Protein 9FL2 (pdb70)

Radius of gyration: 37.96 Å; Cα contacts (8 Å, |Δi|>4): 5589; chains: 4; bounding box: 116×85×80 Å

Foldseek 3Di:
DAEDEFAEEEEALALQSLLLVLLQVVLPGFYEYEFQAEADDPFFFFAPCQDPVCQQPFLVLLVVQVVFKAWFAAAFQDDDDPDDDPVDDDDTQDQAFLYGNPFDPVQFQGRQIWGGYRQTCLNRDPFFFDDFDPPAFDDPVDPCRVVLLVVLCVLLVKDQCLQVQFLLLVLLLVLVCVLCVPPADPVFHKGGGIGSKDQDDDALSSLGIRGGTSCSNNVVSQADVVRHGHNSYHYHYSKAFAEFADDQQETAWTWIARVVVGDIYIYGHRFYEYARAQPVRLLHCVRHVHDQLQAQALKWFWWKKKFKFFFAPVSLVSAGVPVPVCSLVDDDPDDDPRSYPSSRRWNWIKGCQDVVQQKIKTWTDHHHNFDSDDPPDDCVRMIMMMMTHWAGGGRQWGWDFDPPGAHNSRTTRIYTRHDGDPVRVVNVVVSQVVRVSSRVSRHGGPPDPRRHIDIDRRNRRVGIEQNQAEDCDSPSNHQHHLLQAGPRHDHYGYFYRNHHNGIGHDRCGSVRSSSSSSNSVVVVVD/DEEEFAEEEEALALQSLLLVLLQVVLPGFYEYEFQAEADDPFFFFAPCQDPVCQQPQLVLLVVQVVFKAWFAAAFQDDDDPDDDPVDDDDTQDQAFLYGPPFDPVQFQGQQIWGGYRQTCQNRDPFFFDDFDPPAFDDPVDPQRVVLLVVLCVLLVKDQCLQVQFLLLVLLLVLVCVLCVPVADVVFHKGRGIGSKDQDDPPLSSLGIRGGTSCSNNVVSQADVVRHGHNSYHYHYSKAFAEFADDQFETAWTWIARVVVGDIYIYGHSFYEYARAQPVSLLRCVRHVNDQLQAQALKWFWWKKKFKFFFAPVSLVSAADDGPPVPVCSLVDDDPDDDPRRHPSSRRWNWIKGCQHVVQQKIKTWTDHHHNFDSDDPPDDCVRMIMIMITHWAGGGRQWGKDFDPPGAHNSRTTRIYTRHDGDPVRVVNSVVSQVVRVSSRVSRHGGPPDPRRHIDIDRRNRRVGIEQNQAEDCDSPSNHQHHLLQAGPSHDHYGYFYRNHHNGIGHDRCGSVRSSSSSSNSVVVVVD/DEEEFAEEEEALALQSLLLVLLQVVLPGFYEYEFQAEADDPFFFFAPCQDPVCQQPFLVLLVVQVVFWDWFAAAFQDDDDPDDDPVDDDDTQDQAFLYGNPFDPVQFQGRQIWGGYRQTCLNRDPFFFDDFDPPAFDDPVDPQRVVLLVVLCVLLVKDQCLQVQFLLLVLLLVLVCVVCVPPADPVFHKGGGIGSKHQDDDVLSSLGIRGGTSCSNNVVSQADVVRHGHNSYDYHYSKAFAEFADDQQETAWTWIARVVVGDIYIYGHSFYEYARAQPVSLLRCVRHVNDQLQAQAQKWFWWKKKFKFFFAPVSLVVADGPPVDPCSLVDDDPDDDPRSHHSSRRWNWIKGCQHVVQ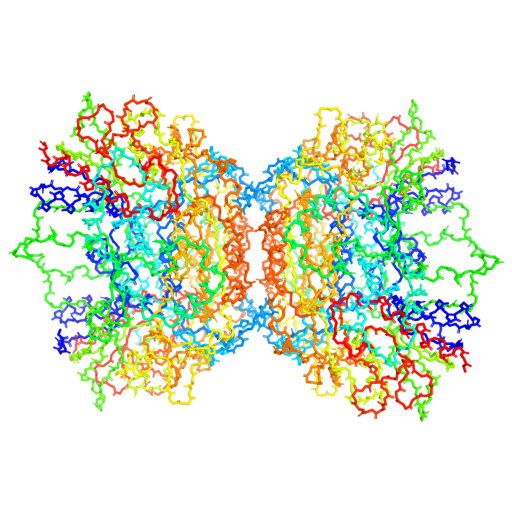QKIKTWTDHHHNFDRDDPPDDCVRMIMIMITHWAGGGRQWGKDFDPPGAHNSRTTRIYTRHDGDPVRVVNSVVSQVVRVSSRVSGHGGPPDPRRHIDIDRRNRRVGIEQNQAEDCDSPSNHQHHLLQAGPRHDHYGYFYRNHHNGIGHDRCSSVRSSSSSSNSVVVVVD/DAEDEFAEEEEALALQSLLLVLLQVVLPGFYEYEFQAEADDPFFFFAPCQDPVCQQPQLVLLVVQVVFWAWFADAFQDDDDPDDDPVDDDDTQDQAFLYGNPFDPVQFQGRQIWGGYRQTCLNRDPFFFDDFDPPAFDDPVDPPVVVLLVVLCVLLVKDQCLQVQFLLLVLLLVLVCVLCVPPADPVFHKGRGIGSKDQDDDPLSSLGIRHGTSCSNNVVSQADVVRHGHNSYHYHYSKAFAEFADDQQETAWTWIARVVVGHIHIYGHRFYEYARAQPVSLLHCVRHVNCFPQAQAQKWFWWKKKFKFFFAPVSLVVDADTPPVPPCSLVDDDPDDDPRRHPSSRRWNWIKGCQHVVQQKIKTWTDHHHNFDSDDPPDDCVRMIMIMMTHWAGGGRQWGKDFDPPGAHNSRTTNIYTRHDGDPVRVVNVVVSQVVRVSSRVSGHGGPPDPRRHIDIDRRNRRVGIEQNQAEDCDVPPGHQHHLLQAGPRHDHYGYFYRNHHNGIGHDRCGSVRSSSSSSNSVVVVD

Solvent-accessible surface area: 68378 Å² total; per-residue (Å²): 94,84,144,96,66,20,74,0,0,0,13,7,2,11,18,11,0,0,0,0,0,13,15,0,12,87,74,64,47,19,2,8,0,0,15,23,1,23,23,24,6,59,79,14,1,47,5,19,0,24,17,6,26,3,14,5,20,27,27,25,0,2,41,5,4,38,8,9,14,19,61,2,5,18,36,0,40,108,34,97,42,74,26,26,3,25,17,3,23,51,21,39,7,3,1,20,10,1,8,0,26,115,2,71,78,46,22,7,3,37,87,6,29,7,14,23,0,2,0,10,48,0,2,13,31,20,0,6,1,0,77,2,5,47,110,48,0,20,15,119,62,2,111,55,11,88,123,4,0,48,65,0,41,132,11,0,43,27,45,75,77,2,10,104,188,5,86,3,6,45,0,0,70,122,50,0,90,77,68,10,114,147,134,22,38,123,120,46,56,6,57,41,4,16,3,0,0,57,43,20,148,32,57,42,0,73,13,3,4,55,4,1,0,4,38,21,2,2,102,72,8,23,68,41,184,113,127,115,99,20,114,60,13,148,31,29,31,36,16,4,12,27,62,0,40,59,160,84,13,108,4,78,44,0,41,0,9,0,4,94,70,22,50,102,3,49,0,76,13,103,30,0,0,0,9,25,38,13,9,22,0,0,1,4,0,44,25,0,116,7,114,34,182,2,18,0,22,25,0,0,1,1,7,2,0,1,2,2,1,1,1,4,83,119,0,7,86,86,55,89,0,189,160,25,94,102,7,73,1,28,42,62,136,40,149,35,48,6,87,3,63,17,25,10,14,24,0,12,5,22,0,4,3,1,111,123,21,25,6,0,0,2,0,5,14,17,7,27,47,35,9,57,7,48,76,47,12,3,11,8,4,0,0,4,3,0,0,4,2,28,1,40,15,67,63,94,7,70,4,56,11,35,132,47,2,6,0,0,2,8,4,3,0,1,13,4,61,4,93,48,14,109,96,21,2,108,47,1,20,99,0,2,43,16,2,1,46,0,0,1,21,0,1,0,20,1,9,21,49,103,0,23,4,25,11,23,12,17,1,8,3,44,29,16,0,0,0,0,36,1,10,130,62,101,97,29,53,2,0,0,21,15,37,1,37,0,52,70,23,93,5,0,6,0,3,4,24,0,2,0,13,66,27,0,0,0,10,1,24,0,0,2,0,0,3,1,2,25,0,0,47,28,4,42,160,136,110,142,106,65,20,71,0,0,0,13,7,2,12,17,12,0,0,0,0,0,16,15,0,10,86,80,60,46,20,2,8,0,1,15,23,1,25,22,25,6,56,79,14,1,48,5,17,0,24,17,10,26,4,12,8,20,32,25,23,0,2,42,5,5,37,6,8,13,16,60,3,4,14,36,0,48,105,34,114,50,82,27,28,2,18,17,4,23,41,22,26,7,3,1,27,6,0,13,0,22,104,2,73,80,57,22,7,2,36,91,4,31,8,14,20,0,2,0,9,52,0,1,13,30,19,0,5,2,1,76,2,15,61,130,62,1,29,13,145,43,3,107,96,21,82,115,7,0,49,57,0,40,138,9,0,56,27,47,76,74,2,8,98,183,4,64,3,6,47,0,0,56,126,49,0,101,77,71,20,109,123,144,17,45,110,118,46,56,11,54,32,4,17,3,0,0,59,50,24,145,35,54,44,0,86,15,4,4,62,4,3,0,3,33,35,2,2,122,73,9,24,59,52,184,141,131,123,99,20,115,56,14,169,38,28,35,30,28,4,13,22,63,2,41,54,149,94,10,105,3,80,47,0,42,1,10,2,3,86,80,23,82,101,10,46,0,78,13,93,30,0,0,0,9,24,37,13,8,22,0,0,1,3,0,54,23,2,125,8,110,32,178,1,16,0,24,26,0,0,1,1,7,2,0,0,2,1,0,0,1,15,68,122,0,3,64,91,6,142,82,124,48,5,180,160,26,96,101,10,68,1,27,42,62,134,32,142,35,47,7,58,2,28,24,23,10,14,21,0,9,4,22,0,4,4,1,153,105,23,27,7,0,0,2,0,3,13,18,8,25,48,42,10,53,10,48,74,46,13,3,11,8,2,0,0,5,3,0,0,2,3,31,1,43,17,52,72,86,3,70,5,45,5,25,136,46,0,9,0,1,2,8,4,8,0,0,14,3,61,4,106,45,6,119,93,21,10,117,46,3,20,92,0,1,45,16,1,1,48,0,0,2,27,0,1,0,18,2,9,20,50,101,1,24,3,23,10,16,12,18,1,11,2,43,26,15,0,0,0,0,31,1,10,114,59,100,102,25,48,3,0,0,21,14,58,1,38,0,50,67,21,106,2,0,7,0,3,4,25,0,2,0,14,60,29,0,0,1,11,2,25,0,0,2,0,0,3,2,2,33,0,0,54,44,8,31,210,139,89,140,71,80,19,72,2,0,0,12,8,2,12,16,11,0,0,0,0,0,19,16,0,11,83,78,61,54,22,1,17,0,0,15,26,0,24,21,21,6,60,79,13,1,47,4,19,0,26,17,11,26,6,15,6,16,28,28,27,0,3,42,5,5,39,9,10,14,18,63,3,4,20,34,1,38,108,32,116,44,83,27,28,3,27,16,3,21,47,23,27,8,4,1,21,4,1,14,0,28,102,2,69,69,62,21,6,2,38,89,4,27,9,14,23,1,2,0,10,53,0,1,12,33,22,0,5,1,1,78,1,10,60,135,65,1,31,10,144,45,3,116,62,20,83,126,4,0,49,56,0,41,121,10,0,44,27,44,75,82,3,10,89,194,6,89,2,6,62,1,0,74,149,37,0,85,77,71,20,111,124,149,18,49,105,119,46,51,4,56,41,5,16,2,0,0,60,52,26,148,33,50,36,0,78,11,3,3,57,7,2,0,4,31,34,2,2,125,74,8,27,63,57,184,144,130,126,100,22,112,51,15,161,34,23,34,38,26,5,12,27,53,1,49,55,157,90,13,109,3,80,42,0,39,0,7,3,4,87,86,22,77,103,11,56,0,73,13,93,32,0,0,0,8,23,36,13,8,23,0,0,1,4,0,38,19,2,125,8,108,36,169,0,19,0,23,26,0,0,1,1,6,2,0,0,1,2,0,1,1,11,72,89,0,8,83,66,63,154,53,6,169,159,24,93,86,16,67,2,24,37,75,144,44,164,29,51,7,92,6,62,23,24,11,11,30,0,7,6,22,0,3,5,2,154,101,21,30,8,0,0,2,0,4,13,20,6,26,48,42,10,55,7,52,70,45,10,2,8,10,3,0,0,5,4,0,0,3,3,31,1,42,16,46,73,84,4,70,5,56,10,25,123,48,0,6,0,0,3,9,4,3,0,0,14,3,62,3,103,40,5,98,100,21,8,109,43,2,21,80,0,1,49,11,2,1,54,0,0,0,26,0,0,0,19,1,10,24,48,99,0,21,3,23,11,17,12,18,1,12,3,42,28,16,0,0,0,0,33,2,10,111,60,102,99,16,56,2,0,0,21,16,43,1,35,0,52,67,22,100,4,0,6,0,3,3,24,0,2,0,12,58,30,0,0,1,12,2,25,0,0,2,0,0,3,2,2,21,0,0,49,28,6,44,162,141,111,62,127,49,81,19,66,0,0,0,13,8,2,11,17,12,0,0,0,0,0,15,19,0,11,82,79,63,47,25,2,17,0,0,14,24,1,24,22,20,7,64,74,13,2,47,4,16,0,24,17,10,26,5,12,6,18,34,26,22,0,3,43,5,5,39,9,11,14,18,58,2,4,16,36,1,40,107,28,94,30,67,28,27,2,23,6,1,32,54,22,42,9,4,1,18,4,1,14,0,29,114,2,69,72,47,22,6,3,32,87,6,33,9,13,26,1,2,0,10,51,0,1,14,32,20,0,7,2,1,74,2,17,69,147,65,2,36,10,148,45,3,112,60,20,87,133,6,0,49,51,0,42,134,10,0,47,27,43,71,79,2,10,108,197,5,63,2,5,47,0,0,67,113,57,0,80,75,68,14,114,148,149,26,30,120,117,47,52,6,54,37,3,17,4,0,0,62,47,20,155,34,56,45,0,81,13,3,3,58,8,2,0,4,28,31,2,3,121,74,8,22,57,46,187,111,122,116,101,20,113,59,14,136,26,17,32,37,21,5,11,31,60,1,43,54,165,90,13,108,3,87,41,0,45,0,5,2,4,93,81,24,60,91,7,42,0,70,15,92,23,0,0,0,9,23,36,12,8,22,0,0,0,4,0,55,35,2,122,7,95,33,177,1,17,0,24,22,0,0,0,1,6,2,0,0,1,2,1,1,0,15,78,108,0,4,69,81,8,140,118,70,6,176,149,24,90,92,12,70,2,24,40,74,126,41,149,34,46,8,54,3,35,24,27,11,14,23,0,9,3,22,0,3,4,2,136,113,21,31,6,0,0,2,0,3,17,19,8,26,48,42,10,52,9,50,61,47,10,2,12,9,4,0,0,6,4,0,0,3,2,32,1,41,17,53,61,82,6,70,4,46,9,31,125,58,0,11,0,1,4,11,4,8,0,0,14,4,66,4,86,51,13,112,100,26,5,120,46,4,20,83,0,2,44,14,2,1,50,0,0,2,28,0,1,0,18,2,9,21,51,99,0,22,3,23,9,17,13,18,2,12,4,47,27,16,0,0,0,0,43,1,8,116,48,98,129,56,41,8,0,0,20,15,47,1,37,0,53,68,23,99,8,0,12,0,3,3,24,0,2,0,13,65,26,0,0,1,12,2,26,0,0,2,0,0,4,1,2,27,0,0,52,51,20,53,191

Nearest PDB structures (foldseek):
  9fl2-assembly1_D  TM=1.002E+00  e=0.000E+00  Oscillatoria princeps RMCB-10
  9fl2-assembly1_B  TM=1.001E+00  e=0.000E+00  Oscillatoria princeps RMCB-10
  9fl2-assembly1_A  TM=1.001E+00  e=0.000E+00  Oscillatoria princeps RMCB-10
  9fl2-assembly1_C  TM=1.000E+00  e=0.000E+00  Oscillatoria princeps RMCB-10
  3lsh-assembly1_B  TM=8.938E-01  e=4.258E-60  Trametes ochracea

Secondary structure (DSSP, 8-state):
--EEEEEEEEE--SHHHHHHHHHHHHTT--EEEE-SS---SSSTT--GGGSHHHHH-SGGGHHHHHHH-EES-EE-TT---TTS-TTB---S---STTEETT--GGG--TT-EE--STTGGGGTS--B-PPPPTTTT--TT---HHHHHHHHHHHHTEESTTSTT-HHHHHHHHHHHHHHTS-S-TTS-SEEPPEEEEE--SGGGGGSEEE--HHHHHHHHHB-TTSSBPTTEEEE-SEEEEEEEEETTEEEEEEEEEETTEEEEEEEEEEEEE--HHHHHHHHHHTTT---TTTTEEEB-EEEEEEEEEEBHHHHHT---TT-GGGGTB-TT---S--S-TTPPPP-EEE--BTTB-EEEEEE----SS----TTS-GGGEEEEEEEEE---EEEEEEEEEEEEE-TTSSEEEEEE----GGGHHHHHHHHHHHHHHHHHHEEE--SGGGS-EEPPTTTT---B-TT-B-SS--SS-SB-TTSBBTT-SSEEE-SGGG--S---S-THHHHHHHHHHHHHHHHH-/-EEEEEEEEE--SHHHHHHHHHHHHTT--EEEE-SSPB-SSSTT--GGGSHHHHH-SGGGHHHHHHH-EES-EE-TT---TT--TTB---S---STTEETT--GGG--TT-EE--SBTGGGGTS--B-PPPPTTTT--TT---HHHHHHHHHHHHTEES-SSTT-HHHHHHHHHHHHHHTS-S-TTS-SEEPPEEEEE--SGGGGGSEEE--HHHHHHHHHB-TTSSBPTTEEEE-SEEEEEEEEETTEEEEEEEEEETTEEEEEEEEEEEEE--HHHHHHHHHHTTT---TTTTEEEB-EEEEEEEEEEBHHHHHT------TT-GGGGTB-TT---S--S-TTPPPP-EEE--BTTB-EEEEEE----SS----TTS-GGGEEEEEEEEE---EEEEEEEEEEEEE-TTSSEEEEEE----GGGHHHHHHHHHHHHHHHHHHEEE--SGGGS-EEPPTTTT---B-TT-B-SS--SS-SB-TTSBBTT-SSEEE-SGGG--S---S-THHHHHHHHHHHHHHHHT-/-EEEEEEEEE--SHHHHHHHHHHHHTT--EEEE-SS-B-SSSTT--GGGSHHHHH-SGGGHHHHHHH-EES-EE-TT---TT--TTB---S---STTEETT--GGG--TT-EE--SBTGGGGTS--B-PPPPTTTT--TT---HHHHHHHHHHHHTEESTTSTT-HHHHHHHHHHHHHHTS-S-TTS-SEEPPEEEEE--SGGGGGSEEE--HHHHHHHHHB-TTSSBPTTEEEE-SEEEEEEEEETTEEEEEEEEEETTEEEEEEEEEEEEE--HHHHHHHHHHTTT---TTTTEEEB-EEEEEEEEEEBHHHHHT----TT-TTSSSB-TT---S--S-TTPPPP-EEE--BTTB-EEEEEE----SS----TTS-GGGEEEEEEEEE---EEEEEEEEEEEEE-TTSSEEEEEE----GGGHHHHHHHHHHHHHHHHHHEEE--SGGGS-EEPPTTTT---B-TT-B-SS--SS-SB-TTSBBTT-SSEEE-SGGG--S---S-THHHHHHHHHHHHHHHHH-/--EEEEEEEEE--SHHHHHHHHHHHHTT--EEEE-SS---SSSTT--GGGSHHHHH-SGGGHHHHHHH-EES-EE-TT---TTS-TTB---S---STTEETT--GGG--TT-EE--STTGGGGTS--B-PPPPTTTT--TT---HHHHHHHHHHHHTEESTTSTT-HHHHHHHHHHHHHHTS-S-TTS-SEEPPEEEEE--SGGGGGSEEE--HHHHHHHHHB-TTSSBPTTEEEE-SEEEEEEEEETTEEEEEEEEEETTEEEEEEEEEEEEE--HHHHHHHHHHTTT---TTTTEEEB-EEEEEEEEEEBHHHHHT-----TT-GGGGTB-TT---S--S-TT-PPP-EEE--BTTB-EEEEEE----SS-PPPTTS-GGGEEEEEEEEE---EEEEEEEEEEEEE-TTSSEEEEEE----GGGHHHHHHHHHHHHHHHHHHEEE--SGGGS-EEPPTTTT---B-TT-B-SSSSSS-SB-TTSBBTT-SSEEE-SGGG--S---S-THHHHHHHHHHHHHHHH-

Sequence (2107 aa):
SCKISAEVVIIGSGPVGATFARHLVENGKSVILVDAGPQRSPQPGEHLKNAYLYQKDRTNFSQIVNSELYKLSIPTSNVKLPNLDPSAYWAAGAVRNNMNPKQDPNTNMPYAQAAFAVGGMGIHWTCATPRLHPELERWHYITEWDELYAQAEKYFNTHTNVFERSLRGAAIKRRLEAHYNNQLDPNYPIQNLPVAAQRREDGEGEAFIHWTGPYDILKPVLTTEENLPNPNIRVLPNHIVQKLHHKGGKVEYAEVQSTEPWEKVEIYADIFIVAAAAIKTPQLLWNSQIRPKALGCYLSEHIMTFGQIVLSKEIVAEIYFKESPKMFHVAGNQKDPIDIPLYDPDPTLWIPVQKDRPWHCQIHKDNFSYGIVPDNIDDRLVVDLRWFGFVDQMPTNYVTFEEEIFDIHGMPQPTFHFQYPEQDAENAHRMMQDMTEVGLSIGGFLPTPEARPQFMAPGSSLHSMGTYRMGESDDGTSVVDAHSKVWGFDNLYLGGPGVIPKPNGANPTLTAAALAIRAANHILRNCKISAEVVIIGSGPVGATFARHLVENGKSVILVDAGPQRSPQPGEHLKNAYLYQKDRTNFSQIVNSELYKLSIPTSNVKLPNLDPSAYWAAGAVRNNMNPKQDPNTNMPYAQAAFAVGGMGIHWTCATPRLHPELERWHYITEWDELYAQAEKYFNTHTNVFERSLRGAAIKRRLEAHYNNQLDPNYPIQNLPVAAQRREDGEGEAFIHWTGPYDILKPVLTTEENLPNPNIRVLPNHIVQKLHHKGGKVEYAEVQSTEPWEKVEIYADIFIVAAAAIKTPQLLWNSQIRPKALGCYLSEHIMTFGQIVLSKEIVAEIKAPYFKESPKMFHVAGNQKDPIDIPLYDPDPTLWIPVQKDRPWHCQIHKDNFSYGIVPDNIDDRLVVDLRWFGFVDQMPTNYVTFEEEIFDIHGMPQPTFHFQYPEQDAENAHRMMQDMTEVGLSIGGFLPTPEARPQFMAPGSSLHSMGTYRMGESDDGTSVVDAHSKVWGFDNLYLGGPGVIPKPNGANPTLTAAALAIRAANHILRNCKISAEVVIIGSGPVGATFARHLVENGKSVILVDAGPQRSPQPGEHLKNAYLYQKDRTNFSQIVNSELYKLSIPTSNVKLPNLDPSAYWAAGAVRNNMNPKQDPNTNMPYAQAAFAVGGMGIHWTCATPRLHPELERWHYITEWDELYAQAEKYFNTHTNVFERSLRGAAIKRRLEAHYNNQLDPNYPIQNLPVAAQRREDGEGEAFIHWTGPYDILKPVLTTEENLPNPNIRVLPNHIVQKLHHKGGKVEYAEVQSTEPWEKVEIYADIFIVAAAAIKTPQLLWNSQIRPKALGCYLSEHIMTFGQIVLSKEIVAEIPYFKESPKMFHVAGNQKDPIDIPLYDPDPTLWIPVQKDRPWHCQIHKDNFSYGIVPDNIDDRLVVDLRWFGFVDQMPTNYVTFEEEIFDIHGMPQPTFHFQYPEQDAENAHRMMQDMTEVGLSIGGFLPTPEARPQFMAPGSSLHSMGTYRMGESDDGTSVVDAHSKVWGFDNLYLGGPGVIPKPNGANPTLTAAALAIRAANHILRNSCKISAEVVIIGSGPVGATFARHLVENGKSVILVDAGPQRSPQPGEHLKNAYLYQKDRTNFSQIVNSELYKLSIPTSNVKLPNLDPSAYWAAGAVRNNMNPKQDPNTNMPYAQAAFAVGGMGIHWTCATPRLHPELERWHYITEWDELYAQAEKYFNTHTNVFERSLRGAAIKRRLEAHYNNQLDPNYPIQNLPVAAQRREDGEGEAFIHWTGPYDILKPVLTTEENLPNPNIRVLPNHIVQKLHHKGGKVEYAEVQSTEPWEKVEIYADIFIVAAAAIKTPQLLWNSQIRPKALGCYLSEHIMTFGQIVLSKEIVAEIKAYFKESPKMFHVAGNQKDPIDIPLYDPDPTLWIPVQKDRPWHCQIHKDNFSYGIVPDNIDDRLVVDLRWFGFVDQMPTNYVTFEEEIFDIHGMPQPTFHFQYPEQDAENAHRMMQDMTEVGLSIGGFLPTPEARPQFMAPGSSLHSMGTYRMGESDDGTSVVDAHSKVWGFDNLYLGGPGVIPKPNGANPTLTAAALAIRAANHILR

Structure (mmCIF, N/CA/C/O backbone):
data_9FL2
#
_entry.id   9FL2
#
_cell.length_a   105.971
_cell.length_b   137.406
_cell.length_c   143.619
_cell.angle_alpha   90.00
_cell.angle_beta   90.00
_cell.angle_gamma   90.00
#
_symmetry.space_group_name_H-M   'P 21 21 21'
#
loop_
_entity.id
_entity.type
_entity.pdbx_description
1 polymer 'pyranose oxidase'
2 non-polymer 'FLAVIN-ADENINE DINUCLEOTIDE'
3 non-polymer 'CHLORIDE ION'
4 water water
#
loop_
_atom_site.group_PDB
_atom_site.id
_atom_site.type_symbol
_atom_site.label_atom_id
_atom_site.label_alt_id
_atom_site.label_comp_id
_atom_site.label_asym_id
_atom_site.label_entity_id
_atom_site.label_seq_id
_atom_site.pdbx_PDB_ins_code
_atom_site.Cartn_x
_atom_site.Cartn_y
_atom_site.Cartn_z
_atom_site.occupancy
_atom_site.B_iso_or_equiv
_atom_site.auth_seq_id
_atom_site.auth_comp_id
_atom_site.auth_asym_id
_atom_site.auth_atom_id
_atom_site.pdbx_PDB_model_num
ATOM 1 N N . SER A 1 8 ? 18.768 -9.297 37.378 1.00 60.44 2 SER A N 1
ATOM 2 C CA . SER A 1 8 ? 18.873 -8.014 38.129 1.00 60.18 2 SER A CA 1
ATOM 3 C C . SER A 1 8 ? 18.538 -8.251 39.610 1.00 56.10 2 SER A C 1
ATOM 4 O O . SER A 1 8 ? 18.011 -9.310 39.950 1.00 46.74 2 SER A O 1
ATOM 7 N N . CYS A 1 9 ? 18.916 -7.299 40.481 1.00 58.61 3 CYS A N 1
ATOM 8 C CA . CYS A 1 9 ? 18.538 -7.293 41.894 1.00 58.76 3 CYS A CA 1
ATOM 9 C C . CYS A 1 9 ? 18.790 -5.930 42.545 1.00 59.08 3 CYS A C 1
ATOM 10 O O . CYS A 1 9 ? 17.836 -5.291 42.976 1.00 55.90 3 CYS A O 1
ATOM 13 N N . LYS A 1 10 ? 20.051 -5.458 42.607 1.00 64.80 4 LYS A N 1
ATOM 14 C CA . LYS A 1 10 ? 20.388 -4.167 43.221 1.00 65.03 4 LYS A CA 1
ATOM 15 C C . LYS A 1 10 ? 21.260 -3.321 42.289 1.00 65.01 4 LYS A C 1
ATOM 16 O O . LYS A 1 10 ? 22.358 -3.756 41.944 1.00 67.80 4 LYS A O 1
ATOM 22 N N . ILE A 1 11 ? 20.797 -2.107 41.915 1.00 65.32 5 ILE A N 1
ATOM 23 C CA . ILE A 1 11 ? 21.617 -1.167 41.150 1.00 64.27 5 ILE A CA 1
ATOM 24 C C . ILE A 1 11 ? 21.259 0.280 41.477 1.00 59.58 5 ILE A C 1
ATOM 25 O O . ILE A 1 11 ? 20.198 0.568 42.018 1.00 60.18 5 ILE A O 1
ATOM 30 N N . SER A 1 12 ? 22.136 1.194 41.043 1.00 51.48 6 SER A N 1
ATOM 31 C CA . SER A 1 12 ? 22.022 2.602 41.369 1.00 46.39 6 SER A CA 1
ATOM 32 C C . SER A 1 12 ? 22.418 3.502 40.197 1.00 47.16 6 SER A C 1
ATOM 33 O O . SER A 1 12 ? 23.194 3.116 39.333 1.00 46.75 6 SER A O 1
ATOM 36 N N . ALA A 1 13 ? 21.879 4.731 40.217 1.00 47.25 7 ALA A N 1
ATOM 37 C CA . ALA A 1 13 ? 22.390 5.839 39.426 1.00 44.83 7 ALA A CA 1
ATOM 38 C C . ALA A 1 13 ? 22.297 7.125 40.236 1.00 41.18 7 ALA A C 1
ATOM 39 O O . ALA A 1 13 ? 21.727 7.136 41.319 1.00 41.26 7 ALA A O 1
ATOM 41 N N . GLU A 1 14 ? 22.857 8.210 39.708 1.00 42.37 8 GLU A N 1
ATOM 42 C CA . GLU A 1 14 ? 22.735 9.500 40.372 1.00 46.48 8 GLU A CA 1
ATOM 43 C C . GLU A 1 14 ? 21.246 9.791 40.574 1.00 43.81 8 GLU A C 1
ATOM 44 O O . GLU A 1 14 ? 20.806 10.015 41.700 1.00 46.98 8 GLU A O 1
ATOM 50 N N . VAL A 1 15 ? 20.466 9.716 39.492 1.00 40.47 9 VAL A N 1
ATOM 51 C CA . VAL A 1 15 ? 19.06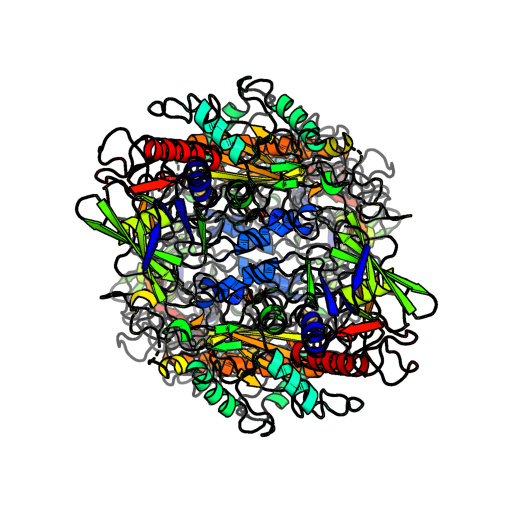8 10.108 39.516 1.00 39.41 9 VAL A CA 1
ATOM 52 C C . VAL A 1 15 ? 18.210 8.972 38.981 1.00 38.03 9 VAL A C 1
ATOM 53 O O . VAL A 1 15 ? 18.640 8.269 38.079 1.00 37.98 9 VAL A O 1
ATOM 57 N N . VAL A 1 16 ? 16.979 8.858 39.502 1.00 36.89 10 VAL A N 1
ATOM 58 C CA . VAL A 1 16 ? 16.007 7.876 39.047 1.00 36.82 10 VAL A CA 1
ATOM 59 C C . VAL A 1 16 ? 14.711 8.586 38.694 1.00 36.94 10 VAL A C 1
ATOM 60 O O . VAL A 1 16 ? 14.205 9.387 39.485 1.00 34.72 10 VAL A O 1
ATOM 64 N N . ILE A 1 17 ? 14.167 8.212 37.527 1.00 37.66 11 ILE A N 1
ATOM 65 C CA . ILE A 1 17 ? 12.953 8.814 37.012 1.00 35.46 11 ILE A CA 1
ATOM 66 C C . ILE A 1 17 ? 11.927 7.711 36.767 1.00 35.95 11 ILE A C 1
ATOM 67 O O . ILE A 1 17 ? 12.125 6.851 35.908 1.00 33.97 11 ILE A O 1
ATOM 72 N N . ILE A 1 18 ? 10.831 7.763 37.532 1.00 35.91 12 ILE A N 1
ATOM 73 C CA . ILE A 1 18 ? 9.745 6.819 37.373 1.00 36.22 12 ILE A CA 1
ATOM 74 C C . ILE A 1 18 ? 8.761 7.375 36.346 1.00 36.82 12 ILE A C 1
ATOM 75 O O . ILE A 1 18 ? 8.074 8.376 36.574 1.00 36.16 12 ILE A O 1
ATOM 80 N N . GLY A 1 19 ? 8.712 6.675 35.215 1.00 38.43 13 GLY A N 1
ATOM 81 C CA . GLY A 1 19 ? 7.818 6.997 34.120 1.00 39.89 13 GLY A CA 1
ATOM 82 C C . GLY A 1 19 ? 8.611 7.595 32.972 1.00 39.84 13 GLY A C 1
ATOM 83 O O . GLY A 1 19 ? 9.276 8.589 33.170 1.00 42.90 13 GLY A O 1
ATOM 84 N N . SER A 1 20 ? 8.539 6.963 31.797 1.00 41.26 14 SER A N 1
ATOM 85 C CA . SER A 1 20 ? 9.201 7.439 30.594 1.00 43.35 14 SER A CA 1
ATOM 86 C C . SER A 1 20 ? 8.198 8.143 29.682 1.00 45.50 14 SER A C 1
ATOM 87 O O . SER A 1 20 ? 8.353 8.144 28.458 1.00 44.50 14 SER A O 1
ATOM 90 N N . GLY A 1 21 ? 7.194 8.781 30.300 1.00 50.71 15 GLY A N 1
ATOM 91 C CA . GLY A 1 21 ? 6.286 9.634 29.556 1.00 49.56 15 GLY A CA 1
ATOM 92 C C . GLY A 1 21 ? 7.041 10.814 28.948 1.00 44.10 15 GLY A C 1
ATOM 93 O O . GLY A 1 21 ? 8.256 10.936 29.073 1.00 42.10 15 GLY A O 1
ATOM 94 N N . PRO A 1 22 ? 6.344 11.724 28.256 1.00 40.13 16 PRO A N 1
ATOM 95 C CA . PRO A 1 22 ? 6.967 12.963 27.798 1.00 39.98 16 PRO A CA 1
ATOM 96 C C . PRO A 1 22 ? 7.720 13.667 28.925 1.00 39.48 16 PRO A C 1
ATOM 97 O O . PRO A 1 22 ? 8.825 14.172 28.735 1.00 40.85 16 PRO A O 1
ATOM 101 N N . VAL A 1 23 ? 7.109 13.691 30.111 1.00 38.15 17 VAL A N 1
ATOM 102 C CA . VAL A 1 23 ? 7.638 14.494 31.194 1.00 37.21 17 VAL A CA 1
ATOM 103 C C . VAL A 1 23 ? 8.863 13.804 31.776 1.00 34.95 17 VAL A C 1
ATOM 104 O O . VAL A 1 23 ? 9.887 14.450 31.997 1.00 32.91 17 VAL A O 1
ATOM 108 N N . GLY A 1 24 ? 8.754 12.491 32.004 1.00 32.69 18 GLY A N 1
ATOM 109 C CA . GLY A 1 24 ? 9.920 11.724 32.406 1.00 32.54 18 GLY A CA 1
ATOM 110 C C . GLY A 1 24 ? 11.132 12.006 31.517 1.00 30.81 18 GLY A C 1
ATOM 111 O O . GLY A 1 24 ? 12.225 12.278 32.007 1.00 28.21 18 GLY A O 1
ATOM 112 N N . ALA A 1 25 ? 10.919 11.941 30.199 1.00 32.03 19 ALA A N 1
ATOM 113 C CA . ALA A 1 25 ? 12.005 12.052 29.242 1.00 33.88 19 ALA A CA 1
ATOM 114 C C . ALA A 1 25 ? 12.581 13.466 29.241 1.00 35.18 19 ALA A C 1
ATOM 115 O O . ALA A 1 25 ? 13.776 13.675 29.024 1.00 35.48 19 ALA A O 1
ATOM 117 N N . THR A 1 26 ? 11.717 14.445 29.496 1.00 35.73 20 THR A N 1
ATOM 118 C CA . THR A 1 26 ? 12.164 15.818 29.560 1.00 36.07 20 THR A CA 1
ATOM 119 C C . THR A 1 26 ? 13.212 15.927 30.657 1.00 35.49 20 THR A C 1
ATOM 120 O O . THR A 1 26 ? 14.283 16.466 30.422 1.00 36.81 20 THR A O 1
ATOM 124 N N . PHE A 1 27 ? 12.907 15.392 31.845 1.00 36.29 21 PHE A N 1
ATOM 125 C CA . PHE A 1 27 ? 13.856 15.415 32.951 1.00 36.52 21 PHE A CA 1
ATOM 126 C C . PHE A 1 27 ? 15.158 14.763 32.486 1.00 36.44 21 PHE A C 1
ATOM 127 O O . PHE A 1 27 ? 16.236 15.331 32.649 1.00 34.63 21 PHE A O 1
ATOM 135 N N . ALA A 1 28 ? 15.053 13.557 31.914 1.00 34.14 22 ALA A N 1
ATOM 136 C CA . ALA A 1 28 ? 16.237 12.826 31.513 1.00 33.43 22 ALA A CA 1
ATOM 137 C C . ALA A 1 28 ? 17.037 13.669 30.537 1.00 33.22 22 ALA A C 1
ATOM 138 O O . ALA A 1 28 ? 18.245 13.824 30.688 1.00 35.88 22 ALA A O 1
ATOM 140 N N . ARG A 1 29 ? 16.347 14.253 29.560 1.00 32.60 23 ARG A N 1
ATOM 141 C CA . ARG A 1 29 ? 17.050 15.031 28.558 1.00 33.62 23 ARG A CA 1
ATOM 142 C C . ARG A 1 29 ? 17.892 16.093 29.260 1.00 31.22 23 ARG A C 1
ATOM 143 O O . ARG A 1 29 ? 19.112 16.085 29.152 1.00 28.92 23 ARG A O 1
ATOM 151 N N . HIS A 1 30 ? 17.223 16.961 30.022 1.00 32.50 24 HIS A N 1
ATOM 152 C CA . HIS A 1 30 ? 17.857 18.102 30.671 1.00 33.57 24 HIS A CA 1
ATOM 153 C C . HIS A 1 30 ? 18.951 17.608 31.615 1.00 36.45 24 HIS A C 1
ATOM 154 O O . HIS A 1 30 ? 20.064 18.124 31.576 1.00 38.75 24 HIS A O 1
ATOM 161 N N . LEU A 1 31 ? 18.654 16.579 32.420 1.00 36.43 25 LEU A N 1
ATOM 162 C CA . LEU A 1 31 ? 19.558 16.163 33.479 1.00 36.96 25 LEU A CA 1
ATOM 163 C C . LEU A 1 31 ? 20.825 15.537 32.921 1.00 37.50 25 LEU A C 1
ATOM 164 O O . LEU A 1 31 ? 21.918 15.815 33.408 1.00 35.94 25 LEU A O 1
ATOM 169 N N . VAL A 1 32 ? 20.655 14.641 31.949 1.00 40.23 26 VAL A N 1
ATOM 170 C CA . VAL A 1 32 ? 21.788 13.954 31.348 1.00 41.70 26 VAL A CA 1
ATOM 171 C C . VAL A 1 32 ? 22.624 14.957 30.565 1.00 44.66 26 VAL A C 1
ATOM 172 O O . VAL A 1 32 ? 23.855 14.951 30.656 1.00 47.23 26 VAL A O 1
ATOM 176 N N . GLU A 1 33 ? 21.936 15.808 29.797 1.00 43.90 27 GLU A N 1
ATOM 177 C CA . GLU A 1 33 ? 22.606 16.772 28.949 1.00 43.01 27 GLU A CA 1
ATOM 178 C C . GLU A 1 33 ? 23.473 17.705 29.776 1.00 41.26 27 GLU A C 1
ATOM 179 O O . GLU A 1 33 ? 24.455 18.210 29.261 1.00 43.03 27 GLU A O 1
ATOM 185 N N . ASN A 1 34 ? 23.099 17.929 31.041 1.00 44.92 28 ASN A N 1
ATOM 186 C CA . ASN A 1 34 ? 23.893 18.720 31.977 1.00 47.75 28 ASN A CA 1
ATOM 187 C C . ASN A 1 34 ? 24.639 17.812 32.955 1.00 44.68 28 ASN A C 1
ATOM 188 O O . ASN A 1 34 ? 24.760 18.149 34.126 1.00 38.66 28 ASN A O 1
ATOM 193 N N . GLY A 1 35 ? 25.106 16.650 32.477 1.00 44.69 29 GLY A N 1
ATOM 194 C CA . GLY A 1 35 ? 26.194 15.928 33.120 1.00 47.65 29 GLY A CA 1
ATOM 195 C C . GLY A 1 35 ? 25.762 14.932 34.200 1.00 50.11 29 GLY A C 1
ATOM 196 O O . GLY A 1 35 ? 26.625 14.324 34.831 1.00 50.99 29 GLY A O 1
ATOM 197 N N . LYS A 1 36 ? 24.453 14.744 34.415 1.00 50.81 30 LYS A N 1
ATOM 198 C CA . LYS A 1 36 ? 23.991 13.784 35.402 1.00 50.29 30 LYS A CA 1
ATOM 199 C C . LYS A 1 36 ? 23.864 12.408 34.757 1.00 50.40 30 LYS A C 1
ATOM 200 O O . LYS A 1 36 ? 23.932 12.296 33.539 1.00 53.96 30 LYS A O 1
ATOM 206 N N . SER A 1 37 ? 23.728 11.366 35.597 1.00 47.83 31 SER A N 1
ATOM 207 C CA . SER A 1 37 ? 23.475 10.002 35.153 1.00 44.89 31 SER A CA 1
ATOM 208 C C . SER A 1 37 ? 22.134 9.541 35.723 1.00 46.71 31 SER A C 1
ATOM 209 O O . SER A 1 37 ? 21.905 9.689 36.923 1.00 56.99 31 SER A O 1
ATOM 212 N N . VAL A 1 38 ? 21.264 8.955 34.889 1.00 44.04 32 VAL A N 1
ATOM 213 C CA . VAL A 1 38 ? 19.907 8.661 35.326 1.00 42.68 32 VAL A CA 1
ATOM 214 C C . VAL A 1 38 ? 19.472 7.268 34.866 1.00 47.73 32 VAL A C 1
ATOM 215 O O . VAL A 1 38 ? 19.969 6.700 33.895 1.00 49.02 32 VAL A O 1
ATOM 219 N N . ILE A 1 39 ? 18.474 6.746 35.586 1.00 46.09 33 ILE A N 1
ATOM 220 C CA . ILE A 1 39 ? 17.775 5.536 35.204 1.00 41.05 33 ILE A CA 1
ATOM 221 C C . ILE A 1 39 ? 16.323 5.915 34.968 1.00 39.34 33 ILE A C 1
ATOM 222 O O . ILE A 1 39 ? 15.645 6.418 35.859 1.00 37.29 33 ILE A O 1
ATOM 227 N N . LEU A 1 40 ? 15.869 5.656 33.747 1.00 39.19 34 LEU A N 1
ATOM 228 C CA . LEU A 1 40 ? 14.485 5.887 33.387 1.00 39.30 34 LEU A CA 1
ATOM 229 C C . LEU A 1 40 ? 13.722 4.568 33.468 1.00 39.80 34 LEU A C 1
ATOM 230 O O . LEU A 1 40 ? 14.079 3.601 32.795 1.00 43.62 34 LEU A O 1
ATOM 235 N N . VAL A 1 41 ? 12.696 4.527 34.324 1.00 37.48 35 VAL A N 1
ATOM 236 C CA . VAL A 1 41 ? 11.988 3.291 34.605 1.00 38.35 35 VAL A CA 1
ATOM 237 C C . VAL A 1 41 ? 10.576 3.427 34.068 1.00 36.47 35 VAL A C 1
ATOM 238 O O . VAL A 1 41 ? 9.963 4.468 34.267 1.00 38.66 35 VAL A O 1
ATOM 242 N N . ASP A 1 42 ? 10.060 2.363 33.438 1.00 34.84 36 ASP A N 1
ATOM 243 C CA . ASP A 1 42 ? 8.648 2.321 33.114 1.00 33.66 36 ASP A CA 1
ATOM 244 C C . ASP A 1 42 ? 8.064 0.930 33.311 1.00 31.36 36 ASP A C 1
ATOM 245 O O . ASP A 1 42 ? 8.705 -0.076 33.034 1.00 29.23 36 ASP A O 1
ATOM 250 N N . ALA A 1 43 ? 6.802 0.923 33.746 1.00 32.11 37 ALA A N 1
ATOM 251 C CA . ALA A 1 43 ? 6.054 -0.295 33.999 1.00 33.72 37 ALA A CA 1
ATOM 252 C C . ALA A 1 43 ? 5.607 -0.958 32.708 1.00 31.59 37 ALA A C 1
ATOM 253 O O . ALA A 1 43 ? 5.050 -2.043 32.748 1.00 33.28 37 ALA A O 1
ATOM 255 N N . GLY A 1 44 ? 5.794 -0.280 31.580 1.00 31.97 38 GLY A N 1
ATOM 256 C CA . GLY A 1 44 ? 5.268 -0.749 30.309 1.00 29.82 38 GLY A CA 1
ATOM 257 C C . GLY A 1 44 ? 6.363 -1.376 29.452 1.00 28.47 38 GLY A C 1
ATOM 258 O O . GLY A 1 44 ? 7.544 -1.378 29.792 1.00 26.80 38 GLY A O 1
ATOM 259 N N . PRO A 1 45 ? 5.986 -1.954 28.298 1.00 28.20 39 PRO A N 1
ATOM 260 C CA . PRO A 1 45 ? 6.968 -2.470 27.356 1.00 28.86 39 PRO A CA 1
ATOM 261 C C . PRO A 1 45 ? 7.286 -1.388 26.331 1.00 30.85 39 PRO A C 1
ATOM 262 O O . PRO A 1 45 ? 6.574 -0.391 26.236 1.00 29.12 39 PRO A O 1
ATOM 266 N N . GLN A 1 46 ? 8.372 -1.609 25.582 1.00 32.45 40 GLN A N 1
ATOM 267 C CA . GLN A 1 46 ? 8.826 -0.701 24.537 1.00 33.01 40 GLN A CA 1
ATOM 268 C C . GLN A 1 46 ? 8.217 -1.185 23.218 1.00 31.07 40 GLN A C 1
ATOM 269 O O . GLN A 1 46 ? 8.332 -2.364 22.891 1.00 32.68 40 GLN A O 1
ATOM 275 N N . ARG A 1 47 ? 7.548 -0.304 22.471 1.00 29.35 41 ARG A N 1
ATOM 276 C CA . ARG A 1 47 ? 6.754 -0.770 21.343 1.00 30.68 41 ARG A CA 1
ATOM 277 C C . ARG A 1 47 ? 7.342 -0.327 20.006 1.00 30.34 41 ARG A C 1
ATOM 278 O O . ARG A 1 47 ? 6.595 -0.165 19.030 1.00 28.12 41 ARG A O 1
ATOM 286 N N . SER A 1 48 ? 8.683 -0.250 19.968 1.00 32.74 42 SER A N 1
ATOM 287 C CA . SER A 1 48 ? 9.452 0.226 18.825 1.00 34.35 42 SER A CA 1
ATOM 288 C C . SER A 1 48 ? 10.929 -0.139 19.002 1.00 34.31 42 SER A C 1
ATOM 289 O O . SER A 1 48 ? 11.379 -0.327 20.121 1.00 35.88 42 SER A O 1
ATOM 292 N N . PRO A 1 49 ? 11.724 -0.301 17.917 1.00 36.52 43 PRO A N 1
ATOM 293 C CA . PRO A 1 49 ? 13.161 -0.589 18.013 1.00 36.97 43 PRO A CA 1
ATOM 294 C C . PRO A 1 49 ? 13.896 0.265 19.025 1.00 36.62 43 PRO A C 1
ATOM 295 O O . PRO A 1 49 ? 14.784 -0.214 19.715 1.00 38.02 43 PRO A O 1
ATOM 299 N N . GLN A 1 50 ? 13.544 1.546 19.024 1.00 37.25 44 GLN A N 1
ATOM 300 C CA . GLN A 1 50 ? 14.126 2.522 19.920 1.00 40.41 44 GLN A CA 1
ATOM 301 C C . GLN A 1 50 ? 13.049 2.909 20.920 1.00 41.74 44 GLN A C 1
ATOM 302 O O . GLN A 1 50 ? 11.866 2.819 20.610 1.00 48.80 44 GLN A O 1
ATOM 308 N N . PRO A 1 51 ? 13.419 3.343 22.146 1.00 41.16 45 PRO A N 1
ATOM 309 C CA . PRO A 1 51 ? 12.438 3.575 23.213 1.00 41.10 45 PRO A CA 1
ATOM 310 C C . PRO A 1 51 ? 11.546 4.809 23.030 1.00 42.78 45 PRO A C 1
ATOM 311 O O . PRO A 1 51 ? 12.046 5.919 22.875 1.00 43.63 45 PRO A O 1
ATOM 315 N N . GLY A 1 52 ? 10.222 4.601 23.051 1.00 45.67 46 GLY A N 1
ATOM 316 C CA . GLY A 1 52 ? 9.263 5.696 23.032 1.00 43.71 46 GLY A CA 1
ATOM 317 C C . GLY A 1 52 ? 9.227 6.444 21.702 1.00 42.00 46 GLY A C 1
ATOM 318 O O . GLY A 1 52 ? 9.047 7.659 21.678 1.00 39.76 46 GLY A O 1
ATOM 319 N N . GLU A 1 53 ? 9.394 5.709 20.596 1.00 42.86 47 GLU A N 1
ATOM 320 C CA . GLU A 1 53 ? 9.165 6.277 19.281 1.00 42.31 47 GLU A CA 1
ATOM 321 C C . GLU A 1 53 ? 7.669 6.520 19.135 1.00 43.14 47 GLU A C 1
ATOM 322 O O . GLU A 1 53 ? 6.872 5.763 19.698 1.00 43.85 47 GLU A O 1
ATOM 328 N N . HIS A 1 54 ? 7.301 7.559 18.375 1.00 39.90 48 HIS A N 1
ATOM 329 C CA . HIS A 1 54 ? 5.891 7.812 18.113 1.00 38.68 48 HIS A CA 1
ATOM 330 C C . HIS A 1 54 ? 5.372 6.850 17.049 1.00 38.38 48 HIS A C 1
ATOM 331 O O . HIS A 1 54 ? 5.916 6.773 15.946 1.00 43.91 48 HIS A O 1
ATOM 338 N N . LEU A 1 55 ? 4.269 6.166 17.373 1.00 35.30 49 LEU A N 1
ATOM 339 C CA . LEU A 1 55 ? 3.764 5.094 16.538 1.00 35.94 49 LEU A CA 1
ATOM 340 C C . LEU A 1 55 ? 2.962 5.636 15.358 1.00 34.99 49 LEU A C 1
ATOM 341 O O . LEU A 1 55 ? 2.617 4.865 14.477 1.00 37.68 49 LEU A O 1
ATOM 346 N N . LYS A 1 56 ? 2.642 6.930 15.352 1.00 35.42 50 LYS A N 1
ATOM 347 C CA . LYS A 1 56 ? 1.880 7.529 14.268 1.00 37.10 50 LYS A CA 1
ATOM 348 C C . LYS A 1 56 ? 2.805 7.797 13.080 1.00 37.52 50 LYS A C 1
ATOM 349 O O . LYS A 1 56 ? 2.316 8.046 11.984 1.00 41.88 50 LYS A O 1
ATOM 355 N N . ASN A 1 57 ? 4.130 7.691 13.282 1.00 36.65 51 ASN A N 1
ATOM 356 C CA . ASN A 1 57 ? 5.117 7.916 12.227 1.00 34.00 51 ASN A CA 1
ATOM 357 C C . ASN A 1 57 ? 5.128 6.812 11.168 1.00 32.18 51 ASN A C 1
ATOM 358 O O . ASN A 1 57 ? 5.647 7.006 10.082 1.00 32.64 51 ASN A O 1
ATOM 363 N N . ALA A 1 58 ? 4.557 5.655 11.468 1.00 32.83 52 ALA A N 1
ATOM 364 C CA . ALA A 1 58 ? 4.567 4.553 10.527 1.00 35.23 52 ALA A CA 1
ATOM 365 C C . ALA A 1 58 ? 3.837 4.958 9.255 1.00 37.38 52 ALA A C 1
ATOM 366 O O . ALA A 1 58 ? 2.853 5.697 9.295 1.00 37.60 52 ALA A O 1
ATOM 368 N N . TYR A 1 59 ? 4.347 4.445 8.132 1.00 37.03 53 TYR A N 1
ATOM 369 C CA . TYR A 1 59 ? 3.803 4.759 6.831 1.00 36.78 53 TYR A CA 1
ATOM 370 C C . TYR A 1 59 ? 2.278 4.700 6.836 1.00 35.54 53 TYR A C 1
ATOM 371 O O . TYR A 1 59 ? 1.613 5.620 6.380 1.00 36.50 53 TYR A O 1
ATOM 380 N N . LEU A 1 60 ? 1.705 3.618 7.343 1.00 36.15 54 LEU A N 1
ATOM 381 C CA . LEU A 1 60 ? 0.279 3.417 7.174 1.00 37.86 54 LEU A CA 1
ATOM 382 C C . LEU A 1 60 ? -0.525 4.544 7.825 1.00 40.10 54 LEU A C 1
ATOM 383 O O . LEU A 1 60 ? -1.569 4.936 7.319 1.00 41.41 54 LEU A O 1
ATOM 388 N N . TYR A 1 61 ? -0.059 5.059 8.960 1.00 41.08 55 TYR A N 1
ATOM 389 C CA . TYR A 1 61 ? -0.798 6.085 9.685 1.00 41.60 55 TYR A CA 1
ATOM 390 C C . TYR A 1 61 ? -0.696 7.411 8.946 1.00 41.82 55 TYR A C 1
ATOM 391 O O . TYR A 1 61 ? -1.594 8.246 9.034 1.00 43.45 55 TYR A O 1
ATOM 400 N N . GLN A 1 62 ? 0.399 7.568 8.206 1.00 40.66 56 GLN A N 1
ATOM 401 C CA . GLN A 1 62 ? 0.554 8.708 7.330 1.00 40.21 56 GLN A CA 1
ATOM 402 C C . GLN A 1 62 ? -0.492 8.650 6.222 1.00 42.42 56 GLN A C 1
ATOM 403 O O . GLN A 1 62 ? -0.866 9.676 5.680 1.00 46.53 56 GLN A O 1
ATOM 409 N N . LYS A 1 63 ? -0.983 7.458 5.889 1.00 44.69 57 LYS A N 1
ATOM 410 C CA . LYS A 1 63 ? -1.894 7.310 4.760 1.00 49.51 57 LYS A CA 1
ATOM 411 C C . LYS A 1 63 ? -3.342 7.314 5.250 1.00 49.97 57 LYS A C 1
ATOM 412 O O . LYS A 1 63 ? -4.219 7.919 4.638 1.00 45.39 57 LYS A O 1
ATOM 418 N N . ASP A 1 64 ? -3.578 6.589 6.349 1.00 53.84 58 ASP A N 1
ATOM 419 C CA . ASP A 1 64 ? -4.870 6.540 7.000 1.00 49.70 58 ASP A CA 1
ATOM 420 C C . ASP A 1 64 ? -4.698 7.057 8.415 1.00 48.07 58 ASP A C 1
ATOM 421 O O . ASP A 1 64 ? -4.119 6.368 9.247 1.00 46.15 58 ASP A O 1
ATOM 426 N N . ARG A 1 65 ? -5.176 8.278 8.651 1.00 53.56 59 ARG A N 1
ATOM 427 C CA . ARG A 1 65 ? -5.147 8.831 9.992 1.00 63.89 59 ARG A CA 1
ATOM 428 C C . ARG A 1 65 ? -6.132 8.062 10.880 1.00 64.97 59 ARG A C 1
ATOM 429 O O . ARG A 1 65 ? -5.716 7.598 11.940 1.00 78.54 59 ARG A O 1
ATOM 437 N N . THR A 1 66 ? -7.391 7.867 10.442 1.00 56.77 60 THR A N 1
ATOM 438 C CA . THR A 1 66 ? -8.429 7.394 11.365 1.00 50.04 60 THR A CA 1
ATOM 439 C C . THR A 1 66 ? -8.069 6.038 11.964 1.00 44.66 60 THR A C 1
ATOM 440 O O . THR A 1 66 ? -8.582 5.708 13.034 1.00 42.28 60 THR A O 1
ATOM 444 N N . ASN A 1 67 ? -7.167 5.286 11.315 1.00 39.43 61 ASN A N 1
ATOM 445 C CA . ASN A 1 67 ? -6.796 3.965 11.788 1.00 36.03 61 ASN A CA 1
ATOM 446 C C . ASN A 1 67 ? -5.984 4.004 13.077 1.00 32.57 61 ASN A C 1
ATOM 447 O O . ASN A 1 67 ? -5.967 3.024 13.828 1.00 32.22 61 ASN A O 1
ATOM 452 N N . PHE A 1 68 ? -5.280 5.113 13.305 1.00 28.77 62 PHE A N 1
ATOM 453 C CA . PHE A 1 68 ? -4.405 5.224 14.452 1.00 26.91 62 PHE A CA 1
ATOM 454 C C . PHE A 1 68 ? -5.194 5.246 15.763 1.00 26.17 62 PHE A C 1
ATOM 455 O O . PHE A 1 68 ? -4.630 4.973 16.810 1.00 27.14 62 PHE A O 1
ATOM 463 N N . SER A 1 69 ? -6.484 5.562 15.707 1.00 24.49 63 SER A N 1
ATOM 464 C CA . SER A 1 69 ? -7.346 5.461 16.870 1.00 23.60 63 SER A CA 1
ATOM 465 C C . SER A 1 69 ? -7.310 4.047 17.472 1.00 24.31 63 SER A C 1
ATOM 466 O O . SER A 1 69 ? -7.584 3.841 18.659 1.00 24.46 63 SER A O 1
ATOM 469 N N . GLN A 1 70 ? -6.964 3.045 16.666 1.00 25.19 64 GLN A N 1
ATOM 470 C CA . GLN A 1 70 ? -6.947 1.673 17.149 1.00 25.43 64 GLN A CA 1
ATOM 471 C C . GLN A 1 70 ? -5.722 1.454 18.012 1.00 22.74 64 GLN A C 1
ATOM 472 O O . GLN A 1 70 ? -5.754 0.640 18.919 1.00 20.91 64 GLN A O 1
ATOM 478 N N . ILE A 1 71 ? -4.653 2.185 17.709 1.00 22.28 65 ILE A N 1
ATOM 479 C CA . ILE A 1 71 ? -3.474 2.142 18.550 1.00 23.03 65 ILE A CA 1
ATOM 480 C C . ILE A 1 71 ? -3.814 2.828 19.866 1.00 24.62 65 ILE A C 1
ATOM 481 O O . ILE A 1 71 ? -3.415 2.357 20.931 1.00 26.30 65 ILE A O 1
ATOM 486 N N . VAL A 1 72 ? -4.555 3.940 19.779 1.00 24.32 66 VAL A N 1
ATOM 487 C CA . VAL A 1 72 ? -4.941 4.672 20.963 1.00 24.69 66 VAL A CA 1
ATOM 488 C C . VAL A 1 72 ? -5.729 3.732 21.866 1.00 24.96 66 VAL A C 1
ATOM 489 O O . VAL A 1 72 ? -5.397 3.576 23.030 1.00 25.85 66 VAL A O 1
ATOM 493 N N . ASN A 1 73 ? -6.767 3.094 21.329 1.00 25.31 67 ASN A N 1
ATOM 494 C CA . ASN A 1 73 ? -7.604 2.245 22.156 1.00 26.14 67 ASN A CA 1
ATOM 495 C C . ASN A 1 73 ? -6.761 1.170 22.814 1.00 27.23 67 ASN A C 1
ATOM 496 O O . ASN A 1 73 ? -7.040 0.809 23.945 1.00 32.11 67 ASN A O 1
ATOM 501 N N . SER A 1 74 ? -5.700 0.742 22.131 1.00 27.15 68 SER A N 1
ATOM 502 C CA . SER A 1 74 ? -4.799 -0.271 22.652 1.00 29.00 68 SER A CA 1
ATOM 503 C C . SER A 1 74 ? -3.888 0.300 23.727 1.00 29.42 68 SER A C 1
ATOM 504 O O . SER A 1 74 ? -3.276 -0.450 24.460 1.00 34.06 68 SER A O 1
ATOM 507 N N . GLU A 1 75 ? -3.763 1.614 23.819 1.00 30.10 69 GLU A N 1
ATOM 508 C CA . GLU A 1 75 ? -2.833 2.199 24.770 1.00 30.83 69 GLU A CA 1
ATOM 509 C C . GLU A 1 75 ? -3.541 2.606 26.059 1.00 28.60 69 GLU A C 1
ATOM 510 O O . GLU A 1 75 ? -2.913 2.685 27.105 1.00 27.13 69 GLU A O 1
ATOM 516 N N . LEU A 1 76 ? -4.841 2.882 25.972 1.00 29.24 70 LEU A N 1
ATOM 517 C CA . LEU A 1 76 ? -5.551 3.531 27.059 1.00 31.89 70 LEU A CA 1
ATOM 518 C C . LEU A 1 76 ? -6.231 2.491 27.920 1.00 31.58 70 LEU A C 1
ATOM 519 O O . LEU A 1 76 ? -7.007 1.706 27.390 1.00 30.79 70 LEU A O 1
ATOM 524 N N . TYR A 1 77 ? -6.005 2.573 29.236 1.00 33.91 71 TYR A N 1
ATOM 525 C CA . TYR A 1 77 ? -6.526 1.578 30.152 1.00 38.49 71 TYR A CA 1
ATOM 526 C C . TYR A 1 77 ? -7.263 2.278 31.288 1.00 37.19 71 TYR A C 1
ATOM 527 O O . TYR A 1 77 ? -6.640 3.024 32.032 1.00 35.79 71 TYR A O 1
ATOM 536 N N . LYS A 1 78 ? -8.572 2.005 31.427 1.00 37.35 72 LYS A N 1
ATOM 537 C CA . LYS A 1 78 ? -9.396 2.579 32.485 1.00 36.44 72 LYS A CA 1
ATOM 538 C C . LYS A 1 78 ? -8.819 2.232 33.856 1.00 36.05 72 LYS A C 1
ATOM 539 O O . LYS A 1 78 ? -8.269 1.147 34.038 1.00 38.02 72 LYS A O 1
ATOM 545 N N . LEU A 1 79 ? -9.007 3.146 34.818 1.00 36.40 73 LEU A N 1
ATOM 546 C CA . LEU A 1 79 ? -8.346 3.094 36.123 1.00 34.47 73 LEU A CA 1
ATOM 547 C C . LEU A 1 79 ? -9.279 2.603 37.230 1.00 29.97 73 LEU A C 1
ATOM 548 O O . LEU A 1 79 ? -8.831 1.929 38.151 1.00 27.56 73 LEU A O 1
ATOM 553 N N . SER A 1 80 ? -10.561 2.976 37.179 1.00 28.59 74 SER A N 1
ATOM 554 C CA . SER A 1 80 ? -11.519 2.513 38.168 1.00 28.86 74 SER A CA 1
ATOM 555 C C . SER A 1 80 ? -12.804 2.079 37.473 1.00 27.31 74 SER A C 1
ATOM 556 O O . SER A 1 80 ? -13.580 2.920 37.041 1.00 24.86 74 SER A O 1
ATOM 559 N N . ILE A 1 81 ? -13.035 0.771 37.366 1.00 28.01 75 ILE A N 1
ATOM 560 C CA . ILE A 1 81 ? -14.215 0.285 36.674 1.00 31.08 75 ILE A CA 1
ATOM 561 C C . ILE A 1 81 ? -15.233 -0.169 37.715 1.00 32.99 75 ILE A C 1
ATOM 562 O O . ILE A 1 81 ? -14.991 -1.164 38.403 1.00 33.99 75 ILE A O 1
ATOM 567 N N . PRO A 1 82 ? -16.400 0.512 37.848 1.00 35.37 76 PRO A N 1
ATOM 568 C CA . PRO A 1 82 ? -17.373 0.147 38.874 1.00 36.95 76 PRO A CA 1
ATOM 569 C C . PRO A 1 82 ? -17.920 -1.236 38.547 1.00 35.52 76 PRO A C 1
ATOM 570 O O . PRO A 1 82 ? -18.268 -1.480 37.398 1.00 38.03 76 PRO A O 1
ATOM 574 N N . THR A 1 83 ? -17.926 -2.120 39.557 1.00 35.57 77 THR A N 1
ATOM 575 C CA . THR A 1 83 ? -18.376 -3.501 39.432 1.00 38.40 77 THR A CA 1
ATOM 576 C C . THR A 1 83 ? -19.495 -3.806 40.428 1.00 40.25 77 THR A C 1
ATOM 577 O O . THR A 1 83 ? -20.010 -4.921 40.448 1.00 37.22 77 THR A O 1
ATOM 581 N N . SER A 1 84 ? -19.900 -2.788 41.193 1.00 44.32 78 SER A N 1
ATOM 582 C CA . SER A 1 84 ? -20.520 -3.005 42.483 1.00 48.66 78 SER A CA 1
ATOM 583 C C . SER A 1 84 ? -21.830 -3.764 42.341 1.00 52.05 78 SER A C 1
ATOM 584 O O . SER A 1 84 ? -22.094 -4.660 43.149 1.00 64.23 78 SER A O 1
ATOM 587 N N . ASN A 1 85 ? -22.633 -3.429 41.324 1.00 48.14 79 ASN A N 1
ATOM 588 C CA . ASN A 1 85 ? -24.002 -3.936 41.269 1.00 49.92 79 ASN A CA 1
ATOM 589 C C . ASN A 1 85 ? -24.372 -4.591 39.936 1.00 50.96 79 ASN A C 1
ATOM 590 O O . ASN A 1 85 ? -25.558 -4.846 39.714 1.00 48.23 79 ASN A O 1
ATOM 595 N N . VAL A 1 86 ? -23.374 -4.895 39.089 1.00 47.81 80 VAL A N 1
ATOM 596 C CA . VAL A 1 86 ? -23.634 -5.422 37.758 1.00 47.72 80 VAL A CA 1
ATOM 597 C C . VAL A 1 86 ? -24.450 -6.707 37.893 1.00 48.95 80 VAL A C 1
ATOM 598 O O . VAL A 1 86 ? -24.025 -7.654 38.556 1.00 48.51 80 VAL A O 1
ATOM 602 N N . LYS A 1 87 ? -25.640 -6.722 37.280 1.00 47.38 81 LYS A N 1
ATOM 603 C CA . LYS A 1 87 ? -26.497 -7.899 37.258 1.00 49.07 81 LYS A CA 1
ATOM 604 C C . LYS A 1 87 ? -27.214 -7.941 35.914 1.00 47.14 81 LYS A C 1
ATOM 605 O O . LYS A 1 87 ? -27.837 -6.957 35.521 1.00 54.28 81 LYS A O 1
ATOM 611 N N . LEU A 1 88 ? -27.096 -9.069 35.202 1.00 40.05 82 LEU A N 1
ATOM 612 C CA . LEU A 1 88 ? -27.670 -9.196 33.875 1.00 36.31 82 LEU A CA 1
ATOM 613 C C . LEU A 1 88 ? -29.066 -9.765 34.024 1.00 36.26 82 LEU A C 1
ATOM 614 O O . LEU A 1 88 ? -29.240 -10.824 34.628 1.00 40.53 82 LEU A O 1
ATOM 619 N N . PRO A 1 89 ? -30.097 -9.079 33.494 1.00 31.56 83 PRO A N 1
ATOM 620 C CA . PRO A 1 89 ? -31.477 -9.472 33.788 1.00 31.01 83 PRO A CA 1
ATOM 621 C C . PRO A 1 89 ? -31.963 -10.719 33.055 1.00 31.95 83 PRO A C 1
ATOM 622 O O . PRO A 1 89 ? -33.065 -11.191 33.313 1.00 34.61 83 PRO A O 1
ATOM 626 N N . ASN A 1 90 ? -31.112 -11.278 32.182 1.00 30.67 84 ASN A N 1
ATOM 627 C CA . ASN A 1 90 ? -31.539 -12.223 31.162 1.00 30.00 84 ASN A CA 1
ATOM 628 C C . ASN A 1 90 ? -30.494 -13.326 30.987 1.00 28.06 84 ASN A C 1
ATOM 629 O O . ASN A 1 90 ? -30.260 -13.797 29.880 1.00 26.39 84 ASN A O 1
ATOM 634 N N . LEU A 1 91 ? -29.859 -13.720 32.093 1.00 28.22 85 LEU A N 1
ATOM 635 C CA . LEU A 1 91 ? -28.858 -14.772 32.114 1.00 28.43 85 LEU A CA 1
ATOM 636 C C . LEU A 1 91 ? -29.485 -16.040 32.711 1.00 29.19 85 LEU A C 1
ATOM 637 O O . LEU A 1 91 ? -30.187 -16.040 33.729 1.00 27.18 85 LEU A O 1
ATOM 642 N N . ASP A 1 92 ? -29.228 -17.135 32.004 1.00 31.22 86 ASP A N 1
ATOM 643 C CA . ASP A 1 92 ? -29.550 -18.474 32.445 1.00 31.72 86 ASP A CA 1
ATOM 644 C C . ASP A 1 92 ? -29.354 -18.580 33.954 1.00 30.46 86 ASP A C 1
ATOM 645 O O . ASP A 1 92 ? -28.259 -18.346 34.458 1.00 32.45 86 ASP A O 1
ATOM 650 N N . PRO A 1 93 ? -30.393 -18.918 34.742 1.00 29.02 87 PRO A N 1
ATOM 651 C CA . PRO A 1 93 ? -30.213 -19.074 36.189 1.00 28.05 87 PRO A CA 1
ATOM 652 C C . PRO A 1 93 ? -29.351 -20.265 36.610 1.00 27.82 87 PRO A C 1
ATOM 653 O O . PRO A 1 93 ? -28.890 -20.303 37.740 1.00 28.13 87 PRO A O 1
ATOM 657 N N . SER A 1 94 ? -29.112 -21.224 35.706 1.00 28.68 88 SER A N 1
ATOM 658 C CA . SER A 1 94 ? -28.194 -22.331 35.973 1.00 30.04 88 SER A CA 1
ATOM 659 C C . SER A 1 94 ? -26.759 -21.826 36.097 1.00 31.49 88 SER A C 1
ATOM 660 O O . SER A 1 94 ? -25.920 -22.511 36.687 1.00 29.07 88 SER A O 1
ATOM 663 N N . ALA A 1 95 ? -26.494 -20.650 35.497 1.00 33.91 89 ALA A N 1
ATOM 664 C CA . ALA A 1 95 ? -25.148 -20.139 35.300 1.00 33.39 89 ALA A CA 1
ATOM 665 C C . ALA A 1 95 ? -24.733 -19.359 36.529 1.00 31.70 89 ALA A C 1
ATOM 666 O O . ALA A 1 95 ? -25.562 -18.744 37.183 1.00 28.88 89 ALA A O 1
ATOM 668 N N . TYR A 1 96 ? -23.419 -19.379 36.778 1.00 34.19 90 TYR A N 1
ATOM 669 C CA . TYR A 1 96 ? -22.807 -18.726 37.921 1.00 35.13 90 TYR A CA 1
ATOM 670 C C . TYR A 1 96 ? -22.585 -17.246 37.622 1.00 35.17 90 TYR A C 1
ATOM 671 O O . TYR A 1 96 ? -22.201 -16.885 36.523 1.00 36.67 90 TYR A O 1
ATOM 680 N N . TRP A 1 97 ? -22.808 -16.404 38.633 1.00 38.89 91 TRP A N 1
ATOM 681 C CA . TRP A 1 97 ? -22.602 -14.963 38.557 1.00 41.04 91 TRP A CA 1
ATOM 682 C C . TRP A 1 97 ? -22.182 -14.438 39.936 1.00 40.36 91 TRP A C 1
ATOM 683 O O . TRP A 1 97 ? -22.605 -14.979 40.968 1.00 38.98 91 TRP A O 1
ATOM 694 N N . ALA A 1 98 ? -21.356 -13.376 39.941 1.00 39.48 92 ALA A N 1
ATOM 695 C CA . ALA A 1 98 ? -21.032 -12.654 41.163 1.00 40.15 92 ALA A CA 1
ATOM 696 C C . ALA A 1 98 ? -20.653 -11.202 40.853 1.00 38.08 92 ALA A C 1
ATOM 697 O O . ALA A 1 98 ? -19.789 -10.928 40.015 1.00 42.74 92 ALA A O 1
ATOM 699 N N . ALA A 1 99 ? -21.329 -10.273 41.535 1.00 33.87 93 ALA A N 1
ATOM 700 C CA . ALA A 1 99 ? -21.113 -8.856 41.311 1.00 32.84 93 ALA A CA 1
ATOM 701 C C . ALA A 1 99 ? -19.982 -8.370 42.202 1.00 30.90 93 ALA A C 1
ATOM 702 O O . ALA A 1 99 ? -19.658 -9.002 43.200 1.00 32.28 93 ALA A O 1
ATOM 704 N N . GLY A 1 100 ? -19.383 -7.247 41.803 1.00 30.02 94 GLY A N 1
ATOM 705 C CA . GLY A 1 100 ? -18.362 -6.577 42.575 1.00 28.60 94 GLY A CA 1
ATOM 706 C C . GLY A 1 100 ? -17.007 -7.258 42.430 1.00 27.01 94 GLY A C 1
ATOM 707 O O . GLY A 1 100 ? -16.282 -7.380 43.404 1.00 26.34 94 GLY A O 1
ATOM 708 N N . ALA A 1 101 ? -16.653 -7.682 41.220 1.00 27.27 95 ALA A N 1
ATOM 709 C CA . ALA A 1 101 ? -15.333 -8.237 41.011 1.00 28.84 95 ALA A CA 1
ATOM 710 C C . ALA A 1 101 ? -14.309 -7.163 41.357 1.00 28.83 95 ALA A C 1
ATOM 711 O O . ALA A 1 101 ? -14.620 -5.970 41.338 1.00 28.54 95 ALA A O 1
ATOM 713 N N . VAL A 1 102 ? -13.091 -7.620 41.654 1.00 29.30 96 VAL A N 1
ATOM 714 C CA . VAL A 1 102 ? -12.033 -6.767 42.167 1.00 28.70 96 VAL A CA 1
ATOM 715 C C . VAL A 1 102 ? -10.794 -6.916 41.304 1.00 28.50 96 VAL A C 1
ATOM 716 O O . VAL A 1 102 ? -9.753 -6.335 41.587 1.00 29.72 96 VAL A O 1
ATOM 720 N N . ARG A 1 103 ? -10.939 -7.701 40.250 1.00 29.93 97 ARG A N 1
ATOM 721 C CA . ARG A 1 103 ? -9.811 -8.098 39.441 1.00 35.83 97 ARG A CA 1
ATOM 722 C C . ARG A 1 103 ? -9.325 -6.931 38.580 1.00 38.18 97 ARG A C 1
ATOM 723 O O . ARG A 1 103 ? -10.121 -6.247 37.938 1.00 38.52 97 ARG A O 1
ATOM 731 N N . ASN A 1 104 ? -7.999 -6.743 38.551 1.00 36.83 98 ASN A N 1
ATOM 732 C CA . ASN A 1 104 ? -7.393 -5.650 37.821 1.00 35.06 98 ASN A CA 1
ATOM 733 C C . ASN A 1 104 ? -7.951 -4.339 38.365 1.00 33.40 98 ASN A C 1
ATOM 734 O O . ASN A 1 104 ? -8.014 -4.143 39.580 1.00 32.65 98 ASN A O 1
ATOM 739 N N . ASN A 1 105 ? -8.403 -3.463 37.455 1.00 35.21 99 ASN A N 1
ATOM 740 C CA . ASN A 1 105 ? -8.816 -2.115 37.815 1.00 34.50 99 ASN A CA 1
ATOM 741 C C . ASN A 1 105 ? -10.329 -2.094 38.059 1.00 33.67 99 ASN A C 1
ATOM 742 O O . ASN A 1 105 ? -10.972 -1.051 38.032 1.00 34.52 99 ASN A O 1
ATOM 747 N N . MET A 1 106 ? -10.897 -3.271 38.324 1.00 33.33 100 MET A N 1
ATOM 748 C CA . MET A 1 106 ? -12.263 -3.377 38.795 1.00 31.70 100 MET A CA 1
ATOM 749 C C . MET A 1 106 ? -12.305 -2.996 40.270 1.00 31.19 100 MET A C 1
ATOM 750 O O . MET A 1 106 ? -11.427 -3.382 41.067 1.00 29.94 100 MET A O 1
ATOM 755 N N . ASN A 1 107 ? -13.367 -2.256 40.601 1.00 30.70 101 ASN A N 1
ATOM 756 C CA . ASN A 1 107 ? -13.460 -1.520 41.848 1.00 30.85 101 ASN A CA 1
ATOM 757 C C . ASN A 1 107 ? -14.910 -1.509 42.320 1.00 29.51 101 ASN A C 1
ATOM 758 O O . ASN A 1 107 ? -15.736 -0.734 41.844 1.00 28.40 101 ASN A O 1
ATOM 763 N N . PRO A 1 108 ? -15.259 -2.337 43.324 1.00 29.97 102 PRO A N 1
ATOM 764 C CA . PRO A 1 108 ? -16.636 -2.380 43.819 1.00 30.55 102 PRO A CA 1
ATOM 765 C C . PRO A 1 108 ? -17.000 -1.202 44.723 1.00 29.68 102 PRO A C 1
ATOM 766 O O . PRO A 1 108 ? -18.170 -1.001 45.049 1.00 28.11 102 PRO A O 1
ATOM 770 N N . LYS A 1 109 ? -15.986 -0.433 45.127 1.00 29.99 103 LYS A N 1
ATOM 771 C CA . LYS A 1 109 ? -16.186 0.710 46.007 1.00 32.73 103 LYS A CA 1
ATOM 772 C C . LYS A 1 109 ? -16.375 1.972 45.177 1.00 31.12 103 LYS A C 1
ATOM 773 O O . LYS A 1 109 ? -16.536 3.040 45.742 1.00 26.86 103 LYS A O 1
ATOM 779 N N . GLN A 1 110 ? -16.316 1.842 43.848 1.00 32.80 104 GLN A N 1
ATOM 780 C CA . GLN A 1 110 ? -16.498 2.988 42.969 1.00 32.41 104 GLN A CA 1
ATOM 781 C C . GLN A 1 110 ? -17.983 3.240 42.697 1.00 32.01 104 GLN A C 1
ATOM 782 O O . GLN A 1 110 ? -18.633 2.454 42.020 1.00 32.35 104 GLN A O 1
ATOM 788 N N . ASP A 1 111 ? -18.495 4.359 43.218 1.00 32.00 105 ASP A N 1
ATOM 789 C CA . ASP A 1 111 ? -19.770 4.896 42.782 1.00 32.49 105 ASP A CA 1
ATOM 790 C C . ASP A 1 111 ? -19.576 5.428 41.372 1.00 31.54 105 ASP A C 1
ATOM 791 O O . ASP A 1 111 ? -18.740 6.304 41.163 1.00 27.62 105 ASP A O 1
ATOM 796 N N . PRO A 1 112 ? -20.349 4.905 40.390 1.00 33.02 106 PRO A N 1
ATOM 797 C CA . PRO A 1 112 ? -20.306 5.386 39.008 1.00 35.02 106 PRO A CA 1
ATOM 798 C C . PRO A 1 112 ? -20.578 6.880 38.838 1.00 38.72 106 PRO A C 1
ATOM 799 O O . PRO A 1 112 ? -20.027 7.494 37.926 1.00 39.20 106 PRO A O 1
ATOM 803 N N . ASN A 1 113 ? -21.425 7.432 39.718 1.00 41.94 107 ASN A N 1
ATOM 804 C CA . ASN A 1 113 ? -21.960 8.783 39.587 1.00 42.94 107 ASN A CA 1
ATOM 805 C C . ASN A 1 113 ? -20.968 9.841 40.100 1.00 41.75 107 ASN A C 1
ATOM 806 O O . ASN A 1 113 ? -21.107 11.024 39.797 1.00 43.84 107 ASN A O 1
ATOM 811 N N . THR A 1 114 ? -19.973 9.434 40.891 1.00 41.83 108 THR A N 1
ATOM 812 C CA . THR A 1 114 ? -18.897 10.336 41.254 1.00 42.64 108 THR A CA 1
ATOM 813 C C . THR A 1 114 ? -17.613 9.853 40.596 1.00 41.24 108 THR A C 1
ATOM 814 O O . THR A 1 114 ? -16.526 10.298 40.941 1.00 44.79 108 THR A O 1
ATOM 818 N N . ASN A 1 115 ? -17.734 8.935 39.647 1.00 38.95 109 ASN A N 1
ATOM 819 C CA . ASN A 1 115 ? -16.548 8.382 39.031 1.00 38.70 109 ASN A CA 1
ATOM 820 C C . ASN A 1 115 ? -15.997 9.379 38.020 1.00 38.13 109 ASN A C 1
ATOM 821 O O . ASN A 1 115 ? -16.632 10.381 37.709 1.00 36.60 109 ASN A O 1
ATOM 826 N N . MET A 1 116 ? -14.779 9.094 37.554 1.00 39.19 110 MET A N 1
ATOM 827 C CA . MET A 1 116 ? -14.214 9.720 36.373 1.00 35.85 110 MET A CA 1
ATOM 828 C C . MET A 1 116 ? -14.025 8.596 35.353 1.00 34.01 110 MET A C 1
ATOM 829 O O . MET A 1 116 ? -12.943 8.030 35.251 1.00 30.58 110 MET A O 1
ATOM 834 N N . PRO A 1 117 ? -15.090 8.197 34.608 1.00 35.92 111 PRO A N 1
ATOM 835 C CA . PRO A 1 117 ? -15.065 6.977 33.796 1.00 34.94 111 PRO A CA 1
ATOM 836 C C . PRO A 1 117 ? -13.860 6.811 32.870 1.00 34.32 111 PRO A C 1
ATOM 837 O O . PRO A 1 117 ? -13.311 5.714 32.772 1.00 34.62 111 PRO A O 1
ATOM 841 N N . TYR A 1 118 ? -13.448 7.893 32.190 1.00 32.04 112 TYR A N 1
ATOM 842 C CA . TYR A 1 118 ? -12.383 7.792 31.201 1.00 31.26 112 TYR A CA 1
ATOM 843 C C . TYR A 1 118 ? -11.070 8.305 31.786 1.00 29.20 112 TYR A C 1
ATOM 844 O O . TYR A 1 118 ? -10.137 8.637 31.071 1.00 29.09 112 TYR A O 1
ATOM 853 N N . ALA A 1 119 ? -10.971 8.334 33.107 1.00 28.15 113 ALA A N 1
ATOM 854 C CA . ALA A 1 119 ? -9.659 8.410 33.709 1.00 26.91 113 ALA A CA 1
ATOM 855 C C . ALA A 1 119 ? -8.935 7.149 33.289 1.00 24.14 113 ALA A C 1
ATOM 856 O O . ALA A 1 119 ? -9.333 6.068 33.683 1.00 25.39 113 ALA A O 1
ATOM 858 N N . GLN A 1 120 ? -7.923 7.305 32.449 1.00 23.17 114 GLN A N 1
ATOM 859 C CA . GLN A 1 120 ? -7.157 6.186 31.947 1.00 24.72 114 GLN A CA 1
ATOM 860 C C . GLN A 1 120 ? -5.666 6.479 32.055 1.00 25.93 114 GLN A C 1
ATOM 861 O O . GLN A 1 120 ? -5.267 7.620 32.224 1.00 25.72 114 GLN A O 1
ATOM 867 N N . ALA A 1 121 ? -4.835 5.441 31.943 1.00 28.39 115 ALA A N 1
ATOM 868 C CA . ALA A 1 121 ? -3.413 5.640 31.726 1.00 31.13 115 ALA A CA 1
ATOM 869 C C . ALA A 1 121 ? -2.929 4.708 30.627 1.00 30.48 115 ALA A C 1
ATOM 870 O O . ALA A 1 121 ? -3.664 3.839 30.159 1.00 28.38 115 ALA A O 1
ATOM 872 N N . ALA A 1 122 ? -1.685 4.952 30.218 1.00 32.98 116 ALA A N 1
ATOM 873 C CA . ALA A 1 122 ? -1.001 4.091 29.278 1.00 35.68 116 ALA A CA 1
ATOM 874 C C . ALA A 1 122 ? 0.262 3.589 29.953 1.00 34.73 116 ALA A C 1
ATOM 875 O O . ALA A 1 122 ? 0.895 4.345 30.694 1.00 36.13 116 ALA A O 1
ATOM 877 N N . PHE A 1 123 ? 0.597 2.319 29.717 1.00 32.50 117 PHE A N 1
ATOM 878 C CA . PHE A 1 123 ? 1.788 1.757 30.320 1.00 34.56 117 PHE A CA 1
ATOM 879 C C . PHE A 1 123 ? 2.679 1.247 29.203 1.00 33.12 117 PHE A C 1
ATOM 880 O O . PHE A 1 123 ? 2.525 0.125 28.726 1.00 35.01 117 PHE A O 1
ATOM 888 N N . ALA A 1 124 ? 3.624 2.104 28.829 1.00 32.47 118 ALA A N 1
ATOM 889 C CA . ALA A 1 124 ? 4.506 1.861 27.707 1.00 33.40 118 ALA A CA 1
ATOM 890 C C . ALA A 1 124 ? 5.742 2.732 27.849 1.00 31.97 118 ALA A C 1
ATOM 891 O O . ALA A 1 124 ? 5.656 3.820 28.398 1.00 37.99 118 ALA A O 1
ATOM 893 N N . VAL A 1 125 ? 6.891 2.266 27.364 1.00 30.28 119 VAL A N 1
ATOM 894 C CA . VAL A 1 125 ? 8.013 3.169 27.238 1.00 28.96 119 VAL A CA 1
ATOM 895 C C . VAL A 1 125 ? 7.559 4.239 26.256 1.00 31.38 119 VAL A C 1
ATOM 896 O O . VAL A 1 125 ? 7.415 3.967 25.052 1.00 34.68 119 VAL A O 1
ATOM 900 N N . GLY A 1 126 ? 7.272 5.421 26.831 1.00 33.47 120 GLY A N 1
ATOM 901 C CA . GLY A 1 126 ? 6.788 6.582 26.103 1.00 33.67 120 GLY A CA 1
ATOM 902 C C . GLY A 1 126 ? 5.479 7.124 26.674 1.00 34.07 120 GLY A C 1
ATOM 903 O O . GLY A 1 126 ? 5.088 8.244 26.387 1.00 34.44 120 GLY A O 1
ATOM 904 N N . GLY A 1 127 ? 4.791 6.317 27.476 1.00 36.33 121 GLY A N 1
ATOM 905 C CA . GLY A 1 127 ? 3.510 6.713 28.031 1.00 35.38 121 GLY A CA 1
ATOM 906 C C . GLY A 1 127 ? 2.499 7.015 26.926 1.00 35.07 121 GLY A C 1
ATOM 907 O O . GLY A 1 127 ? 2.309 6.234 25.976 1.00 39.14 121 GLY A O 1
ATOM 908 N N . MET A 1 128 ? 1.851 8.167 27.068 1.00 31.11 122 MET A N 1
ATOM 909 C CA . MET A 1 128 ? 0.857 8.587 26.104 1.00 30.82 122 MET A CA 1
ATOM 910 C C . MET A 1 128 ? 1.554 9.303 24.956 1.00 30.24 122 MET A C 1
ATOM 911 O O . MET A 1 128 ? 0.950 9.527 23.915 1.00 31.78 122 MET A O 1
ATOM 916 N N . GLY A 1 129 ? 2.849 9.578 25.141 1.00 29.36 123 GLY A N 1
ATOM 917 C CA . GLY A 1 129 ? 3.640 10.377 24.218 1.00 29.63 123 GLY A CA 1
ATOM 918 C C . GLY A 1 129 ? 4.033 9.617 22.947 1.00 30.74 123 GLY A C 1
ATOM 919 O O . GLY A 1 129 ? 4.742 10.148 22.091 1.00 31.09 123 GLY A O 1
ATOM 920 N N . ILE A 1 130 ? 3.575 8.371 22.830 1.00 30.54 124 ILE A N 1
ATOM 921 C CA . ILE A 1 130 ? 3.806 7.598 21.632 1.00 31.31 124 ILE A CA 1
ATOM 922 C C . ILE A 1 130 ? 2.494 7.429 20.876 1.00 33.72 124 ILE A C 1
ATOM 923 O O . ILE A 1 130 ? 2.490 6.744 19.861 1.00 34.42 124 ILE A O 1
ATOM 928 N N . HIS A 1 131 ? 1.407 8.060 21.359 1.00 35.19 125 HIS A N 1
ATOM 929 C CA . HIS A 1 131 ? 0.130 8.041 20.656 1.00 34.29 125 HIS A CA 1
ATOM 930 C C . HIS A 1 131 ? -0.505 9.429 20.554 1.00 32.14 125 HIS A C 1
ATOM 931 O O . HIS A 1 131 ? -1.375 9.641 19.710 1.00 33.27 125 HIS A O 1
ATOM 938 N N . TRP A 1 132 ? -0.071 10.362 21.408 1.00 31.09 126 TRP A N 1
ATOM 939 C CA . TRP A 1 132 ? -0.728 11.652 21.543 1.00 32.12 126 TRP A CA 1
ATOM 940 C C . TRP A 1 132 ? -0.703 12.454 20.238 1.00 33.46 126 TRP A C 1
ATOM 941 O O . TRP A 1 132 ? 0.095 12.195 19.331 1.00 33.16 126 TRP A O 1
ATOM 952 N N . THR A 1 133 ? -1.582 13.463 20.183 1.00 33.36 127 THR A N 1
ATOM 953 C CA . THR A 1 133 ? -1.829 14.249 18.984 1.00 33.48 127 THR A CA 1
ATOM 954 C C . THR A 1 133 ? -0.884 15.446 18.918 1.00 31.96 127 THR A C 1
ATOM 955 O O . THR A 1 133 ? -0.966 16.235 17.989 1.00 29.70 127 THR A O 1
ATOM 959 N N . CYS A 1 134 ? -0.038 15.601 19.938 1.00 33.22 128 CYS A N 1
ATOM 960 C CA . CYS A 1 134 ? 1.157 16.427 19.873 1.00 38.31 128 CYS A CA 1
ATOM 961 C C . CYS A 1 134 ? 0.846 17.932 19.903 1.00 41.86 128 CYS A C 1
ATOM 962 O O . CYS A 1 134 ? 1.687 18.723 19.482 1.00 43.26 128 CYS A O 1
ATOM 965 N N . ALA A 1 135 ? -0.309 18.340 20.459 1.00 41.95 129 ALA A N 1
ATOM 966 C CA . ALA A 1 135 ? -0.674 19.750 20.513 1.00 38.36 129 ALA A CA 1
ATOM 967 C C . ALA A 1 135 ? 0.022 20.409 21.707 1.00 37.87 129 ALA A C 1
ATOM 968 O O . ALA A 1 135 ? -0.122 19.967 22.839 1.00 34.01 129 ALA A O 1
ATOM 970 N N . THR A 1 136 ? 0.780 21.479 21.433 1.00 41.51 130 THR A N 1
ATOM 971 C CA . THR A 1 136 ? 1.743 22.066 22.361 1.00 42.30 130 THR A CA 1
ATOM 972 C C . THR A 1 136 ? 1.532 23.580 22.485 1.00 41.25 130 THR A C 1
ATOM 973 O O . THR A 1 136 ? 2.422 24.354 22.149 1.00 42.45 130 THR A O 1
ATOM 977 N N . PRO A 1 137 ? 0.356 24.076 22.934 1.00 40.96 131 PRO A N 1
ATOM 978 C CA . PRO A 1 137 ? 0.165 25.507 23.162 1.00 41.31 131 PRO A CA 1
ATOM 979 C C . PRO A 1 137 ? 0.738 25.942 24.506 1.00 44.58 131 PRO A C 1
ATOM 980 O O . PRO A 1 137 ? 0.923 25.096 25.400 1.00 49.33 131 PRO A O 1
ATOM 984 N N . ARG A 1 138 ? 0.997 27.264 24.608 1.00 42.94 132 ARG A N 1
ATOM 985 C CA . ARG A 1 138 ? 1.400 27.932 25.841 1.00 39.95 132 ARG A CA 1
ATOM 986 C C . ARG A 1 138 ? 0.187 28.522 26.576 1.00 40.73 132 ARG A C 1
ATOM 987 O O . ARG A 1 138 ? -0.836 28.848 25.973 1.00 38.15 132 ARG A O 1
ATOM 995 N N . LEU A 1 139 ? 0.319 28.657 27.901 1.00 38.85 133 LEU A N 1
ATOM 996 C CA . LEU A 1 139 ? -0.743 29.177 28.747 1.00 37.16 133 LEU A CA 1
ATOM 997 C C . LEU A 1 139 ? -0.879 30.687 28.559 1.00 34.71 133 LEU A C 1
ATOM 998 O O . LEU A 1 139 ? 0.118 31.387 28.385 1.00 32.05 133 LEU A O 1
ATOM 1003 N N . HIS A 1 140 ? -2.130 31.165 28.619 1.00 35.17 134 HIS A N 1
ATOM 1004 C CA . HIS A 1 140 ? -2.433 32.587 28.554 1.00 37.41 134 HIS A CA 1
ATOM 1005 C C . HIS A 1 140 ? -1.803 33.304 29.746 1.00 37.93 134 HIS A C 1
ATOM 1006 O O . HIS A 1 140 ? -2.042 32.945 30.901 1.00 43.09 134 HIS A O 1
ATOM 1013 N N . PRO A 1 141 ? -0.963 34.333 29.505 1.00 35.09 135 PRO A N 1
ATOM 1014 C CA . PRO A 1 141 ? -0.319 35.080 30.584 1.00 34.98 135 PRO A CA 1
ATOM 1015 C C . PRO A 1 141 ? -1.206 35.406 31.788 1.00 34.63 135 PRO A C 1
ATOM 1016 O O . PRO A 1 141 ? -0.851 35.077 32.924 1.00 31.52 135 PRO A O 1
ATOM 1020 N N . GLU A 1 142 ? -2.374 36.005 31.518 1.00 35.39 136 GLU A N 1
ATOM 1021 C CA . GLU A 1 142 ? -3.241 36.498 32.577 1.00 36.01 136 GLU A CA 1
ATOM 1022 C C . GLU A 1 142 ? -4.173 35.383 33.067 1.00 33.59 136 GLU A C 1
ATOM 1023 O O . GLU A 1 142 ? -4.342 35.211 34.271 1.00 32.54 136 GLU A O 1
ATOM 1029 N N . LEU A 1 143 ? -4.759 34.599 32.156 1.00 33.93 137 LEU A N 1
ATOM 1030 C CA . LEU A 1 143 ? -5.876 33.750 32.533 1.00 33.44 137 LEU A CA 1
ATOM 1031 C C . LEU A 1 143 ? -5.433 32.375 33.016 1.00 33.27 137 LEU A C 1
ATOM 1032 O O . LEU A 1 143 ? -6.211 31.718 33.693 1.00 34.42 137 LEU A O 1
ATOM 1037 N N . GLU A 1 144 ? -4.216 31.943 32.655 1.00 32.06 138 GLU A N 1
ATOM 1038 C CA . GLU A 1 144 ? -3.839 30.545 32.817 1.00 32.06 138 GLU A CA 1
ATOM 1039 C C . GLU A 1 144 ? -2.561 30.384 33.632 1.00 27.63 138 GLU A C 1
ATOM 1040 O O . GLU A 1 144 ? -2.452 29.430 34.376 1.00 26.01 138 GLU A O 1
ATOM 1046 N N . ARG A 1 145 ? -1.588 31.270 33.472 1.00 27.91 139 ARG A N 1
ATOM 1047 C CA . ARG A 1 145 ? -0.331 31.135 34.183 1.00 29.39 139 ARG A CA 1
ATOM 1048 C C . ARG A 1 145 ? -0.533 31.565 35.631 1.00 32.30 139 ARG A C 1
ATOM 1049 O O . ARG A 1 145 ? -1.505 32.247 35.942 1.00 33.79 139 ARG A O 1
ATOM 1057 N N . TRP A 1 146 ? 0.386 31.141 36.503 1.00 33.30 140 TRP A N 1
ATOM 1058 C CA . TRP A 1 146 ? 0.488 31.690 37.841 1.00 33.90 140 TRP A CA 1
ATOM 1059 C C . TRP A 1 146 ? 1.877 32.306 38.000 1.00 34.67 140 TRP A C 1
ATOM 1060 O O . TRP A 1 146 ? 2.822 31.992 37.278 1.00 31.58 140 TRP A O 1
ATOM 1071 N N . HIS A 1 147 ? 2.020 33.216 38.944 1.00 36.76 141 HIS A N 1
ATOM 1072 C CA . HIS A 1 147 ? 3.115 34.144 38.771 1.00 36.27 141 HIS A CA 1
ATOM 1073 C C . HIS A 1 147 ? 4.269 33.861 39.717 1.00 35.45 141 HIS A C 1
ATOM 1074 O O . HIS A 1 147 ? 5.311 34.461 39.505 1.00 33.57 141 HIS A O 1
ATOM 1081 N N . TYR A 1 148 ? 4.176 32.866 40.617 1.00 35.34 142 TYR A N 1
ATOM 1082 C CA . TYR A 1 148 ? 5.329 32.488 41.438 1.00 36.07 142 TYR A CA 1
ATOM 1083 C C . TYR A 1 148 ? 6.404 31.768 40.607 1.00 40.49 142 TYR A C 1
ATOM 1084 O O . TYR A 1 148 ? 7.501 31.519 41.107 1.00 40.64 142 TYR A O 1
ATOM 1093 N N . ILE A 1 149 ? 6.072 31.416 39.353 1.00 41.52 143 ILE A N 1
ATOM 1094 C CA . ILE A 1 149 ? 7.035 30.985 38.357 1.00 40.18 143 ILE A CA 1
ATOM 1095 C C . ILE A 1 149 ? 7.449 32.211 37.551 1.00 45.35 143 ILE A C 1
ATOM 1096 O O . ILE A 1 149 ? 6.608 32.851 36.915 1.00 46.00 143 ILE A O 1
ATOM 1101 N N . THR A 1 150 ? 8.756 32.495 37.561 1.00 52.58 144 THR A N 1
ATOM 1102 C CA . THR A 1 150 ? 9.260 33.806 37.173 1.00 54.89 144 THR A CA 1
ATOM 1103 C C . THR A 1 150 ? 9.730 33.815 35.717 1.00 50.76 144 THR A C 1
ATOM 1104 O O . THR A 1 150 ? 9.659 34.843 35.045 1.00 48.46 144 THR A O 1
ATOM 1108 N N . GLU A 1 151 ? 10.165 32.649 35.231 1.00 50.65 145 GLU A N 1
ATOM 1109 C CA . GLU A 1 151 ? 10.878 32.533 33.967 1.00 51.83 145 GLU A CA 1
ATOM 1110 C C . GLU A 1 151 ? 10.091 31.663 32.988 1.00 45.86 145 GLU A C 1
ATOM 1111 O O . GLU A 1 151 ? 10.679 30.845 32.311 1.00 42.02 145 GLU A O 1
ATOM 1117 N N . TRP A 1 152 ? 8.785 31.902 32.863 1.00 42.63 146 TRP A N 1
ATOM 1118 C CA . TRP A 1 152 ? 7.941 31.159 31.932 1.00 41.35 146 TRP A CA 1
ATOM 1119 C C . TRP A 1 152 ? 8.539 31.035 30.537 1.00 41.42 146 TRP A C 1
ATOM 1120 O O . TRP A 1 152 ? 8.710 29.937 30.025 1.00 40.72 146 TRP A O 1
ATOM 1131 N N . ASP A 1 153 ? 8.787 32.181 29.905 1.00 40.99 147 ASP A N 1
ATOM 1132 C CA . ASP A 1 153 ? 9.011 32.223 28.469 1.00 38.81 147 ASP A CA 1
ATOM 1133 C C . ASP A 1 153 ? 10.355 31.580 28.152 1.00 38.51 147 ASP A C 1
ATOM 1134 O O . ASP A 1 153 ? 10.534 31.104 27.034 1.00 34.81 147 ASP A O 1
ATOM 1139 N N . GLU A 1 154 ? 11.274 31.555 29.141 1.00 39.86 148 GLU A N 1
ATOM 1140 C CA . GLU A 1 154 ? 12.557 30.866 29.023 1.00 41.39 148 GLU A CA 1
ATOM 1141 C C . GLU A 1 154 ? 12.350 29.347 28.999 1.00 38.77 148 GLU A C 1
ATOM 1142 O O . GLU A 1 154 ? 12.894 28.641 28.148 1.00 33.27 148 GLU A O 1
ATOM 1148 N N . LEU A 1 155 ? 11.577 28.855 29.972 1.00 38.13 149 LEU A N 1
ATOM 1149 C CA . LEU A 1 155 ? 11.290 27.438 30.122 1.00 38.95 149 LEU A CA 1
ATOM 1150 C C . LEU A 1 155 ? 10.507 26.942 28.915 1.00 39.22 149 LEU A C 1
ATOM 1151 O O . LEU A 1 155 ? 10.889 25.941 28.319 1.00 44.69 149 LEU A O 1
ATOM 1156 N N . TYR A 1 156 ? 9.411 27.635 28.586 1.00 37.30 150 TYR A N 1
ATOM 1157 C CA . TYR A 1 156 ? 8.609 27.320 27.412 1.00 35.93 150 TYR A CA 1
ATOM 1158 C C . TYR A 1 156 ? 9.496 27.207 26.173 1.00 34.68 150 TYR A C 1
ATOM 1159 O O . TYR A 1 156 ? 9.349 26.277 25.392 1.00 33.10 150 TYR A O 1
ATOM 1168 N N . ALA A 1 157 ? 10.406 28.167 25.993 1.00 34.63 151 ALA A N 1
ATOM 1169 C CA . ALA A 1 157 ? 11.297 28.151 24.849 1.00 35.45 151 ALA A CA 1
ATOM 1170 C C . ALA A 1 157 ? 12.118 26.867 24.848 1.00 34.36 151 ALA A C 1
ATOM 1171 O O . ALA A 1 157 ? 12.228 26.206 23.820 1.00 33.95 151 ALA A O 1
ATOM 1173 N N . GLN A 1 158 ? 12.703 26.536 26.002 1.00 33.77 152 GLN A N 1
ATOM 1174 C CA . GLN A 1 158 ? 13.557 25.365 26.117 1.00 35.15 152 GLN A CA 1
ATOM 1175 C C . GLN A 1 158 ? 12.723 24.097 25.909 1.00 36.16 152 GLN A C 1
ATOM 1176 O O . GLN A 1 158 ? 13.204 23.129 25.332 1.00 38.01 152 GLN A O 1
ATOM 1182 N N . ALA A 1 159 ? 11.472 24.098 26.379 1.00 35.13 153 ALA A N 1
ATOM 1183 C CA . ALA A 1 159 ? 10.596 22.945 26.221 1.00 35.56 153 ALA A CA 1
ATOM 1184 C C . ALA A 1 159 ? 10.239 22.725 24.748 1.00 33.20 153 ALA A C 1
ATOM 1185 O O . ALA A 1 159 ? 10.247 21.601 24.277 1.00 30.04 153 ALA A O 1
ATOM 1187 N N . GLU A 1 160 ? 9.928 23.809 24.039 1.00 35.36 154 GLU A N 1
ATOM 1188 C CA . GLU A 1 160 ? 9.510 23.762 22.643 1.00 38.59 154 GLU A CA 1
ATOM 1189 C C . GLU A 1 160 ? 10.640 23.224 21.761 1.00 39.88 154 GLU A C 1
ATOM 1190 O O . GLU A 1 160 ? 10.389 22.507 20.795 1.00 35.54 154 GLU A O 1
ATOM 1196 N N . LYS A 1 161 ? 11.882 23.582 22.106 1.00 39.10 155 LYS A N 1
ATOM 1197 C CA . LYS A 1 161 ? 13.057 23.045 21.440 1.00 38.82 155 LYS A CA 1
ATOM 1198 C C . LYS A 1 161 ? 13.101 21.523 21.599 1.00 38.82 155 LYS A C 1
ATOM 1199 O O . LYS A 1 161 ? 13.262 20.799 20.629 1.00 39.91 155 LYS A O 1
ATOM 1205 N N . TYR A 1 162 ? 12.945 21.034 22.829 1.00 40.03 156 TYR A N 1
ATOM 1206 C CA . TYR A 1 162 ? 13.009 19.608 23.112 1.00 38.34 156 TYR A CA 1
ATOM 1207 C C . TYR A 1 162 ? 11.892 18.867 22.385 1.00 38.06 156 TYR A C 1
ATOM 1208 O O . TYR A 1 162 ? 12.116 17.761 21.909 1.00 38.76 156 TYR A O 1
ATOM 1217 N N . PHE A 1 163 ? 10.699 19.472 22.326 1.00 37.62 157 PHE A N 1
ATOM 1218 C CA . PHE A 1 163 ? 9.528 18.842 21.739 1.00 37.30 157 PHE A CA 1
ATOM 1219 C C . PHE A 1 163 ? 9.501 19.045 20.229 1.00 39.11 157 PHE A C 1
ATOM 1220 O O . PHE A 1 163 ? 8.690 18.432 19.539 1.00 38.31 157 PHE A O 1
ATOM 1228 N N . ASN A 1 164 ? 10.366 19.918 19.713 1.00 40.77 158 ASN A N 1
ATOM 1229 C CA . ASN A 1 164 ? 10.372 20.165 18.282 1.00 39.84 158 ASN A CA 1
ATOM 1230 C C . ASN A 1 164 ? 9.040 20.817 17.906 1.00 40.40 158 ASN A C 1
ATOM 1231 O O . ASN A 1 164 ? 8.444 20.472 16.898 1.00 44.57 158 ASN A O 1
ATOM 1236 N N . THR A 1 165 ? 8.555 21.742 18.741 1.00 39.58 159 THR A N 1
ATOM 1237 C CA . THR A 1 165 ? 7.303 22.427 18.469 1.00 39.04 159 THR A CA 1
ATOM 1238 C C . THR A 1 165 ? 7.446 23.161 17.142 1.00 42.18 159 THR A C 1
ATOM 1239 O O . THR A 1 165 ? 8.545 23.588 16.792 1.00 42.14 159 THR A O 1
ATOM 1243 N N . HIS A 1 166 ? 6.325 23.272 16.412 1.00 45.26 160 HIS A N 1
ATOM 1244 C CA . HIS A 1 166 ? 6.267 23.935 15.117 1.00 45.97 160 HIS A CA 1
ATOM 1245 C C . HIS A 1 166 ? 4.837 24.413 14.857 1.00 47.09 160 HIS A C 1
ATOM 1246 O O . HIS A 1 166 ? 3.882 23.753 15.261 1.00 43.73 160 HIS A O 1
ATOM 1253 N N . THR A 1 167 ? 4.687 25.531 14.135 1.00 48.14 161 THR A N 1
ATOM 1254 C CA . THR A 1 167 ? 3.371 26.008 13.728 1.00 46.83 161 THR A CA 1
ATOM 1255 C C . THR A 1 167 ? 3.193 25.863 12.216 1.00 46.36 161 THR A C 1
ATOM 1256 O O . THR A 1 167 ? 2.068 25.967 11.702 1.00 43.85 161 THR A O 1
ATOM 1260 N N . ASN A 1 168 ? 4.312 25.575 11.535 1.00 45.33 162 ASN A N 1
ATOM 1261 C CA . ASN A 1 168 ? 4.375 25.622 10.086 1.00 44.33 162 ASN A CA 1
ATOM 1262 C C . ASN A 1 168 ? 4.041 24.259 9.480 1.00 45.14 162 ASN A C 1
ATOM 1263 O O . ASN A 1 168 ? 4.315 24.028 8.304 1.00 45.78 162 ASN A O 1
ATOM 1268 N N . VAL A 1 169 ? 3.456 23.340 10.255 1.00 47.50 163 VAL A N 1
ATOM 1269 C CA . VAL A 1 169 ? 3.313 21.988 9.736 1.00 47.57 163 VAL A CA 1
ATOM 1270 C C . VAL A 1 169 ? 2.119 21.957 8.788 1.00 45.61 163 VAL A C 1
ATOM 1271 O O . VAL A 1 169 ? 2.217 21.319 7.748 1.00 48.22 163 VAL A O 1
ATOM 1275 N N . PHE A 1 170 ? 1.023 22.648 9.146 1.00 44.68 164 PHE A N 1
ATOM 1276 C CA . PHE A 1 170 ? -0.212 22.605 8.369 1.00 44.80 164 PHE A CA 1
ATOM 1277 C C . PHE A 1 170 ? -0.494 23.961 7.735 1.00 48.23 164 PHE A C 1
ATOM 1278 O O . PHE A 1 170 ? -1.615 24.248 7.307 1.00 47.75 164 PHE A O 1
ATOM 1286 N N . GLU A 1 171 ? 0.565 24.773 7.676 1.00 51.13 165 GLU A N 1
ATOM 1287 C CA . GLU A 1 171 ? 0.504 26.148 7.223 1.00 52.61 165 GLU A CA 1
ATOM 1288 C C . GLU A 1 171 ? -0.133 26.171 5.840 1.00 56.70 165 GLU A C 1
ATOM 1289 O O . GLU A 1 171 ? -1.043 26.962 5.613 1.00 57.64 165 GLU A O 1
ATOM 1295 N N . ARG A 1 172 ? 0.283 25.222 4.983 1.00 58.27 166 ARG A N 1
ATOM 1296 C CA . ARG A 1 172 ? -0.048 25.214 3.567 1.00 56.75 166 ARG A CA 1
ATOM 1297 C C . ARG A 1 172 ? -1.401 24.550 3.301 1.00 46.60 166 ARG A C 1
ATOM 1298 O O . ARG A 1 172 ? -1.675 24.189 2.164 1.00 40.26 166 ARG A O 1
ATOM 1306 N N . SER A 1 173 ? -2.233 24.377 4.340 1.00 43.70 167 SER A N 1
ATOM 1307 C CA . SER A 1 173 ? -3.511 23.700 4.184 1.00 41.86 167 SER A CA 1
ATOM 1308 C C . SER A 1 173 ? -4.538 24.575 3.459 1.00 44.68 167 SER A C 1
ATOM 1309 O O . SER A 1 173 ? -4.830 25.697 3.870 1.00 44.86 167 SER A O 1
ATOM 1312 N N . LEU A 1 174 ? -5.128 24.004 2.403 1.00 47.68 168 LEU A N 1
ATOM 1313 C CA . LEU A 1 174 ? -6.174 24.644 1.617 1.00 48.06 168 LEU A CA 1
ATOM 1314 C C . LEU A 1 174 ? -7.484 24.671 2.399 1.00 45.57 168 LEU A C 1
ATOM 1315 O O . LEU A 1 174 ? -8.209 25.659 2.362 1.00 52.05 168 LEU A O 1
ATOM 1320 N N . ARG A 1 175 ? -7.807 23.562 3.058 1.00 41.22 169 ARG A N 1
ATOM 1321 C CA . ARG A 1 175 ? -8.964 23.513 3.933 1.00 41.70 169 ARG A CA 1
ATOM 1322 C C . ARG A 1 175 ? -8.746 24.463 5.117 1.00 42.85 169 ARG A C 1
ATOM 1323 O O . ARG A 1 175 ? -9.673 25.134 5.577 1.00 40.16 169 ARG A O 1
ATOM 1331 N N . GLY A 1 176 ? -7.496 24.519 5.591 1.00 46.07 170 GLY A N 1
ATOM 1332 C CA . GLY A 1 176 ? -7.115 25.397 6.686 1.00 49.23 170 GLY A CA 1
ATOM 1333 C C . GLY A 1 176 ? -7.435 26.854 6.371 1.00 50.38 170 GLY A C 1
ATOM 1334 O O . GLY A 1 176 ? -7.992 27.570 7.209 1.00 52.04 170 GLY A O 1
ATOM 1335 N N . ALA A 1 177 ? -7.089 27.273 5.147 1.00 50.42 171 ALA A N 1
ATOM 1336 C CA . ALA A 1 177 ? -7.436 28.604 4.677 1.00 51.27 171 ALA A CA 1
ATOM 1337 C C . ALA A 1 177 ? -8.955 28.785 4.631 1.00 51.09 171 ALA A C 1
ATOM 1338 O O . ALA A 1 177 ? -9.485 29.682 5.290 1.00 55.85 171 ALA A O 1
ATOM 1340 N N . ALA A 1 178 ? -9.631 27.919 3.861 1.00 47.45 172 ALA A N 1
ATOM 1341 C CA . ALA A 1 178 ? -11.060 28.025 3.574 1.00 46.80 172 ALA A CA 1
ATOM 1342 C C . ALA A 1 178 ? -11.869 28.202 4.859 1.00 44.57 172 ALA A C 1
ATOM 1343 O O . ALA A 1 178 ? -12.841 28.957 4.888 1.00 40.11 172 ALA A O 1
ATOM 1345 N N . ILE A 1 179 ? -11.461 27.474 5.905 1.00 44.96 173 ILE A N 1
ATOM 1346 C CA . ILE A 1 179 ? -12.098 27.540 7.207 1.00 45.70 173 ILE A CA 1
ATOM 1347 C C . ILE A 1 179 ? -11.781 28.872 7.874 1.00 47.17 173 ILE A C 1
ATOM 1348 O O . ILE A 1 179 ? -12.686 29.592 8.304 1.00 47.52 173 ILE A O 1
ATOM 1353 N N . LYS A 1 180 ? -10.486 29.179 7.976 1.00 48.12 174 LYS A N 1
ATOM 1354 C CA . LYS A 1 180 ? -10.074 30.368 8.688 1.00 51.43 174 LYS A CA 1
ATOM 1355 C C . LYS A 1 180 ? -10.818 31.577 8.130 1.00 52.18 174 LYS A C 1
ATOM 1356 O O . LYS A 1 180 ? -11.239 32.429 8.909 1.00 56.67 174 LYS A O 1
ATOM 1362 N N . ARG A 1 181 ? -10.988 31.634 6.795 1.00 52.31 175 ARG A N 1
ATOM 1363 C CA . ARG A 1 181 ? -11.724 32.715 6.146 1.00 53.14 175 ARG A CA 1
ATOM 1364 C C . ARG A 1 181 ? -13.143 32.803 6.704 1.00 52.44 175 ARG A C 1
ATOM 1365 O O . ARG A 1 181 ? -13.592 33.882 7.071 1.00 51.07 175 ARG A O 1
ATOM 1373 N N . ARG A 1 182 ? -13.848 31.664 6.767 1.00 50.98 176 ARG A N 1
ATOM 1374 C CA . ARG A 1 182 ? -15.236 31.657 7.202 1.00 47.40 176 ARG A CA 1
ATOM 1375 C C . ARG A 1 182 ? -15.352 31.974 8.683 1.00 43.76 176 ARG A C 1
ATOM 1376 O O . ARG A 1 182 ? -16.329 32.591 9.084 1.00 46.25 176 ARG A O 1
ATOM 1384 N N . LEU A 1 183 ? -14.369 31.562 9.477 1.00 41.92 177 LEU A N 1
ATOM 1385 C CA . LEU A 1 183 ? -14.408 31.794 10.916 1.00 42.68 177 LEU A CA 1
ATOM 1386 C C . LEU A 1 183 ? -14.107 33.247 11.240 1.00 42.52 177 LEU A C 1
ATOM 1387 O O . LEU A 1 183 ? -14.719 33.791 12.151 1.00 41.34 177 LEU A O 1
ATOM 1392 N N . GLU A 1 184 ? -13.115 33.825 10.543 1.00 44.05 178 GLU A N 1
ATOM 1393 C CA . GLU A 1 184 ? -12.77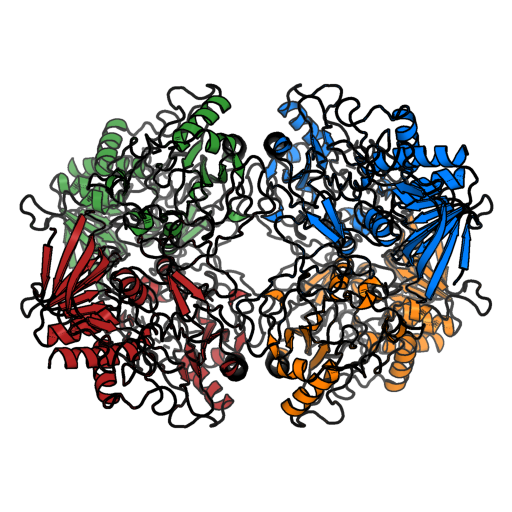2 35.227 10.717 1.00 45.67 178 GLU A CA 1
ATOM 1394 C C . GLU A 1 184 ? -14.027 36.055 10.463 1.00 43.57 178 GLU A C 1
ATOM 1395 O O . GLU A 1 184 ? -14.297 37.001 11.193 1.00 46.39 178 GLU A O 1
ATOM 1401 N N . ALA A 1 185 ? -14.792 35.661 9.436 1.00 42.22 179 ALA A N 1
ATOM 1402 C CA . ALA A 1 185 ? -16.021 36.329 9.028 1.00 40.75 179 ALA A CA 1
ATOM 1403 C C . ALA A 1 185 ? -17.135 36.114 10.051 1.00 36.81 179 ALA A C 1
ATOM 1404 O O . ALA A 1 185 ? -17.975 36.977 10.232 1.00 38.30 179 ALA A O 1
ATOM 1406 N N . HIS A 1 186 ? -17.159 34.946 10.688 1.00 34.69 180 HIS A N 1
ATOM 1407 C CA . HIS A 1 186 ? -18.168 34.634 11.683 1.00 35.28 180 HIS A CA 1
ATOM 1408 C C . HIS A 1 186 ? -17.989 35.533 12.911 1.00 35.60 180 HIS A C 1
ATOM 1409 O O . HIS A 1 186 ? -18.935 36.167 13.378 1.00 32.60 180 HIS A O 1
ATOM 1416 N N . TYR A 1 187 ? -16.749 35.583 13.409 1.00 37.33 181 TYR A N 1
ATOM 1417 C CA . TYR A 1 187 ? -16.408 36.275 14.643 1.00 37.90 181 TYR A CA 1
ATOM 1418 C C . TYR A 1 187 ? -16.431 37.791 14.431 1.00 42.01 181 TYR A C 1
ATOM 1419 O O . TYR A 1 187 ? -16.845 38.533 15.317 1.00 44.76 181 TYR A O 1
ATOM 1428 N N . ASN A 1 188 ? -15.962 38.249 13.265 1.00 41.49 182 ASN A N 1
ATOM 1429 C CA . ASN A 1 188 ? -16.125 39.632 12.881 1.00 38.31 182 ASN A CA 1
ATOM 1430 C C . ASN A 1 188 ? -15.380 40.531 13.862 1.00 41.42 182 ASN A C 1
ATOM 1431 O O . ASN A 1 188 ? -15.967 41.377 14.546 1.00 41.20 182 ASN A O 1
ATOM 1436 N N . ASN A 1 189 ? -14.064 40.324 13.915 1.00 47.29 183 ASN A N 1
ATOM 1437 C CA . ASN A 1 189 ? -13.186 41.087 14.796 1.00 49.68 183 ASN A CA 1
ATOM 1438 C C . ASN A 1 189 ? -13.815 41.164 16.189 1.00 46.28 183 ASN A C 1
ATOM 1439 O O . ASN A 1 189 ? -13.930 42.238 16.744 1.00 50.62 183 ASN A O 1
ATOM 1444 N N . GLN A 1 190 ? -14.313 40.086 16.781 1.00 42.01 184 GLN A N 1
ATOM 1445 C CA . GLN A 1 190 ? -14.718 40.253 18.162 1.00 38.19 184 GLN A CA 1
ATOM 1446 C C . GLN A 1 190 ? -13.770 39.462 19.043 1.00 33.09 184 GLN A C 1
ATOM 1447 O O . GLN A 1 190 ? -13.832 39.618 20.252 1.00 32.60 184 GLN A O 1
ATOM 1453 N N . LEU A 1 191 ? -12.822 38.732 18.451 1.00 30.48 185 LEU A N 1
ATOM 1454 C CA . LEU A 1 191 ? -11.746 38.127 19.225 1.00 30.76 185 LEU A CA 1
ATOM 1455 C C . LEU A 1 191 ? -10.710 39.185 19.572 1.00 28.63 185 LEU A C 1
ATOM 1456 O O . LEU A 1 191 ? -10.514 40.141 18.841 1.00 26.78 185 LEU A O 1
ATOM 1461 N N . ASP A 1 192 ? -10.034 38.979 20.694 1.00 30.23 186 ASP A N 1
ATOM 1462 C CA . ASP A 1 192 ? -8.837 39.726 21.019 1.00 32.82 186 ASP A CA 1
ATOM 1463 C C . ASP A 1 192 ? -7.849 39.519 19.872 1.00 34.00 186 ASP A C 1
ATOM 1464 O O . ASP A 1 192 ? -7.516 38.385 19.533 1.00 34.29 186 ASP A O 1
ATOM 1469 N N . PRO A 1 193 ? -7.370 40.601 19.216 1.00 36.61 187 PRO A N 1
ATOM 1470 C CA . PRO A 1 193 ? -6.404 40.451 18.129 1.00 38.20 187 PRO A CA 1
ATOM 1471 C C . PRO A 1 193 ? -5.038 39.890 18.527 1.00 38.58 187 PRO A C 1
ATOM 1472 O O . PRO A 1 193 ? -4.237 39.581 17.653 1.00 42.61 187 PRO A O 1
ATOM 1476 N N . ASN A 1 194 ? -4.765 39.774 19.833 1.00 37.34 188 ASN A N 1
ATOM 1477 C CA . ASN A 1 194 ? -3.544 39.141 20.307 1.00 40.20 188 ASN A CA 1
ATOM 1478 C C . ASN A 1 194 ? -3.674 37.622 20.258 1.00 39.36 188 ASN A C 1
ATOM 1479 O O . ASN A 1 194 ? -2.678 36.901 20.251 1.00 39.77 188 ASN A O 1
ATOM 1484 N N . TYR A 1 195 ? -4.910 37.129 20.238 1.00 40.21 189 TYR A N 1
ATOM 1485 C CA . TYR A 1 195 ? -5.146 35.697 20.212 1.00 37.91 189 TYR A CA 1
ATOM 1486 C C . TYR A 1 195 ? -6.113 35.403 19.076 1.00 40.45 189 TYR A C 1
ATOM 1487 O O . TYR A 1 195 ? -7.260 35.055 19.327 1.00 48.71 189 TYR A O 1
ATOM 1496 N N . PRO A 1 196 ? -5.706 35.573 17.797 1.00 36.16 190 PRO A N 1
ATOM 1497 C CA . PRO A 1 196 ? -6.612 35.315 16.677 1.00 35.40 190 PRO A CA 1
ATOM 1498 C C . PRO A 1 196 ? -6.791 33.836 16.381 1.00 36.78 190 PRO A C 1
ATOM 1499 O O . PRO A 1 196 ? -6.116 32.993 16.953 1.00 39.86 190 PRO A O 1
ATOM 1503 N N . ILE A 1 197 ? -7.675 33.532 15.437 1.00 38.25 191 ILE A N 1
ATOM 1504 C CA . ILE A 1 197 ? -7.664 32.232 14.788 1.00 36.73 191 ILE A CA 1
ATOM 1505 C C . ILE A 1 197 ? -6.281 32.077 14.157 1.00 36.29 191 ILE A C 1
ATOM 1506 O O . ILE A 1 197 ? -5.818 33.013 13.504 1.00 35.09 191 ILE A O 1
ATOM 1511 N N . GLN A 1 198 ? -5.625 30.924 14.374 1.00 35.71 192 GLN A N 1
ATOM 1512 C CA . GLN A 1 198 ? -4.231 30.732 13.967 1.00 36.28 192 GLN A CA 1
ATOM 1513 C C . GLN A 1 198 ? -3.845 29.246 13.956 1.00 36.66 192 GLN A C 1
ATOM 1514 O O . GLN A 1 198 ? -4.617 28.385 14.386 1.00 37.25 192 GLN A O 1
ATOM 1520 N N . ASN A 1 199 ? -2.639 28.961 13.451 1.00 37.45 193 ASN A N 1
ATOM 1521 C CA . ASN A 1 199 ? -2.168 27.595 13.285 1.00 39.26 193 ASN A CA 1
ATOM 1522 C C . ASN A 1 199 ? -1.815 27.007 14.644 1.00 41.28 193 ASN A C 1
ATOM 1523 O O . ASN A 1 199 ? -1.036 27.610 15.378 1.00 46.54 193 ASN A O 1
ATOM 1528 N N . LEU A 1 200 ? -2.381 25.834 14.957 1.00 41.52 194 LEU A N 1
ATOM 1529 C CA . LEU A 1 200 ? -2.148 25.159 16.226 1.00 37.00 194 LEU A CA 1
ATOM 1530 C C . LEU A 1 200 ? -0.717 24.639 16.261 1.00 35.54 194 LEU A C 1
ATOM 1531 O O . LEU A 1 200 ? -0.294 23.955 15.327 1.00 38.20 194 LEU A O 1
ATOM 1536 N N . PRO A 1 201 ? 0.059 24.999 17.310 1.00 33.46 195 PRO A N 1
ATOM 1537 C CA . PRO A 1 201 ? 1.460 24.591 17.433 1.00 33.80 195 PRO A CA 1
ATOM 1538 C C . PRO A 1 201 ? 1.537 23.138 17.855 1.00 35.15 195 PRO A C 1
ATOM 1539 O O . PRO A 1 201 ? 0.816 22.737 18.761 1.00 36.36 195 PRO A O 1
ATOM 1543 N N . VAL A 1 202 ? 2.427 22.374 17.213 1.00 34.89 196 VAL A N 1
ATOM 1544 C CA . VAL A 1 202 ? 2.473 20.935 17.419 1.00 34.43 196 VAL A CA 1
ATOM 1545 C C . VAL A 1 202 ? 3.918 20.484 17.588 1.00 33.43 196 VAL A C 1
ATOM 1546 O O . VAL A 1 202 ? 4.811 20.997 16.912 1.00 33.86 196 VAL A O 1
ATOM 1550 N N . ALA A 1 203 ? 4.126 19.539 18.517 1.00 32.29 197 ALA A N 1
ATOM 1551 C CA . ALA A 1 203 ? 5.376 18.807 18.578 1.00 31.25 197 ALA A CA 1
ATOM 1552 C C . ALA A 1 203 ? 5.431 17.861 17.384 1.00 31.72 197 ALA A C 1
ATOM 1553 O O . ALA A 1 203 ? 5.012 16.714 17.485 1.00 31.88 197 ALA A O 1
ATOM 1555 N N . ALA A 1 204 ? 5.916 18.382 16.249 1.00 32.49 198 ALA A N 1
ATOM 1556 C CA . ALA A 1 204 ? 5.967 17.652 14.988 1.00 32.31 198 ALA A CA 1
ATOM 1557 C C . ALA A 1 204 ? 6.693 18.490 13.939 1.00 34.34 198 ALA A C 1
ATOM 1558 O O . ALA A 1 204 ? 6.976 19.664 14.171 1.00 34.73 198 ALA A O 1
ATOM 1560 N N . GLN A 1 205 ? 6.965 17.890 12.776 1.00 37.44 199 GLN A N 1
ATOM 1561 C CA . GLN A 1 205 ? 7.674 18.586 11.712 1.00 38.21 199 GLN A CA 1
ATOM 1562 C C . GLN A 1 205 ? 7.547 17.831 10.394 1.00 36.93 199 GLN A C 1
ATOM 1563 O O . GLN A 1 205 ? 7.651 16.604 10.366 1.00 33.83 199 GLN A O 1
ATOM 1569 N N . ARG A 1 206 ? 7.341 18.585 9.309 1.00 36.49 200 ARG A N 1
ATOM 1570 C CA . ARG A 1 206 ? 7.204 17.972 8.002 1.00 40.19 200 ARG A CA 1
ATOM 1571 C C . ARG A 1 206 ? 8.554 17.381 7.600 1.00 39.91 200 ARG A C 1
ATOM 1572 O O . ARG A 1 206 ? 9.605 17.950 7.897 1.00 39.85 200 ARG A O 1
ATOM 1580 N N . ARG A 1 207 ? 8.504 16.219 6.947 1.00 38.96 201 ARG A N 1
ATOM 1581 C CA . ARG A 1 207 ? 9.711 15.507 6.603 1.00 40.47 201 ARG A CA 1
ATOM 1582 C C . ARG A 1 207 ? 10.319 16.190 5.394 1.00 44.57 201 ARG A C 1
ATOM 1583 O O . ARG A 1 207 ? 9.667 16.984 4.733 1.00 47.58 201 ARG A O 1
ATOM 1591 N N . GLU A 1 208 ? 11.593 15.891 5.158 1.00 49.72 202 GLU A N 1
ATOM 1592 C CA . GLU A 1 208 ? 12.362 16.525 4.108 1.00 50.74 202 GLU A CA 1
ATOM 1593 C C . GLU A 1 208 ? 12.856 15.471 3.134 1.00 48.92 202 GLU A C 1
ATOM 1594 O O . GLU A 1 208 ? 13.498 15.811 2.151 1.00 54.59 202 GLU A O 1
ATOM 1600 N N . ASP A 1 209 ? 12.508 14.207 3.394 1.00 48.24 203 ASP A N 1
ATOM 1601 C CA . ASP A 1 209 ? 13.099 13.075 2.706 1.00 47.50 203 ASP A CA 1
ATOM 1602 C C . ASP A 1 209 ? 12.394 12.884 1.364 1.00 51.30 203 ASP A C 1
ATOM 1603 O O . ASP A 1 209 ? 11.407 12.161 1.277 1.00 60.54 203 ASP A O 1
ATOM 1608 N N . GLY A 1 210 ? 12.899 13.533 0.310 1.00 53.05 204 GLY A N 1
ATOM 1609 C CA . GLY A 1 210 ? 12.261 13.470 -0.994 1.00 52.05 204 GLY A CA 1
ATOM 1610 C C . GLY A 1 210 ? 10.762 13.755 -0.874 1.00 52.46 204 GLY A C 1
ATOM 1611 O O . GLY A 1 210 ? 10.346 14.647 -0.124 1.00 44.31 204 GLY A O 1
ATOM 1612 N N . GLU A 1 211 ? 9.962 12.937 -1.569 1.00 53.18 205 GLU A N 1
ATOM 1613 C CA . GLU A 1 211 ? 8.521 13.128 -1.655 1.00 57.40 205 GLU A CA 1
ATOM 1614 C C . GLU A 1 211 ? 7.824 12.826 -0.326 1.00 56.96 205 GLU A C 1
ATOM 1615 O O . GLU A 1 211 ? 6.624 13.065 -0.203 1.00 54.37 205 GLU A O 1
ATOM 1621 N N . GLY A 1 212 ? 8.571 12.283 0.651 1.00 54.56 206 GLY A N 1
ATOM 1622 C CA . GLY A 1 212 ? 8.073 12.031 1.996 1.00 49.25 206 GLY A CA 1
ATOM 1623 C C . GLY A 1 212 ? 7.889 13.323 2.795 1.00 46.12 206 GLY A C 1
ATOM 1624 O O . GLY A 1 212 ? 7.496 13.298 3.946 1.00 44.65 206 GLY A O 1
ATOM 1625 N N . GLU A 1 213 ? 8.182 14.457 2.176 1.00 46.93 207 GLU A N 1
ATOM 1626 C CA . GLU A 1 213 ? 7.698 15.729 2.670 1.00 54.46 207 GLU A CA 1
ATOM 1627 C C . GLU A 1 213 ? 6.165 15.742 2.750 1.00 53.43 207 GLU A C 1
ATOM 1628 O O . GLU A 1 213 ? 5.601 16.584 3.433 1.00 56.11 207 GLU A O 1
ATOM 1634 N N . ALA A 1 214 ? 5.477 14.810 2.086 1.00 50.62 208 ALA A N 1
ATOM 1635 C CA . ALA A 1 214 ? 4.029 14.738 2.194 1.00 47.92 208 ALA A CA 1
ATOM 1636 C C . ALA A 1 214 ? 3.628 14.204 3.565 1.00 45.37 208 ALA A C 1
ATOM 1637 O O . ALA A 1 214 ? 2.443 14.154 3.870 1.00 46.46 208 ALA A O 1
ATOM 1639 N N . PHE A 1 215 ? 4.623 13.789 4.362 1.00 44.77 209 PHE A N 1
ATOM 1640 C CA . PHE A 1 215 ? 4.404 13.108 5.624 1.00 45.13 209 PHE A CA 1
ATOM 1641 C C . PHE A 1 215 ? 5.124 13.836 6.748 1.00 41.72 209 PHE A C 1
ATOM 1642 O O . PHE A 1 215 ? 5.925 14.736 6.506 1.00 41.25 209 PHE A O 1
ATOM 1650 N N . ILE A 1 216 ? 4.853 13.380 7.977 1.00 40.74 210 ILE A N 1
ATOM 1651 C CA . ILE A 1 216 ? 5.166 14.126 9.181 1.00 38.12 210 ILE A CA 1
ATOM 1652 C C . ILE A 1 216 ? 5.929 13.238 10.149 1.00 35.40 210 ILE A C 1
ATOM 1653 O O . ILE A 1 216 ? 5.649 12.053 10.260 1.00 36.13 210 ILE A O 1
ATOM 1658 N N . HIS A 1 217 ? 6.891 13.847 10.845 1.00 37.08 211 HIS A N 1
ATOM 1659 C CA . HIS A 1 217 ? 7.577 13.220 11.961 1.00 36.48 211 HIS A CA 1
ATOM 1660 C C . HIS A 1 217 ? 7.030 13.807 13.253 1.00 37.73 211 HIS A C 1
ATOM 1661 O O . HIS A 1 217 ? 7.493 14.850 13.700 1.00 41.87 211 HIS A O 1
ATOM 1668 N N . TRP A 1 218 ? 6.039 13.123 13.838 1.00 37.13 212 TRP A N 1
ATOM 1669 C CA . TRP A 1 218 ? 5.492 13.507 15.129 1.00 32.84 212 TRP A CA 1
ATOM 1670 C C . TRP A 1 218 ? 6.524 13.217 16.208 1.00 31.94 212 TRP A C 1
ATOM 1671 O O . TRP A 1 218 ? 7.365 12.335 16.042 1.00 32.49 212 TRP A O 1
ATOM 1682 N N . THR A 1 219 ? 6.439 13.963 17.312 1.00 31.13 213 THR A N 1
ATOM 1683 C CA . THR A 1 219 ? 7.429 13.897 18.371 1.00 29.75 213 THR A CA 1
ATOM 1684 C C . THR A 1 219 ? 7.013 12.838 19.369 1.00 29.80 213 THR A C 1
ATOM 1685 O O . THR A 1 219 ? 5.936 12.926 19.958 1.00 31.03 213 THR A O 1
ATOM 1689 N N . GLY A 1 220 ? 7.910 11.884 19.586 1.00 31.16 214 GLY A N 1
ATOM 1690 C CA . GLY A 1 220 ? 7.766 10.961 20.695 1.00 33.03 214 GLY A CA 1
ATOM 1691 C C . GLY A 1 220 ? 8.842 11.243 21.727 1.00 32.33 214 GLY A C 1
ATOM 1692 O O . GLY A 1 220 ? 9.829 11.899 21.430 1.00 31.98 214 GLY A O 1
ATOM 1693 N N . PRO A 1 221 ? 8.684 10.752 22.964 1.00 32.77 215 PRO A N 1
ATOM 1694 C CA . PRO A 1 221 ? 9.742 10.865 23.968 1.00 33.46 215 PRO A CA 1
ATOM 1695 C C . PRO A 1 221 ? 11.122 10.488 23.435 1.00 31.92 215 PRO A C 1
ATOM 1696 O O . PRO A 1 221 ? 12.134 11.035 23.851 1.00 28.24 215 PRO A O 1
ATOM 1700 N N . TYR A 1 222 ? 11.143 9.523 22.511 1.00 33.84 216 TYR A N 1
ATOM 1701 C CA . TYR A 1 222 ? 12.355 9.152 21.809 1.00 34.28 216 TYR A CA 1
ATOM 1702 C C . TYR A 1 222 ? 13.052 10.404 21.301 1.00 35.43 216 TYR A C 1
ATOM 1703 O O . TYR A 1 222 ? 14.217 10.632 21.601 1.00 37.54 216 TYR A O 1
ATOM 1712 N N . ASP A 1 223 ? 12.306 11.188 20.519 1.00 35.57 217 ASP A N 1
ATOM 1713 C CA . ASP A 1 223 ? 12.838 12.350 19.840 1.00 35.55 217 ASP A CA 1
ATOM 1714 C C . ASP A 1 223 ? 13.495 13.255 20.868 1.00 35.64 217 ASP A C 1
ATOM 1715 O O . ASP A 1 223 ? 14.517 13.857 20.582 1.00 38.16 217 ASP A O 1
ATOM 1720 N N . ILE A 1 224 ? 12.915 13.288 22.069 1.00 36.59 218 ILE A N 1
ATOM 1721 C CA . ILE A 1 224 ? 13.417 14.078 23.186 1.00 35.53 218 ILE A CA 1
ATOM 1722 C C . ILE A 1 224 ? 14.712 13.483 23.734 1.00 36.22 218 ILE A C 1
ATOM 1723 O O . ILE A 1 224 ? 15.629 14.220 24.053 1.00 37.36 218 ILE A O 1
ATOM 1728 N N . LEU A 1 225 ? 14.770 12.156 23.868 1.00 36.38 219 LEU A N 1
ATOM 1729 C CA . LEU A 1 225 ? 15.939 11.488 24.417 1.00 35.62 219 LEU A CA 1
ATOM 1730 C C . LEU A 1 225 ? 17.083 11.425 23.406 1.00 38.18 219 LEU A C 1
ATOM 1731 O O . LEU A 1 225 ? 18.244 11.336 23.802 1.00 34.83 219 LEU A O 1
ATOM 1736 N N . LYS A 1 226 ? 16.750 11.439 22.105 1.00 42.76 220 LYS A N 1
ATOM 1737 C CA . LYS A 1 226 ? 17.671 10.980 21.078 1.00 45.19 220 LYS A CA 1
ATOM 1738 C C . LYS A 1 226 ? 19.044 11.619 21.282 1.00 45.74 220 LYS A C 1
ATOM 1739 O O . LYS A 1 226 ? 20.051 10.920 21.341 1.00 42.19 220 LYS A O 1
ATOM 1745 N N . PRO A 1 227 ? 19.138 12.957 21.454 1.00 47.66 221 PRO A N 1
ATOM 1746 C CA . PRO A 1 227 ? 20.440 13.627 21.593 1.00 46.24 221 PRO A CA 1
ATOM 1747 C C . PRO A 1 227 ? 21.379 13.169 22.711 1.00 46.20 221 PRO A C 1
ATOM 1748 O O . PRO A 1 227 ? 22.572 13.454 22.656 1.00 46.96 221 PRO A O 1
ATOM 1752 N N . VAL A 1 228 ? 20.856 12.474 23.729 1.00 44.11 222 VAL A N 1
ATOM 1753 C CA . VAL A 1 228 ? 21.687 12.071 24.855 1.00 45.02 222 VAL A CA 1
ATOM 1754 C C . VAL A 1 228 ? 21.839 10.550 24.905 1.00 45.84 222 VAL A C 1
ATOM 1755 O O . VAL A 1 228 ? 22.429 10.038 25.854 1.00 47.95 222 VAL A O 1
ATOM 1759 N N . LEU A 1 229 ? 21.336 9.827 23.892 1.00 45.39 223 LEU A N 1
ATOM 1760 C CA . LEU A 1 229 ? 21.294 8.372 23.952 1.00 41.03 223 LEU A CA 1
ATOM 1761 C C . LEU A 1 229 ? 22.603 7.743 23.497 1.00 44.39 223 LEU A C 1
ATOM 1762 O O . LEU A 1 229 ? 22.861 6.608 23.883 1.00 43.87 223 LEU A O 1
ATOM 1767 N N . THR A 1 230 ? 23.378 8.442 22.659 1.00 50.16 224 THR A N 1
ATOM 1768 C CA . THR A 1 230 ? 24.679 7.933 22.248 1.00 58.59 224 THR A CA 1
ATOM 1769 C C . THR A 1 230 ? 25.729 9.023 22.474 1.00 63.11 224 THR A C 1
ATOM 1770 O O . THR A 1 230 ? 25.420 10.219 22.454 1.00 60.49 224 THR A O 1
ATOM 1774 N N . THR A 1 231 ? 26.970 8.588 22.739 1.00 69.63 225 THR A N 1
ATOM 1775 C CA . THR A 1 231 ? 28.085 9.508 22.928 1.00 77.77 225 THR A CA 1
ATOM 1776 C C . THR A 1 231 ? 28.521 10.021 21.555 1.00 82.70 225 THR A C 1
ATOM 1777 O O . THR A 1 231 ? 27.951 9.627 20.537 1.00 91.18 225 THR A O 1
ATOM 1781 N N . GLU A 1 232 ? 29.536 10.890 21.532 1.00 80.13 226 GLU A N 1
ATOM 1782 C CA . GLU A 1 232 ? 30.277 11.149 20.304 1.00 83.18 226 GLU A CA 1
ATOM 1783 C C . GLU A 1 232 ? 31.257 9.996 20.074 1.00 92.17 226 GLU A C 1
ATOM 1784 O O . GLU A 1 232 ? 32.473 10.201 19.995 1.00 97.20 226 GLU A O 1
ATOM 1790 N N . GLU A 1 233 ? 30.712 8.777 20.010 1.00 92.79 227 GLU A N 1
ATOM 1791 C CA . GLU A 1 233 ? 31.450 7.601 19.571 1.00 84.47 227 GLU A CA 1
ATOM 1792 C C . GLU A 1 233 ? 30.467 6.547 19.066 1.00 77.59 227 GLU A C 1
ATOM 1793 O O . GLU A 1 233 ? 30.842 5.391 18.897 1.00 63.86 227 GLU A O 1
ATOM 1799 N N . ASN A 1 234 ? 29.201 6.947 18.874 1.00 80.17 228 ASN A N 1
ATOM 1800 C CA . ASN A 1 234 ? 28.118 6.051 18.488 1.00 84.84 228 ASN A CA 1
ATOM 1801 C C . ASN A 1 234 ? 27.948 4.848 19.422 1.00 85.47 228 ASN A C 1
ATOM 1802 O O . ASN A 1 234 ? 27.126 3.982 19.135 1.00 81.61 228 ASN A O 1
ATOM 1807 N N . LEU A 1 235 ? 28.686 4.780 20.535 1.00 90.49 229 LEU A N 1
ATOM 1808 C CA . LEU A 1 235 ? 28.336 3.829 21.577 1.00 100.64 229 LEU A CA 1
ATOM 1809 C C . LEU A 1 235 ? 27.207 4.472 22.386 1.00 91.19 229 LEU A C 1
ATOM 1810 O O . LEU A 1 235 ? 27.178 5.703 22.560 1.00 85.16 229 LEU A O 1
ATOM 1815 N N . PRO A 1 236 ? 26.251 3.661 22.910 1.00 79.38 230 PRO A N 1
ATOM 1816 C CA . PRO A 1 236 ? 25.242 4.145 23.850 1.00 74.49 230 PRO A CA 1
ATOM 1817 C C . PRO A 1 236 ? 25.855 4.816 25.075 1.00 72.11 230 PRO A C 1
ATOM 1818 O O . PRO A 1 236 ? 26.890 4.379 25.572 1.00 76.54 230 PRO A O 1
ATOM 1822 N N . ASN A 1 237 ? 25.162 5.859 25.548 1.00 67.59 231 ASN A N 1
ATOM 1823 C CA . ASN A 1 237 ? 25.590 6.695 26.657 1.00 60.35 231 ASN A CA 1
ATOM 1824 C C . ASN A 1 237 ? 25.407 5.965 27.992 1.00 54.66 231 ASN A C 1
ATOM 1825 O O . ASN A 1 237 ? 24.284 5.686 28.389 1.00 55.35 231 ASN A O 1
ATOM 1830 N N . PRO A 1 238 ? 26.479 5.661 28.759 1.00 47.72 232 PRO A N 1
ATOM 1831 C CA . PRO A 1 238 ? 26.320 5.008 30.059 1.00 45.74 232 PRO A CA 1
ATOM 1832 C C . PRO A 1 238 ? 25.455 5.822 31.020 1.00 47.82 232 PRO A C 1
ATOM 1833 O O . PRO A 1 238 ? 24.768 5.264 31.863 1.00 54.94 232 PRO A O 1
ATOM 1837 N N . ASN A 1 239 ? 25.455 7.147 30.875 1.00 49.44 233 ASN A N 1
ATOM 1838 C CA . ASN A 1 239 ? 24.767 8.012 31.823 1.00 49.71 233 ASN A CA 1
ATOM 1839 C C . ASN A 1 239 ? 23.246 7.886 31.699 1.00 47.65 233 ASN A C 1
ATOM 1840 O O . ASN A 1 239 ? 22.523 8.501 32.470 1.00 53.61 233 ASN A O 1
ATOM 1845 N N . ILE A 1 240 ? 22.736 7.104 30.746 1.00 43.09 234 ILE A N 1
ATOM 1846 C CA . ILE A 1 240 ? 21.303 6.883 30.687 1.00 41.05 234 ILE A CA 1
ATOM 1847 C C . ILE A 1 240 ? 21.039 5.401 30.462 1.00 43.58 234 ILE A C 1
ATOM 1848 O O . ILE A 1 240 ? 21.717 4.749 29.669 1.00 46.54 234 ILE A O 1
ATOM 1853 N N . ARG A 1 241 ? 20.059 4.888 31.202 1.00 45.68 235 ARG A N 1
ATOM 1854 C CA . ARG A 1 241 ? 19.655 3.496 31.098 1.00 49.79 235 ARG A CA 1
ATOM 1855 C C . ARG A 1 241 ? 18.128 3.471 31.120 1.00 47.30 235 ARG A C 1
ATOM 1856 O O . ARG A 1 241 ? 17.525 4.249 31.853 1.00 46.79 235 ARG A O 1
ATOM 1864 N N . VAL A 1 242 ? 17.520 2.625 30.275 1.00 44.04 236 VAL A N 1
ATOM 1865 C CA . VAL A 1 242 ? 16.067 2.570 30.190 1.00 43.41 236 VAL A CA 1
ATOM 1866 C C . VAL A 1 242 ? 15.597 1.167 30.560 1.00 44.68 236 VAL A C 1
ATOM 1867 O O . VAL A 1 242 ? 16.108 0.189 30.027 1.00 44.51 236 VAL A O 1
ATOM 1871 N N . LEU A 1 243 ? 14.631 1.090 31.491 1.00 45.39 237 LEU A N 1
ATOM 1872 C CA . LEU A 1 243 ? 14.175 -0.179 32.046 1.00 42.34 237 LEU A CA 1
ATOM 1873 C C . LEU A 1 243 ? 12.676 -0.321 31.839 1.00 40.92 237 LEU A C 1
ATOM 1874 O O . LEU A 1 243 ? 11.866 0.097 32.666 1.00 42.44 237 LEU A O 1
ATOM 1879 N N . PRO A 1 244 ? 12.261 -0.920 30.707 1.00 39.58 238 PRO A N 1
ATOM 1880 C CA . PRO A 1 244 ? 10.864 -1.283 30.510 1.00 40.00 238 PRO A CA 1
ATOM 1881 C C . PRO A 1 244 ? 10.465 -2.361 31.512 1.00 40.14 238 PRO A C 1
ATOM 1882 O O . PRO A 1 244 ? 11.325 -3.028 32.073 1.00 38.78 238 PRO A O 1
ATOM 1886 N N . ASN A 1 245 ? 9.154 -2.510 31.726 1.00 40.17 239 ASN A N 1
ATOM 1887 C CA . ASN A 1 245 ? 8.592 -3.667 32.401 1.00 37.15 239 ASN A CA 1
ATOM 1888 C C . ASN A 1 245 ? 9.124 -3.762 33.826 1.00 36.11 239 ASN A C 1
ATOM 1889 O O . ASN A 1 245 ? 9.450 -4.844 34.314 1.00 37.14 239 ASN A O 1
ATOM 1894 N N . HIS A 1 246 ? 9.183 -2.607 34.483 1.00 32.98 240 HIS A N 1
ATOM 1895 C CA . HIS A 1 246 ? 9.604 -2.514 35.867 1.00 31.06 240 HIS A CA 1
ATOM 1896 C C . HIS A 1 246 ? 8.552 -1.666 36.590 1.00 30.89 240 HIS A C 1
ATOM 1897 O O . HIS A 1 246 ? 8.519 -0.450 36.421 1.00 32.55 240 HIS A O 1
ATOM 1904 N N . ILE A 1 247 ? 7.646 -2.311 37.335 1.00 31.69 241 ILE A N 1
ATOM 1905 C CA . ILE A 1 247 ? 6.629 -1.631 38.138 1.00 33.12 241 ILE A CA 1
ATOM 1906 C C . ILE A 1 247 ? 7.255 -1.116 39.432 1.00 33.01 241 ILE A C 1
ATOM 1907 O O . ILE A 1 247 ? 7.589 -1.898 40.317 1.00 32.90 241 ILE A O 1
ATOM 1912 N N . VAL A 1 248 ? 7.374 0.203 39.570 1.00 34.67 242 VAL A N 1
ATOM 1913 C CA . VAL A 1 248 ? 7.846 0.773 40.822 1.00 35.79 242 VAL A CA 1
ATOM 1914 C C . VAL A 1 248 ? 6.669 0.828 41.782 1.00 37.40 242 VAL A C 1
ATOM 1915 O O . VAL A 1 248 ? 5.688 1.525 41.518 1.00 37.41 242 VAL A O 1
ATOM 1919 N N . GLN A 1 249 ? 6.818 0.122 42.907 1.00 38.96 243 GLN A N 1
ATOM 1920 C CA . GLN A 1 249 ? 5.726 -0.093 43.843 1.00 39.45 243 GLN A CA 1
ATOM 1921 C C . GLN A 1 249 ? 5.847 0.749 45.117 1.00 35.65 243 GLN A C 1
ATOM 1922 O O . GLN A 1 249 ? 4.835 1.138 45.698 1.00 34.07 243 GLN A O 1
ATOM 1928 N N . LYS A 1 250 ? 7.076 0.993 45.579 1.00 35.05 244 LYS A N 1
ATOM 1929 C CA . LYS A 1 250 ? 7.280 1.632 46.863 1.00 37.42 244 LYS A CA 1
ATOM 1930 C C . LYS A 1 250 ? 8.564 2.463 46.803 1.00 35.10 244 LYS A C 1
ATOM 1931 O O . LYS A 1 250 ? 9.570 2.021 46.284 1.00 35.63 244 LYS A O 1
ATOM 1937 N N . LEU A 1 251 ? 8.515 3.677 47.342 1.00 34.84 245 LEU A N 1
ATOM 1938 C CA . LEU A 1 251 ? 9.716 4.434 47.640 1.00 35.61 245 LEU A CA 1
ATOM 1939 C C . LEU A 1 251 ? 10.005 4.300 49.123 1.00 37.44 245 LEU A C 1
ATOM 1940 O O . LEU A 1 251 ? 9.119 4.530 49.936 1.00 38.97 245 LEU A O 1
ATOM 1945 N N . HIS A 1 252 ? 11.229 3.887 49.456 1.00 39.83 246 HIS A N 1
ATOM 1946 C CA . HIS A 1 252 ? 11.612 3.650 50.835 1.00 41.34 246 HIS A CA 1
ATOM 1947 C C . HIS A 1 252 ? 12.406 4.863 51.304 1.00 39.00 246 HIS A C 1
ATOM 1948 O O . HIS A 1 252 ? 13.354 5.242 50.627 1.00 34.14 246 HIS A O 1
ATOM 1955 N N . HIS A 1 253 ? 12.017 5.422 52.466 1.00 38.03 247 HIS A N 1
ATOM 1956 C CA . HIS A 1 253 ? 12.467 6.734 52.908 1.00 40.52 247 HIS A CA 1
ATOM 1957 C C . HIS A 1 253 ? 12.503 6.846 54.434 1.00 44.82 247 HIS A C 1
ATOM 1958 O O . HIS A 1 253 ? 11.613 6.342 55.120 1.00 43.87 247 HIS A O 1
ATOM 1965 N N . LYS A 1 254 ? 13.530 7.551 54.937 1.00 48.42 248 LYS A N 1
ATOM 1966 C CA . LYS A 1 254 ? 13.747 7.794 56.360 1.00 52.36 248 LYS A CA 1
ATOM 1967 C C . LYS A 1 254 ? 13.964 9.296 56.554 1.00 48.77 248 LYS A C 1
ATOM 1968 O O . LYS A 1 254 ? 14.865 9.857 55.937 1.00 44.34 248 LYS A O 1
ATOM 1974 N N . GLY A 1 255 ? 13.110 9.928 57.372 1.00 46.20 249 GLY A N 1
ATOM 1975 C CA . GLY A 1 255 ? 13.248 11.329 57.734 1.00 43.80 249 GLY A CA 1
ATOM 1976 C C . GLY A 1 255 ? 13.425 12.241 56.520 1.00 43.13 249 GLY A C 1
ATOM 1977 O O . GLY A 1 255 ? 14.345 13.049 56.492 1.00 37.41 249 GLY A O 1
ATOM 1978 N N . GLY A 1 256 ? 12.553 12.095 55.508 1.00 42.97 250 GLY A N 1
ATOM 1979 C CA . GLY A 1 256 ? 12.480 13.021 54.383 1.00 40.16 250 GLY A CA 1
ATOM 1980 C C . GLY A 1 256 ? 13.613 12.860 53.365 1.00 40.68 250 GLY A C 1
ATOM 1981 O O . GLY A 1 256 ? 13.805 13.731 52.529 1.00 43.71 250 GLY A O 1
ATOM 1982 N N . LYS A 1 257 ? 14.370 11.764 53.433 1.00 42.35 251 LYS A N 1
ATOM 1983 C CA . LYS A 1 257 ? 15.396 11.444 52.456 1.00 44.39 251 LYS A CA 1
ATOM 1984 C C . LYS A 1 257 ? 15.047 10.072 51.883 1.00 47.20 251 LYS A C 1
ATOM 1985 O O . LYS A 1 257 ? 14.863 9.128 52.646 1.00 48.14 251 LYS A O 1
ATOM 1991 N N . VAL A 1 258 ? 14.936 9.963 50.547 1.00 49.40 252 VAL A N 1
ATOM 1992 C CA . VAL A 1 258 ? 14.527 8.714 49.920 1.00 47.60 252 VAL A CA 1
ATOM 1993 C C . VAL A 1 258 ? 15.777 7.904 49.584 1.00 46.55 252 VAL A C 1
ATOM 1994 O O . VAL A 1 258 ? 16.698 8.424 48.964 1.00 47.28 252 VAL A O 1
ATOM 1998 N N . GLU A 1 259 ? 15.773 6.630 49.991 1.00 42.72 253 GLU A N 1
ATOM 1999 C CA . GLU A 1 259 ? 16.952 5.789 49.972 1.00 43.58 253 GLU A CA 1
ATOM 2000 C C . GLU A 1 259 ? 16.949 4.946 48.694 1.00 45.87 253 GLU A C 1
ATOM 2001 O O . GLU A 1 259 ? 17.971 4.864 48.002 1.00 41.23 253 GLU A O 1
ATOM 2007 N N . TYR A 1 260 ? 15.790 4.334 48.379 1.00 42.70 254 TYR A N 1
ATOM 2008 C CA . TYR A 1 260 ? 15.718 3.390 47.281 1.00 38.82 254 TYR A CA 1
ATOM 2009 C C . TYR A 1 260 ? 14.275 3.150 46.862 1.00 36.84 254 TYR A C 1
ATOM 2010 O O . TYR A 1 260 ? 13.349 3.574 47.543 1.00 36.64 254 TYR A O 1
ATOM 2019 N N . ALA A 1 261 ? 14.124 2.487 45.703 1.00 35.58 255 ALA A N 1
ATOM 2020 C CA . ALA A 1 261 ? 12.830 2.184 45.114 1.00 33.99 255 ALA A CA 1
ATOM 2021 C C . ALA A 1 261 ? 12.641 0.676 44.992 1.00 33.45 255 ALA A C 1
ATOM 2022 O O . ALA A 1 261 ? 13.522 -0.021 44.504 1.00 34.33 255 ALA A O 1
ATOM 2024 N N . GLU A 1 262 ? 11.480 0.204 45.453 1.00 32.61 256 GLU A N 1
ATOM 2025 C CA . GLU A 1 262 ? 11.118 -1.191 45.399 1.00 34.13 256 GLU A CA 1
ATOM 2026 C C . GLU A 1 262 ? 10.361 -1.368 44.098 1.00 34.10 256 GLU A C 1
ATOM 2027 O O . GLU A 1 262 ? 9.361 -0.701 43.877 1.00 33.61 256 GLU A O 1
ATOM 2033 N N . VAL A 1 263 ? 10.871 -2.255 43.241 1.00 36.05 257 VAL A N 1
ATOM 2034 C CA . VAL A 1 263 ? 10.428 -2.361 41.861 1.00 35.65 257 VAL A CA 1
ATOM 2035 C C . VAL A 1 263 ? 10.197 -3.835 41.529 1.00 37.31 257 VAL A C 1
ATOM 2036 O O . VAL A 1 263 ? 10.948 -4.711 41.956 1.00 41.78 257 VAL A O 1
ATOM 2040 N N . GLN A 1 264 ? 9.140 -4.100 40.764 1.00 36.68 258 GLN A N 1
ATOM 2041 C CA . GLN A 1 264 ? 8.858 -5.437 40.289 1.00 36.78 258 GLN A CA 1
ATOM 2042 C C . GLN A 1 264 ? 9.272 -5.523 38.826 1.00 37.22 258 GLN A C 1
ATOM 2043 O O . GLN A 1 264 ? 8.587 -4.981 37.962 1.00 39.68 258 GLN A O 1
ATOM 2049 N N . SER A 1 265 ? 10.387 -6.209 38.550 1.00 36.56 259 SER A N 1
ATOM 2050 C CA . SER A 1 265 ? 10.653 -6.682 37.200 1.00 35.71 259 SER A CA 1
ATOM 2051 C C . SER A 1 265 ? 9.572 -7.707 36.849 1.00 35.27 259 SER A C 1
ATOM 2052 O O . SER A 1 265 ? 9.308 -8.605 37.651 1.00 33.75 259 SER A O 1
ATOM 2055 N N . THR A 1 266 ? 8.936 -7.562 35.673 1.00 33.64 260 THR A N 1
ATOM 2056 C CA . THR A 1 266 ? 7.870 -8.473 35.284 1.00 31.96 260 THR A CA 1
ATOM 2057 C C . THR A 1 266 ? 8.410 -9.555 34.360 1.00 30.49 260 THR A C 1
ATOM 2058 O O . THR A 1 266 ? 7.740 -10.558 34.165 1.00 29.32 260 THR A O 1
ATOM 2062 N N . GLU A 1 267 ? 9.619 -9.362 33.825 1.00 32.59 261 GLU A N 1
ATOM 2063 C CA . GLU A 1 267 ? 10.305 -10.438 33.124 1.00 37.17 261 GLU A CA 1
ATOM 2064 C C . GLU A 1 267 ? 11.794 -10.116 33.015 1.00 38.12 261 GLU A C 1
ATOM 2065 O O . GLU A 1 267 ? 12.154 -9.173 32.315 1.00 39.56 261 GLU A O 1
ATOM 2071 N N . PRO A 1 268 ? 12.705 -10.881 33.667 1.00 36.41 262 PRO A N 1
ATOM 2072 C CA . PRO A 1 268 ? 12.339 -11.991 34.546 1.00 36.96 262 PRO A CA 1
ATOM 2073 C C . PRO A 1 268 ? 11.692 -11.444 35.807 1.00 40.21 262 PRO A C 1
ATOM 2074 O O . PRO A 1 268 ? 12.067 -10.381 36.288 1.00 46.05 262 PRO A O 1
ATOM 2078 N N . TRP A 1 269 ? 10.733 -12.194 36.341 1.00 41.48 263 TRP A N 1
ATOM 2079 C CA . TRP A 1 269 ? 9.944 -11.742 37.466 1.00 42.98 263 TRP A CA 1
ATOM 2080 C C . TRP A 1 269 ? 10.778 -11.832 38.740 1.00 49.40 263 TRP A C 1
ATOM 2081 O O . TRP A 1 269 ? 10.946 -12.908 39.319 1.00 54.25 263 TRP A O 1
ATOM 2092 N N . GLU A 1 270 ? 11.313 -10.688 39.160 1.00 48.98 264 GLU A N 1
ATOM 2093 C CA . GLU A 1 270 ? 12.207 -10.645 40.299 1.00 46.94 264 GLU A CA 1
ATOM 2094 C C . GLU A 1 270 ? 12.082 -9.249 40.893 1.00 49.22 264 GLU A C 1
ATOM 2095 O O . GLU A 1 270 ? 11.757 -8.288 40.189 1.00 49.83 264 GLU A O 1
ATOM 2101 N N . LYS A 1 271 ? 12.297 -9.169 42.204 1.00 50.98 265 LYS A N 1
ATOM 2102 C CA . LYS A 1 271 ? 12.374 -7.899 42.904 1.00 50.03 265 LYS A CA 1
ATOM 2103 C C . LYS A 1 271 ? 13.674 -7.180 42.537 1.00 45.80 265 LYS A C 1
ATOM 2104 O O . LYS A 1 271 ? 14.727 -7.797 42.351 1.00 39.90 265 LYS A O 1
ATOM 2110 N N . VAL A 1 272 ? 13.572 -5.851 42.455 1.00 44.41 266 VAL A N 1
ATOM 2111 C CA . VAL A 1 272 ? 14.707 -5.008 42.147 1.00 46.90 266 VAL A CA 1
ATOM 2112 C C . VAL A 1 272 ? 14.692 -3.797 43.076 1.00 46.84 266 VAL A C 1
ATOM 2113 O O . VAL A 1 272 ? 13.655 -3.181 43.288 1.00 43.41 266 VAL A O 1
ATOM 2117 N N . GLU A 1 273 ? 15.867 -3.486 43.632 1.00 49.62 267 GLU A N 1
ATOM 2118 C CA . GLU A 1 273 ? 16.055 -2.327 44.489 1.00 52.38 267 GLU A CA 1
ATOM 2119 C C . GLU A 1 273 ? 16.914 -1.328 43.720 1.00 52.02 267 GLU A C 1
ATOM 2120 O O . GLU A 1 273 ? 17.956 -1.700 43.174 1.00 50.97 267 GLU A O 1
ATOM 2126 N N . ILE A 1 274 ? 16.446 -0.071 43.666 1.00 50.79 268 ILE A N 1
ATOM 2127 C CA . ILE A 1 274 ? 17.098 0.965 42.878 1.00 45.19 268 ILE A CA 1
ATOM 2128 C C . ILE A 1 274 ? 17.459 2.141 43.784 1.00 44.28 268 ILE A C 1
ATOM 2129 O O . ILE A 1 274 ? 16.578 2.897 44.196 1.00 43.07 268 ILE A O 1
ATOM 2134 N N . TYR A 1 275 ? 18.764 2.301 44.047 1.00 43.82 269 TYR A N 1
ATOM 2135 C CA . TYR A 1 275 ? 19.283 3.350 44.919 1.00 46.40 269 TYR A CA 1
ATOM 2136 C C . TYR A 1 275 ? 19.678 4.570 44.079 1.00 44.32 269 TYR A C 1
ATOM 2137 O O . TYR A 1 275 ? 20.217 4.417 42.986 1.00 45.47 269 TYR A O 1
ATOM 2146 N N . ALA A 1 276 ? 19.416 5.780 44.583 1.00 38.60 270 ALA A N 1
ATOM 2147 C CA . ALA A 1 276 ? 19.744 6.983 43.843 1.00 36.52 270 ALA A CA 1
ATOM 2148 C C . ALA A 1 276 ? 19.879 8.184 44.766 1.00 35.47 270 ALA A C 1
ATOM 2149 O O . ALA A 1 276 ? 19.297 8.214 45.840 1.00 33.52 270 ALA A O 1
ATOM 2151 N N . ASP A 1 277 ? 20.611 9.194 44.292 1.00 37.86 271 ASP A N 1
ATOM 2152 C CA . ASP A 1 277 ? 20.767 10.447 45.018 1.00 41.42 271 ASP A CA 1
ATOM 2153 C C . ASP A 1 277 ? 19.478 11.275 44.922 1.00 37.57 271 ASP A C 1
ATOM 2154 O O . ASP A 1 277 ? 19.149 11.996 45.855 1.00 32.56 271 ASP A O 1
ATOM 2159 N N . ILE A 1 278 ? 18.733 11.143 43.814 1.00 38.74 272 ILE A N 1
ATOM 2160 C CA . ILE A 1 278 ? 17.520 11.917 43.557 1.00 39.03 272 ILE A CA 1
ATOM 2161 C C . ILE A 1 278 ? 16.448 11.018 42.946 1.00 38.72 272 ILE A C 1
ATOM 2162 O O . ILE A 1 278 ? 16.755 10.225 42.062 1.00 43.30 272 ILE A O 1
ATOM 2167 N N . PHE A 1 279 ? 15.187 11.204 43.363 1.00 38.04 273 PHE A N 1
ATOM 2168 C CA . PHE A 1 279 ? 14.063 10.449 42.821 1.00 36.09 273 PHE A CA 1
ATOM 2169 C C . PHE A 1 279 ? 13.014 11.382 42.223 1.00 32.91 273 PHE A C 1
ATOM 2170 O O . PHE A 1 279 ? 12.695 12.427 42.802 1.00 31.13 273 PHE A O 1
ATOM 2178 N N . ILE A 1 280 ? 12.453 10.952 41.083 1.00 29.65 274 ILE A N 1
ATOM 2179 C CA . ILE A 1 280 ? 11.480 11.745 40.352 1.00 30.14 274 ILE A CA 1
ATOM 2180 C C . ILE A 1 280 ? 10.338 10.843 39.922 1.00 26.45 274 ILE A C 1
ATOM 2181 O O . ILE A 1 280 ? 10.572 9.852 39.246 1.00 27.23 274 ILE A O 1
ATOM 2186 N N . VAL A 1 281 ? 9.108 11.239 40.253 1.00 23.79 275 VAL A N 1
ATOM 2187 C CA . VAL A 1 281 ? 7.954 10.478 39.817 1.00 23.25 275 VAL A CA 1
ATOM 2188 C C . VAL A 1 281 ? 7.193 11.258 38.751 1.00 23.31 275 VAL A C 1
ATOM 2189 O O . VAL A 1 281 ? 6.637 12.316 39.037 1.00 22.09 275 VAL A O 1
ATOM 2193 N N . ALA A 1 282 ? 7.205 10.706 37.526 1.00 24.05 276 ALA A N 1
ATOM 2194 C CA . ALA A 1 282 ? 6.448 11.231 36.400 1.00 24.23 276 ALA A CA 1
ATOM 2195 C C . ALA A 1 282 ? 5.543 10.130 35.879 1.00 24.99 276 ALA A C 1
ATOM 2196 O O . ALA A 1 282 ? 5.597 9.796 34.703 1.00 29.38 276 ALA A O 1
ATOM 2198 N N . ALA A 1 283 ? 4.740 9.571 36.782 1.00 24.68 277 ALA A N 1
ATOM 2199 C CA . ALA A 1 283 ? 3.852 8.475 36.462 1.00 24.94 277 ALA A CA 1
ATOM 2200 C C . ALA A 1 283 ? 2.450 8.989 36.169 1.00 27.37 277 ALA A C 1
ATOM 2201 O O . ALA A 1 283 ? 1.506 8.199 36.102 1.00 27.72 277 ALA A O 1
ATOM 2203 N N . ALA A 1 284 ? 2.338 10.312 35.966 1.00 30.56 278 ALA A N 1
ATOM 2204 C CA . ALA A 1 284 ? 1.116 10.942 35.484 1.00 33.30 278 ALA A CA 1
ATOM 2205 C C . ALA A 1 284 ? 0.110 11.064 36.627 1.00 32.16 278 ALA A C 1
ATOM 2206 O O . ALA A 1 284 ? 0.416 10.730 37.764 1.00 30.11 278 ALA A O 1
ATOM 2208 N N . ALA A 1 285 ? -1.097 11.521 36.284 1.00 32.11 279 ALA A N 1
ATOM 2209 C CA . ALA A 1 285 ? -1.962 12.220 37.214 1.00 33.27 279 ALA A CA 1
ATOM 2210 C C . ALA A 1 285 ? -2.338 11.356 38.419 1.00 32.46 279 ALA A C 1
ATOM 2211 O O . ALA A 1 285 ? -2.427 11.854 39.539 1.00 30.42 279 ALA A O 1
ATOM 2213 N N . ILE A 1 286 ? -2.589 10.068 38.188 1.00 32.19 280 ILE A N 1
ATOM 2214 C CA . ILE A 1 286 ? -3.185 9.232 39.218 1.00 31.31 280 ILE A CA 1
ATOM 2215 C C . ILE A 1 286 ? -2.159 8.244 39.769 1.00 31.97 280 ILE A C 1
ATOM 2216 O O . ILE A 1 286 ? -2.165 7.983 40.969 1.00 35.77 280 ILE A O 1
ATOM 2221 N N . LYS A 1 287 ? -1.302 7.681 38.905 1.00 33.23 281 LYS A N 1
ATOM 2222 C CA . LYS A 1 287 ? -0.366 6.640 39.314 1.00 32.46 281 LYS A CA 1
ATOM 2223 C C . LYS A 1 287 ? 0.758 7.228 40.170 1.00 30.03 281 LYS A C 1
ATOM 2224 O O . LYS A 1 287 ? 1.350 6.505 40.973 1.00 28.40 281 LYS A O 1
ATOM 2230 N N . THR A 1 288 ? 1.068 8.517 39.956 1.00 28.88 282 THR A N 1
ATOM 2231 C CA . THR A 1 288 ? 2.079 9.225 40.731 1.00 27.66 282 THR A CA 1
ATOM 2232 C C . THR A 1 288 ? 1.629 9.271 42.196 1.00 28.29 282 THR A C 1
ATOM 2233 O O . THR A 1 288 ? 2.290 8.685 43.059 1.00 29.33 282 THR A O 1
ATOM 2237 N N . PRO A 1 289 ? 0.481 9.916 42.540 1.00 27.23 283 PRO A N 1
ATOM 2238 C CA . PRO A 1 289 ? -0.022 9.897 43.911 1.00 26.79 283 PRO A CA 1
ATOM 2239 C C . PRO A 1 289 ? -0.181 8.484 44.466 1.00 29.46 283 PRO A C 1
ATOM 2240 O O . PRO A 1 289 ? 0.052 8.253 45.657 1.00 34.29 283 PRO A O 1
ATOM 2244 N N . GLN A 1 290 ? -0.584 7.543 43.608 1.00 29.35 284 GLN A N 1
ATOM 2245 C CA . GLN A 1 290 ? -0.722 6.165 44.039 1.00 31.93 284 GLN A CA 1
ATOM 2246 C C . GLN A 1 290 ? 0.590 5.681 44.644 1.00 29.47 284 GLN A C 1
ATOM 2247 O O . GLN A 1 290 ? 0.588 5.064 45.704 1.00 26.71 284 GLN A O 1
ATOM 2253 N N . LEU A 1 291 ? 1.703 5.953 43.952 1.00 28.40 285 LEU A N 1
ATOM 2254 C CA . LEU A 1 291 ? 2.995 5.456 44.388 1.00 28.30 285 LEU A CA 1
ATOM 2255 C C . LEU A 1 291 ? 3.357 6.053 45.742 1.00 29.37 285 LEU A C 1
ATOM 2256 O O . LEU A 1 291 ? 3.961 5.382 46.571 1.00 28.59 285 LEU A O 1
ATOM 2261 N N . LEU A 1 292 ? 3.030 7.334 45.933 1.00 31.62 286 LEU A N 1
ATOM 2262 C CA . LEU A 1 292 ? 3.325 8.018 47.182 1.00 33.59 286 LEU A CA 1
ATOM 2263 C C . LEU A 1 292 ? 2.461 7.417 48.281 1.00 35.27 286 LEU A C 1
ATOM 2264 O O . LEU A 1 292 ? 2.978 6.996 49.318 1.00 34.80 286 LEU A O 1
ATOM 2269 N N . TRP A 1 293 ? 1.145 7.358 48.019 1.00 35.82 287 TRP A N 1
ATOM 2270 C CA . TRP A 1 293 ? 0.190 6.815 48.973 1.00 35.09 287 TRP A CA 1
ATOM 2271 C C . TRP A 1 293 ? 0.689 5.476 49.511 1.00 31.25 287 TRP A C 1
ATOM 2272 O O . TRP A 1 293 ? 0.548 5.165 50.676 1.00 30.60 287 TRP A O 1
ATOM 2283 N N . ASN A 1 294 ? 1.290 4.697 48.627 1.00 30.04 288 ASN A N 1
ATOM 2284 C CA . ASN A 1 294 ? 1.721 3.343 48.904 1.00 30.77 288 ASN A CA 1
ATOM 2285 C C . ASN A 1 294 ? 3.121 3.347 49.510 1.00 31.29 288 ASN A C 1
ATOM 2286 O O . ASN A 1 294 ? 3.602 2.311 49.959 1.00 34.41 288 ASN A O 1
ATOM 2291 N N . SER A 1 295 ? 3.780 4.507 49.494 1.00 30.79 289 SER A N 1
ATOM 2292 C CA . SER A 1 295 ? 5.084 4.677 50.114 1.00 32.18 289 SER A CA 1
ATOM 2293 C C . SER A 1 295 ? 4.934 5.367 51.472 1.00 35.45 289 SER A C 1
ATOM 2294 O O . SER A 1 295 ? 5.929 5.814 52.043 1.00 36.42 289 SER A O 1
ATOM 2297 N N . GLN A 1 296 ? 3.688 5.474 51.963 1.00 36.69 290 GLN A N 1
ATOM 2298 C CA . GLN A 1 296 ? 3.377 6.089 53.247 1.00 37.10 290 GLN A CA 1
ATOM 2299 C C . GLN A 1 296 ? 3.626 7.594 53.205 1.00 36.17 290 GLN A C 1
ATOM 2300 O O . GLN A 1 296 ? 3.944 8.186 54.225 1.00 34.14 290 GLN A O 1
ATOM 2306 N N . ILE A 1 297 ? 3.500 8.219 52.032 1.00 36.99 291 ILE A N 1
ATOM 2307 C CA . ILE A 1 297 ? 3.693 9.649 51.908 1.00 36.94 291 ILE A CA 1
ATOM 2308 C C . ILE A 1 297 ? 2.360 10.251 51.514 1.00 39.48 291 ILE A C 1
ATOM 2309 O O . ILE A 1 297 ? 1.997 10.171 50.344 1.00 47.18 291 ILE A O 1
ATOM 2314 N N . ARG A 1 298 ? 1.658 10.859 52.472 1.00 40.30 292 ARG A N 1
ATOM 2315 C CA . ARG A 1 298 ? 0.302 11.321 52.226 1.00 39.40 292 ARG A CA 1
ATOM 2316 C C . ARG A 1 298 ? 0.134 12.730 52.766 1.00 38.65 292 ARG A C 1
ATOM 2317 O O . ARG A 1 298 ? -0.487 12.916 53.797 1.00 38.31 292 ARG A O 1
ATOM 2325 N N . PRO A 1 299 ? 0.688 13.763 52.103 1.00 42.91 293 PRO A N 1
ATOM 2326 C CA . PRO A 1 299 ? 0.225 15.136 52.298 1.00 45.42 293 PRO A CA 1
ATOM 2327 C C . PRO A 1 299 ? -1.293 15.196 52.171 1.00 48.11 293 PRO A C 1
ATOM 2328 O O . PRO A 1 299 ? -1.896 14.409 51.436 1.00 48.21 293 PRO A O 1
ATOM 2332 N N . LYS A 1 300 ? -1.892 16.156 52.883 1.00 48.96 294 LYS A N 1
ATOM 2333 C CA . LYS A 1 300 ? -3.335 16.295 52.924 1.00 51.91 294 LYS A CA 1
ATOM 2334 C C . LYS A 1 300 ? -3.885 16.529 51.515 1.00 52.42 294 LYS A C 1
ATOM 2335 O O . LYS A 1 300 ? -5.013 16.128 51.242 1.00 55.73 294 LYS A O 1
ATOM 2341 N N . ALA A 1 301 ? -3.087 17.152 50.630 1.00 50.05 295 ALA A N 1
ATOM 2342 C CA . ALA A 1 301 ? -3.570 17.634 49.338 1.00 48.86 295 ALA A CA 1
ATOM 2343 C C . ALA A 1 301 ? -3.425 16.588 48.223 1.00 45.38 295 ALA A C 1
ATOM 2344 O O . ALA A 1 301 ? -3.760 16.849 47.057 1.00 41.62 295 ALA A O 1
ATOM 2346 N N . LEU A 1 302 ? -2.929 15.398 48.583 1.00 41.73 296 LEU A N 1
ATOM 2347 C CA . LEU A 1 302 ? -2.612 14.379 47.602 1.00 37.59 296 LEU A CA 1
ATOM 2348 C C . LEU A 1 302 ? -3.894 13.893 46.931 1.00 36.54 296 LEU A C 1
ATOM 2349 O O . LEU A 1 302 ? -4.864 13.542 47.604 1.00 33.95 296 LEU A O 1
ATOM 2354 N N . GLY A 1 303 ? -3.896 13.915 45.593 1.00 34.40 297 GLY A N 1
ATOM 2355 C CA . GLY A 1 303 ? -5.047 13.465 44.833 1.00 34.48 297 GLY A CA 1
ATOM 2356 C C . GLY A 1 303 ? -6.289 14.310 45.097 1.00 33.67 297 GLY A C 1
ATOM 2357 O O . GLY A 1 303 ? -7.392 13.923 44.731 1.00 36.28 297 GLY A O 1
ATOM 2358 N N . CYS A 1 304 ? -6.112 15.463 45.731 1.00 33.02 298 CYS A N 1
ATOM 2359 C CA . CYS A 1 304 ? -7.204 16.406 45.852 1.00 34.25 298 CYS A CA 1
ATOM 2360 C C . CYS A 1 304 ? -6.964 17.503 44.833 1.00 36.42 298 CYS A C 1
ATOM 2361 O O . CYS A 1 304 ? -5.883 17.576 44.238 1.00 37.31 298 CYS A O 1
ATOM 2364 N N . TYR A 1 305 ? -7.981 18.352 44.667 1.00 40.25 299 TYR A N 1
ATOM 2365 C CA . TYR A 1 305 ? -7.935 19.388 43.653 1.00 41.09 299 TYR A CA 1
ATOM 2366 C C . TYR A 1 305 ? -7.759 18.654 42.327 1.00 39.55 299 TYR A C 1
ATOM 2367 O O . TYR A 1 305 ? -6.936 19.036 41.494 1.00 39.17 299 TYR A O 1
ATOM 2376 N N . LEU A 1 306 ? -8.508 17.555 42.188 1.00 35.68 300 LEU A N 1
ATOM 2377 C CA . LEU A 1 306 ? -8.582 16.839 40.935 1.00 33.40 300 LEU A CA 1
ATOM 2378 C C . LEU A 1 306 ? -9.368 17.712 39.963 1.00 33.53 300 LEU A C 1
ATOM 2379 O O . LEU A 1 306 ? -10.408 18.278 40.316 1.00 32.71 300 LEU A O 1
ATOM 2384 N N . SER A 1 307 ? -8.821 17.792 38.746 1.00 34.78 301 SER A N 1
ATOM 2385 C CA . SER A 1 307 ? -9.164 18.790 37.754 1.00 36.61 301 SER A CA 1
ATOM 2386 C C . SER A 1 307 ? -8.766 18.254 36.379 1.00 37.85 301 SER A C 1
ATOM 2387 O O . SER A 1 307 ? -7.808 17.491 36.257 1.00 37.79 301 SER A O 1
ATOM 2390 N N . GLU A 1 308 ? -9.537 18.613 35.349 1.00 37.11 302 GLU A N 1
ATOM 2391 C CA . GLU A 1 308 ? -9.158 18.305 33.983 1.00 36.30 302 GLU A CA 1
ATOM 2392 C C . GLU A 1 308 ? -9.649 19.439 33.091 1.00 37.38 302 GLU A C 1
ATOM 2393 O O . GLU A 1 308 ? -9.516 20.607 33.474 1.00 44.58 302 GLU A O 1
ATOM 2399 N N . HIS A 1 309 ? -10.157 19.096 31.900 1.00 33.51 303 HIS A N 1
ATOM 2400 C CA . HIS A 1 309 ? -10.974 20.005 31.119 1.00 33.30 303 HIS A CA 1
ATOM 2401 C C . HIS A 1 309 ? -12.319 19.355 30.862 1.00 34.81 303 HIS A C 1
ATOM 2402 O O . HIS A 1 309 ? -12.379 18.210 30.430 1.00 38.29 303 HIS A O 1
ATOM 2409 N N . ILE A 1 310 ? -13.394 20.091 31.133 1.00 35.29 304 ILE A N 1
ATOM 2410 C CA . ILE A 1 310 ? -14.675 19.742 30.555 1.00 34.92 304 ILE A CA 1
ATOM 2411 C C . ILE A 1 310 ? -14.558 20.015 29.064 1.00 33.61 304 ILE A C 1
ATOM 2412 O O . ILE A 1 310 ? -13.983 21.029 28.683 1.00 35.49 304 ILE A O 1
ATOM 2417 N N . MET A 1 311 ? -15.080 19.098 28.245 1.00 32.40 305 MET A N 1
ATOM 2418 C CA . MET A 1 311 ? -14.882 19.146 26.806 1.00 32.67 305 MET A CA 1
ATOM 2419 C C . MET A 1 311 ? -16.200 19.110 26.059 1.00 30.61 305 MET A C 1
ATOM 2420 O O . MET A 1 311 ? -17.088 18.340 26.390 1.00 29.85 305 MET A O 1
ATOM 2425 N N . THR A 1 312 ? -16.278 19.897 24.994 1.00 30.19 306 THR A N 1
ATOM 2426 C CA . THR A 1 312 ? -17.256 19.623 23.961 1.00 30.59 306 THR A CA 1
ATOM 2427 C C . THR A 1 312 ? -16.509 19.108 22.744 1.00 29.61 306 THR A C 1
ATOM 2428 O O . THR A 1 312 ? -15.358 19.462 22.502 1.00 30.39 306 THR A O 1
ATOM 2432 N N . PHE A 1 313 ? -17.195 18.255 21.999 1.00 28.40 307 PHE A N 1
ATOM 2433 C CA . PHE A 1 313 ? -16.643 17.708 20.786 1.00 29.31 307 PHE A CA 1
ATOM 2434 C C . PHE A 1 313 ? -17.763 17.533 19.777 1.00 29.58 307 PHE A C 1
ATOM 2435 O O . PHE A 1 313 ? -18.921 17.345 20.144 1.00 30.46 307 PHE A O 1
ATOM 2443 N N . GLY A 1 314 ? -17.376 17.587 18.508 1.00 29.24 308 GLY A N 1
ATOM 2444 C CA . GLY A 1 314 ? -18.288 17.316 17.419 1.00 31.71 308 GLY A CA 1
ATOM 2445 C C . GLY A 1 314 ? -17.512 17.279 16.111 1.00 34.50 308 GLY A C 1
ATOM 2446 O O . GLY A 1 314 ? -16.379 17.746 16.037 1.00 34.72 308 GLY A O 1
ATOM 2447 N N . GLN A 1 315 ? -18.124 16.688 15.087 1.00 37.23 309 GLN A N 1
ATOM 2448 C CA . GLN A 1 315 ? -17.497 16.622 13.780 1.00 37.04 309 GLN A CA 1
ATOM 2449 C C . GLN A 1 315 ? -18.468 17.199 12.765 1.00 34.57 309 GLN A C 1
ATOM 2450 O O . GLN A 1 315 ? -19.685 17.101 12.949 1.00 31.35 309 GLN A O 1
ATOM 2456 N N . ILE A 1 316 ? -17.899 17.791 11.710 1.00 34.40 310 ILE A N 1
ATOM 2457 C CA . ILE A 1 316 ? -18.722 18.363 10.663 1.00 37.61 310 ILE A CA 1
ATOM 2458 C C . ILE A 1 316 ? -18.205 17.900 9.306 1.00 35.92 310 ILE A C 1
ATOM 2459 O O . ILE A 1 316 ? -17.022 17.592 9.167 1.00 32.87 310 ILE A O 1
ATOM 2464 N N . VAL A 1 317 ? -19.147 17.841 8.354 1.00 37.10 311 VAL A N 1
ATOM 2465 C CA . VAL A 1 317 ? -18.876 17.650 6.938 1.00 37.18 311 VAL A CA 1
ATOM 2466 C C . VAL A 1 317 ? -18.779 19.031 6.284 1.00 35.24 311 VAL A C 1
ATOM 2467 O O . VAL A 1 317 ? -19.660 19.868 6.466 1.00 33.14 311 VAL A O 1
ATOM 2471 N N . LEU A 1 318 ? -17.708 19.249 5.512 1.00 31.89 312 LEU A N 1
ATOM 2472 C CA . LEU A 1 318 ? -17.419 20.542 4.924 1.00 30.90 312 LEU A CA 1
ATOM 2473 C C . LEU A 1 318 ? -18.577 20.985 4.027 1.00 32.20 312 LEU A C 1
ATOM 2474 O O . LEU A 1 318 ? -19.155 20.192 3.282 1.00 29.24 312 LEU A O 1
ATOM 2479 N N . SER A 1 319 ? -18.891 22.287 4.096 1.00 34.34 313 SER A N 1
ATOM 2480 C CA . SER A 1 319 ? -19.875 22.897 3.219 1.00 33.57 313 SER A CA 1
ATOM 2481 C C . SER A 1 319 ? -19.475 22.651 1.759 1.00 33.29 313 SER A C 1
ATOM 2482 O O . SER A 1 319 ? -18.296 22.504 1.433 1.00 33.25 313 SER A O 1
ATOM 2485 N N . LYS A 1 320 ? -20.465 22.621 0.870 1.00 32.43 314 LYS A N 1
ATOM 2486 C CA . LYS A 1 320 ? -20.200 22.538 -0.556 1.00 32.50 314 LYS A CA 1
ATOM 2487 C C . LYS A 1 320 ? -19.446 23.785 -1.008 1.00 34.27 314 LYS A C 1
ATOM 2488 O O . LYS A 1 320 ? -18.601 23.709 -1.895 1.00 34.25 314 LYS A O 1
ATOM 2494 N N . GLU A 1 321 ? -19.748 24.923 -0.389 1.00 37.92 315 GLU A N 1
ATOM 2495 C CA . GLU A 1 321 ? -19.118 26.179 -0.762 1.00 42.44 315 GLU A CA 1
ATOM 2496 C C . GLU A 1 321 ? -17.602 26.040 -0.608 1.00 41.05 315 GLU A C 1
ATOM 2497 O O . GLU A 1 321 ? -16.853 26.377 -1.527 1.00 41.18 315 GLU A O 1
ATOM 2503 N N . ILE A 1 322 ? -17.160 25.525 0.553 1.00 40.48 316 ILE A N 1
ATOM 2504 C CA . ILE A 1 322 ? -15.739 25.364 0.832 1.00 41.32 316 ILE A CA 1
ATOM 2505 C C . ILE A 1 322 ? -15.112 24.426 -0.198 1.00 40.42 316 ILE A C 1
ATOM 2506 O O . ILE A 1 322 ? -14.038 24.720 -0.721 1.00 40.63 316 ILE A O 1
ATOM 2511 N N . VAL A 1 323 ? -15.764 23.290 -0.465 1.00 39.59 317 VAL A N 1
ATOM 2512 C CA . VAL A 1 323 ? -15.176 22.305 -1.356 1.00 38.86 317 VAL A CA 1
ATOM 2513 C C . VAL A 1 323 ? -14.988 22.942 -2.726 1.00 38.38 317 VAL A C 1
ATOM 2514 O O . VAL A 1 323 ? -13.917 22.827 -3.314 1.00 44.07 317 VAL A O 1
ATOM 2518 N N . ALA A 1 324 ? -16.021 23.629 -3.213 1.00 37.09 318 ALA A N 1
ATOM 2519 C CA . ALA A 1 324 ? -15.932 24.363 -4.467 1.00 37.48 318 ALA A CA 1
ATOM 2520 C C . ALA A 1 324 ? -14.656 25.209 -4.534 1.00 36.79 318 ALA A C 1
ATOM 2521 O O . ALA A 1 324 ? -13.949 25.189 -5.535 1.00 34.56 318 ALA A O 1
ATOM 2523 N N . GLU A 1 325 ? -14.324 25.900 -3.440 1.00 39.37 319 GLU A N 1
ATOM 2524 C CA . GLU A 1 325 ? -13.227 26.867 -3.399 1.00 45.56 319 GLU A CA 1
ATOM 2525 C C . GLU A 1 325 ? -11.835 26.216 -3.450 1.00 47.67 319 GLU A C 1
ATOM 2526 O O . GLU A 1 325 ? -10.833 26.922 -3.402 1.00 45.70 319 GLU A O 1
ATOM 2532 N N . ILE A 1 326 ? -11.751 24.882 -3.538 1.00 49.38 320 ILE A N 1
ATOM 2533 C CA . ILE A 1 326 ? -10.486 24.169 -3.441 1.00 48.39 320 ILE A CA 1
ATOM 2534 C C . ILE A 1 326 ? -10.379 23.158 -4.593 1.00 45.37 320 ILE A C 1
ATOM 2535 O O . ILE A 1 326 ? -10.320 23.613 -5.733 1.00 50.37 320 ILE A O 1
ATOM 2540 N N . TYR A 1 333 ? 2.110 16.869 -4.102 1.00 74.95 327 TYR A N 1
ATOM 2541 C CA . TYR A 1 333 ? 3.370 16.378 -3.478 1.00 80.05 327 TYR A CA 1
ATOM 2542 C C . TYR A 1 333 ? 3.967 15.148 -4.169 1.00 85.61 327 TYR A C 1
ATOM 2543 O O . TYR A 1 333 ? 5.181 15.085 -4.343 1.00 84.76 327 TYR A O 1
ATOM 2552 N N . PHE A 1 334 ? 3.134 14.159 -4.498 1.00 85.68 328 PHE A N 1
ATOM 2553 C CA . PHE A 1 334 ? 3.596 12.895 -5.054 1.00 82.62 328 PHE A CA 1
ATOM 2554 C C . PHE A 1 334 ? 3.395 12.915 -6.561 1.00 79.92 328 PHE A C 1
ATOM 2555 O O . PHE A 1 334 ? 2.652 12.099 -7.097 1.00 85.69 328 PHE A O 1
ATOM 2563 N N . LYS A 1 335 ? 4.085 13.832 -7.241 1.00 80.33 329 LYS A N 1
ATOM 2564 C CA . LYS A 1 335 ? 3.968 13.987 -8.684 1.00 82.59 329 LYS A CA 1
ATOM 2565 C C . LYS A 1 335 ? 4.724 12.859 -9.387 1.00 77.15 329 LYS A C 1
ATOM 2566 O O . LYS A 1 335 ? 4.364 12.478 -10.493 1.00 69.19 329 LYS A O 1
ATOM 2572 N N . GLU A 1 336 ? 5.770 12.339 -8.735 1.00 79.49 330 GLU A N 1
ATOM 2573 C CA . GLU A 1 336 ? 6.599 11.291 -9.308 1.00 90.10 330 GLU A CA 1
ATOM 2574 C C . GLU A 1 336 ? 6.100 9.905 -8.873 1.00 88.70 330 GLU A C 1
ATOM 2575 O O . GLU A 1 336 ? 6.791 8.914 -9.102 1.00 85.23 330 GLU A O 1
ATOM 2581 N N . SER A 1 337 ? 4.902 9.829 -8.268 1.00 85.21 331 SER A N 1
ATOM 2582 C CA . SER A 1 337 ? 4.275 8.548 -7.957 1.00 82.45 331 SER A CA 1
ATOM 2583 C C . SER A 1 337 ? 2.759 8.665 -8.100 1.00 76.40 331 SER A C 1
ATOM 2584 O O . SER A 1 337 ? 2.056 8.858 -7.111 1.00 74.65 331 SER A O 1
ATOM 2587 N N . PRO A 1 338 ? 2.221 8.647 -9.346 1.00 74.49 332 PRO A N 1
ATOM 2588 C CA . PRO A 1 338 ? 0.777 8.737 -9.579 1.00 66.83 332 PRO A CA 1
ATOM 2589 C C . PRO A 1 338 ? -0.089 7.760 -8.791 1.00 61.63 332 PRO A C 1
ATOM 2590 O O . PRO A 1 338 ? -1.228 8.096 -8.474 1.00 59.04 332 PRO A O 1
ATOM 2594 N N . LYS A 1 339 ? 0.440 6.565 -8.481 1.00 58.11 333 LYS A N 1
ATOM 2595 C CA . LYS A 1 339 ? -0.350 5.491 -7.889 1.00 58.77 333 LYS A CA 1
ATOM 2596 C C . LYS A 1 339 ? -0.645 5.774 -6.414 1.00 58.25 333 LYS A C 1
ATOM 2597 O O . LYS A 1 339 ? -1.342 5.003 -5.757 1.00 54.64 333 LYS A O 1
ATOM 2603 N N . MET A 1 340 ? -0.081 6.863 -5.886 1.00 59.07 334 MET A N 1
ATOM 2604 C CA . MET A 1 340 ? -0.290 7.233 -4.505 1.00 60.30 334 MET A CA 1
ATOM 2605 C C . MET A 1 340 ? -1.631 7.948 -4.344 1.00 62.91 334 MET A C 1
ATOM 2606 O O . MET A 1 340 ? -2.054 8.153 -3.213 1.00 67.91 334 MET A O 1
ATOM 2611 N N . PHE A 1 341 ? -2.272 8.322 -5.467 1.00 61.94 335 PHE A N 1
ATOM 2612 C CA . PHE A 1 341 ? -3.602 8.921 -5.484 1.00 57.19 335 PHE A CA 1
ATOM 2613 C C . PHE A 1 341 ? -4.684 7.868 -5.731 1.00 51.27 335 PHE A C 1
ATOM 2614 O O . PHE A 1 341 ? -5.857 8.219 -5.773 1.00 50.82 335 PHE A O 1
ATOM 2622 N N . HIS A 1 342 ? -4.276 6.605 -5.910 1.00 52.75 336 HIS A N 1
ATOM 2623 C CA . HIS A 1 342 ? -5.156 5.444 -5.989 1.00 56.36 336 HIS A CA 1
ATOM 2624 C C . HIS A 1 342 ? -6.051 5.433 -7.238 1.00 64.27 336 HIS A C 1
ATOM 2625 O O . HIS A 1 342 ? -7.063 4.720 -7.223 1.00 69.93 336 HIS A O 1
ATOM 2632 N N . VAL A 1 343 ? -5.693 6.169 -8.308 1.00 61.92 337 VAL A N 1
ATOM 2633 C CA . VAL A 1 343 ? -6.478 6.095 -9.538 1.00 61.47 337 VAL A CA 1
ATOM 2634 C C . VAL A 1 343 ? -5.570 6.229 -10.762 1.00 63.39 337 VAL A C 1
ATOM 2635 O O . VAL A 1 343 ? -4.508 6.845 -10.708 1.00 64.46 337 VAL A O 1
ATOM 2639 N N . ALA A 1 344 ? -6.022 5.617 -11.861 1.00 61.46 338 ALA A N 1
ATOM 2640 C CA . ALA A 1 344 ? -5.340 5.681 -13.140 1.00 61.67 338 ALA A CA 1
ATOM 2641 C C . ALA A 1 344 ? -6.341 5.407 -14.261 1.00 59.50 338 ALA A C 1
ATOM 2642 O O . ALA A 1 344 ? -7.384 4.790 -14.034 1.00 56.53 338 ALA A O 1
ATOM 2644 N N . GLY A 1 345 ? -6.017 5.899 -15.466 1.00 57.89 339 GLY A N 1
ATOM 2645 C CA . GLY A 1 345 ? -6.899 5.817 -16.615 1.00 57.76 339 GLY A CA 1
ATOM 2646 C C . GLY A 1 345 ? -8.276 6.408 -16.313 1.00 59.03 339 GLY A C 1
ATOM 2647 O O . GLY A 1 345 ? -8.395 7.547 -15.857 1.00 52.39 339 GLY A O 1
ATOM 2648 N N . ASN A 1 346 ? -9.308 5.584 -16.541 1.00 64.93 340 ASN A N 1
ATOM 2649 C CA . ASN A 1 346 ? -10.692 6.025 -16.588 1.00 67.72 340 ASN A CA 1
ATOM 2650 C C . ASN A 1 346 ? -11.249 6.346 -15.200 1.00 63.22 340 ASN A C 1
ATOM 2651 O O . ASN A 1 346 ? -12.246 7.048 -15.101 1.00 61.69 340 ASN A O 1
ATOM 2656 N N . GLN A 1 347 ? -10.658 5.768 -14.154 1.00 61.46 341 GLN A N 1
ATOM 2657 C CA . GLN A 1 347 ? -11.136 5.991 -12.806 1.00 61.11 341 GLN A CA 1
ATOM 2658 C C . GLN A 1 347 ? -10.588 7.325 -12.311 1.00 58.55 341 GLN A C 1
ATOM 2659 O O . GLN A 1 347 ? -9.397 7.598 -12.475 1.00 62.45 341 GLN A O 1
ATOM 2665 N N . LYS A 1 348 ? -11.469 8.146 -11.728 1.00 51.81 342 LYS A N 1
ATOM 2666 C CA . LYS A 1 348 ? -11.055 9.348 -11.013 1.00 49.80 342 LYS A CA 1
ATOM 2667 C C . LYS A 1 348 ? -11.517 9.260 -9.560 1.00 43.68 342 LYS A C 1
ATOM 2668 O O . LYS A 1 348 ? -12.368 8.453 -9.205 1.00 39.57 342 LYS A O 1
ATOM 2674 N N . ASP A 1 349 ? -10.937 10.108 -8.717 1.00 39.83 343 ASP A N 1
ATOM 2675 C CA . ASP A 1 349 ? -11.324 10.178 -7.321 1.00 37.12 343 ASP A CA 1
ATOM 2676 C C . ASP A 1 349 ? -12.513 11.124 -7.199 1.00 36.60 343 ASP A C 1
ATOM 2677 O O . ASP A 1 349 ? -12.359 12.312 -7.436 1.00 39.47 343 ASP A O 1
ATOM 2682 N N . PRO A 1 350 ? -13.721 10.669 -6.806 1.00 36.84 344 PRO A N 1
ATOM 2683 C CA . PRO A 1 350 ? -14.889 11.545 -6.788 1.00 38.25 344 PRO A CA 1
ATOM 2684 C C . PRO A 1 350 ? -14.845 12.593 -5.678 1.00 41.31 344 PRO A C 1
ATOM 2685 O O . PRO A 1 350 ? -15.677 13.497 -5.688 1.00 43.49 344 PRO A O 1
ATOM 2689 N N . ILE A 1 351 ? -13.879 12.487 -4.747 1.00 41.12 345 ILE A N 1
ATOM 2690 C CA . ILE A 1 351 ? -13.684 13.518 -3.733 1.00 41.84 345 ILE A CA 1
ATOM 2691 C C . ILE A 1 351 ? -12.821 14.640 -4.303 1.00 42.32 345 ILE A C 1
ATOM 2692 O O . ILE A 1 351 ? -11.679 14.399 -4.672 1.00 43.98 345 ILE A O 1
ATOM 2697 N N . ASP A 1 352 ? -13.346 15.873 -4.295 1.00 43.98 346 ASP A N 1
ATOM 2698 C CA . ASP A 1 352 ? -12.673 16.995 -4.938 1.00 42.35 346 ASP A CA 1
ATOM 2699 C C . ASP A 1 352 ? -11.779 17.716 -3.946 1.00 40.99 346 ASP A C 1
ATOM 2700 O O . ASP A 1 352 ? -11.821 18.923 -3.844 1.00 44.75 346 ASP A O 1
ATOM 2705 N N . ILE A 1 353 ? -10.945 16.983 -3.226 1.00 40.13 347 ILE A N 1
ATOM 2706 C CA . ILE A 1 353 ? -10.108 17.616 -2.232 1.00 40.26 347 ILE A CA 1
ATOM 2707 C C . ILE A 1 353 ? -8.718 17.001 -2.297 1.00 40.85 347 ILE A C 1
ATOM 2708 O O . ILE A 1 353 ? -8.526 15.851 -1.898 1.00 40.29 347 ILE A O 1
ATOM 2713 N N . PRO A 1 354 ? -7.693 17.773 -2.720 1.00 41.53 348 PRO A N 1
ATOM 2714 C CA . PRO A 1 354 ? -6.357 17.221 -2.934 1.00 43.20 348 PRO A CA 1
ATOM 2715 C C . PRO A 1 354 ? -6.015 16.242 -1.817 1.00 47.36 348 PRO A C 1
ATOM 2716 O O . PRO A 1 354 ? -6.119 16.559 -0.631 1.00 51.40 348 PRO A O 1
ATOM 2720 N N . LEU A 1 355 ? -5.610 15.043 -2.223 1.00 43.81 349 LEU A N 1
ATOM 2721 C CA . LEU A 1 355 ? -5.433 13.962 -1.288 1.00 39.98 349 LEU A CA 1
ATOM 2722 C C . LEU A 1 355 ? -4.300 14.284 -0.322 1.00 40.38 349 LEU A C 1
ATOM 2723 O O . LEU A 1 355 ? -4.252 13.705 0.749 1.00 45.20 349 LEU A O 1
ATOM 2728 N N . TYR A 1 356 ? -3.365 15.148 -0.708 1.00 40.47 350 TYR A N 1
ATOM 2729 C CA . TYR A 1 356 ? -2.236 15.439 0.158 1.00 42.76 350 TYR A CA 1
ATOM 2730 C C . TYR A 1 356 ? -2.320 16.876 0.642 1.00 45.82 350 TYR A C 1
ATOM 2731 O O . TYR A 1 356 ? -1.344 17.424 1.160 1.00 52.60 350 TYR A O 1
ATOM 2740 N N . ASP A 1 357 ? -3.520 17.450 0.538 1.00 45.48 351 ASP A N 1
ATOM 2741 C CA . ASP A 1 357 ? -3.795 18.716 1.188 1.00 48.43 351 ASP A CA 1
ATOM 2742 C C . ASP A 1 357 ? -3.510 18.537 2.671 1.00 43.37 351 ASP A C 1
ATOM 2743 O O . ASP A 1 357 ? -4.165 17.736 3.323 1.00 45.15 351 ASP A O 1
ATOM 2748 N N . PRO A 1 358 ? -2.531 19.257 3.249 1.00 41.77 352 PRO A N 1
ATOM 2749 C CA . PRO A 1 358 ? -2.260 19.145 4.685 1.00 45.40 352 PRO A CA 1
ATOM 2750 C C . PRO A 1 358 ? -3.547 19.313 5.491 1.00 43.62 352 PRO A C 1
ATOM 2751 O O . PRO A 1 358 ? -4.434 20.078 5.098 1.00 43.97 352 PRO A O 1
ATOM 2755 N N . ASP A 1 359 ? -3.658 18.573 6.599 1.00 42.85 353 ASP A N 1
ATOM 2756 C CA . ASP A 1 359 ? -4.889 18.559 7.380 1.00 43.70 353 ASP A CA 1
ATOM 2757 C C . ASP A 1 359 ? -5.109 19.942 7.999 1.00 38.67 353 ASP A C 1
ATOM 2758 O O . ASP A 1 359 ? -4.152 20.601 8.386 1.00 38.89 353 ASP A O 1
ATOM 2763 N N . PRO A 1 360 ? -6.356 20.464 8.069 1.00 36.10 354 PRO A N 1
ATOM 2764 C CA . PRO A 1 360 ? -6.613 21.740 8.727 1.00 38.96 354 PRO A CA 1
ATOM 2765 C C . PRO A 1 360 ? -6.300 21.557 10.205 1.00 45.32 354 PRO A C 1
ATOM 2766 O O . PRO A 1 360 ? -6.823 20.642 10.830 1.00 47.49 354 PRO A O 1
ATOM 2770 N N . THR A 1 361 ? -5.433 22.413 10.751 1.00 48.67 355 THR A N 1
ATOM 2771 C CA . THR A 1 361 ? -5.025 22.279 12.136 1.00 46.25 355 THR A CA 1
ATOM 2772 C C . THR A 1 361 ? -4.905 23.659 12.780 1.00 42.30 355 THR A C 1
ATOM 2773 O O . THR A 1 361 ? -3.797 24.189 12.941 1.00 42.55 355 THR A O 1
ATOM 2777 N N . LEU A 1 362 ? -6.077 24.181 13.180 1.00 39.01 356 LEU A N 1
ATOM 2778 C CA . LEU A 1 362 ? -6.222 25.538 13.675 1.00 40.65 356 LEU A CA 1
ATOM 2779 C C . LEU A 1 362 ? -6.491 25.528 15.172 1.00 38.49 356 LEU A C 1
ATOM 2780 O O . LEU A 1 362 ? -6.991 24.533 15.690 1.00 36.91 356 LEU A O 1
ATOM 2785 N N . TRP A 1 363 ? -6.185 26.646 15.846 1.00 37.08 357 TRP A N 1
ATOM 2786 C CA . TRP A 1 363 ? -6.773 26.879 17.155 1.00 40.27 357 TRP A CA 1
ATOM 2787 C C . TRP A 1 363 ? -7.181 28.328 17.355 1.00 43.42 357 TRP A C 1
ATOM 2788 O O . TRP A 1 363 ? -6.642 29.250 16.757 1.00 46.81 357 TRP A O 1
ATOM 2799 N N . ILE A 1 364 ? -8.180 28.469 18.224 1.00 45.65 358 ILE A N 1
ATOM 2800 C CA . ILE A 1 364 ? -8.505 29.712 18.890 1.00 42.71 358 ILE A CA 1
ATOM 2801 C C . ILE A 1 364 ? -8.029 29.555 20.327 1.00 41.60 358 ILE A C 1
ATOM 2802 O O . ILE A 1 364 ? -8.461 28.640 21.023 1.00 42.53 358 ILE A O 1
ATOM 2807 N N . PRO A 1 365 ? -7.068 30.379 20.779 1.00 42.41 359 PRO A N 1
ATOM 2808 C CA . PRO A 1 365 ? -6.676 30.403 22.191 1.00 43.34 359 PRO A CA 1
ATOM 2809 C C . PRO A 1 365 ? -7.768 30.670 23.217 1.00 42.62 359 PRO A C 1
ATOM 2810 O O . PRO A 1 365 ? -8.914 30.986 22.880 1.00 40.02 359 PRO A O 1
ATOM 2814 N N . VAL A 1 366 ? -7.357 30.516 24.483 1.00 43.69 360 VAL A N 1
ATOM 2815 C CA . VAL A 1 366 ? -8.058 31.118 25.596 1.00 40.09 360 VAL A CA 1
ATOM 2816 C C . VAL A 1 366 ? -7.641 32.579 25.585 1.00 39.19 360 VAL A C 1
ATOM 2817 O O . VAL A 1 366 ? -6.495 32.879 25.260 1.00 35.76 360 VAL A O 1
ATOM 2821 N N . GLN A 1 367 ? -8.604 33.443 25.945 1.00 40.34 361 GLN A N 1
ATOM 2822 C CA . GLN A 1 367 ? -8.532 34.886 25.794 1.00 39.19 361 GLN A CA 1
ATOM 2823 C C . GLN A 1 367 ? -9.489 35.541 26.782 1.00 37.70 361 GLN A C 1
ATOM 2824 O O . GLN A 1 367 ? -10.227 34.846 27.440 1.00 33.50 361 GLN A O 1
ATOM 2830 N N . LYS A 1 368 ? -9.528 36.877 26.813 1.00 40.67 362 LYS A N 1
ATOM 2831 C CA . LYS A 1 368 ? -10.593 37.629 27.472 1.00 41.61 362 LYS A CA 1
ATOM 2832 C C . LYS A 1 368 ? -11.959 37.103 27.012 1.00 40.21 362 LYS A C 1
ATOM 2833 O O . LYS A 1 368 ? -12.161 36.807 25.843 1.00 44.00 362 LYS A O 1
ATOM 2839 N N . ASP A 1 369 ? -12.893 36.960 27.957 1.00 39.52 363 ASP A N 1
ATOM 2840 C CA . ASP A 1 369 ? -14.274 36.534 27.740 1.00 37.74 363 ASP A CA 1
ATOM 2841 C C . ASP A 1 369 ? -14.393 35.083 27.259 1.00 32.50 363 ASP A C 1
ATOM 2842 O O . ASP A 1 369 ? -15.515 34.632 27.054 1.00 29.20 363 ASP A O 1
ATOM 2847 N N . ARG A 1 370 ? -13.275 34.355 27.120 1.00 30.68 364 ARG A N 1
ATOM 2848 C CA . ARG A 1 370 ? -13.264 33.059 26.460 1.00 30.07 364 ARG A CA 1
ATOM 2849 C C . ARG A 1 370 ? -12.361 32.082 27.208 1.00 29.51 364 ARG A C 1
ATOM 2850 O O . ARG A 1 370 ? -11.357 31.635 26.650 1.00 26.66 364 ARG A O 1
ATOM 2858 N N . PRO A 1 371 ? -12.711 31.697 28.465 1.00 28.64 365 PRO A N 1
ATOM 2859 C CA . PRO A 1 371 ? -11.934 30.714 29.224 1.00 30.32 365 PRO A CA 1
ATOM 2860 C C . PRO A 1 371 ? -12.116 29.302 28.659 1.00 31.35 365 PRO A C 1
ATOM 2861 O O . PRO A 1 371 ? -12.639 28.415 29.348 1.00 34.60 365 PRO A O 1
ATOM 2865 N N . TRP A 1 372 ? -11.709 29.130 27.392 1.00 29.17 366 TRP A N 1
ATOM 2866 C CA . TRP A 1 372 ? -11.707 27.833 26.748 1.00 28.50 366 TRP A CA 1
ATOM 2867 C C . TRP A 1 372 ? -10.952 27.860 25.425 1.00 28.31 366 TRP A C 1
ATOM 2868 O O . TRP A 1 372 ? -10.921 28.848 24.681 1.00 27.83 366 TRP A O 1
ATOM 2879 N N . HIS A 1 373 ? -10.446 26.668 25.131 1.00 28.43 367 HIS A N 1
ATOM 2880 C CA . HIS A 1 373 ? -9.413 26.437 24.158 1.00 29.25 367 HIS A CA 1
ATOM 2881 C C . HIS A 1 373 ? -10.028 25.604 23.041 1.00 27.65 367 HIS A C 1
ATOM 2882 O O . HIS A 1 373 ? -10.426 24.478 23.268 1.00 25.35 367 HIS A O 1
ATOM 2889 N N . CYS A 1 374 ? -10.113 26.180 21.845 1.00 28.66 368 CYS A N 1
ATOM 2890 C CA . CYS A 1 374 ? -10.730 25.527 20.711 1.00 30.41 368 CYS A CA 1
ATOM 2891 C C . CYS A 1 374 ? -9.663 24.942 19.794 1.00 32.45 368 CYS A C 1
ATOM 2892 O O . CYS A 1 374 ? -8.631 25.569 19.570 1.00 36.07 368 CYS A O 1
ATOM 2895 N N . GLN A 1 375 ? -9.916 23.730 19.286 1.00 32.63 369 GLN A N 1
ATOM 2896 C CA . GLN A 1 375 ? -9.104 23.128 18.240 1.00 33.67 369 GLN A CA 1
ATOM 2897 C C . GLN A 1 375 ? -10.019 22.742 17.080 1.00 35.34 369 GLN A C 1
ATOM 2898 O O . GLN A 1 375 ? -10.991 22.025 17.286 1.00 37.39 369 GLN A O 1
ATOM 2904 N N . ILE A 1 376 ? -9.721 23.263 15.883 1.00 36.86 370 ILE A N 1
ATOM 2905 C CA . ILE A 1 376 ? -10.386 22.865 14.650 1.00 36.07 370 ILE A CA 1
ATOM 2906 C C . ILE A 1 376 ? -9.381 22.046 13.851 1.00 36.38 370 ILE A C 1
ATOM 2907 O O . ILE A 1 376 ? -8.506 22.615 13.204 1.00 37.37 370 ILE A O 1
ATOM 2912 N N . HIS A 1 377 ? -9.503 20.719 13.912 1.00 36.53 371 HIS A N 1
ATOM 2913 C CA . HIS A 1 377 ? -8.474 19.840 13.373 1.00 38.59 371 HIS A CA 1
ATOM 2914 C C . HIS A 1 377 ? -9.040 18.460 13.050 1.00 37.49 371 HIS A C 1
ATOM 2915 O O . HIS A 1 377 ? -10.250 18.255 13.074 1.00 35.94 371 HIS A O 1
ATOM 2922 N N . LYS A 1 378 ? -8.122 17.541 12.729 1.00 36.08 372 LYS A N 1
ATOM 2923 C CA . LYS A 1 378 ? -8.437 16.136 12.565 1.00 37.96 372 LYS A CA 1
ATOM 2924 C C . LYS A 1 378 ? -7.342 15.287 13.202 1.00 38.01 372 LYS A C 1
ATOM 2925 O O . LYS A 1 378 ? -6.253 15.193 12.651 1.00 37.73 372 LYS A O 1
ATOM 2931 N N . ASP A 1 379 ? -7.629 14.649 14.337 1.00 39.27 373 ASP A N 1
ATOM 2932 C CA . ASP A 1 379 ? -6.694 13.685 14.888 1.00 44.67 373 ASP A CA 1
ATOM 2933 C C . ASP A 1 379 ? -7.444 12.514 15.506 1.00 41.27 373 ASP A C 1
ATOM 2934 O O . ASP A 1 379 ? -8.665 12.453 15.444 1.00 38.89 373 ASP A O 1
ATOM 2939 N N . ASN A 1 380 ? -6.645 11.630 16.108 1.00 43.10 374 ASN A N 1
ATOM 2940 C CA . ASN A 1 380 ? -6.990 10.252 16.390 1.00 44.70 374 ASN A CA 1
ATOM 2941 C C . ASN A 1 380 ? -7.135 10.064 17.895 1.00 41.85 374 ASN A C 1
ATOM 2942 O O . ASN A 1 380 ? -6.168 10.233 18.642 1.00 36.18 374 ASN A O 1
ATOM 2947 N N . PHE A 1 381 ? -8.369 9.721 18.283 1.00 42.36 375 PHE A N 1
ATOM 2948 C CA . PHE A 1 381 ? -8.771 9.547 19.666 1.00 43.16 375 PHE A CA 1
ATOM 2949 C C . PHE A 1 381 ? -9.697 8.343 19.740 1.00 45.74 375 PHE A C 1
ATOM 2950 O O . PHE A 1 381 ? -10.128 7.835 18.713 1.00 52.49 375 PHE A O 1
ATOM 2958 N N . SER A 1 382 ? -10.027 7.936 20.970 1.00 51.10 376 SER A N 1
ATOM 2959 C CA . SER A 1 382 ? -10.933 6.827 21.247 1.00 47.55 376 SER A CA 1
ATOM 2960 C C . SER A 1 382 ? -12.307 7.099 20.639 1.00 47.23 376 SER A C 1
ATOM 2961 O O . SER A 1 382 ? -13.007 6.174 20.260 1.00 53.63 376 SER A O 1
ATOM 2964 N N . TYR A 1 383 ? -12.697 8.372 20.568 1.00 44.50 377 TYR A N 1
ATOM 2965 C CA . TYR A 1 383 ? -14.055 8.742 20.219 1.00 42.14 377 TYR A CA 1
ATOM 2966 C C . TYR A 1 383 ? -14.031 9.421 18.859 1.00 39.87 377 TYR A C 1
ATOM 2967 O O . TYR A 1 383 ? -12.981 9.818 18.367 1.00 37.42 377 TYR A O 1
ATOM 2976 N N . GLY A 1 384 ? -15.213 9.526 18.258 1.00 37.58 378 GLY A N 1
ATOM 2977 C CA . GLY A 1 384 ? -15.365 10.152 16.963 1.00 36.74 378 GLY A CA 1
ATOM 2978 C C . GLY A 1 384 ? -14.275 9.700 15.991 1.00 35.33 378 GLY A C 1
ATOM 2979 O O . GLY A 1 384 ? -13.526 10.490 15.430 1.00 33.94 378 GLY A O 1
ATOM 2980 N N . ILE A 1 385 ? -14.195 8.393 15.812 1.00 35.70 379 ILE A N 1
ATOM 2981 C CA . ILE A 1 385 ? -13.439 7.823 14.720 1.00 34.70 379 ILE A CA 1
ATOM 2982 C C . ILE A 1 385 ? -14.350 7.895 13.516 1.00 36.86 379 ILE A C 1
ATOM 2983 O O . ILE A 1 385 ? -15.520 7.522 13.619 1.00 41.54 379 ILE A O 1
ATOM 2988 N N . VAL A 1 386 ? -13.811 8.355 12.394 1.00 38.48 380 VAL A N 1
ATOM 2989 C CA . VAL A 1 386 ? -14.632 8.444 11.207 1.00 42.63 380 VAL A CA 1
ATOM 2990 C C . VAL A 1 386 ? -14.811 7.044 10.635 1.00 41.64 380 VAL A C 1
ATOM 2991 O O . VAL A 1 386 ? -13.821 6.314 10.543 1.00 40.75 380 VAL A O 1
ATOM 2995 N N . PRO A 1 387 ? -16.054 6.633 10.264 1.00 38.42 381 PRO A N 1
ATOM 2996 C CA . PRO A 1 387 ? -16.287 5.351 9.584 1.00 37.88 381 PRO A CA 1
ATOM 2997 C C . PRO A 1 387 ? -15.316 4.954 8.467 1.00 39.70 381 PRO A C 1
ATOM 2998 O O . PRO A 1 387 ? -14.793 5.808 7.734 1.00 39.35 381 PRO A O 1
ATOM 3002 N N . ASP A 1 388 ? -15.100 3.631 8.368 1.00 39.39 382 ASP A N 1
ATOM 3003 C CA . ASP A 1 388 ? -14.162 2.979 7.470 1.00 41.16 382 ASP A CA 1
ATOM 3004 C C . ASP A 1 388 ? -14.375 3.351 6.004 1.00 38.80 382 ASP A C 1
ATOM 3005 O O . ASP A 1 388 ? -13.440 3.452 5.210 1.00 36.69 382 ASP A O 1
ATOM 3010 N N . ASN A 1 389 ? -15.659 3.486 5.669 1.00 37.80 383 ASN A N 1
ATOM 3011 C CA . ASN A 1 389 ? -16.147 3.621 4.305 1.00 36.46 383 ASN A CA 1
ATOM 3012 C C . ASN A 1 389 ? -16.405 5.078 3.926 1.00 34.94 383 ASN A C 1
ATOM 3013 O O . ASN A 1 389 ? -17.093 5.349 2.945 1.00 29.42 383 ASN A O 1
ATOM 3018 N N . ILE A 1 390 ? -15.872 6.017 4.716 1.00 38.52 384 ILE A N 1
ATOM 3019 C CA . ILE A 1 390 ? -16.061 7.432 4.441 1.00 41.80 384 ILE A CA 1
ATOM 3020 C C . ILE A 1 390 ? -14.719 8.140 4.373 1.00 45.62 384 ILE A C 1
ATOM 3021 O O . ILE A 1 390 ? -13.917 8.080 5.303 1.00 53.57 384 ILE A O 1
ATOM 3026 N N . ASP A 1 391 ? -14.548 8.853 3.258 1.00 45.29 385 ASP A N 1
ATOM 3027 C CA . ASP A 1 391 ? -13.317 9.550 2.980 1.00 43.62 385 ASP A CA 1
ATOM 3028 C C . ASP A 1 391 ? -13.172 10.667 4.007 1.00 43.15 385 ASP A C 1
ATOM 3029 O O . ASP A 1 391 ? -13.977 11.589 4.017 1.00 42.14 385 ASP A O 1
ATOM 3034 N N . ASP A 1 392 ? -12.136 10.591 4.857 1.00 45.67 386 ASP A N 1
ATOM 3035 C CA . ASP A 1 392 ? -12.066 11.444 6.037 1.00 46.21 386 ASP A CA 1
ATOM 3036 C C . ASP A 1 392 ? -11.645 12.862 5.674 1.00 42.21 386 ASP A C 1
ATOM 3037 O O . ASP A 1 392 ? -11.600 13.702 6.560 1.00 46.04 386 ASP A O 1
ATOM 3042 N N . ARG A 1 393 ? -11.398 13.138 4.391 1.00 39.00 387 ARG A N 1
ATOM 3043 C CA . ARG A 1 393 ? -11.218 14.504 3.918 1.00 38.69 387 ARG A CA 1
ATOM 3044 C C . ARG A 1 393 ? -12.496 15.327 4.089 1.00 37.16 387 ARG A C 1
ATOM 3045 O O . ARG A 1 393 ? -12.434 16.551 4.175 1.00 34.14 387 ARG A O 1
ATOM 3053 N N . LEU A 1 394 ? -13.646 14.643 4.139 1.00 37.20 388 LEU A N 1
ATOM 3054 C CA . LEU A 1 394 ? -14.945 15.291 4.240 1.00 39.25 388 LEU A CA 1
ATOM 3055 C C . LEU A 1 394 ? -15.168 15.884 5.628 1.00 43.46 388 LEU A C 1
ATOM 3056 O O . LEU A 1 394 ? -16.119 16.647 5.794 1.00 49.35 388 LEU A O 1
ATOM 3061 N N . VAL A 1 395 ? -14.360 15.499 6.622 1.00 40.90 389 VAL A N 1
ATOM 3062 C CA . VAL A 1 395 ? -14.733 15.746 8.004 1.00 40.79 389 VAL A CA 1
ATOM 3063 C C . VAL A 1 395 ? -13.703 16.633 8.687 1.00 37.90 389 VAL A C 1
ATOM 3064 O O . VAL A 1 395 ? -12.534 16.638 8.326 1.00 37.96 389 VAL A O 1
ATOM 3068 N N . VAL A 1 396 ? -14.188 17.400 9.662 1.00 36.62 390 VAL A N 1
ATOM 3069 C CA . VAL A 1 396 ? -13.319 18.133 10.562 1.00 37.05 390 VAL A CA 1
ATOM 3070 C C . VAL A 1 396 ? -13.824 17.930 11.985 1.00 34.16 390 VAL A C 1
ATOM 3071 O O . VAL A 1 396 ? -15.031 18.006 12.229 1.00 32.19 390 VAL A O 1
ATOM 3075 N N . ASP A 1 397 ? -12.866 17.668 12.882 1.00 33.12 391 ASP A N 1
ATOM 3076 C CA . ASP A 1 397 ? -13.141 17.417 14.286 1.00 37.21 391 ASP A CA 1
ATOM 3077 C C . ASP A 1 397 ? -13.041 18.749 15.027 1.00 36.84 391 ASP A C 1
ATOM 3078 O O . ASP A 1 397 ? -12.218 19.578 14.659 1.00 39.21 391 ASP A O 1
ATOM 3083 N N . LEU A 1 398 ? -13.875 18.933 16.055 1.00 34.93 392 LEU A N 1
ATOM 3084 C CA . LEU A 1 398 ? -13.845 20.116 16.899 1.00 35.74 392 LEU A CA 1
ATOM 3085 C C . LEU A 1 398 ? -13.694 19.672 18.344 1.00 33.32 392 LEU A C 1
ATOM 3086 O O . LEU A 1 398 ? -14.448 18.818 18.807 1.00 32.13 392 LEU A O 1
ATOM 3091 N N . ARG A 1 399 ? -12.768 20.302 19.065 1.00 32.80 393 ARG A N 1
ATOM 3092 C CA . ARG A 1 399 ? -12.563 19.956 20.458 1.00 33.27 393 ARG A CA 1
ATOM 3093 C C . ARG A 1 399 ? -12.330 21.221 21.265 1.00 32.71 393 ARG A C 1
ATOM 3094 O O . ARG A 1 399 ? -11.286 21.845 21.127 1.00 35.86 393 ARG A O 1
ATOM 3102 N N . TRP A 1 400 ? -13.329 21.585 22.075 1.00 31.02 394 TRP A N 1
ATOM 3103 C CA . TRP A 1 400 ? -13.219 22.692 23.005 1.00 32.52 394 TRP A CA 1
ATOM 3104 C C . TRP A 1 400 ? -12.904 22.153 24.404 1.00 30.01 394 TRP A C 1
ATOM 3105 O O . TRP A 1 400 ? -13.501 21.186 24.852 1.00 27.86 394 TRP A O 1
ATOM 3116 N N . PHE A 1 401 ? -12.011 22.851 25.110 1.00 29.23 395 PHE A N 1
ATOM 3117 C CA . PHE A 1 401 ? -11.535 22.468 26.424 1.00 26.30 395 PHE A CA 1
ATOM 3118 C C . PHE A 1 401 ? -11.768 23.617 27.385 1.00 25.99 395 PHE A C 1
ATOM 3119 O O . PHE A 1 401 ? -11.246 24.709 27.180 1.00 24.62 395 PHE A O 1
ATOM 3127 N N . GLY A 1 402 ? -12.532 23.345 28.451 1.00 28.33 396 GLY A N 1
ATOM 3128 C CA . GLY A 1 402 ? -12.993 24.382 29.371 1.00 29.12 396 GLY A CA 1
ATOM 3129 C C . GLY A 1 402 ? -12.314 24.299 30.740 1.00 29.22 396 GLY A C 1
ATOM 3130 O O . GLY A 1 402 ? -11.705 23.288 31.090 1.00 27.68 396 GLY A O 1
ATOM 3131 N N . PHE A 1 403 ? -12.443 25.384 31.510 1.00 31.27 397 PHE A N 1
ATOM 3132 C CA . PHE A 1 403 ? -11.773 25.495 32.791 1.00 34.53 397 PHE A CA 1
ATOM 3133 C C . PHE A 1 403 ? -12.449 24.588 33.813 1.00 36.40 397 PHE A C 1
ATOM 3134 O O . PHE A 1 403 ? -13.672 24.619 33.931 1.00 37.28 397 PHE A O 1
ATOM 3142 N N . VAL A 1 404 ? -11.639 23.793 34.530 1.00 37.30 398 VAL A N 1
ATOM 3143 C CA . VAL A 1 404 ? -12.137 23.008 35.650 1.00 38.94 398 VAL A CA 1
ATOM 3144 C C . VAL A 1 404 ? -11.463 23.515 36.911 1.00 37.23 398 VAL A C 1
ATOM 3145 O O . VAL A 1 404 ? -10.249 23.387 37.054 1.00 36.94 398 VAL A O 1
ATOM 3149 N N . ASP A 1 405 ? -12.290 24.020 37.827 1.00 37.27 399 ASP A N 1
ATOM 3150 C CA . ASP A 1 405 ? -11.805 24.652 39.033 1.00 37.01 399 ASP A CA 1
ATOM 3151 C C . ASP A 1 405 ? -11.292 23.573 39.978 1.00 36.68 399 ASP A C 1
ATOM 3152 O O . ASP A 1 405 ? -11.913 22.519 40.136 1.00 42.90 399 ASP A O 1
ATOM 3157 N N . GLN A 1 406 ? -10.133 23.842 40.583 1.00 34.96 400 GLN A N 1
ATOM 3158 C CA . GLN A 1 406 ? -9.469 22.874 41.435 1.00 35.16 400 GLN A CA 1
ATOM 3159 C C . GLN A 1 406 ? -10.008 22.972 42.859 1.00 39.45 400 GLN A C 1
ATOM 3160 O O . GLN A 1 406 ? -9.835 23.991 43.528 1.00 36.21 400 GLN A O 1
ATOM 3166 N N . MET A 1 407 ? -10.623 21.886 43.334 1.00 46.23 401 MET A N 1
ATOM 3167 C CA . MET A 1 407 ? -11.343 21.930 44.594 1.00 47.82 401 MET A CA 1
ATOM 3168 C C . MET A 1 407 ? -11.018 20.678 45.399 1.00 47.96 401 MET A C 1
ATOM 3169 O O . MET A 1 407 ? -10.857 19.598 44.839 1.00 45.58 401 MET A O 1
ATOM 3174 N N . PRO A 1 408 ? -10.935 20.783 46.744 1.00 52.87 402 PRO A N 1
ATOM 3175 C CA . PRO A 1 408 ? -10.486 19.657 47.563 1.00 47.07 402 PRO A CA 1
ATOM 3176 C C . PRO A 1 408 ? -11.545 18.578 47.743 1.00 39.23 402 PRO A C 1
ATOM 3177 O O . PRO A 1 408 ? -11.188 17.471 48.103 1.00 43.67 402 PRO A O 1
ATOM 3181 N N . THR A 1 409 ? -12.816 18.901 47.458 1.00 33.99 403 THR A N 1
ATOM 3182 C CA . THR A 1 409 ? -13.903 17.939 47.552 1.00 32.71 403 THR A CA 1
ATOM 3183 C C . THR A 1 409 ? -13.958 17.046 46.306 1.00 35.54 403 THR A C 1
ATOM 3184 O O . THR A 1 409 ? -14.735 16.086 46.295 1.00 31.72 403 THR A O 1
ATOM 3188 N N . ASN A 1 410 ? -13.163 17.394 45.270 1.00 39.15 404 ASN A N 1
ATOM 3189 C CA . ASN A 1 410 ? -12.841 16.500 44.160 1.00 39.18 404 ASN A CA 1
ATOM 3190 C C . ASN A 1 410 ? -11.485 15.827 44.371 1.00 38.51 404 ASN A C 1
ATOM 3191 O O . ASN A 1 410 ? -10.472 16.506 44.570 1.00 39.12 404 ASN A O 1
ATOM 3196 N N . TYR A 1 411 ? -11.465 14.496 44.274 1.00 34.94 405 TYR A N 1
ATOM 3197 C CA . TYR A 1 411 ? -10.255 13.766 44.581 1.00 34.06 405 TYR A CA 1
ATOM 3198 C C . TYR A 1 411 ? -10.304 12.347 44.036 1.00 32.92 405 TYR A C 1
ATOM 3199 O O . TYR A 1 411 ? -11.368 11.789 43.770 1.00 31.79 405 TYR A O 1
ATOM 3208 N N . VAL A 1 412 ? -9.100 11.793 43.888 1.00 31.58 406 VAL A N 1
ATOM 3209 C CA . VAL A 1 412 ? -8.889 10.361 43.841 1.00 33.86 406 VAL A CA 1
ATOM 3210 C C . VAL A 1 412 ? -8.366 9.936 45.208 1.00 34.83 406 VAL A C 1
ATOM 3211 O O . VAL A 1 412 ? -7.487 10.594 45.752 1.00 34.19 406 VAL A O 1
ATOM 3215 N N . THR A 1 413 ? -8.889 8.827 45.745 1.00 35.93 407 THR A N 1
ATOM 3216 C CA . THR A 1 413 ? -8.316 8.213 46.934 1.00 35.91 407 THR A CA 1
ATOM 3217 C C . THR A 1 413 ? -7.929 6.774 46.580 1.00 37.16 407 THR A C 1
ATOM 3218 O O . THR A 1 413 ? -8.075 6.357 45.424 1.00 39.59 407 THR A O 1
ATOM 3222 N N . PHE A 1 414 ? -7.419 6.032 47.571 1.00 34.32 408 PHE A N 1
ATOM 3223 C CA . PHE A 1 414 ? -6.823 4.731 47.297 1.00 34.82 408 PHE A CA 1
ATOM 3224 C C . PHE A 1 414 ? -7.256 3.729 48.369 1.00 35.26 408 PHE A C 1
ATOM 3225 O O . PHE A 1 414 ? -6.969 3.922 49.540 1.00 33.30 408 PHE A O 1
ATOM 3233 N N . GLU A 1 415 ? -7.934 2.653 47.953 1.00 36.87 409 GLU A N 1
ATOM 3234 C CA . GLU A 1 415 ? -8.442 1.661 48.878 1.00 41.43 409 GLU A CA 1
ATOM 3235 C C . GLU A 1 415 ? -7.253 0.969 49.525 1.00 47.32 409 GLU A C 1
ATOM 3236 O O . GLU A 1 415 ? -6.202 0.847 48.898 1.00 48.19 409 GLU A O 1
ATOM 3242 N N . GLU A 1 416 ? -7.443 0.534 50.778 1.00 50.33 410 GLU A N 1
ATOM 3243 C CA . GLU A 1 416 ? -6.406 -0.181 51.504 1.00 50.67 410 GLU A CA 1
ATOM 3244 C C . GLU A 1 416 ? -6.526 -1.682 51.247 1.00 45.78 410 GLU A C 1
ATOM 3245 O O . GLU A 1 416 ? -5.533 -2.388 51.358 1.00 46.73 410 GLU A O 1
ATOM 3251 N N . GLU A 1 417 ? -7.726 -2.163 50.895 1.00 42.77 411 GLU A N 1
ATOM 3252 C CA . GLU A 1 417 ? -7.989 -3.598 50.804 1.00 42.02 411 GLU A CA 1
ATOM 3253 C C . GLU A 1 417 ? -8.312 -4.047 49.371 1.00 37.96 411 GLU A C 1
ATOM 3254 O O . GLU A 1 417 ? -8.753 -5.171 49.168 1.00 40.03 411 GLU A O 1
ATOM 3260 N N . ILE A 1 418 ? -8.088 -3.193 48.368 1.00 32.61 412 ILE A N 1
ATOM 3261 C CA . ILE A 1 418 ? -8.291 -3.571 46.980 1.00 29.18 412 ILE A CA 1
ATOM 3262 C C . ILE A 1 418 ? -7.071 -3.082 46.211 1.00 30.61 412 ILE A C 1
ATOM 3263 O O . ILE A 1 418 ? -6.452 -2.096 46.602 1.00 33.29 412 ILE A O 1
ATOM 3268 N N . PHE A 1 419 ? -6.709 -3.788 45.140 1.00 30.23 413 PHE A N 1
ATOM 3269 C CA . PHE A 1 419 ? -5.528 -3.437 44.376 1.00 30.22 413 PHE A CA 1
ATOM 3270 C C . PHE A 1 419 ? -5.871 -3.513 42.888 1.00 32.48 413 PHE A C 1
ATOM 3271 O O . PHE A 1 419 ? -6.877 -4.102 42.467 1.00 32.66 413 PHE A O 1
ATOM 3279 N N . ASP A 1 420 ? -5.017 -2.851 42.102 1.00 33.71 414 ASP A N 1
ATOM 3280 C CA . ASP A 1 420 ? -5.250 -2.686 40.684 1.00 33.44 414 ASP A CA 1
ATOM 3281 C C . ASP A 1 420 ? -4.459 -3.773 39.965 1.00 31.35 414 ASP A C 1
ATOM 3282 O O . ASP A 1 420 ? -4.060 -4.765 40.562 1.00 28.85 414 ASP A O 1
ATOM 3287 N N . ILE A 1 421 ? -4.228 -3.568 38.678 1.00 32.40 415 ILE A N 1
ATOM 3288 C CA . ILE A 1 421 ? -3.566 -4.561 37.857 1.00 35.03 415 ILE A CA 1
ATOM 3289 C C . ILE A 1 421 ? -2.079 -4.677 38.176 1.00 35.79 415 ILE A C 1
ATOM 3290 O O . ILE A 1 421 ? -1.455 -5.652 37.780 1.00 35.59 415 ILE A O 1
ATOM 3295 N N . HIS A 1 422 ? -1.499 -3.651 38.810 1.00 36.22 416 HIS A N 1
ATOM 3296 C CA . HIS A 1 422 ? -0.096 -3.654 39.194 1.00 33.96 416 HIS A CA 1
ATOM 3297 C C . HIS A 1 422 ? 0.041 -4.051 40.655 1.00 32.35 416 HIS A C 1
ATOM 3298 O O . HIS A 1 422 ? 1.139 -3.992 41.221 1.00 32.83 416 HIS A O 1
ATOM 3305 N N . GLY A 1 423 ? -1.094 -4.424 41.254 1.00 30.75 417 GLY A N 1
ATOM 3306 C CA . GLY A 1 423 ? -1.132 -4.819 42.650 1.00 31.01 417 GLY A CA 1
ATOM 3307 C C . GLY A 1 423 ? -0.842 -3.644 43.574 1.00 29.61 417 GLY A C 1
ATOM 3308 O O . GLY A 1 423 ? -0.229 -3.820 44.622 1.00 32.99 417 GLY A O 1
ATOM 3309 N N . MET A 1 424 ? -1.314 -2.460 43.189 1.00 28.53 418 MET A N 1
ATOM 3310 C CA . MET A 1 424 ? -1.118 -1.276 43.996 1.00 29.57 418 MET A CA 1
ATOM 3311 C C . MET A 1 424 ? -2.490 -0.745 44.390 1.00 28.81 418 MET A C 1
ATOM 3312 O O . MET A 1 424 ? -3.490 -1.115 43.791 1.00 28.56 418 MET A O 1
ATOM 3317 N N . PRO A 1 425 ? -2.603 0.054 45.474 1.00 29.92 419 PRO A N 1
ATOM 3318 C CA . PRO A 1 425 ? -3.909 0.479 45.979 1.00 30.30 419 PRO A CA 1
ATOM 3319 C C . PRO A 1 425 ? -4.866 0.919 44.882 1.00 32.57 419 PRO A C 1
ATOM 3320 O O . PRO A 1 425 ? -4.529 1.770 44.060 1.00 37.19 419 PRO A O 1
ATOM 3324 N N . GLN A 1 426 ? -6.038 0.277 44.855 1.00 31.23 420 GLN A N 1
ATOM 3325 C CA . GLN A 1 426 ? -7.058 0.571 43.866 1.00 29.79 420 GLN A CA 1
ATOM 3326 C C . GLN A 1 426 ? -7.482 2.023 44.011 1.00 29.07 420 GLN A C 1
ATOM 3327 O O . GLN A 1 426 ? -7.892 2.433 45.091 1.00 29.30 420 GLN A O 1
ATOM 3333 N N . PRO A 1 427 ? -7.348 2.856 42.956 1.00 28.40 421 PRO A N 1
ATOM 3334 C CA . PRO A 1 427 ? -7.910 4.209 42.962 1.00 27.57 421 PRO A CA 1
ATOM 3335 C C . PRO A 1 427 ? -9.435 4.263 42.946 1.00 27.50 421 PRO A C 1
ATOM 3336 O O . PRO A 1 427 ? -10.091 3.443 42.301 1.00 28.47 421 PRO A O 1
ATOM 3340 N N . THR A 1 428 ? -9.968 5.247 43.677 1.00 27.55 422 THR A N 1
ATOM 3341 C CA . THR A 1 428 ? -11.395 5.514 43.733 1.00 29.70 422 THR A CA 1
ATOM 3342 C C . THR A 1 428 ? -11.594 7.011 43.537 1.00 30.04 422 THR A C 1
ATOM 3343 O O . THR A 1 428 ? -10.946 7.800 44.217 1.00 31.48 422 THR A O 1
ATOM 3347 N N . PHE A 1 429 ? -12.494 7.397 42.625 1.00 29.54 423 PHE A N 1
ATOM 3348 C CA . PHE A 1 429 ? -12.725 8.804 42.331 1.00 28.98 423 PHE A CA 1
ATOM 3349 C C . PHE A 1 429 ? -13.932 9.330 43.108 1.00 29.09 423 PHE A C 1
ATOM 3350 O O . PHE A 1 429 ? -14.926 8.635 43.287 1.00 27.07 423 PHE A O 1
ATOM 3358 N N . HIS A 1 430 ? -13.823 10.581 43.551 1.00 31.11 424 HIS A N 1
ATOM 3359 C CA . HIS A 1 430 ? -14.992 11.372 43.886 1.00 37.44 424 HIS A CA 1
ATOM 3360 C C . HIS A 1 430 ? -14.865 12.705 43.160 1.00 40.83 424 HIS A C 1
ATOM 3361 O O . HIS A 1 430 ? -14.135 13.587 43.617 1.00 43.60 424 HIS A O 1
ATOM 3368 N N . PHE A 1 431 ? -15.585 12.843 42.039 1.00 43.78 425 PHE A N 1
ATOM 3369 C CA . PHE A 1 431 ? -15.398 13.974 41.144 1.00 43.50 425 PHE A CA 1
ATOM 3370 C C . PHE A 1 431 ? -16.730 14.466 40.585 1.00 42.94 425 PHE A C 1
ATOM 3371 O O . PHE A 1 431 ? -17.559 13.668 40.154 1.00 40.84 425 PHE A O 1
ATOM 3379 N N . GLN A 1 432 ? -16.910 15.793 40.607 1.00 43.54 426 GLN A N 1
ATOM 3380 C CA . GLN A 1 432 ? -17.971 16.449 39.864 1.00 46.19 426 GLN A CA 1
ATOM 3381 C C . GLN A 1 432 ? -17.477 17.804 39.373 1.00 45.93 426 GLN A C 1
ATOM 3382 O O . GLN A 1 432 ? -16.706 18.478 40.051 1.00 47.44 426 GLN A O 1
ATOM 3388 N N . TYR A 1 433 ? -17.953 18.203 38.193 1.00 41.46 427 TYR A N 1
ATOM 3389 C CA . TYR A 1 433 ? -17.639 19.511 37.645 1.00 38.45 427 TYR A CA 1
ATOM 3390 C C . TYR A 1 433 ? -18.197 20.580 38.589 1.00 36.21 427 TYR A C 1
ATOM 3391 O O . TYR A 1 433 ? -19.386 20.572 38.912 1.00 35.41 427 TYR A O 1
ATOM 3400 N N . PRO A 1 434 ? -17.347 21.504 39.088 1.00 35.37 428 PRO A N 1
ATOM 3401 C CA . PRO A 1 434 ? -17.803 22.627 39.918 1.00 36.58 428 PRO A CA 1
ATOM 3402 C C . PRO A 1 434 ? -18.875 23.533 39.313 1.00 37.79 428 PRO A C 1
ATOM 3403 O O . PRO A 1 434 ? -18.702 24.013 38.200 1.00 40.26 428 PRO A O 1
ATOM 3407 N N . GLU A 1 435 ? -19.931 23.838 40.083 1.00 38.60 429 GLU A N 1
ATOM 3408 C CA . GLU A 1 435 ? -21.071 24.609 39.603 1.00 42.48 429 GLU A CA 1
ATOM 3409 C C . GLU A 1 435 ? -20.630 25.927 38.958 1.00 41.62 429 GLU A C 1
ATOM 3410 O O . GLU A 1 435 ? -21.263 26.393 38.007 1.00 42.20 429 GLU A O 1
ATOM 3416 N N . GLN A 1 436 ? -19.545 26.526 39.460 1.00 42.26 430 GLN A N 1
ATOM 3417 C CA . GLN A 1 436 ? -19.094 27.827 38.974 1.00 44.86 430 GLN A CA 1
ATOM 3418 C C . GLN A 1 436 ? -18.725 27.765 37.486 1.00 46.91 430 GLN A C 1
ATOM 3419 O O . GLN A 1 436 ? -18.998 28.712 36.753 1.00 48.16 430 GLN A O 1
ATOM 3425 N N . ASP A 1 437 ? -18.130 26.649 37.031 1.00 45.42 431 ASP A N 1
ATOM 3426 C CA . ASP A 1 437 ? -17.604 26.552 35.674 1.00 41.09 431 ASP A CA 1
ATOM 3427 C C . ASP A 1 437 ? -18.707 26.174 34.690 1.00 38.91 431 ASP A C 1
ATOM 3428 O O . ASP A 1 437 ? -18.473 26.043 33.486 1.00 36.26 431 ASP A O 1
ATOM 3433 N N . ALA A 1 438 ? -19.917 26.000 35.223 1.00 42.26 432 ALA A N 1
ATOM 3434 C CA . ALA A 1 438 ? -21.027 25.448 34.468 1.00 46.86 432 ALA A CA 1
ATOM 3435 C C . ALA A 1 438 ? -21.459 26.413 33.366 1.00 47.67 432 ALA A C 1
ATOM 3436 O O . ALA A 1 438 ? -21.696 25.995 32.240 1.00 42.43 432 ALA A O 1
ATOM 3438 N N . GLU A 1 439 ? -21.598 27.699 33.703 1.00 51.31 433 GLU A N 1
ATOM 3439 C CA . GLU A 1 439 ? -22.158 28.628 32.734 1.00 52.98 433 GLU A CA 1
ATOM 3440 C C . GLU A 1 439 ? -21.159 28.811 31.597 1.00 46.36 433 GLU A C 1
ATOM 3441 O O . GLU A 1 439 ? -21.618 28.863 30.469 1.00 45.23 433 GLU A O 1
ATOM 3447 N N . ASN A 1 440 ? -19.845 28.782 31.869 1.00 41.73 434 ASN A N 1
ATOM 3448 C CA . ASN A 1 440 ? -18.823 28.922 30.834 1.00 39.57 434 ASN A CA 1
ATOM 3449 C C . ASN A 1 440 ? -18.752 27.691 29.942 1.00 38.74 434 ASN A C 1
ATOM 3450 O O . ASN A 1 440 ? -18.437 27.789 28.752 1.00 42.48 434 ASN A O 1
ATOM 3455 N N . ALA A 1 441 ? -18.981 26.522 30.537 1.00 36.35 435 ALA A N 1
ATOM 3456 C CA . ALA A 1 441 ? -19.000 25.302 29.762 1.00 32.75 435 ALA A CA 1
ATOM 3457 C C . ALA A 1 441 ? -20.082 25.417 28.688 1.00 31.52 435 ALA A C 1
ATOM 3458 O O . ALA A 1 441 ? -19.840 25.119 27.527 1.00 29.53 435 ALA A O 1
ATOM 3460 N N . HIS A 1 442 ? -21.268 25.892 29.089 1.00 31.87 436 HIS A N 1
ATOM 3461 C CA . HIS A 1 442 ? -22.413 26.013 28.200 1.00 31.45 436 HIS A CA 1
ATOM 3462 C C . HIS A 1 442 ? -22.089 26.995 27.077 1.00 31.55 436 HIS A C 1
ATOM 3463 O O . HIS A 1 442 ? -22.486 26.793 25.942 1.00 29.24 436 HIS A O 1
ATOM 3470 N N . ARG A 1 443 ? -21.384 28.069 27.427 1.00 32.66 437 ARG A N 1
ATOM 3471 C CA . ARG A 1 443 ? -20.938 29.044 26.458 1.00 35.00 437 ARG A CA 1
ATOM 3472 C C . ARG A 1 443 ? -19.965 28.367 25.501 1.00 31.98 437 ARG A C 1
ATOM 3473 O O . ARG A 1 443 ? -20.000 28.604 24.301 1.00 29.77 437 ARG A O 1
ATOM 3481 N N . MET A 1 444 ? -19.128 27.480 26.025 1.00 32.39 438 MET A N 1
ATOM 3482 C CA . MET A 1 444 ? -18.213 26.730 25.182 1.00 34.04 438 MET A CA 1
ATOM 3483 C C . MET A 1 444 ? -18.971 26.063 24.039 1.00 34.18 438 MET A C 1
ATOM 3484 O O . MET A 1 444 ? -18.525 26.087 22.886 1.00 33.82 438 MET A O 1
ATOM 3489 N N . MET A 1 445 ? -20.098 25.428 24.396 1.00 32.42 439 MET A N 1
ATOM 3490 C CA . MET A 1 445 ? -20.897 24.665 23.453 1.00 30.72 439 MET A CA 1
ATOM 3491 C C . MET A 1 445 ? -21.500 25.569 22.381 1.00 29.24 439 MET A C 1
ATOM 3492 O O . MET A 1 445 ? -21.356 25.305 21.194 1.00 25.86 439 MET A O 1
ATOM 3497 N N . GLN A 1 446 ? -22.211 26.609 22.832 1.00 31.07 440 GLN A N 1
ATOM 3498 C CA . GLN A 1 446 ? -22.804 27.576 21.931 1.00 32.95 440 GLN A CA 1
ATOM 3499 C C . GLN A 1 446 ? -21.747 28.010 20.917 1.00 36.13 440 GLN A C 1
ATOM 3500 O O . GLN A 1 446 ? -22.025 28.076 19.729 1.00 37.89 440 GLN A O 1
ATOM 3506 N N . ASP A 1 447 ? -20.525 28.257 21.409 1.00 36.01 441 ASP A N 1
ATOM 3507 C CA . ASP A 1 447 ? -19.409 28.657 20.573 1.00 32.47 441 ASP A CA 1
ATOM 3508 C C . ASP A 1 447 ? -19.088 27.567 19.568 1.00 33.06 441 ASP A C 1
ATOM 3509 O O . ASP A 1 447 ? -19.105 27.826 18.369 1.00 36.20 441 ASP A O 1
ATOM 3514 N N . MET A 1 448 ? -18.817 26.355 20.070 1.00 34.38 442 MET A N 1
ATOM 3515 C CA . MET A 1 448 ? -18.349 25.254 19.241 1.00 32.04 442 MET A CA 1
ATOM 3516 C C . MET A 1 448 ? -19.330 25.000 18.101 1.00 30.13 442 MET A C 1
ATOM 3517 O O . MET A 1 448 ? -18.892 24.842 16.968 1.00 29.94 442 MET A O 1
ATOM 3522 N N . THR A 1 449 ? -20.642 25.006 18.400 1.00 31.38 443 THR A N 1
ATOM 3523 C CA . THR A 1 449 ? -21.701 24.765 17.416 1.00 34.19 443 THR A CA 1
ATOM 3524 C C . THR A 1 449 ? -21.659 25.790 16.283 1.00 35.22 443 THR A C 1
ATOM 3525 O O . THR A 1 449 ? -21.598 25.449 15.104 1.00 32.29 443 THR A O 1
ATOM 3529 N N . GLU A 1 450 ? -21.785 27.062 16.674 1.00 39.26 444 GLU A N 1
ATOM 3530 C CA . GLU A 1 450 ? -21.853 28.167 15.739 1.00 41.92 444 GLU A CA 1
ATOM 3531 C C . GLU A 1 450 ? -20.697 28.026 14.754 1.00 40.77 444 GLU A C 1
ATOM 3532 O O . GLU A 1 450 ? -20.921 28.086 13.545 1.00 40.71 444 GLU A O 1
ATOM 3538 N N . VAL A 1 451 ? -19.495 27.765 15.299 1.00 36.83 445 VAL A N 1
ATOM 3539 C CA . VAL A 1 451 ? -18.262 27.620 14.525 1.00 32.74 445 VAL A CA 1
ATOM 3540 C C . VAL A 1 451 ? -18.381 26.461 13.539 1.00 31.65 445 VAL A C 1
ATOM 3541 O O . VAL A 1 451 ? -18.037 26.603 12.362 1.00 30.37 445 VAL A O 1
ATOM 3545 N N . GLY A 1 452 ? -18.817 25.300 14.037 1.00 30.34 446 GLY A N 1
ATOM 3546 C CA . GLY A 1 452 ? -19.014 24.150 13.175 1.00 29.69 446 GLY A CA 1
ATOM 3547 C C . GLY A 1 452 ? -19.960 24.474 12.020 1.00 30.40 446 GLY A C 1
ATOM 3548 O O . GLY A 1 452 ? -19.624 24.284 10.847 1.00 29.42 446 GLY A O 1
ATOM 3549 N N . LEU A 1 453 ? -21.142 24.994 12.366 1.00 31.50 447 LEU A N 1
ATOM 3550 C CA . LEU A 1 453 ? -22.174 25.225 11.375 1.00 32.16 447 LEU A CA 1
ATOM 3551 C C . LEU A 1 453 ? -21.793 26.356 10.431 1.00 33.52 447 LEU A C 1
ATOM 3552 O O . LEU A 1 453 ? -22.490 26.585 9.455 1.00 34.70 447 LEU A O 1
ATOM 3557 N N . SER A 1 454 ? -20.712 27.073 10.726 1.00 34.96 448 SER A N 1
ATOM 3558 C CA . SER A 1 454 ? -20.236 28.085 9.806 1.00 37.90 448 SER A CA 1
ATOM 3559 C C . SER A 1 454 ? -19.360 27.473 8.708 1.00 40.23 448 SER A C 1
ATOM 3560 O O . SER A 1 454 ? -19.134 28.117 7.686 1.00 42.53 448 SER A O 1
ATOM 3563 N N . ILE A 1 455 ? -18.861 26.240 8.901 1.00 41.52 449 ILE A N 1
ATOM 3564 C CA . ILE A 1 455 ? -17.965 25.645 7.915 1.00 41.68 449 ILE A CA 1
ATOM 3565 C C . ILE A 1 455 ? -18.587 24.396 7.300 1.00 42.16 449 ILE A C 1
ATOM 3566 O O . ILE A 1 455 ? -17.930 23.695 6.541 1.00 45.35 449 ILE A O 1
ATOM 3571 N N . GLY A 1 456 ? -19.857 24.133 7.609 1.00 41.05 450 GLY A N 1
ATOM 3572 C CA . GLY A 1 456 ? -20.580 23.019 7.020 1.00 41.24 450 GLY A CA 1
ATOM 3573 C C . GLY A 1 456 ? -21.669 22.537 7.970 1.00 41.88 450 GLY A C 1
ATOM 3574 O O . GLY A 1 456 ? -22.015 23.258 8.894 1.00 37.85 450 GLY A O 1
ATOM 3575 N N . GLY A 1 457 ? -22.180 21.321 7.720 1.00 42.51 451 GLY A N 1
ATOM 3576 C CA . GLY A 1 457 ? -23.200 20.691 8.544 1.00 42.19 451 GLY A CA 1
ATOM 3577 C C . GLY A 1 457 ? -22.578 19.597 9.411 1.00 42.40 451 GLY A C 1
ATOM 3578 O O . GLY A 1 457 ? -21.443 19.189 9.173 1.00 44.34 451 GLY A O 1
ATOM 3579 N N . PHE A 1 458 ? -23.320 19.128 10.417 1.00 38.91 452 PHE A N 1
ATOM 3580 C CA . PHE A 1 458 ? -22.775 18.123 11.309 1.00 37.07 452 PHE A CA 1
ATOM 3581 C C . PHE A 1 458 ? -22.790 16.778 10.602 1.00 39.10 452 PHE A C 1
ATOM 3582 O O . PHE A 1 458 ? -23.740 16.460 9.888 1.00 41.94 452 PHE A O 1
ATOM 3590 N N . LEU A 1 459 ? -21.743 15.994 10.864 1.00 38.38 453 LEU A N 1
ATOM 3591 C CA . LEU A 1 459 ? -21.751 14.583 10.556 1.00 37.13 453 LEU A CA 1
ATOM 3592 C C . LEU A 1 459 ? -22.862 13.936 11.380 1.00 37.28 453 LEU A C 1
ATOM 3593 O O . LEU A 1 459 ? -22.763 13.871 12.607 1.00 36.14 453 LEU A O 1
ATOM 3598 N N . PRO A 1 460 ? -23.957 13.455 10.735 1.00 37.28 454 PRO A N 1
ATOM 3599 C CA . PRO A 1 460 ? -25.167 13.042 11.450 1.00 35.46 454 PRO A CA 1
ATOM 3600 C C . PRO A 1 460 ? -25.155 11.646 12.068 1.00 35.59 454 PRO A C 1
ATOM 3601 O O . PRO A 1 460 ? -26.216 11.119 12.393 1.00 35.82 454 PRO A O 1
ATOM 3605 N N . THR A 1 461 ? -23.965 11.057 12.241 1.00 36.03 455 THR A N 1
ATOM 3606 C CA . THR A 1 461 ? -23.842 9.829 13.019 1.00 35.25 455 THR A CA 1
ATOM 3607 C C . THR A 1 461 ? -24.065 10.177 14.493 1.00 33.51 455 THR A C 1
ATOM 3608 O O . THR A 1 461 ? -23.782 11.289 14.928 1.00 32.60 455 THR A O 1
ATOM 3612 N N . PRO A 1 462 ? -24.596 9.256 15.319 1.00 32.52 456 PRO A N 1
ATOM 3613 C CA . PRO A 1 462 ? -24.595 9.473 16.762 1.00 31.83 456 PRO A CA 1
ATOM 3614 C C . PRO A 1 462 ? -23.202 9.830 17.275 1.00 32.85 456 PRO A C 1
ATOM 3615 O O . PRO A 1 462 ? -23.069 10.774 18.028 1.00 33.10 456 PRO A O 1
ATOM 3619 N N . GLU A 1 463 ? -22.163 9.123 16.807 1.00 33.76 457 GLU A N 1
ATOM 3620 C CA . GLU A 1 463 ? -20.815 9.207 17.366 1.00 34.40 457 GLU A CA 1
ATOM 3621 C C . GLU A 1 463 ? -20.178 10.578 17.153 1.00 33.71 457 GLU A C 1
ATOM 3622 O O . GLU A 1 463 ? -19.263 10.930 17.887 1.00 32.92 457 GLU A O 1
ATOM 3628 N N . ALA A 1 464 ? -20.641 11.325 16.143 1.00 33.70 458 ALA A N 1
ATOM 3629 C CA . ALA A 1 464 ? -20.056 12.607 15.778 1.00 36.82 458 ALA A CA 1
ATOM 3630 C C . ALA A 1 464 ? -20.948 13.789 16.167 1.00 38.47 458 ALA A C 1
ATOM 3631 O O . ALA A 1 464 ? -20.627 14.940 15.865 1.00 35.57 458 ALA A O 1
ATOM 3633 N N . ARG A 1 465 ? -22.077 13.506 16.828 1.00 39.92 459 ARG A N 1
ATOM 3634 C CA . ARG A 1 465 ? -22.991 14.556 17.247 1.00 37.97 459 ARG A CA 1
ATOM 3635 C C . ARG A 1 465 ? -22.235 15.481 18.183 1.00 38.19 459 ARG A C 1
ATOM 3636 O O . ARG A 1 465 ? -21.255 15.083 18.800 1.00 39.36 459 ARG A O 1
ATOM 3644 N N . PRO A 1 466 ? -22.687 16.737 18.329 1.00 37.81 460 PRO A N 1
ATOM 3645 C CA . PRO A 1 466 ? -22.078 17.652 19.290 1.00 37.24 460 PRO A CA 1
ATOM 3646 C C . PRO A 1 466 ? -22.525 17.289 20.698 1.00 35.41 460 PRO A C 1
ATOM 3647 O O . PRO A 1 466 ? -23.686 16.958 20.906 1.00 37.54 460 PRO A O 1
ATOM 3651 N N . GLN A 1 467 ? -21.609 17.347 21.662 1.00 34.24 461 GLN A N 1
ATOM 3652 C CA . GLN A 1 467 ? -21.848 16.672 22.925 1.00 37.04 461 GLN A CA 1
ATOM 3653 C C . GLN A 1 467 ? -20.749 16.996 23.920 1.00 38.10 461 GLN A C 1
ATOM 3654 O O . GLN A 1 467 ? -19.626 17.288 23.529 1.00 38.04 461 GLN A O 1
ATOM 3660 N N . PHE A 1 468 ? -21.083 16.897 25.208 1.00 38.05 462 PHE A N 1
ATOM 3661 C CA . PHE A 1 468 ? -20.075 16.957 26.250 1.00 36.15 462 PHE A CA 1
ATOM 3662 C C . PHE A 1 468 ? -19.517 15.560 26.450 1.00 34.60 462 PHE A C 1
ATOM 3663 O O . PHE A 1 468 ? -20.264 14.587 26.450 1.00 40.06 462 PHE A O 1
ATOM 3671 N N . MET A 1 469 ? -18.207 15.476 26.661 1.00 31.72 463 MET A N 1
ATOM 3672 C CA . MET A 1 469 ? -17.587 14.189 26.928 1.00 31.33 463 MET A CA 1
ATOM 3673 C C . MET A 1 469 ? -17.799 13.819 28.389 1.00 28.52 463 MET A C 1
ATOM 3674 O O . MET A 1 469 ? -17.933 14.678 29.249 1.00 28.80 463 MET A O 1
ATOM 3679 N N . ALA A 1 470 ? -17.842 12.524 28.667 1.00 28.84 464 ALA A N 1
ATOM 3680 C CA . ALA A 1 470 ? -17.905 12.073 30.044 1.00 29.40 464 ALA A CA 1
ATOM 3681 C C . ALA A 1 470 ? -16.590 12.411 30.730 1.00 27.95 464 ALA A C 1
ATOM 3682 O O . ALA A 1 470 ? -15.549 12.467 30.089 1.00 26.55 464 ALA A O 1
ATOM 3684 N N . PRO A 1 471 ? -16.611 12.678 32.048 1.00 28.72 465 PRO A N 1
ATOM 3685 C CA . PRO A 1 471 ? -15.390 13.066 32.750 1.00 31.37 465 PRO A CA 1
ATOM 3686 C C . PRO A 1 471 ? -14.268 12.062 32.501 1.00 32.52 465 PRO A C 1
ATOM 3687 O O . PRO A 1 471 ? -14.486 10.853 32.587 1.00 36.39 465 PRO A O 1
ATOM 3691 N N . GLY A 1 472 ? -13.077 12.587 32.194 1.00 32.38 466 GLY A N 1
ATOM 3692 C CA . GLY A 1 472 ? -11.877 11.783 32.004 1.00 31.85 466 GLY A CA 1
ATOM 3693 C C . GLY A 1 472 ? -11.397 11.865 30.561 1.00 30.59 466 GLY A C 1
ATOM 3694 O O . GLY A 1 472 ? -10.219 11.648 30.279 1.00 30.14 466 GLY A O 1
ATOM 3695 N N . SER A 1 473 ? -12.331 12.230 29.674 1.00 28.37 467 SER A N 1
ATOM 3696 C CA . SER A 1 473 ? -12.165 12.070 28.245 1.00 27.00 467 SER A CA 1
ATOM 3697 C C . SER A 1 473 ? -11.059 12.967 27.734 1.00 28.77 467 SER A C 1
ATOM 3698 O O . SER A 1 473 ? -10.507 12.720 26.665 1.00 33.00 467 SER A O 1
ATOM 3701 N N . SER A 1 474 ? -10.799 14.042 28.474 1.00 30.62 468 SER A N 1
ATOM 3702 C CA . SER A 1 474 ? -9.839 15.041 28.057 1.00 32.44 468 SER A CA 1
ATOM 3703 C C . SER A 1 474 ? -8.435 14.454 28.070 1.00 31.86 468 SER A C 1
ATOM 3704 O O . SER A 1 474 ? -7.599 14.871 27.276 1.00 32.58 468 SER A O 1
ATOM 3707 N N . LEU A 1 475 ? -8.215 13.502 28.989 1.00 30.95 469 LEU A N 1
ATOM 3708 C CA . LEU A 1 475 ? -6.899 12.989 29.329 1.00 32.62 469 LEU A CA 1
ATOM 3709 C C . LEU A 1 475 ? -5.969 14.116 29.775 1.00 33.00 469 LEU A C 1
ATOM 3710 O O . LEU A 1 475 ? -4.749 13.970 29.733 1.00 34.85 469 LEU A O 1
ATOM 3715 N N . HIS A 1 476 ? -6.553 15.223 30.237 1.00 32.75 470 HIS A N 1
ATOM 3716 C CA . HIS A 1 476 ? -5.783 16.363 30.690 1.00 33.27 470 HIS A CA 1
ATOM 3717 C C . HIS A 1 476 ? -6.024 16.521 32.195 1.00 33.28 470 HIS A C 1
ATOM 3718 O O . HIS A 1 476 ? -6.467 17.571 32.646 1.00 32.29 470 HIS A O 1
ATOM 3725 N N . SER A 1 477 ? -5.720 15.471 32.975 1.00 33.45 471 SER A N 1
ATOM 3726 C CA . SER A 1 477 ? -5.892 15.500 34.418 1.00 33.38 471 SER A CA 1
ATOM 3727 C C . SER A 1 477 ? -4.774 16.302 35.086 1.00 33.93 471 SER A C 1
ATOM 3728 O O . SER A 1 477 ? -3.632 16.220 34.651 1.00 32.18 471 SER A O 1
ATOM 3731 N N . MET A 1 478 ? -5.131 17.039 36.157 1.00 34.60 472 MET A N 1
ATOM 3732 C CA . MET A 1 478 ? -4.264 18.019 36.806 1.00 34.18 472 MET A CA 1
ATOM 3733 C C . MET A 1 478 ? -4.635 18.187 38.285 1.00 31.66 472 MET A C 1
ATOM 3734 O O . MET A 1 478 ? -5.733 17.822 38.709 1.00 29.45 472 MET A O 1
ATOM 3739 N N . GLY A 1 479 ? -3.707 18.750 39.069 1.00 30.64 473 GLY A N 1
ATOM 3740 C CA . GLY A 1 479 ? -4.007 19.211 40.424 1.00 33.43 473 GLY A CA 1
ATOM 3741 C C . GLY A 1 479 ? -3.801 18.166 41.535 1.00 31.21 473 GLY A C 1
ATOM 3742 O O . GLY A 1 479 ? -3.772 18.501 42.721 1.00 28.83 473 GLY A O 1
ATOM 3743 N N . THR A 1 480 ? -3.631 16.902 41.143 1.00 29.34 474 THR A N 1
ATOM 3744 C CA . THR A 1 480 ? -3.586 15.806 42.088 1.00 28.90 474 THR A CA 1
ATOM 3745 C C . THR A 1 480 ? -2.347 15.917 42.966 1.00 31.03 474 THR A C 1
ATOM 3746 O O . THR A 1 480 ? -2.445 15.677 44.170 1.00 35.22 474 THR A O 1
ATOM 3750 N N . TYR A 1 481 ? -1.202 16.309 42.384 1.00 30.62 475 TYR A N 1
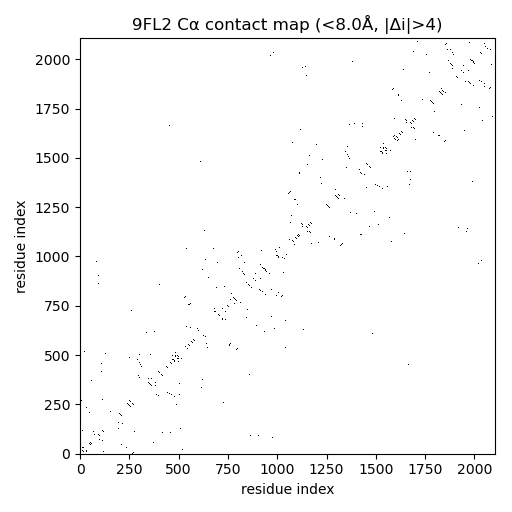ATOM 3751 C CA . TYR A 1 481 ? -0.015 16.580 43.184 1.00 30.38 475 TYR A CA 1
ATOM 3752 C C . TYR A 1 481 ? 0.461 18.016 42.965 1.00 30.64 475 TYR A C 1
ATOM 3753 O O . TYR A 1 481 ? 1.647 18.249 42.751 1.00 29.16 475 TYR A O 1
ATOM 3762 N N . ARG A 1 482 ? -0.463 18.969 43.143 1.00 31.45 476 ARG A N 1
ATOM 3763 C CA . ARG A 1 482 ? -0.279 20.357 42.732 1.00 32.72 476 ARG A CA 1
ATOM 3764 C C . ARG A 1 482 ? 0.807 21.067 43.534 1.00 34.31 476 ARG A C 1
ATOM 3765 O O . ARG A 1 482 ? 1.131 20.654 44.643 1.00 37.34 476 ARG A O 1
ATOM 3773 N N . MET A 1 483 ? 1.322 22.172 42.975 1.00 34.50 477 MET A N 1
ATOM 3774 C CA . MET A 1 483 ? 2.370 22.944 43.624 1.00 35.29 477 MET A CA 1
ATOM 3775 C C . MET A 1 483 ? 1.774 24.160 44.332 1.00 36.62 477 MET A C 1
ATOM 3776 O O . MET A 1 483 ? 0.680 24.615 44.023 1.00 39.15 477 MET A O 1
ATOM 3781 N N . GLY A 1 484 ? 2.520 24.685 45.302 1.00 35.31 478 GLY A N 1
ATOM 3782 C CA . GLY A 1 484 ? 2.192 25.947 45.933 1.00 35.72 478 GLY A CA 1
ATOM 3783 C C . GLY A 1 484 ? 3.468 26.648 46.380 1.00 39.70 478 GLY A C 1
ATOM 3784 O O . GLY A 1 484 ? 4.570 26.201 46.086 1.00 40.41 478 GLY A O 1
ATOM 3785 N N . GLU A 1 485 ? 3.306 27.749 47.101 1.00 43.85 479 GLU A N 1
ATOM 3786 C CA . GLU A 1 485 ? 4.440 28.525 47.569 1.00 49.17 479 GLU A CA 1
ATOM 3787 C C . GLU A 1 485 ? 4.885 28.085 48.960 1.00 54.70 479 GLU A C 1
ATOM 3788 O O . GLU A 1 485 ? 6.052 28.265 49.304 1.00 62.51 479 GLU A O 1
ATOM 3794 N N . SER A 1 486 ? 3.965 27.529 49.764 1.00 56.68 480 SER A N 1
ATOM 3795 C CA . SER A 1 486 ? 4.300 27.078 51.109 1.00 51.81 480 SER A CA 1
ATOM 3796 C C . SER A 1 486 ? 3.534 25.804 51.457 1.00 47.89 480 SER A C 1
ATOM 3797 O O . SER A 1 486 ? 2.543 25.447 50.808 1.00 42.33 480 SER A O 1
ATOM 3800 N N . ASP A 1 487 ? 4.033 25.132 52.507 1.00 50.35 481 ASP A N 1
ATOM 3801 C CA . ASP A 1 487 ? 3.455 23.891 52.990 1.00 51.63 481 ASP A CA 1
ATOM 3802 C C . ASP A 1 487 ? 2.173 24.258 53.715 1.00 50.81 481 ASP A C 1
ATOM 3803 O O . ASP A 1 487 ? 2.018 24.156 54.927 1.00 43.68 481 ASP A O 1
ATOM 3808 N N . ASP A 1 488 ? 1.245 24.654 52.860 1.00 55.08 482 ASP A N 1
ATOM 3809 C CA . ASP A 1 488 ? 0.024 25.311 53.229 1.00 54.68 482 ASP A CA 1
ATOM 3810 C C . ASP A 1 488 ? -0.978 24.222 53.632 1.00 52.45 482 ASP A C 1
ATOM 3811 O O . ASP A 1 488 ? -1.927 24.510 54.354 1.00 51.49 482 ASP A O 1
ATOM 3816 N N . GLY A 1 489 ? -0.737 22.977 53.183 1.00 44.88 483 GLY A N 1
ATOM 3817 C CA . GLY A 1 489 ? -1.744 21.930 53.237 1.00 41.62 483 GLY A CA 1
ATOM 3818 C C . GLY A 1 489 ? -2.643 21.906 51.996 1.00 38.74 483 GLY A C 1
ATOM 3819 O O . GLY A 1 489 ? -3.461 20.991 51.833 1.00 37.91 483 GLY A O 1
ATOM 3820 N N . THR A 1 490 ? -2.465 22.902 51.112 1.00 35.63 484 THR A N 1
ATOM 3821 C CA . THR A 1 490 ? -3.188 22.958 49.850 1.00 33.03 484 THR A CA 1
ATOM 3822 C C . THR A 1 490 ? -2.341 22.434 48.690 1.00 28.47 484 THR A C 1
ATOM 3823 O O . THR A 1 490 ? -2.852 22.400 47.591 1.00 26.35 484 THR A O 1
ATOM 3827 N N . SER A 1 491 ? -1.083 22.040 48.924 1.00 27.72 485 SER A N 1
ATOM 3828 C CA . SER A 1 491 ? -0.197 21.629 47.853 1.00 27.80 485 SER A CA 1
ATOM 3829 C C . SER A 1 491 ? 0.677 20.454 48.277 1.00 28.59 485 SER A C 1
ATOM 3830 O O . SER A 1 491 ? 0.926 20.276 49.457 1.00 30.46 485 SER A O 1
ATOM 3833 N N . VAL A 1 492 ? 1.145 19.679 47.293 1.00 28.86 486 VAL A N 1
ATOM 3834 C CA . VAL A 1 492 ? 2.053 18.571 47.535 1.00 30.91 486 VAL A CA 1
ATOM 3835 C C . VAL A 1 492 ? 3.498 18.992 47.294 1.00 31.62 486 VAL A C 1
ATOM 3836 O O . VAL A 1 492 ? 4.383 18.606 48.057 1.00 33.04 486 VAL A O 1
ATOM 3840 N N . VAL A 1 493 ? 3.730 19.742 46.214 1.00 32.28 487 VAL A N 1
ATOM 3841 C CA . VAL A 1 493 ? 5.076 20.153 45.845 1.00 33.73 487 VAL A CA 1
ATOM 3842 C C . VAL A 1 493 ? 5.213 21.668 45.940 1.00 35.69 487 VAL A C 1
ATOM 3843 O O . VAL A 1 493 ? 4.217 22.392 45.934 1.00 37.55 487 VAL A O 1
ATOM 3847 N N . ASP A 1 494 ? 6.474 22.116 46.010 1.00 37.78 488 ASP A N 1
ATOM 3848 C CA . ASP A 1 494 ? 6.822 23.524 45.923 1.00 39.44 488 ASP A CA 1
ATOM 3849 C C . ASP A 1 494 ? 6.984 23.895 44.451 1.00 40.44 488 ASP A C 1
ATOM 3850 O O . ASP A 1 494 ? 6.750 23.066 43.574 1.00 35.18 488 ASP A O 1
ATOM 3855 N N . ALA A 1 495 ? 7.375 25.155 44.202 1.00 41.79 489 ALA A N 1
ATOM 3856 C CA . ALA A 1 495 ? 7.517 25.679 42.853 1.00 43.25 489 ALA A CA 1
ATOM 3857 C C . ALA A 1 495 ? 8.737 25.081 42.140 1.00 43.53 489 ALA A C 1
ATOM 3858 O O . ALA A 1 495 ? 8.885 25.278 40.938 1.00 46.49 489 ALA A O 1
ATOM 3860 N N . HIS A 1 496 ? 9.590 24.334 42.854 1.00 41.81 490 HIS A N 1
ATOM 3861 C CA . HIS A 1 496 ? 10.632 23.555 42.207 1.00 43.66 490 HIS A CA 1
ATOM 3862 C C . HIS A 1 496 ? 10.188 22.104 42.037 1.00 49.27 490 HIS A C 1
ATOM 3863 O O . HIS A 1 496 ? 11.017 21.223 41.815 1.00 48.83 490 HIS A O 1
ATOM 3870 N N . SER A 1 497 ? 8.869 21.883 42.112 1.00 50.87 491 SER A N 1
ATOM 3871 C CA . SER A 1 497 ? 8.249 20.581 41.891 1.00 47.08 491 SER A CA 1
ATOM 3872 C C . SER A 1 497 ? 8.791 19.552 42.899 1.00 45.21 491 SER A C 1
ATOM 3873 O O . SER A 1 497 ? 8.893 18.369 42.605 1.00 44.54 491 SER A O 1
ATOM 3876 N N . LYS A 1 498 ? 9.100 20.003 44.121 1.00 41.37 492 LYS A N 1
ATOM 3877 C CA . LYS A 1 498 ? 9.703 19.147 45.124 1.00 38.22 492 LYS A CA 1
ATOM 3878 C C . LYS A 1 498 ? 8.744 18.952 46.290 1.00 37.75 492 LYS A C 1
ATOM 3879 O O . LYS A 1 498 ? 8.079 19.879 46.720 1.00 35.08 492 LYS A O 1
ATOM 3885 N N . VAL A 1 499 ? 8.709 17.735 46.819 1.00 41.65 493 VAL A N 1
ATOM 3886 C CA . VAL A 1 499 ? 7.653 17.348 47.734 1.00 47.95 493 VAL A CA 1
ATOM 3887 C C . VAL A 1 499 ? 7.932 17.936 49.113 1.00 54.62 493 VAL A C 1
ATOM 3888 O O . VAL A 1 499 ? 9.041 17.804 49.640 1.00 57.68 493 VAL A O 1
ATOM 3892 N N . TRP A 1 500 ? 6.886 18.539 49.696 1.00 54.46 494 TRP A N 1
ATOM 3893 C CA . TRP A 1 500 ? 6.979 19.146 51.013 1.00 49.83 494 TRP A CA 1
ATOM 3894 C C . TRP A 1 500 ? 7.503 18.121 52.014 1.00 46.97 494 TRP A C 1
ATOM 3895 O O . TRP A 1 500 ? 6.947 17.032 52.145 1.00 46.47 494 TRP A O 1
ATOM 3906 N N . GLY A 1 501 ? 8.606 18.485 52.673 1.00 43.25 495 GLY A N 1
ATOM 3907 C CA . GLY A 1 501 ? 9.151 17.722 53.779 1.00 42.81 495 GLY A CA 1
ATOM 3908 C C . GLY A 1 501 ? 10.211 16.724 53.326 1.00 44.14 495 GLY A C 1
ATOM 3909 O O . GLY A 1 501 ? 10.613 15.873 54.126 1.00 49.11 495 GLY A O 1
ATOM 3910 N N . PHE A 1 502 ? 10.656 16.815 52.060 1.00 41.15 496 PHE A N 1
ATOM 3911 C CA . PHE A 1 502 ? 11.614 15.859 51.523 1.00 38.54 496 PHE A CA 1
ATOM 3912 C C . PHE A 1 502 ? 12.772 16.578 50.852 1.00 38.24 496 PHE A C 1
ATOM 3913 O O . PHE A 1 502 ? 12.548 17.536 50.115 1.00 38.21 496 PHE A O 1
ATOM 3921 N N . ASP A 1 503 ? 13.974 16.029 51.043 1.00 39.73 497 ASP A N 1
ATOM 3922 C CA . ASP A 1 503 ? 15.199 16.586 50.493 1.00 43.37 497 ASP A CA 1
ATOM 3923 C C . ASP A 1 503 ? 15.229 16.399 48.977 1.00 41.99 497 ASP A C 1
ATOM 3924 O O . ASP A 1 503 ? 15.484 17.352 48.251 1.00 41.54 497 ASP A O 1
ATOM 3929 N N . ASN A 1 504 ? 14.928 15.181 48.509 1.00 39.26 498 ASN A N 1
ATOM 3930 C CA . ASN A 1 504 ? 15.394 14.717 47.216 1.00 35.65 498 ASN A CA 1
ATOM 3931 C C . ASN A 1 504 ? 14.308 13.969 46.448 1.00 36.41 498 ASN A C 1
ATOM 3932 O O . ASN A 1 504 ? 14.635 13.088 45.658 1.00 37.19 498 ASN A O 1
ATOM 3937 N N . LEU A 1 505 ? 13.031 14.314 46.673 1.00 37.96 499 LEU A N 1
ATOM 3938 C CA . LEU A 1 505 ? 11.930 13.726 45.920 1.00 39.28 499 LEU A CA 1
ATOM 3939 C C . LEU A 1 505 ? 11.177 14.807 45.145 1.00 41.37 499 LEU A C 1
ATOM 3940 O O . LEU A 1 505 ? 10.707 15.776 45.737 1.00 42.37 499 LEU A O 1
ATOM 3945 N N . TYR A 1 506 ? 11.031 14.587 43.830 1.00 41.30 500 TYR A N 1
ATOM 3946 C CA . TYR A 1 506 ? 10.377 15.527 42.934 1.00 38.34 500 TYR A CA 1
ATOM 3947 C C . TYR A 1 506 ? 9.277 14.817 42.145 1.00 37.33 500 TYR A C 1
ATOM 3948 O O . TYR A 1 506 ? 9.360 13.616 41.889 1.00 37.20 500 TYR A O 1
ATOM 3957 N N . LEU A 1 507 ? 8.264 15.585 41.727 1.00 35.70 501 LEU A N 1
ATOM 3958 C CA . LEU A 1 507 ? 7.223 15.084 40.844 1.00 36.74 501 LEU A CA 1
ATOM 3959 C C . LEU A 1 507 ? 7.219 15.842 39.516 1.00 39.58 501 LEU A C 1
ATOM 3960 O O . LEU A 1 507 ? 7.682 16.977 39.421 1.00 43.64 501 LEU A O 1
ATOM 3965 N N . GLY A 1 508 ? 6.657 15.205 38.482 1.00 39.60 502 GLY A N 1
ATOM 3966 C CA . GLY A 1 508 ? 6.447 15.853 37.198 1.00 36.16 502 GLY A CA 1
ATOM 3967 C C . GLY A 1 508 ? 5.097 15.461 36.620 1.00 34.63 502 GLY A C 1
ATOM 3968 O O . GLY A 1 508 ? 4.585 14.375 36.895 1.00 36.70 502 GLY A O 1
ATOM 3969 N N . GLY A 1 509 ? 4.518 16.364 35.833 1.00 33.20 503 GLY A N 1
ATOM 3970 C CA . GLY A 1 509 ? 3.309 16.040 35.097 1.00 34.78 503 GLY A CA 1
ATOM 3971 C C . GLY A 1 509 ? 2.201 17.050 35.352 1.00 36.32 503 GLY A C 1
ATOM 3972 O O . GLY A 1 509 ? 2.298 17.872 36.255 1.00 36.64 503 GLY A O 1
ATOM 3973 N N . PRO A 1 510 ? 1.126 17.033 34.542 1.00 38.32 504 PRO A N 1
ATOM 3974 C CA . PRO A 1 510 ? 0.003 17.952 34.743 1.00 40.07 504 PRO A CA 1
ATOM 3975 C C . PRO A 1 510 ? -0.541 17.997 36.171 1.00 37.42 504 PRO A C 1
ATOM 3976 O O . PRO A 1 510 ? -1.076 19.022 36.597 1.00 39.38 504 PRO A O 1
ATOM 3980 N N . GLY A 1 511 ? -0.378 16.886 36.905 1.00 34.56 505 GLY A N 1
ATOM 3981 C CA . GLY A 1 511 ? -0.760 16.810 38.309 1.00 32.00 505 GLY A CA 1
ATOM 3982 C C . GLY A 1 511 ? -0.225 17.970 39.143 1.00 27.19 505 GLY A C 1
ATOM 3983 O O . GLY A 1 511 ? -0.845 18.337 40.127 1.00 25.03 505 GLY A O 1
ATOM 3984 N N . VAL A 1 512 ? 0.924 18.516 38.736 1.00 26.34 506 VAL A N 1
ATOM 3985 C CA . VAL A 1 512 ? 1.591 19.623 39.406 1.00 26.75 506 VAL A CA 1
ATOM 3986 C C . VAL A 1 512 ? 0.836 20.948 39.236 1.00 26.28 506 VAL A C 1
ATOM 3987 O O . VAL A 1 512 ? 0.889 21.810 40.117 1.00 25.23 506 VAL A O 1
ATOM 3991 N N . ILE A 1 513 ? 0.137 21.122 38.114 1.00 26.47 507 ILE A N 1
ATOM 3992 C CA . ILE A 1 513 ? -0.503 22.399 37.820 1.00 28.68 507 ILE A CA 1
ATOM 3993 C C . ILE A 1 513 ? -1.549 22.710 38.898 1.00 28.10 507 ILE A C 1
ATOM 3994 O O . ILE A 1 513 ? -2.440 21.902 39.142 1.00 26.14 507 ILE A O 1
ATOM 3999 N N . PRO A 1 514 ? -1.469 23.875 39.584 1.00 28.63 508 PRO A N 1
ATOM 4000 C CA . PRO A 1 514 ? -2.490 24.279 40.553 1.00 29.89 508 PRO A CA 1
ATOM 4001 C C . PRO A 1 514 ? -3.584 25.244 40.092 1.00 30.31 508 PRO A C 1
ATOM 4002 O O . PRO A 1 514 ? -4.389 25.683 40.910 1.00 33.17 508 PRO A O 1
ATOM 4006 N N . LYS A 1 515 ? -3.626 25.532 38.790 1.00 29.52 509 LYS A N 1
ATOM 4007 C CA . LYS A 1 515 ? -4.353 26.672 38.260 1.00 29.85 509 LYS A CA 1
ATOM 4008 C C . LYS A 1 515 ? -5.242 26.261 37.083 1.00 31.41 509 LYS A C 1
ATOM 4009 O O . LYS A 1 515 ? -4.749 25.901 35.999 1.00 32.50 509 LYS A O 1
ATOM 4015 N N . PRO A 1 516 ? -6.583 26.342 37.250 1.00 31.23 510 PRO A N 1
ATOM 4016 C CA . PRO A 1 516 ? -7.547 26.025 36.200 1.00 32.58 510 PRO A CA 1
ATOM 4017 C C . PRO A 1 516 ? -7.135 26.638 34.876 1.00 34.80 510 PRO A C 1
ATOM 4018 O O . PRO A 1 516 ? -6.792 27.808 34.835 1.00 39.44 510 PRO A O 1
ATOM 4022 N N . ASN A 1 517 ? -7.194 25.840 33.812 1.00 36.99 511 ASN A N 1
ATOM 4023 C CA . ASN A 1 517 ? -6.874 26.309 32.471 1.00 36.71 511 ASN A CA 1
ATOM 4024 C C . ASN A 1 517 ? -7.686 25.499 31.465 1.00 35.34 511 ASN A C 1
ATOM 4025 O O . ASN A 1 517 ? -8.428 24.597 31.857 1.00 36.08 511 ASN A O 1
ATOM 4030 N N . GLY A 1 518 ? -7.533 25.857 30.182 1.00 34.64 512 GLY A N 1
ATOM 4031 C CA . GLY A 1 518 ? -8.224 25.200 29.080 1.00 34.15 512 GLY A CA 1
ATOM 4032 C C . GLY A 1 518 ? -7.276 24.509 28.098 1.00 33.07 512 GLY A C 1
ATOM 4033 O O . GLY A 1 518 ? -7.699 23.650 27.333 1.00 32.25 512 GLY A O 1
ATOM 4034 N N . ALA A 1 519 ? -5.997 24.884 28.122 1.00 34.23 513 ALA A N 1
ATOM 4035 C CA . ALA A 1 519 ? -5.070 24.486 27.080 1.00 36.65 513 ALA A CA 1
ATOM 4036 C C . ALA A 1 519 ? -4.493 23.106 27.368 1.00 36.97 513 ALA A C 1
ATOM 4037 O O . ALA A 1 519 ? -4.556 22.606 28.480 1.00 35.14 513 ALA A O 1
ATOM 4039 N N . ASN A 1 520 ? -3.904 22.524 26.327 1.00 37.23 514 ASN A N 1
ATOM 4040 C CA . ASN A 1 520 ? -3.246 21.233 26.397 1.00 37.34 514 ASN A CA 1
ATOM 4041 C C . ASN A 1 520 ? -1.987 21.341 27.255 1.00 35.29 514 ASN A C 1
ATOM 4042 O O . ASN A 1 520 ? -0.990 21.977 26.893 1.00 36.74 514 ASN A O 1
ATOM 4047 N N . PRO A 1 521 ? -2.001 20.677 28.426 1.00 33.22 515 PRO A N 1
ATOM 4048 C CA . PRO A 1 521 ? -1.047 20.954 29.495 1.00 32.80 515 PRO A CA 1
ATOM 4049 C C . PRO A 1 521 ? 0.350 20.353 29.397 1.00 33.65 515 PRO A C 1
ATOM 4050 O O . PRO A 1 521 ? 1.217 20.685 30.197 1.00 33.80 515 PRO A O 1
ATOM 4054 N N . THR A 1 522 ? 0.569 19.464 28.427 1.00 32.89 516 THR A N 1
ATOM 4055 C CA . THR A 1 522 ? 1.803 18.704 28.399 1.00 32.09 516 THR A CA 1
ATOM 4056 C C . THR A 1 522 ? 3.005 19.645 28.318 1.00 33.91 516 THR A C 1
ATOM 4057 O O . THR A 1 522 ? 3.989 19.453 29.032 1.00 32.00 516 THR A O 1
ATOM 4061 N N . LEU A 1 523 ? 2.942 20.649 27.424 1.00 38.43 517 LEU A N 1
ATOM 4062 C CA . LEU A 1 523 ? 4.098 21.504 27.188 1.00 39.09 517 LEU A CA 1
ATOM 4063 C C . LEU A 1 523 ? 4.465 22.209 28.487 1.00 37.92 517 LEU A C 1
ATOM 4064 O O . LEU A 1 523 ? 5.629 22.251 28.891 1.00 34.63 517 LEU A O 1
ATOM 4069 N N . THR A 1 524 ? 3.421 22.780 29.096 1.00 39.61 518 THR A N 1
ATOM 4070 C CA . THR A 1 524 ? 3.494 23.430 30.394 1.00 39.09 518 THR A CA 1
ATOM 4071 C C . THR A 1 524 ? 4.205 22.521 31.392 1.00 33.67 518 THR A C 1
ATOM 4072 O O . THR A 1 524 ? 5.139 22.946 32.058 1.00 29.59 518 THR A O 1
ATOM 4076 N N . ALA A 1 525 ? 3.759 21.266 31.487 1.00 33.00 519 ALA A N 1
ATOM 4077 C CA . ALA A 1 525 ? 4.296 20.351 32.482 1.00 32.97 519 ALA A CA 1
ATOM 4078 C C . ALA A 1 525 ? 5.797 20.210 32.276 1.00 33.27 519 ALA A C 1
ATOM 4079 O O . ALA A 1 525 ? 6.557 20.215 33.250 1.00 33.54 519 ALA A O 1
ATOM 4081 N N . ALA A 1 526 ? 6.200 20.121 30.999 1.00 32.86 520 ALA A N 1
ATOM 4082 C CA . ALA A 1 526 ? 7.596 19.928 30.641 1.00 33.51 520 ALA A CA 1
ATOM 4083 C C . ALA A 1 526 ? 8.424 21.147 31.048 1.00 34.04 520 ALA A C 1
ATOM 4084 O O . ALA A 1 526 ? 9.590 21.024 31.421 1.00 31.55 520 ALA A O 1
ATOM 4086 N N . ALA A 1 527 ? 7.807 22.325 30.983 1.00 35.76 521 ALA A N 1
ATOM 4087 C CA . ALA A 1 527 ? 8.455 23.534 31.459 1.00 39.40 521 ALA A CA 1
ATOM 4088 C C . ALA A 1 527 ? 8.848 23.378 32.926 1.00 39.60 521 ALA A C 1
ATOM 4089 O O . ALA A 1 527 ? 10.015 23.527 33.284 1.00 40.50 521 ALA A O 1
ATOM 4091 N N . LEU A 1 528 ? 7.866 23.032 33.764 1.00 39.22 522 LEU A N 1
ATOM 4092 C CA . LEU A 1 528 ? 8.031 23.049 35.211 1.00 36.74 522 LEU A CA 1
ATOM 4093 C C . LEU A 1 528 ? 9.062 22.006 35.603 1.00 35.49 522 LEU A C 1
ATOM 4094 O O . LEU A 1 528 ? 9.720 22.130 36.632 1.00 37.41 522 LEU A O 1
ATOM 4099 N N . ALA A 1 529 ? 9.150 20.962 34.773 1.00 36.64 523 ALA A N 1
ATOM 4100 C CA . ALA A 1 529 ? 10.108 19.888 34.962 1.00 36.09 523 ALA A CA 1
ATOM 4101 C C . ALA A 1 529 ? 11.517 20.429 34.762 1.00 37.77 523 ALA A C 1
ATOM 4102 O O . ALA A 1 529 ? 12.373 20.263 35.628 1.00 37.02 523 ALA A O 1
ATOM 4104 N N . ILE A 1 530 ? 11.732 21.099 33.621 1.00 40.48 524 ILE A N 1
ATOM 4105 C CA . ILE A 1 530 ? 13.012 21.720 33.324 1.00 39.58 524 ILE A CA 1
ATOM 4106 C C . ILE A 1 530 ? 13.412 22.578 34.526 1.00 43.12 524 ILE A C 1
ATOM 4107 O O . ILE A 1 530 ? 14.568 22.553 34.943 1.00 43.85 524 ILE A O 1
ATOM 4112 N N . ARG A 1 531 ? 12.440 23.310 35.087 1.00 41.89 525 ARG A N 1
ATOM 4113 C CA . ARG A 1 531 ? 12.670 24.179 36.225 1.00 40.78 525 ARG A CA 1
ATOM 4114 C C . ARG A 1 531 ? 13.176 23.339 37.391 1.00 40.85 525 ARG A C 1
ATOM 4115 O O . ARG A 1 531 ? 14.250 23.602 37.922 1.00 40.66 525 ARG A O 1
ATOM 4123 N N . ALA A 1 532 ? 12.408 22.312 37.763 1.00 41.72 526 ALA A N 1
ATOM 4124 C CA . ALA A 1 532 ? 12.817 21.401 38.819 1.00 39.26 526 ALA A CA 1
ATOM 4125 C C . ALA A 1 532 ? 14.196 20.830 38.511 1.00 37.84 526 ALA A C 1
ATOM 4126 O O . ALA A 1 532 ? 15.029 20.710 39.395 1.00 39.70 526 ALA A O 1
ATOM 4128 N N . ALA A 1 533 ? 14.442 20.493 37.244 1.00 37.08 527 ALA A N 1
ATOM 4129 C CA . ALA A 1 533 ? 15.704 19.888 36.853 1.00 35.43 527 ALA A CA 1
ATOM 4130 C C . ALA A 1 533 ? 16.860 20.846 37.109 1.00 34.90 527 ALA A C 1
ATOM 4131 O O . ALA A 1 533 ? 17.908 20.419 37.589 1.00 33.50 527 ALA A O 1
ATOM 4133 N N . ASN A 1 534 ? 16.673 22.129 36.776 1.00 35.75 528 ASN A N 1
ATOM 4134 C CA . ASN A 1 534 ? 17.687 23.127 37.064 1.00 38.69 528 ASN A CA 1
ATOM 4135 C C . ASN A 1 534 ? 17.911 23.183 38.565 1.00 41.62 528 ASN A C 1
ATOM 4136 O O . ASN A 1 534 ? 19.043 23.243 39.012 1.00 43.92 528 ASN A O 1
ATOM 4141 N N . HIS A 1 535 ? 16.820 23.161 39.333 1.00 45.79 529 HIS A N 1
ATOM 4142 C CA . HIS A 1 535 ? 16.929 23.218 40.781 1.00 49.44 529 HIS A CA 1
ATOM 4143 C C . HIS A 1 535 ? 17.780 22.056 41.273 1.00 47.54 529 HIS A C 1
ATOM 4144 O O . HIS A 1 535 ? 18.501 22.172 42.256 1.00 52.81 529 HIS A O 1
ATOM 4151 N N . ILE A 1 536 ? 17.686 20.928 40.583 1.00 43.88 530 ILE A N 1
ATOM 4152 C CA . ILE A 1 536 ? 18.448 19.752 40.951 1.00 41.41 530 ILE A CA 1
ATOM 4153 C C . ILE A 1 536 ? 19.911 19.919 40.557 1.00 39.57 530 ILE A C 1
ATOM 4154 O O . ILE A 1 536 ? 20.800 19.515 41.291 1.00 40.34 530 ILE A O 1
ATOM 4159 N N . LEU A 1 537 ? 20.153 20.498 39.390 1.00 39.10 531 LEU A N 1
ATOM 4160 C CA . LEU A 1 537 ? 21.510 20.721 38.928 1.00 43.28 531 LEU A CA 1
ATOM 4161 C C . LEU A 1 537 ? 22.234 21.708 39.840 1.00 48.42 531 LEU A C 1
ATOM 4162 O O . LEU A 1 537 ? 23.404 21.503 40.138 1.00 49.36 531 LEU A O 1
ATOM 4167 N N . ARG A 1 538 ? 21.532 22.760 40.273 1.00 59.27 532 ARG A N 1
ATOM 4168 C CA . ARG A 1 538 ? 22.138 23.855 41.024 1.00 64.77 532 ARG A CA 1
ATOM 4169 C C . ARG A 1 538 ? 22.749 23.353 42.333 1.00 68.35 532 ARG A C 1
ATOM 4170 O O . ARG A 1 538 ? 23.765 23.893 42.757 1.00 71.74 532 ARG A O 1
ATOM 4178 N N . ASN A 1 539 ? 22.163 22.330 42.954 1.00 73.76 533 ASN A N 1
ATOM 4179 C CA . ASN A 1 539 ? 22.610 21.895 44.275 1.00 86.19 533 ASN A CA 1
ATOM 4180 C C . ASN A 1 539 ? 22.662 20.366 44.288 1.00 85.84 533 ASN A C 1
ATOM 4181 O O . ASN A 1 539 ? 22.623 19.803 43.178 1.00 92.43 533 ASN A O 1
ATOM 4187 N N . CYS B 1 9 ? 19.724 1.946 -1.704 1.00 69.25 3 CYS B N 1
ATOM 4188 C CA . CYS B 1 9 ? 19.549 2.026 -3.178 1.00 71.67 3 CYS B CA 1
ATOM 4189 C C . CYS B 1 9 ? 19.580 0.617 -3.796 1.00 70.85 3 CYS B C 1
ATOM 4190 O O . CYS B 1 9 ? 18.539 0.127 -4.249 1.00 65.36 3 CYS B O 1
ATOM 4193 N N . LYS B 1 10 ? 20.758 -0.040 -3.815 1.00 71.77 4 LYS B N 1
ATOM 4194 C CA . LYS B 1 10 ? 20.928 -1.335 -4.479 1.00 75.35 4 LYS B CA 1
ATOM 4195 C C . LYS B 1 10 ? 21.731 -2.291 -3.592 1.00 74.18 4 LYS B C 1
ATOM 4196 O O . LYS B 1 10 ? 22.909 -2.008 -3.330 1.00 66.82 4 LYS B O 1
ATOM 4202 N N . ILE B 1 11 ? 21.133 -3.432 -3.163 1.00 72.63 5 ILE B N 1
ATOM 4203 C CA . ILE B 1 11 ? 21.847 -4.438 -2.381 1.00 68.88 5 ILE B CA 1
ATOM 4204 C C . ILE B 1 11 ? 21.235 -5.823 -2.579 1.00 66.22 5 ILE B C 1
ATOM 4205 O O . ILE B 1 11 ? 20.104 -5.978 -3.055 1.00 69.11 5 ILE B O 1
ATOM 4210 N N . SER B 1 12 ? 21.995 -6.830 -2.131 1.00 61.86 6 SER B N 1
ATOM 4211 C CA . SER B 1 12 ? 21.753 -8.214 -2.465 1.00 64.03 6 SER B CA 1
ATOM 4212 C C . SER B 1 12 ? 22.103 -9.162 -1.319 1.00 61.51 6 SER B C 1
ATOM 4213 O O . SER B 1 12 ? 22.939 -8.865 -0.468 1.00 59.13 6 SER B O 1
ATOM 4216 N N . ALA B 1 13 ? 21.444 -10.327 -1.339 1.00 60.81 7 ALA B N 1
ATOM 4217 C CA . ALA B 1 13 ? 21.810 -11.482 -0.536 1.00 61.82 7 ALA B CA 1
ATOM 4218 C C . ALA B 1 13 ? 21.514 -12.754 -1.330 1.00 61.13 7 ALA B C 1
ATOM 4219 O O . ALA B 1 13 ? 20.929 -12.691 -2.406 1.00 61.30 7 ALA B O 1
ATOM 4221 N N . GLU B 1 14 ? 21.926 -13.909 -0.802 1.00 57.54 8 GLU B N 1
ATOM 4222 C CA . GLU B 1 14 ? 21.643 -15.176 -1.462 1.00 55.20 8 GLU B CA 1
ATOM 4223 C C . GLU B 1 14 ? 20.133 -15.277 -1.658 1.00 51.90 8 GLU B C 1
ATOM 4224 O O . GLU B 1 14 ? 19.670 -15.437 -2.779 1.00 53.16 8 GLU B O 1
ATOM 4230 N N . VAL B 1 15 ? 19.372 -15.095 -0.576 1.00 49.57 9 VAL B N 1
ATOM 4231 C CA . VAL B 1 15 ? 17.938 -15.332 -0.590 1.00 51.33 9 VAL B CA 1
ATOM 4232 C C . VAL B 1 15 ? 17.214 -14.097 -0.088 1.00 49.46 9 VAL B C 1
ATOM 4233 O O . VAL B 1 15 ? 17.731 -13.418 0.791 1.00 55.78 9 VAL B O 1
ATOM 4237 N N . VAL B 1 16 ? 16.013 -13.859 -0.636 1.00 46.50 10 VAL B N 1
ATOM 4238 C CA . VAL B 1 16 ? 15.149 -12.772 -0.205 1.00 44.03 10 VAL B CA 1
ATOM 4239 C C . VAL B 1 16 ? 13.780 -13.331 0.143 1.00 43.42 10 VAL B C 1
ATOM 4240 O O . VAL B 1 16 ? 13.192 -14.073 -0.642 1.00 43.87 10 VAL B O 1
ATOM 4244 N N . ILE B 1 17 ? 13.268 -12.876 1.294 1.00 40.18 11 ILE B N 1
ATOM 4245 C CA . ILE B 1 17 ? 11.987 -1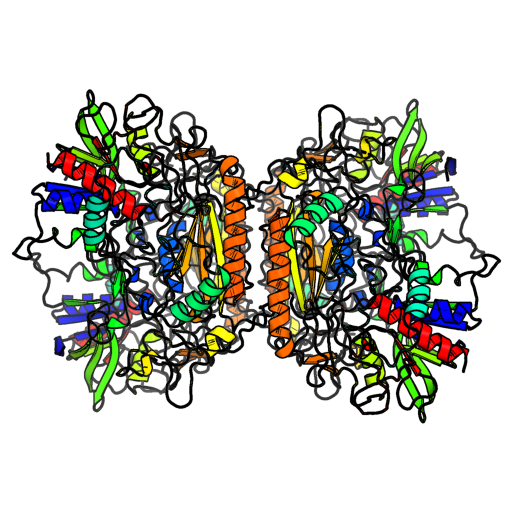3.326 1.796 1.00 36.53 11 ILE B CA 1
ATOM 4246 C C . ILE B 1 17 ? 11.085 -12.114 2.005 1.00 38.40 11 ILE B C 1
ATOM 4247 O O . ILE B 1 17 ? 11.390 -11.243 2.824 1.00 38.14 11 ILE B O 1
ATOM 4252 N N . ILE B 1 18 ? 9.989 -12.066 1.232 1.00 40.50 12 ILE B N 1
ATOM 4253 C CA . ILE B 1 18 ? 9.012 -11.001 1.370 1.00 44.92 12 ILE B CA 1
ATOM 4254 C C . ILE B 1 18 ? 7.962 -11.423 2.389 1.00 44.51 12 ILE B C 1
ATOM 4255 O O . ILE B 1 18 ? 7.169 -12.340 2.153 1.00 42.36 12 ILE B O 1
ATOM 4260 N N . GLY B 1 19 ? 7.980 -10.709 3.515 1.00 42.35 13 GLY B N 1
ATOM 4261 C CA . GLY B 1 19 ? 7.038 -10.927 4.590 1.00 42.69 13 GLY B CA 1
ATOM 4262 C C . GLY B 1 19 ? 7.740 -11.619 5.752 1.00 44.46 13 GLY B C 1
ATOM 4263 O O . GLY B 1 19 ? 8.284 -12.707 5.569 1.00 42.72 13 GLY B O 1
ATOM 4264 N N . SER B 1 20 ? 7.725 -10.970 6.926 1.00 45.00 14 SER B N 1
ATOM 4265 C CA . SER B 1 20 ? 8.322 -11.519 8.136 1.00 43.22 14 SER B CA 1
ATOM 4266 C C . SER B 1 20 ? 7.238 -12.111 9.039 1.00 43.84 14 SER B C 1
ATOM 4267 O O . SER B 1 20 ? 7.368 -12.133 10.262 1.00 39.99 14 SER B O 1
ATOM 4270 N N . GLY B 1 21 ? 6.168 -12.617 8.416 1.00 46.03 15 GLY B N 1
ATOM 4271 C CA . GLY B 1 21 ? 5.174 -13.388 9.133 1.00 45.73 15 GLY B CA 1
ATOM 4272 C C . GLY B 1 21 ? 5.796 -14.644 9.737 1.00 44.63 15 GLY B C 1
ATOM 4273 O O . GLY B 1 21 ? 6.992 -14.894 9.612 1.00 41.59 15 GLY B O 1
ATOM 4274 N N . PRO B 1 22 ? 5.000 -15.471 10.437 1.00 45.49 16 PRO B N 1
ATOM 4275 C CA . PRO B 1 22 ? 5.493 -16.757 10.918 1.00 46.45 16 PRO B CA 1
ATOM 4276 C C . PRO B 1 22 ? 6.147 -17.560 9.793 1.00 51.50 16 PRO B C 1
ATOM 4277 O O . PRO B 1 22 ? 7.183 -18.192 9.990 1.00 52.51 16 PRO B O 1
ATOM 4281 N N . VAL B 1 23 ? 5.540 -17.523 8.603 1.00 50.07 17 VAL B N 1
ATOM 4282 C CA . VAL B 1 23 ? 5.975 -18.394 7.533 1.00 50.32 17 VAL B CA 1
ATOM 4283 C C . VAL B 1 23 ? 7.275 -17.856 6.952 1.00 45.97 17 VAL B C 1
ATOM 4284 O O . VAL B 1 23 ? 8.219 -18.619 6.744 1.00 43.37 17 VAL B O 1
ATOM 4288 N N . GLY B 1 24 ? 7.325 -16.544 6.706 1.00 42.41 18 GLY B N 1
ATOM 4289 C CA . GLY B 1 24 ? 8.573 -15.916 6.309 1.00 44.42 18 GLY B CA 1
ATOM 4290 C C . GLY B 1 24 ? 9.736 -16.334 7.216 1.00 45.22 18 GLY B C 1
ATOM 4291 O O . GLY B 1 24 ? 10.796 -16.740 6.743 1.00 49.97 18 GLY B O 1
ATOM 4292 N N . ALA B 1 25 ? 9.529 -16.232 8.531 1.00 42.31 19 ALA B N 1
ATOM 4293 C CA . ALA B 1 25 ? 10.590 -16.456 9.498 1.00 40.07 19 ALA B CA 1
ATOM 4294 C C . ALA B 1 25 ? 10.989 -17.931 9.516 1.00 39.17 19 ALA B C 1
ATOM 4295 O O . ALA B 1 25 ? 12.144 -18.282 9.755 1.00 40.32 19 ALA B O 1
ATOM 4297 N N . THR B 1 26 ? 10.018 -18.803 9.255 1.00 38.73 20 THR B N 1
ATOM 4298 C CA . THR B 1 26 ? 10.302 -20.223 9.199 1.00 39.19 20 THR B CA 1
ATOM 4299 C C . THR B 1 26 ? 11.345 -20.471 8.114 1.00 37.25 20 THR B C 1
ATOM 4300 O O . THR B 1 26 ? 12.349 -21.134 8.374 1.00 34.84 20 THR B O 1
ATOM 4304 N N . PHE B 1 27 ? 11.117 -19.902 6.920 1.00 36.48 21 PHE B N 1
ATOM 4305 C CA . PHE B 1 27 ? 12.075 -20.033 5.826 1.00 37.25 21 PHE B CA 1
ATOM 4306 C C . PHE B 1 27 ? 13.441 -19.551 6.311 1.00 37.37 21 PHE B C 1
ATOM 4307 O O . PHE B 1 27 ? 14.438 -20.264 6.174 1.00 36.38 21 PHE B O 1
ATOM 4315 N N . ALA B 1 28 ? 13.468 -18.340 6.877 1.00 37.07 22 ALA B N 1
ATOM 4316 C CA . ALA B 1 28 ? 14.719 -17.748 7.305 1.00 37.71 22 ALA B CA 1
ATOM 4317 C C . ALA B 1 28 ? 15.401 -18.682 8.291 1.00 38.92 22 ALA B C 1
ATOM 4318 O O . ALA B 1 28 ? 16.585 -18.973 8.159 1.00 40.60 22 ALA B O 1
ATOM 4320 N N . ARG B 1 29 ? 14.638 -19.183 9.258 1.00 40.90 23 ARG B N 1
ATOM 4321 C CA . ARG B 1 29 ? 15.236 -20.018 10.281 1.00 43.66 23 ARG B CA 1
ATOM 4322 C C . ARG B 1 29 ? 15.964 -21.169 9.596 1.00 41.94 23 ARG B C 1
ATOM 4323 O O . ARG B 1 29 ? 17.178 -21.295 9.719 1.00 45.30 23 ARG B O 1
ATOM 4331 N N . HIS B 1 30 ? 15.213 -21.970 8.835 1.00 40.65 24 HIS B N 1
ATOM 4332 C CA . HIS B 1 30 ? 15.742 -23.180 8.219 1.00 38.75 24 HIS B CA 1
ATOM 4333 C C . HIS B 1 30 ? 16.877 -22.810 7.255 1.00 39.00 24 HIS B C 1
ATOM 4334 O O . HIS B 1 30 ? 17.923 -23.432 7.288 1.00 38.07 24 HIS B O 1
ATOM 4341 N N . LEU B 1 31 ? 16.700 -21.769 6.435 1.00 39.58 25 LEU B N 1
ATOM 4342 C CA . LEU B 1 31 ? 17.656 -21.460 5.379 1.00 40.47 25 LEU B CA 1
ATOM 4343 C C . LEU B 1 31 ? 18.977 -20.962 5.947 1.00 41.40 25 LEU B C 1
ATOM 4344 O O . LEU B 1 31 ? 20.039 -21.353 5.463 1.00 41.05 25 LEU B O 1
ATOM 4349 N N . VAL B 1 32 ? 18.894 -20.049 6.918 1.00 40.42 26 VAL B N 1
ATOM 4350 C CA . VAL B 1 32 ? 20.085 -19.489 7.530 1.00 44.51 26 VAL B CA 1
ATOM 4351 C C . VAL B 1 32 ? 20.799 -20.579 8.324 1.00 49.00 26 VAL B C 1
ATOM 4352 O O . VAL B 1 32 ? 22.019 -20.707 8.257 1.00 55.23 26 VAL B O 1
ATOM 4356 N N . GLU B 1 33 ? 20.023 -21.349 9.088 1.00 50.01 27 GLU B N 1
ATOM 4357 C CA . GLU B 1 33 ? 20.573 -22.385 9.941 1.00 52.33 27 GLU B CA 1
ATOM 4358 C C . GLU B 1 33 ? 21.344 -23.409 9.115 1.00 51.33 27 GLU B C 1
ATOM 4359 O O . GLU B 1 33 ? 22.252 -24.038 9.639 1.00 50.84 27 GLU B O 1
ATOM 4365 N N . ASN B 1 34 ? 20.965 -23.577 7.838 1.00 51.85 28 ASN B N 1
ATOM 4366 C CA . ASN B 1 34 ? 21.666 -24.452 6.908 1.00 49.44 28 ASN B CA 1
ATOM 4367 C C . ASN B 1 34 ? 22.525 -23.632 5.952 1.00 48.69 28 ASN B C 1
ATOM 4368 O O . ASN B 1 34 ? 22.616 -23.974 4.783 1.00 51.56 28 ASN B O 1
ATOM 4373 N N . GLY B 1 35 ? 23.108 -22.530 6.443 1.00 47.70 29 GLY B N 1
ATOM 4374 C CA . GLY B 1 35 ? 24.277 -21.917 5.828 1.00 47.02 29 GLY B CA 1
ATOM 4375 C C . GLY B 1 35 ? 23.970 -20.872 4.753 1.00 45.96 29 GLY B C 1
ATOM 4376 O O . GLY B 1 35 ? 24.904 -20.346 4.149 1.00 45.40 29 GLY B O 1
ATOM 4377 N N . LYS B 1 36 ? 22.691 -20.555 4.509 1.00 45.70 30 LYS B N 1
ATOM 4378 C CA . LYS B 1 36 ? 22.352 -19.558 3.503 1.00 47.72 30 LYS B CA 1
ATOM 4379 C C . LYS B 1 36 ? 22.352 -18.171 4.129 1.00 44.25 30 LYS B C 1
ATOM 4380 O O . LYS B 1 36 ? 22.399 -18.062 5.346 1.00 43.66 30 LYS B O 1
ATOM 4386 N N . SER B 1 37 ? 22.369 -17.129 3.283 1.00 42.75 31 SER B N 1
ATOM 4387 C CA . SER B 1 37 ? 22.303 -15.741 3.731 1.00 42.57 31 SER B CA 1
ATOM 4388 C C . SER B 1 37 ? 21.041 -15.078 3.184 1.00 43.30 31 SER B C 1
ATOM 4389 O O . SER B 1 37 ? 20.763 -15.196 2.006 1.00 45.36 31 SER B O 1
ATOM 4392 N N . VAL B 1 38 ? 20.311 -14.349 4.036 1.00 43.96 32 VAL B N 1
ATOM 4393 C CA . VAL B 1 38 ? 18.906 -14.030 3.811 1.00 43.47 32 VAL B CA 1
ATOM 4394 C C . VAL B 1 38 ? 18.618 -12.560 4.119 1.00 41.01 32 VAL B C 1
ATOM 4395 O O . VAL B 1 38 ? 19.208 -11.996 5.028 1.00 39.77 32 VAL B O 1
ATOM 4399 N N . ILE B 1 39 ? 17.708 -11.956 3.347 1.00 39.95 33 ILE B N 1
ATOM 4400 C CA . ILE B 1 39 ? 17.159 -10.653 3.658 1.00 40.30 33 ILE B CA 1
ATOM 4401 C C . ILE B 1 39 ? 15.662 -10.828 3.852 1.00 41.89 33 ILE B C 1
ATOM 4402 O O . ILE B 1 39 ? 14.941 -11.233 2.944 1.00 40.00 33 ILE B O 1
ATOM 4407 N N . LEU B 1 40 ? 15.216 -10.479 5.054 1.00 46.58 34 LEU B N 1
ATOM 4408 C CA . LEU B 1 40 ? 13.811 -10.536 5.393 1.00 47.81 34 LEU B CA 1
ATOM 4409 C C . LEU B 1 40 ? 13.217 -9.136 5.276 1.00 47.21 34 LEU B C 1
ATOM 4410 O O . LEU B 1 40 ? 13.669 -8.220 5.963 1.00 47.39 34 LEU B O 1
ATOM 4415 N N . VAL B 1 41 ? 12.227 -8.978 4.383 1.00 45.79 35 VAL B N 1
ATOM 4416 C CA . VAL B 1 41 ? 11.646 -7.676 4.110 1.00 44.91 35 VAL B CA 1
ATOM 4417 C C . VAL B 1 41 ? 10.209 -7.663 4.614 1.00 42.87 35 VAL B C 1
ATOM 4418 O O . VAL B 1 41 ? 9.491 -8.652 4.454 1.00 45.08 35 VAL B O 1
ATOM 4422 N N . ASP B 1 42 ? 9.797 -6.529 5.193 1.00 41.41 36 ASP B N 1
ATOM 4423 C CA . ASP B 1 42 ? 8.402 -6.345 5.540 1.00 41.68 36 ASP B CA 1
ATOM 4424 C C . ASP B 1 42 ? 7.975 -4.895 5.330 1.00 39.52 36 ASP B C 1
ATOM 4425 O O . ASP B 1 42 ? 8.716 -3.958 5.615 1.00 38.30 36 ASP B O 1
ATOM 4430 N N . ALA B 1 43 ? 6.726 -4.748 4.893 1.00 38.23 37 ALA B N 1
ATOM 4431 C CA . ALA B 1 43 ? 6.128 -3.450 4.635 1.00 38.34 37 ALA B CA 1
ATOM 4432 C C . ALA B 1 43 ? 5.732 -2.755 5.927 1.00 36.13 37 ALA B C 1
ATOM 4433 O O . ALA B 1 43 ? 5.276 -1.621 5.886 1.00 34.15 37 ALA B O 1
ATOM 4435 N N . GLY B 1 44 ? 5.837 -3.463 7.055 1.00 35.23 38 GLY B N 1
ATOM 4436 C CA . GLY B 1 44 ? 5.357 -2.949 8.322 1.00 34.61 38 GLY B CA 1
ATOM 4437 C C . GLY B 1 44 ? 6.495 -2.422 9.183 1.00 34.93 38 GLY B C 1
ATOM 4438 O O . GLY B 1 44 ? 7.669 -2.551 8.856 1.00 34.86 38 GLY B O 1
ATOM 4439 N N . PRO B 1 45 ? 6.172 -1.798 10.327 1.00 36.93 39 PRO B N 1
ATOM 4440 C CA . PRO B 1 45 ? 7.189 -1.401 11.291 1.00 35.40 39 PRO B CA 1
ATOM 4441 C C . PRO B 1 45 ? 7.365 -2.507 12.319 1.00 33.37 39 PRO B C 1
ATOM 4442 O O . PRO B 1 45 ? 6.542 -3.414 12.395 1.00 32.11 39 PRO B O 1
ATOM 4446 N N . GLN B 1 46 ? 8.446 -2.410 13.094 1.00 33.23 40 GLN B N 1
ATOM 4447 C CA . GLN B 1 46 ? 8.768 -3.380 14.130 1.00 33.68 40 GLN B CA 1
ATOM 4448 C C . GLN B 1 46 ? 8.164 -2.893 15.445 1.00 33.56 40 GLN B C 1
ATOM 4449 O O . GLN B 1 46 ? 8.373 -1.741 15.815 1.00 33.63 40 GLN B O 1
ATOM 4455 N N . ARG B 1 47 ? 7.399 -3.746 16.142 1.00 32.28 41 ARG B N 1
ATOM 4456 C CA . ARG B 1 47 ? 6.590 -3.254 17.247 1.00 30.92 41 ARG B CA 1
ATOM 4457 C C . ARG B 1 47 ? 7.133 -3.677 18.616 1.00 30.37 41 ARG B C 1
ATOM 4458 O O . ARG B 1 47 ? 6.386 -3.678 19.592 1.00 30.65 41 ARG B O 1
ATOM 4466 N N . SER B 1 48 ? 8.457 -3.912 18.669 1.00 28.58 42 SER B N 1
ATOM 4467 C CA . SER B 1 48 ? 9.170 -4.407 19.831 1.00 26.15 42 SER B CA 1
ATOM 4468 C C . SER B 1 48 ? 10.672 -4.176 19.635 1.00 25.05 42 SER B C 1
ATOM 4469 O O . SER B 1 48 ? 11.147 -4.085 18.511 1.00 23.34 42 SER B O 1
ATOM 4472 N N . PRO B 1 49 ? 11.472 -4.029 20.717 1.00 25.16 43 PRO B N 1
ATOM 4473 C CA . PRO B 1 49 ? 12.925 -3.871 20.621 1.00 25.38 43 PRO B CA 1
ATOM 4474 C C . PRO B 1 49 ? 13.582 -4.849 19.667 1.00 27.17 43 PRO B C 1
ATOM 4475 O O . PRO B 1 49 ? 14.518 -4.486 18.977 1.00 27.42 43 PRO B O 1
ATOM 4479 N N . GLN B 1 50 ? 13.106 -6.092 19.709 1.00 30.73 44 GLN B N 1
ATOM 4480 C CA . GLN B 1 50 ? 13.597 -7.155 18.856 1.00 35.60 44 GLN B CA 1
ATOM 4481 C C . GLN B 1 50 ? 12.510 -7.479 17.839 1.00 35.45 44 GLN B C 1
ATOM 4482 O O . GLN B 1 50 ? 11.339 -7.255 18.123 1.00 39.14 44 GLN B O 1
ATOM 4488 N N . PRO B 1 51 ? 12.862 -7.987 16.637 1.00 33.32 45 PRO B N 1
ATOM 4489 C CA . PRO B 1 51 ? 11.899 -8.114 15.532 1.00 33.44 45 PRO B CA 1
ATOM 4490 C C . PRO B 1 51 ? 10.847 -9.200 15.685 1.00 33.20 45 PRO B C 1
ATOM 4491 O O . PRO B 1 51 ? 11.202 -10.342 15.838 1.00 37.62 45 PRO B O 1
ATOM 4495 N N . GLY B 1 52 ? 9.564 -8.840 15.637 1.00 33.15 46 GLY B N 1
ATOM 4496 C CA . GLY B 1 52 ? 8.477 -9.806 15.664 1.00 31.81 46 GLY B CA 1
ATOM 4497 C C . GLY B 1 52 ? 8.338 -10.526 17.006 1.00 31.38 46 GLY B C 1
ATOM 4498 O O . GLY B 1 52 ? 8.024 -11.715 17.039 1.00 33.12 46 GLY B O 1
ATOM 4499 N N . GLU B 1 53 ? 8.570 -9.813 18.108 1.00 30.93 47 GLU B N 1
ATOM 4500 C CA . GLU B 1 53 ? 8.247 -10.338 19.425 1.00 31.81 47 GLU B CA 1
ATOM 4501 C C . GLU B 1 53 ? 6.727 -10.390 19.547 1.00 30.99 47 GLU B C 1
ATOM 4502 O O . GLU B 1 53 ? 6.042 -9.551 18.976 1.00 31.93 47 GLU B O 1
ATOM 4508 N N . HIS B 1 54 ? 6.210 -11.377 20.279 1.00 31.56 48 HIS B N 1
ATOM 4509 C CA . HIS B 1 54 ? 4.781 -11.466 20.528 1.00 32.65 48 HIS B CA 1
ATOM 4510 C C . HIS B 1 54 ? 4.364 -10.457 21.596 1.00 34.31 48 HIS B C 1
ATOM 4511 O O . HIS B 1 54 ? 4.893 -10.439 22.706 1.00 37.26 48 HIS B O 1
ATOM 4518 N N . LEU B 1 55 ? 3.354 -9.652 21.265 1.00 32.99 49 LEU B N 1
ATOM 4519 C CA . LEU B 1 55 ? 2.949 -8.524 22.092 1.00 30.10 49 LEU B CA 1
ATOM 4520 C C . LEU B 1 55 ? 2.062 -8.977 23.250 1.00 30.20 49 LEU B C 1
ATOM 4521 O O . LEU B 1 55 ? 1.795 -8.164 24.133 1.00 32.66 49 LEU B O 1
ATOM 4526 N N . LYS B 1 56 ? 1.597 -10.236 23.245 1.00 27.73 50 LYS B N 1
ATOM 4527 C CA . LYS B 1 56 ? 0.760 -10.740 24.320 1.00 28.86 50 LYS B CA 1
ATOM 4528 C C . LYS B 1 56 ? 1.636 -11.097 25.533 1.00 28.64 50 LYS B C 1
ATOM 4529 O O . LYS B 1 56 ? 1.106 -11.297 26.627 1.00 26.48 50 LYS B O 1
ATOM 4535 N N . ASN B 1 57 ? 2.970 -11.128 25.350 1.00 27.94 51 ASN B N 1
ATOM 4536 C CA . ASN B 1 57 ? 3.906 -11.470 26.408 1.00 26.82 51 ASN B CA 1
ATOM 4537 C C . ASN B 1 57 ? 4.028 -10.385 27.471 1.00 26.29 51 ASN B C 1
ATOM 4538 O O . ASN B 1 57 ? 4.497 -10.658 28.577 1.00 28.24 51 ASN B O 1
ATOM 4543 N N . ALA B 1 58 ? 3.605 -9.163 27.166 1.00 26.24 52 ALA B N 1
ATOM 4544 C CA . ALA B 1 58 ? 3.693 -8.091 28.144 1.00 27.59 52 ALA B CA 1
ATOM 4545 C C . ALA B 1 58 ? 2.922 -8.440 29.414 1.00 28.07 52 ALA B C 1
ATOM 4546 O O . ALA B 1 58 ? 1.860 -9.052 29.355 1.00 28.69 52 ALA B O 1
ATOM 4548 N N . TYR B 1 59 ? 3.483 -8.033 30.554 1.00 29.34 53 TYR B N 1
ATOM 4549 C CA . TYR B 1 59 ? 2.880 -8.289 31.846 1.00 29.85 53 TYR B CA 1
ATOM 4550 C C . TYR B 1 59 ? 1.375 -8.023 31.824 1.00 29.62 53 TYR B C 1
ATOM 4551 O O . TYR B 1 59 ? 0.590 -8.850 32.266 1.00 29.39 53 TYR B O 1
ATOM 4560 N N . LEU B 1 60 ? 0.955 -6.869 31.314 1.00 28.94 54 LEU B N 1
ATOM 4561 C CA . LEU B 1 60 ? -0.440 -6.491 31.448 1.00 29.82 54 LEU B CA 1
ATOM 4562 C C . LEU B 1 60 ? -1.375 -7.507 30.778 1.00 29.37 54 LEU B C 1
ATOM 4563 O O . LEU B 1 60 ? -2.474 -7.756 31.265 1.00 28.11 54 LEU B O 1
ATOM 4568 N N . TYR B 1 61 ? -0.957 -8.084 29.649 1.00 29.58 55 TYR B N 1
ATOM 4569 C CA . TYR B 1 61 ? -1.803 -9.013 28.913 1.00 29.70 55 TYR B CA 1
ATOM 4570 C C . TYR B 1 61 ? -1.891 -10.327 29.668 1.00 30.84 55 TYR B C 1
ATOM 4571 O O . TYR B 1 61 ? -2.883 -11.056 29.575 1.00 32.26 55 TYR B O 1
ATOM 4580 N N . GLN B 1 62 ? -0.836 -10.613 30.423 1.00 32.18 56 GLN B N 1
ATOM 4581 C CA . GLN B 1 62 ? -0.836 -11.771 31.290 1.00 35.07 56 GLN B CA 1
ATOM 4582 C C . GLN B 1 62 ? -1.873 -11.570 32.397 1.00 37.60 56 GLN B C 1
ATOM 4583 O O . GLN B 1 62 ? -2.379 -12.537 32.946 1.00 42.43 56 GLN B O 1
ATOM 4589 N N . LYS B 1 63 ? -2.219 -10.322 32.721 1.00 37.51 57 LYS B N 1
ATOM 4590 C CA . LYS B 1 63 ? -3.117 -10.048 33.841 1.00 36.07 57 LYS B CA 1
ATOM 4591 C C . LYS B 1 63 ? -4.552 -9.890 33.337 1.00 33.34 57 LYS B C 1
ATOM 4592 O O . LYS B 1 63 ? -5.497 -10.371 33.947 1.00 30.59 57 LYS B O 1
ATOM 4598 N N . ASP B 1 64 ? -4.690 -9.161 32.233 1.00 36.17 58 ASP B N 1
ATOM 4599 C CA . ASP B 1 64 ? -5.961 -8.972 31.567 1.00 37.85 58 ASP B CA 1
ATOM 4600 C C . ASP B 1 64 ? -5.830 -9.517 30.156 1.00 38.36 58 ASP B C 1
ATOM 4601 O O . ASP B 1 64 ? -5.167 -8.907 29.326 1.00 31.97 58 ASP B O 1
ATOM 4606 N N . ARG B 1 65 ? -6.438 -10.679 29.920 1.00 44.95 59 ARG B N 1
ATOM 4607 C CA . ARG B 1 65 ? -6.470 -11.238 28.581 1.00 55.59 59 ARG B CA 1
ATOM 4608 C C . ARG B 1 65 ? -7.330 -10.353 27.675 1.00 53.68 59 ARG B C 1
ATOM 4609 O O . ARG B 1 65 ? -6.851 -9.940 26.622 1.00 58.34 59 ARG B O 1
ATOM 4617 N N . THR B 1 66 ? -8.566 -10.022 28.104 1.00 46.90 60 THR B N 1
ATOM 4618 C CA . THR B 1 66 ? -9.573 -9.365 27.271 1.00 42.01 60 THR B CA 1
ATOM 4619 C C . THR B 1 66 ? -9.013 -8.124 26.579 1.00 38.59 60 THR B C 1
ATOM 4620 O O . THR B 1 66 ? -9.463 -7.761 25.486 1.00 39.12 60 THR B O 1
ATOM 4624 N N . ASN B 1 67 ? -8.026 -7.486 27.219 1.00 34.42 61 ASN B N 1
ATOM 4625 C CA . ASN B 1 67 ? -7.509 -6.218 26.746 1.00 33.77 61 ASN B CA 1
ATOM 4626 C C . ASN B 1 67 ? -6.694 -6.350 25.469 1.00 32.57 61 ASN B C 1
ATOM 4627 O O . ASN B 1 67 ? -6.563 -5.376 24.730 1.00 32.03 61 ASN B O 1
ATOM 4632 N N . PHE B 1 68 ? -6.116 -7.532 25.248 1.00 33.26 62 PHE B N 1
ATOM 4633 C CA . PHE B 1 68 ? -5.236 -7.753 24.109 1.00 34.12 62 PHE B CA 1
ATOM 4634 C C . PHE B 1 68 ? -5.993 -7.668 22.787 1.00 30.33 62 PHE B C 1
ATOM 4635 O O . PHE B 1 68 ? -5.373 -7.454 21.754 1.00 30.49 62 PHE B O 1
ATOM 4643 N N . SER B 1 69 ? -7.315 -7.820 22.827 1.00 28.51 63 SER B N 1
ATOM 4644 C CA . SER B 1 69 ? -8.136 -7.619 21.649 1.00 28.76 63 SER B CA 1
ATOM 4645 C C . SER B 1 69 ? -7.905 -6.223 21.042 1.00 30.33 63 SER B C 1
ATOM 4646 O O . SER B 1 69 ? -8.113 -5.991 19.851 1.00 33.32 63 SER B O 1
ATOM 4649 N N . GLN B 1 70 ? -7.462 -5.269 21.858 1.00 30.09 64 GLN B N 1
ATOM 4650 C CA . GLN B 1 70 ? -7.286 -3.907 21.386 1.00 29.91 64 GLN B CA 1
ATOM 4651 C C . GLN B 1 70 ? -6.016 -3.834 20.552 1.00 29.20 64 GLN B C 1
ATOM 4652 O O . GLN B 1 70 ? -5.915 -3.007 19.649 1.00 30.10 64 GLN B O 1
ATOM 4658 N N . ILE B 1 71 ? -5.044 -4.693 20.873 1.00 26.57 65 ILE B N 1
ATOM 4659 C CA . ILE B 1 71 ? -3.856 -4.775 20.050 1.00 27.48 65 ILE B CA 1
ATOM 4660 C C . ILE B 1 71 ? -4.233 -5.413 18.726 1.00 28.39 65 ILE B C 1
ATOM 4661 O O . ILE B 1 71 ? -3.750 -4.996 17.674 1.00 26.41 65 ILE B O 1
ATOM 4666 N N . VAL B 1 72 ? -5.097 -6.429 18.796 1.00 32.52 66 VAL B N 1
ATOM 4667 C CA . VAL B 1 72 ? -5.537 -7.113 17.593 1.00 36.58 66 VAL B CA 1
ATOM 4668 C C . VAL B 1 72 ? -6.187 -6.087 16.672 1.00 35.36 66 VAL B C 1
ATOM 4669 O O . VAL B 1 72 ? -5.803 -5.971 15.516 1.00 32.95 66 VAL B O 1
ATOM 4673 N N . ASN B 1 73 ? -7.154 -5.328 17.199 1.00 35.42 67 ASN B N 1
ATOM 4674 C CA . ASN B 1 73 ? -7.867 -4.380 16.366 1.00 34.37 67 ASN B CA 1
ATOM 4675 C C . ASN B 1 73 ? -6.881 -3.425 15.719 1.00 32.00 67 ASN B C 1
ATOM 4676 O O . ASN B 1 73 ? -7.094 -3.046 14.583 1.00 33.96 67 ASN B O 1
ATOM 4681 N N . SER B 1 74 ? -5.796 -3.111 16.431 1.00 30.66 68 SER B N 1
ATOM 4682 C CA . SER B 1 74 ? -4.770 -2.216 15.931 1.00 31.37 68 SER B CA 1
ATOM 4683 C C . SER B 1 74 ? -3.904 -2.892 14.870 1.00 34.01 68 SER B C 1
ATOM 4684 O O . SER B 1 74 ? -3.184 -2.217 14.154 1.00 38.08 68 SER B O 1
ATOM 4687 N N . GLU B 1 75 ? -3.935 -4.215 14.772 1.00 35.12 69 GLU B N 1
ATOM 4688 C CA . GLU B 1 75 ? -3.054 -4.896 13.840 1.00 36.71 69 GLU B CA 1
ATOM 4689 C C . GLU B 1 75 ? -3.767 -5.207 12.518 1.00 34.46 69 GLU B C 1
ATOM 4690 O O . GLU B 1 75 ? -3.131 -5.308 11.466 1.00 30.69 69 GLU B O 1
ATOM 4696 N N . LEU B 1 76 ? -5.092 -5.353 12.587 1.00 34.95 70 LEU B N 1
ATOM 4697 C CA . LEU B 1 76 ? -5.865 -5.870 11.476 1.00 36.44 70 LEU B CA 1
ATOM 4698 C C . LEU B 1 76 ? -6.386 -4.728 10.620 1.00 37.88 70 LEU B C 1
ATOM 4699 O O . LEU B 1 76 ? -7.024 -3.816 11.135 1.00 39.66 70 LEU B O 1
ATOM 4704 N N . TYR B 1 77 ? -6.194 -4.853 9.307 1.00 36.58 71 TYR B N 1
ATOM 4705 C CA . TYR B 1 77 ? -6.600 -3.810 8.389 1.00 38.60 71 TYR B CA 1
ATOM 4706 C C . TYR B 1 77 ? -7.415 -4.426 7.265 1.00 38.88 71 TYR B C 1
ATOM 4707 O O . TYR B 1 77 ? -6.893 -5.260 6.539 1.00 43.29 71 TYR B O 1
ATOM 4716 N N . LYS B 1 78 ? -8.672 -3.987 7.108 1.00 38.52 72 LYS B N 1
ATOM 4717 C CA . LYS B 1 78 ? -9.543 -4.480 6.045 1.00 38.13 72 LYS B CA 1
ATOM 4718 C C . LYS B 1 78 ? -8.917 -4.222 4.677 1.00 38.80 72 LYS B C 1
ATOM 4719 O O . LYS B 1 78 ? -8.255 -3.202 4.493 1.00 40.00 72 LYS B O 1
ATOM 4725 N N . LEU B 1 79 ? -9.185 -5.131 3.722 1.00 40.54 73 LEU B N 1
ATOM 4726 C CA . LEU B 1 79 ? -8.523 -5.150 2.423 1.00 39.25 73 LEU B CA 1
ATOM 4727 C C . LEU B 1 79 ? -9.392 -4.558 1.312 1.00 36.26 73 LEU B C 1
ATOM 4728 O O . LEU B 1 79 ? -8.860 -3.926 0.404 1.00 37.14 73 LEU B O 1
ATOM 4733 N N . SER B 1 80 ? -10.711 -4.782 1.356 1.00 32.52 74 SER B N 1
ATOM 4734 C CA . SER B 1 80 ? -11.593 -4.189 0.364 1.00 31.62 74 SER B CA 1
ATOM 4735 C C . SER B 1 80 ? -12.817 -3.607 1.061 1.00 28.47 74 SER B C 1
ATOM 4736 O O . SER B 1 80 ? -13.681 -4.350 1.492 1.00 26.98 74 SER B O 1
ATOM 4739 N N . ILE B 1 81 ? -12.892 -2.283 1.169 1.00 27.73 75 ILE B N 1
ATOM 4740 C CA . ILE B 1 81 ? -14.023 -1.664 1.840 1.00 29.07 75 ILE B CA 1
ATOM 4741 C C . ILE B 1 81 ? -14.976 -1.105 0.787 1.00 29.03 75 ILE B C 1
ATOM 4742 O O . ILE B 1 81 ? -14.618 -0.163 0.083 1.00 28.18 75 ILE B O 1
ATOM 4747 N N . PRO B 1 82 ? -16.209 -1.644 0.648 1.00 30.51 76 PRO B N 1
ATOM 4748 C CA . PRO B 1 82 ? -17.119 -1.186 -0.401 1.00 32.89 76 PRO B CA 1
ATOM 4749 C C . PRO B 1 82 ? -17.519 0.245 -0.057 1.00 36.15 76 PRO B C 1
ATOM 4750 O O . PRO B 1 82 ? -17.847 0.533 1.104 1.00 37.57 76 PRO B O 1
ATOM 4754 N N . THR B 1 83 ? -17.431 1.127 -1.071 1.00 37.43 77 THR B N 1
ATOM 4755 C CA . THR B 1 83 ? -17.740 2.544 -0.925 1.00 39.42 77 THR B CA 1
ATOM 4756 C C . THR B 1 83 ? -18.823 2.968 -1.919 1.00 41.42 77 THR B C 1
ATOM 4757 O O . THR B 1 83 ? -19.204 4.136 -1.955 1.00 39.10 77 THR B O 1
ATOM 4761 N N . SER B 1 84 ? -19.347 2.002 -2.675 1.00 41.12 78 SER B N 1
ATOM 4762 C CA . SER B 1 84 ? -19.887 2.286 -3.990 1.00 43.72 78 SER B CA 1
ATOM 4763 C C . SER B 1 84 ? -21.088 3.218 -3.910 1.00 46.59 78 SER B C 1
ATOM 4764 O O . SER B 1 84 ? -21.198 4.137 -4.723 1.00 54.81 78 SER B O 1
ATOM 4767 N N . ASN B 1 85 ? -21.966 2.992 -2.927 1.00 44.38 79 ASN B N 1
ATOM 4768 C CA . ASN B 1 85 ? -23.256 3.668 -2.915 1.00 46.87 79 ASN B CA 1
ATOM 4769 C C . ASN B 1 85 ? -23.594 4.306 -1.573 1.00 50.06 79 ASN B C 1
ATOM 4770 O O . ASN B 1 85 ? -24.751 4.674 -1.362 1.00 47.46 79 ASN B O 1
ATOM 4775 N N . VAL B 1 86 ? -22.591 4.474 -0.694 1.00 56.49 80 VAL B N 1
ATOM 4776 C CA . VAL B 1 86 ? -22.789 5.054 0.626 1.00 58.96 80 VAL B CA 1
ATOM 4777 C C . VAL B 1 86 ? -23.505 6.396 0.491 1.00 54.06 80 VAL B C 1
ATOM 4778 O O . VAL B 1 86 ? -23.022 7.294 -0.192 1.00 51.50 80 VAL B O 1
ATOM 4782 N N . LYS B 1 87 ? -24.670 6.512 1.137 1.00 53.04 81 LYS B N 1
ATOM 4783 C CA . LYS B 1 87 ? -25.433 7.754 1.162 1.00 52.80 81 LYS B CA 1
ATOM 4784 C C . LYS B 1 87 ? -26.091 7.885 2.535 1.00 50.40 81 LYS B C 1
ATOM 4785 O O . LYS B 1 87 ? -26.748 6.957 3.003 1.00 54.39 81 LYS B O 1
ATOM 4791 N N . LEU B 1 88 ? -25.875 9.027 3.195 1.00 45.34 82 LEU B N 1
ATOM 4792 C CA . LEU B 1 88 ? -26.438 9.274 4.507 1.00 43.73 82 LEU B CA 1
ATOM 4793 C C . LEU B 1 88 ? -27.785 9.949 4.345 1.00 45.75 82 LEU B C 1
ATOM 4794 O O . LEU B 1 88 ? -27.871 11.013 3.752 1.00 52.16 82 LEU B O 1
ATOM 4799 N N . PRO B 1 89 ? -28.871 9.378 4.898 1.00 45.59 83 PRO B N 1
ATOM 4800 C CA . PRO B 1 89 ? -30.219 9.882 4.621 1.00 43.43 83 PRO B CA 1
ATOM 4801 C C . PRO B 1 89 ? -30.598 11.174 5.349 1.00 40.74 83 PRO B C 1
ATOM 4802 O O . PRO B 1 89 ? -31.689 11.703 5.133 1.00 41.54 83 PRO B O 1
ATOM 4806 N N . ASN B 1 90 ? -29.678 11.692 6.174 1.00 38.18 84 ASN B N 1
ATOM 4807 C CA . ASN B 1 90 ? -30.009 12.697 7.175 1.00 39.30 84 ASN B CA 1
ATOM 4808 C C . ASN B 1 90 ? -28.897 13.740 7.288 1.00 39.29 84 ASN B C 1
ATOM 4809 O O . ASN B 1 90 ? -28.602 14.211 8.387 1.00 40.40 84 ASN B O 1
ATOM 4814 N N . LEU B 1 91 ? -28.275 14.082 6.153 1.00 39.99 85 LEU B N 1
ATOM 4815 C CA . LEU B 1 91 ? -27.161 15.016 6.133 1.00 38.37 85 LEU B CA 1
ATOM 4816 C C . LEU B 1 91 ? -27.613 16.369 5.582 1.00 42.01 85 LEU B C 1
ATOM 4817 O O . LEU B 1 91 ? -28.297 16.457 4.564 1.00 44.83 85 LEU B O 1
ATOM 4822 N N . ASP B 1 92 ? -27.237 17.428 6.305 1.00 43.30 86 ASP B N 1
ATOM 4823 C CA . ASP B 1 92 ? -27.372 18.805 5.856 1.00 41.66 86 ASP B CA 1
ATOM 4824 C C . ASP B 1 92 ? -27.101 18.871 4.354 1.00 38.80 86 ASP B C 1
ATOM 4825 O O . ASP B 1 92 ? -26.023 18.489 3.910 1.00 40.86 86 ASP B O 1
ATOM 4830 N N . PRO B 1 93 ? -28.055 19.321 3.511 1.00 35.50 87 PRO B N 1
ATOM 4831 C CA . PRO B 1 93 ? -27.803 19.400 2.071 1.00 34.69 87 PRO B CA 1
ATOM 4832 C C . PRO B 1 93 ? -26.765 20.438 1.649 1.00 36.55 87 PRO B C 1
ATOM 4833 O O . PRO B 1 93 ? -26.263 20.366 0.535 1.00 38.12 87 PRO B O 1
ATOM 4837 N N . SER B 1 94 ? -26.427 21.385 2.537 1.00 39.46 88 SER B N 1
ATOM 4838 C CA . SER B 1 94 ? -25.367 22.353 2.277 1.00 39.45 88 SER B CA 1
ATOM 4839 C C . SER B 1 94 ? -24.011 21.654 2.233 1.00 36.81 88 SER B C 1
ATOM 4840 O O . SER B 1 94 ? -23.068 22.200 1.666 1.00 35.83 88 SER B O 1
ATOM 4843 N N . ALA B 1 95 ? -23.923 20.486 2.889 1.00 34.61 89 ALA B N 1
ATOM 4844 C CA . ALA B 1 95 ? -22.660 19.797 3.110 1.00 34.04 89 ALA B CA 1
ATOM 4845 C C . ALA B 1 95 ? -22.330 18.920 1.912 1.00 32.33 89 ALA B C 1
ATOM 4846 O O . ALA B 1 95 ? -23.228 18.389 1.268 1.00 29.10 89 ALA B O 1
ATOM 4848 N N . TYR B 1 96 ? -21.027 18.769 1.654 1.00 34.19 90 TYR B N 1
ATOM 4849 C CA . TYR B 1 96 ? -20.535 18.108 0.455 1.00 38.46 90 TYR B CA 1
ATOM 4850 C C . TYR B 1 96 ? -20.478 16.602 0.686 1.00 41.12 90 TYR B C 1
ATOM 4851 O O . TYR B 1 96 ? -20.123 16.146 1.771 1.00 44.81 90 TYR B O 1
ATOM 4860 N N . TRP B 1 97 ? -20.816 15.845 -0.363 1.00 42.62 91 TRP B N 1
ATOM 4861 C CA . TRP B 1 97 ? -20.829 14.394 -0.321 1.00 46.37 91 TRP B CA 1
ATOM 4862 C C . TRP B 1 97 ? -20.448 13.833 -1.691 1.00 53.11 91 TRP B C 1
ATOM 4863 O O . TRP B 1 97 ? -20.769 14.431 -2.715 1.00 61.18 91 TRP B O 1
ATOM 4874 N N . ALA B 1 98 ? -19.761 12.684 -1.690 1.00 53.66 92 ALA B N 1
ATOM 4875 C CA . ALA B 1 98 ? -19.499 11.926 -2.905 1.00 54.01 92 ALA B CA 1
ATOM 4876 C C . ALA B 1 98 ? -19.259 10.463 -2.537 1.00 57.84 92 ALA B C 1
ATOM 4877 O O . ALA B 1 98 ? -18.439 10.160 -1.669 1.00 62.28 92 ALA B O 1
ATOM 4879 N N . ALA B 1 99 ? -20.007 9.562 -3.187 1.00 55.93 93 ALA B N 1
ATOM 4880 C CA . ALA B 1 99 ? -19.925 8.143 -2.888 1.00 53.39 93 ALA B CA 1
ATOM 4881 C C . ALA B 1 99 ? -18.822 7.520 -3.739 1.00 52.61 93 ALA B C 1
ATOM 4882 O O . ALA B 1 99 ? -18.434 8.075 -4.772 1.00 54.18 93 ALA B O 1
ATOM 4884 N N . GLY B 1 100 ? -18.318 6.372 -3.277 1.00 46.67 94 GLY B N 1
ATOM 4885 C CA . GLY B 1 100 ? -17.375 5.587 -4.050 1.00 41.99 94 GLY B CA 1
ATOM 4886 C C . GLY B 1 100 ? -15.955 6.121 -3.905 1.00 39.42 94 GLY B C 1
ATOM 4887 O O . GLY B 1 100 ? -15.205 6.182 -4.872 1.00 38.09 94 GLY B O 1
ATOM 4888 N N . ALA B 1 101 ? -15.574 6.499 -2.684 1.00 37.36 95 ALA B N 1
ATOM 4889 C CA . ALA B 1 101 ? -14.200 6.896 -2.450 1.00 34.17 95 ALA B CA 1
ATOM 4890 C C . ALA B 1 101 ? -13.286 5.728 -2.792 1.00 31.39 95 ALA B C 1
ATOM 4891 O O . ALA B 1 101 ? -13.719 4.575 -2.792 1.00 26.96 95 ALA B O 1
ATOM 4893 N N . VAL B 1 102 ? -12.028 6.065 -3.087 1.00 31.37 96 VAL B N 1
ATOM 4894 C CA . VAL B 1 102 ? -11.066 5.108 -3.609 1.00 33.73 96 VAL B CA 1
ATOM 4895 C C . VAL B 1 102 ? -9.806 5.096 -2.755 1.00 34.03 96 VAL B C 1
ATOM 4896 O O . VAL B 1 102 ? -8.834 4.399 -3.043 1.00 31.20 96 VAL B O 1
ATOM 4900 N N . ARG B 1 103 ? -9.855 5.879 -1.688 1.00 37.51 97 ARG B N 1
ATOM 4901 C CA . ARG B 1 103 ? -8.690 6.147 -0.878 1.00 39.86 97 ARG B CA 1
ATOM 4902 C C . ARG B 1 103 ? -8.342 4.932 -0.026 1.00 37.93 97 ARG B C 1
ATOM 4903 O O . ARG B 1 103 ? -9.217 4.341 0.602 1.00 40.80 97 ARG B O 1
ATOM 4911 N N . ASN B 1 104 ? -7.049 4.605 0.024 1.00 35.88 98 ASN B N 1
ATOM 4912 C CA . ASN B 1 104 ? -6.568 3.447 0.761 1.00 35.95 98 ASN B CA 1
ATOM 4913 C C . ASN B 1 104 ? -7.258 2.199 0.206 1.00 37.57 98 ASN B C 1
ATOM 4914 O O . ASN B 1 104 ? -7.333 2.015 -1.018 1.00 49.22 98 ASN B O 1
ATOM 4919 N N . ASN B 1 105 ? -7.812 1.379 1.104 1.00 33.91 99 ASN B N 1
ATOM 4920 C CA . ASN B 1 105 ? -8.370 0.095 0.722 1.00 36.14 99 ASN B CA 1
ATOM 4921 C C . ASN B 1 105 ? -9.878 0.251 0.491 1.00 33.19 99 ASN B C 1
ATOM 4922 O O . ASN B 1 105 ? -10.636 -0.715 0.521 1.00 33.19 99 ASN B O 1
ATOM 4927 N N . MET B 1 106 ? -10.310 1.482 0.225 1.00 30.94 100 MET B N 1
ATOM 4928 C CA . MET B 1 106 ? -11.653 1.734 -0.255 1.00 32.14 100 MET B CA 1
ATOM 4929 C C . MET B 1 106 ? -11.725 1.365 -1.731 1.00 31.99 100 MET B C 1
ATOM 4930 O O . MET B 1 106 ? -10.808 1.658 -2.514 1.00 29.64 100 MET B O 1
ATOM 4935 N N . ASN B 1 107 ? -12.857 0.739 -2.081 1.00 32.52 101 ASN B N 1
ATOM 4936 C CA . ASN B 1 107 ? -13.022 0.039 -3.343 1.00 32.19 101 ASN B CA 1
ATOM 4937 C C . ASN B 1 107 ? -14.465 0.197 -3.837 1.00 31.65 101 ASN B C 1
ATOM 4938 O O . ASN B 1 107 ? -15.387 -0.472 -3.372 1.00 31.70 101 ASN B O 1
ATOM 4943 N N . PRO B 1 108 ? -14.706 1.065 -4.844 1.00 31.16 102 PRO B N 1
ATOM 4944 C CA . PRO B 1 108 ? -16.065 1.282 -5.347 1.00 30.94 102 PRO B CA 1
ATOM 4945 C C . PRO B 1 108 ? -16.554 0.160 -6.262 1.00 32.78 102 PRO B C 1
ATOM 4946 O O . PRO B 1 108 ? -17.742 0.094 -6.575 1.00 31.81 102 PRO B O 1
ATOM 4950 N N . LYS B 1 109 ? -15.630 -0.715 -6.676 1.00 36.63 103 LYS B N 1
ATOM 4951 C CA . LYS B 1 109 ? -15.959 -1.809 -7.578 1.00 39.62 103 LYS B CA 1
ATOM 4952 C C . LYS B 1 109 ? -16.314 -3.044 -6.770 1.00 35.77 103 LYS B C 1
ATOM 4953 O O . LYS B 1 109 ? -16.657 -4.045 -7.380 1.00 34.12 103 LYS B O 1
ATOM 4959 N N . GLN B 1 110 ? -16.220 -2.955 -5.429 1.00 34.63 104 GLN B N 1
ATOM 4960 C CA . GLN B 1 110 ? -16.534 -4.076 -4.556 1.00 33.94 104 GLN B CA 1
ATOM 4961 C C . GLN B 1 110 ? -18.041 -4.146 -4.289 1.00 33.56 104 GLN B C 1
ATOM 4962 O O . GLN B 1 110 ? -18.613 -3.286 -3.620 1.00 32.92 104 GLN B O 1
ATOM 4968 N N . ASP B 1 111 ? -18.667 -5.202 -4.814 1.00 35.71 105 ASP B N 1
ATOM 4969 C CA . ASP B 1 111 ? -20.003 -5.588 -4.411 1.00 37.44 105 ASP B CA 1
ATOM 4970 C C . ASP B 1 111 ? -19.898 -6.140 -2.999 1.00 37.57 105 ASP B C 1
ATOM 4971 O O . ASP B 1 111 ? -19.167 -7.103 -2.764 1.00 34.48 105 ASP B O 1
ATOM 4976 N N . PRO B 1 112 ? -20.633 -5.535 -2.039 1.00 38.98 106 PRO B N 1
ATOM 4977 C CA . PRO B 1 112 ? -20.653 -6.011 -0.651 1.00 39.21 106 PRO B CA 1
ATOM 4978 C C . PRO B 1 112 ? -21.106 -7.455 -0.480 1.00 40.22 106 PRO B C 1
ATOM 4979 O O . PRO B 1 112 ? -20.652 -8.125 0.445 1.00 42.23 106 PRO B O 1
ATOM 4983 N N . ASN B 1 113 ? -21.995 -7.908 -1.376 1.00 41.42 107 ASN B N 1
ATOM 4984 C CA . ASN B 1 113 ? -22.660 -9.197 -1.264 1.00 41.59 107 ASN B CA 1
ATOM 4985 C C . ASN B 1 113 ? -21.793 -10.361 -1.752 1.00 42.31 107 ASN B C 1
ATOM 4986 O O . ASN B 1 113 ? -22.085 -11.517 -1.464 1.00 44.16 107 ASN B O 1
ATOM 4991 N N . THR B 1 114 ? -20.745 -10.071 -2.516 1.00 41.70 108 THR B N 1
ATOM 4992 C CA . THR B 1 114 ? -19.773 -11.092 -2.851 1.00 38.85 108 THR B CA 1
ATOM 4993 C C . THR B 1 114 ? -18.466 -10.758 -2.150 1.00 36.92 108 THR B C 1
ATOM 4994 O O . THR B 1 114 ? -17.439 -11.335 -2.459 1.00 39.95 108 THR B O 1
ATOM 4998 N N . ASN B 1 115 ? -18.495 -9.813 -1.221 1.00 34.77 109 ASN B N 1
ATOM 4999 C CA . ASN B 1 115 ? -17.266 -9.402 -0.575 1.00 36.88 109 ASN B CA 1
ATOM 5000 C C . ASN B 1 115 ? -16.854 -10.446 0.462 1.00 38.34 109 ASN B C 1
ATOM 5001 O O . ASN B 1 115 ? -17.617 -11.355 0.777 1.00 38.20 109 ASN B O 1
ATOM 5006 N N . MET B 1 116 ? -15.612 -10.317 0.939 1.00 40.10 110 MET B N 1
ATOM 5007 C CA . MET B 1 116 ? -15.147 -11.002 2.129 1.00 41.72 110 MET B CA 1
ATOM 5008 C C . MET B 1 116 ? -14.832 -9.911 3.160 1.00 40.69 110 MET B C 1
ATOM 5009 O O . MET B 1 116 ? -13.685 -9.482 3.280 1.00 38.48 110 MET B O 1
ATOM 5014 N N . PRO B 1 117 ? -15.846 -9.389 3.900 1.00 40.53 111 PRO B N 1
ATOM 5015 C CA . PRO B 1 117 ? -15.679 -8.176 4.708 1.00 38.13 111 PRO B CA 1
ATOM 5016 C C . PRO B 1 117 ? -14.467 -8.155 5.646 1.00 39.28 111 PRO B C 1
ATOM 5017 O O . PRO B 1 117 ? -13.781 -7.137 5.756 1.00 38.72 111 PRO B O 1
ATOM 5021 N N . TYR B 1 118 ? -14.202 -9.280 6.327 1.00 38.53 112 TYR B N 1
ATOM 5022 C CA . TYR B 1 118 ? -13.155 -9.307 7.333 1.00 37.43 112 TYR B CA 1
ATOM 5023 C C . TYR B 1 118 ? -11.898 -9.961 6.770 1.00 37.93 112 TYR B C 1
ATOM 5024 O O . TYR B 1 118 ? -11.023 -10.383 7.512 1.00 44.21 112 TYR B O 1
ATOM 5033 N N . ALA B 1 119 ? -11.786 -10.016 5.450 1.00 37.61 113 ALA B N 1
ATOM 5034 C CA . ALA B 1 119 ? -10.489 -10.263 4.867 1.00 37.28 113 ALA B CA 1
ATOM 5035 C C . ALA B 1 119 ? -9.614 -9.095 5.280 1.00 33.12 113 ALA B C 1
ATOM 5036 O O . ALA B 1 119 ? -9.877 -7.968 4.874 1.00 32.75 113 ALA B O 1
ATOM 5038 N N . GLN B 1 120 ? -8.634 -9.373 6.136 1.00 31.29 114 GLN B N 1
ATOM 5039 C CA . GLN B 1 120 ? -7.756 -8.339 6.650 1.00 31.99 114 GLN B CA 1
ATOM 5040 C C . GLN B 1 120 ? -6.309 -8.806 6.549 1.00 31.17 114 GLN B C 1
ATOM 5041 O O . GLN B 1 120 ? -6.041 -9.995 6.450 1.00 29.61 114 GLN B O 1
ATOM 5047 N N . ALA B 1 121 ? -5.367 -7.865 6.616 1.00 32.11 115 ALA B N 1
ATOM 5048 C CA . ALA B 1 121 ? -3.978 -8.223 6.855 1.00 33.29 115 ALA B CA 1
ATOM 5049 C C . ALA B 1 121 ? -3.393 -7.353 7.955 1.00 31.77 115 ALA B C 1
ATOM 5050 O O . ALA B 1 121 ? -4.011 -6.394 8.411 1.00 31.51 115 ALA B O 1
ATOM 5052 N N . ALA B 1 122 ? -2.209 -7.760 8.386 1.00 32.53 116 ALA B N 1
ATOM 5053 C CA . ALA B 1 122 ? -1.417 -6.987 9.316 1.00 35.25 116 ALA B CA 1
ATOM 5054 C C . ALA B 1 122 ? -0.102 -6.657 8.626 1.00 35.77 116 ALA B C 1
ATOM 5055 O O . ALA B 1 122 ? 0.432 -7.472 7.882 1.00 34.05 116 ALA B O 1
ATOM 5057 N N . PHE B 1 123 ? 0.382 -5.440 8.850 1.00 36.69 117 PHE B N 1
ATOM 5058 C CA . PHE B 1 123 ? 1.636 -5.023 8.258 1.00 37.35 117 PHE B CA 1
ATOM 5059 C C . PHE B 1 123 ? 2.557 -4.622 9.395 1.00 38.38 117 PHE B C 1
ATOM 5060 O O . PHE B 1 123 ? 2.511 -3.493 9.895 1.00 39.08 117 PHE B O 1
ATOM 5068 N N . ALA B 1 124 ? 3.389 -5.590 9.783 1.00 36.44 118 ALA B N 1
ATOM 5069 C CA . ALA B 1 124 ? 4.269 -5.433 10.925 1.00 35.84 118 ALA B CA 1
ATOM 5070 C C . ALA B 1 124 ? 5.405 -6.433 10.792 1.00 33.71 118 ALA B C 1
ATOM 5071 O O . ALA B 1 124 ? 5.207 -7.506 10.231 1.00 35.94 118 ALA B O 1
ATOM 5073 N N . VAL B 1 125 ? 6.583 -6.099 11.323 1.00 31.24 119 VAL B N 1
ATOM 5074 C CA . VAL B 1 125 ? 7.595 -7.124 11.470 1.00 28.87 119 VAL B CA 1
ATOM 5075 C C . VAL B 1 125 ? 6.998 -8.139 12.435 1.00 28.13 119 VAL B C 1
ATOM 5076 O O . VAL B 1 125 ? 6.865 -7.866 13.633 1.00 26.97 119 VAL B O 1
ATOM 5080 N N . GLY B 1 126 ? 6.575 -9.266 11.848 1.00 27.67 120 GLY B N 1
ATOM 5081 C CA . GLY B 1 126 ? 5.939 -10.354 12.566 1.00 28.77 120 GLY B CA 1
ATOM 5082 C C . GLY B 1 126 ? 4.597 -10.751 11.962 1.00 28.50 120 GLY B C 1
ATOM 5083 O O . GLY B 1 126 ? 4.079 -11.831 12.242 1.00 29.77 120 GLY B O 1
ATOM 5084 N N . GLY B 1 127 ? 4.024 -9.855 11.168 1.00 27.93 121 GLY B N 1
ATOM 5085 C CA . GLY B 1 127 ? 2.705 -10.075 10.610 1.00 30.27 121 GLY B CA 1
ATOM 5086 C C . GLY B 1 127 ? 1.656 -10.295 11.698 1.00 32.38 121 GLY B C 1
ATOM 5087 O O . GLY B 1 127 ? 1.549 -9.507 12.655 1.00 35.30 121 GLY B O 1
ATOM 5088 N N . MET B 1 128 ? 0.885 -11.377 11.527 1.00 31.78 122 MET B N 1
ATOM 5089 C CA . MET B 1 128 ? -0.163 -11.695 12.467 1.00 31.26 122 MET B CA 1
ATOM 5090 C C . MET B 1 128 ? 0.430 -12.483 13.624 1.00 29.70 122 MET B C 1
ATOM 5091 O O . MET B 1 128 ? -0.214 -12.632 14.658 1.00 28.30 122 MET B O 1
ATOM 5096 N N . GLY B 1 129 ? 1.691 -12.895 13.460 1.00 30.62 123 GLY B N 1
ATOM 5097 C CA . GLY B 1 129 ? 2.377 -13.778 14.399 1.00 33.12 123 GLY B CA 1
ATOM 5098 C C . GLY B 1 129 ? 2.837 -13.078 15.679 1.00 34.35 123 GLY B C 1
ATOM 5099 O O . GLY B 1 129 ? 3.481 -13.687 16.544 1.00 33.13 123 GLY B O 1
ATOM 5100 N N . ILE B 1 130 ? 2.506 -11.791 15.793 1.00 36.08 124 ILE B N 1
ATOM 5101 C CA . ILE B 1 130 ? 2.807 -11.047 16.997 1.00 37.31 124 ILE B CA 1
ATOM 5102 C C . ILE B 1 130 ? 1.510 -10.730 17.736 1.00 36.61 124 ILE B C 1
ATOM 5103 O O . ILE B 1 130 ? 1.557 -10.037 18.750 1.00 34.64 124 ILE B O 1
ATOM 5108 N N . HIS B 1 131 ? 0.370 -11.233 17.230 1.00 33.94 125 HIS B N 1
ATOM 5109 C CA . HIS B 1 131 ? -0.910 -11.063 17.910 1.00 31.95 125 HIS B CA 1
ATOM 5110 C C . HIS B 1 131 ? -1.707 -12.367 17.987 1.00 30.67 125 HIS B C 1
ATOM 5111 O O . HIS B 1 131 ? -2.616 -12.495 18.807 1.00 33.59 125 HIS B O 1
ATOM 5118 N N . TRP B 1 132 ? -1.365 -13.338 17.143 1.00 29.10 126 TRP B N 1
ATOM 5119 C CA . TRP B 1 132 ? -2.157 -14.547 16.991 1.00 30.85 126 TRP B CA 1
ATOM 5120 C C . TRP B 1 132 ? -2.247 -15.341 18.294 1.00 31.67 126 TRP B C 1
ATOM 5121 O O . TRP B 1 132 ? -1.428 -15.173 19.206 1.00 32.85 126 TRP B O 1
ATOM 5132 N N . THR B 1 133 ? -3.246 -16.239 18.336 1.00 31.64 127 THR B N 1
ATOM 5133 C CA . THR B 1 133 ? -3.600 -16.974 19.540 1.00 31.25 127 THR B CA 1
ATOM 5134 C C . THR B 1 133 ? -2.797 -18.274 19.625 1.00 30.60 127 THR B C 1
ATOM 5135 O O . THR B 1 133 ? -2.992 -19.051 20.549 1.00 29.82 127 THR B O 1
ATOM 5139 N N . CYS B 1 134 ? -1.951 -18.531 18.624 1.00 31.06 128 CYS B N 1
ATOM 5140 C CA . CYS B 1 134 ? -0.841 -19.470 18.718 1.00 31.03 128 CYS B CA 1
ATOM 5141 C C . CYS B 1 134 ? -1.300 -20.933 18.700 1.00 30.96 128 CYS B C 1
ATOM 5142 O O . CYS B 1 134 ? -0.570 -21.810 19.184 1.00 29.73 128 CYS B O 1
ATOM 5145 N N . ALA B 1 135 ? -2.467 -21.221 18.098 1.00 30.60 129 ALA B N 1
ATOM 5146 C CA . ALA B 1 135 ? -2.945 -22.598 18.066 1.00 31.60 129 ALA B CA 1
ATOM 5147 C C . ALA B 1 135 ? -2.275 -23.318 16.902 1.00 32.07 129 ALA B C 1
ATOM 5148 O O . ALA B 1 135 ? -2.398 -22.868 15.764 1.00 34.88 129 ALA B O 1
ATOM 5150 N N . THR B 1 136 ? -1.600 -24.446 17.196 1.00 32.44 130 THR B N 1
ATOM 5151 C CA . THR B 1 136 ? -0.830 -25.175 16.200 1.00 34.89 130 THR B CA 1
ATOM 5152 C C . THR B 1 136 ? -1.246 -26.651 16.192 1.00 38.58 130 THR B C 1
ATOM 5153 O O . THR B 1 136 ? -0.457 -27.538 16.539 1.00 39.06 130 THR B O 1
ATOM 5157 N N . PRO B 1 137 ? -2.484 -26.981 15.746 1.00 40.03 131 PRO B N 1
ATOM 5158 C CA . PRO B 1 137 ? -2.838 -28.369 15.477 1.00 41.90 131 PRO B CA 1
ATOM 5159 C C . PRO B 1 137 ? -2.306 -28.823 14.118 1.00 40.87 131 PRO B C 1
ATOM 5160 O O . PRO B 1 137 ? -1.999 -27.993 13.253 1.00 40.67 131 PRO B O 1
ATOM 5164 N N . ARG B 1 138 ? -2.210 -30.158 13.989 1.00 38.36 132 ARG B N 1
ATOM 5165 C CA . ARG B 1 138 ? -1.872 -30.848 12.759 1.00 37.01 132 ARG B CA 1
ATOM 5166 C C . ARG B 1 138 ? -3.147 -31.285 12.031 1.00 35.64 132 ARG B C 1
ATOM 5167 O O . ARG B 1 138 ? -4.207 -31.502 12.634 1.00 32.78 132 ARG B O 1
ATOM 5175 N N . LEU B 1 139 ? -3.014 -31.440 10.709 1.00 35.10 133 LEU B N 1
ATOM 5176 C CA . LEU B 1 139 ? -4.127 -31.834 9.861 1.00 34.93 133 LEU B CA 1
ATOM 5177 C C . LEU B 1 139 ? -4.431 -33.316 10.051 1.00 35.35 133 LEU B C 1
ATOM 5178 O O . LEU B 1 139 ? -3.516 -34.118 10.235 1.00 34.94 133 LEU B O 1
ATOM 5183 N N . HIS B 1 140 ? -5.725 -33.662 9.982 1.00 34.86 134 HIS B N 1
ATOM 5184 C CA . HIS B 1 140 ? -6.177 -35.045 10.049 1.00 34.65 134 HIS B CA 1
ATOM 5185 C C . HIS B 1 140 ? -5.600 -35.837 8.877 1.00 37.20 134 HIS B C 1
ATOM 5186 O O . HIS B 1 140 ? -5.780 -35.472 7.717 1.00 35.29 134 HIS B O 1
ATOM 5193 N N . PRO B 1 141 ? -4.873 -36.939 9.149 1.00 40.40 135 PRO B N 1
ATOM 5194 C CA . PRO B 1 141 ? -4.296 -37.770 8.091 1.00 44.14 135 PRO B CA 1
ATOM 5195 C C . PRO B 1 141 ? -5.184 -38.020 6.877 1.00 44.82 135 PRO B C 1
ATOM 5196 O O . PRO B 1 141 ? -4.763 -37.758 5.755 1.00 44.42 135 PRO B O 1
ATOM 5200 N N . GLU B 1 142 ? -6.413 -38.490 7.114 1.00 45.85 136 GLU B N 1
ATOM 5201 C CA . GLU B 1 142 ? -7.297 -38.876 6.024 1.00 47.20 136 GLU B CA 1
ATOM 5202 C C . GLU B 1 142 ? -8.093 -37.669 5.521 1.00 43.06 136 GLU B C 1
ATOM 5203 O O . GLU B 1 142 ? -8.206 -37.474 4.307 1.00 42.45 136 GLU B O 1
ATOM 5209 N N . LEU B 1 143 ? -8.615 -36.837 6.434 1.00 37.13 137 LEU B N 1
ATOM 5210 C CA . LEU B 1 143 ? -9.643 -35.893 6.040 1.00 33.15 137 LEU B CA 1
ATOM 5211 C C . LEU B 1 143 ? -9.071 -34.565 5.573 1.00 33.24 137 LEU B C 1
ATOM 5212 O O . LEU B 1 143 ? -9.766 -33.834 4.875 1.00 33.41 137 LEU B O 1
ATOM 5217 N N . GLU B 1 144 ? -7.818 -34.267 5.934 1.00 35.77 138 GLU B N 1
ATOM 5218 C CA . GLU B 1 144 ? -7.298 -32.913 5.782 1.00 40.99 138 GLU B CA 1
ATOM 5219 C C . GLU B 1 144 ? -5.991 -32.884 4.992 1.00 41.45 138 GLU B C 1
ATOM 5220 O O . GLU B 1 144 ? -5.759 -31.943 4.242 1.00 43.58 138 GLU B O 1
ATOM 5226 N N . ARG B 1 145 ? -5.129 -33.890 5.168 1.00 41.32 139 ARG B N 1
ATOM 5227 C CA . ARG B 1 145 ? -3.868 -33.901 4.450 1.00 41.05 139 ARG B CA 1
ATOM 5228 C C . ARG B 1 145 ? -4.129 -34.326 3.016 1.00 41.31 139 ARG B C 1
ATOM 5229 O O . ARG B 1 145 ? -5.170 -34.884 2.708 1.00 40.76 139 ARG B O 1
ATOM 5237 N N . TRP B 1 146 ? -3.158 -34.045 2.153 1.00 44.35 140 TRP B N 1
ATOM 5238 C CA . TRP B 1 146 ? -3.110 -34.612 0.818 1.00 46.42 140 TRP B CA 1
ATOM 5239 C C . TRP B 1 146 ? -1.835 -35.442 0.684 1.00 50.17 140 TRP B C 1
ATOM 5240 O O . TRP B 1 146 ? -0.876 -35.271 1.443 1.00 46.63 140 TRP B O 1
ATOM 5251 N N . HIS B 1 147 ? -1.841 -36.321 -0.327 1.00 55.02 141 HIS B N 1
ATOM 5252 C CA . HIS B 1 147 ? -0.981 -37.488 -0.361 1.00 54.40 141 HIS B CA 1
ATOM 5253 C C . HIS B 1 147 ? 0.360 -37.196 -1.049 1.00 51.95 141 HIS B C 1
ATOM 5254 O O . HIS B 1 147 ? 1.331 -37.917 -0.828 1.00 54.13 141 HIS B O 1
ATOM 5261 N N . TYR B 1 148 ? 0.420 -36.161 -1.900 1.00 47.71 142 TYR B N 1
ATOM 5262 C CA . TYR B 1 148 ? 1.617 -35.914 -2.699 1.00 50.02 142 TYR B CA 1
ATOM 5263 C C . TYR B 1 148 ? 2.748 -35.338 -1.847 1.00 53.18 142 TYR B C 1
ATOM 5264 O O . TYR B 1 148 ? 3.877 -35.218 -2.331 1.00 52.73 142 TYR B O 1
ATOM 5273 N N . ILE B 1 149 ? 2.442 -34.976 -0.591 1.00 59.49 143 ILE B N 1
ATOM 5274 C CA . ILE B 1 149 ? 3.459 -34.695 0.413 1.00 62.47 143 ILE B CA 1
ATOM 5275 C C . ILE B 1 149 ? 3.713 -35.973 1.198 1.00 64.59 143 ILE B C 1
ATOM 5276 O O . ILE B 1 149 ? 2.797 -36.516 1.808 1.00 70.50 143 ILE B O 1
ATOM 5281 N N . THR B 1 150 ? 4.976 -36.405 1.215 1.00 66.33 144 THR B N 1
ATOM 5282 C CA . THR B 1 150 ? 5.334 -37.759 1.602 1.00 71.48 144 THR B CA 1
ATOM 5283 C C . THR B 1 150 ? 5.741 -37.824 3.075 1.00 71.22 144 THR B C 1
ATOM 5284 O O . THR B 1 150 ? 5.548 -38.853 3.722 1.00 61.80 144 THR B O 1
ATOM 5288 N N . GLU B 1 151 ? 6.303 -36.710 3.589 1.00 70.58 145 GLU B N 1
ATOM 5289 C CA . GLU B 1 151 ? 7.045 -36.711 4.836 1.00 67.33 145 GLU B CA 1
ATOM 5290 C C . GLU B 1 151 ? 6.389 -35.806 5.866 1.00 59.37 145 GLU B C 1
ATOM 5291 O O . GLU B 1 151 ? 7.093 -35.088 6.572 1.00 50.03 145 GLU B O 1
ATOM 5297 N N . TRP B 1 152 ? 5.055 -35.876 5.972 1.00 55.80 146 TRP B N 1
ATOM 5298 C CA . TRP B 1 152 ? 4.298 -35.009 6.860 1.00 50.14 146 TRP B CA 1
ATOM 5299 C C . TRP B 1 152 ? 4.888 -34.935 8.263 1.00 42.14 146 TRP B C 1
ATOM 5300 O O . TRP B 1 152 ? 5.189 -33.856 8.766 1.00 37.51 146 TRP B O 1
ATOM 5311 N N . ASP B 1 153 ? 4.964 -36.094 8.921 1.00 42.64 147 ASP B N 1
ATOM 5312 C CA . ASP B 1 153 ? 5.183 -36.125 10.354 1.00 44.07 147 ASP B CA 1
ATOM 5313 C C . ASP B 1 153 ? 6.588 -35.636 10.681 1.00 47.22 147 ASP B C 1
ATOM 5314 O O . ASP B 1 153 ? 6.793 -35.164 11.793 1.00 46.47 147 ASP B O 1
ATOM 5319 N N . GLU B 1 154 ? 7.523 -35.749 9.726 1.00 53.72 148 GLU B N 1
ATOM 5320 C CA . GLU B 1 154 ? 8.873 -35.219 9.888 1.00 60.12 148 GLU B CA 1
ATOM 5321 C C . GLU B 1 154 ? 8.851 -33.684 9.870 1.00 57.52 148 GLU B C 1
ATOM 5322 O O . GLU B 1 154 ? 9.459 -33.037 10.721 1.00 56.42 148 GLU B O 1
ATOM 5328 N N . LEU B 1 155 ? 8.176 -33.117 8.862 1.00 56.05 149 LEU B N 1
ATOM 5329 C CA . LEU B 1 155 ? 8.048 -31.677 8.689 1.00 48.88 149 LEU B CA 1
ATOM 5330 C C . LEU B 1 155 ? 7.318 -31.071 9.880 1.00 46.55 149 LEU B C 1
ATOM 5331 O O . LEU B 1 155 ? 7.812 -30.117 10.479 1.00 48.89 149 LEU B O 1
ATOM 5336 N N . TYR B 1 156 ? 6.139 -31.620 10.193 1.00 42.20 150 TYR B N 1
ATOM 5337 C CA . TYR B 1 156 ? 5.368 -31.188 11.347 1.00 40.93 150 TYR B CA 1
ATOM 5338 C C . TYR B 1 156 ? 6.240 -31.174 12.602 1.00 42.59 150 TYR B C 1
ATOM 5339 O O . TYR B 1 156 ? 6.200 -30.231 13.372 1.00 41.86 150 TYR B O 1
ATOM 5348 N N . ALA B 1 157 ? 7.010 -32.235 12.822 1.00 47.11 151 ALA B N 1
ATOM 5349 C CA . ALA B 1 157 ? 7.879 -32.320 13.984 1.00 46.18 151 ALA B CA 1
ATOM 5350 C C . ALA B 1 157 ? 8.866 -31.161 13.981 1.00 44.96 151 ALA B C 1
ATOM 5351 O O . ALA B 1 157 ? 9.048 -30.514 15.004 1.00 47.82 151 ALA B O 1
ATOM 5353 N N . GLN B 1 158 ? 9.499 -30.919 12.829 1.00 40.47 152 GLN B N 1
ATOM 5354 C CA . GLN B 1 158 ? 10.494 -29.870 12.713 1.00 42.46 152 GLN B CA 1
ATOM 5355 C C . GLN B 1 158 ? 9.837 -28.499 12.909 1.00 41.79 152 GLN B C 1
ATOM 5356 O O . GLN B 1 158 ? 10.440 -27.599 13.501 1.00 37.12 152 GLN B O 1
ATOM 5362 N N . ALA B 1 159 ? 8.604 -28.348 12.410 1.00 41.86 153 ALA B N 1
ATOM 5363 C CA . ALA B 1 159 ? 7.874 -27.096 12.541 1.00 42.27 153 ALA B CA 1
ATOM 5364 C C . ALA B 1 159 ? 7.534 -26.821 14.004 1.00 42.38 153 ALA B C 1
ATOM 5365 O O . ALA B 1 159 ? 7.693 -25.697 14.461 1.00 44.76 153 ALA B O 1
ATOM 5367 N N . GLU B 1 160 ? 7.068 -27.852 14.720 1.00 40.31 154 GLU B N 1
ATOM 5368 C CA . GLU B 1 160 ? 6.628 -27.743 16.106 1.00 37.48 154 GLU B CA 1
ATOM 5369 C C . GLU B 1 160 ? 7.793 -27.342 16.999 1.00 37.05 154 GLU B C 1
ATOM 5370 O O . GLU B 1 160 ? 7.612 -26.605 17.951 1.00 38.03 154 GLU B O 1
ATOM 5376 N N . LYS B 1 161 ? 8.983 -27.849 16.691 1.00 40.36 155 LYS B N 1
ATOM 5377 C CA . LYS B 1 161 ? 10.198 -27.468 17.393 1.00 43.35 155 LYS B CA 1
ATOM 5378 C C . LYS B 1 161 ? 10.438 -25.968 17.223 1.00 40.32 155 LYS B C 1
ATOM 5379 O O . LYS B 1 161 ? 10.676 -25.265 18.196 1.00 39.76 155 LYS B O 1
ATOM 5385 N N . TYR B 1 162 ? 10.370 -25.474 15.984 1.00 41.15 156 TYR B N 1
ATOM 5386 C CA . TYR B 1 162 ? 10.624 -24.066 15.713 1.00 41.22 156 TYR B CA 1
ATOM 5387 C C . TYR B 1 162 ? 9.585 -23.185 16.399 1.00 39.16 156 TYR B C 1
ATOM 5388 O O . TYR B 1 162 ? 9.930 -22.111 16.865 1.00 40.64 156 TYR B O 1
ATOM 5397 N N . PHE B 1 163 ? 8.327 -23.641 16.437 1.00 37.18 157 PHE B N 1
ATOM 5398 C CA . PHE B 1 163 ? 7.225 -22.881 17.008 1.00 36.46 157 PHE B CA 1
ATOM 5399 C C . PHE B 1 163 ? 7.151 -23.065 18.522 1.00 37.21 157 PHE B C 1
ATOM 5400 O O . PHE B 1 163 ? 6.411 -22.363 19.201 1.00 35.00 157 PHE B O 1
ATOM 5408 N N . ASN B 1 164 ? 7.893 -24.029 19.049 1.00 37.12 158 ASN B N 1
ATOM 5409 C CA . ASN B 1 164 ? 7.854 -24.276 20.473 1.00 35.41 158 ASN B CA 1
ATOM 5410 C C . ASN B 1 164 ? 6.448 -24.744 20.851 1.00 35.27 158 ASN B C 1
ATOM 5411 O O . ASN B 1 164 ? 5.898 -24.325 21.868 1.00 32.65 158 ASN B O 1
ATOM 5416 N N . THR B 1 165 ? 5.863 -25.610 20.014 1.00 37.38 159 THR B N 1
ATOM 5417 C CA . THR B 1 165 ? 4.545 -26.159 20.283 1.00 39.19 159 THR B CA 1
ATOM 5418 C C . THR B 1 165 ? 4.579 -26.884 21.626 1.00 42.74 159 THR B C 1
ATOM 5419 O O . THR B 1 165 ? 5.617 -27.428 21.995 1.00 50.34 159 THR B O 1
ATOM 5423 N N . HIS B 1 166 ? 3.447 -26.850 22.347 1.00 42.32 160 HIS B N 1
ATOM 5424 C CA . HIS B 1 166 ? 3.294 -27.494 23.648 1.00 41.27 160 HIS B CA 1
ATOM 5425 C C . HIS B 1 166 ? 1.817 -27.776 23.925 1.00 42.69 160 HIS B C 1
ATOM 5426 O O . HIS B 1 166 ? 0.955 -27.026 23.490 1.00 42.07 160 HIS B O 1
ATOM 5433 N N . THR B 1 167 ? 1.523 -28.865 24.644 1.00 46.12 161 THR B N 1
ATOM 5434 C CA . THR B 1 167 ? 0.153 -29.214 24.999 1.00 48.76 161 THR B CA 1
ATOM 5435 C C . THR B 1 167 ? -0.047 -29.080 26.507 1.00 48.08 161 THR B C 1
ATOM 5436 O O . THR B 1 167 ? -1.174 -29.108 27.016 1.00 46.72 161 THR B O 1
ATOM 5440 N N . ASN B 1 168 ? 1.076 -28.929 27.217 1.00 45.48 162 ASN B N 1
ATOM 5441 C CA . ASN B 1 168 ? 1.110 -29.019 28.668 1.00 45.43 162 ASN B CA 1
ATOM 5442 C C . ASN B 1 168 ? 0.911 -27.628 29.278 1.00 44.74 162 ASN B C 1
ATOM 5443 O O . ASN B 1 168 ? 1.163 -27.457 30.463 1.00 45.96 162 ASN B O 1
ATOM 5448 N N . VAL B 1 169 ? 0.480 -26.628 28.495 1.00 42.31 163 VAL B N 1
ATOM 5449 C CA . VAL B 1 169 ? 0.484 -25.273 29.024 1.00 43.18 163 VAL B CA 1
ATOM 5450 C C . VAL B 1 169 ? -0.738 -25.105 29.924 1.00 43.79 163 VAL B C 1
ATOM 5451 O O . VAL B 1 169 ? -0.608 -24.503 30.985 1.00 43.80 163 VAL B O 1
ATOM 5455 N N . PHE B 1 170 ? -1.896 -25.649 29.508 1.00 43.98 164 PHE B N 1
ATOM 5456 C CA . PHE B 1 170 ? -3.147 -25.458 30.233 1.00 43.45 164 PHE B CA 1
ATOM 5457 C C . PHE B 1 170 ? -3.614 -26.778 30.829 1.00 44.89 164 PHE B C 1
ATOM 5458 O O . PHE B 1 170 ? -4.781 -26.924 31.205 1.00 43.31 164 PHE B O 1
ATOM 5466 N N . GLU B 1 171 ? -2.671 -27.715 30.931 1.00 46.89 165 GLU B N 1
ATOM 5467 C CA . GLU B 1 171 ? -2.992 -29.083 31.295 1.00 48.48 165 GLU B CA 1
ATOM 5468 C C . GLU B 1 171 ? -3.636 -29.062 32.674 1.00 45.80 165 GLU B C 1
ATOM 5469 O O . GLU B 1 171 ? -4.670 -29.692 32.864 1.00 47.26 165 GLU B O 1
ATOM 5475 N N . ARG B 1 172 ? -3.057 -28.246 33.570 1.00 42.50 166 ARG B N 1
ATOM 5476 C CA . ARG B 1 172 ? -3.414 -28.204 34.982 1.00 38.17 166 ARG B CA 1
ATOM 5477 C C . ARG B 1 172 ? -4.594 -27.269 35.227 1.00 38.67 166 ARG B C 1
ATOM 5478 O O . ARG B 1 172 ? -4.799 -26.833 36.356 1.00 39.55 166 ARG B O 1
ATOM 5486 N N . SER B 1 173 ? -5.382 -26.965 34.187 1.00 38.90 167 SER B N 1
ATOM 5487 C CA . SER B 1 173 ? -6.568 -26.138 34.335 1.00 37.04 167 SER B CA 1
ATOM 5488 C C . SER B 1 173 ? -7.691 -26.888 35.046 1.00 35.97 167 SER B C 1
ATOM 5489 O O . SER B 1 173 ? -8.105 -27.969 34.634 1.00 35.79 167 SER B O 1
ATOM 5492 N N . LEU B 1 174 ? -8.214 -26.245 36.092 1.00 36.45 168 LEU B N 1
ATOM 5493 C CA . LEU B 1 174 ? -9.317 -26.762 36.888 1.00 37.55 168 LEU B CA 1
ATOM 5494 C C . LEU B 1 174 ? -10.624 -26.654 36.108 1.00 38.70 168 LEU B C 1
ATOM 5495 O O . LEU B 1 174 ? -11.454 -27.558 36.147 1.00 35.46 168 LEU B O 1
ATOM 5500 N N . ARG B 1 175 ? -10.824 -25.513 35.444 1.00 41.92 169 ARG B N 1
ATOM 5501 C CA . ARG B 1 175 ? -11.968 -25.335 34.564 1.00 42.27 169 ARG B CA 1
ATOM 5502 C C . ARG B 1 175 ? -11.854 -26.311 33.388 1.00 42.27 169 ARG B C 1
ATOM 5503 O O . ARG B 1 175 ? -12.847 -26.875 32.931 1.00 42.05 169 ARG B O 1
ATOM 5511 N N . GLY B 1 176 ? -10.619 -26.506 32.909 1.00 41.15 170 GLY B N 1
ATOM 5512 C CA . GLY B 1 176 ? -10.339 -27.431 31.824 1.00 41.46 170 GLY B CA 1
ATOM 5513 C C . GLY B 1 176 ? -10.814 -28.843 32.149 1.00 40.10 170 GLY B C 1
ATOM 5514 O O . GLY B 1 176 ? -11.432 -29.499 31.318 1.00 40.98 170 GLY B O 1
ATOM 5515 N N . ALA B 1 177 ? -10.522 -29.294 33.365 1.00 41.05 171 ALA B N 1
ATOM 5516 C CA . ALA B 1 177 ? -11.021 -30.572 33.843 1.00 44.64 171 ALA B CA 1
ATOM 5517 C C . ALA B 1 177 ? -12.547 -30.577 33.901 1.00 47.41 171 ALA B C 1
ATOM 5518 O O . ALA B 1 177 ? -13.170 -31.418 33.264 1.00 53.03 171 ALA B O 1
ATOM 5520 N N . ALA B 1 178 ? -13.126 -29.632 34.658 1.00 49.31 172 ALA B N 1
ATOM 5521 C CA . ALA B 1 178 ? -14.560 -29.569 34.932 1.00 48.65 172 ALA B CA 1
ATOM 5522 C C . ALA B 1 178 ? -15.380 -29.659 33.647 1.00 48.78 172 ALA B C 1
ATOM 5523 O O . ALA B 1 178 ? -16.426 -30.304 33.612 1.00 50.19 172 ALA B O 1
ATOM 5525 N N . ILE B 1 179 ? -14.883 -28.999 32.600 1.00 46.50 173 ILE B N 1
ATOM 5526 C CA . ILE B 1 179 ? -15.511 -29.015 31.291 1.00 45.04 173 ILE B CA 1
ATOM 5527 C C . ILE B 1 179 ? -15.326 -30.382 30.640 1.00 43.70 173 ILE B C 1
ATOM 5528 O O . ILE B 1 179 ? -16.290 -30.998 30.204 1.00 41.48 173 ILE B O 1
ATOM 5533 N N . LYS B 1 180 ? -14.075 -30.838 30.561 1.00 43.01 174 LYS B N 1
ATOM 5534 C CA . LYS B 1 180 ? -13.774 -32.083 29.881 1.00 42.23 174 LYS B CA 1
ATOM 5535 C C . LYS B 1 180 ? -14.668 -33.184 30.445 1.00 44.26 174 LYS B C 1
ATOM 5536 O O . LYS B 1 180 ? -15.176 -33.994 29.672 1.00 45.01 174 LYS B O 1
ATOM 5542 N N . ARG B 1 181 ? -14.858 -33.207 31.776 1.00 43.76 175 ARG B N 1
ATOM 5543 C CA . ARG B 1 181 ? -15.729 -34.178 32.425 1.00 49.19 175 ARG B CA 1
ATOM 5544 C C . ARG B 1 181 ? -17.144 -34.110 31.839 1.00 51.61 175 ARG B C 1
ATOM 5545 O O . ARG B 1 181 ? -17.702 -35.148 31.457 1.00 62.19 175 ARG B O 1
ATOM 5553 N N . ARG B 1 182 ? -17.713 -32.900 31.764 1.00 45.20 176 ARG B N 1
ATOM 5554 C CA . ARG B 1 182 ? -19.076 -32.734 31.287 1.00 42.13 176 ARG B CA 1
ATOM 5555 C C . ARG B 1 182 ? -19.197 -33.093 29.807 1.00 40.87 176 ARG B C 1
ATOM 5556 O O . ARG B 1 182 ? -20.224 -33.616 29.390 1.00 40.67 176 ARG B O 1
ATOM 5564 N N . LEU B 1 183 ? -18.162 -32.779 29.019 1.00 38.37 177 LEU B N 1
ATOM 5565 C CA . LEU B 1 183 ? -18.199 -32.999 27.584 1.00 36.80 177 LEU B CA 1
ATOM 5566 C C . LEU B 1 183 ? -18.035 -34.470 27.270 1.00 37.58 177 LEU B C 1
ATOM 5567 O O . LEU B 1 183 ? -18.673 -34.938 26.339 1.00 36.15 177 LEU B O 1
ATOM 5572 N N . GLU B 1 184 ? -17.134 -35.154 27.993 1.00 40.31 178 GLU B N 1
ATOM 5573 C CA . GLU B 1 184 ? -16.930 -36.586 27.818 1.00 40.87 178 GLU B CA 1
ATOM 5574 C C . GLU B 1 184 ? -18.272 -37.284 28.023 1.00 42.79 178 GLU B C 1
ATOM 5575 O O . GLU B 1 184 ? -18.623 -38.186 27.248 1.00 48.38 178 GLU B O 1
ATOM 5581 N N . ALA B 1 185 ? -19.019 -36.816 29.045 1.00 39.42 179 ALA B N 1
ATOM 5582 C CA . ALA B 1 185 ? -20.318 -37.361 29.415 1.00 36.69 179 ALA B CA 1
ATOM 5583 C C . ALA B 1 185 ? -21.379 -37.028 28.369 1.00 36.15 179 ALA B C 1
ATOM 5584 O O . ALA B 1 185 ? -22.293 -37.813 28.146 1.00 34.15 179 ALA B O 1
ATOM 5586 N N . HIS B 1 186 ? -21.264 -35.847 27.752 1.00 39.22 180 HIS B N 1
ATOM 5587 C CA . HIS B 1 186 ? -22.212 -35.397 26.748 1.00 40.63 180 HIS B CA 1
ATOM 5588 C C . HIS B 1 186 ? -22.099 -36.270 25.508 1.00 40.82 180 HIS B C 1
ATOM 5589 O O . HIS B 1 186 ? -23.108 -36.780 25.025 1.00 43.87 180 HIS B O 1
ATOM 5596 N N . TYR B 1 187 ? -20.858 -36.448 25.026 1.00 42.98 181 TYR B N 1
ATOM 5597 C CA . TYR B 1 187 ? -20.576 -37.142 23.778 1.00 43.27 181 TYR B CA 1
ATOM 5598 C C . TYR B 1 187 ? -20.785 -38.641 23.950 1.00 47.33 181 TYR B C 1
ATOM 5599 O O . TYR B 1 187 ? -21.272 -39.302 23.043 1.00 46.40 181 TYR B O 1
ATOM 5608 N N . ASN B 1 188 ? -20.388 -39.179 25.106 1.00 55.05 182 ASN B N 1
ATOM 5609 C CA . ASN B 1 188 ? -20.697 -40.556 25.429 1.00 60.96 182 ASN B CA 1
ATOM 5610 C C . ASN B 1 188 ? -19.947 -41.457 24.452 1.00 64.11 182 ASN B C 1
ATOM 5611 O O . ASN B 1 188 ? -20.550 -42.242 23.723 1.00 68.25 182 ASN B O 1
ATOM 5616 N N . ASN B 1 189 ? -18.627 -41.285 24.422 1.00 68.39 183 ASN B N 1
ATOM 5617 C CA . ASN B 1 189 ? -17.763 -41.975 23.481 1.00 79.30 183 ASN B CA 1
ATOM 5618 C C . ASN B 1 189 ? -18.434 -42.137 22.113 1.00 70.00 183 ASN B C 1
ATOM 5619 O O . ASN B 1 189 ? -18.561 -43.249 21.611 1.00 59.78 183 ASN B O 1
ATOM 5624 N N . GLN B 1 190 ? -18.866 -41.018 21.518 1.00 61.97 184 GLN B N 1
ATOM 5625 C CA . GLN B 1 190 ? -19.293 -40.985 20.126 1.00 49.84 184 GLN B CA 1
ATOM 5626 C C . GLN B 1 190 ? -18.125 -40.560 19.253 1.00 43.22 184 GLN B C 1
ATOM 5627 O O . GLN B 1 190 ? -18.107 -40.825 18.062 1.00 43.20 184 GLN B O 1
ATOM 5633 N N . LEU B 1 191 ? -17.142 -39.920 19.878 1.00 41.23 185 LEU B N 1
ATOM 5634 C CA . LEU B 1 191 ? -15.953 -39.462 19.189 1.00 40.37 185 LEU B CA 1
ATOM 5635 C C . LEU B 1 191 ? -15.024 -40.645 18.952 1.00 39.08 185 LEU B C 1
ATOM 5636 O O . LEU B 1 191 ? -14.958 -41.587 19.748 1.00 38.71 185 LEU B O 1
ATOM 5641 N N . ASP B 1 192 ? -14.287 -40.541 17.845 1.00 37.16 186 ASP B N 1
ATOM 5642 C CA . ASP B 1 192 ? -13.223 -41.474 17.546 1.00 38.34 186 ASP B CA 1
ATOM 5643 C C . ASP B 1 192 ? -12.226 -41.373 18.692 1.00 39.55 186 ASP B C 1
ATOM 5644 O O . ASP B 1 192 ? -11.796 -40.274 19.019 1.00 46.65 186 ASP B O 1
ATOM 5649 N N . PRO B 1 193 ? -11.870 -42.475 19.382 1.00 38.42 187 PRO B N 1
ATOM 5650 C CA . PRO B 1 193 ? -10.890 -42.420 20.467 1.00 38.71 187 PRO B CA 1
ATOM 5651 C C . PRO B 1 193 ? -9.474 -41.992 20.082 1.00 40.03 187 PRO B C 1
ATOM 5652 O O . PRO B 1 193 ? -8.669 -41.735 20.976 1.00 42.66 187 PRO B O 1
ATOM 5656 N N . ASN B 1 194 ? -9.183 -41.898 18.777 1.00 38.38 188 ASN B N 1
ATOM 5657 C CA . ASN B 1 194 ? -7.912 -41.349 18.317 1.00 39.40 188 ASN B CA 1
ATOM 5658 C C . ASN B 1 194 ? -7.911 -39.821 18.381 1.00 40.87 188 ASN B C 1
ATOM 5659 O O . ASN B 1 194 ? -6.861 -39.178 18.394 1.00 41.71 188 ASN B O 1
ATOM 5664 N N . TYR B 1 195 ? -9.106 -39.239 18.381 1.00 38.12 189 TYR B N 1
ATOM 5665 C CA . TYR B 1 195 ? -9.236 -37.802 18.391 1.00 36.54 189 TYR B CA 1
ATOM 5666 C C . TYR B 1 195 ? -10.187 -37.428 19.520 1.00 40.77 189 TYR B C 1
ATOM 5667 O O . TYR B 1 195 ? -11.299 -36.983 19.263 1.00 45.16 189 TYR B O 1
ATOM 5676 N N . PRO B 1 196 ? -9.809 -37.624 20.806 1.00 41.92 190 PRO B N 1
ATOM 5677 C CA . PRO B 1 196 ? -10.688 -37.275 21.926 1.00 39.21 190 PRO B CA 1
ATOM 5678 C C . PRO B 1 196 ? -10.725 -35.774 22.202 1.00 37.06 190 PRO B C 1
ATOM 5679 O O . PRO B 1 196 ? -9.965 -35.000 21.614 1.00 35.14 190 PRO B O 1
ATOM 5683 N N . ILE B 1 197 ? -11.598 -35.381 23.134 1.00 33.77 191 ILE B N 1
ATOM 5684 C CA . ILE B 1 197 ? -11.468 -34.088 23.773 1.00 33.09 191 ILE B CA 1
ATOM 5685 C C . ILE B 1 197 ? -10.080 -34.068 24.414 1.00 32.72 191 ILE B C 1
ATOM 5686 O O . ILE B 1 197 ? -9.719 -35.028 25.086 1.00 31.85 191 ILE B O 1
ATOM 5691 N N . GLN B 1 198 ? -9.305 -32.996 24.192 1.00 32.78 192 GLN B N 1
ATOM 5692 C CA . GLN B 1 198 ? -7.912 -32.944 24.621 1.00 31.90 192 GLN B CA 1
ATOM 5693 C C . GLN B 1 198 ? -7.399 -31.503 24.640 1.00 29.94 192 GLN B C 1
ATOM 5694 O O . GLN B 1 198 ? -8.056 -30.580 24.180 1.00 26.92 192 GLN B O 1
ATOM 5700 N N . ASN B 1 199 ? -6.204 -31.325 25.214 1.00 31.26 193 ASN B N 1
ATOM 5701 C CA . ASN B 1 199 ? -5.553 -30.036 25.324 1.00 30.84 193 ASN B CA 1
ATOM 5702 C C . ASN B 1 199 ? -5.111 -29.576 23.944 1.00 31.08 193 ASN B C 1
ATOM 5703 O O . ASN B 1 199 ? -4.394 -30.299 23.255 1.00 30.08 193 ASN B O 1
ATOM 5708 N N . LEU B 1 200 ? -5.520 -28.346 23.596 1.00 31.22 194 LEU B N 1
ATOM 5709 C CA . LEU B 1 200 ? -5.182 -27.746 22.321 1.00 30.35 194 LEU B CA 1
ATOM 5710 C C . LEU B 1 200 ? -3.701 -27.409 22.337 1.00 30.71 194 LEU B C 1
ATOM 5711 O O . LEU B 1 200 ? -3.216 -26.789 23.289 1.00 37.21 194 LEU B O 1
ATOM 5716 N N . PRO B 1 201 ? -2.941 -27.863 21.317 1.00 28.47 195 PRO B N 1
ATOM 5717 C CA . PRO B 1 201 ? -1.500 -27.619 21.240 1.00 28.46 195 PRO B CA 1
ATOM 5718 C C . PRO B 1 201 ? -1.259 -26.183 20.809 1.00 29.45 195 PRO B C 1
ATOM 5719 O O . PRO B 1 201 ? -1.904 -25.703 19.887 1.00 30.80 195 PRO B O 1
ATOM 5723 N N . VAL B 1 202 ? -0.304 -25.522 21.463 1.00 30.99 196 VAL B N 1
ATOM 5724 C CA . VAL B 1 202 ? -0.091 -24.100 21.257 1.00 31.05 196 VAL B CA 1
ATOM 5725 C C . VAL B 1 202 ? 1.399 -23.819 21.115 1.00 31.88 196 VAL B C 1
ATOM 5726 O O . VAL B 1 202 ? 2.218 -24.439 21.799 1.00 30.07 196 VAL B O 1
ATOM 5730 N N . ALA B 1 203 ? 1.728 -22.909 20.183 1.00 33.68 197 ALA B N 1
ATOM 5731 C CA . ALA B 1 203 ? 3.062 -22.336 20.118 1.00 33.81 197 ALA B CA 1
ATOM 5732 C C . ALA B 1 203 ? 3.210 -21.394 21.309 1.00 35.15 197 ALA B C 1
ATOM 5733 O O . ALA B 1 203 ? 2.930 -20.202 21.193 1.00 35.94 197 ALA B O 1
ATOM 5735 N N . ALA B 1 204 ? 3.606 -21.972 22.454 1.00 35.60 198 ALA B N 1
ATOM 5736 C CA . ALA B 1 204 ? 3.706 -21.257 23.718 1.00 37.33 198 ALA B CA 1
ATOM 5737 C C . ALA B 1 204 ? 4.288 -22.182 24.783 1.00 36.61 198 ALA B C 1
ATOM 5738 O O . ALA B 1 204 ? 4.446 -23.376 24.566 1.00 34.78 198 ALA B O 1
ATOM 5740 N N . GLN B 1 205 ? 4.635 -21.604 25.932 1.00 38.22 199 GLN B N 1
ATOM 5741 C CA . GLN B 1 205 ? 5.270 -22.364 26.991 1.00 39.31 199 GLN B CA 1
ATOM 5742 C C . GLN B 1 205 ? 5.211 -21.582 28.300 1.00 43.30 199 GLN B C 1
ATOM 5743 O O . GLN B 1 205 ? 5.433 -20.368 28.317 1.00 46.73 199 GLN B O 1
ATOM 5749 N N . ARG B 1 206 ? 4.961 -22.306 29.397 1.00 41.56 200 ARG B N 1
ATOM 5750 C CA . ARG B 1 206 ? 4.890 -21.687 30.707 1.00 40.25 200 ARG B CA 1
ATOM 5751 C C . ARG B 1 206 ? 6.291 -21.210 31.082 1.00 39.53 200 ARG B C 1
ATOM 5752 O O . ARG B 1 206 ? 7.287 -21.864 30.766 1.00 38.75 200 ARG B O 1
ATOM 5760 N N . ARG B 1 207 ? 6.355 -20.049 31.740 1.00 37.76 201 ARG B N 1
ATOM 5761 C CA . ARG B 1 207 ? 7.636 -19.484 32.100 1.00 38.63 201 ARG B CA 1
ATOM 5762 C C . ARG B 1 207 ? 8.135 -20.222 33.324 1.00 42.00 201 ARG B C 1
ATOM 5763 O O . ARG B 1 207 ? 7.380 -20.948 33.961 1.00 43.17 201 ARG B O 1
ATOM 5771 N N . GLU B 1 208 ? 9.439 -20.082 33.577 1.00 46.68 202 GLU B N 1
ATOM 5772 C CA . GLU B 1 208 ? 10.096 -20.817 34.643 1.00 49.19 202 GLU B CA 1
ATOM 5773 C C . GLU B 1 208 ? 10.679 -19.847 35.663 1.00 45.78 202 GLU B C 1
ATOM 5774 O O . GLU B 1 208 ? 11.215 -20.268 36.681 1.00 47.53 202 GLU B O 1
ATOM 5780 N N . ASP B 1 209 ? 10.507 -18.555 35.394 1.00 43.88 203 ASP B N 1
ATOM 5781 C CA . ASP B 1 209 ? 11.241 -17.505 36.073 1.00 43.17 203 ASP B CA 1
ATOM 5782 C C . ASP B 1 209 ? 10.543 -17.187 37.395 1.00 44.82 203 ASP B C 1
ATOM 5783 O O . ASP B 1 209 ? 9.655 -16.340 37.454 1.00 44.43 203 ASP B O 1
ATOM 5788 N N . GLY B 1 210 ? 10.956 -17.875 38.466 1.00 46.46 204 GLY B N 1
ATOM 5789 C CA . GLY B 1 210 ? 10.331 -17.696 39.767 1.00 45.49 204 GLY B CA 1
ATOM 5790 C C . GLY B 1 210 ? 8.814 -17.788 39.653 1.00 43.82 204 GLY B C 1
ATOM 5791 O O . GLY B 1 210 ? 8.307 -18.642 38.940 1.00 47.13 204 GLY B O 1
ATOM 5792 N N . GLU B 1 211 ? 8.106 -16.869 40.312 1.00 43.56 205 GLU B N 1
ATOM 5793 C CA . GLU B 1 211 ? 6.649 -16.895 40.386 1.00 46.91 205 GLU B CA 1
ATOM 5794 C C . GLU B 1 211 ? 5.993 -16.592 39.034 1.00 45.69 205 GLU B C 1
ATOM 5795 O O . GLU B 1 211 ? 4.773 -16.727 38.904 1.00 43.07 205 GLU B O 1
ATOM 5801 N N . GLY B 1 212 ? 6.810 -16.165 38.051 1.00 44.52 206 GLY B N 1
ATOM 5802 C CA . GLY B 1 212 ? 6.375 -15.882 36.692 1.00 42.29 206 GLY B CA 1
ATOM 5803 C C . GLY B 1 212 ? 6.052 -17.144 35.899 1.00 38.56 206 GLY B C 1
ATOM 5804 O O . GLY B 1 212 ? 5.662 -17.058 34.738 1.00 35.99 206 GLY B O 1
ATOM 5805 N N . GLU B 1 213 ? 6.223 -18.304 36.540 1.00 39.98 207 GLU B N 1
ATOM 5806 C CA . GLU B 1 213 ? 5.568 -19.543 36.145 1.00 41.54 207 GLU B CA 1
ATOM 5807 C C . GLU B 1 213 ? 4.067 -19.338 35.918 1.00 36.64 207 GLU B C 1
ATOM 5808 O O . GLU B 1 213 ? 3.414 -20.113 35.221 1.00 33.23 207 GLU B O 1
ATOM 5814 N N . ALA B 1 214 ? 3.481 -18.338 36.582 1.00 33.46 208 ALA B N 1
ATOM 5815 C CA . ALA B 1 214 ? 2.050 -18.125 36.460 1.00 32.37 208 ALA B CA 1
ATOM 5816 C C . ALA B 1 214 ? 1.720 -17.526 35.102 1.00 31.66 208 ALA B C 1
ATOM 5817 O O . ALA B 1 214 ? 0.543 -17.391 34.781 1.00 31.99 208 ALA B O 1
ATOM 5819 N N . PHE B 1 215 ? 2.760 -17.218 34.313 1.00 32.54 209 PHE B N 1
ATOM 5820 C CA . PHE B 1 215 ? 2.612 -16.527 33.037 1.00 32.46 209 PHE B CA 1
ATOM 5821 C C . PHE B 1 215 ? 3.258 -17.320 31.910 1.00 30.92 209 PHE B C 1
ATOM 5822 O O . PHE B 1 215 ? 3.948 -18.311 32.154 1.00 29.96 209 PHE B O 1
ATOM 5830 N N . ILE B 1 216 ? 3.039 -16.835 30.683 1.00 30.83 210 ILE B N 1
ATOM 5831 C CA . ILE B 1 216 ? 3.258 -17.622 29.480 1.00 30.51 210 ILE B CA 1
ATOM 5832 C C . ILE B 1 216 ? 4.114 -16.828 28.501 1.00 29.80 210 ILE B C 1
ATOM 5833 O O . ILE B 1 216 ? 3.953 -15.614 28.378 1.00 29.84 210 ILE B O 1
ATOM 5838 N N . HIS B 1 217 ? 5.016 -17.552 27.822 1.00 28.60 211 HIS B N 1
ATOM 5839 C CA . HIS B 1 217 ? 5.787 -17.008 26.723 1.00 27.99 211 HIS B CA 1
ATOM 5840 C C . HIS B 1 217 ? 5.214 -17.546 25.417 1.00 29.54 211 HIS B C 1
ATOM 5841 O O . HIS B 1 217 ? 5.579 -18.638 24.969 1.00 28.15 211 HIS B O 1
ATOM 5848 N N . TRP B 1 218 ? 4.310 -16.757 24.822 1.00 30.66 212 TRP B N 1
ATOM 5849 C CA . TRP B 1 218 ? 3.744 -17.083 23.531 1.00 30.90 212 TRP B CA 1
ATOM 5850 C C . TRP B 1 218 ? 4.809 -16.901 22.457 1.00 32.22 212 TRP B C 1
ATOM 5851 O O . TRP B 1 218 ? 5.744 -16.133 22.640 1.00 33.49 212 TRP B O 1
ATOM 5862 N N . THR B 1 219 ? 4.650 -17.634 21.349 1.00 31.55 213 THR B N 1
ATOM 5863 C CA . THR B 1 219 ? 5.669 -17.700 20.324 1.00 30.78 213 THR B CA 1
ATOM 5864 C C . THR B 1 219 ? 5.400 -16.625 19.296 1.00 30.14 213 THR B C 1
ATOM 5865 O O . THR B 1 219 ? 4.335 -16.606 18.671 1.00 31.95 213 THR B O 1
ATOM 5869 N N . GLY B 1 220 ? 6.410 -15.787 19.093 1.00 29.71 214 GLY B N 1
ATOM 5870 C CA . GLY B 1 220 ? 6.390 -14.859 17.983 1.00 29.76 214 GLY B CA 1
ATOM 5871 C C . GLY B 1 220 ? 7.449 -15.267 16.975 1.00 29.23 214 GLY B C 1
ATOM 5872 O O . GLY B 1 220 ? 8.356 -16.028 17.293 1.00 28.97 214 GLY B O 1
ATOM 5873 N N . PRO B 1 221 ? 7.361 -14.760 15.735 1.00 30.16 215 PRO B N 1
ATOM 5874 C CA . PRO B 1 221 ? 8.421 -14.975 14.747 1.00 30.69 215 PRO B CA 1
ATOM 5875 C C . PRO B 1 221 ? 9.827 -14.751 15.298 1.00 32.00 215 PRO B C 1
ATOM 5876 O O . PRO B 1 221 ? 10.778 -15.421 14.914 1.00 29.96 215 PRO B O 1
ATOM 5880 N N . TYR B 1 222 ? 9.937 -13.793 16.215 1.00 36.27 216 TYR B N 1
ATOM 5881 C CA . TYR B 1 222 ? 11.172 -13.548 16.943 1.00 37.79 216 TYR B CA 1
ATOM 5882 C C . TYR B 1 222 ? 11.731 -14.862 17.470 1.00 38.99 216 TYR B C 1
ATOM 5883 O O . TYR B 1 222 ? 12.877 -15.210 17.197 1.00 40.45 216 TYR B O 1
ATOM 5892 N N . ASP B 1 223 ? 10.890 -15.561 18.244 1.00 38.74 217 ASP B N 1
ATOM 5893 C CA . ASP B 1 223 ? 11.292 -16.761 18.940 1.00 40.28 217 ASP B CA 1
ATOM 5894 C C . ASP B 1 223 ? 11.883 -17.730 17.935 1.00 40.10 217 ASP B C 1
ATOM 5895 O O . ASP B 1 223 ? 12.851 -18.419 18.254 1.00 43.63 217 ASP B O 1
ATOM 5900 N N . ILE B 1 224 ? 11.314 -17.717 16.722 1.00 39.41 218 ILE B N 1
ATOM 5901 C CA . ILE B 1 224 ? 11.738 -18.577 15.626 1.00 36.60 218 ILE B CA 1
ATOM 5902 C C . ILE B 1 224 ? 13.098 -18.131 15.091 1.00 35.25 218 ILE B C 1
ATOM 5903 O O . ILE B 1 224 ? 13.939 -18.965 14.779 1.00 33.60 218 ILE B O 1
ATOM 5908 N N . LEU B 1 225 ? 13.292 -16.818 14.958 1.00 37.96 219 LEU B N 1
ATOM 5909 C CA . LEU B 1 225 ? 14.520 -16.265 14.413 1.00 41.81 219 LEU B CA 1
ATOM 5910 C C . LEU B 1 225 ? 15.660 -16.314 15.424 1.00 46.26 219 LEU B C 1
ATOM 5911 O O . LEU B 1 225 ? 16.824 -16.344 15.025 1.00 47.18 219 LEU B O 1
ATOM 5916 N N . LYS B 1 226 ? 15.324 -16.294 16.720 1.00 48.77 220 LYS B N 1
ATOM 5917 C CA . LYS B 1 226 ? 16.293 -15.929 17.740 1.00 51.02 220 LYS B CA 1
ATOM 5918 C C . LYS B 1 226 ? 17.596 -16.700 17.529 1.00 47.72 220 LYS B C 1
ATOM 5919 O O . LYS B 1 226 ? 18.672 -16.103 17.445 1.00 45.59 220 LYS B O 1
ATOM 5925 N N . PRO B 1 227 ? 17.541 -18.043 17.384 1.00 47.43 221 PRO B N 1
ATOM 5926 C CA . PRO B 1 227 ? 18.756 -18.850 17.249 1.00 48.11 221 PRO B CA 1
ATOM 5927 C C . PRO B 1 227 ? 19.751 -18.479 16.147 1.00 51.63 221 PRO B C 1
ATOM 5928 O O . PRO B 1 227 ? 20.914 -18.861 16.226 1.00 55.29 221 PRO B O 1
ATOM 5932 N N . VAL B 1 228 ? 19.301 -17.765 15.105 1.00 52.94 222 VAL B N 1
ATOM 5933 C CA . VAL B 1 228 ? 20.156 -17.492 13.959 1.00 52.25 222 VAL B CA 1
ATOM 5934 C C . VAL B 1 228 ? 20.456 -15.996 13.846 1.00 54.28 222 VAL B C 1
ATOM 5935 O O . VAL B 1 228 ? 21.100 -15.572 12.879 1.00 52.54 222 VAL B O 1
ATOM 5939 N N . LEU B 1 229 ? 20.029 -15.196 14.836 1.00 54.43 223 LEU B N 1
ATOM 5940 C CA . LEU B 1 229 ? 20.180 -13.748 14.760 1.00 53.66 223 LEU B CA 1
ATOM 5941 C C . LEU B 1 229 ? 21.559 -13.293 15.229 1.00 52.71 223 LEU B C 1
ATOM 5942 O O . LEU B 1 229 ? 22.010 -12.219 14.854 1.00 47.13 223 LEU B O 1
ATOM 5947 N N . THR B 1 230 ? 22.218 -14.105 16.066 1.00 57.34 224 THR B N 1
ATOM 5948 C CA . THR B 1 230 ? 23.595 -13.870 16.464 1.00 61.29 224 THR B CA 1
ATOM 5949 C C . THR B 1 230 ? 24.413 -15.133 16.177 1.00 60.08 224 THR B C 1
ATOM 5950 O O . THR B 1 230 ? 23.862 -16.227 16.112 1.00 50.75 224 THR B O 1
ATOM 5954 N N . THR B 1 231 ? 25.727 -14.959 15.973 1.00 68.64 225 THR B N 1
ATOM 5955 C CA . THR B 1 231 ? 26.652 -16.067 15.772 1.00 74.86 225 THR B CA 1
ATOM 5956 C C . THR B 1 231 ? 26.896 -16.755 17.111 1.00 79.71 225 THR B C 1
ATOM 5957 O O . THR B 1 231 ? 26.316 -16.363 18.118 1.00 73.13 225 THR B O 1
ATOM 5961 N N . GLU B 1 232 ? 27.782 -17.762 17.121 1.00 88.58 226 GLU B N 1
ATOM 5962 C CA . GLU B 1 232 ? 28.314 -18.313 18.359 1.00 87.18 226 GLU B CA 1
ATOM 5963 C C . GLU B 1 232 ? 29.362 -17.355 18.929 1.00 81.87 226 GLU B C 1
ATOM 5964 O O . GLU B 1 232 ? 30.456 -17.783 19.283 1.00 77.91 226 GLU B O 1
ATOM 5970 N N . GLU B 1 233 ? 29.049 -16.052 18.962 1.00 80.54 227 GLU B N 1
ATOM 5971 C CA . GLU B 1 233 ? 29.933 -15.053 19.545 1.00 80.46 227 GLU B CA 1
ATOM 5972 C C . GLU B 1 233 ? 29.105 -13.856 20.014 1.00 73.12 227 GLU B C 1
ATOM 5973 O O . GLU B 1 233 ? 29.663 -12.811 20.316 1.00 66.55 227 GLU B O 1
ATOM 5979 N N . ASN B 1 234 ? 27.774 -14.001 20.037 1.00 77.78 228 ASN B N 1
ATOM 5980 C CA . ASN B 1 234 ? 26.844 -12.927 20.351 1.00 87.69 228 ASN B CA 1
ATOM 5981 C C . ASN B 1 234 ? 27.015 -11.675 19.494 1.00 86.27 228 ASN B C 1
ATOM 5982 O O . ASN B 1 234 ? 26.339 -10.680 19.756 1.00 91.78 228 ASN B O 1
ATOM 5987 N N . LEU B 1 235 ? 27.889 -11.692 18.479 1.00 81.18 229 LEU B N 1
ATOM 5988 C CA . LEU B 1 235 ? 27.841 -10.651 17.467 1.00 78.85 229 LEU B CA 1
ATOM 5989 C C . LEU B 1 235 ? 26.707 -10.997 16.509 1.00 70.28 229 LEU B C 1
ATOM 5990 O O . LEU B 1 235 ? 26.487 -12.175 16.244 1.00 58.55 229 LEU B O 1
ATOM 5995 N N . PRO B 1 236 ? 25.967 -9.988 15.984 1.00 76.32 230 PRO B N 1
ATOM 5996 C CA . PRO B 1 236 ? 24.864 -10.233 15.047 1.00 76.94 230 PRO B CA 1
ATOM 5997 C C . PRO B 1 236 ? 25.333 -10.956 13.788 1.00 66.95 230 PRO B C 1
ATOM 5998 O O . PRO B 1 236 ? 26.424 -10.690 13.290 1.00 62.89 230 PRO B O 1
ATOM 6002 N N . ASN B 1 237 ? 24.475 -11.850 13.291 1.00 58.85 231 ASN B N 1
ATOM 6003 C CA . ASN B 1 237 ? 24.795 -12.754 12.202 1.00 55.79 231 ASN B CA 1
ATOM 6004 C C . ASN B 1 237 ? 24.677 -12.006 10.871 1.00 50.96 231 ASN B C 1
ATOM 6005 O O . ASN B 1 237 ? 23.586 -11.587 10.484 1.00 50.77 231 ASN B O 1
ATOM 6010 N N . PRO B 1 238 ? 25.770 -11.833 10.093 1.00 48.19 232 PRO B N 1
ATOM 6011 C CA . PRO B 1 238 ? 25.674 -11.145 8.808 1.00 50.44 232 PRO B CA 1
ATOM 6012 C C . PRO B 1 238 ? 24.714 -11.841 7.845 1.00 51.71 232 PRO B C 1
ATOM 6013 O O . PRO B 1 238 ? 24.119 -11.205 6.986 1.00 51.60 232 PRO B O 1
ATOM 6017 N N . ASN B 1 239 ? 24.538 -13.155 7.999 1.00 52.37 233 ASN B N 1
ATOM 6018 C CA . ASN B 1 239 ? 23.741 -13.921 7.060 1.00 52.79 233 ASN B CA 1
ATOM 6019 C C . ASN B 1 239 ? 22.251 -13.598 7.187 1.00 52.85 233 ASN B C 1
ATOM 6020 O O . ASN B 1 239 ? 21.458 -14.134 6.423 1.00 53.21 233 ASN B O 1
ATOM 6025 N N . ILE B 1 240 ? 21.850 -12.733 8.123 1.00 51.20 234 ILE B N 1
ATOM 6026 C CA . ILE B 1 240 ? 20.464 -12.300 8.158 1.00 52.84 234 ILE B CA 1
ATOM 6027 C C . ILE B 1 240 ? 20.396 -10.786 8.326 1.00 58.61 234 ILE B C 1
ATOM 6028 O O . ILE B 1 240 ? 21.153 -10.210 9.097 1.00 70.94 234 ILE B O 1
ATOM 6033 N N . ARG B 1 241 ? 19.477 -10.162 7.577 1.00 58.44 235 ARG B N 1
ATOM 6034 C CA . ARG B 1 241 ? 19.242 -8.729 7.636 1.00 59.21 235 ARG B CA 1
ATOM 6035 C C . ARG B 1 241 ? 17.730 -8.511 7.620 1.00 57.15 235 ARG B C 1
ATOM 6036 O O . ARG B 1 241 ? 17.019 -9.262 6.954 1.00 50.42 235 ARG B O 1
ATOM 6044 N N . VAL B 1 242 ? 17.237 -7.547 8.416 1.00 55.51 236 VAL B N 1
ATOM 6045 C CA . VAL B 1 242 ? 15.797 -7.330 8.531 1.00 51.56 236 VAL B CA 1
ATOM 6046 C C . VAL B 1 242 ? 15.472 -5.900 8.103 1.00 48.10 236 VAL B C 1
ATOM 6047 O O . VAL B 1 242 ? 16.080 -4.963 8.604 1.00 44.89 236 VAL B O 1
ATOM 6051 N N . LEU B 1 243 ? 14.509 -5.746 7.179 1.00 47.46 237 LEU B N 1
ATOM 6052 C CA . LEU B 1 243 ? 14.145 -4.450 6.628 1.00 46.74 237 LEU B CA 1
ATOM 6053 C C . LEU B 1 243 ? 12.671 -4.160 6.858 1.00 47.02 237 LEU B C 1
ATOM 6054 O O . LEU B 1 243 ? 11.828 -4.485 6.025 1.00 48.40 237 LEU B O 1
ATOM 6059 N N . PRO B 1 244 ? 12.326 -3.513 7.989 1.00 44.97 238 PRO B N 1
ATOM 6060 C CA . PRO B 1 244 ? 10.975 -2.997 8.186 1.00 44.72 238 PRO B CA 1
ATOM 6061 C C . PRO B 1 244 ? 10.705 -1.879 7.182 1.00 44.63 238 PRO B C 1
ATOM 6062 O O . PRO B 1 244 ? 11.639 -1.313 6.624 1.00 42.27 238 PRO B O 1
ATOM 6066 N N . ASN B 1 245 ? 9.420 -1.594 6.949 1.00 45.91 239 ASN B N 1
ATOM 6067 C CA . ASN B 1 245 ? 8.996 -0.378 6.273 1.00 43.63 239 ASN B CA 1
ATOM 6068 C C . ASN B 1 245 ? 9.557 -0.339 4.857 1.00 44.03 239 ASN B C 1
ATOM 6069 O O . ASN B 1 245 ? 9.999 0.702 4.374 1.00 43.78 239 ASN B O 1
ATOM 6074 N N . HIS B 1 246 ? 9.493 -1.495 4.197 1.00 43.76 240 HIS B N 1
ATOM 6075 C CA . HIS B 1 246 ? 9.920 -1.623 2.815 1.00 42.19 240 HIS B CA 1
ATOM 6076 C C . HIS B 1 246 ? 8.796 -2.347 2.076 1.00 39.57 240 HIS B C 1
ATOM 6077 O O . HIS B 1 246 ? 8.631 -3.555 2.247 1.00 39.35 240 HIS B O 1
ATOM 6084 N N . ILE B 1 247 ? 7.997 -1.590 1.314 1.00 37.98 241 ILE B N 1
ATOM 6085 C CA . ILE B 1 247 ? 6.912 -2.145 0.516 1.00 41.69 241 ILE B CA 1
ATOM 6086 C C . ILE B 1 247 ? 7.486 -2.738 -0.770 1.00 43.85 241 ILE B C 1
ATOM 6087 O O . ILE B 1 247 ? 7.918 -1.993 -1.653 1.00 46.55 241 ILE B O 1
ATOM 6092 N N . VAL B 1 248 ? 7.446 -4.067 -0.899 1.00 42.39 242 VAL B N 1
ATOM 6093 C CA . VAL B 1 248 ? 7.862 -4.703 -2.135 1.00 42.20 242 VAL B CA 1
ATOM 6094 C C . VAL B 1 248 ? 6.699 -4.620 -3.112 1.00 43.23 242 VAL B C 1
ATOM 6095 O O . VAL B 1 248 ? 5.633 -5.184 -2.868 1.00 43.82 242 VAL B O 1
ATOM 6099 N N . GLN B 1 249 ? 6.949 -3.947 -4.236 1.00 44.57 243 GLN B N 1
ATOM 6100 C CA . GLN B 1 249 ? 5.905 -3.580 -5.179 1.00 47.41 243 GLN B CA 1
ATOM 6101 C C . GLN B 1 249 ? 5.927 -4.437 -6.448 1.00 49.40 243 GLN B C 1
ATOM 6102 O O . GLN B 1 249 ? 4.872 -4.691 -7.028 1.00 52.02 243 GLN B O 1
ATOM 6108 N N . LYS B 1 250 ? 7.115 -4.853 -6.901 1.00 50.03 244 LYS B N 1
ATOM 6109 C CA . LYS B 1 250 ? 7.229 -5.516 -8.192 1.00 52.24 244 LYS B CA 1
ATOM 6110 C C . LYS B 1 250 ? 8.412 -6.479 -8.160 1.00 51.22 244 LYS B C 1
ATOM 6111 O O . LYS B 1 250 ? 9.462 -6.164 -7.606 1.00 52.95 244 LYS B O 1
ATOM 6117 N N . LEU B 1 251 ? 8.221 -7.676 -8.705 1.00 52.42 245 LEU B N 1
ATOM 6118 C CA . LEU B 1 251 ? 9.327 -8.576 -8.966 1.00 54.92 245 LEU B CA 1
ATOM 6119 C C . LEU B 1 251 ? 9.652 -8.498 -10.451 1.00 55.62 245 LEU B C 1
ATOM 6120 O O . LEU B 1 251 ? 8.758 -8.632 -11.287 1.00 57.22 245 LEU B O 1
ATOM 6125 N N . HIS B 1 252 ? 10.928 -8.252 -10.762 1.00 56.15 246 HIS B N 1
ATOM 6126 C CA . HIS B 1 252 ? 11.362 -8.093 -12.143 1.00 53.71 246 HIS B CA 1
ATOM 6127 C C . HIS B 1 252 ? 12.021 -9.399 -12.575 1.00 52.53 246 HIS B C 1
ATOM 6128 O O . HIS B 1 252 ? 12.892 -9.892 -11.859 1.00 50.17 246 HIS B O 1
ATOM 6135 N N . HIS B 1 253 ? 11.601 -9.937 -13.736 1.00 54.62 247 HIS B N 1
ATOM 6136 C CA . HIS B 1 253 ? 11.893 -11.313 -14.139 1.00 55.65 247 HIS B CA 1
ATOM 6137 C C . HIS B 1 253 ? 11.932 -11.494 -15.661 1.00 60.78 247 HIS B C 1
ATOM 6138 O O . HIS B 1 253 ? 11.152 -10.870 -16.370 1.00 61.78 247 HIS B O 1
ATOM 6145 N N . LYS B 1 254 ? 12.780 -12.429 -16.137 1.00 64.46 248 LYS B N 1
ATOM 6146 C CA . LYS B 1 254 ? 12.816 -12.857 -17.526 1.00 64.83 248 LYS B CA 1
ATOM 6147 C C . LYS B 1 254 ? 12.750 -14.369 -17.655 1.00 65.87 248 LYS B C 1
ATOM 6148 O O . LYS B 1 254 ? 13.339 -15.113 -16.871 1.00 70.38 248 LYS B O 1
ATOM 6154 N N . GLY B 1 255 ? 12.131 -14.829 -18.753 1.00 66.12 249 GLY B N 1
ATOM 6155 C CA . GLY B 1 255 ? 11.982 -16.258 -19.023 1.00 63.02 249 GLY B CA 1
ATOM 6156 C C . GLY B 1 255 ? 12.147 -17.090 -17.740 1.00 62.01 249 GLY B C 1
ATOM 6157 O O . GLY B 1 255 ? 12.964 -18.002 -17.677 1.00 56.90 249 GLY B O 1
ATOM 6158 N N . GLY B 1 256 ? 11.409 -16.711 -16.691 1.00 59.87 250 GLY B N 1
ATOM 6159 C CA . GLY B 1 256 ? 11.240 -17.565 -15.533 1.00 56.08 250 GLY B CA 1
ATOM 6160 C C . GLY B 1 256 ? 12.403 -17.556 -14.545 1.00 52.13 250 GLY B C 1
ATOM 6161 O O . GLY B 1 256 ? 12.466 -18.429 -13.682 1.00 50.12 250 GLY B O 1
ATOM 6162 N N . LYS B 1 257 ? 13.302 -16.573 -14.650 1.00 55.37 251 LYS B N 1
ATOM 6163 C CA . LYS B 1 257 ? 14.303 -16.327 -13.613 1.00 59.06 251 LYS B CA 1
ATOM 6164 C C . LYS B 1 257 ? 14.094 -14.922 -13.038 1.00 59.43 251 LYS B C 1
ATOM 6165 O O . LYS B 1 257 ? 14.009 -13.973 -13.807 1.00 64.47 251 LYS B O 1
ATOM 6171 N N . VAL B 1 258 ? 13.970 -14.780 -11.710 1.00 55.95 252 VAL B N 1
ATOM 6172 C CA . VAL B 1 258 ? 13.691 -13.481 -11.105 1.00 50.43 252 VAL B CA 1
ATOM 6173 C C . VAL B 1 258 ? 15.014 -12.804 -10.754 1.00 48.00 252 VAL B C 1
ATOM 6174 O O . VAL B 1 258 ? 15.871 -13.408 -10.118 1.00 45.02 252 VAL B O 1
ATOM 6178 N N . GLU B 1 259 ? 15.139 -11.540 -11.170 1.00 50.59 253 GLU B N 1
ATOM 6179 C CA . GLU B 1 259 ? 16.395 -10.807 -11.145 1.00 56.21 253 GLU B CA 1
ATOM 6180 C C . GLU B 1 259 ? 16.463 -9.972 -9.863 1.00 54.50 253 GLU B C 1
ATOM 6181 O O . GLU B 1 259 ? 17.476 -9.981 -9.156 1.00 52.99 253 GLU B O 1
ATOM 6187 N N . TYR B 1 260 ? 15.380 -9.240 -9.566 1.00 52.01 254 TYR B N 1
ATOM 6188 C CA . TYR B 1 260 ? 15.399 -8.292 -8.462 1.00 54.35 254 TYR B CA 1
ATOM 6189 C C . TYR B 1 260 ? 13.982 -7.891 -8.065 1.00 53.35 254 TYR B C 1
ATOM 6190 O O . TYR B 1 260 ? 13.017 -8.182 -8.784 1.00 55.44 254 TYR B O 1
ATOM 6199 N N . ALA B 1 261 ? 13.902 -7.203 -6.913 1.00 46.74 255 ALA B N 1
ATOM 6200 C CA . ALA B 1 261 ? 12.646 -6.731 -6.358 1.00 45.90 255 ALA B CA 1
ATOM 6201 C C . ALA B 1 261 ? 12.648 -5.206 -6.246 1.00 47.00 255 ALA B C 1
ATOM 6202 O O . ALA B 1 261 ? 13.604 -4.604 -5.760 1.00 46.82 255 ALA B O 1
ATOM 6204 N N . GLU B 1 262 ? 11.560 -4.598 -6.726 1.00 47.58 256 GLU B N 1
ATOM 6205 C CA . GLU B 1 262 ? 11.378 -3.161 -6.699 1.00 47.86 256 GLU B CA 1
ATOM 6206 C C . GLU B 1 262 ? 10.634 -2.860 -5.406 1.00 50.75 256 GLU B C 1
ATOM 6207 O O . GLU B 1 262 ? 9.563 -3.418 -5.182 1.00 50.52 256 GLU B O 1
ATOM 6213 N N . VAL B 1 263 ? 11.234 -2.019 -4.555 1.00 49.80 257 VAL B N 1
ATOM 6214 C CA . VAL B 1 263 ? 10.780 -1.844 -3.188 1.00 50.72 257 VAL B CA 1
ATOM 6215 C C . VAL B 1 263 ? 10.716 -0.354 -2.859 1.00 51.43 257 VAL B C 1
ATOM 6216 O O . VAL B 1 263 ? 11.583 0.426 -3.265 1.00 56.37 257 VAL B O 1
ATOM 6220 N N . GLN B 1 264 ? 9.688 0.032 -2.101 1.00 48.71 258 GLN B N 1
ATOM 6221 C CA . GLN B 1 264 ? 9.586 1.389 -1.594 1.00 47.92 258 GLN B CA 1
ATOM 6222 C C . GLN B 1 264 ? 9.991 1.424 -0.127 1.00 47.80 258 GLN B C 1
ATOM 6223 O O . GLN B 1 264 ? 9.231 0.971 0.724 1.00 48.17 258 GLN B O 1
ATOM 6229 N N . SER B 1 265 ? 11.178 1.963 0.165 1.00 48.74 259 SER B N 1
ATOM 6230 C CA . SER B 1 265 ? 11.478 2.412 1.521 1.00 46.67 259 SER B CA 1
ATOM 6231 C C . SER B 1 265 ? 10.531 3.557 1.869 1.00 42.09 259 SER B C 1
ATOM 6232 O O . SER B 1 265 ? 10.393 4.483 1.077 1.00 41.96 259 SER B O 1
ATOM 6235 N N . THR B 1 266 ? 9.866 3.486 3.027 1.00 39.70 260 THR B N 1
ATOM 6236 C CA . THR B 1 266 ? 8.920 4.518 3.415 1.00 39.54 260 THR B CA 1
ATOM 6237 C C . THR B 1 266 ? 9.579 5.512 4.363 1.00 38.97 260 THR B C 1
ATOM 6238 O O . THR B 1 266 ? 9.041 6.598 4.566 1.00 39.49 260 THR B O 1
ATOM 6242 N N . GLU B 1 267 ? 10.742 5.154 4.908 1.00 40.24 261 GLU B N 1
ATOM 6243 C CA . GLU B 1 267 ? 11.525 6.120 5.662 1.00 46.04 261 GLU B CA 1
ATOM 6244 C C . GLU B 1 267 ? 12.970 5.645 5.781 1.00 44.43 261 GLU B C 1
ATOM 6245 O O . GLU B 1 267 ? 13.228 4.653 6.461 1.00 43.41 261 GLU B O 1
ATOM 6251 N N . PRO B 1 268 ? 13.958 6.333 5.161 1.00 42.81 262 PRO B N 1
ATOM 6252 C CA . PRO B 1 268 ? 13.709 7.489 4.301 1.00 42.81 262 PRO B CA 1
ATOM 6253 C C . PRO B 1 268 ? 13.064 7.013 3.002 1.00 40.75 262 PRO B C 1
ATOM 6254 O O . PRO B 1 268 ? 13.333 5.917 2.521 1.00 39.68 262 PRO B O 1
ATOM 6258 N N . TRP B 1 269 ? 12.215 7.868 2.447 1.00 39.80 263 TRP B N 1
ATOM 6259 C CA . TRP B 1 269 ? 11.405 7.524 1.300 1.00 39.64 263 TRP B CA 1
ATOM 6260 C C . TRP B 1 269 ? 12.273 7.508 0.045 1.00 46.29 263 TRP B C 1
ATOM 6261 O O . TRP B 1 269 ? 12.582 8.551 -0.527 1.00 50.33 263 TRP B O 1
ATOM 6272 N N . GLU B 1 270 ? 12.676 6.309 -0.370 1.00 50.01 264 GLU B N 1
ATOM 6273 C CA . GLU B 1 270 ? 13.590 6.154 -1.482 1.00 49.43 264 GLU B CA 1
ATOM 6274 C C . GLU B 1 270 ? 13.302 4.787 -2.095 1.00 48.71 264 GLU B C 1
ATOM 6275 O O . GLU B 1 270 ? 12.836 3.870 -1.425 1.00 45.60 264 GLU B O 1
ATOM 6281 N N . LYS B 1 271 ? 13.521 4.700 -3.403 1.00 49.81 265 LYS B N 1
ATOM 6282 C CA . LYS B 1 271 ? 13.382 3.451 -4.129 1.00 48.48 265 LYS B CA 1
ATOM 6283 C C . LYS B 1 271 ? 14.583 2.557 -3.821 1.00 49.95 265 LYS B C 1
ATOM 6284 O O . LYS B 1 271 ? 15.715 3.032 -3.656 1.00 51.59 265 LYS B O 1
ATOM 6290 N N . VAL B 1 272 ? 14.322 1.247 -3.749 1.00 49.58 266 VAL B N 1
ATOM 6291 C CA . VAL B 1 272 ? 15.360 0.276 -3.455 1.00 50.95 266 VAL B CA 1
ATOM 6292 C C . VAL B 1 272 ? 15.210 -0.941 -4.366 1.00 50.68 266 VAL B C 1
ATOM 6293 O O . VAL B 1 272 ? 14.097 -1.422 -4.586 1.00 45.81 266 VAL B O 1
ATOM 6297 N N . GLU B 1 273 ? 16.349 -1.416 -4.891 1.00 52.92 267 GLU B N 1
ATOM 6298 C CA . GLU B 1 273 ? 16.394 -2.618 -5.711 1.00 56.03 267 GLU B CA 1
ATOM 6299 C C . GLU B 1 273 ? 17.111 -3.705 -4.915 1.00 51.49 267 GLU B C 1
ATOM 6300 O O . GLU B 1 273 ? 18.184 -3.463 -4.353 1.00 52.34 267 GLU B O 1
ATOM 6306 N N . ILE B 1 274 ? 16.496 -4.896 -4.857 1.00 49.38 268 ILE B N 1
ATOM 6307 C CA . ILE B 1 274 ? 17.000 -5.997 -4.052 1.00 47.28 268 ILE B CA 1
ATOM 6308 C C . ILE B 1 274 ? 17.240 -7.220 -4.937 1.00 52.10 268 ILE B C 1
ATOM 6309 O O . ILE B 1 274 ? 16.283 -7.877 -5.368 1.00 51.87 268 ILE B O 1
ATOM 6314 N N . TYR B 1 275 ? 18.532 -7.527 -5.166 1.00 53.08 269 TYR B N 1
ATOM 6315 C CA . TYR B 1 275 ? 18.945 -8.628 -6.025 1.00 50.96 269 TYR B CA 1
ATOM 6316 C C . TYR B 1 275 ? 19.198 -9.875 -5.170 1.00 45.45 269 TYR B C 1
ATOM 6317 O O . TYR B 1 275 ? 19.727 -9.781 -4.064 1.00 43.64 269 TYR B O 1
ATOM 6326 N N . ALA B 1 276 ? 18.826 -11.053 -5.685 1.00 40.16 270 ALA B N 1
ATOM 6327 C CA . ALA B 1 276 ? 19.017 -12.280 -4.940 1.00 39.05 270 ALA B CA 1
ATOM 6328 C C . ALA B 1 276 ? 19.029 -13.483 -5.866 1.00 40.36 270 ALA B C 1
ATOM 6329 O O . ALA B 1 276 ? 18.453 -13.445 -6.948 1.00 36.46 270 ALA B O 1
ATOM 6331 N N . ASP B 1 277 ? 19.637 -14.569 -5.376 1.00 43.76 271 ASP B N 1
ATOM 6332 C CA . ASP B 1 277 ? 19.693 -15.826 -6.102 1.00 47.40 271 ASP B CA 1
ATOM 6333 C C . ASP B 1 277 ? 18.313 -16.500 -6.044 1.00 46.95 271 ASP B C 1
ATOM 6334 O O . ASP B 1 277 ? 17.918 -17.167 -7.002 1.00 46.17 271 ASP B O 1
ATOM 6339 N N . ILE B 1 278 ? 17.573 -16.317 -4.932 1.00 48.37 272 ILE B N 1
ATOM 6340 C CA . ILE B 1 278 ? 16.286 -16.977 -4.694 1.00 48.43 272 ILE B CA 1
ATOM 6341 C C . ILE B 1 278 ? 15.293 -15.990 -4.073 1.00 45.56 272 ILE B C 1
ATOM 6342 O O . ILE B 1 278 ? 15.666 -15.242 -3.173 1.00 45.15 272 ILE B O 1
ATOM 6347 N N . PHE B 1 279 ? 14.022 -16.036 -4.507 1.00 42.58 273 PHE B N 1
ATOM 6348 C CA . PHE B 1 279 ? 12.990 -15.154 -3.979 1.00 40.10 273 PHE B CA 1
ATOM 6349 C C . PHE B 1 279 ? 11.829 -15.950 -3.398 1.00 39.12 273 PHE B C 1
ATOM 6350 O O . PHE B 1 279 ? 11.413 -16.960 -3.967 1.00 38.57 273 PHE B O 1
ATOM 6358 N N . ILE B 1 280 ? 11.296 -15.448 -2.274 1.00 39.19 274 ILE B N 1
ATOM 6359 C CA . ILE B 1 280 ? 10.229 -16.117 -1.543 1.00 37.33 274 ILE B CA 1
ATOM 6360 C C . ILE B 1 280 ? 9.195 -15.083 -1.124 1.00 38.32 274 ILE B C 1
ATOM 6361 O O . ILE B 1 280 ? 9.537 -14.101 -0.469 1.00 37.76 274 ILE B O 1
ATOM 6366 N N . VAL B 1 281 ? 7.927 -15.326 -1.470 1.00 38.78 275 VAL B N 1
ATOM 6367 C CA . VAL B 1 281 ? 6.867 -14.417 -1.083 1.00 38.42 275 VAL B CA 1
ATOM 6368 C C . VAL B 1 281 ? 5.992 -15.101 -0.041 1.00 40.35 275 VAL B C 1
ATOM 6369 O O . VAL B 1 281 ? 5.307 -16.086 -0.339 1.00 40.30 275 VAL B O 1
ATOM 6373 N N . ALA B 1 282 ? 6.043 -14.547 1.182 1.00 42.28 276 ALA B N 1
ATOM 6374 C CA . ALA B 1 282 ? 5.210 -14.978 2.292 1.00 42.15 276 ALA B CA 1
ATOM 6375 C C . ALA B 1 282 ? 4.440 -13.773 2.800 1.00 39.73 276 ALA B C 1
ATOM 6376 O O . ALA B 1 282 ? 4.512 -13.457 3.985 1.00 43.12 276 ALA B O 1
ATOM 6378 N N . ALA B 1 283 ? 3.732 -13.118 1.875 1.00 35.67 277 ALA B N 1
ATOM 6379 C CA . ALA B 1 283 ? 2.985 -11.918 2.183 1.00 35.12 277 ALA B CA 1
ATOM 6380 C C . ALA B 1 283 ? 1.520 -12.254 2.470 1.00 36.14 277 ALA B C 1
ATOM 6381 O O . ALA B 1 283 ? 0.678 -11.355 2.527 1.00 36.00 277 ALA B O 1
ATOM 6383 N N . ALA B 1 284 ? 1.237 -13.550 2.674 1.00 36.69 278 ALA B N 1
ATOM 6384 C CA . ALA B 1 284 ? -0.056 -14.020 3.151 1.00 36.13 278 ALA B CA 1
ATOM 6385 C C . ALA B 1 284 ? -1.057 -14.014 2.000 1.00 36.11 278 ALA B C 1
ATOM 6386 O O . ALA B 1 284 ? -0.696 -13.734 0.858 1.00 35.74 278 ALA B O 1
ATOM 6388 N N . ALA B 1 285 ? -2.318 -14.306 2.332 1.00 35.30 279 ALA B N 1
ATOM 6389 C CA . ALA B 1 285 ? -3.250 -14.907 1.393 1.00 36.00 279 ALA B CA 1
ATOM 6390 C C . ALA B 1 285 ? -3.497 -14.011 0.181 1.00 35.70 279 ALA B C 1
ATOM 6391 O O . ALA B 1 285 ? -3.634 -14.494 -0.932 1.00 37.23 279 ALA B O 1
ATOM 6393 N N . ILE B 1 286 ? -3.583 -12.703 0.397 1.00 36.71 280 ILE B N 1
ATOM 6394 C CA . ILE B 1 286 ? -4.065 -11.797 -0.633 1.00 36.55 280 ILE B CA 1
ATOM 6395 C C . ILE B 1 286 ? -2.920 -10.948 -1.179 1.00 37.04 280 ILE B C 1
ATOM 6396 O O . ILE B 1 286 ? -2.886 -10.678 -2.369 1.00 40.81 280 ILE B O 1
ATOM 6401 N N . LYS B 1 287 ? -2.002 -10.509 -0.318 1.00 37.86 281 LYS B N 1
ATOM 6402 C CA . LYS B 1 287 ? -0.946 -9.592 -0.721 1.00 38.81 281 LYS B CA 1
ATOM 6403 C C . LYS B 1 287 ? 0.102 -10.314 -1.559 1.00 37.30 281 LYS B C 1
ATOM 6404 O O . LYS B 1 287 ? 0.779 -9.662 -2.357 1.00 38.13 281 LYS B O 1
ATOM 6410 N N . THR B 1 288 ? 0.249 -11.632 -1.333 1.00 36.91 282 THR B N 1
ATOM 6411 C CA . THR B 1 288 ? 1.176 -12.459 -2.100 1.00 37.79 282 THR B CA 1
ATOM 6412 C C . THR B 1 288 ? 0.729 -12.456 -3.572 1.00 38.86 282 THR B C 1
ATOM 6413 O O . THR B 1 288 ? 1.453 -11.952 -4.433 1.00 37.47 282 THR B O 1
ATOM 6417 N N . PRO B 1 289 ? -0.490 -12.950 -3.917 1.00 39.45 283 PRO B N 1
ATOM 6418 C CA . PRO B 1 289 ? -0.992 -12.864 -5.288 1.00 38.43 283 PRO B CA 1
ATOM 6419 C C . PRO B 1 289 ? -0.969 -11.446 -5.849 1.00 38.67 283 PRO B C 1
ATOM 6420 O O . PRO B 1 289 ? -0.708 -11.249 -7.036 1.00 39.76 283 PRO B O 1
ATOM 6424 N N . GLN B 1 290 ? -1.256 -10.461 -4.996 1.00 37.50 284 GLN B N 1
ATOM 6425 C CA . GLN B 1 290 ? -1.225 -9.079 -5.434 1.00 37.88 284 GLN B CA 1
ATOM 6426 C C . GLN B 1 290 ? 0.142 -8.757 -6.024 1.00 38.60 284 GLN B C 1
ATOM 6427 O O . GLN B 1 290 ? 0.220 -8.154 -7.090 1.00 42.67 284 GLN B O 1
ATOM 6433 N N . LEU B 1 291 ? 1.209 -9.162 -5.330 1.00 37.64 285 LEU B N 1
ATOM 6434 C CA . LEU B 1 291 ? 2.554 -8.838 -5.767 1.00 38.92 285 LEU B CA 1
ATOM 6435 C C . LEU B 1 291 ? 2.845 -9.478 -7.119 1.00 42.26 285 LEU B C 1
ATOM 6436 O O . LEU B 1 291 ? 3.524 -8.885 -7.960 1.00 43.62 285 LEU B O 1
ATOM 6441 N N . LEU B 1 292 ? 2.361 -10.709 -7.296 1.00 40.97 286 LEU B N 1
ATOM 6442 C CA . LEU B 1 292 ? 2.571 -11.427 -8.538 1.00 43.80 286 LEU B CA 1
ATOM 6443 C C . LEU B 1 292 ? 1.785 -10.732 -9.647 1.00 41.83 286 LEU B C 1
ATOM 6444 O O . LEU B 1 292 ? 2.349 -10.387 -10.681 1.00 43.92 286 LEU B O 1
ATOM 6449 N N . TRP B 1 293 ? 0.489 -10.514 -9.400 1.00 40.45 287 TRP B N 1
ATOM 6450 C CA . TRP B 1 293 ? -0.393 -9.874 -10.362 1.00 40.03 287 TRP B CA 1
ATOM 6451 C C . TRP B 1 293 ? 0.264 -8.602 -10.908 1.00 39.32 287 TRP B C 1
ATOM 6452 O O . TRP B 1 293 ? 0.163 -8.289 -12.091 1.00 39.23 287 TRP B O 1
ATOM 6463 N N . ASN B 1 294 ? 0.949 -7.888 -10.017 1.00 38.86 288 ASN B N 1
ATOM 6464 C CA . ASN B 1 294 ? 1.537 -6.594 -10.305 1.00 37.64 288 ASN B CA 1
ATOM 6465 C C . ASN B 1 294 ? 2.924 -6.769 -10.927 1.00 36.37 288 ASN B C 1
ATOM 6466 O O . ASN B 1 294 ? 3.534 -5.808 -11.370 1.00 33.09 288 ASN B O 1
ATOM 6471 N N . SER B 1 295 ? 3.444 -8.002 -10.900 1.00 40.40 289 SER B N 1
ATOM 6472 C CA . SER B 1 295 ? 4.720 -8.336 -11.514 1.00 41.91 289 SER B CA 1
ATOM 6473 C C . SER B 1 295 ? 4.500 -9.023 -12.866 1.00 45.39 289 SER B C 1
ATOM 6474 O O . SER B 1 295 ? 5.450 -9.575 -13.439 1.00 45.05 289 SER B O 1
ATOM 6477 N N . GLN B 1 296 ? 3.241 -9.002 -13.352 1.00 46.61 290 GLN B N 1
ATOM 6478 C CA . GLN B 1 296 ? 2.854 -9.635 -14.608 1.00 46.35 290 GLN B CA 1
ATOM 6479 C C . GLN B 1 296 ? 2.972 -11.157 -14.530 1.00 44.04 290 GLN B C 1
ATOM 6480 O O . GLN B 1 296 ? 3.218 -11.802 -15.541 1.00 44.48 290 GLN B O 1
ATOM 6486 N N . ILE B 1 297 ? 2.787 -11.733 -13.343 1.00 40.12 291 ILE B N 1
ATOM 6487 C CA . ILE B 1 297 ? 2.830 -13.172 -13.185 1.00 38.23 291 ILE B CA 1
ATOM 6488 C C . ILE B 1 297 ? 1.439 -13.633 -12.791 1.00 38.28 291 ILE B C 1
ATOM 6489 O O . ILE B 1 297 ? 1.064 -13.480 -11.637 1.00 40.85 291 ILE B O 1
ATOM 6494 N N . ARG B 1 298 ? 0.693 -14.184 -13.747 1.00 38.51 292 ARG B N 1
ATOM 6495 C CA . ARG B 1 298 ? -0.702 -14.504 -13.526 1.00 38.59 292 ARG B CA 1
ATOM 6496 C C . ARG B 1 298 ? -0.991 -15.894 -14.071 1.00 40.49 292 ARG B C 1
ATOM 6497 O O . ARG B 1 298 ? -1.593 -16.025 -15.126 1.00 39.57 292 ARG B O 1
ATOM 6505 N N . PRO B 1 299 ? -0.562 -16.976 -13.386 1.00 44.94 293 PRO B N 1
ATOM 6506 C CA . PRO B 1 299 ? -1.136 -18.297 -13.665 1.00 43.51 293 PRO B CA 1
ATOM 6507 C C . PRO B 1 299 ? -2.656 -18.223 -13.508 1.00 41.46 293 PRO B C 1
ATOM 6508 O O . PRO B 1 299 ? -3.184 -17.364 -12.803 1.00 37.43 293 PRO B O 1
ATOM 6512 N N . LYS B 1 300 ? -3.342 -19.128 -14.208 1.00 43.75 294 LYS B N 1
ATOM 6513 C CA . LYS B 1 300 ? -4.791 -19.123 -14.306 1.00 45.42 294 LYS B CA 1
ATOM 6514 C C . LYS B 1 300 ? -5.424 -19.193 -12.915 1.00 47.34 294 LYS B C 1
ATOM 6515 O O . LYS B 1 300 ? -6.521 -18.658 -12.722 1.00 50.25 294 LYS B O 1
ATOM 6521 N N . ALA B 1 301 ? -4.735 -19.852 -11.962 1.00 43.01 295 ALA B N 1
ATOM 6522 C CA . ALA B 1 301 ? -5.342 -20.224 -10.695 1.00 43.87 295 ALA B CA 1
ATOM 6523 C C . ALA B 1 301 ? -5.112 -19.162 -9.609 1.00 40.10 295 ALA B C 1
ATOM 6524 O O . ALA B 1 301 ? -5.483 -19.371 -8.443 1.00 40.90 295 ALA B O 1
ATOM 6526 N N . LEU B 1 302 ? -4.481 -18.041 -9.982 1.00 34.25 296 LEU B N 1
ATOM 6527 C CA . LEU B 1 302 ? -4.055 -17.049 -9.007 1.00 32.32 296 LEU B CA 1
ATOM 6528 C C . LEU B 1 302 ? -5.273 -16.409 -8.350 1.00 32.97 296 LEU B C 1
ATOM 6529 O O . LEU B 1 302 ? -6.182 -15.951 -9.026 1.00 29.40 296 LEU B O 1
ATOM 6534 N N . GLY B 1 303 ? -5.298 -16.413 -7.013 1.00 38.07 297 GLY B N 1
ATOM 6535 C CA . GLY B 1 303 ? -6.402 -15.836 -6.260 1.00 40.50 297 GLY B CA 1
ATOM 6536 C C . GLY B 1 303 ? -7.736 -16.526 -6.563 1.00 41.20 297 GLY B C 1
ATOM 6537 O O . GLY B 1 303 ? -8.791 -16.009 -6.232 1.00 39.77 297 GLY B O 1
ATOM 6538 N N . CYS B 1 304 ? -7.688 -17.702 -7.183 1.00 43.64 298 CYS B N 1
ATOM 6539 C CA . CYS B 1 304 ? -8.876 -18.519 -7.307 1.00 46.51 298 CYS B CA 1
ATOM 6540 C C . CYS B 1 304 ? -8.779 -19.623 -6.268 1.00 49.72 298 CYS B C 1
ATOM 6541 O O . CYS B 1 304 ? -7.724 -19.809 -5.648 1.00 52.37 298 CYS B O 1
ATOM 6544 N N . TYR B 1 305 ? -9.884 -20.352 -6.109 1.00 49.84 299 TYR B N 1
ATOM 6545 C CA . TYR B 1 305 ? -9.966 -21.379 -5.090 1.00 51.40 299 TYR B CA 1
ATOM 6546 C C . TYR B 1 305 ? -9.727 -20.672 -3.764 1.00 48.51 299 TYR B C 1
ATOM 6547 O O . TYR B 1 305 ? -8.967 -21.143 -2.924 1.00 53.81 299 TYR B O 1
ATOM 6556 N N . LEU B 1 306 ? -10.355 -19.502 -3.635 1.00 44.84 300 LEU B N 1
ATOM 6557 C CA . LEU B 1 306 ? -10.377 -18.778 -2.384 1.00 42.26 300 LEU B CA 1
ATOM 6558 C C . LEU B 1 306 ? -11.253 -19.560 -1.415 1.00 41.98 300 LEU B C 1
ATOM 6559 O O . LEU B 1 306 ? -12.340 -20.032 -1.777 1.00 41.16 300 LEU B O 1
ATOM 6564 N N . SER B 1 307 ? -10.732 -19.672 -0.191 1.00 41.08 301 SER B N 1
ATOM 6565 C CA . SER B 1 307 ? -11.198 -20.611 0.806 1.00 45.34 301 SER B CA 1
ATOM 6566 C C . SER B 1 307 ? -10.762 -20.109 2.181 1.00 45.49 301 SER B C 1
ATOM 6567 O O . SER B 1 307 ? -9.718 -19.468 2.316 1.00 43.96 301 SER B O 1
ATOM 6570 N N . GLU B 1 308 ? -11.591 -20.368 3.194 1.00 42.51 302 GLU B N 1
ATOM 6571 C CA . GLU B 1 308 ? -11.189 -20.122 4.563 1.00 43.48 302 GLU B CA 1
ATOM 6572 C C . GLU B 1 308 ? -11.814 -21.205 5.443 1.00 47.01 302 GLU B C 1
ATOM 6573 O O . GLU B 1 308 ? -11.808 -22.382 5.070 1.00 46.84 302 GLU B O 1
ATOM 6579 N N . HIS B 1 309 ? -12.293 -20.803 6.627 1.00 43.64 303 HIS B N 1
ATOM 6580 C CA . HIS B 1 309 ? -13.209 -21.613 7.404 1.00 42.04 303 HIS B CA 1
ATOM 6581 C C . HIS B 1 309 ? -14.473 -20.811 7.635 1.00 39.07 303 HIS B C 1
ATOM 6582 O O . HIS B 1 309 ? -14.404 -19.671 8.070 1.00 41.36 303 HIS B O 1
ATOM 6589 N N . ILE B 1 310 ? -15.616 -21.421 7.345 1.00 36.67 304 ILE B N 1
ATOM 6590 C CA . ILE B 1 310 ? -16.856 -20.936 7.910 1.00 36.40 304 ILE B CA 1
ATOM 6591 C C . ILE B 1 310 ? -16.789 -21.211 9.406 1.00 34.83 304 ILE B C 1
ATOM 6592 O O . ILE B 1 310 ? -16.325 -22.271 9.806 1.00 33.86 304 ILE B O 1
ATOM 6597 N N . MET B 1 311 ? -17.221 -20.240 10.212 1.00 36.53 305 MET B N 1
ATOM 6598 C CA . MET B 1 311 ? -17.060 -20.293 11.655 1.00 36.42 305 MET B CA 1
ATOM 6599 C C . MET B 1 311 ? -18.383 -20.116 12.383 1.00 32.92 305 MET B C 1
ATOM 6600 O O . MET B 1 311 ? -19.178 -19.247 12.046 1.00 31.33 305 MET B O 1
ATOM 6605 N N . THR B 1 312 ? -18.556 -20.889 13.447 1.00 32.79 306 THR B N 1
ATOM 6606 C CA . THR B 1 312 ? -19.505 -20.520 14.476 1.00 31.26 306 THR B CA 1
ATOM 6607 C C . THR B 1 312 ? -18.715 -20.081 15.695 1.00 29.98 306 THR B C 1
ATOM 6608 O O . THR B 1 312 ? -17.605 -20.559 15.946 1.00 28.44 306 THR B O 1
ATOM 6612 N N . PHE B 1 313 ? -19.326 -19.155 16.427 1.00 29.36 307 PHE B N 1
ATOM 6613 C CA . PHE B 1 313 ? -18.734 -18.656 17.646 1.00 29.96 307 PHE B CA 1
ATOM 6614 C C . PHE B 1 313 ? -19.839 -18.363 18.648 1.00 28.75 307 PHE B C 1
ATOM 6615 O O . PHE B 1 313 ? -20.966 -18.054 18.261 1.00 26.71 307 PHE B O 1
ATOM 6623 N N . GLY B 1 314 ? -19.478 -18.461 19.923 1.00 28.53 308 GLY B N 1
ATOM 6624 C CA . GLY B 1 314 ? -20.371 -18.101 21.001 1.00 31.38 308 GLY B CA 1
ATOM 6625 C C . GLY B 1 314 ? -19.618 -18.154 22.323 1.00 34.28 308 GLY B C 1
ATOM 6626 O O . GLY B 1 314 ? -18.541 -18.730 22.407 1.00 35.47 308 GLY B O 1
ATOM 6627 N N . GLN B 1 315 ? -20.167 -17.510 23.345 1.00 37.18 309 GLN B N 1
ATOM 6628 C CA . GLN B 1 315 ? -19.535 -17.506 24.654 1.00 37.89 309 GLN B CA 1
ATOM 6629 C C . GLN B 1 315 ? -20.563 -17.953 25.678 1.00 36.38 309 GLN B C 1
ATOM 6630 O O . GLN B 1 315 ? -21.758 -17.699 25.490 1.00 34.99 309 GLN B O 1
ATOM 6636 N N . ILE B 1 316 ? -20.080 -18.614 26.737 1.00 34.16 310 ILE B N 1
ATOM 6637 C CA . ILE B 1 316 ? -20.978 -19.087 27.768 1.00 34.76 310 ILE B CA 1
ATOM 6638 C C . ILE B 1 316 ? -20.411 -18.715 29.131 1.00 33.51 310 ILE B C 1
ATOM 6639 O O . ILE B 1 316 ? -19.197 -18.563 29.283 1.00 31.67 310 ILE B O 1
ATOM 6644 N N . VAL B 1 317 ? -21.345 -18.532 30.079 1.00 33.49 311 VAL B N 1
ATOM 6645 C CA . VAL B 1 317 ? -21.058 -18.367 31.492 1.00 34.01 311 VAL B CA 1
ATOM 6646 C C . VAL B 1 317 ? -21.139 -19.745 32.144 1.00 35.89 311 VAL B C 1
ATOM 6647 O O . VAL B 1 317 ? -22.125 -20.459 31.963 1.00 36.92 311 VAL B O 1
ATOM 6651 N N . LEU B 1 318 ? -20.105 -20.097 32.921 1.00 36.01 312 LEU B N 1
ATOM 6652 C CA . LEU B 1 318 ? -19.972 -21.428 33.493 1.00 35.03 312 LEU B CA 1
ATOM 6653 C C . LEU B 1 318 ? -21.173 -21.727 34.387 1.00 36.50 312 LEU B C 1
ATOM 6654 O O . LEU B 1 318 ? -21.638 -20.867 35.131 1.00 36.35 312 LEU B O 1
ATOM 6659 N N . SER B 1 319 ? -21.650 -22.974 34.317 1.00 40.33 313 SER B N 1
ATOM 6660 C CA . SER B 1 319 ? -22.709 -23.455 35.186 1.00 43.47 313 SER B CA 1
ATOM 6661 C C . SER B 1 319 ? -22.294 -23.254 36.646 1.00 45.58 313 SER B C 1
ATOM 6662 O O . SER B 1 319 ? -21.100 -23.254 36.965 1.00 47.99 313 SER B O 1
ATOM 6665 N N . LYS B 1 320 ? -23.281 -23.088 37.533 1.00 44.77 314 LYS B N 1
ATOM 6666 C CA . LYS B 1 320 ? -23.006 -23.027 38.959 1.00 44.47 314 LYS B CA 1
ATOM 6667 C C . LYS B 1 320 ? -22.376 -24.340 39.424 1.00 42.10 314 LYS B C 1
ATOM 6668 O O . LYS B 1 320 ? -21.520 -24.346 40.305 1.00 39.62 314 LYS B O 1
ATOM 6674 N N . GLU B 1 321 ? -22.808 -25.453 38.819 1.00 43.36 315 GLU B N 1
ATOM 6675 C CA . GLU B 1 321 ? -22.315 -26.746 39.241 1.00 45.12 315 GLU B CA 1
ATOM 6676 C C . GLU B 1 321 ? -20.803 -26.803 39.068 1.00 41.59 315 GLU B C 1
ATOM 6677 O O . GLU B 1 321 ? -20.098 -27.216 39.983 1.00 42.41 315 GLU B O 1
ATOM 6683 N N . ILE B 1 322 ? -20.321 -26.368 37.900 1.00 40.73 316 ILE B N 1
ATOM 6684 C CA . ILE B 1 322 ? -18.890 -26.388 37.608 1.00 39.97 316 ILE B CA 1
ATOM 6685 C C . ILE B 1 322 ? -18.145 -25.510 38.618 1.00 40.42 316 ILE B C 1
ATOM 6686 O O . ILE B 1 322 ? -17.120 -25.917 39.155 1.00 41.13 316 ILE B O 1
ATOM 6691 N N . VAL B 1 323 ? -18.649 -24.296 38.858 1.00 38.36 317 VAL B N 1
ATOM 6692 C CA . VAL B 1 323 ? -17.948 -23.375 39.736 1.00 39.90 317 VAL B CA 1
ATOM 6693 C C . VAL B 1 323 ? -17.847 -23.997 41.129 1.00 41.11 317 VAL B C 1
ATOM 6694 O O . VAL B 1 323 ? -16.781 -23.993 41.728 1.00 40.63 317 VAL B O 1
ATOM 6698 N N . ALA B 1 324 ? -18.954 -24.554 41.627 1.00 42.66 318 ALA B N 1
ATOM 6699 C CA . ALA B 1 324 ? -18.964 -25.257 42.899 1.00 42.41 318 ALA B CA 1
ATOM 6700 C C . ALA B 1 324 ? -17.800 -26.256 42.987 1.00 45.73 318 ALA B C 1
ATOM 6701 O O . ALA B 1 324 ? -17.099 -26.310 44.000 1.00 44.96 318 ALA B O 1
ATOM 6703 N N . GLU B 1 325 ? -17.555 -27.002 41.900 1.00 47.12 319 GLU B N 1
ATOM 6704 C CA . GLU B 1 325 ? -16.584 -28.091 41.867 1.00 44.00 319 GLU B CA 1
ATOM 6705 C C . GLU B 1 325 ? -15.127 -27.610 41.930 1.00 44.39 319 GLU B C 1
ATOM 6706 O O . GLU B 1 325 ? -14.217 -28.434 41.908 1.00 40.64 319 GLU B O 1
ATOM 6712 N N . ILE B 1 326 ? -14.884 -26.290 41.997 1.00 48.37 320 ILE B N 1
ATOM 6713 C CA . ILE B 1 326 ? -13.542 -25.748 41.890 1.00 51.93 320 ILE B CA 1
ATOM 6714 C C . ILE B 1 326 ? -13.287 -24.782 43.044 1.00 61.36 320 ILE B C 1
ATOM 6715 O O . ILE B 1 326 ? -13.766 -23.653 43.020 1.00 61.07 320 ILE B O 1
ATOM 6720 N N . LYS B 1 327 ? -12.501 -25.241 44.032 1.00 68.88 321 LYS B N 1
ATOM 6721 C CA . LYS B 1 327 ? -12.213 -24.459 45.226 1.00 71.06 321 LYS B CA 1
ATOM 6722 C C . LYS B 1 327 ? -10.869 -24.844 45.858 1.00 77.09 321 LYS B C 1
ATOM 6723 O O . LYS B 1 327 ? -10.856 -25.417 46.943 1.00 87.11 321 LYS B O 1
ATOM 6729 N N . ALA B 1 328 ? -9.738 -24.489 45.225 1.00 74.70 322 ALA B N 1
ATOM 6730 C CA . ALA B 1 328 ? -8.416 -24.896 45.688 1.00 68.75 322 ALA B CA 1
ATOM 6731 C C . ALA B 1 328 ? -7.444 -23.709 45.607 1.00 70.76 322 ALA B C 1
ATOM 6732 O O . ALA B 1 328 ? -6.354 -23.824 44.996 1.00 72.11 322 ALA B O 1
ATOM 6734 N N . PRO B 1 332 ? -2.344 -21.789 45.338 1.00 60.81 326 PRO B N 1
ATOM 6735 C CA . PRO B 1 332 ? -1.701 -22.264 44.117 1.00 63.31 326 PRO B CA 1
ATOM 6736 C C . PRO B 1 332 ? -0.465 -21.444 43.724 1.00 63.45 326 PRO B C 1
ATOM 6737 O O . PRO B 1 332 ? 0.619 -21.798 44.177 1.00 58.67 326 PRO B O 1
ATOM 6741 N N . TYR B 1 333 ? -0.648 -20.320 42.988 1.00 68.31 327 TYR B N 1
ATOM 6742 C CA . TYR B 1 333 ? 0.419 -19.478 42.428 1.00 68.08 327 TYR B CA 1
ATOM 6743 C C . TYR B 1 333 ? 0.448 -18.102 43.113 1.00 62.31 327 TYR B C 1
ATOM 6744 O O . TYR B 1 333 ? -0.571 -17.591 43.573 1.00 55.27 327 TYR B O 1
ATOM 6753 N N . PHE B 1 334 ? 1.628 -17.467 43.109 1.00 58.20 328 PHE B N 1
ATOM 6754 C CA . PHE B 1 334 ? 1.864 -16.157 43.707 1.00 57.88 328 PHE B CA 1
ATOM 6755 C C . PHE B 1 334 ? 1.591 -16.194 45.209 1.00 61.71 328 PHE B C 1
ATOM 6756 O O . PHE B 1 334 ? 0.888 -15.331 45.732 1.00 61.04 328 PHE B O 1
ATOM 6764 N N . LYS B 1 335 ? 2.191 -17.167 45.903 1.00 65.35 329 LYS B N 1
ATOM 6765 C CA . LYS B 1 335 ? 1.994 -17.302 47.339 1.00 66.23 329 LYS B CA 1
ATOM 6766 C C . LYS B 1 335 ? 2.855 -16.275 48.073 1.00 62.80 329 LYS B C 1
ATOM 6767 O O . LYS B 1 335 ? 2.507 -15.859 49.174 1.00 59.18 329 LYS B O 1
ATOM 6773 N N . GLU B 1 336 ? 3.950 -15.838 47.439 1.00 62.42 330 GLU B N 1
ATOM 6774 C CA . GLU B 1 336 ? 4.859 -14.865 48.033 1.00 68.84 330 GLU B CA 1
ATOM 6775 C C . GLU B 1 336 ? 4.463 -13.442 47.606 1.00 70.52 330 GLU B C 1
ATOM 6776 O O . GLU B 1 336 ? 5.218 -12.503 47.857 1.00 77.94 330 GLU B O 1
ATOM 6782 N N . SER B 1 337 ? 3.278 -13.267 46.990 1.00 64.09 331 SER B N 1
ATOM 6783 C CA . SER B 1 337 ? 2.768 -11.945 46.645 1.00 53.93 331 SER B CA 1
ATOM 6784 C C . SER B 1 337 ? 1.244 -11.919 46.775 1.00 50.43 331 SER B C 1
ATOM 6785 O O . SER B 1 337 ? 0.523 -12.053 45.793 1.00 45.56 331 SER B O 1
ATOM 6788 N N . PRO B 1 338 ? 0.702 -11.838 48.014 1.00 55.72 332 PRO B N 1
ATOM 6789 C CA . PRO B 1 338 ? -0.738 -11.704 48.244 1.00 59.48 332 PRO B CA 1
ATOM 6790 C C . PRO B 1 338 ? -1.464 -10.629 47.440 1.00 60.64 332 PRO B C 1
ATOM 6791 O O . PRO B 1 338 ? -2.642 -10.818 47.129 1.00 61.74 332 PRO B O 1
ATOM 6795 N N . LYS B 1 339 ? -0.787 -9.516 47.109 1.00 54.84 333 LYS B N 1
ATOM 6796 C CA . LYS B 1 339 ? -1.463 -8.376 46.501 1.00 53.14 333 LYS B CA 1
ATOM 6797 C C . LYS B 1 339 ? -1.794 -8.641 45.030 1.00 46.90 333 LYS B C 1
ATOM 6798 O O . LYS B 1 339 ? -2.401 -7.792 44.363 1.00 41.02 333 LYS B O 1
ATOM 6804 N N . MET B 1 340 ? -1.353 -9.800 44.532 1.00 44.48 334 MET B N 1
ATOM 6805 C CA . MET B 1 340 ? -1.594 -10.167 43.156 1.00 47.65 334 MET B CA 1
ATOM 6806 C C . MET B 1 340 ? -3.023 -10.691 42.974 1.00 46.46 334 MET B C 1
ATOM 6807 O O . MET B 1 340 ? -3.454 -10.834 41.831 1.00 40.59 334 MET B O 1
ATOM 6812 N N . PHE B 1 341 ? -3.720 -10.960 44.099 1.00 48.84 335 PHE B N 1
ATOM 6813 C CA . PHE B 1 341 ? -5.109 -11.410 44.126 1.00 45.04 335 PHE B CA 1
ATOM 6814 C C . PHE B 1 341 ? -6.072 -10.239 44.312 1.00 42.86 335 PHE B C 1
ATOM 6815 O O . PHE B 1 341 ? -7.278 -10.450 44.358 1.00 40.42 335 PHE B O 1
ATOM 6823 N N . HIS B 1 342 ? -5.519 -9.028 44.475 1.00 46.13 336 HIS B N 1
ATOM 6824 C CA . HIS B 1 342 ? -6.264 -7.771 44.518 1.00 49.32 336 HIS B CA 1
ATOM 6825 C C . HIS B 1 342 ? -7.123 -7.624 45.776 1.00 51.80 336 HIS B C 1
ATOM 6826 O O . HIS B 1 342 ? -8.032 -6.792 45.765 1.00 55.13 336 HIS B O 1
ATOM 6833 N N . VAL B 1 343 ? -6.833 -8.373 46.860 1.00 50.26 337 VAL B N 1
ATOM 6834 C CA . VAL B 1 343 ? -7.602 -8.217 48.092 1.00 45.85 337 VAL B CA 1
ATOM 6835 C C . VAL B 1 343 ? -6.712 -8.445 49.314 1.00 44.99 337 VAL B C 1
ATOM 6836 O O . VAL B 1 343 ? -5.704 -9.130 49.239 1.00 45.23 337 VAL B O 1
ATOM 6840 N N . ALA B 1 344 ? -7.122 -7.861 50.444 1.00 46.61 338 ALA B N 1
ATOM 6841 C CA . ALA B 1 344 ? -6.457 -8.069 51.717 1.00 52.38 338 ALA B CA 1
ATOM 6842 C C . ALA B 1 344 ? -7.446 -7.848 52.862 1.00 55.85 338 ALA B C 1
ATOM 6843 O O . ALA B 1 344 ? -8.388 -7.083 52.700 1.00 58.76 338 ALA B O 1
ATOM 6845 N N . GLY B 1 345 ? -7.217 -8.518 54.001 1.00 52.34 339 GLY B N 1
ATOM 6846 C CA . GLY B 1 345 ? -8.065 -8.374 55.175 1.00 49.54 339 GLY B CA 1
ATOM 6847 C C . GLY B 1 345 ? -9.523 -8.712 54.869 1.00 49.45 339 GLY B C 1
ATOM 6848 O O . GLY B 1 345 ? -9.808 -9.788 54.369 1.00 44.95 339 GLY B O 1
ATOM 6849 N N . ASN B 1 346 ? -10.425 -7.760 55.126 1.00 56.16 340 ASN B N 1
ATOM 6850 C CA . ASN B 1 346 ? -11.860 -7.994 55.119 1.00 61.00 340 ASN B CA 1
ATOM 6851 C C . ASN B 1 346 ? -12.438 -8.138 53.716 1.00 57.48 340 ASN B C 1
ATOM 6852 O O . ASN B 1 346 ? -13.522 -8.700 53.559 1.00 60.40 340 ASN B O 1
ATOM 6857 N N . GLN B 1 347 ? -11.743 -7.593 52.715 1.00 50.67 341 GLN B N 1
ATOM 6858 C CA . GLN B 1 347 ? -12.209 -7.681 51.347 1.00 48.13 341 GLN B CA 1
ATOM 6859 C C . GLN B 1 347 ? -11.837 -9.055 50.807 1.00 48.33 341 GLN B C 1
ATOM 6860 O O . GLN B 1 347 ? -10.711 -9.509 50.978 1.00 49.92 341 GLN B O 1
ATOM 6866 N N . LYS B 1 348 ? -12.811 -9.715 50.174 1.00 48.52 342 LYS B N 1
ATOM 6867 C CA . LYS B 1 348 ? -12.584 -10.973 49.482 1.00 45.98 342 LYS B CA 1
ATOM 6868 C C . LYS B 1 348 ? -12.960 -10.785 48.016 1.00 38.24 342 LYS B C 1
ATOM 6869 O O . LYS B 1 348 ? -13.684 -9.862 47.650 1.00 32.15 342 LYS B O 1
ATOM 6875 N N . ASP B 1 349 ? -12.457 -11.691 47.179 1.00 37.87 343 ASP B N 1
ATOM 6876 C CA . ASP B 1 349 ? -12.807 -11.697 45.772 1.00 35.25 343 ASP B CA 1
ATOM 6877 C C . ASP B 1 349 ? -14.099 -12.481 45.622 1.00 34.97 343 ASP B C 1
ATOM 6878 O O . ASP B 1 349 ? -14.097 -13.681 45.855 1.00 35.37 343 ASP B O 1
ATOM 6883 N N . PRO B 1 350 ? -15.235 -11.870 45.217 1.00 35.41 344 PRO B N 1
ATOM 6884 C CA . PRO B 1 350 ? -16.509 -12.584 45.201 1.00 37.11 344 PRO B CA 1
ATOM 6885 C C . PRO B 1 350 ? -16.595 -13.644 44.110 1.00 34.93 344 PRO B C 1
ATOM 6886 O O . PRO B 1 350 ? -17.553 -14.403 44.082 1.00 36.08 344 PRO B O 1
ATOM 6890 N N . ILE B 1 351 ? -15.607 -13.673 43.202 1.00 34.13 345 ILE B N 1
ATOM 6891 C CA . ILE B 1 351 ? -15.541 -14.688 42.158 1.00 35.17 345 ILE B CA 1
ATOM 6892 C C . ILE B 1 351 ? -14.842 -15.925 42.720 1.00 34.19 345 ILE B C 1
ATOM 6893 O O . ILE B 1 351 ? -13.677 -15.854 43.105 1.00 32.03 345 ILE B O 1
ATOM 6898 N N . ASP B 1 352 ? -15.532 -17.068 42.691 1.00 35.50 346 ASP B N 1
ATOM 6899 C CA . ASP B 1 352 ? -15.038 -18.283 43.317 1.00 38.90 346 ASP B CA 1
ATOM 6900 C C . ASP B 1 352 ? -14.246 -19.102 42.306 1.00 36.05 346 ASP B C 1
ATOM 6901 O O . ASP B 1 352 ? -14.461 -20.300 42.165 1.00 35.06 346 ASP B O 1
ATOM 6906 N N . ILE B 1 353 ? -13.315 -18.473 41.601 1.00 33.86 347 ILE B N 1
ATOM 6907 C CA . ILE B 1 353 ? -12.556 -19.227 40.627 1.00 33.79 347 ILE B CA 1
ATOM 6908 C C . ILE B 1 353 ? -11.091 -18.829 40.712 1.00 36.82 347 ILE B C 1
ATOM 6909 O O . ILE B 1 353 ? -10.731 -17.730 40.285 1.00 43.46 347 ILE B O 1
ATOM 6914 N N . PRO B 1 354 ? -10.198 -19.722 41.198 1.00 32.95 348 PRO B N 1
ATOM 6915 C CA . PRO B 1 354 ? -8.800 -19.377 41.422 1.00 32.71 348 PRO B CA 1
ATOM 6916 C C . PRO B 1 354 ? -8.293 -18.451 40.322 1.00 33.59 348 PRO B C 1
ATOM 6917 O O . PRO B 1 354 ? -8.395 -18.747 39.127 1.00 30.70 348 PRO B O 1
ATOM 6921 N N . LEU B 1 355 ? -7.747 -17.323 40.771 1.00 33.57 349 LEU B N 1
ATOM 6922 C CA . LEU B 1 355 ? -7.406 -16.247 39.876 1.00 33.92 349 LEU B CA 1
ATOM 6923 C C . LEU B 1 355 ? -6.303 -16.694 38.929 1.00 36.17 349 LEU B C 1
ATOM 6924 O O . LEU B 1 355 ? -6.159 -16.098 37.869 1.00 39.05 349 LEU B O 1
ATOM 6929 N N . TYR B 1 356 ? -5.489 -17.682 39.325 1.00 36.46 350 TYR B N 1
ATOM 6930 C CA . TYR B 1 356 ? -4.381 -18.087 38.474 1.00 38.40 350 TYR B CA 1
ATOM 6931 C C . TYR B 1 356 ? -4.622 -19.480 37.916 1.00 39.84 350 TYR B C 1
ATOM 6932 O O . TYR B 1 356 ? -3.701 -20.090 37.355 1.00 39.53 350 TYR B O 1
ATOM 6941 N N . ASP B 1 357 ? -5.885 -19.921 38.012 1.00 39.92 351 ASP B N 1
ATOM 6942 C CA . ASP B 1 357 ? -6.296 -21.132 37.329 1.00 40.86 351 ASP B CA 1
ATOM 6943 C C . ASP B 1 357 ? -5.966 -20.991 35.851 1.00 37.46 351 ASP B C 1
ATOM 6944 O O . ASP B 1 357 ? -6.528 -20.122 35.193 1.00 38.73 351 ASP B O 1
ATOM 6949 N N . PRO B 1 358 ? -5.065 -21.827 35.287 1.00 32.86 352 PRO B N 1
ATOM 6950 C CA . PRO B 1 358 ? -4.775 -21.768 33.851 1.00 30.31 352 PRO B CA 1
ATOM 6951 C C . PRO B 1 358 ? -6.071 -21.786 33.049 1.00 29.61 352 PRO B C 1
ATOM 6952 O O . PRO B 1 358 ? -7.035 -22.441 33.424 1.00 28.17 352 PRO B O 1
ATOM 6956 N N . ASP B 1 359 ? -6.099 -21.038 31.946 1.00 33.44 353 ASP B N 1
ATOM 6957 C CA . ASP B 1 359 ? -7.312 -20.900 31.147 1.00 34.70 353 ASP B CA 1
ATOM 6958 C C . ASP B 1 359 ? -7.669 -22.254 30.536 1.00 31.51 353 ASP B C 1
ATOM 6959 O O . ASP B 1 359 ? -6.779 -23.004 30.152 1.00 32.44 353 ASP B O 1
ATOM 6964 N N . PRO B 1 360 ? -8.965 -22.638 30.448 1.00 28.40 354 PRO B N 1
ATOM 6965 C CA . PRO B 1 360 ? -9.341 -23.864 29.746 1.00 27.49 354 PRO B CA 1
ATOM 6966 C C . PRO B 1 360 ? -8.972 -23.665 28.284 1.00 27.65 354 PRO B C 1
ATOM 6967 O O . PRO B 1 360 ? -9.383 -22.689 27.679 1.00 27.15 354 PRO B O 1
ATOM 6971 N N . THR B 1 361 ? -8.184 -24.585 27.724 1.00 28.90 355 THR B N 1
ATOM 6972 C CA . THR B 1 361 ? -7.745 -24.451 26.346 1.00 27.39 355 THR B CA 1
ATOM 6973 C C . THR B 1 361 ? -7.763 -25.821 25.665 1.00 27.28 355 THR B C 1
ATOM 6974 O O . THR B 1 361 ? -6.730 -26.468 25.507 1.00 25.53 355 THR B O 1
ATOM 6978 N N . LEU B 1 362 ? -8.973 -26.212 25.253 1.00 27.74 356 LEU B N 1
ATOM 6979 C CA . LEU B 1 362 ? -9.293 -27.555 24.807 1.00 28.96 356 LEU B CA 1
ATOM 6980 C C . LEU B 1 362 ? -9.558 -27.543 23.314 1.00 28.04 356 LEU B C 1
ATOM 6981 O O . LEU B 1 362 ? -9.954 -26.510 22.791 1.00 26.97 356 LEU B O 1
ATOM 6986 N N . TRP B 1 363 ? -9.379 -28.698 22.662 1.00 28.84 357 TRP B N 1
ATOM 6987 C CA . TRP B 1 363 ? -9.962 -28.885 21.348 1.00 30.79 357 TRP B CA 1
ATOM 6988 C C . TRP B 1 363 ? -10.520 -30.287 21.167 1.00 32.68 357 TRP B C 1
ATOM 6989 O O . TRP B 1 363 ? -10.094 -31.258 21.766 1.00 31.21 357 TRP B O 1
ATOM 7000 N N . ILE B 1 364 ? -11.518 -30.319 20.295 1.00 37.15 358 ILE B N 1
ATOM 7001 C CA . ILE B 1 364 ? -11.965 -31.511 19.617 1.00 38.61 358 ILE B CA 1
ATOM 7002 C C . ILE B 1 364 ? -11.452 -31.388 18.191 1.00 39.26 358 ILE B C 1
ATOM 7003 O O . ILE B 1 364 ? -11.757 -30.422 17.506 1.00 37.53 358 ILE B O 1
ATOM 7008 N N . PRO B 1 365 ? -10.592 -32.319 17.737 1.00 43.06 359 PRO B N 1
ATOM 7009 C CA . PRO B 1 365 ? -10.185 -32.375 16.331 1.00 43.04 359 PRO B CA 1
ATOM 7010 C C . PRO B 1 365 ? -11.289 -32.475 15.289 1.00 44.39 359 PRO B C 1
ATOM 7011 O O . PRO B 1 365 ? -12.474 -32.659 15.620 1.00 44.54 359 PRO B O 1
ATOM 7015 N N . VAL B 1 366 ? -10.857 -32.362 14.023 1.00 43.15 360 VAL B N 1
ATOM 7016 C CA . VAL B 1 366 ? -11.632 -32.901 12.918 1.00 40.29 360 VAL B CA 1
ATOM 7017 C C . VAL B 1 366 ? -11.390 -34.409 12.933 1.00 38.82 360 VAL B C 1
ATOM 7018 O O . VAL B 1 366 ? -10.282 -34.844 13.263 1.00 38.77 360 VAL B O 1
ATOM 7022 N N . GLN B 1 367 ? -12.449 -35.161 12.589 1.00 35.69 361 GLN B N 1
ATOM 7023 C CA . GLN B 1 367 ? -12.525 -36.601 12.738 1.00 33.34 361 GLN B CA 1
ATOM 7024 C C . GLN B 1 367 ? -13.531 -37.158 11.748 1.00 33.02 361 GLN B C 1
ATOM 7025 O O . GLN B 1 367 ? -14.180 -36.390 11.045 1.00 30.88 361 GLN B O 1
ATOM 7031 N N . LYS B 1 368 ? -13.718 -38.485 11.762 1.00 34.87 362 LYS B N 1
ATOM 7032 C CA . LYS B 1 368 ? -14.807 -39.106 11.021 1.00 36.52 362 LYS B CA 1
ATOM 7033 C C . LYS B 1 368 ? -16.134 -38.441 11.396 1.00 36.86 362 LYS B C 1
ATOM 7034 O O . LYS B 1 368 ? -16.371 -38.164 12.559 1.00 38.53 362 LYS B O 1
ATOM 7040 N N . ASP B 1 369 ? -16.964 -38.136 10.390 1.00 37.74 363 ASP B N 1
ATOM 7041 C CA . ASP B 1 369 ? -18.316 -37.606 10.557 1.00 36.99 363 ASP B CA 1
ATOM 7042 C C . ASP B 1 369 ? -18.355 -36.196 11.140 1.00 34.94 363 ASP B C 1
ATOM 7043 O O . ASP B 1 369 ? -19.435 -35.652 11.331 1.00 33.71 363 ASP B O 1
ATOM 7048 N N . ARG B 1 370 ? -17.181 -35.582 11.318 1.00 36.12 364 ARG B N 1
ATOM 7049 C CA . ARG B 1 370 ? -17.057 -34.297 11.998 1.00 35.83 364 ARG B CA 1
ATOM 7050 C C . ARG B 1 370 ? -16.046 -33.409 11.279 1.00 33.96 364 ARG B C 1
ATOM 7051 O O . ARG B 1 370 ? -14.999 -33.082 11.846 1.00 31.45 364 ARG B O 1
ATOM 7059 N N . PRO B 1 371 ? -16.336 -32.975 10.029 1.00 35.52 365 PRO B N 1
ATOM 7060 C CA . PRO B 1 371 ? -15.442 -32.088 9.277 1.00 37.84 365 PRO B CA 1
ATOM 7061 C C . PRO B 1 371 ? -15.474 -30.669 9.834 1.00 40.69 365 PRO B C 1
ATOM 7062 O O . PRO B 1 371 ? -15.885 -29.731 9.138 1.00 42.03 365 PRO B O 1
ATOM 7066 N N . TRP B 1 372 ? -15.063 -30.552 11.107 1.00 41.11 366 TRP B N 1
ATOM 7067 C CA . TRP B 1 372 ? -14.925 -29.261 11.767 1.00 39.29 366 TRP B CA 1
ATOM 7068 C C . TRP B 1 372 ? -14.178 -29.384 13.094 1.00 36.82 366 TRP B C 1
ATOM 7069 O O . TRP B 1 372 ? -14.256 -30.370 13.823 1.00 36.34 366 TRP B O 1
ATOM 7080 N N . HIS B 1 373 ? -13.535 -28.271 13.402 1.00 35.39 367 HIS B N 1
ATOM 7081 C CA . HIS B 1 373 ? -12.466 -28.170 14.369 1.00 35.04 367 HIS B CA 1
ATOM 7082 C C . HIS B 1 373 ? -12.970 -27.261 15.484 1.00 33.27 367 HIS B C 1
ATOM 7083 O O . HIS B 1 373 ? -13.233 -26.090 15.255 1.00 34.43 367 HIS B O 1
ATOM 7090 N N . CYS B 1 374 ? -13.136 -27.819 16.677 1.00 32.55 368 CYS B N 1
ATOM 7091 C CA . CYS B 1 374 ? -13.704 -27.094 17.799 1.00 32.21 368 CYS B CA 1
ATOM 7092 C C . CYS B 1 374 ? -12.594 -26.630 18.729 1.00 31.23 368 CYS B C 1
ATOM 7093 O O . CYS B 1 374 ? -11.651 -27.367 18.978 1.00 32.15 368 CYS B O 1
ATOM 7096 N N . GLN B 1 375 ? -12.721 -25.397 19.226 1.00 32.47 369 GLN B N 1
ATOM 7097 C CA . GLN B 1 375 ? -11.877 -24.890 20.295 1.00 34.31 369 GLN B CA 1
ATOM 7098 C C . GLN B 1 375 ? -12.771 -24.412 21.433 1.00 31.10 369 GLN B C 1
ATOM 7099 O O . GLN B 1 375 ? -13.642 -23.582 21.211 1.00 29.56 369 GLN B O 1
ATOM 7105 N N . ILE B 1 376 ? -12.557 -24.978 22.627 1.00 31.25 370 ILE B N 1
ATOM 7106 C CA . ILE B 1 376 ? -13.169 -24.480 23.850 1.00 33.40 370 ILE B CA 1
ATOM 7107 C C . ILE B 1 376 ? -12.076 -23.775 24.646 1.00 33.35 370 ILE B C 1
ATOM 7108 O O . ILE B 1 376 ? -11.272 -24.436 25.292 1.00 32.56 370 ILE B O 1
ATOM 7113 N N . HIS B 1 377 ? -12.046 -22.438 24.578 1.00 34.58 371 HIS B N 1
ATOM 7114 C CA . HIS B 1 377 ? -10.936 -21.683 25.144 1.00 34.83 371 HIS B CA 1
ATOM 7115 C C . HIS B 1 377 ? -11.347 -20.257 25.458 1.00 33.32 371 HIS B C 1
ATOM 7116 O O . HIS B 1 377 ? -12.521 -19.917 25.410 1.00 29.76 371 HIS B O 1
ATOM 7123 N N . LYS B 1 378 ? -10.340 -19.454 25.798 1.00 38.08 372 LYS B N 1
ATOM 7124 C CA . LYS B 1 378 ? -10.497 -18.019 25.968 1.00 44.08 372 LYS B CA 1
ATOM 7125 C C . LYS B 1 378 ? -9.300 -17.303 25.350 1.00 48.84 372 LYS B C 1
ATOM 7126 O O . LYS B 1 378 ? -8.218 -17.319 25.938 1.00 56.96 372 LYS B O 1
ATOM 7132 N N . ASP B 1 379 ? -9.493 -16.671 24.181 1.00 45.66 373 ASP B N 1
ATOM 7133 C CA . ASP B 1 379 ? -8.432 -15.836 23.641 1.00 44.85 373 ASP B CA 1
ATOM 7134 C C . ASP B 1 379 ? -9.041 -14.622 22.968 1.00 41.81 373 ASP B C 1
ATOM 7135 O O . ASP B 1 379 ? -10.254 -14.431 22.997 1.00 35.02 373 ASP B O 1
ATOM 7140 N N . ASN B 1 380 ? -8.143 -13.821 22.385 1.00 46.02 374 ASN B N 1
ATOM 7141 C CA . ASN B 1 380 ? -8.332 -12.412 22.118 1.00 46.00 374 ASN B CA 1
ATOM 7142 C C . ASN B 1 380 ? -8.418 -12.197 20.613 1.00 41.96 374 ASN B C 1
ATOM 7143 O O . ASN B 1 380 ? -7.462 -12.460 19.885 1.00 39.05 374 ASN B O 1
ATOM 7148 N N . PHE B 1 381 ? -9.590 -11.713 20.196 1.00 39.71 375 PHE B N 1
ATOM 7149 C CA . PHE B 1 381 ? -9.939 -11.478 18.806 1.00 36.18 375 PHE B CA 1
ATOM 7150 C C . PHE B 1 381 ? -10.740 -10.185 18.742 1.00 34.30 375 PHE B C 1
ATOM 7151 O O . PHE B 1 381 ? -11.139 -9.656 19.771 1.00 32.61 375 PHE B O 1
ATOM 7159 N N . SER B 1 382 ? -10.985 -9.708 17.518 1.00 36.97 376 SER B N 1
ATOM 7160 C CA . SER B 1 382 ? -11.759 -8.500 17.273 1.00 38.04 376 SER B CA 1
ATOM 7161 C C . SER B 1 382 ? -13.175 -8.629 17.836 1.00 38.66 376 SER B C 1
ATOM 7162 O O . SER B 1 382 ? -13.775 -7.629 18.194 1.00 43.25 376 SER B O 1
ATOM 7165 N N . TYR B 1 383 ? -13.716 -9.848 17.893 1.00 36.32 377 TYR B N 1
ATOM 7166 C CA . TYR B 1 383 ? -15.117 -10.051 18.210 1.00 34.00 377 TYR B CA 1
ATOM 7167 C C . TYR B 1 383 ? -15.218 -10.723 19.567 1.00 35.21 377 TYR B C 1
ATOM 7168 O O . TYR B 1 383 ? -14.229 -11.241 20.086 1.00 34.01 377 TYR B O 1
ATOM 7177 N N . GLY B 1 384 ? -16.428 -10.693 20.126 1.00 38.81 378 GLY B N 1
ATOM 7178 C CA . GLY B 1 384 ? -16.689 -11.322 21.412 1.00 43.52 378 GLY B CA 1
ATOM 7179 C C . GLY B 1 384 ? -15.622 -10.960 22.437 1.00 44.50 378 GLY B C 1
ATOM 7180 O O . GLY B 1 384 ? -14.984 -11.830 23.012 1.00 50.31 378 GLY B O 1
ATOM 7181 N N . ILE B 1 385 ? -15.402 -9.664 22.615 1.00 42.65 379 ILE B N 1
ATOM 7182 C CA . ILE B 1 385 ? -14.584 -9.199 23.713 1.00 41.17 379 ILE B CA 1
ATOM 7183 C C . ILE B 1 385 ? -15.498 -9.134 24.917 1.00 36.97 379 ILE B C 1
ATOM 7184 O O . ILE B 1 385 ? -16.594 -8.603 24.814 1.00 34.11 379 ILE B O 1
ATOM 7189 N N . VAL B 1 386 ? -15.032 -9.662 26.039 1.00 35.98 380 VAL B N 1
ATOM 7190 C CA . VAL B 1 386 ? -15.842 -9.645 27.236 1.00 35.58 380 VAL B CA 1
ATOM 7191 C C . VAL B 1 386 ? -15.824 -8.237 27.806 1.00 33.64 380 VAL B C 1
ATOM 7192 O O . VAL B 1 386 ? -14.747 -7.656 27.907 1.00 33.39 380 VAL B O 1
ATOM 7196 N N . PRO B 1 387 ? -16.994 -7.658 28.178 1.00 33.68 381 PRO B N 1
ATOM 7197 C CA . PRO B 1 387 ? -17.050 -6.362 28.856 1.00 33.91 381 PRO B CA 1
ATOM 7198 C C . PRO B 1 387 ? -16.038 -6.108 29.978 1.00 36.28 381 PRO B C 1
ATOM 7199 O O . PRO B 1 387 ? -15.654 -7.012 30.717 1.00 39.22 381 PRO B O 1
ATOM 7203 N N . ASP B 1 388 ? -15.632 -4.841 30.113 1.00 38.33 382 ASP B N 1
ATOM 7204 C CA . ASP B 1 388 ? -14.590 -4.439 31.048 1.00 38.08 382 ASP B CA 1
ATOM 7205 C C . ASP B 1 388 ? -15.073 -4.586 32.496 1.00 35.88 382 ASP B C 1
ATOM 7206 O O . ASP B 1 388 ? -14.231 -4.743 33.370 1.00 33.50 382 ASP B O 1
ATOM 7211 N N . ASN B 1 389 ? -16.400 -4.591 32.730 1.00 36.01 383 ASN B N 1
ATOM 7212 C CA . ASN B 1 389 ? -16.988 -4.666 34.059 1.00 38.55 383 ASN B CA 1
ATOM 7213 C C . ASN B 1 389 ? -17.399 -6.094 34.427 1.00 43.70 383 ASN B C 1
ATOM 7214 O O . ASN B 1 389 ? -18.166 -6.289 35.381 1.00 46.49 383 ASN B O 1
ATOM 7219 N N . ILE B 1 390 ? -16.898 -7.091 33.680 1.00 47.46 384 ILE B N 1
ATOM 7220 C CA . ILE B 1 390 ? -17.200 -8.487 33.975 1.00 45.06 384 ILE B CA 1
ATOM 7221 C C . ILE B 1 390 ? -15.922 -9.304 34.083 1.00 41.29 384 ILE B C 1
ATOM 7222 O O . ILE B 1 390 ? -15.110 -9.340 33.161 1.00 35.00 384 ILE B O 1
ATOM 7227 N N . ASP B 1 391 ? -15.806 -10.011 35.206 1.00 43.64 385 ASP B N 1
ATOM 7228 C CA . ASP B 1 391 ? -14.638 -10.827 35.473 1.00 46.27 385 ASP B CA 1
ATOM 7229 C C . ASP B 1 391 ? -14.634 -11.985 34.471 1.00 46.88 385 ASP B C 1
ATOM 7230 O O . ASP B 1 391 ? -15.530 -12.821 34.499 1.00 47.16 385 ASP B O 1
ATOM 7235 N N . ASP B 1 392 ? -13.623 -12.035 33.596 1.00 45.10 386 ASP B N 1
ATOM 7236 C CA . ASP B 1 392 ? -13.667 -12.906 32.431 1.00 46.16 386 ASP B CA 1
ATOM 7237 C C . ASP B 1 392 ? -13.403 -14.366 32.803 1.00 44.57 386 ASP B C 1
ATOM 7238 O O . ASP B 1 392 ? -13.444 -15.225 31.925 1.00 44.96 386 ASP B O 1
ATOM 7243 N N . ARG B 1 393 ? -13.178 -14.654 34.093 1.00 39.76 387 ARG B N 1
ATOM 7244 C CA . ARG B 1 393 ? -13.145 -16.028 34.574 1.00 36.52 387 ARG B CA 1
ATOM 7245 C C . ARG B 1 393 ? -14.504 -16.711 34.414 1.00 36.00 387 ARG B C 1
ATOM 7246 O O . ARG B 1 393 ? -14.572 -17.938 34.334 1.00 34.30 387 ARG B O 1
ATOM 7254 N N . LEU B 1 394 ? -15.572 -15.904 34.355 1.00 39.56 388 LEU B N 1
ATOM 7255 C CA . LEU B 1 394 ? -16.935 -16.405 34.242 1.00 43.48 388 LEU B CA 1
ATOM 7256 C C . LEU B 1 394 ? -17.213 -17.027 32.874 1.00 43.65 388 LEU B C 1
ATOM 7257 O O . LEU B 1 394 ? -18.238 -17.691 32.715 1.00 40.41 388 LEU B O 1
ATOM 7262 N N . VAL B 1 395 ? -16.370 -16.740 31.873 1.00 43.68 389 VAL B N 1
ATOM 7263 C CA . VAL B 1 395 ? -16.762 -16.965 30.491 1.00 40.95 389 VAL B CA 1
ATOM 7264 C C . VAL B 1 395 ? -15.820 -17.956 29.821 1.00 34.91 389 VAL B C 1
ATOM 7265 O O . VAL B 1 395 ? -14.661 -18.059 30.196 1.00 34.02 389 VAL B O 1
ATOM 7269 N N . VAL B 1 396 ? -16.349 -18.686 28.839 1.00 33.52 390 VAL B N 1
ATOM 7270 C CA . VAL B 1 396 ? -15.504 -19.408 27.905 1.00 33.49 390 VAL B CA 1
ATOM 7271 C C . VAL B 1 396 ? -16.028 -19.182 26.487 1.00 30.78 390 VAL B C 1
ATOM 7272 O O . VAL B 1 396 ? -17.242 -19.159 26.247 1.00 28.52 390 VAL B O 1
ATOM 7276 N N . ASP B 1 397 ? -15.056 -19.022 25.578 1.00 30.55 391 ASP B N 1
ATOM 7277 C CA . ASP B 1 397 ? -15.289 -18.748 24.173 1.00 32.35 391 ASP B CA 1
ATOM 7278 C C . ASP B 1 397 ? -15.345 -20.089 23.447 1.00 32.66 391 ASP B C 1
ATOM 7279 O O . ASP B 1 397 ? -14.620 -21.009 23.815 1.00 32.81 391 ASP B O 1
ATOM 7284 N N . LEU B 1 398 ? -16.190 -20.180 22.415 1.00 33.67 392 LEU B N 1
ATOM 7285 C CA . LEU B 1 398 ? -16.284 -21.356 21.562 1.00 35.08 392 LEU B CA 1
ATOM 7286 C C . LEU B 1 398 ? -16.051 -20.937 20.115 1.00 35.36 392 LEU B C 1
ATOM 7287 O O . LEU B 1 398 ? -16.685 -20.006 19.637 1.00 34.84 392 LEU B O 1
ATOM 7292 N N . ARG B 1 399 ? -15.178 -21.657 19.413 1.00 35.62 393 ARG B N 1
ATOM 7293 C CA . ARG B 1 399 ? -14.914 -21.347 18.023 1.00 37.33 393 ARG B CA 1
ATOM 7294 C C . ARG B 1 399 ? -14.794 -22.636 17.220 1.00 38.19 393 ARG B C 1
ATOM 7295 O O . ARG B 1 399 ? -13.828 -23.368 17.368 1.00 39.02 393 ARG B O 1
ATOM 7303 N N . TRP B 1 400 ? -15.809 -22.897 16.393 1.00 37.92 394 TRP B N 1
ATOM 7304 C CA . TRP B 1 400 ? -15.818 -24.021 15.478 1.00 35.65 394 TRP B CA 1
ATOM 7305 C C . TRP B 1 400 ? -15.449 -23.521 14.083 1.00 33.97 394 TRP B C 1
ATOM 7306 O O . TRP B 1 400 ? -15.923 -22.480 13.633 1.00 34.04 394 TRP B O 1
ATOM 7317 N N . PHE B 1 401 ? -14.625 -24.314 13.396 1.00 33.39 395 PHE B N 1
ATOM 7318 C CA . PHE B 1 401 ? -14.083 -23.974 12.097 1.00 34.40 395 PHE B CA 1
ATOM 7319 C C . PHE B 1 401 ? -14.439 -25.095 11.132 1.00 33.65 395 PHE B C 1
ATOM 7320 O O . PHE B 1 401 ? -14.052 -26.243 11.338 1.00 31.32 395 PHE B O 1
ATOM 7328 N N . GLY B 1 402 ? -15.153 -24.738 10.062 1.00 36.65 396 GLY B N 1
ATOM 7329 C CA . GLY B 1 402 ? -15.707 -25.716 9.131 1.00 38.38 396 GLY B CA 1
ATOM 7330 C C . GLY B 1 402 ? -15.007 -25.719 7.775 1.00 34.92 396 GLY B C 1
ATOM 7331 O O . GLY B 1 402 ? -14.293 -24.785 7.427 1.00 33.82 396 GLY B O 1
ATOM 7332 N N . PHE B 1 403 ? -15.249 -26.781 7.012 1.00 36.17 397 PHE B N 1
ATOM 7333 C CA . PHE B 1 403 ? -14.598 -26.972 5.729 1.00 39.35 397 PHE B CA 1
ATOM 7334 C C . PHE B 1 403 ? -15.173 -25.993 4.717 1.00 37.06 397 PHE B C 1
ATOM 7335 O O . PHE B 1 403 ? -16.395 -25.868 4.611 1.00 32.51 397 PHE B O 1
ATOM 7343 N N . VAL B 1 404 ? -14.266 -25.302 4.006 1.00 39.30 398 VAL B N 1
ATOM 7344 C CA . VAL B 1 404 ? -14.656 -24.471 2.879 1.00 45.24 398 VAL B CA 1
ATOM 7345 C C . VAL B 1 404 ? -14.036 -25.077 1.630 1.00 47.68 398 VAL B C 1
ATOM 7346 O O . VAL B 1 404 ? -12.808 -25.097 1.484 1.00 50.93 398 VAL B O 1
ATOM 7350 N N . ASP B 1 405 ? -14.921 -25.492 0.719 1.00 47.41 399 ASP B N 1
ATOM 7351 C CA . ASP B 1 405 ? -14.493 -26.169 -0.484 1.00 52.25 399 ASP B CA 1
ATOM 7352 C C . ASP B 1 405 ? -13.867 -25.161 -1.445 1.00 46.67 399 ASP B C 1
ATOM 7353 O O . ASP B 1 405 ? -14.373 -24.057 -1.616 1.00 42.31 399 ASP B O 1
ATOM 7358 N N . GLN B 1 406 ? -12.742 -25.561 -2.041 1.00 46.89 400 GLN B N 1
ATOM 7359 C CA . GLN B 1 406 ? -11.943 -24.664 -2.857 1.00 48.69 400 GLN B CA 1
ATOM 7360 C C . GLN B 1 406 ? -12.451 -24.692 -4.294 1.00 47.82 400 GLN B C 1
ATOM 7361 O O . GLN B 1 406 ? -12.383 -25.721 -4.952 1.00 47.21 400 GLN B O 1
ATOM 7367 N N . MET B 1 407 ? -12.929 -23.546 -4.782 1.00 48.22 401 MET B N 1
ATOM 7368 C CA . MET B 1 407 ? -13.641 -23.506 -6.040 1.00 48.88 401 MET B CA 1
ATOM 7369 C C . MET B 1 407 ? -13.162 -22.310 -6.854 1.00 50.66 401 MET B C 1
ATOM 7370 O O . MET B 1 407 ? -12.879 -21.254 -6.302 1.00 49.89 401 MET B O 1
ATOM 7375 N N . PRO B 1 408 ? -13.077 -22.433 -8.197 1.00 54.96 402 PRO B N 1
ATOM 7376 C CA . PRO B 1 408 ? -12.482 -21.379 -9.017 1.00 55.65 402 PRO B CA 1
ATOM 7377 C C . PRO B 1 408 ? -13.397 -20.176 -9.226 1.00 51.99 402 PRO B C 1
ATOM 7378 O O . PRO B 1 408 ? -12.917 -19.107 -9.592 1.00 52.25 402 PRO B O 1
ATOM 7382 N N . THR B 1 409 ? -14.697 -20.351 -8.949 1.00 47.77 403 THR B N 1
ATOM 7383 C CA . THR B 1 409 ? -15.676 -19.277 -9.058 1.00 46.72 403 THR B CA 1
ATOM 7384 C C . THR B 1 409 ? -15.639 -18.368 -7.823 1.00 44.91 403 THR B C 1
ATOM 7385 O O . THR B 1 409 ? -16.308 -17.338 -7.806 1.00 41.93 403 THR B O 1
ATOM 7389 N N . ASN B 1 410 ? -14.894 -18.784 -6.782 1.00 46.63 404 ASN B N 1
ATOM 7390 C CA . ASN B 1 410 ? -14.490 -17.937 -5.664 1.00 45.47 404 ASN B CA 1
ATOM 7391 C C . ASN B 1 410 ? -13.067 -17.428 -5.868 1.00 42.17 404 ASN B C 1
ATOM 7392 O O . ASN B 1 410 ? -12.137 -18.217 -6.051 1.00 39.16 404 ASN B O 1
ATOM 7397 N N . TYR B 1 411 ? -12.894 -16.108 -5.772 1.00 41.27 405 TYR B N 1
ATOM 7398 C CA . TYR B 1 411 ? -11.602 -15.520 -6.057 1.00 39.58 405 TYR B CA 1
ATOM 7399 C C . TYR B 1 411 ? -11.483 -14.109 -5.496 1.00 39.61 405 TYR B C 1
ATOM 7400 O O . TYR B 1 411 ? -12.470 -13.438 -5.226 1.00 39.07 405 TYR B O 1
ATOM 7409 N N . VAL B 1 412 ? -10.231 -13.690 -5.338 1.00 41.98 406 VAL B N 1
ATOM 7410 C CA . VAL B 1 412 ? -9.852 -12.291 -5.276 1.00 44.46 406 VAL B CA 1
ATOM 7411 C C . VAL B 1 412 ? -9.268 -11.921 -6.636 1.00 47.15 406 VAL B C 1
ATOM 7412 O O . VAL B 1 412 ? -8.464 -12.673 -7.170 1.00 54.87 406 VAL B O 1
ATOM 7416 N N . THR B 1 413 ? -9.646 -10.758 -7.182 1.00 47.35 407 THR B N 1
ATOM 7417 C CA . THR B 1 413 ? -8.983 -10.215 -8.358 1.00 45.02 407 THR B CA 1
ATOM 7418 C C . THR B 1 413 ? -8.434 -8.838 -7.998 1.00 46.41 407 THR B C 1
ATOM 7419 O O . THR B 1 413 ? -8.536 -8.407 -6.845 1.00 49.82 407 THR B O 1
ATOM 7423 N N . PHE B 1 414 ? -7.832 -8.161 -8.985 1.00 43.60 408 PHE B N 1
ATOM 7424 C CA . PHE B 1 414 ? -7.089 -6.939 -8.716 1.00 40.58 408 PHE B CA 1
ATOM 7425 C C . PHE B 1 414 ? -7.390 -5.900 -9.795 1.00 43.38 408 PHE B C 1
ATOM 7426 O O . PHE B 1 414 ? -7.106 -6.137 -10.972 1.00 49.98 408 PHE B O 1
ATOM 7434 N N . GLU B 1 415 ? -7.932 -4.745 -9.378 1.00 42.56 409 GLU B N 1
ATOM 7435 C CA . GLU B 1 415 ? -8.336 -3.722 -10.323 1.00 44.85 409 GLU B CA 1
ATOM 7436 C C . GLU B 1 415 ? -7.079 -3.157 -10.977 1.00 45.49 409 GLU B C 1
ATOM 7437 O O . GLU B 1 415 ? -6.014 -3.145 -10.353 1.00 45.37 409 GLU B O 1
ATOM 7443 N N . GLU B 1 416 ? -7.212 -2.716 -12.233 1.00 47.53 410 GLU B N 1
ATOM 7444 C CA . GLU B 1 416 ? -6.097 -2.122 -12.949 1.00 55.46 410 GLU B CA 1
ATOM 7445 C C . GLU B 1 416 ? -6.033 -0.614 -12.715 1.00 56.60 410 GLU B C 1
ATOM 7446 O O . GLU B 1 416 ? -4.956 -0.030 -12.815 1.00 57.05 410 GLU B O 1
ATOM 7452 N N . GLU B 1 417 ? -7.172 0.012 -12.370 1.00 58.86 411 GLU B N 1
ATOM 7453 C CA . GLU B 1 417 ? -7.272 1.463 -12.260 1.00 55.94 411 GLU B CA 1
ATOM 7454 C C . GLU B 1 417 ? -7.558 1.926 -10.826 1.00 52.41 411 GLU B C 1
ATOM 7455 O O . GLU B 1 417 ? -7.914 3.087 -10.622 1.00 48.53 411 GLU B O 1
ATOM 7461 N N . ILE B 1 418 ? -7.427 1.034 -9.835 1.00 46.36 412 ILE B N 1
ATOM 7462 C CA . ILE B 1 418 ? -7.611 1.416 -8.448 1.00 43.72 412 ILE B CA 1
ATOM 7463 C C . ILE B 1 418 ? -6.452 0.821 -7.658 1.00 44.36 412 ILE B C 1
ATOM 7464 O O . ILE B 1 418 ? -5.935 -0.222 -8.033 1.00 40.89 412 ILE B O 1
ATOM 7469 N N . PHE B 1 419 ? -6.028 1.504 -6.587 1.00 46.46 413 PHE B N 1
ATOM 7470 C CA . PHE B 1 419 ? -4.899 1.040 -5.801 1.00 46.40 413 PHE B CA 1
ATOM 7471 C C . PHE B 1 419 ? -5.243 1.162 -4.316 1.00 48.87 413 PHE B C 1
ATOM 7472 O O . PHE B 1 419 ? -6.182 1.859 -3.901 1.00 49.78 413 PHE B O 1
ATOM 7480 N N . ASP B 1 420 ? -4.479 0.406 -3.528 1.00 48.18 414 ASP B N 1
ATOM 7481 C CA . ASP B 1 420 ? -4.747 0.263 -2.114 1.00 47.23 414 ASP B CA 1
ATOM 7482 C C . ASP B 1 420 ? -3.845 1.246 -1.375 1.00 42.21 414 ASP B C 1
ATOM 7483 O O . ASP B 1 420 ? -3.333 2.194 -1.958 1.00 39.89 414 ASP B O 1
ATOM 7488 N N . ILE B 1 421 ? -3.649 1.000 -0.085 1.00 37.55 415 ILE B N 1
ATOM 7489 C CA . ILE B 1 421 ? -2.891 1.901 0.746 1.00 37.61 415 ILE B CA 1
ATOM 7490 C C . ILE B 1 421 ? -1.398 1.839 0.451 1.00 39.41 415 ILE B C 1
ATOM 7491 O O . ILE B 1 421 ? -0.667 2.733 0.864 1.00 46.35 415 ILE B O 1
ATOM 7496 N N . HIS B 1 422 ? -0.933 0.758 -0.181 1.00 40.70 416 HIS B N 1
ATOM 7497 C CA . HIS B 1 422 ? 0.469 0.623 -0.554 1.00 42.16 416 HIS B CA 1
ATOM 7498 C C . HIS B 1 422 ? 0.671 1.021 -2.008 1.00 44.85 416 HIS B C 1
ATOM 7499 O O . HIS B 1 422 ? 1.761 0.852 -2.552 1.00 44.28 416 HIS B O 1
ATOM 7506 N N . GLY B 1 423 ? -0.410 1.518 -2.618 1.00 48.69 417 GLY B N 1
ATOM 7507 C CA . GLY B 1 423 ? -0.403 1.926 -4.012 1.00 48.96 417 GLY B CA 1
ATOM 7508 C C . GLY B 1 423 ? -0.238 0.731 -4.948 1.00 46.72 417 GLY B C 1
ATOM 7509 O O . GLY B 1 423 ? 0.401 0.840 -5.995 1.00 50.68 417 GLY B O 1
ATOM 7510 N N . MET B 1 424 ? -0.835 -0.398 -4.569 1.00 39.89 418 MET B N 1
ATOM 7511 C CA . MET B 1 424 ? -0.759 -1.593 -5.382 1.00 38.40 418 MET B CA 1
ATOM 7512 C C . MET B 1 424 ? -2.178 -1.975 -5.794 1.00 36.98 418 MET B C 1
ATOM 7513 O O . MET B 1 424 ? -3.138 -1.501 -5.198 1.00 35.19 418 MET B O 1
ATOM 7518 N N . PRO B 1 425 ? -2.368 -2.760 -6.883 1.00 35.85 419 PRO B N 1
ATOM 7519 C CA . PRO B 1 425 ? -3.710 -3.056 -7.381 1.00 34.64 419 PRO B CA 1
ATOM 7520 C C . PRO B 1 425 ? -4.715 -3.377 -6.278 1.00 35.68 419 PRO B C 1
ATOM 7521 O O . PRO B 1 425 ? -4.488 -4.254 -5.449 1.00 33.79 419 PRO B O 1
ATOM 7525 N N . GLN B 1 426 ? -5.807 -2.612 -6.265 1.00 38.88 420 GLN B N 1
ATOM 7526 C CA . GLN B 1 426 ? -6.856 -2.778 -5.273 1.00 40.89 420 GLN B CA 1
ATOM 7527 C C . GLN B 1 426 ? -7.452 -4.173 -5.426 1.00 39.69 420 GLN B C 1
ATOM 7528 O O . GLN B 1 426 ? -7.892 -4.540 -6.514 1.00 41.62 420 GLN B O 1
ATOM 7534 N N . PRO B 1 427 ? -7.434 -5.006 -4.367 1.00 36.35 421 PRO B N 1
ATOM 7535 C CA . PRO B 1 427 ? -8.157 -6.280 -4.384 1.00 36.57 421 PRO B CA 1
ATOM 7536 C C . PRO B 1 427 ? -9.678 -6.154 -4.386 1.00 34.80 421 PRO B C 1
ATOM 7537 O O . PRO B 1 427 ? -10.240 -5.264 -3.749 1.00 31.84 421 PRO B O 1
ATOM 7541 N N . THR B 1 428 ? -10.310 -7.074 -5.125 1.00 34.58 422 THR B N 1
ATOM 7542 C CA . THR B 1 428 ? -11.758 -7.171 -5.214 1.00 33.85 422 THR B CA 1
ATOM 7543 C C . THR B 1 428 ? -12.131 -8.639 -5.013 1.00 33.83 422 THR B C 1
ATOM 7544 O O . THR B 1 428 ? -11.581 -9.499 -5.693 1.00 34.05 422 THR B O 1
ATOM 7548 N N . PHE B 1 429 ? -13.074 -8.919 -4.105 1.00 32.56 423 PHE B N 1
ATOM 7549 C CA . PHE B 1 429 ? -13.460 -10.289 -3.803 1.00 31.39 423 PHE B CA 1
ATOM 7550 C C . PHE B 1 429 ? -14.714 -10.683 -4.576 1.00 31.67 423 PHE B C 1
ATOM 7551 O O . PHE B 1 429 ? -15.613 -9.875 -4.761 1.00 33.45 423 PHE B O 1
ATOM 7559 N N . HIS B 1 430 ? -14.756 -11.937 -5.027 1.00 32.40 424 HIS B N 1
ATOM 7560 C CA . HIS B 1 430 ? -16.008 -12.586 -5.367 1.00 36.23 424 HIS B CA 1
ATOM 7561 C C . HIS B 1 430 ? -16.044 -13.928 -4.651 1.00 38.01 424 HIS B C 1
ATOM 7562 O O . HIS B 1 430 ? -15.434 -14.897 -5.114 1.00 39.13 424 HIS B O 1
ATOM 7569 N N . PHE B 1 431 ? -16.785 -13.983 -3.539 1.00 40.16 425 PHE B N 1
ATOM 7570 C CA . PHE B 1 431 ? -16.737 -15.129 -2.646 1.00 41.86 425 PHE B CA 1
ATOM 7571 C C . PHE B 1 431 ? -18.122 -15.478 -2.110 1.00 42.47 425 PHE B C 1
ATOM 7572 O O . PHE B 1 431 ? -18.872 -14.594 -1.710 1.00 47.88 425 PHE B O 1
ATOM 7580 N N . GLN B 1 432 ? -18.448 -16.775 -2.131 1.00 43.19 426 GLN B N 1
ATOM 7581 C CA . GLN B 1 432 ? -19.610 -17.299 -1.436 1.00 45.21 426 GLN B CA 1
ATOM 7582 C C . GLN B 1 432 ? -19.292 -18.698 -0.926 1.00 45.09 426 GLN B C 1
ATOM 7583 O O . GLN B 1 432 ? -18.614 -19.472 -1.598 1.00 48.92 426 GLN B O 1
ATOM 7589 N N . TYR B 1 433 ? -19.824 -19.022 0.255 1.00 42.56 427 TYR B N 1
ATOM 7590 C CA . TYR B 1 433 ? -19.683 -20.351 0.825 1.00 38.38 427 TYR B CA 1
ATOM 7591 C C . TYR B 1 433 ? -20.362 -21.356 -0.109 1.00 38.55 427 TYR B C 1
ATOM 7592 O O . TYR B 1 433 ? -21.533 -21.196 -0.453 1.00 40.20 427 TYR B O 1
ATOM 7601 N N . PRO B 1 434 ? -19.627 -22.387 -0.588 1.00 39.24 428 PRO B N 1
ATOM 7602 C CA . PRO B 1 434 ? -20.203 -23.456 -1.423 1.00 40.18 428 PRO B CA 1
ATOM 7603 C C . PRO B 1 434 ? -21.401 -24.211 -0.851 1.00 38.52 428 PRO B C 1
ATOM 7604 O O . PRO B 1 434 ? -21.323 -24.688 0.271 1.00 42.47 428 PRO B O 1
ATOM 7608 N N . GLU B 1 435 ? -22.458 -24.393 -1.645 1.00 39.24 429 GLU B N 1
ATOM 7609 C CA . GLU B 1 435 ? -23.700 -25.022 -1.198 1.00 43.05 429 GLU B CA 1
ATOM 7610 C C . GLU B 1 435 ? -23.450 -26.371 -0.514 1.00 41.84 429 GLU B C 1
ATOM 7611 O O . GLU B 1 435 ? -24.155 -26.740 0.424 1.00 40.27 429 GLU B O 1
ATOM 7617 N N . GLN B 1 436 ? -22.436 -27.113 -0.981 1.00 42.42 430 GLN B N 1
ATOM 7618 C CA . GLN B 1 436 ? -22.150 -28.445 -0.464 1.00 40.49 430 GLN B CA 1
ATOM 7619 C C . GLN B 1 436 ? -21.800 -28.399 1.025 1.00 40.52 430 GLN B C 1
ATOM 7620 O O . GLN B 1 436 ? -22.216 -29.291 1.762 1.00 42.37 430 GLN B O 1
ATOM 7626 N N . ASP B 1 437 ? -21.074 -27.360 1.471 1.00 38.76 431 ASP B N 1
ATOM 7627 C CA . ASP B 1 437 ? -20.562 -27.307 2.831 1.00 38.38 431 ASP B CA 1
ATOM 7628 C C . ASP B 1 437 ? -21.638 -26.799 3.781 1.00 38.69 431 ASP B C 1
ATOM 7629 O O . ASP B 1 437 ? -21.413 -26.725 4.980 1.00 35.82 431 ASP B O 1
ATOM 7634 N N . ALA B 1 438 ? -22.816 -26.493 3.232 1.00 42.52 432 ALA B N 1
ATOM 7635 C CA . ALA B 1 438 ? -23.899 -25.876 3.975 1.00 45.41 432 ALA B CA 1
ATOM 7636 C C . ALA B 1 438 ? -24.424 -26.803 5.060 1.00 47.12 432 ALA B C 1
ATOM 7637 O O . ALA B 1 438 ? -24.621 -26.363 6.188 1.00 46.33 432 ALA B O 1
ATOM 7639 N N . GLU B 1 439 ? -24.673 -28.065 4.696 1.00 49.87 433 GLU B N 1
ATOM 7640 C CA . GLU B 1 439 ? -25.281 -29.043 5.588 1.00 50.94 433 GLU B CA 1
ATOM 7641 C C . GLU B 1 439 ? -24.391 -29.203 6.822 1.00 49.47 433 GLU B C 1
ATOM 7642 O O . GLU B 1 439 ? -24.878 -29.176 7.959 1.00 43.20 433 GLU B O 1
ATOM 7648 N N . ASN B 1 440 ? -23.075 -29.330 6.568 1.00 49.37 434 ASN B N 1
ATOM 7649 C CA . ASN B 1 440 ? -22.083 -29.565 7.611 1.00 47.16 434 ASN B CA 1
ATOM 7650 C C . ASN B 1 440 ? -21.894 -28.348 8.496 1.00 46.36 434 ASN B C 1
ATOM 7651 O O . ASN B 1 440 ? -21.603 -28.481 9.677 1.00 47.50 434 ASN B O 1
ATOM 7656 N N . ALA B 1 441 ? -21.975 -27.162 7.895 1.00 44.91 435 ALA B N 1
ATOM 7657 C CA . ALA B 1 441 ? -21.853 -25.938 8.656 1.00 40.69 435 ALA B CA 1
ATOM 7658 C C . ALA B 1 441 ? -22.938 -25.914 9.729 1.00 37.68 435 ALA B C 1
ATOM 7659 O O . ALA B 1 441 ? -22.656 -25.643 10.893 1.00 36.32 435 ALA B O 1
ATOM 7661 N N . HIS B 1 442 ? -24.170 -26.244 9.329 1.00 36.57 436 HIS B N 1
ATOM 7662 C CA . HIS B 1 442 ? -25.307 -26.213 10.232 1.00 35.71 436 HIS B CA 1
ATOM 7663 C C . HIS B 1 442 ? -25.115 -27.236 11.341 1.00 34.69 436 HIS B C 1
ATOM 7664 O O . HIS B 1 442 ? -25.476 -26.990 12.480 1.00 33.80 436 HIS B O 1
ATOM 7671 N N . ARG B 1 443 ? -24.560 -28.392 10.984 1.00 36.32 437 ARG B N 1
ATOM 7672 C CA . ARG B 1 443 ? -24.230 -29.422 11.959 1.00 38.01 437 ARG B CA 1
ATOM 7673 C C . ARG B 1 443 ? -23.180 -28.868 12.915 1.00 34.97 437 ARG B C 1
ATOM 7674 O O . ARG B 1 443 ? -23.241 -29.086 14.113 1.00 33.46 437 ARG B O 1
ATOM 7682 N N . MET B 1 444 ? -22.246 -28.081 12.396 1.00 36.37 438 MET B N 1
ATOM 7683 C CA . MET B 1 444 ? -21.256 -27.443 13.247 1.00 36.54 438 MET B CA 1
ATOM 7684 C C . MET B 1 444 ? -21.927 -26.682 14.386 1.00 35.08 438 MET B C 1
ATOM 7685 O O . MET B 1 444 ? -21.494 -26.777 15.532 1.00 34.55 438 MET B O 1
ATOM 7690 N N . MET B 1 445 ? -22.968 -25.915 14.032 1.00 33.76 439 MET B N 1
ATOM 7691 C CA . MET B 1 445 ? -23.686 -25.071 14.977 1.00 35.28 439 MET B CA 1
ATOM 7692 C C . MET B 1 445 ? -24.397 -25.909 16.037 1.00 34.47 439 MET B C 1
ATOM 7693 O O . MET B 1 445 ? -24.240 -25.679 17.233 1.00 33.76 439 MET B O 1
ATOM 7698 N N . GLN B 1 446 ? -25.215 -26.857 15.577 1.00 33.29 440 GLN B N 1
ATOM 7699 C CA . GLN B 1 446 ? -25.918 -27.750 16.475 1.00 33.17 440 GLN B CA 1
ATOM 7700 C C . GLN B 1 446 ? -24.930 -28.314 17.489 1.00 33.16 440 GLN B C 1
ATOM 7701 O O . GLN B 1 446 ? -25.227 -28.347 18.681 1.00 34.16 440 GLN B O 1
ATOM 7707 N N . ASP B 1 447 ? -23.745 -28.700 16.995 1.00 30.92 441 ASP B N 1
ATOM 7708 C CA . ASP B 1 447 ? -22.694 -29.235 17.838 1.00 30.05 441 ASP B CA 1
ATOM 7709 C C . ASP B 1 447 ? -22.256 -28.185 18.850 1.00 29.86 441 ASP B C 1
ATOM 7710 O O . ASP B 1 447 ? -22.317 -28.429 20.047 1.00 29.83 441 ASP B O 1
ATOM 7715 N N . MET B 1 448 ? -21.844 -27.015 18.353 1.00 30.11 442 MET B N 1
ATOM 7716 C CA . MET B 1 448 ? -21.256 -25.978 19.179 1.00 30.00 442 MET B CA 1
ATOM 7717 C C . MET B 1 448 ? -22.204 -25.612 20.313 1.00 31.06 442 MET B C 1
ATOM 7718 O O . MET B 1 448 ? -21.760 -25.501 21.452 1.00 29.36 442 MET B O 1
ATOM 7723 N N . THR B 1 449 ? -23.501 -25.466 20.007 1.00 33.97 443 THR B N 1
ATOM 7724 C CA . THR B 1 449 ? -24.495 -25.056 20.999 1.00 39.02 443 THR B CA 1
ATOM 7725 C C . THR B 1 449 ? -24.634 -26.106 22.100 1.00 42.34 443 THR B C 1
ATOM 7726 O O . THR B 1 449 ? -24.550 -25.784 23.279 1.00 43.40 443 THR B O 1
ATOM 7730 N N . GLU B 1 450 ? -24.917 -27.349 21.705 1.00 42.85 444 GLU B N 1
ATOM 7731 C CA . GLU B 1 450 ? -25.125 -28.427 22.652 1.00 41.26 444 GLU B CA 1
ATOM 7732 C C . GLU B 1 450 ? -23.966 -28.434 23.636 1.00 38.80 444 GLU B C 1
ATOM 7733 O O . GLU B 1 450 ? -24.217 -28.482 24.837 1.00 38.70 444 GLU B O 1
ATOM 7739 N N . VAL B 1 451 ? -22.735 -28.315 23.107 1.00 35.59 445 VAL B N 1
ATOM 7740 C CA . VAL B 1 451 ? -21.506 -28.323 23.894 1.00 36.20 445 VAL B CA 1
ATOM 7741 C C . VAL B 1 451 ? -21.505 -27.157 24.880 1.00 37.58 445 VAL B C 1
ATOM 7742 O O . VAL B 1 451 ? -21.210 -27.346 26.058 1.00 37.83 445 VAL B O 1
ATOM 7746 N N . GLY B 1 452 ? -21.793 -25.947 24.379 1.00 34.78 446 GLY B N 1
ATOM 7747 C CA . GLY B 1 452 ? -21.894 -24.783 25.233 1.00 33.68 446 GLY B CA 1
ATOM 7748 C C . GLY B 1 452 ? -22.897 -25.005 26.365 1.00 35.02 446 GLY B C 1
ATOM 7749 O O . GLY B 1 452 ? -22.563 -24.847 27.542 1.00 40.98 446 GLY B O 1
ATOM 7750 N N . LEU B 1 453 ? -24.121 -25.399 26.009 1.00 31.20 447 LEU B N 1
ATOM 7751 C CA . LEU B 1 453 ? -25.193 -25.505 26.977 1.00 29.90 447 LEU B CA 1
ATOM 7752 C C . LEU B 1 453 ? -24.956 -26.653 27.932 1.00 30.32 447 LEU B C 1
ATOM 7753 O O . LEU B 1 453 ? -25.688 -26.781 28.907 1.00 32.41 447 LEU B O 1
ATOM 7758 N N . SER B 1 454 ? -23.958 -27.488 27.653 1.00 31.92 448 SER B N 1
ATOM 7759 C CA . SER B 1 454 ? -23.615 -28.549 28.587 1.00 34.09 448 SER B CA 1
ATOM 7760 C C . SER B 1 454 ? -22.688 -28.036 29.697 1.00 34.12 448 SER B C 1
ATOM 7761 O O . SER B 1 454 ? -22.556 -28.682 30.736 1.00 33.21 448 SER B O 1
ATOM 7764 N N . ILE B 1 455 ? -22.041 -26.879 29.498 1.00 33.56 449 ILE B N 1
ATOM 7765 C CA . ILE B 1 455 ? -21.081 -26.394 30.478 1.00 33.95 449 ILE B CA 1
ATOM 7766 C C . ILE B 1 455 ? -21.554 -25.086 31.103 1.00 37.40 449 ILE B C 1
ATOM 7767 O O . ILE B 1 455 ? -20.834 -24.511 31.901 1.00 38.65 449 ILE B O 1
ATOM 7772 N N . GLY B 1 456 ? -22.781 -24.670 30.785 1.00 42.96 450 GLY B N 1
ATOM 7773 C CA . GLY B 1 456 ? -23.379 -23.483 31.373 1.00 46.80 450 GLY B CA 1
ATOM 7774 C C . GLY B 1 456 ? -24.389 -22.871 30.406 1.00 45.82 450 GLY B C 1
ATOM 7775 O O . GLY B 1 456 ? -24.814 -23.545 29.468 1.00 49.11 450 GLY B O 1
ATOM 7776 N N . GLY B 1 457 ? -24.758 -21.608 30.653 1.00 40.89 451 GLY B N 1
ATOM 7777 C CA . GLY B 1 457 ? -25.703 -20.873 29.824 1.00 38.68 451 GLY B CA 1
ATOM 7778 C C . GLY B 1 457 ? -24.967 -19.841 28.978 1.00 36.19 451 GLY B C 1
ATOM 7779 O O . GLY B 1 457 ? -23.792 -19.566 29.233 1.00 38.72 451 GLY B O 1
ATOM 7780 N N . PHE B 1 458 ? -25.647 -19.286 27.968 1.00 32.57 452 PHE B N 1
ATOM 7781 C CA . PHE B 1 458 ? -24.970 -18.350 27.091 1.00 33.18 452 PHE B CA 1
ATOM 7782 C C . PHE B 1 458 ? -24.815 -17.022 27.802 1.00 34.08 452 PHE B C 1
ATOM 7783 O O . PHE B 1 458 ? -25.722 -16.596 28.512 1.00 38.33 452 PHE B O 1
ATOM 7791 N N . LEU B 1 459 ? -23.678 -16.373 27.544 1.00 33.15 453 LEU B N 1
ATOM 7792 C CA . LEU B 1 459 ? -23.507 -14.969 27.858 1.00 31.16 453 LEU B CA 1
ATOM 7793 C C . LEU B 1 459 ? -24.525 -14.193 27.033 1.00 31.47 453 LEU B C 1
ATOM 7794 O O . LEU B 1 459 ? -24.420 -14.151 25.800 1.00 31.73 453 LEU B O 1
ATOM 7799 N N . PRO B 1 460 ? -25.554 -13.589 27.677 1.00 33.55 454 PRO B N 1
ATOM 7800 C CA . PRO B 1 460 ? -26.711 -13.049 26.953 1.00 34.84 454 PRO B CA 1
ATOM 7801 C C . PRO B 1 460 ? -26.543 -11.665 26.330 1.00 32.40 454 PRO B C 1
ATOM 7802 O O . PRO B 1 460 ? -27.535 -11.017 26.006 1.00 32.69 454 PRO B O 1
ATOM 7806 N N . THR B 1 461 ? -25.291 -11.228 26.149 1.00 30.51 455 THR B N 1
ATOM 7807 C CA . THR B 1 461 ? -25.013 -10.031 25.373 1.00 29.03 455 THR B CA 1
ATOM 7808 C C . THR B 1 461 ? -25.295 -10.330 23.903 1.00 27.58 455 THR B C 1
ATOM 7809 O O . THR B 1 461 ? -25.175 -11.466 23.448 1.00 26.97 455 THR B O 1
ATOM 7813 N N . PRO B 1 462 ? -25.696 -9.323 23.102 1.00 28.66 456 PRO B N 1
ATOM 7814 C CA . PRO B 1 462 ? -25.712 -9.507 21.652 1.00 27.60 456 PRO B CA 1
ATOM 7815 C C . PRO B 1 462 ? -24.384 -10.042 21.124 1.00 26.46 456 PRO B C 1
ATOM 7816 O O . PRO B 1 462 ? -24.372 -10.994 20.369 1.00 26.49 456 PRO B O 1
ATOM 7820 N N . GLU B 1 463 ? -23.268 -9.484 21.598 1.00 28.24 457 GLU B N 1
ATOM 7821 C CA . GLU B 1 463 ? -21.932 -9.735 21.056 1.00 29.59 457 GLU B CA 1
ATOM 7822 C C . GLU B 1 463 ? -21.480 -11.181 21.235 1.00 29.60 457 GLU B C 1
ATOM 7823 O O . GLU B 1 463 ? -20.619 -11.634 20.492 1.00 29.59 457 GLU B O 1
ATOM 7829 N N . ALA B 1 464 ? -22.033 -11.871 22.240 1.00 30.97 458 ALA B N 1
ATOM 7830 C CA . ALA B 1 464 ? -21.604 -13.211 22.612 1.00 31.67 458 ALA B CA 1
ATOM 7831 C C . ALA B 1 464 ? -22.630 -14.269 22.212 1.00 32.41 458 ALA B C 1
ATOM 7832 O O . ALA B 1 464 ? -22.435 -15.453 22.514 1.00 34.12 458 ALA B O 1
ATOM 7834 N N . ARG B 1 465 ? -23.708 -13.848 21.533 1.00 31.29 459 ARG B N 1
ATOM 7835 C CA . ARG B 1 465 ? -24.715 -14.788 21.086 1.00 32.09 459 ARG B CA 1
ATOM 7836 C C . ARG B 1 465 ? -24.056 -15.800 20.164 1.00 32.70 459 ARG B C 1
ATOM 7837 O O . ARG B 1 465 ? -23.022 -15.527 19.572 1.00 33.04 459 ARG B O 1
ATOM 7845 N N . PRO B 1 466 ? -24.645 -16.995 20.012 1.00 34.50 460 PRO B N 1
ATOM 7846 C CA . PRO B 1 466 ? -24.133 -17.978 19.062 1.00 34.35 460 PRO B CA 1
ATOM 7847 C C . PRO B 1 466 ? -24.528 -17.579 17.643 1.00 35.35 460 PRO B C 1
ATOM 7848 O O . PRO B 1 466 ? -25.641 -17.125 17.414 1.00 39.13 460 PRO B O 1
ATOM 7852 N N . GLN B 1 467 ? -23.618 -17.742 16.685 1.00 34.12 461 GLN B N 1
ATOM 7853 C CA . GLN B 1 467 ? -23.762 -17.043 15.421 1.00 33.91 461 GLN B CA 1
ATOM 7854 C C . GLN B 1 467 ? -22.697 -17.487 14.432 1.00 33.80 461 GLN B C 1
ATOM 7855 O O . GLN B 1 467 ? -21.625 -17.932 14.836 1.00 34.43 461 GLN B O 1
ATOM 7861 N N . PHE B 1 468 ? -22.995 -17.325 13.143 1.00 34.54 462 PHE B N 1
ATOM 7862 C CA . PHE B 1 468 ? -21.992 -17.500 12.112 1.00 36.75 462 PHE B CA 1
ATOM 7863 C C . PHE B 1 468 ? -21.264 -16.184 11.923 1.00 36.94 462 PHE B C 1
ATOM 7864 O O . PHE B 1 468 ? -21.877 -15.129 11.934 1.00 42.87 462 PHE B O 1
ATOM 7872 N N . MET B 1 469 ? -19.951 -16.254 11.735 1.00 36.62 463 MET B N 1
ATOM 7873 C CA . MET B 1 469 ? -19.176 -15.063 11.453 1.00 35.68 463 MET B CA 1
ATOM 7874 C C . MET B 1 469 ? -19.320 -14.686 9.987 1.00 33.39 463 MET B C 1
ATOM 7875 O O . MET B 1 469 ? -19.554 -15.519 9.124 1.00 33.43 463 MET B O 1
ATOM 7880 N N . ALA B 1 470 ? -19.202 -13.392 9.710 1.00 32.77 464 ALA B N 1
ATOM 7881 C CA . ALA B 1 470 ? -19.170 -12.928 8.343 1.00 30.56 464 ALA B CA 1
ATOM 7882 C C . ALA B 1 470 ? -17.889 -13.427 7.695 1.00 29.81 464 ALA B C 1
ATOM 7883 O O . ALA B 1 470 ? -16.877 -13.628 8.357 1.00 29.08 464 ALA B O 1
ATOM 7885 N N . PRO B 1 471 ? -17.903 -13.675 6.376 1.00 30.52 465 PRO B N 1
ATOM 7886 C CA . PRO B 1 471 ? -16.719 -14.186 5.691 1.00 31.13 465 PRO B CA 1
ATOM 7887 C C . PRO B 1 471 ? -15.501 -13.315 5.971 1.00 30.52 465 PRO B C 1
ATOM 7888 O O . PRO B 1 471 ? -15.590 -12.098 5.908 1.00 29.71 465 PRO B O 1
ATOM 7892 N N . GLY B 1 472 ? -14.380 -13.971 6.293 1.00 32.18 466 GLY B N 1
ATOM 7893 C CA . GLY B 1 472 ? -13.094 -13.324 6.513 1.00 31.52 466 GLY B CA 1
ATOM 7894 C C . GLY B 1 472 ? -12.669 -13.459 7.972 1.00 32.13 466 GLY B C 1
ATOM 7895 O O . GLY B 1 472 ? -11.486 -13.377 8.285 1.00 36.38 466 GLY B O 1
ATOM 7896 N N . SER B 1 473 ? -13.654 -13.723 8.838 1.00 29.41 467 SER B N 1
ATOM 7897 C CA . SER B 1 473 ? -13.495 -13.591 10.271 1.00 28.42 467 SER B CA 1
ATOM 7898 C C . SER B 1 473 ? -12.501 -14.610 10.801 1.00 29.81 467 SER B C 1
ATOM 7899 O O . SER B 1 473 ? -11.950 -14.436 11.882 1.00 29.61 467 SER B O 1
ATOM 7902 N N . SER B 1 474 ? -12.358 -15.711 10.060 1.00 31.56 468 SER B N 1
ATOM 7903 C CA . SER B 1 474 ? -11.530 -16.817 10.490 1.00 34.01 468 SER B CA 1
ATOM 7904 C C . SER B 1 474 ? -10.068 -16.400 10.503 1.00 35.85 468 SER B C 1
ATOM 7905 O O . SER B 1 474 ? -9.291 -16.923 11.289 1.00 38.52 468 SER B O 1
ATOM 7908 N N . LEU B 1 475 ? -9.728 -15.476 9.602 1.00 40.38 469 LEU B N 1
ATOM 7909 C CA . LEU B 1 475 ? -8.360 -15.106 9.268 1.00 44.14 469 LEU B CA 1
ATOM 7910 C C . LEU B 1 475 ? -7.566 -16.318 8.792 1.00 44.22 469 LEU B C 1
ATOM 7911 O O . LEU B 1 475 ? -6.336 -16.311 8.840 1.00 42.52 469 LEU B O 1
ATOM 7916 N N . HIS B 1 476 ? -8.279 -17.343 8.310 1.00 43.66 470 HIS B N 1
ATOM 7917 C CA . HIS B 1 476 ? -7.639 -18.566 7.866 1.00 43.85 470 HIS B CA 1
ATOM 7918 C C . HIS B 1 476 ? -7.882 -18.691 6.362 1.00 44.24 470 HIS B C 1
ATOM 7919 O O . HIS B 1 476 ? -8.441 -19.682 5.914 1.00 44.97 470 HIS B O 1
ATOM 7926 N N . SER B 1 477 ? -7.425 -17.696 5.591 1.00 43.28 471 SER B N 1
ATOM 7927 C CA . SER B 1 477 ? -7.599 -17.707 4.146 1.00 43.54 471 SER B CA 1
ATOM 7928 C C . SER B 1 477 ? -6.580 -18.639 3.495 1.00 41.59 471 SER B C 1
ATOM 7929 O O . SER B 1 477 ? -5.430 -18.686 3.938 1.00 40.34 471 SER B O 1
ATOM 7932 N N . MET B 1 478 ? -7.015 -19.344 2.429 1.00 41.05 472 MET B N 1
ATOM 7933 C CA . MET B 1 478 ? -6.251 -20.410 1.780 1.00 40.64 472 MET B CA 1
ATOM 7934 C C . MET B 1 478 ? -6.620 -20.537 0.292 1.00 37.20 472 MET B C 1
ATOM 7935 O O . MET B 1 478 ? -7.663 -20.042 -0.152 1.00 35.38 472 MET B O 1
ATOM 7940 N N . GLY B 1 479 ? -5.751 -21.205 -0.484 1.00 34.70 473 GLY B N 1
ATOM 7941 C CA . GLY B 1 479 ? -6.078 -21.647 -1.835 1.00 35.93 473 GLY B CA 1
ATOM 7942 C C . GLY B 1 479 ? -5.737 -20.638 -2.945 1.00 34.56 473 GLY B C 1
ATOM 7943 O O . GLY B 1 479 ? -5.738 -20.983 -4.137 1.00 34.97 473 GLY B O 1
ATOM 7944 N N . THR B 1 480 ? -5.430 -19.401 -2.553 1.00 31.74 474 THR B N 1
ATOM 7945 C CA . THR B 1 480 ? -5.233 -18.323 -3.502 1.00 32.93 474 THR B CA 1
ATOM 7946 C C . THR B 1 480 ? -4.015 -18.593 -4.383 1.00 33.12 474 THR B C 1
ATOM 7947 O O . THR B 1 480 ? -4.076 -18.352 -5.585 1.00 34.47 474 THR B O 1
ATOM 7951 N N . TYR B 1 481 ? -2.927 -19.111 -3.800 1.00 32.19 475 TYR B N 1
ATOM 7952 C CA . TYR B 1 481 ? -1.770 -19.511 -4.585 1.00 31.97 475 TYR B CA 1
ATOM 7953 C C . TYR B 1 481 ? -1.462 -20.991 -4.366 1.00 33.96 475 TYR B C 1
ATOM 7954 O O . TYR B 1 481 ? -0.309 -21.360 -4.133 1.00 33.38 475 TYR B O 1
ATOM 7963 N N . ARG B 1 482 ? -2.491 -21.828 -4.564 1.00 36.21 476 ARG B N 1
ATOM 7964 C CA . ARG B 1 482 ? -2.468 -23.225 -4.144 1.00 39.58 476 ARG B CA 1
ATOM 7965 C C . ARG B 1 482 ? -1.467 -24.064 -4.929 1.00 39.43 476 ARG B C 1
ATOM 7966 O O . ARG B 1 482 ? -1.082 -23.707 -6.032 1.00 38.99 476 ARG B O 1
ATOM 7974 N N . MET B 1 483 ? -1.102 -25.218 -4.357 1.00 41.57 477 MET B N 1
ATOM 7975 C CA . MET B 1 483 ? -0.156 -26.123 -4.988 1.00 42.70 477 MET B CA 1
ATOM 7976 C C . MET B 1 483 ? -0.896 -27.251 -5.701 1.00 40.49 477 MET B C 1
ATOM 7977 O O . MET B 1 483 ? -2.052 -27.551 -5.406 1.00 38.49 477 MET B O 1
ATOM 7982 N N . GLY B 1 484 ? -0.201 -27.879 -6.645 1.00 41.18 478 GLY B N 1
ATOM 7983 C CA . GLY B 1 484 ? -0.687 -29.097 -7.259 1.00 42.40 478 GLY B CA 1
ATOM 7984 C C . GLY B 1 484 ? 0.481 -29.961 -7.701 1.00 44.30 478 GLY B C 1
ATOM 7985 O O . GLY B 1 484 ? 1.646 -29.673 -7.415 1.00 46.12 478 GLY B O 1
ATOM 7986 N N . GLU B 1 485 ? 0.138 -31.022 -8.428 1.00 46.62 479 GLU B N 1
ATOM 7987 C CA . GLU B 1 485 ? 1.126 -31.959 -8.925 1.00 49.56 479 GLU B CA 1
ATOM 7988 C C . GLU B 1 485 ? 1.628 -31.545 -10.311 1.00 55.35 479 GLU B C 1
ATOM 7989 O O . GLU B 1 485 ? 2.743 -31.913 -10.675 1.00 61.45 479 GLU B O 1
ATOM 7995 N N . SER B 1 486 ? 0.823 -30.811 -11.092 1.00 59.18 480 SER B N 1
ATOM 7996 C CA . SER B 1 486 ? 1.229 -30.436 -12.442 1.00 59.71 480 SER B CA 1
ATOM 7997 C C . SER B 1 486 ? 0.744 -29.038 -12.813 1.00 53.91 480 SER B C 1
ATOM 7998 O O . SER B 1 486 ? -0.192 -28.517 -12.195 1.00 48.62 480 SER B O 1
ATOM 8001 N N . ASP B 1 487 ? 1.379 -28.468 -13.852 1.00 52.14 481 ASP B N 1
ATOM 8002 C CA . ASP B 1 487 ? 1.015 -27.150 -14.353 1.00 51.02 481 ASP B CA 1
ATOM 8003 C C . ASP B 1 487 ? -0.290 -27.305 -15.120 1.00 51.69 481 ASP B C 1
ATOM 8004 O O . ASP B 1 487 ? -0.393 -27.165 -16.327 1.00 54.86 481 ASP B O 1
ATOM 8009 N N . ASP B 1 488 ? -1.296 -27.586 -14.320 1.00 51.39 482 ASP B N 1
ATOM 8010 C CA . ASP B 1 488 ? -2.564 -28.112 -14.752 1.00 45.40 482 ASP B CA 1
ATOM 8011 C C . ASP B 1 488 ? -3.448 -26.925 -15.133 1.00 42.25 482 ASP B C 1
ATOM 8012 O O . ASP B 1 488 ? -4.405 -27.088 -15.857 1.00 40.15 482 ASP B O 1
ATOM 8017 N N . GLY B 1 489 ? -3.091 -25.716 -14.682 1.00 43.02 483 GLY B N 1
ATOM 8018 C CA . GLY B 1 489 ? -4.007 -24.581 -14.679 1.00 41.97 483 GLY B CA 1
ATOM 8019 C C . GLY B 1 489 ? -4.864 -24.499 -13.413 1.00 37.64 483 GLY B C 1
ATOM 8020 O O . GLY B 1 489 ? -5.606 -23.532 -13.228 1.00 36.38 483 GLY B O 1
ATOM 8021 N N . THR B 1 490 ? -4.739 -25.499 -12.539 1.00 35.62 484 THR B N 1
ATOM 8022 C CA . THR B 1 490 ? -5.500 -25.563 -11.302 1.00 35.79 484 THR B CA 1
ATOM 8023 C C . THR B 1 490 ? -4.649 -25.118 -10.114 1.00 34.51 484 THR B C 1
ATOM 8024 O O . THR B 1 490 ? -5.177 -25.025 -9.001 1.00 36.64 484 THR B O 1
ATOM 8028 N N . SER B 1 491 ? -3.348 -24.857 -10.333 1.00 32.21 485 SER B N 1
ATOM 8029 C CA . SER B 1 491 ? -2.443 -24.547 -9.245 1.00 32.30 485 SER B CA 1
ATOM 8030 C C . SER B 1 491 ? -1.438 -23.492 -9.676 1.00 34.51 485 SER B C 1
ATOM 8031 O O . SER B 1 491 ? -1.161 -23.343 -10.863 1.00 37.72 485 SER B O 1
ATOM 8034 N N . VAL B 1 492 ? -0.891 -22.773 -8.688 1.00 35.28 486 VAL B N 1
ATOM 8035 C CA . VAL B 1 492 ? 0.140 -21.776 -8.922 1.00 36.35 486 VAL B CA 1
ATOM 8036 C C . VAL B 1 492 ? 1.516 -22.368 -8.639 1.00 38.17 486 VAL B C 1
ATOM 8037 O O . VAL B 1 492 ? 2.456 -22.084 -9.374 1.00 37.97 486 VAL B O 1
ATOM 8041 N N . VAL B 1 493 ? 1.636 -23.155 -7.560 1.00 39.97 487 VAL B N 1
ATOM 8042 C CA . VAL B 1 493 ? 2.914 -23.728 -7.159 1.00 41.30 487 VAL B CA 1
ATOM 8043 C C . VAL B 1 493 ? 2.864 -25.249 -7.252 1.00 39.96 487 VAL B C 1
ATOM 8044 O O . VAL B 1 493 ? 1.789 -25.840 -7.265 1.00 34.75 487 VAL B O 1
ATOM 8048 N N . ASP B 1 494 ? 4.061 -25.860 -7.288 1.00 41.82 488 ASP B N 1
ATOM 8049 C CA . ASP B 1 494 ? 4.227 -27.299 -7.199 1.00 43.10 488 ASP B CA 1
ATOM 8050 C C . ASP B 1 494 ? 4.316 -27.685 -5.727 1.00 44.54 488 ASP B C 1
ATOM 8051 O O . ASP B 1 494 ? 4.179 -26.821 -4.857 1.00 47.76 488 ASP B O 1
ATOM 8056 N N . ALA B 1 495 ? 4.563 -28.978 -5.463 1.00 45.64 489 ALA B N 1
ATOM 8057 C CA . ALA B 1 495 ? 4.607 -29.506 -4.104 1.00 46.57 489 ALA B CA 1
ATOM 8058 C C . ALA B 1 495 ? 5.858 -29.047 -3.353 1.00 50.64 489 ALA B C 1
ATOM 8059 O O . ALA B 1 495 ? 5.950 -29.245 -2.144 1.00 56.34 489 ALA B O 1
ATOM 8061 N N . HIS B 1 496 ? 6.821 -28.422 -4.046 1.00 51.13 490 HIS B N 1
ATOM 8062 C CA . HIS B 1 496 ? 7.943 -27.784 -3.368 1.00 50.17 490 HIS B CA 1
ATOM 8063 C C . HIS B 1 496 ? 7.689 -26.285 -3.221 1.00 50.36 490 HIS B C 1
ATOM 8064 O O . HIS B 1 496 ? 8.626 -25.514 -3.009 1.00 45.30 490 HIS B O 1
ATOM 8071 N N . SER B 1 497 ? 6.406 -25.896 -3.331 1.00 52.49 491 SER B N 1
ATOM 8072 C CA . SER B 1 497 ? 5.951 -24.524 -3.127 1.00 50.30 491 SER B CA 1
ATOM 8073 C C . SER B 1 497 ? 6.637 -23.572 -4.121 1.00 50.14 491 SER B C 1
ATOM 8074 O O . SER B 1 497 ? 6.889 -22.403 -3.827 1.00 50.22 491 SER B O 1
ATOM 8077 N N . LYS B 1 498 ? 6.909 -24.064 -5.334 1.00 49.42 492 LYS B N 1
ATOM 8078 C CA . LYS B 1 498 ? 7.628 -23.281 -6.325 1.00 51.00 492 LYS B CA 1
ATOM 8079 C C . LYS B 1 498 ? 6.714 -22.969 -7.501 1.00 47.83 492 LYS B C 1
ATOM 8080 O O . LYS B 1 498 ? 5.946 -23.819 -7.947 1.00 45.59 492 LYS B O 1
ATOM 8086 N N . VAL B 1 499 ? 6.836 -21.745 -8.016 1.00 48.68 493 VAL B N 1
ATOM 8087 C CA . VAL B 1 499 ? 5.857 -21.243 -8.961 1.00 51.61 493 VAL B CA 1
ATOM 8088 C C . VAL B 1 499 ? 6.088 -21.872 -10.333 1.00 57.59 493 VAL B C 1
ATOM 8089 O O . VAL B 1 499 ? 7.205 -21.879 -10.845 1.00 60.11 493 VAL B O 1
ATOM 8093 N N . TRP B 1 500 ? 4.995 -22.351 -10.934 1.00 56.70 494 TRP B N 1
ATOM 8094 C CA . TRP B 1 500 ? 5.040 -22.966 -12.249 1.00 52.07 494 TRP B CA 1
ATOM 8095 C C . TRP B 1 500 ? 5.684 -22.014 -13.249 1.00 49.57 494 TRP B C 1
ATOM 8096 O O . TRP B 1 500 ? 5.265 -20.869 -13.377 1.00 48.19 494 TRP B O 1
ATOM 8107 N N . GLY B 1 501 ? 6.739 -22.514 -13.898 1.00 48.64 495 GLY B N 1
ATOM 8108 C CA . GLY B 1 501 ? 7.398 -21.826 -14.989 1.00 50.54 495 GLY B CA 1
ATOM 8109 C C . GLY B 1 501 ? 8.549 -20.944 -14.511 1.00 54.75 495 GLY B C 1
ATOM 8110 O O . GLY B 1 501 ? 9.044 -20.136 -15.296 1.00 60.76 495 GLY B O 1
ATOM 8111 N N . PHE B 1 502 ? 8.959 -21.085 -13.240 1.00 51.28 496 PHE B N 1
ATOM 8112 C CA . PHE B 1 502 ? 10.005 -20.246 -12.680 1.00 47.47 496 PHE B CA 1
ATOM 8113 C C . PHE B 1 502 ? 11.049 -21.098 -11.983 1.00 47.53 496 PHE B C 1
ATOM 8114 O O . PHE B 1 502 ? 10.721 -22.039 -11.273 1.00 45.18 496 PHE B O 1
ATOM 8122 N N . ASP B 1 503 ? 12.317 -20.730 -12.196 1.00 51.80 497 ASP B N 1
ATOM 8123 C CA . ASP B 1 503 ? 13.446 -21.453 -11.637 1.00 52.21 497 ASP B CA 1
ATOM 8124 C C . ASP B 1 503 ? 13.535 -21.209 -10.132 1.00 48.30 497 ASP B C 1
ATOM 8125 O O . ASP B 1 503 ? 13.675 -22.175 -9.396 1.00 46.91 497 ASP B O 1
ATOM 8130 N N . ASN B 1 504 ? 13.382 -19.957 -9.684 1.00 45.51 498 ASN B N 1
ATOM 8131 C CA . ASN B 1 504 ? 13.879 -19.554 -8.377 1.00 44.28 498 ASN B CA 1
ATOM 8132 C C . ASN B 1 504 ? 12.882 -18.699 -7.591 1.00 41.76 498 ASN B C 1
ATOM 8133 O O . ASN B 1 504 ? 13.300 -17.856 -6.796 1.00 39.32 498 ASN B O 1
ATOM 8138 N N . LEU B 1 505 ? 11.577 -18.898 -7.816 1.00 40.36 499 LEU B N 1
ATOM 8139 C CA . LEU B 1 505 ? 10.549 -18.161 -7.085 1.00 39.40 499 LEU B CA 1
ATOM 8140 C C . LEU B 1 505 ? 9.645 -19.131 -6.334 1.00 39.70 499 LEU B C 1
ATOM 8141 O O . LEU B 1 505 ? 9.069 -20.048 -6.935 1.00 38.18 499 LEU B O 1
ATOM 8146 N N . TYR B 1 506 ? 9.507 -18.883 -5.019 1.00 40.37 500 TYR B N 1
ATOM 8147 C CA . TYR B 1 506 ? 8.733 -19.740 -4.129 1.00 40.02 500 TYR B CA 1
ATOM 8148 C C . TYR B 1 506 ? 7.700 -18.898 -3.380 1.00 38.06 500 TYR B C 1
ATOM 8149 O O . TYR B 1 506 ? 7.916 -17.708 -3.141 1.00 34.76 500 TYR B O 1
ATOM 8158 N N . LEU B 1 507 ? 6.596 -19.544 -2.985 1.00 37.90 501 LEU B N 1
ATOM 8159 C CA . LEU B 1 507 ? 5.608 -18.920 -2.122 1.00 39.49 501 LEU B CA 1
ATOM 8160 C C . LEU B 1 507 ? 5.483 -19.666 -0.794 1.00 41.41 501 LEU B C 1
ATOM 8161 O O . LEU B 1 507 ? 5.810 -20.852 -0.681 1.00 45.46 501 LEU B O 1
ATOM 8166 N N . GLY B 1 508 ? 4.954 -18.962 0.210 1.00 41.83 502 GLY B N 1
ATOM 8167 C CA . GLY B 1 508 ? 4.666 -19.578 1.494 1.00 42.56 502 GLY B CA 1
ATOM 8168 C C . GLY B 1 508 ? 3.364 -19.026 2.052 1.00 41.77 502 GLY B C 1
ATOM 8169 O O . GLY B 1 508 ? 2.997 -17.879 1.772 1.00 39.00 502 GLY B O 1
ATOM 8170 N N . GLY B 1 509 ? 2.674 -19.865 2.827 1.00 42.02 503 GLY B N 1
ATOM 8171 C CA . GLY B 1 509 ? 1.507 -19.398 3.553 1.00 43.29 503 GLY B CA 1
ATOM 8172 C C . GLY B 1 509 ? 0.283 -20.264 3.285 1.00 40.41 503 GLY B C 1
ATOM 8173 O O . GLY B 1 509 ? 0.288 -21.107 2.404 1.00 39.68 503 GLY B O 1
ATOM 8174 N N . PRO B 1 510 ? -0.793 -20.110 4.077 1.00 41.93 504 PRO B N 1
ATOM 8175 C CA . PRO B 1 510 ? -2.027 -20.859 3.859 1.00 42.72 504 PRO B CA 1
ATOM 8176 C C . PRO B 1 510 ? -2.549 -20.833 2.430 1.00 45.31 504 PRO B C 1
ATOM 8177 O O . PRO B 1 510 ? -3.199 -21.787 1.997 1.00 47.81 504 PRO B O 1
ATOM 8181 N N . GLY B 1 511 ? -2.236 -19.752 1.704 1.00 45.05 505 GLY B N 1
ATOM 8182 C CA . GLY B 1 511 ? -2.592 -19.636 0.296 1.00 44.07 505 GLY B CA 1
ATOM 8183 C C . GLY B 1 511 ? -2.189 -20.853 -0.539 1.00 41.09 505 GLY B C 1
ATOM 8184 O O . GLY B 1 511 ? -2.841 -21.157 -1.535 1.00 38.91 505 GLY B O 1
ATOM 8185 N N . VAL B 1 512 ? -1.113 -21.529 -0.116 1.00 39.78 506 VAL B N 1
ATOM 8186 C CA . VAL B 1 512 ? -0.575 -22.708 -0.782 1.00 38.81 506 VAL B CA 1
ATOM 8187 C C . VAL B 1 512 ? -1.487 -23.932 -0.617 1.00 37.52 506 VAL B C 1
ATOM 8188 O O . VAL B 1 512 ? -1.525 -24.802 -1.491 1.00 38.38 506 VAL B O 1
ATOM 8192 N N . ILE B 1 513 ? -2.220 -24.014 0.500 1.00 35.49 507 ILE B N 1
ATOM 8193 C CA . ILE B 1 513 ? -2.995 -25.209 0.809 1.00 35.39 507 ILE B CA 1
ATOM 8194 C C . ILE B 1 513 ? -4.064 -25.401 -0.269 1.00 35.99 507 ILE B C 1
ATOM 8195 O O . ILE B 1 513 ? -4.847 -24.494 -0.538 1.00 36.26 507 ILE B O 1
ATOM 8200 N N . PRO B 1 514 ? -4.120 -26.571 -0.948 1.00 38.52 508 PRO B N 1
ATOM 8201 C CA . PRO B 1 514 ? -5.171 -26.841 -1.938 1.00 40.00 508 PRO B CA 1
ATOM 8202 C C . PRO B 1 514 ? -6.371 -27.675 -1.489 1.00 39.48 508 PRO B C 1
ATOM 8203 O O . PRO B 1 514 ? -7.215 -28.019 -2.314 1.00 38.97 508 PRO B O 1
ATOM 8207 N N . LYS B 1 515 ? -6.457 -27.965 -0.185 1.00 38.32 509 LYS B N 1
ATOM 8208 C CA . LYS B 1 515 ? -7.300 -29.039 0.319 1.00 41.21 509 LYS B CA 1
ATOM 8209 C C . LYS B 1 515 ? -8.158 -28.537 1.487 1.00 45.24 509 LYS B C 1
ATOM 8210 O O . LYS B 1 515 ? -7.636 -28.224 2.575 1.00 44.75 509 LYS B O 1
ATOM 8216 N N . PRO B 1 516 ? -9.503 -28.490 1.298 1.00 43.48 510 PRO B N 1
ATOM 8217 C CA . PRO B 1 516 ? -10.433 -28.036 2.328 1.00 43.05 510 PRO B CA 1
ATOM 8218 C C . PRO B 1 516 ? -10.107 -28.666 3.668 1.00 42.34 510 PRO B C 1
ATOM 8219 O O . PRO B 1 516 ? -9.893 -29.869 3.721 1.00 38.56 510 PRO B O 1
ATOM 8223 N N . ASN B 1 517 ? -10.091 -27.843 4.724 1.00 47.91 511 ASN B N 1
ATOM 8224 C CA . ASN B 1 517 ? -9.846 -28.330 6.077 1.00 43.73 511 ASN B CA 1
ATOM 8225 C C . ASN B 1 517 ? -10.563 -27.428 7.076 1.00 40.28 511 ASN B C 1
ATOM 8226 O O . ASN B 1 517 ? -11.186 -26.444 6.680 1.00 36.63 511 ASN B O 1
ATOM 8231 N N . GLY B 1 518 ? -10.461 -27.802 8.359 1.00 42.20 512 GLY B N 1
ATOM 8232 C CA . GLY B 1 518 ? -11.074 -27.068 9.461 1.00 43.92 512 GLY B CA 1
ATOM 8233 C C . GLY B 1 518 ? -10.064 -26.490 10.458 1.00 39.84 512 GLY B C 1
ATOM 8234 O O . GLY B 1 518 ? -10.398 -25.591 11.228 1.00 39.60 512 GLY B O 1
ATOM 8235 N N . ALA B 1 519 ? -8.833 -27.004 10.441 1.00 37.52 513 ALA B N 1
ATOM 8236 C CA . ALA B 1 519 ? -7.884 -26.716 11.500 1.00 38.03 513 ALA B CA 1
ATOM 8237 C C . ALA B 1 519 ? -7.158 -25.400 11.239 1.00 38.28 513 ALA B C 1
ATOM 8238 O O . ALA B 1 519 ? -7.142 -24.887 10.129 1.00 38.49 513 ALA B O 1
ATOM 8240 N N . ASN B 1 520 ? -6.520 -24.902 12.296 1.00 38.10 514 ASN B N 1
ATOM 8241 C CA . ASN B 1 520 ? -5.695 -23.715 12.248 1.00 41.64 514 ASN B CA 1
ATOM 8242 C C . ASN B 1 520 ? -4.455 -23.976 11.396 1.00 42.12 514 ASN B C 1
ATOM 8243 O O . ASN B 1 520 ? -3.551 -24.736 11.761 1.00 47.50 514 ASN B O 1
ATOM 8248 N N . PRO B 1 521 ? -4.365 -23.289 10.241 1.00 38.16 515 PRO B N 1
ATOM 8249 C CA . PRO B 1 521 ? -3.431 -23.681 9.192 1.00 39.40 515 PRO B CA 1
ATOM 8250 C C . PRO B 1 521 ? -1.971 -23.259 9.315 1.00 37.10 515 PRO B C 1
ATOM 8251 O O . PRO B 1 521 ? -1.139 -23.688 8.510 1.00 37.45 515 PRO B O 1
ATOM 8255 N N . THR B 1 522 ? -1.656 -22.405 10.290 1.00 34.20 516 THR B N 1
ATOM 8256 C CA . THR B 1 522 ? -0.336 -21.792 10.280 1.00 35.89 516 THR B CA 1
ATOM 8257 C C . THR B 1 522 ? 0.758 -22.861 10.389 1.00 37.72 516 THR B C 1
ATOM 8258 O O . THR B 1 522 ? 1.765 -22.798 9.678 1.00 35.43 516 THR B O 1
ATOM 8262 N N . LEU B 1 523 ? 0.574 -23.835 11.290 1.00 40.55 517 LEU B N 1
ATOM 8263 C CA . LEU B 1 523 ? 1.610 -24.830 11.527 1.00 41.50 517 LEU B CA 1
ATOM 8264 C C . LEU B 1 523 ? 1.888 -25.590 10.236 1.00 39.82 517 LEU B C 1
ATOM 8265 O O . LEU B 1 523 ? 3.040 -25.783 9.840 1.00 34.08 517 LEU B O 1
ATOM 8270 N N . THR B 1 524 ? 0.786 -26.030 9.619 1.00 41.93 518 THR B N 1
ATOM 8271 C CA . THR B 1 524 ? 0.789 -26.687 8.323 1.00 41.11 518 THR B CA 1
ATOM 8272 C C . THR B 1 524 ? 1.625 -25.882 7.333 1.00 40.33 518 THR B C 1
ATOM 8273 O O . THR B 1 524 ? 2.510 -26.424 6.679 1.00 38.99 518 THR B O 1
ATOM 8277 N N . ALA B 1 525 ? 1.336 -24.581 7.230 1.00 39.59 519 ALA B N 1
ATOM 8278 C CA . ALA B 1 525 ? 1.995 -23.761 6.230 1.00 40.41 519 ALA B CA 1
ATOM 8279 C C . ALA B 1 525 ? 3.503 -23.784 6.462 1.00 40.09 519 ALA B C 1
ATOM 8280 O O . ALA B 1 525 ? 4.275 -23.871 5.505 1.00 38.99 519 ALA B O 1
ATOM 8282 N N . ALA B 1 526 ? 3.897 -23.740 7.745 1.00 39.05 520 ALA B N 1
ATOM 8283 C CA . ALA B 1 526 ? 5.304 -23.725 8.122 1.00 37.63 520 ALA B CA 1
ATOM 8284 C C . ALA B 1 526 ? 5.986 -25.041 7.731 1.00 37.18 520 ALA B C 1
ATOM 8285 O O . ALA B 1 526 ? 7.169 -25.075 7.372 1.00 32.71 520 ALA B O 1
ATOM 8287 N N . ALA B 1 527 ? 5.219 -26.132 7.784 1.00 37.62 521 ALA B N 1
ATOM 8288 C CA . ALA B 1 527 ? 5.717 -27.408 7.308 1.00 40.07 521 ALA B CA 1
ATOM 8289 C C . ALA B 1 527 ? 6.146 -27.287 5.844 1.00 38.66 521 ALA B C 1
ATOM 8290 O O . ALA B 1 527 ? 7.294 -27.580 5.500 1.00 37.81 521 ALA B O 1
ATOM 8292 N N . LEU B 1 528 ? 5.219 -26.826 5.000 1.00 37.29 522 LEU B N 1
ATOM 8293 C CA . LEU B 1 528 ? 5.395 -26.855 3.557 1.00 36.86 522 LEU B CA 1
ATOM 8294 C C . LEU B 1 528 ? 6.552 -25.942 3.173 1.00 38.98 522 LEU B C 1
ATOM 8295 O O . LEU B 1 528 ? 7.204 -26.145 2.152 1.00 41.21 522 LEU B O 1
ATOM 8300 N N . ALA B 1 529 ? 6.768 -24.930 4.010 1.00 42.45 523 ALA B N 1
ATOM 8301 C CA . ALA B 1 529 ? 7.870 -24.000 3.843 1.00 46.65 523 ALA B CA 1
ATOM 8302 C C . ALA B 1 529 ? 9.202 -24.720 4.050 1.00 45.02 523 ALA B C 1
ATOM 8303 O O . ALA B 1 529 ? 10.080 -24.675 3.182 1.00 46.96 523 ALA B O 1
ATOM 8305 N N . ILE B 1 530 ? 9.322 -25.410 5.189 1.00 42.00 524 ILE B N 1
ATOM 8306 C CA . ILE B 1 530 ? 10.517 -26.180 5.492 1.00 40.00 524 ILE B CA 1
ATOM 8307 C C . ILE B 1 530 ? 10.816 -27.087 4.302 1.00 41.43 524 ILE B C 1
ATOM 8308 O O . ILE B 1 530 ? 11.975 -27.210 3.898 1.00 42.71 524 ILE B O 1
ATOM 8313 N N . ARG B 1 531 ? 9.750 -27.689 3.742 1.00 42.29 525 ARG B N 1
ATOM 8314 C CA . ARG B 1 531 ? 9.867 -28.580 2.601 1.00 42.47 525 ARG B CA 1
ATOM 8315 C C . ARG B 1 531 ? 10.490 -27.818 1.438 1.00 41.33 525 ARG B C 1
ATOM 8316 O O . ARG B 1 531 ? 11.523 -28.231 0.913 1.00 39.82 525 ARG B O 1
ATOM 8324 N N . ALA B 1 532 ? 9.870 -26.695 1.065 1.00 40.64 526 ALA B N 1
ATOM 8325 C CA . ALA B 1 532 ? 10.393 -25.869 -0.003 1.00 41.98 526 ALA B CA 1
ATOM 8326 C C . ALA B 1 532 ? 11.834 -25.482 0.309 1.00 41.43 526 ALA B C 1
ATOM 8327 O O . ALA B 1 532 ? 12.685 -25.479 -0.576 1.00 44.60 526 ALA B O 1
ATOM 8329 N N . ALA B 1 533 ? 12.111 -25.177 1.575 1.00 41.19 527 ALA B N 1
ATOM 8330 C CA . ALA B 1 533 ? 13.440 -24.737 1.968 1.00 43.34 527 ALA B CA 1
ATOM 8331 C C . ALA B 1 533 ? 14.463 -25.840 1.711 1.00 42.43 527 ALA B C 1
ATOM 8332 O O . ALA B 1 533 ? 15.556 -25.558 1.235 1.00 42.28 527 ALA B O 1
ATOM 8334 N N . ASN B 1 534 ? 14.120 -27.082 2.059 1.00 42.85 528 ASN B N 1
ATOM 8335 C CA . ASN B 1 534 ? 15.005 -28.203 1.787 1.00 44.00 528 ASN B CA 1
ATOM 8336 C C . ASN B 1 534 ? 15.204 -28.322 0.288 1.00 43.79 528 ASN B C 1
ATOM 8337 O O . ASN B 1 534 ? 16.317 -28.533 -0.152 1.00 41.50 528 ASN B O 1
ATOM 8342 N N . HIS B 1 535 ? 14.129 -28.170 -0.484 1.00 46.02 529 HIS B N 1
ATOM 8343 C CA . HIS B 1 535 ? 14.238 -28.264 -1.928 1.00 50.78 529 HIS B CA 1
ATOM 8344 C C . HIS B 1 535 ? 15.239 -27.230 -2.428 1.00 53.51 529 HIS B C 1
ATOM 8345 O O . HIS B 1 535 ? 15.950 -27.475 -3.398 1.00 63.26 529 HIS B O 1
ATOM 8352 N N . ILE B 1 536 ? 15.286 -26.081 -1.760 1.00 52.28 530 ILE B N 1
ATOM 8353 C CA . ILE B 1 536 ? 16.200 -25.026 -2.144 1.00 53.77 530 ILE B CA 1
ATOM 8354 C C . ILE B 1 536 ? 17.626 -25.377 -1.730 1.00 50.19 530 ILE B C 1
ATOM 8355 O O . ILE B 1 536 ? 18.568 -25.122 -2.467 1.00 48.72 530 ILE B O 1
ATOM 8360 N N . LEU B 1 537 ? 17.782 -25.941 -0.538 1.00 47.58 531 LEU B N 1
ATOM 8361 C CA . LEU B 1 537 ? 19.098 -26.308 -0.049 1.00 48.52 531 LEU B CA 1
ATOM 8362 C C . LEU B 1 537 ? 19.677 -27.438 -0.904 1.00 53.69 531 LEU B C 1
ATOM 8363 O O . LEU B 1 537 ? 20.849 -27.438 -1.248 1.00 49.87 531 LEU B O 1
ATOM 8368 N N . ARG B 1 538 ? 18.834 -28.420 -1.239 1.00 63.85 532 ARG B N 1
ATOM 8369 C CA . ARG B 1 538 ? 19.284 -29.698 -1.780 1.00 71.81 532 ARG B CA 1
ATOM 8370 C C . ARG B 1 538 ? 19.238 -29.607 -3.304 1.00 69.94 532 ARG B C 1
ATOM 8371 O O . ARG B 1 538 ? 19.383 -30.595 -4.006 1.00 68.62 532 ARG B O 1
ATOM 8379 N N . ASN B 1 539 ? 19.012 -28.399 -3.820 1.00 73.05 533 ASN B N 1
ATOM 8380 C CA . ASN B 1 539 ? 19.144 -28.081 -5.233 1.00 79.03 533 ASN B CA 1
ATOM 8381 C C . ASN B 1 539 ? 19.998 -26.809 -5.318 1.00 75.17 533 ASN B C 1
ATOM 8382 O O . ASN B 1 539 ? 20.260 -26.347 -6.449 1.00 68.70 533 ASN B O 1
ATOM 8388 N N . CYS C 1 9 ? -73.872 -3.965 -1.142 1.00 79.76 3 CYS C N 1
ATOM 8389 C CA . CYS C 1 9 ? -73.542 -4.443 -2.512 1.00 80.69 3 CYS C CA 1
ATOM 8390 C C . CYS C 1 9 ? -73.529 -3.268 -3.506 1.00 82.05 3 CYS C C 1
ATOM 8391 O O . CYS C 1 9 ? -72.477 -2.936 -4.063 1.00 79.69 3 CYS C O 1
ATOM 8394 N N . LYS C 1 10 ? -74.701 -2.642 -3.722 1.00 82.54 4 LYS C N 1
ATOM 8395 C CA . LYS C 1 10 ? -74.860 -1.480 -4.595 1.00 79.51 4 LYS C CA 1
ATOM 8396 C C . LYS C 1 10 ? -75.644 -0.384 -3.872 1.00 73.81 4 LYS C C 1
ATOM 8397 O O . LYS C 1 10 ? -76.800 -0.608 -3.505 1.00 73.00 4 LYS C O 1
ATOM 8403 N N . ILE C 1 11 ? -75.066 0.817 -3.726 1.00 72.31 5 ILE C N 1
ATOM 8404 C CA . ILE C 1 11 ? -75.558 1.794 -2.749 1.00 68.19 5 ILE C CA 1
ATOM 8405 C C . ILE C 1 11 ? -75.006 3.189 -3.069 1.00 63.82 5 ILE C C 1
ATOM 8406 O O . ILE C 1 11 ? -73.927 3.289 -3.647 1.00 67.11 5 ILE C O 1
ATOM 8411 N N . SER C 1 12 ? -75.753 4.253 -2.726 1.00 56.95 6 SER C N 1
ATOM 8412 C CA . SER C 1 12 ? -75.524 5.574 -3.304 1.00 54.51 6 SER C CA 1
ATOM 8413 C C . SER C 1 12 ? -75.857 6.708 -2.336 1.00 50.23 6 SER C C 1
ATOM 8414 O O . SER C 1 12 ? -76.700 6.564 -1.459 1.00 49.17 6 SER C O 1
ATOM 8417 N N . ALA C 1 13 ? -75.209 7.859 -2.547 1.00 49.19 7 ALA C N 1
ATOM 8418 C CA . ALA C 1 13 ? -75.582 9.118 -1.913 1.00 52.89 7 ALA C CA 1
ATOM 8419 C C . ALA C 1 13 ? -75.313 10.273 -2.875 1.00 54.20 7 ALA C C 1
ATOM 8420 O O . ALA C 1 13 ? -74.751 10.059 -3.944 1.00 53.76 7 ALA C O 1
ATOM 8422 N N . GLU C 1 14 ? -75.704 11.496 -2.493 1.00 53.04 8 GLU C N 1
ATOM 8423 C CA . GLU C 1 14 ? -75.399 12.655 -3.319 1.00 54.62 8 GLU C CA 1
ATOM 8424 C C . GLU C 1 14 ? -73.887 12.711 -3.525 1.00 49.40 8 GLU C C 1
ATOM 8425 O O . GLU C 1 14 ? -73.426 12.714 -4.656 1.00 47.22 8 GLU C O 1
ATOM 8431 N N . VAL C 1 15 ? -73.134 12.681 -2.425 1.00 43.98 9 VAL C N 1
ATOM 8432 C CA . VAL C 1 15 ? -71.698 12.897 -2.467 1.00 41.17 9 VAL C CA 1
ATOM 8433 C C . VAL C 1 15 ? -71.002 11.739 -1.771 1.00 39.58 9 VAL C C 1
ATOM 8434 O O . VAL C 1 15 ? -71.519 11.209 -0.796 1.00 38.13 9 VAL C O 1
ATOM 8438 N N . VAL C 1 16 ? -69.809 11.391 -2.274 1.00 38.23 10 VAL C N 1
ATOM 8439 C CA . VAL C 1 16 ? -68.972 10.358 -1.679 1.00 34.80 10 VAL C CA 1
ATOM 8440 C C . VAL C 1 16 ? -67.592 10.939 -1.421 1.00 34.24 10 VAL C C 1
ATOM 8441 O O . VAL C 1 16 ? -66.994 11.553 -2.309 1.00 31.57 10 VAL C O 1
ATOM 8445 N N . ILE C 1 17 ? -67.094 10.663 -0.206 1.00 34.56 11 ILE C N 1
ATOM 8446 C CA . ILE C 1 17 ? -65.814 11.181 0.229 1.00 34.56 11 ILE C CA 1
ATOM 8447 C C . ILE C 1 17 ? -64.911 10.013 0.611 1.00 34.71 11 ILE C C 1
ATOM 8448 O O . ILE C 1 17 ? -65.202 9.279 1.549 1.00 35.00 11 ILE C O 1
ATOM 8453 N N . ILE C 1 18 ? -63.824 9.846 -0.151 1.00 33.92 12 ILE C N 1
ATOM 8454 C CA . ILE C 1 18 ? -62.854 8.807 0.116 1.00 34.36 12 ILE C CA 1
ATOM 8455 C C . ILE C 1 18 ? -61.801 9.373 1.053 1.00 32.64 12 ILE C C 1
ATOM 8456 O O . ILE C 1 18 ? -61.003 10.235 0.691 1.00 29.40 12 ILE C O 1
ATOM 8461 N N . GLY C 1 19 ? -61.815 8.813 2.259 1.00 35.73 13 GLY C N 1
ATOM 8462 C CA . GLY C 1 19 ? -60.867 9.168 3.296 1.00 40.26 13 GLY C CA 1
ATOM 8463 C C . GLY C 1 19 ? -61.549 10.019 4.352 1.00 40.25 13 GLY C C 1
ATOM 8464 O O . GLY C 1 19 ? -62.084 11.073 4.026 1.00 43.95 13 GLY C O 1
ATOM 8465 N N . SER C 1 20 ? -61.521 9.537 5.597 1.00 42.25 14 SER C N 1
ATOM 8466 C CA . SER C 1 20 ? -62.109 10.243 6.723 1.00 46.73 14 SER C CA 1
ATOM 8467 C C . SER C 1 20 ? -61.023 10.948 7.534 1.00 44.00 14 SER C C 1
ATOM 8468 O O . SER C 1 20 ? -61.144 11.121 8.745 1.00 43.01 14 SER C O 1
ATOM 8471 N N . GLY C 1 21 ? -59.965 11.382 6.846 1.00 44.33 15 GLY C N 1
ATOM 8472 C CA . GLY C 1 21 ? -58.969 12.222 7.478 1.00 41.89 15 GLY C CA 1
ATOM 8473 C C . GLY C 1 21 ? -59.590 13.549 7.908 1.00 37.86 15 GLY C C 1
ATOM 8474 O O . GLY C 1 21 ? -60.781 13.793 7.742 1.00 34.94 15 GLY C O 1
ATOM 8475 N N . PRO C 1 22 ? -58.784 14.458 8.484 1.00 34.85 16 PRO C N 1
ATOM 8476 C CA . PRO C 1 22 ? -59.248 15.812 8.753 1.00 34.42 16 PRO C CA 1
ATOM 8477 C C . PRO C 1 22 ? -59.905 16.447 7.531 1.00 31.45 16 PRO C C 1
ATOM 8478 O O . PRO C 1 22 ? -60.934 17.109 7.633 1.00 31.32 16 PRO C O 1
ATOM 8482 N N . VAL C 1 23 ? -59.305 16.239 6.364 1.00 30.02 17 VAL C N 1
ATOM 8483 C CA . VAL C 1 23 ? -59.745 16.957 5.181 1.00 30.35 17 VAL C CA 1
ATOM 8484 C C . VAL C 1 23 ? -61.056 16.359 4.682 1.00 31.96 17 VAL C C 1
ATOM 8485 O O . VAL C 1 23 ? -61.994 17.089 4.374 1.00 32.31 17 VAL C O 1
ATOM 8489 N N . GLY C 1 24 ? -61.126 15.027 4.622 1.00 33.05 18 GLY C N 1
ATOM 8490 C CA . GLY C 1 24 ? -62.382 14.366 4.316 1.00 32.51 18 GLY C CA 1
ATOM 8491 C C . GLY C 1 24 ? -63.528 14.906 5.167 1.00 33.89 18 GLY C C 1
ATOM 8492 O O . GLY C 1 24 ? -64.582 15.248 4.645 1.00 34.06 18 GLY C O 1
ATOM 8493 N N . ALA C 1 25 ? -63.307 14.986 6.483 1.00 34.90 19 ALA C N 1
ATOM 8494 C CA . ALA C 1 25 ? -64.359 15.347 7.420 1.00 37.18 19 ALA C CA 1
ATOM 8495 C C . ALA C 1 25 ? -64.754 16.812 7.237 1.00 36.57 19 ALA C C 1
ATOM 8496 O O . ALA C 1 25 ? -65.911 17.191 7.437 1.00 35.52 19 ALA C O 1
ATOM 8498 N N . THR C 1 26 ? -63.777 17.633 6.854 1.00 35.79 20 THR C N 1
ATOM 8499 C CA . THR C 1 26 ? -64.051 19.035 6.601 1.00 35.77 20 THR C CA 1
ATOM 8500 C C . THR C 1 26 ? -65.101 19.140 5.498 1.00 36.00 20 THR C C 1
ATOM 8501 O O . THR C 1 26 ? -66.101 19.840 5.668 1.00 34.83 20 THR C O 1
ATOM 8505 N N . PHE C 1 27 ? -64.881 18.408 4.400 1.00 36.01 21 PHE C N 1
ATOM 8506 C CA . PHE C 1 27 ? -65.839 18.396 3.304 1.00 40.67 21 PHE C CA 1
ATOM 8507 C C . PHE C 1 27 ? -67.207 17.987 3.848 1.00 38.36 21 PHE C C 1
ATOM 8508 O O . PHE C 1 27 ? -68.206 18.673 3.614 1.00 38.88 21 PHE C O 1
ATOM 8516 N N . ALA C 1 28 ? -67.238 16.863 4.569 1.00 35.06 22 ALA C N 1
ATOM 8517 C CA . ALA C 1 28 ? -68.495 16.340 5.070 1.00 35.52 22 ALA C CA 1
ATOM 8518 C C . ALA C 1 28 ? -69.171 17.402 5.927 1.00 35.36 22 ALA C C 1
ATOM 8519 O O . ALA C 1 28 ? -70.353 17.684 5.768 1.00 36.53 22 ALA C O 1
ATOM 8521 N N . ARG C 1 29 ? -68.402 18.019 6.818 1.00 36.44 23 ARG C N 1
ATOM 8522 C CA . ARG C 1 29 ? -68.992 18.992 7.719 1.00 37.61 23 ARG C CA 1
ATOM 8523 C C . ARG C 1 29 ? -69.713 20.054 6.892 1.00 36.40 23 ARG C C 1
ATOM 8524 O O . ARG C 1 29 ? -70.929 20.199 7.004 1.00 35.20 23 ARG C O 1
ATOM 8532 N N . HIS C 1 30 ? -68.954 20.739 6.029 1.00 36.55 24 HIS C N 1
ATOM 8533 C CA . HIS C 1 30 ? -69.473 21.848 5.239 1.00 37.34 24 HIS C CA 1
ATOM 8534 C C . HIS C 1 30 ? -70.625 21.369 4.355 1.00 37.86 24 HIS C C 1
ATOM 8535 O O . HIS C 1 30 ? -71.671 22.005 4.319 1.00 38.61 24 HIS C O 1
ATOM 8542 N N . LEU C 1 31 ? -70.456 20.230 3.678 1.00 38.80 25 LEU C N 1
ATOM 8543 C CA . LEU C 1 31 ? -71.416 19.799 2.675 1.00 42.08 25 LEU C CA 1
ATOM 8544 C C . LEU C 1 31 ? -72.743 19.393 3.305 1.00 48.25 25 LEU C C 1
ATOM 8545 O O . LEU C 1 31 ? -73.808 19.731 2.787 1.00 53.09 25 LEU C O 1
ATOM 8550 N N . VAL C 1 32 ? -72.664 18.610 4.387 1.00 51.75 26 VAL C N 1
ATOM 8551 C CA . VAL C 1 32 ? -73.856 18.135 5.066 1.00 50.60 26 VAL C CA 1
ATOM 8552 C C . VAL C 1 32 ? -74.559 19.320 5.718 1.00 47.80 26 VAL C C 1
ATOM 8553 O O . VAL C 1 32 ? -75.779 19.440 5.634 1.00 45.56 26 VAL C O 1
ATOM 8557 N N . GLU C 1 33 ? -73.773 20.179 6.377 1.00 45.22 27 GLU C N 1
ATOM 8558 C CA . GLU C 1 33 ? -74.311 21.317 7.095 1.00 45.81 27 GLU C CA 1
ATOM 8559 C C . GLU C 1 33 ? -75.083 22.228 6.145 1.00 47.37 27 GLU C C 1
ATOM 8560 O O . GLU C 1 33 ? -75.986 22.921 6.594 1.00 48.42 27 GLU C O 1
ATOM 8566 N N . ASN C 1 34 ? -74.718 22.231 4.853 1.00 48.22 28 ASN C N 1
ATOM 8567 C CA . ASN C 1 34 ? -75.433 22.987 3.833 1.00 47.52 28 ASN C CA 1
ATOM 8568 C C . ASN C 1 34 ? -76.312 22.057 2.997 1.00 50.50 28 ASN C C 1
ATOM 8569 O O . ASN C 1 34 ? -76.424 22.249 1.789 1.00 50.54 28 ASN C O 1
ATOM 8574 N N . GLY C 1 35 ? -76.885 21.020 3.630 1.00 51.89 29 GLY C N 1
ATOM 8575 C CA . GLY C 1 35 ? -78.053 20.332 3.103 1.00 52.65 29 GLY C CA 1
ATOM 8576 C C . GLY C 1 35 ? -77.744 19.172 2.152 1.00 55.20 29 GLY C C 1
ATOM 8577 O O . GLY C 1 35 ? -78.681 18.580 1.622 1.00 61.24 29 GLY C O 1
ATOM 8578 N N . LYS C 1 36 ? -76.467 18.826 1.938 1.00 52.66 30 LYS C N 1
ATOM 8579 C CA . LYS C 1 36 ? -76.135 17.726 1.041 1.00 52.61 30 LYS C CA 1
ATOM 8580 C C . LYS C 1 36 ? -76.125 16.419 1.834 1.00 48.86 30 LYS C C 1
ATOM 8581 O O . LYS C 1 36 ? -76.152 16.469 3.060 1.00 49.34 30 LYS C O 1
ATOM 8587 N N . SER C 1 37 ? -76.105 15.272 1.133 1.00 46.11 31 SER C N 1
ATOM 8588 C CA . SER C 1 37 ? -76.045 13.959 1.772 1.00 46.35 31 SER C CA 1
ATOM 8589 C C . SER C 1 37 ? -74.796 13.215 1.310 1.00 48.92 31 SER C C 1
ATOM 8590 O O . SER C 1 37 ? -74.525 13.179 0.118 1.00 53.47 31 SER C O 1
ATOM 8593 N N . VAL C 1 38 ? -74.085 12.570 2.250 1.00 46.90 32 VAL C N 1
ATOM 8594 C CA . VAL C 1 38 ? -72.688 12.196 2.075 1.00 42.56 32 VAL C CA 1
ATOM 8595 C C . VAL C 1 38 ? -72.436 10.777 2.584 1.00 41.14 32 VAL C C 1
ATOM 8596 O O . VAL C 1 38 ? -73.040 10.343 3.559 1.00 43.08 32 VAL C O 1
ATOM 8600 N N . ILE C 1 39 ? -71.522 10.060 1.924 1.00 42.35 33 ILE C N 1
ATOM 8601 C CA . ILE C 1 39 ? -70.978 8.816 2.446 1.00 41.70 33 ILE C CA 1
ATOM 8602 C C . ILE C 1 39 ? -69.483 9.008 2.630 1.00 40.07 33 ILE C C 1
ATOM 8603 O O . ILE C 1 39 ? -68.761 9.294 1.678 1.00 37.61 33 ILE C O 1
ATOM 8608 N N . LEU C 1 40 ? -69.033 8.846 3.869 1.00 42.58 34 LEU C N 1
ATOM 8609 C CA . LEU C 1 40 ? -67.622 8.951 4.180 1.00 44.47 34 LEU C CA 1
ATOM 8610 C C . LEU C 1 40 ? -67.025 7.546 4.268 1.00 48.11 34 LEU C C 1
ATOM 8611 O O . LEU C 1 40 ? -67.480 6.728 5.059 1.00 48.97 34 LEU C O 1
ATOM 8616 N N . VAL C 1 41 ? -66.028 7.260 3.419 1.00 51.41 35 VAL C N 1
ATOM 8617 C CA . VAL C 1 41 ? -65.464 5.920 3.294 1.00 49.85 35 VAL C CA 1
ATOM 8618 C C . VAL C 1 41 ? -64.023 5.959 3.785 1.00 49.90 35 VAL C C 1
ATOM 8619 O O . VAL C 1 41 ? -63.300 6.904 3.474 1.00 52.50 35 VAL C O 1
ATOM 8623 N N . ASP C 1 42 ? -63.605 4.926 4.526 1.00 47.39 36 ASP C N 1
ATOM 8624 C CA . ASP C 1 42 ? -62.205 4.785 4.879 1.00 44.74 36 ASP C CA 1
ATOM 8625 C C . ASP C 1 42 ? -61.781 3.318 4.886 1.00 39.13 36 ASP C C 1
ATOM 8626 O O . ASP C 1 42 ? -62.523 2.437 5.303 1.00 34.96 36 ASP C O 1
ATOM 8631 N N . ALA C 1 43 ? -60.537 3.104 4.457 1.00 36.43 37 ALA C N 1
ATOM 8632 C CA . ALA C 1 43 ? -59.939 1.792 4.366 1.00 38.55 37 ALA C CA 1
ATOM 8633 C C . ALA C 1 43 ? -59.533 1.277 5.740 1.00 40.05 37 ALA C C 1
ATOM 8634 O O . ALA C 1 43 ? -59.082 0.142 5.856 1.00 41.96 37 ALA C O 1
ATOM 8636 N N . GLY C 1 44 ? -59.645 2.120 6.765 1.00 39.71 38 GLY C N 1
ATOM 8637 C CA . GLY C 1 44 ? -59.168 1.758 8.086 1.00 38.07 38 GLY C CA 1
ATOM 8638 C C . GLY C 1 44 ? -60.299 1.364 9.021 1.00 33.95 38 GLY C C 1
ATOM 8639 O O . GLY C 1 44 ? -61.468 1.449 8.684 1.00 32.85 38 GLY C O 1
ATOM 8640 N N . PRO C 1 45 ? -59.970 0.899 10.232 1.00 33.67 39 PRO C N 1
ATOM 8641 C CA . PRO C 1 45 ? -60.983 0.637 11.242 1.00 36.15 39 PRO C CA 1
ATOM 8642 C C . PRO C 1 45 ? -61.152 1.865 12.128 1.00 34.67 39 PRO C C 1
ATOM 8643 O O . PRO C 1 45 ? -60.338 2.776 12.077 1.00 33.76 39 PRO C O 1
ATOM 8647 N N . GLN C 1 46 ? -62.225 1.869 12.914 1.00 35.10 40 GLN C N 1
ATOM 8648 C CA . GLN C 1 46 ? -62.558 2.964 13.812 1.00 39.93 40 GLN C CA 1
ATOM 8649 C C . GLN C 1 46 ? -61.967 2.641 15.187 1.00 41.78 40 GLN C C 1
ATOM 8650 O O . GLN C 1 46 ? -62.169 1.538 15.700 1.00 45.08 40 GLN C O 1
ATOM 8656 N N . ARG C 1 47 ? -61.218 3.578 15.787 1.00 38.23 41 ARG C N 1
ATOM 8657 C CA . ARG C 1 47 ? -60.402 3.212 16.938 1.00 37.69 41 ARG C CA 1
ATOM 8658 C C . ARG C 1 47 ? -60.931 3.785 18.256 1.00 35.71 41 ARG C C 1
ATOM 8659 O O . ARG C 1 47 ? -60.176 3.922 19.212 1.00 36.23 41 ARG C O 1
ATOM 8667 N N . SER C 1 48 ? -62.252 4.008 18.302 1.00 33.52 42 SER C N 1
ATOM 8668 C CA . SER C 1 48 ? -62.947 4.692 19.378 1.00 32.64 42 SER C CA 1
ATOM 8669 C C . SER C 1 48 ? -64.453 4.449 19.223 1.00 32.48 42 SER C C 1
ATOM 8670 O O . SER C 1 48 ? -64.930 4.191 18.126 1.00 33.23 42 SER C O 1
ATOM 8673 N N . PRO C 1 49 ? -65.251 4.483 20.317 1.00 33.04 43 PRO C N 1
ATOM 8674 C CA . PRO C 1 49 ? -66.707 4.342 20.253 1.00 32.56 43 PRO C CA 1
ATOM 8675 C C . PRO C 1 49 ? -67.354 5.157 19.152 1.00 32.84 43 PRO C C 1
ATOM 8676 O O . PRO C 1 49 ? -68.296 4.697 18.527 1.00 32.81 43 PRO C O 1
ATOM 8680 N N . GLN C 1 50 ? -66.871 6.387 19.000 1.00 34.37 44 GLN C N 1
ATOM 8681 C CA . GLN C 1 50 ? -67.359 7.300 17.985 1.00 38.65 44 GLN C CA 1
ATOM 8682 C C . GLN C 1 50 ? -66.263 7.461 16.938 1.00 37.58 44 GLN C C 1
ATOM 8683 O O . GLN C 1 50 ? -65.095 7.275 17.253 1.00 41.60 44 GLN C O 1
ATOM 8689 N N . PRO C 1 51 ? -66.608 7.794 15.675 1.00 34.61 45 PRO C N 1
ATOM 8690 C CA . PRO C 1 51 ? -65.646 7.762 14.568 1.00 33.05 45 PRO C CA 1
ATOM 8691 C C . PRO C 1 51 ? -64.604 8.872 14.562 1.00 30.45 45 PRO C C 1
ATOM 8692 O O . PRO C 1 51 ? -64.961 10.033 14.544 1.00 29.42 45 PRO C O 1
ATOM 8696 N N . GLY C 1 52 ? -63.319 8.504 14.563 1.00 30.16 46 GLY C N 1
ATOM 8697 C CA . GLY C 1 52 ? -62.238 9.468 14.438 1.00 30.12 46 GLY C CA 1
ATOM 8698 C C . GLY C 1 52 ? -62.098 10.361 15.669 1.00 33.07 46 GLY C C 1
ATOM 8699 O O . GLY C 1 52 ? -61.784 11.549 15.539 1.00 32.92 46 GLY C O 1
ATOM 8700 N N . GLU C 1 53 ? -62.330 9.791 16.862 1.00 34.13 47 GLU C N 1
ATOM 8701 C CA . GLU C 1 53 ? -62.011 10.494 18.091 1.00 34.01 47 GLU C CA 1
ATOM 8702 C C . GLU C 1 53 ? -60.495 10.542 18.209 1.00 33.20 47 GLU C C 1
ATOM 8703 O O . GLU C 1 53 ? -59.810 9.628 17.758 1.00 31.21 47 GLU C O 1
ATOM 8709 N N . HIS C 1 54 ? -59.988 11.621 18.810 1.00 34.67 48 HIS C N 1
ATOM 8710 C CA . HIS C 1 54 ? -58.561 11.745 19.041 1.00 36.16 48 HIS C CA 1
ATOM 8711 C C . HIS C 1 54 ? -58.153 10.893 20.236 1.00 35.69 48 HIS C C 1
ATOM 8712 O O . HIS C 1 54 ? -58.687 11.044 21.335 1.00 37.06 48 HIS C O 1
ATOM 8719 N N . LEU C 1 55 ? -57.137 10.053 20.019 1.00 34.03 49 LEU C N 1
ATOM 8720 C CA . LEU C 1 55 ? -56.744 9.051 20.999 1.00 32.15 49 LEU C CA 1
ATOM 8721 C C . LEU C 1 55 ? -55.868 9.659 22.095 1.00 32.70 49 LEU C C 1
ATOM 8722 O O . LEU C 1 55 ? -55.601 8.978 23.081 1.00 32.92 49 LEU C O 1
ATOM 8727 N N . LYS C 1 56 ? -55.409 10.906 21.920 1.00 32.64 50 LYS C N 1
ATOM 8728 C CA . LYS C 1 56 ? -54.580 11.554 22.924 1.00 35.07 50 LYS C CA 1
ATOM 8729 C C . LYS C 1 56 ? -55.459 12.082 24.064 1.00 35.73 50 LYS C C 1
ATOM 8730 O O . LYS C 1 56 ? -54.931 12.431 25.126 1.00 35.96 50 LYS C O 1
ATOM 8736 N N . ASN C 1 57 ? -56.793 12.093 23.867 1.00 35.59 51 ASN C N 1
ATOM 8737 C CA . ASN C 1 57 ? -57.732 12.590 24.868 1.00 35.46 51 ASN C CA 1
ATOM 8738 C C . ASN C 1 57 ? -57.862 11.663 26.078 1.00 36.91 51 ASN C C 1
ATOM 8739 O O . ASN C 1 57 ? -58.335 12.080 27.134 1.00 40.02 51 ASN C O 1
ATOM 8744 N N . ALA C 1 58 ? -57.455 10.397 25.939 1.00 33.98 52 ALA C N 1
ATOM 8745 C CA . ALA C 1 58 ? -57.569 9.449 27.031 1.00 30.13 52 ALA C CA 1
ATOM 8746 C C . ALA C 1 58 ? -56.794 9.951 28.242 1.00 30.00 52 ALA C C 1
ATOM 8747 O O . ALA C 1 58 ? -55.727 10.549 28.108 1.00 30.32 52 ALA C O 1
ATOM 8749 N N . TYR C 1 59 ? -57.357 9.684 29.422 1.00 29.60 53 TYR C N 1
ATOM 8750 C CA . TYR C 1 59 ? -56.765 10.112 30.669 1.00 30.61 53 TYR C CA 1
ATOM 8751 C C . TYR C 1 59 ? -55.266 9.849 30.694 1.00 30.55 53 TYR C C 1
ATOM 8752 O O . TYR C 1 59 ? -54.494 10.732 31.023 1.00 30.38 53 TYR C O 1
ATOM 8761 N N . LEU C 1 60 ? -54.832 8.641 30.346 1.00 33.50 54 LEU C N 1
ATOM 8762 C CA . LEU C 1 60 ? -53.436 8.293 30.561 1.00 36.17 54 LEU C CA 1
ATOM 8763 C C . LEU C 1 60 ? -52.497 9.219 29.775 1.00 37.70 54 LEU C C 1
ATOM 8764 O O . LEU C 1 60 ? -51.406 9.546 30.241 1.00 33.78 54 LEU C O 1
ATOM 8769 N N . TYR C 1 61 ? -52.907 9.622 28.565 1.00 40.15 55 TYR C N 1
ATOM 8770 C CA . TYR C 1 61 ? -52.054 10.432 27.711 1.00 39.97 55 TYR C CA 1
ATOM 8771 C C . TYR C 1 61 ? -51.990 11.848 28.259 1.00 45.92 55 TYR C C 1
ATOM 8772 O O . TYR C 1 61 ? -50.993 12.552 28.063 1.00 53.73 55 TYR C O 1
ATOM 8781 N N . GLN C 1 62 ? -53.064 12.241 28.950 1.00 44.53 56 GLN C N 1
ATOM 8782 C CA . GLN C 1 62 ? -53.075 13.504 29.654 1.00 45.16 56 GLN C CA 1
ATOM 8783 C C . GLN C 1 62 ? -52.026 13.492 30.760 1.00 46.14 56 GLN C C 1
ATOM 8784 O O . GLN C 1 62 ? -51.523 14.544 31.140 1.00 52.78 56 GLN C O 1
ATOM 8790 N N . LYS C 1 63 ? -51.674 12.311 31.263 1.00 45.07 57 LYS C N 1
ATOM 8791 C CA . LYS C 1 63 ? -50.790 12.248 32.408 1.00 46.54 57 LYS C CA 1
ATOM 8792 C C . LYS C 1 63 ? -49.358 11.983 31.970 1.00 45.46 57 LYS C C 1
ATOM 8793 O O . LYS C 1 63 ? -48.427 12.558 32.525 1.00 39.52 57 LYS C O 1
ATOM 8799 N N . ASP C 1 64 ? -49.209 11.077 30.997 1.00 48.52 58 ASP C N 1
ATOM 8800 C CA . ASP C 1 64 ? -47.925 10.793 30.381 1.00 45.48 58 ASP C CA 1
ATOM 8801 C C . ASP C 1 64 ? -48.043 11.127 28.904 1.00 49.77 58 ASP C C 1
ATOM 8802 O O . ASP C 1 64 ? -48.698 10.393 28.160 1.00 45.87 58 ASP C O 1
ATOM 8807 N N . ARG C 1 65 ? -47.426 12.247 28.506 1.00 53.36 59 ARG C N 1
ATOM 8808 C CA . ARG C 1 65 ? -47.375 12.604 27.106 1.00 58.52 59 ARG C CA 1
ATOM 8809 C C . ARG C 1 65 ? -46.505 11.600 26.347 1.00 52.79 59 ARG C C 1
ATOM 8810 O O . ARG C 1 65 ? -46.980 11.042 25.363 1.00 51.12 59 ARG C O 1
ATOM 8818 N N . THR C 1 66 ? -45.272 11.327 26.816 1.00 49.04 60 THR C N 1
ATOM 8819 C CA . THR C 1 66 ? -44.293 10.613 25.992 1.00 46.06 60 THR C CA 1
ATOM 8820 C C . THR C 1 66 ? -44.807 9.241 25.559 1.00 44.42 60 THR C C 1
ATOM 8821 O O . THR C 1 66 ? -44.352 8.710 24.536 1.00 41.62 60 THR C O 1
ATOM 8825 N N . ASN C 1 67 ? -45.781 8.693 26.295 1.00 40.17 61 ASN C N 1
ATOM 8826 C CA . ASN C 1 67 ? -46.296 7.369 25.989 1.00 37.34 61 ASN C CA 1
ATOM 8827 C C . ASN C 1 67 ? -47.114 7.326 24.704 1.00 36.63 61 ASN C C 1
ATOM 8828 O O . ASN C 1 67 ? -47.258 6.271 24.105 1.00 35.35 61 ASN C O 1
ATOM 8833 N N . PHE C 1 68 ? -47.698 8.462 24.321 1.00 40.25 62 PHE C N 1
ATOM 8834 C CA . PHE C 1 68 ? -48.580 8.535 23.159 1.00 36.45 62 PHE C CA 1
ATOM 8835 C C . PHE C 1 68 ? -47.815 8.282 21.868 1.00 32.25 62 PHE C C 1
ATOM 8836 O O . PHE C 1 68 ? -48.425 7.946 20.859 1.00 33.21 62 PHE C O 1
ATOM 8844 N N . SER C 1 69 ? -46.488 8.425 21.899 1.00 29.14 63 SER C N 1
ATOM 8845 C CA . SER C 1 69 ? -45.665 8.064 20.760 1.00 28.37 63 SER C CA 1
ATOM 8846 C C . SER C 1 69 ? -45.897 6.607 20.347 1.00 28.05 63 SER C C 1
ATOM 8847 O O . SER C 1 69 ? -45.687 6.235 19.202 1.00 27.19 63 SER C O 1
ATOM 8850 N N . GLN C 1 70 ? -46.367 5.772 21.272 1.00 29.82 64 GLN C N 1
ATOM 8851 C CA . GLN C 1 70 ? -46.559 4.359 20.990 1.00 29.42 64 GLN C CA 1
ATOM 8852 C C . GLN C 1 70 ? -47.808 4.200 20.136 1.00 29.38 64 GLN C C 1
ATOM 8853 O O . GLN C 1 70 ? -47.900 3.266 19.341 1.00 33.03 64 GLN C O 1
ATOM 8859 N N . ILE C 1 71 ? -48.774 5.107 20.320 1.00 26.09 65 ILE C N 1
ATOM 8860 C CA . ILE C 1 71 ? -49.950 5.093 19.473 1.00 25.32 65 ILE C CA 1
ATOM 8861 C C . ILE C 1 71 ? -49.548 5.571 18.084 1.00 25.98 65 ILE C C 1
ATOM 8862 O O . ILE C 1 71 ? -50.012 5.030 17.075 1.00 27.98 65 ILE C O 1
ATOM 8867 N N . VAL C 1 72 ? -48.662 6.567 18.047 1.00 24.89 66 VAL C N 1
ATOM 8868 C CA . VAL C 1 72 ? -48.192 7.091 16.781 1.00 25.04 66 VAL C CA 1
ATOM 8869 C C . VAL C 1 72 ? -47.548 5.951 16.002 1.00 24.94 66 VAL C C 1
ATOM 8870 O O . VAL C 1 72 ? -47.919 5.685 14.853 1.00 28.28 66 VAL C O 1
ATOM 8874 N N . ASN C 1 73 ? -46.601 5.264 16.637 1.00 23.30 67 ASN C N 1
ATOM 8875 C CA . ASN C 1 73 ? -45.880 4.217 15.943 1.00 22.64 67 ASN C CA 1
ATOM 8876 C C . ASN C 1 73 ? -46.863 3.197 15.395 1.00 22.76 67 ASN C C 1
ATOM 8877 O O . ASN C 1 73 ? -46.637 2.673 14.306 1.00 23.89 67 ASN C O 1
ATOM 8882 N N . SER C 1 74 ? -47.965 2.990 16.126 1.00 22.87 68 SER C N 1
ATOM 8883 C CA . SER C 1 74 ? -48.991 2.038 15.736 1.00 24.59 68 SER C CA 1
ATOM 8884 C C . SER C 1 74 ? -49.828 2.565 14.581 1.00 25.65 68 SER C C 1
ATOM 8885 O O . SER C 1 74 ? -50.535 1.798 13.949 1.00 26.49 68 SER C O 1
ATOM 8888 N N . GLU C 1 75 ? -49.792 3.864 14.319 1.00 27.74 69 GLU C N 1
ATOM 8889 C CA . GLU C 1 75 ? -50.656 4.420 13.293 1.00 30.97 69 GLU C CA 1
ATOM 8890 C C . GLU C 1 75 ? -49.940 4.551 11.955 1.00 31.49 69 GLU C C 1
ATOM 8891 O O . GLU C 1 75 ? -50.581 4.533 10.909 1.00 31.02 69 GLU C O 1
ATOM 8897 N N . LEU C 1 76 ? -48.611 4.666 12.008 1.00 31.59 70 LEU C N 1
ATOM 8898 C CA . LEU C 1 76 ? -47.841 5.028 10.841 1.00 33.92 70 LEU C CA 1
ATOM 8899 C C . LEU C 1 76 ? -47.353 3.784 10.118 1.00 35.63 70 LEU C C 1
ATOM 8900 O O . LEU C 1 76 ? -46.719 2.934 10.736 1.00 38.23 70 LEU C O 1
ATOM 8905 N N . TYR C 1 77 ? -47.576 3.752 8.800 1.00 35.94 71 TYR C N 1
ATOM 8906 C CA . TYR C 1 77 ? -47.212 2.601 8.000 1.00 36.39 71 TYR C CA 1
ATOM 8907 C C . TYR C 1 77 ? -46.415 3.084 6.797 1.00 36.66 71 TYR C C 1
ATOM 8908 O O . TYR C 1 77 ? -46.944 3.821 5.982 1.00 36.93 71 TYR C O 1
ATOM 8917 N N . LYS C 1 78 ? -45.160 2.635 6.674 1.00 40.57 72 LYS C N 1
ATOM 8918 C CA . LYS C 1 78 ? -44.297 2.992 5.552 1.00 42.30 72 LYS C CA 1
ATOM 8919 C C . LYS C 1 78 ? -44.944 2.561 4.238 1.00 40.86 72 LYS C C 1
ATOM 8920 O O . LYS C 1 78 ? -45.597 1.521 4.192 1.00 43.44 72 LYS C O 1
ATOM 8926 N N . LEU C 1 79 ? -44.682 3.333 3.170 1.00 38.69 73 LEU C N 1
ATOM 8927 C CA . LEU C 1 79 ? -45.324 3.162 1.875 1.00 37.88 73 LEU C CA 1
ATOM 8928 C C . LEU C 1 79 ? -44.460 2.395 0.875 1.00 35.98 73 LEU C C 1
ATOM 8929 O O . LEU C 1 79 ? -44.995 1.647 0.068 1.00 33.92 73 LEU C O 1
ATOM 8934 N N . SER C 1 80 ? -43.142 2.600 0.899 1.00 36.50 74 SER C N 1
ATOM 8935 C CA . SER C 1 80 ? -42.265 1.873 -0.009 1.00 36.14 74 SER C CA 1
ATOM 8936 C C . SER C 1 80 ? -41.036 1.395 0.750 1.00 32.61 74 SER C C 1
ATOM 8937 O O . SER C 1 80 ? -40.177 2.195 1.070 1.00 34.34 74 SER C O 1
ATOM 8940 N N . ILE C 1 81 ? -40.957 0.106 1.053 1.00 31.01 75 ILE C N 1
ATOM 8941 C CA . ILE C 1 81 ? -39.823 -0.402 1.811 1.00 31.72 75 ILE C CA 1
ATOM 8942 C C . ILE C 1 81 ? -38.879 -1.124 0.849 1.00 30.34 75 ILE C C 1
ATOM 8943 O O . ILE C 1 81 ? -39.236 -2.177 0.311 1.00 30.61 75 ILE C O 1
ATOM 8948 N N . PRO C 1 82 ? -37.650 -0.607 0.609 1.00 28.39 76 PRO C N 1
ATOM 8949 C CA . PRO C 1 82 ? -36.739 -1.232 -0.336 1.00 30.61 76 PRO C CA 1
ATOM 8950 C C . PRO C 1 82 ? -36.352 -2.607 0.204 1.00 31.73 76 PRO C C 1
ATOM 8951 O O . PRO C 1 82 ? -36.033 -2.729 1.382 1.00 33.35 76 PRO C O 1
ATOM 8955 N N . THR C 1 83 ? -36.442 -3.618 -0.677 1.00 34.91 77 THR C N 1
ATOM 8956 C CA . THR C 1 83 ? -36.126 -5.008 -0.366 1.00 36.04 77 THR C CA 1
ATOM 8957 C C . THR C 1 83 ? -35.056 -5.548 -1.312 1.00 37.37 77 THR C C 1
ATOM 8958 O O . THR C 1 83 ? -34.666 -6.699 -1.182 1.00 38.11 77 THR C O 1
ATOM 8962 N N . SER C 1 84 ? -34.558 -4.700 -2.209 1.00 39.74 78 SER C N 1
ATOM 8963 C CA . SER C 1 84 ? -33.981 -5.150 -3.460 1.00 43.64 78 SER C CA 1
ATOM 8964 C C . SER C 1 84 ? -32.765 -6.022 -3.233 1.00 44.17 78 SER C C 1
ATOM 8965 O O . SER C 1 84 ? -32.614 -7.012 -3.936 1.00 48.00 78 SER C O 1
ATOM 8968 N N . ASN C 1 85 ? -31.915 -5.653 -2.268 1.00 47.01 79 ASN C N 1
ATOM 8969 C CA . ASN C 1 85 ? -30.603 -6.279 -2.148 1.00 50.76 79 ASN C CA 1
ATOM 8970 C C . ASN C 1 85 ? -30.276 -6.767 -0.739 1.00 51.39 79 ASN C C 1
ATOM 8971 O O . ASN C 1 85 ? -29.127 -7.115 -0.476 1.00 48.94 79 ASN C O 1
ATOM 8976 N N . VAL C 1 86 ? -31.280 -6.827 0.140 1.00 55.06 80 VAL C N 1
ATOM 8977 C CA . VAL C 1 86 ? -31.084 -7.192 1.537 1.00 57.40 80 VAL C CA 1
ATOM 8978 C C . VAL C 1 86 ? -30.408 -8.566 1.600 1.00 60.92 80 VAL C C 1
ATOM 8979 O O . VAL C 1 86 ? -30.932 -9.536 1.054 1.00 61.16 80 VAL C O 1
ATOM 8983 N N . LYS C 1 87 ? -29.222 -8.618 2.224 1.00 64.34 81 LYS C N 1
ATOM 8984 C CA . LYS C 1 87 ? -28.482 -9.858 2.409 1.00 58.84 81 LYS C CA 1
ATOM 8985 C C . LYS C 1 87 ? -27.752 -9.817 3.749 1.00 51.80 81 LYS C C 1
ATOM 8986 O O . LYS C 1 87 ? -27.017 -8.880 4.020 1.00 49.95 81 LYS C O 1
ATOM 8992 N N . LEU C 1 88 ? -27.964 -10.849 4.568 1.00 45.01 82 LEU C N 1
ATOM 8993 C CA . LEU C 1 88 ? -27.397 -10.917 5.904 1.00 39.62 82 LEU C CA 1
ATOM 8994 C C . LEU C 1 88 ? -26.071 -11.656 5.812 1.00 39.49 82 LEU C C 1
ATOM 8995 O O . LEU C 1 88 ? -26.029 -12.795 5.367 1.00 37.93 82 LEU C O 1
ATOM 9000 N N . PRO C 1 89 ? -24.953 -11.049 6.249 1.00 42.84 83 PRO C N 1
ATOM 9001 C CA . PRO C 1 89 ? -23.629 -11.630 5.996 1.00 41.88 83 PRO C CA 1
ATOM 9002 C C . PRO C 1 89 ? -23.250 -12.818 6.880 1.00 36.99 83 PRO C C 1
ATOM 9003 O O . PRO C 1 89 ? -22.187 -13.407 6.706 1.00 34.59 83 PRO C O 1
ATOM 9007 N N . ASN C 1 90 ? -24.146 -13.191 7.797 1.00 34.80 84 ASN C N 1
ATOM 9008 C CA . ASN C 1 90 ? -23.815 -14.062 8.917 1.00 33.19 84 ASN C CA 1
ATOM 9009 C C . ASN C 1 90 ? -24.967 -15.031 9.206 1.00 32.91 84 ASN C C 1
ATOM 9010 O O . ASN C 1 90 ? -25.277 -15.325 10.360 1.00 31.11 84 ASN C O 1
ATOM 9015 N N . LEU C 1 91 ? -25.615 -15.516 8.144 1.00 33.66 85 LEU C N 1
ATOM 9016 C CA . LEU C 1 91 ? -26.738 -16.433 8.261 1.00 33.58 85 LEU C CA 1
ATOM 9017 C C . LEU C 1 91 ? -26.294 -17.853 7.905 1.00 33.53 85 LEU C C 1
ATOM 9018 O O . LEU C 1 91 ? -25.613 -18.098 6.908 1.00 30.99 85 LEU C O 1
ATOM 9023 N N . ASP C 1 92 ? -26.669 -18.788 8.781 1.00 34.94 86 ASP C N 1
ATOM 9024 C CA . ASP C 1 92 ? -26.577 -20.213 8.539 1.00 34.75 86 ASP C CA 1
ATOM 9025 C C . ASP C 1 92 ? -26.861 -20.479 7.060 1.00 32.42 86 ASP C C 1
ATOM 9026 O O . ASP C 1 92 ? -27.935 -20.150 6.558 1.00 30.96 86 ASP C O 1
ATOM 9031 N N . PRO C 1 93 ? -25.915 -21.072 6.298 1.00 30.84 87 PRO C N 1
ATOM 9032 C CA . PRO C 1 93 ? -26.172 -21.334 4.879 1.00 30.72 87 PRO C CA 1
ATOM 9033 C C . PRO C 1 93 ? -27.211 -22.420 4.613 1.00 30.69 87 PRO C C 1
ATOM 9034 O O . PRO C 1 93 ? -27.707 -22.493 3.495 1.00 31.64 87 PRO C O 1
ATOM 9038 N N . SER C 1 94 ? -27.561 -23.228 5.627 1.00 30.70 88 SER C N 1
ATOM 9039 C CA . SER C 1 94 ? -28.636 -24.205 5.506 1.00 31.23 88 SER C CA 1
ATOM 9040 C C . SER C 1 94 ? -29.984 -23.504 5.342 1.00 31.95 88 SER C C 1
ATOM 9041 O O . SER C 1 94 ? -30.920 -24.105 4.810 1.00 31.62 88 SER C O 1
ATOM 9044 N N . ALA C 1 95 ? -30.067 -22.257 5.843 1.00 32.02 89 ALA C N 1
ATOM 9045 C CA . ALA C 1 95 ? -31.325 -21.535 5.960 1.00 33.15 89 ALA C CA 1
ATOM 9046 C C . ALA C 1 95 ? -31.638 -20.812 4.652 1.00 34.87 89 ALA C C 1
ATOM 9047 O O . ALA C 1 95 ? -30.724 -20.398 3.942 1.00 34.67 89 ALA C O 1
ATOM 9049 N N . TYR C 1 96 ? -32.938 -20.655 4.378 1.00 36.42 90 TYR C N 1
ATOM 9050 C CA . TYR C 1 96 ? -33.424 -20.158 3.101 1.00 39.51 90 TYR C CA 1
ATOM 9051 C C . TYR C 1 96 ? -33.389 -18.626 3.059 1.00 42.95 90 TYR C C 1
ATOM 9052 O O . TYR C 1 96 ? -33.712 -17.975 4.048 1.00 41.93 90 TYR C O 1
ATOM 9061 N N . TRP C 1 97 ? -33.025 -18.084 1.888 1.00 45.37 91 TRP C N 1
ATOM 9062 C CA . TRP C 1 97 ? -32.980 -16.651 1.669 1.00 49.89 91 TRP C CA 1
ATOM 9063 C C . TRP C 1 97 ? -33.323 -16.303 0.224 1.00 54.88 91 TRP C C 1
ATOM 9064 O O . TRP C 1 97 ? -32.979 -17.049 -0.683 1.00 57.88 91 TRP C O 1
ATOM 9075 N N . ALA C 1 98 ? -34.010 -15.166 0.034 1.00 57.33 92 ALA C N 1
ATOM 9076 C CA . ALA C 1 98 ? -34.232 -14.571 -1.278 1.00 58.61 92 ALA C CA 1
ATOM 9077 C C . ALA C 1 98 ? -34.542 -13.087 -1.098 1.00 63.78 92 ALA C C 1
ATOM 9078 O O . ALA C 1 98 ? -35.400 -12.722 -0.288 1.00 69.08 92 ALA C O 1
ATOM 9080 N N . ALA C 1 99 ? -33.806 -12.234 -1.825 1.00 63.89 93 ALA C N 1
ATOM 9081 C CA . ALA C 1 99 ? -33.933 -10.796 -1.664 1.00 62.27 93 ALA C CA 1
ATOM 9082 C C . ALA C 1 99 ? -35.041 -10.272 -2.575 1.00 60.34 93 ALA C C 1
ATOM 9083 O O . ALA C 1 99 ? -35.420 -10.931 -3.543 1.00 64.63 93 ALA C O 1
ATOM 9085 N N . GLY C 1 100 ? -35.552 -9.086 -2.242 1.00 51.82 94 GLY C N 1
ATOM 9086 C CA . GLY C 1 100 ? -36.509 -8.405 -3.092 1.00 45.89 94 GLY C CA 1
ATOM 9087 C C . GLY C 1 100 ? -37.928 -8.921 -2.878 1.00 42.36 94 GLY C C 1
ATOM 9088 O O . GLY C 1 100 ? -38.677 -9.091 -3.826 1.00 39.48 94 GLY C O 1
ATOM 9089 N N . ALA C 1 101 ? -38.313 -9.157 -1.629 1.00 41.76 95 ALA C N 1
ATOM 9090 C CA . ALA C 1 101 ? -39.696 -9.526 -1.363 1.00 39.20 95 ALA C CA 1
ATOM 9091 C C . ALA C 1 101 ? -40.598 -8.382 -1.816 1.00 37.90 95 ALA C C 1
ATOM 9092 O O . ALA C 1 101 ? -40.159 -7.242 -1.950 1.00 33.23 95 ALA C O 1
ATOM 9094 N N . VAL C 1 102 ? -41.863 -8.726 -2.055 1.00 39.79 96 VAL C N 1
ATOM 9095 C CA . VAL C 1 102 ? -42.822 -7.830 -2.682 1.00 41.42 96 VAL C CA 1
ATOM 9096 C C . VAL C 1 102 ? -44.071 -7.704 -1.821 1.00 38.47 96 VAL C C 1
ATOM 9097 O O . VAL C 1 102 ? -45.039 -7.046 -2.196 1.00 35.53 96 VAL C O 1
ATOM 9101 N N . ARG C 1 103 ? -44.022 -8.342 -0.658 1.00 36.81 97 ARG C N 1
ATOM 9102 C CA . ARG C 1 103 ? -45.196 -8.509 0.164 1.00 36.39 97 ARG C CA 1
ATOM 9103 C C . ARG C 1 103 ? -45.539 -7.205 0.867 1.00 34.63 97 ARG C C 1
ATOM 9104 O O . ARG C 1 103 ? -44.664 -6.545 1.420 1.00 36.32 97 ARG C O 1
ATOM 9112 N N . ASN C 1 104 ? -46.832 -6.865 0.866 1.00 33.84 98 ASN C N 1
ATOM 9113 C CA . ASN C 1 104 ? -47.311 -5.618 1.437 1.00 34.11 98 ASN C CA 1
ATOM 9114 C C . ASN C 1 104 ? -46.610 -4.459 0.726 1.00 32.73 98 ASN C C 1
ATOM 9115 O O . ASN C 1 104 ? -46.531 -4.443 -0.503 1.00 37.75 98 ASN C O 1
ATOM 9120 N N . ASN C 1 105 ? -46.050 -3.526 1.497 1.00 31.23 99 ASN C N 1
ATOM 9121 C CA . ASN C 1 105 ? -45.479 -2.309 0.949 1.00 32.89 99 ASN C CA 1
ATOM 9122 C C . ASN C 1 105 ? -43.970 -2.504 0.765 1.00 32.13 99 ASN C C 1
ATOM 9123 O O . ASN C 1 105 ? -43.214 -1.537 0.650 1.00 31.33 99 ASN C O 1
ATOM 9128 N N . MET C 1 106 ? -43.547 -3.768 0.673 1.00 32.50 100 MET C N 1
ATOM 9129 C CA . MET C 1 106 ? -42.206 -4.095 0.222 1.00 34.80 100 MET C CA 1
ATOM 9130 C C . MET C 1 106 ? -42.127 -3.910 -1.293 1.00 36.83 100 MET C C 1
ATOM 9131 O O . MET C 1 106 ? -43.046 -4.291 -2.027 1.00 36.91 100 MET C O 1
ATOM 9136 N N . ASN C 1 107 ? -40.992 -3.347 -1.728 1.00 36.63 101 ASN C N 1
ATOM 9137 C CA . ASN C 1 107 ? -40.830 -2.820 -3.071 1.00 38.01 101 ASN C CA 1
ATOM 9138 C C . ASN C 1 107 ? -39.388 -3.035 -3.540 1.00 41.90 101 ASN C C 1
ATOM 9139 O O . ASN C 1 107 ? -38.473 -2.302 -3.170 1.00 42.95 101 ASN C O 1
ATOM 9144 N N . PRO C 1 108 ? -39.142 -4.026 -4.426 1.00 42.26 102 PRO C N 1
ATOM 9145 C CA . PRO C 1 108 ? -37.781 -4.297 -4.892 1.00 43.41 102 PRO C CA 1
ATOM 9146 C C . PRO C 1 108 ? -37.283 -3.295 -5.930 1.00 46.20 102 PRO C C 1
ATOM 9147 O O . PRO C 1 108 ? -36.097 -3.267 -6.257 1.00 47.07 102 PRO C O 1
ATOM 9151 N N . LYS C 1 109 ? -38.215 -2.491 -6.469 1.00 47.14 103 LYS C N 1
ATOM 9152 C CA . LYS C 1 109 ? -37.895 -1.535 -7.513 1.00 46.74 103 LYS C CA 1
ATOM 9153 C C . LYS C 1 109 ? -37.569 -0.193 -6.884 1.00 42.83 103 LYS C C 1
ATOM 9154 O O . LYS C 1 109 ? -37.272 0.745 -7.611 1.00 41.91 103 LYS C O 1
ATOM 9160 N N . GLN C 1 110 ? -37.653 -0.115 -5.549 1.00 41.76 104 GLN C N 1
ATOM 9161 C CA . GLN C 1 110 ? -37.340 1.109 -4.831 1.00 41.10 104 GLN C CA 1
ATOM 9162 C C . GLN C 1 110 ? -35.840 1.196 -4.575 1.00 44.21 104 GLN C C 1
ATOM 9163 O O . GLN C 1 110 ? -35.280 0.414 -3.801 1.00 50.33 104 GLN C O 1
ATOM 9169 N N . ASP C 1 111 ? -35.203 2.176 -5.223 1.00 44.16 105 ASP C N 1
ATOM 9170 C CA . ASP C 1 111 ? -33.866 2.589 -4.844 1.00 43.35 105 ASP C CA 1
ATOM 9171 C C . ASP C 1 111 ? -33.986 3.304 -3.510 1.00 39.39 105 ASP C C 1
ATOM 9172 O O . ASP C 1 111 ? -34.705 4.299 -3.410 1.00 37.54 105 ASP C O 1
ATOM 9177 N N . PRO C 1 112 ? -33.275 2.815 -2.473 1.00 40.16 106 PRO C N 1
ATOM 9178 C CA . PRO C 1 112 ? -33.247 3.466 -1.155 1.00 39.42 106 PRO C CA 1
ATOM 9179 C C . PRO C 1 112 ? -32.816 4.926 -1.160 1.00 35.25 106 PRO C C 1
ATOM 9180 O O . PRO C 1 112 ? -33.270 5.715 -0.341 1.00 34.64 106 PRO C O 1
ATOM 9184 N N . ASN C 1 113 ? -31.910 5.256 -2.083 1.00 35.86 107 ASN C N 1
ATOM 9185 C CA . ASN C 1 113 ? -31.208 6.530 -2.105 1.00 37.15 107 ASN C CA 1
ATOM 9186 C C . ASN C 1 113 ? -32.042 7.626 -2.763 1.00 36.22 107 ASN C C 1
ATOM 9187 O O . ASN C 1 113 ? -31.739 8.799 -2.605 1.00 39.84 107 ASN C O 1
ATOM 9192 N N . THR C 1 114 ? -33.079 7.260 -3.520 1.00 36.15 108 THR C N 1
ATOM 9193 C CA . THR C 1 114 ? -34.028 8.241 -4.017 1.00 35.54 108 THR C CA 1
ATOM 9194 C C . THR C 1 114 ? -35.365 8.017 -3.329 1.00 34.70 108 THR C C 1
ATOM 9195 O O . THR C 1 114 ? -36.391 8.548 -3.744 1.00 34.31 108 THR C O 1
ATOM 9199 N N . ASN C 1 115 ? -35.358 7.222 -2.263 1.00 34.59 109 ASN C N 1
ATOM 9200 C CA . ASN C 1 115 ? -36.601 6.916 -1.590 1.00 33.61 109 ASN C CA 1
ATOM 9201 C C . ASN C 1 115 ? -37.030 8.111 -0.750 1.00 32.55 109 ASN C C 1
ATOM 9202 O O . ASN C 1 115 ? -36.287 9.072 -0.583 1.00 33.76 109 ASN C O 1
ATOM 9207 N N . MET C 1 116 ? -38.259 8.038 -0.256 1.00 33.46 110 MET C N 1
ATOM 9208 C CA . MET C 1 116 ? -38.707 8.882 0.831 1.00 37.81 110 MET C CA 1
ATOM 9209 C C . MET C 1 116 ? -39.013 7.938 1.998 1.00 40.60 110 MET C C 1
ATOM 9210 O O . MET C 1 116 ? -40.158 7.520 2.178 1.00 42.02 110 MET C O 1
ATOM 9215 N N . PRO C 1 117 ? -37.989 7.523 2.794 1.00 42.39 111 PRO C N 1
ATOM 9216 C CA . PRO C 1 117 ? -38.144 6.427 3.761 1.00 39.47 111 PRO C CA 1
ATOM 9217 C C . PRO C 1 117 ? -39.354 6.519 4.694 1.00 36.39 111 PRO C C 1
ATOM 9218 O O . PRO C 1 117 ? -40.035 5.526 4.927 1.00 37.89 111 PRO C O 1
ATOM 9222 N N . TYR C 1 118 ? -39.629 7.707 5.227 1.00 34.12 112 TYR C N 1
ATOM 9223 C CA . TYR C 1 118 ? -40.679 7.860 6.222 1.00 36.14 112 TYR C CA 1
ATOM 9224 C C . TYR C 1 118 ? -41.927 8.457 5.581 1.00 34.67 112 TYR C C 1
ATOM 9225 O O . TYR C 1 118 ? -42.794 8.989 6.268 1.00 37.02 112 TYR C O 1
ATOM 9234 N N . ALA C 1 119 ? -42.045 8.333 4.263 1.00 31.15 113 ALA C N 1
ATOM 9235 C CA . ALA C 1 119 ? -43.345 8.526 3.663 1.00 30.09 113 ALA C CA 1
ATOM 9236 C C . ALA C 1 119 ? -44.232 7.437 4.239 1.00 27.10 113 ALA C C 1
ATOM 9237 O O . ALA C 1 119 ? -43.996 6.270 3.983 1.00 25.11 113 ALA C O 1
ATOM 9239 N N . GLN C 1 120 ? -45.193 7.834 5.065 1.00 27.20 114 GLN C N 1
ATOM 9240 C CA . GLN C 1 120 ? -46.072 6.891 5.733 1.00 28.64 114 GLN C CA 1
ATOM 9241 C C . GLN C 1 120 ? -47.515 7.359 5.595 1.00 30.32 114 GLN C C 1
ATOM 9242 O O . GLN C 1 120 ? -47.775 8.525 5.340 1.00 31.71 114 GLN C O 1
ATOM 9248 N N . ALA C 1 121 ? -48.456 6.438 5.787 1.00 30.83 115 ALA C N 1
ATOM 9249 C CA . ALA C 1 121 ? -49.840 6.818 5.976 1.00 30.53 115 ALA C CA 1
ATOM 9250 C C . ALA C 1 121 ? -50.399 6.076 7.178 1.00 33.02 115 ALA C C 1
ATOM 9251 O O . ALA C 1 121 ? -49.771 5.181 7.750 1.00 30.93 115 ALA C O 1
ATOM 9253 N N . ALA C 1 122 ? -51.588 6.526 7.567 1.00 35.58 116 ALA C N 1
ATOM 9254 C CA . ALA C 1 122 ? -52.374 5.851 8.571 1.00 35.20 116 ALA C CA 1
ATOM 9255 C C . ALA C 1 122 ? -53.682 5.448 7.915 1.00 34.85 116 ALA C C 1
ATOM 9256 O O . ALA C 1 122 ? -54.213 6.171 7.074 1.00 32.80 116 ALA C O 1
ATOM 9258 N N . PHE C 1 123 ? -54.159 4.264 8.276 1.00 36.73 117 PHE C N 1
ATOM 9259 C CA . PHE C 1 123 ? -55.412 3.777 7.738 1.00 40.85 117 PHE C CA 1
ATOM 9260 C C . PHE C 1 123 ? -56.346 3.528 8.903 1.00 41.17 117 PHE C C 1
ATOM 9261 O O . PHE C 1 123 ? -56.306 2.467 9.526 1.00 43.04 117 PHE C O 1
ATOM 9269 N N . ALA C 1 124 ? -57.175 4.537 9.164 1.00 40.13 118 ALA C N 1
ATOM 9270 C CA . ALA C 1 124 ? -58.052 4.547 10.316 1.00 42.86 118 ALA C CA 1
ATOM 9271 C C . ALA C 1 124 ? -59.186 5.524 10.043 1.00 42.44 118 ALA C C 1
ATOM 9272 O O . ALA C 1 124 ? -58.978 6.518 9.355 1.00 46.29 118 ALA C O 1
ATOM 9274 N N . VAL C 1 125 ? -60.372 5.261 10.595 1.00 39.27 119 VAL C N 1
ATOM 9275 C CA . VAL C 1 125 ? -61.378 6.301 10.602 1.00 37.03 119 VAL C CA 1
ATOM 9276 C C . VAL C 1 125 ? -60.778 7.434 11.428 1.00 38.03 119 VAL C C 1
ATOM 9277 O O . VAL C 1 125 ? -60.634 7.312 12.652 1.00 40.28 119 VAL C O 1
ATOM 9281 N N . GLY C 1 126 ? -60.363 8.486 10.698 1.00 37.13 120 GLY C N 1
ATOM 9282 C CA . GLY C 1 126 ? -59.744 9.676 11.258 1.00 36.30 120 GLY C CA 1
ATOM 9283 C C . GLY C 1 126 ? -58.390 9.983 10.621 1.00 33.92 120 GLY C C 1
ATOM 9284 O O . GLY C 1 126 ? -57.858 11.084 10.757 1.00 30.81 120 GLY C O 1
ATOM 9285 N N . GLY C 1 127 ? -57.814 8.981 9.954 1.00 33.47 121 GLY C N 1
ATOM 9286 C CA . GLY C 1 127 ? -56.494 9.123 9.369 1.00 33.25 121 GLY C CA 1
ATOM 9287 C C . GLY C 1 127 ? -55.454 9.466 10.427 1.00 31.63 121 GLY C C 1
ATOM 9288 O O . GLY C 1 127 ? -55.368 8.806 11.462 1.00 33.98 121 GLY C O 1
ATOM 9289 N N . MET C 1 128 ? -54.665 10.500 10.137 1.00 30.21 122 MET C N 1
ATOM 9290 C CA . MET C 1 128 ? -53.608 10.909 11.033 1.00 31.20 122 MET C CA 1
ATOM 9291 C C . MET C 1 128 ? -54.201 11.841 12.086 1.00 32.31 122 MET C C 1
ATOM 9292 O O . MET C 1 128 ? -53.553 12.124 13.096 1.00 30.62 122 MET C O 1
ATOM 9297 N N . GLY C 1 129 ? -55.457 12.258 11.851 1.00 35.14 123 GLY C N 1
ATOM 9298 C CA . GLY C 1 129 ? -56.138 13.252 12.669 1.00 37.52 123 GLY C CA 1
ATOM 9299 C C . GLY C 1 129 ? -56.599 12.711 14.025 1.00 40.39 123 GLY C C 1
ATOM 9300 O O . GLY C 1 129 ? -57.238 13.429 14.797 1.00 43.65 123 GLY C O 1
ATOM 9301 N N . ILE C 1 130 ? -56.277 11.446 14.312 1.00 37.44 124 ILE C N 1
ATOM 9302 C CA . ILE C 1 130 ? -56.580 10.864 15.599 1.00 34.51 124 ILE C CA 1
ATOM 9303 C C . ILE C 1 130 ? -55.289 10.631 16.378 1.00 36.37 124 ILE C C 1
ATOM 9304 O O . ILE C 1 130 ? -55.342 10.077 17.478 1.00 35.81 124 ILE C O 1
ATOM 9309 N N . HIS C 1 131 ? -54.142 11.064 15.822 1.00 36.52 125 HIS C N 1
ATOM 9310 C CA . HIS C 1 131 ? -52.864 10.991 16.532 1.00 35.70 125 HIS C CA 1
ATOM 9311 C C . HIS C 1 131 ? -52.073 12.304 16.449 1.00 36.67 125 HIS C C 1
ATOM 9312 O O . HIS C 1 131 ? -51.171 12.544 17.258 1.00 36.56 125 HIS C O 1
ATOM 9319 N N . TRP C 1 132 ? -52.413 13.155 15.475 1.00 37.15 126 TRP C N 1
ATOM 9320 C CA . TRP C 1 132 ? -51.622 14.338 15.171 1.00 38.13 126 TRP C CA 1
ATOM 9321 C C . TRP C 1 132 ? -51.551 15.305 16.356 1.00 38.64 126 TRP C C 1
ATOM 9322 O O . TRP C 1 132 ? -52.369 15.254 17.273 1.00 38.42 126 TRP C O 1
ATOM 9333 N N . THR C 1 133 ? -50.563 16.210 16.292 1.00 38.81 127 THR C N 1
ATOM 9334 C CA . THR C 1 133 ? -50.224 17.101 17.393 1.00 38.70 127 THR C CA 1
ATOM 9335 C C . THR C 1 133 ? -51.023 18.398 17.293 1.00 38.29 127 THR C C 1
ATOM 9336 O O . THR C 1 133 ? -50.832 19.292 18.105 1.00 37.52 127 THR C O 1
ATOM 9340 N N . CYS C 1 134 ? -51.853 18.518 16.248 1.00 39.79 128 CYS C N 1
ATOM 9341 C CA . CYS C 1 134 ? -52.956 19.470 16.187 1.00 39.10 128 CYS C CA 1
ATOM 9342 C C . CYS C 1 134 ? -52.492 20.918 15.994 1.00 37.39 128 CYS C C 1
ATOM 9343 O O . CYS C 1 134 ? -53.225 21.844 16.345 1.00 36.86 128 CYS C O 1
ATOM 9346 N N . ALA C 1 135 ? -51.319 21.136 15.384 1.00 37.21 129 ALA C N 1
ATOM 9347 C CA . ALA C 1 135 ? -50.845 22.495 15.153 1.00 37.30 129 ALA C CA 1
ATOM 9348 C C . ALA C 1 135 ? -51.492 23.052 13.883 1.00 38.52 129 ALA C C 1
ATOM 9349 O O . ALA C 1 135 ? -51.355 22.444 12.828 1.00 43.36 129 ALA C O 1
ATOM 9351 N N . THR C 1 136 ? -52.179 24.204 13.999 1.00 36.78 130 THR C N 1
ATOM 9352 C CA . THR C 1 136 ? -52.959 24.774 12.907 1.00 35.30 130 THR C CA 1
ATOM 9353 C C . THR C 1 136 ? -52.561 26.237 12.668 1.00 36.85 130 THR C C 1
ATOM 9354 O O . THR C 1 136 ? -53.349 27.152 12.891 1.00 36.48 130 THR C O 1
ATOM 9358 N N . PRO C 1 137 ? -51.337 26.519 12.167 1.00 39.50 131 PRO C N 1
ATOM 9359 C CA . PRO C 1 137 ? -50.991 27.865 11.715 1.00 39.96 131 PRO C CA 1
ATOM 9360 C C . PRO C 1 137 ? -51.526 28.144 10.312 1.00 38.49 131 PRO C C 1
ATOM 9361 O O . PRO C 1 137 ? -51.821 27.208 9.562 1.00 35.19 131 PRO C O 1
ATOM 9365 N N . ARG C 1 138 ? -51.640 29.449 10.005 1.00 38.95 132 ARG C N 1
ATOM 9366 C CA . ARG C 1 138 ? -51.987 29.973 8.687 1.00 37.14 132 ARG C CA 1
ATOM 9367 C C . ARG C 1 138 ? -50.718 30.324 7.904 1.00 38.35 132 ARG C C 1
ATOM 9368 O O . ARG C 1 138 ? -49.666 30.639 8.481 1.00 36.38 132 ARG C O 1
ATOM 9376 N N . LEU C 1 139 ? -50.840 30.282 6.570 1.00 40.85 133 LEU C N 1
ATOM 9377 C CA . LEU C 1 139 ? -49.724 30.557 5.679 1.00 46.30 133 LEU C CA 1
ATOM 9378 C C . LEU C 1 139 ? -49.419 32.051 5.668 1.00 51.03 133 LEU C C 1
ATOM 9379 O O . LEU C 1 139 ? -50.342 32.869 5.738 1.00 58.30 133 LEU C O 1
ATOM 9384 N N . HIS C 1 140 ? -48.122 32.383 5.550 1.00 49.16 134 HIS C N 1
ATOM 9385 C CA . HIS C 1 140 ? -47.674 33.763 5.429 1.00 45.50 134 HIS C CA 1
ATOM 9386 C C . HIS C 1 140 ? -48.259 34.391 4.168 1.00 42.76 134 HIS C C 1
ATOM 9387 O O . HIS C 1 140 ? -48.073 33.871 3.076 1.00 38.50 134 HIS C O 1
ATOM 9394 N N . PRO C 1 141 ? -48.993 35.517 4.294 1.00 46.08 135 PRO C N 1
ATOM 9395 C CA . PRO C 1 141 ? -49.593 36.190 3.143 1.00 48.85 135 PRO C CA 1
ATOM 9396 C C . PRO C 1 141 ? -48.711 36.292 1.907 1.00 49.56 135 PRO C C 1
ATOM 9397 O O . PRO C 1 141 ? -49.130 35.898 0.827 1.00 47.69 135 PRO C O 1
ATOM 9401 N N . GLU C 1 142 ? -47.484 36.793 2.078 1.00 54.50 136 GLU C N 1
ATOM 9402 C CA . GLU C 1 142 ? -46.601 37.041 0.947 1.00 58.89 136 GLU C CA 1
ATOM 9403 C C . GLU C 1 142 ? -45.802 35.781 0.605 1.00 55.58 136 GLU C C 1
ATOM 9404 O O . GLU C 1 142 ? -45.690 35.418 -0.559 1.00 56.28 136 GLU C O 1
ATOM 9410 N N . LEU C 1 143 ? -45.265 35.086 1.607 1.00 54.19 137 LEU C N 1
ATOM 9411 C CA . LEU C 1 143 ? -44.203 34.120 1.352 1.00 50.83 137 LEU C CA 1
ATOM 9412 C C . LEU C 1 143 ? -44.736 32.718 1.090 1.00 48.65 137 LEU C C 1
ATOM 9413 O O . LEU C 1 143 ? -44.015 31.895 0.530 1.00 49.86 137 LEU C O 1
ATOM 9418 N N . GLU C 1 144 ? -45.987 32.447 1.482 1.00 47.11 138 GLU C N 1
ATOM 9419 C CA . GLU C 1 144 ? -46.507 31.089 1.476 1.00 44.72 138 GLU C CA 1
ATOM 9420 C C . GLU C 1 144 ? -47.793 30.987 0.654 1.00 43.28 138 GLU C C 1
ATOM 9421 O O . GLU C 1 144 ? -48.005 29.963 0.013 1.00 46.11 138 GLU C O 1
ATOM 9427 N N . ARG C 1 145 ? -48.666 31.999 0.703 1.00 40.44 139 ARG C N 1
ATOM 9428 C CA . ARG C 1 145 ? -49.944 31.889 0.023 1.00 38.80 139 ARG C CA 1
ATOM 9429 C C . ARG C 1 145 ? -49.718 32.146 -1.449 1.00 41.58 139 ARG C C 1
ATOM 9430 O O . ARG C 1 145 ? -48.694 32.708 -1.819 1.00 47.04 139 ARG C O 1
ATOM 9438 N N . TRP C 1 146 ? -50.683 31.729 -2.269 1.00 42.79 140 TRP C N 1
ATOM 9439 C CA . TRP C 1 146 ? -50.724 32.121 -3.667 1.00 44.02 140 TRP C CA 1
ATOM 9440 C C . TRP C 1 146 ? -51.996 32.913 -3.922 1.00 44.41 140 TRP C C 1
ATOM 9441 O O . TRP C 1 146 ? -52.952 32.841 -3.159 1.00 40.55 140 TRP C O 1
ATOM 9452 N N . HIS C 1 147 ? -51.965 33.663 -5.019 1.00 46.58 141 HIS C N 1
ATOM 9453 C CA . HIS C 1 147 ? -52.816 34.817 -5.218 1.00 48.14 141 HIS C CA 1
ATOM 9454 C C . HIS C 1 147 ? -54.135 34.441 -5.902 1.00 44.40 141 HIS C C 1
ATOM 9455 O O . HIS C 1 147 ? -55.098 35.171 -5.780 1.00 43.42 141 HIS C O 1
ATOM 9462 N N . TYR C 1 148 ? -54.192 33.321 -6.629 1.00 46.34 142 TYR C N 1
ATOM 9463 C CA . TYR C 1 148 ? -55.391 32.964 -7.391 1.00 49.25 142 TYR C CA 1
ATOM 9464 C C . TYR C 1 148 ? -56.529 32.495 -6.470 1.00 55.25 142 TYR C C 1
ATOM 9465 O O . TYR C 1 148 ? -57.662 32.338 -6.937 1.00 55.17 142 TYR C O 1
ATOM 9474 N N . ILE C 1 149 ? -56.225 32.282 -5.178 1.00 56.76 143 ILE C N 1
ATOM 9475 C CA . ILE C 1 149 ? -57.236 32.133 -4.147 1.00 56.04 143 ILE C CA 1
ATOM 9476 C C . ILE C 1 149 ? -57.457 33.507 -3.526 1.00 53.31 143 ILE C C 1
ATOM 9477 O O . ILE C 1 149 ? -56.537 34.112 -2.982 1.00 47.97 143 ILE C O 1
ATOM 9482 N N . THR C 1 150 ? -58.712 33.961 -3.566 1.00 54.82 144 THR C N 1
ATOM 9483 C CA . THR C 1 150 ? -59.052 35.351 -3.321 1.00 55.32 144 THR C CA 1
ATOM 9484 C C . THR C 1 150 ? -59.485 35.564 -1.864 1.00 56.12 144 THR C C 1
ATOM 9485 O O . THR C 1 150 ? -59.282 36.643 -1.311 1.00 56.21 144 THR C O 1
ATOM 9489 N N . GLU C 1 151 ? -60.044 34.519 -1.237 1.00 54.77 145 GLU C N 1
ATOM 9490 C CA . GLU C 1 151 ? -60.829 34.655 -0.021 1.00 57.09 145 GLU C CA 1
ATOM 9491 C C . GLU C 1 151 ? -60.201 33.909 1.155 1.00 55.00 145 GLU C C 1
ATOM 9492 O O . GLU C 1 151 ? -60.915 33.302 1.955 1.00 58.15 145 GLU C O 1
ATOM 9498 N N . TRP C 1 152 ? -58.872 33.963 1.259 1.00 47.41 146 TRP C N 1
ATOM 9499 C CA . TRP C 1 152 ? -58.135 33.225 2.268 1.00 45.49 146 TRP C CA 1
ATOM 9500 C C . TRP C 1 152 ? -58.733 33.377 3.669 1.00 46.88 146 TRP C C 1
ATOM 9501 O O . TRP C 1 152 ? -59.042 32.384 4.328 1.00 43.51 146 TRP C O 1
ATOM 9512 N N . ASP C 1 153 ? -58.824 34.626 4.149 1.00 47.66 147 ASP C N 1
ATOM 9513 C CA . ASP C 1 153 ? -59.049 34.864 5.565 1.00 47.13 147 ASP C CA 1
ATOM 9514 C C . ASP C 1 153 ? -60.453 34.428 5.961 1.00 48.15 147 ASP C C 1
ATOM 9515 O O . ASP C 1 153 ? -60.652 34.114 7.133 1.00 47.00 147 ASP C O 1
ATOM 9520 N N . GLU C 1 154 ? -61.391 34.398 4.988 1.00 50.58 148 GLU C N 1
ATOM 9521 C CA . GLU C 1 154 ? -62.744 33.882 5.204 1.00 51.35 148 GLU C CA 1
ATOM 9522 C C . GLU C 1 154 ? -62.706 32.365 5.426 1.00 51.75 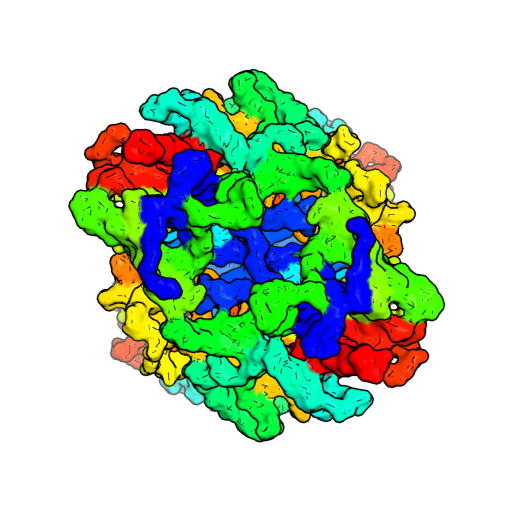148 GLU C C 1
ATOM 9523 O O . GLU C 1 154 ? -63.321 31.853 6.367 1.00 51.95 148 GLU C O 1
ATOM 9529 N N . LEU C 1 155 ? -62.002 31.661 4.523 1.00 50.48 149 LEU C N 1
ATOM 9530 C CA . LEU C 1 155 ? -61.890 30.214 4.556 1.00 44.97 149 LEU C CA 1
ATOM 9531 C C . LEU C 1 155 ? -61.170 29.789 5.832 1.00 46.67 149 LEU C C 1
ATOM 9532 O O . LEU C 1 155 ? -61.654 28.926 6.560 1.00 50.22 149 LEU C O 1
ATOM 9537 N N . TYR C 1 156 ? -59.991 30.381 6.074 1.00 43.36 150 TYR C N 1
ATOM 9538 C CA . TYR C 1 156 ? -59.225 30.094 7.274 1.00 40.23 150 TYR C CA 1
ATOM 9539 C C . TYR C 1 156 ? -60.096 30.270 8.513 1.00 38.79 150 TYR C C 1
ATOM 9540 O O . TYR C 1 156 ? -60.054 29.442 9.405 1.00 38.93 150 TYR C O 1
ATOM 9549 N N . ALA C 1 157 ? -60.875 31.355 8.573 1.00 40.44 151 ALA C N 1
ATOM 9550 C CA . ALA C 1 157 ? -61.751 31.602 9.706 1.00 41.08 151 ALA C CA 1
ATOM 9551 C C . ALA C 1 157 ? -62.728 30.444 9.874 1.00 43.02 151 ALA C C 1
ATOM 9552 O O . ALA C 1 157 ? -62.907 29.937 10.978 1.00 45.42 151 ALA C O 1
ATOM 9554 N N . GLN C 1 158 ? -63.356 30.037 8.769 1.00 43.15 152 GLN C N 1
ATOM 9555 C CA . GLN C 1 158 ? -64.341 28.969 8.797 1.00 42.74 152 GLN C CA 1
ATOM 9556 C C . GLN C 1 158 ? -63.678 27.645 9.179 1.00 44.00 152 GLN C C 1
ATOM 9557 O O . GLN C 1 158 ? -64.276 26.847 9.895 1.00 46.16 152 GLN C O 1
ATOM 9563 N N . ALA C 1 159 ? -62.439 27.426 8.714 1.00 42.81 153 ALA C N 1
ATOM 9564 C CA . ALA C 1 159 ? -61.709 26.204 9.019 1.00 40.83 153 ALA C CA 1
ATOM 9565 C C . ALA C 1 159 ? -61.365 26.134 10.504 1.00 41.51 153 ALA C C 1
ATOM 9566 O O . ALA C 1 159 ? -61.513 25.079 11.114 1.00 41.44 153 ALA C O 1
ATOM 9568 N N . GLU C 1 160 ? -60.907 27.261 11.069 1.00 43.55 154 GLU C N 1
ATOM 9569 C CA . GLU C 1 160 ? -60.477 27.348 12.459 1.00 42.89 154 GLU C CA 1
ATOM 9570 C C . GLU C 1 160 ? -61.640 27.071 13.407 1.00 41.28 154 GLU C C 1
ATOM 9571 O O . GLU C 1 160 ? -61.455 26.456 14.452 1.00 40.95 154 GLU C O 1
ATOM 9577 N N . LYS C 1 161 ? -62.832 27.531 13.025 1.00 40.59 155 LYS C N 1
ATOM 9578 C CA . LYS C 1 161 ? -64.035 27.246 13.778 1.00 44.31 155 LYS C CA 1
ATOM 9579 C C . LYS C 1 161 ? -64.278 25.732 13.815 1.00 43.64 155 LYS C C 1
ATOM 9580 O O . LYS C 1 161 ? -64.509 25.163 14.879 1.00 43.61 155 LYS C O 1
ATOM 9586 N N . TYR C 1 162 ? -64.214 25.071 12.657 1.00 43.00 156 TYR C N 1
ATOM 9587 C CA . TYR C 1 162 ? -64.469 23.643 12.578 1.00 43.58 156 TYR C CA 1
ATOM 9588 C C . TYR C 1 162 ? -63.420 22.857 13.366 1.00 46.58 156 TYR C C 1
ATOM 9589 O O . TYR C 1 162 ? -63.760 21.844 13.977 1.00 47.63 156 TYR C O 1
ATOM 9598 N N . PHE C 1 163 ? -62.158 23.317 13.345 1.00 44.99 157 PHE C N 1
ATOM 9599 C CA . PHE C 1 163 ? -61.060 22.633 14.015 1.00 41.90 157 PHE C CA 1
ATOM 9600 C C . PHE C 1 163 ? -60.982 23.019 15.488 1.00 39.89 157 PHE C C 1
ATOM 9601 O O . PHE C 1 163 ? -60.233 22.408 16.257 1.00 40.41 157 PHE C O 1
ATOM 9609 N N . ASN C 1 164 ? -61.732 24.045 15.883 1.00 36.56 158 ASN C N 1
ATOM 9610 C CA . ASN C 1 164 ? -61.681 24.470 17.265 1.00 37.53 158 ASN C CA 1
ATOM 9611 C C . ASN C 1 164 ? -60.273 24.991 17.553 1.00 37.38 158 ASN C C 1
ATOM 9612 O O . ASN C 1 164 ? -59.708 24.719 18.606 1.00 34.88 158 ASN C O 1
ATOM 9617 N N . THR C 1 165 ? -59.696 25.736 16.601 1.00 38.96 159 THR C N 1
ATOM 9618 C CA . THR C 1 165 ? -58.369 26.298 16.784 1.00 38.78 159 THR C CA 1
ATOM 9619 C C . THR C 1 165 ? -58.400 27.201 18.009 1.00 39.08 159 THR C C 1
ATOM 9620 O O . THR C 1 165 ? -59.437 27.795 18.295 1.00 47.57 159 THR C O 1
ATOM 9624 N N . HIS C 1 166 ? -57.274 27.270 18.729 1.00 37.70 160 HIS C N 1
ATOM 9625 C CA . HIS C 1 166 ? -57.140 28.093 19.931 1.00 37.05 160 HIS C CA 1
ATOM 9626 C C . HIS C 1 166 ? -55.668 28.415 20.176 1.00 37.22 160 HIS C C 1
ATOM 9627 O O . HIS C 1 166 ? -54.787 27.619 19.858 1.00 42.08 160 HIS C O 1
ATOM 9634 N N . THR C 1 167 ? -55.407 29.603 20.723 1.00 38.02 161 THR C N 1
ATOM 9635 C CA . THR C 1 167 ? -54.045 30.019 21.022 1.00 41.43 161 THR C CA 1
ATOM 9636 C C . THR C 1 167 ? -53.839 30.086 22.531 1.00 43.07 161 THR C C 1
ATOM 9637 O O . THR C 1 167 ? -52.707 30.115 23.006 1.00 44.34 161 THR C O 1
ATOM 9641 N N . ASN C 1 168 ? -54.953 30.035 23.262 1.00 43.16 162 ASN C N 1
ATOM 9642 C CA . ASN C 1 168 ? -54.978 30.301 24.687 1.00 44.61 162 ASN C CA 1
ATOM 9643 C C . ASN C 1 168 ? -54.810 29.007 25.475 1.00 46.64 162 ASN C C 1
ATOM 9644 O O . ASN C 1 168 ? -55.091 28.994 26.671 1.00 47.78 162 ASN C O 1
ATOM 9649 N N . VAL C 1 169 ? -54.366 27.912 24.841 1.00 49.63 163 VAL C N 1
ATOM 9650 C CA . VAL C 1 169 ? -54.388 26.639 25.546 1.00 47.89 163 VAL C CA 1
ATOM 9651 C C . VAL C 1 169 ? -53.186 26.594 26.484 1.00 47.43 163 VAL C C 1
ATOM 9652 O O . VAL C 1 169 ? -53.340 26.134 27.611 1.00 44.85 163 VAL C O 1
ATOM 9656 N N . PHE C 1 170 ? -52.021 27.085 26.026 1.00 47.39 164 PHE C N 1
ATOM 9657 C CA . PHE C 1 170 ? -50.781 26.996 26.789 1.00 45.98 164 PHE C CA 1
ATOM 9658 C C . PHE C 1 170 ? -50.330 28.373 27.254 1.00 48.71 164 PHE C C 1
ATOM 9659 O O . PHE C 1 170 ? -49.175 28.562 27.637 1.00 47.08 164 PHE C O 1
ATOM 9667 N N . GLU C 1 171 ? -51.286 29.301 27.242 1.00 50.38 165 GLU C N 1
ATOM 9668 C CA . GLU C 1 171 ? -51.029 30.709 27.454 1.00 55.70 165 GLU C CA 1
ATOM 9669 C C . GLU C 1 171 ? -50.332 30.860 28.798 1.00 54.87 165 GLU C C 1
ATOM 9670 O O . GLU C 1 171 ? -49.299 31.523 28.872 1.00 61.05 165 GLU C O 1
ATOM 9676 N N . ARG C 1 172 ? -50.853 30.169 29.825 1.00 51.30 166 ARG C N 1
ATOM 9677 C CA . ARG C 1 172 ? -50.392 30.403 31.193 1.00 48.72 166 ARG C CA 1
ATOM 9678 C C . ARG C 1 172 ? -49.280 29.417 31.541 1.00 47.12 166 ARG C C 1
ATOM 9679 O O . ARG C 1 172 ? -49.078 29.116 32.711 1.00 47.71 166 ARG C O 1
ATOM 9687 N N . SER C 1 173 ? -48.494 29.002 30.541 1.00 45.80 167 SER C N 1
ATOM 9688 C CA . SER C 1 173 ? -47.303 28.203 30.793 1.00 43.89 167 SER C CA 1
ATOM 9689 C C . SER C 1 173 ? -46.175 29.045 31.402 1.00 42.91 167 SER C C 1
ATOM 9690 O O . SER C 1 173 ? -45.758 30.066 30.846 1.00 40.03 167 SER C O 1
ATOM 9693 N N . LEU C 1 174 ? -45.647 28.551 32.528 1.00 40.39 168 LEU C N 1
ATOM 9694 C CA . LEU C 1 174 ? -44.558 29.195 33.245 1.00 40.30 168 LEU C CA 1
ATOM 9695 C C . LEU C 1 174 ? -43.242 28.989 32.501 1.00 39.02 168 LEU C C 1
ATOM 9696 O O . LEU C 1 174 ? -42.406 29.889 32.410 1.00 37.92 168 LEU C O 1
ATOM 9701 N N . ARG C 1 175 ? -43.025 27.772 32.011 1.00 40.18 169 ARG C N 1
ATOM 9702 C CA . ARG C 1 175 ? -41.827 27.549 31.228 1.00 45.87 169 ARG C CA 1
ATOM 9703 C C . ARG C 1 175 ? -41.988 28.217 29.861 1.00 48.16 169 ARG C C 1
ATOM 9704 O O . ARG C 1 175 ? -41.000 28.696 29.307 1.00 48.38 169 ARG C O 1
ATOM 9712 N N . GLY C 1 176 ? -43.226 28.331 29.363 1.00 48.57 170 GLY C N 1
ATOM 9713 C CA . GLY C 1 176 ? -43.499 29.082 28.146 1.00 52.08 170 GLY C CA 1
ATOM 9714 C C . GLY C 1 176 ? -43.031 30.527 28.256 1.00 53.10 170 GLY C C 1
ATOM 9715 O O . GLY C 1 176 ? -42.426 31.053 27.326 1.00 56.53 170 GLY C O 1
ATOM 9716 N N . ALA C 1 177 ? -43.313 31.158 29.400 1.00 47.35 171 ALA C N 1
ATOM 9717 C CA . ALA C 1 177 ? -42.814 32.494 29.660 1.00 46.28 171 ALA C CA 1
ATOM 9718 C C . ALA C 1 177 ? -41.287 32.506 29.702 1.00 42.27 171 ALA C C 1
ATOM 9719 O O . ALA C 1 177 ? -40.665 33.239 28.932 1.00 43.01 171 ALA C O 1
ATOM 9721 N N . ALA C 1 178 ? -40.707 31.694 30.599 1.00 38.56 172 ALA C N 1
ATOM 9722 C CA . ALA C 1 178 ? -39.272 31.677 30.858 1.00 39.55 172 ALA C CA 1
ATOM 9723 C C . ALA C 1 178 ? -38.466 31.572 29.555 1.00 42.16 172 ALA C C 1
ATOM 9724 O O . ALA C 1 178 ? -37.413 32.186 29.398 1.00 39.41 172 ALA C O 1
ATOM 9726 N N . ILE C 1 179 ? -38.968 30.754 28.629 1.00 45.28 173 ILE C N 1
ATOM 9727 C CA . ILE C 1 179 ? -38.353 30.564 27.327 1.00 45.18 173 ILE C CA 1
ATOM 9728 C C . ILE C 1 179 ? -38.539 31.815 26.469 1.00 42.39 173 ILE C C 1
ATOM 9729 O O . ILE C 1 179 ? -37.577 32.357 25.927 1.00 38.48 173 ILE C O 1
ATOM 9734 N N . LYS C 1 180 ? -39.795 32.250 26.332 1.00 40.91 174 LYS C N 1
ATOM 9735 C CA . LYS C 1 180 ? -40.101 33.381 25.479 1.00 41.29 174 LYS C CA 1
ATOM 9736 C C . LYS C 1 180 ? -39.204 34.564 25.845 1.00 43.88 174 LYS C C 1
ATOM 9737 O O . LYS C 1 180 ? -38.706 35.248 24.949 1.00 40.67 174 LYS C O 1
ATOM 9743 N N . ARG C 1 181 ? -38.996 34.778 27.155 1.00 48.39 175 ARG C N 1
ATOM 9744 C CA . ARG C 1 181 ? -38.121 35.836 27.648 1.00 53.07 175 ARG C CA 1
ATOM 9745 C C . ARG C 1 181 ? -36.712 35.680 27.064 1.00 53.07 175 ARG C C 1
ATOM 9746 O O . ARG C 1 181 ? -36.159 36.644 26.535 1.00 53.04 175 ARG C O 1
ATOM 9754 N N . ARG C 1 182 ? -36.144 34.471 27.156 1.00 49.53 176 ARG C N 1
ATOM 9755 C CA . ARG C 1 182 ? -34.778 34.228 26.722 1.00 45.77 176 ARG C CA 1
ATOM 9756 C C . ARG C 1 182 ? -34.661 34.362 25.209 1.00 44.76 176 ARG C C 1
ATOM 9757 O O . ARG C 1 182 ? -33.629 34.818 24.718 1.00 44.57 176 ARG C O 1
ATOM 9765 N N . LEU C 1 183 ? -35.710 33.970 24.477 1.00 44.14 177 LEU C N 1
ATOM 9766 C CA . LEU C 1 183 ? -35.671 33.997 23.024 1.00 43.10 177 LEU C CA 1
ATOM 9767 C C . LEU C 1 183 ? -35.821 35.418 22.514 1.00 41.78 177 LEU C C 1
ATOM 9768 O O . LEU C 1 183 ? -35.172 35.768 21.535 1.00 39.89 177 LEU C O 1
ATOM 9773 N N . GLU C 1 184 ? -36.731 36.192 23.126 1.00 42.67 178 GLU C N 1
ATOM 9774 C CA . GLU C 1 184 ? -36.904 37.591 22.763 1.00 44.21 178 GLU C CA 1
ATOM 9775 C C . GLU C 1 184 ? -35.564 38.308 22.904 1.00 39.43 178 GLU C C 1
ATOM 9776 O O . GLU C 1 184 ? -35.221 39.112 22.042 1.00 37.45 178 GLU C O 1
ATOM 9782 N N . ALA C 1 185 ? -34.833 37.968 23.977 1.00 35.69 179 ALA C N 1
ATOM 9783 C CA . ALA C 1 185 ? -33.527 38.536 24.291 1.00 34.06 179 ALA C CA 1
ATOM 9784 C C . ALA C 1 185 ? -32.468 38.093 23.290 1.00 33.97 179 ALA C C 1
ATOM 9785 O O . ALA C 1 185 ? -31.553 38.848 22.973 1.00 32.03 179 ALA C O 1
ATOM 9787 N N . HIS C 1 186 ? -32.584 36.846 22.823 1.00 36.33 180 HIS C N 1
ATOM 9788 C CA . HIS C 1 186 ? -31.639 36.292 21.870 1.00 36.56 180 HIS C CA 1
ATOM 9789 C C . HIS C 1 186 ? -31.761 37.011 20.532 1.00 39.90 180 HIS C C 1
ATOM 9790 O O . HIS C 1 186 ? -30.761 37.454 19.978 1.00 41.61 180 HIS C O 1
ATOM 9797 N N . TYR C 1 187 ? -32.998 37.125 20.040 1.00 42.70 181 TYR C N 1
ATOM 9798 C CA . TYR C 1 187 ? -33.295 37.669 18.720 1.00 44.40 181 TYR C CA 1
ATOM 9799 C C . TYR C 1 187 ? -33.102 39.177 18.704 1.00 51.37 181 TYR C C 1
ATOM 9800 O O . TYR C 1 187 ? -32.641 39.726 17.702 1.00 55.10 181 TYR C O 1
ATOM 9809 N N . ASN C 1 188 ? -33.475 39.846 19.804 1.00 56.66 182 ASN C N 1
ATOM 9810 C CA . ASN C 1 188 ? -33.148 41.251 19.967 1.00 55.68 182 ASN C CA 1
ATOM 9811 C C . ASN C 1 188 ? -33.899 42.051 18.906 1.00 54.78 182 ASN C C 1
ATOM 9812 O O . ASN C 1 188 ? -33.304 42.748 18.097 1.00 46.32 182 ASN C O 1
ATOM 9817 N N . ASN C 1 189 ? -35.217 41.883 18.914 1.00 60.96 183 ASN C N 1
ATOM 9818 C CA . ASN C 1 189 ? -36.103 42.441 17.911 1.00 65.80 183 ASN C CA 1
ATOM 9819 C C . ASN C 1 189 ? -35.442 42.512 16.537 1.00 62.48 183 ASN C C 1
ATOM 9820 O O . ASN C 1 189 ? -35.358 43.589 15.952 1.00 60.28 183 ASN C O 1
ATOM 9825 N N . GLN C 1 190 ? -35.005 41.358 16.025 1.00 59.62 184 GLN C N 1
ATOM 9826 C CA . GLN C 1 190 ? -34.582 41.244 14.634 1.00 57.52 184 GLN C CA 1
ATOM 9827 C C . GLN C 1 190 ? -35.756 40.729 13.803 1.00 51.65 184 GLN C C 1
ATOM 9828 O O . GLN C 1 190 ? -35.770 40.864 12.585 1.00 48.15 184 GLN C O 1
ATOM 9834 N N . LEU C 1 191 ? -36.738 40.132 14.483 1.00 51.14 185 LEU C N 1
ATOM 9835 C CA . LEU C 1 191 ? -37.889 39.535 13.839 1.00 51.55 185 LEU C CA 1
ATOM 9836 C C . LEU C 1 191 ? -38.854 40.642 13.431 1.00 54.20 185 LEU C C 1
ATOM 9837 O O . LEU C 1 191 ? -38.951 41.681 14.091 1.00 49.23 185 LEU C O 1
ATOM 9842 N N . ASP C 1 192 ? -39.586 40.373 12.347 1.00 58.01 186 ASP C N 1
ATOM 9843 C CA . ASP C 1 192 ? -40.708 41.203 11.953 1.00 55.73 186 ASP C CA 1
ATOM 9844 C C . ASP C 1 192 ? -41.684 41.243 13.121 1.00 55.32 186 ASP C C 1
ATOM 9845 O O . ASP C 1 192 ? -42.092 40.198 13.603 1.00 59.06 186 ASP C O 1
ATOM 9850 N N . PRO C 1 193 ? -42.052 42.425 13.663 1.00 55.31 187 PRO C N 1
ATOM 9851 C CA . PRO C 1 193 ? -43.021 42.489 14.763 1.00 53.82 187 PRO C CA 1
ATOM 9852 C C . PRO C 1 193 ? -44.441 42.021 14.438 1.00 50.82 187 PRO C C 1
ATOM 9853 O O . PRO C 1 193 ? -45.251 41.893 15.342 1.00 46.41 187 PRO C O 1
ATOM 9857 N N . ASN C 1 194 ? -44.741 41.755 13.164 1.00 51.88 188 ASN C N 1
ATOM 9858 C CA . ASN C 1 194 ? -46.001 41.130 12.785 1.00 56.26 188 ASN C CA 1
ATOM 9859 C C . ASN C 1 194 ? -45.965 39.623 13.030 1.00 58.19 188 ASN C C 1
ATOM 9860 O O . ASN C 1 194 ? -47.002 38.974 13.131 1.00 62.80 188 ASN C O 1
ATOM 9865 N N . TYR C 1 195 ? -44.761 39.063 13.112 1.00 55.31 189 TYR C N 1
ATOM 9866 C CA . TYR C 1 195 ? -44.607 37.640 13.331 1.00 52.22 189 TYR C CA 1
ATOM 9867 C C . TYR C 1 195 ? -43.657 37.444 14.510 1.00 50.88 189 TYR C C 1
ATOM 9868 O O . TYR C 1 195 ? -42.535 36.978 14.322 1.00 52.31 189 TYR C O 1
ATOM 9877 N N . PRO C 1 196 ? -44.057 37.823 15.751 1.00 47.27 190 PRO C N 1
ATOM 9878 C CA . PRO C 1 196 ? -43.193 37.643 16.922 1.00 44.36 190 PRO C CA 1
ATOM 9879 C C . PRO C 1 196 ? -43.149 36.199 17.407 1.00 40.71 190 PRO C C 1
ATOM 9880 O O . PRO C 1 196 ? -43.892 35.345 16.933 1.00 39.21 190 PRO C O 1
ATOM 9884 N N . ILE C 1 197 ? -42.295 35.945 18.396 1.00 39.34 191 ILE C N 1
ATOM 9885 C CA . ILE C 1 197 ? -42.422 34.734 19.184 1.00 37.18 191 ILE C CA 1
ATOM 9886 C C . ILE C 1 197 ? -43.801 34.796 19.828 1.00 37.66 191 ILE C C 1
ATOM 9887 O O . ILE C 1 197 ? -44.165 35.838 20.356 1.00 40.42 191 ILE C O 1
ATOM 9892 N N . GLN C 1 198 ? -44.570 33.705 19.755 1.00 38.62 192 GLN C N 1
ATOM 9893 C CA . GLN C 1 198 ? -45.966 33.713 20.176 1.00 40.43 192 GLN C CA 1
ATOM 9894 C C . GLN C 1 198 ? -46.478 32.288 20.394 1.00 44.55 192 GLN C C 1
ATOM 9895 O O . GLN C 1 198 ? -45.803 31.298 20.079 1.00 40.82 192 GLN C O 1
ATOM 9901 N N . ASN C 1 199 ? -47.692 32.209 20.962 1.00 48.89 193 ASN C N 1
ATOM 9902 C CA . ASN C 1 199 ? -48.326 30.937 21.288 1.00 48.13 193 ASN C CA 1
ATOM 9903 C C . ASN C 1 199 ? -48.758 30.240 20.010 1.00 43.83 193 ASN C C 1
ATOM 9904 O O . ASN C 1 199 ? -49.470 30.837 19.213 1.00 43.63 193 ASN C O 1
ATOM 9909 N N . LEU C 1 200 ? -48.328 28.985 19.841 1.00 44.79 194 LEU C N 1
ATOM 9910 C CA . LEU C 1 200 ? -48.653 28.195 18.664 1.00 43.53 194 LEU C CA 1
ATOM 9911 C C . LEU C 1 200 ? -50.131 27.836 18.712 1.00 41.35 194 LEU C C 1
ATOM 9912 O O . LEU C 1 200 ? -50.621 27.353 19.737 1.00 43.37 194 LEU C O 1
ATOM 9917 N N . PRO C 1 201 ? -50.878 28.139 17.629 1.00 38.91 195 PRO C N 1
ATOM 9918 C CA . PRO C 1 201 ? -52.315 27.889 17.566 1.00 39.34 195 PRO C CA 1
ATOM 9919 C C . PRO C 1 201 ? -52.548 26.410 17.337 1.00 37.50 195 PRO C C 1
ATOM 9920 O O . PRO C 1 201 ? -51.902 25.821 16.481 1.00 35.78 195 PRO C O 1
ATOM 9924 N N . VAL C 1 202 ? -53.503 25.845 18.077 1.00 37.88 196 VAL C N 1
ATOM 9925 C CA . VAL C 1 202 ? -53.708 24.411 18.058 1.00 42.21 196 VAL C CA 1
ATOM 9926 C C . VAL C 1 202 ? -55.199 24.111 17.951 1.00 41.01 196 VAL C C 1
ATOM 9927 O O . VAL C 1 202 ? -56.027 24.821 18.530 1.00 45.95 196 VAL C O 1
ATOM 9931 N N . ALA C 1 203 ? -55.524 23.077 17.167 1.00 34.86 197 ALA C N 1
ATOM 9932 C CA . ALA C 1 203 ? -56.860 22.520 17.178 1.00 34.26 197 ALA C CA 1
ATOM 9933 C C . ALA C 1 203 ? -57.008 21.745 18.482 1.00 34.71 197 ALA C C 1
ATOM 9934 O O . ALA C 1 203 ? -56.716 20.549 18.536 1.00 36.20 197 ALA C O 1
ATOM 9936 N N . ALA C 1 204 ? -57.408 22.469 19.533 1.00 35.15 198 ALA C N 1
ATOM 9937 C CA . ALA C 1 204 ? -57.528 21.934 20.878 1.00 37.16 198 ALA C CA 1
ATOM 9938 C C . ALA C 1 204 ? -58.135 22.989 21.801 1.00 36.16 198 ALA C C 1
ATOM 9939 O O . ALA C 1 204 ? -58.301 24.141 21.420 1.00 35.16 198 ALA C O 1
ATOM 9941 N N . GLN C 1 205 ? -58.468 22.576 23.024 1.00 36.23 199 GLN C N 1
ATOM 9942 C CA . GLN C 1 205 ? -59.079 23.475 23.980 1.00 37.22 199 GLN C CA 1
ATOM 9943 C C . GLN C 1 205 ? -59.021 22.854 25.371 1.00 39.70 199 GLN C C 1
ATOM 9944 O O . GLN C 1 205 ? -59.257 21.659 25.541 1.00 41.86 199 GLN C O 1
ATOM 9950 N N . ARG C 1 206 ? -58.742 23.690 26.372 1.00 40.13 200 ARG C N 1
ATOM 9951 C CA . ARG C 1 206 ? -58.676 23.217 27.740 1.00 40.54 200 ARG C CA 1
ATOM 9952 C C . ARG C 1 206 ? -60.080 22.844 28.191 1.00 38.20 200 ARG C C 1
ATOM 9953 O O . ARG C 1 206 ? -61.061 23.470 27.797 1.00 36.33 200 ARG C O 1
ATOM 9961 N N . ARG C 1 207 ? -60.161 21.783 28.989 1.00 37.18 201 ARG C N 1
ATOM 9962 C CA . ARG C 1 207 ? -61.447 21.264 29.398 1.00 39.14 201 ARG C CA 1
ATOM 9963 C C . ARG C 1 207 ? -61.981 22.156 30.503 1.00 41.84 201 ARG C C 1
ATOM 9964 O O . ARG C 1 207 ? -61.238 22.953 31.069 1.00 41.65 201 ARG C O 1
ATOM 9972 N N . GLU C 1 208 ? -63.280 22.015 30.765 1.00 43.88 202 GLU C N 1
ATOM 9973 C CA . GLU C 1 208 ? -63.970 22.827 31.751 1.00 43.24 202 GLU C CA 1
ATOM 9974 C C . GLU C 1 208 ? -64.564 21.930 32.825 1.00 45.44 202 GLU C C 1
ATOM 9975 O O . GLU C 1 208 ? -65.194 22.428 33.758 1.00 49.64 202 GLU C O 1
ATOM 9981 N N . ASP C 1 209 ? -64.332 20.618 32.697 1.00 44.64 203 ASP C N 1
ATOM 9982 C CA . ASP C 1 209 ? -65.058 19.623 33.462 1.00 46.67 203 ASP C CA 1
ATOM 9983 C C . ASP C 1 209 ? -64.408 19.486 34.836 1.00 49.24 203 ASP C C 1
ATOM 9984 O O . ASP C 1 209 ? -63.502 18.679 35.014 1.00 50.56 203 ASP C O 1
ATOM 9989 N N . GLY C 1 210 ? -64.875 20.278 35.812 1.00 50.88 204 GLY C N 1
ATOM 9990 C CA . GLY C 1 210 ? -64.258 20.297 37.127 1.00 51.76 204 GLY C CA 1
ATOM 9991 C C . GLY C 1 210 ? -62.737 20.411 37.011 1.00 52.94 204 GLY C C 1
ATOM 9992 O O . GLY C 1 210 ? -62.222 21.182 36.205 1.00 48.44 204 GLY C O 1
ATOM 9993 N N . GLU C 1 211 ? -62.023 19.585 37.792 1.00 57.81 205 GLU C N 1
ATOM 9994 C CA . GLU C 1 211 ? -60.570 19.657 37.885 1.00 58.45 205 GLU C CA 1
ATOM 9995 C C . GLU C 1 211 ? -59.882 19.175 36.606 1.00 53.01 205 GLU C C 1
ATOM 9996 O O . GLU C 1 211 ? -58.667 19.302 36.474 1.00 51.77 205 GLU C O 1
ATOM 10002 N N . GLY C 1 212 ? -60.667 18.617 35.680 1.00 47.44 206 GLY C N 1
ATOM 10003 C CA . GLY C 1 212 ? -60.187 18.177 34.378 1.00 44.08 206 GLY C CA 1
ATOM 10004 C C . GLY C 1 212 ? -59.887 19.349 33.453 1.00 40.57 206 GLY C C 1
ATOM 10005 O O . GLY C 1 212 ? -59.498 19.154 32.321 1.00 38.96 206 GLY C O 1
ATOM 10006 N N . GLU C 1 213 ? -60.074 20.565 33.944 1.00 40.66 207 GLU C N 1
ATOM 10007 C CA . GLU C 1 213 ? -59.483 21.727 33.318 1.00 44.33 207 GLU C CA 1
ATOM 10008 C C . GLU C 1 213 ? -57.963 21.590 33.259 1.00 43.77 207 GLU C C 1
ATOM 10009 O O . GLU C 1 213 ? -57.330 22.305 32.498 1.00 48.71 207 GLU C O 1
ATOM 10015 N N . ALA C 1 214 ? -57.361 20.683 34.036 1.00 41.81 208 ALA C N 1
ATOM 10016 C CA . ALA C 1 214 ? -55.923 20.484 33.950 1.00 42.45 208 ALA C CA 1
ATOM 10017 C C . ALA C 1 214 ? -55.562 19.764 32.652 1.00 41.38 208 ALA C C 1
ATOM 10018 O O . ALA C 1 214 ? -54.387 19.605 32.335 1.00 40.61 208 ALA C O 1
ATOM 10020 N N . PHE C 1 215 ? -56.588 19.338 31.905 1.00 40.51 209 PHE C N 1
ATOM 10021 C CA . PHE C 1 215 ? -56.437 18.466 30.752 1.00 40.94 209 PHE C CA 1
ATOM 10022 C C . PHE C 1 215 ? -57.089 19.096 29.531 1.00 40.49 209 PHE C C 1
ATOM 10023 O O . PHE C 1 215 ? -57.786 20.093 29.650 1.00 44.23 209 PHE C O 1
ATOM 10031 N N . ILE C 1 216 ? -56.878 18.464 28.378 1.00 37.26 210 ILE C N 1
ATOM 10032 C CA . ILE C 1 216 ? -57.096 19.086 27.089 1.00 34.92 210 ILE C CA 1
ATOM 10033 C C . ILE C 1 216 ? -57.949 18.166 26.228 1.00 35.03 210 ILE C C 1
ATOM 10034 O O . ILE C 1 216 ? -57.792 16.948 26.270 1.00 36.28 210 ILE C O 1
ATOM 10039 N N . HIS C 1 217 ? -58.826 18.791 25.439 1.00 34.84 211 HIS C N 1
ATOM 10040 C CA . HIS C 1 217 ? -59.585 18.106 24.413 1.00 33.47 211 HIS C CA 1
ATOM 10041 C C . HIS C 1 217 ? -58.992 18.464 23.061 1.00 33.76 211 HIS C C 1
ATOM 10042 O O . HIS C 1 217 ? -59.338 19.484 22.477 1.00 37.28 211 HIS C O 1
ATOM 10049 N N . TRP C 1 218 ? -58.094 17.606 22.578 1.00 33.11 212 TRP C N 1
ATOM 10050 C CA . TRP C 1 218 ? -57.531 17.761 21.248 1.00 32.48 212 TRP C CA 1
ATOM 10051 C C . TRP C 1 218 ? -58.599 17.439 20.210 1.00 35.36 212 TRP C C 1
ATOM 10052 O O . TRP C 1 218 ? -59.527 16.690 20.485 1.00 34.69 212 TRP C O 1
ATOM 10063 N N . THR C 1 219 ? -58.446 18.026 19.022 1.00 39.56 213 THR C N 1
ATOM 10064 C CA . THR C 1 219 ? -59.448 17.941 17.978 1.00 38.24 213 THR C CA 1
ATOM 10065 C C . THR C 1 219 ? -59.157 16.725 17.113 1.00 38.85 213 THR C C 1
ATOM 10066 O O . THR C 1 219 ? -58.092 16.608 16.512 1.00 37.19 213 THR C O 1
ATOM 10070 N N . GLY C 1 220 ? -60.153 15.855 17.022 1.00 38.78 214 GLY C N 1
ATOM 10071 C CA . GLY C 1 220 ? -60.124 14.787 16.049 1.00 36.34 214 GLY C CA 1
ATOM 10072 C C . GLY C 1 220 ? -61.194 15.043 15.009 1.00 34.90 214 GLY C C 1
ATOM 10073 O O . GLY C 1 220 ? -62.104 15.839 15.224 1.00 35.98 214 GLY C O 1
ATOM 10074 N N . PRO C 1 221 ? -61.110 14.375 13.847 1.00 34.29 215 PRO C N 1
ATOM 10075 C CA . PRO C 1 221 ? -62.169 14.477 12.842 1.00 33.92 215 PRO C CA 1
ATOM 10076 C C . PRO C 1 221 ? -63.576 14.324 13.419 1.00 33.03 215 PRO C C 1
ATOM 10077 O O . PRO C 1 221 ? -64.529 14.940 12.941 1.00 29.84 215 PRO C O 1
ATOM 10081 N N . TYR C 1 222 ? -63.680 13.497 14.463 1.00 35.40 216 TYR C N 1
ATOM 10082 C CA . TYR C 1 222 ? -64.916 13.353 15.209 1.00 39.21 216 TYR C CA 1
ATOM 10083 C C . TYR C 1 222 ? -65.476 14.726 15.554 1.00 41.38 216 TYR C C 1
ATOM 10084 O O . TYR C 1 222 ? -66.627 15.041 15.239 1.00 45.12 216 TYR C O 1
ATOM 10093 N N . ASP C 1 223 ? -64.634 15.521 16.224 1.00 39.41 217 ASP C N 1
ATOM 10094 C CA . ASP C 1 223 ? -65.034 16.812 16.751 1.00 37.23 217 ASP C CA 1
ATOM 10095 C C . ASP C 1 223 ? -65.625 17.642 15.626 1.00 34.80 217 ASP C C 1
ATOM 10096 O O . ASP C 1 223 ? -66.582 18.370 15.844 1.00 33.36 217 ASP C O 1
ATOM 10101 N N . ILE C 1 224 ? -65.060 17.463 14.430 1.00 35.69 218 ILE C N 1
ATOM 10102 C CA . ILE C 1 224 ? -65.486 18.164 13.231 1.00 38.19 218 ILE C CA 1
ATOM 10103 C C . ILE C 1 224 ? -66.850 17.656 12.762 1.00 40.69 218 ILE C C 1
ATOM 10104 O O . ILE C 1 224 ? -67.692 18.451 12.343 1.00 40.41 218 ILE C O 1
ATOM 10109 N N . LEU C 1 225 ? -67.044 16.329 12.794 1.00 44.96 219 LEU C N 1
ATOM 10110 C CA . LEU C 1 225 ? -68.285 15.711 12.343 1.00 43.85 219 LEU C CA 1
ATOM 10111 C C . LEU C 1 225 ? -69.415 15.905 13.354 1.00 47.80 219 LEU C C 1
ATOM 10112 O O . LEU C 1 225 ? -70.583 15.910 12.959 1.00 45.99 219 LEU C O 1
ATOM 10117 N N . LYS C 1 226 ? -69.069 16.045 14.647 1.00 48.50 220 LYS C N 1
ATOM 10118 C CA . LYS C 1 226 ? -70.034 15.840 15.717 1.00 45.81 220 LYS C CA 1
ATOM 10119 C C . LYS C 1 226 ? -71.323 16.609 15.409 1.00 44.46 220 LYS C C 1
ATOM 10120 O O . LYS C 1 226 ? -72.413 16.031 15.409 1.00 43.16 220 LYS C O 1
ATOM 10126 N N . PRO C 1 227 ? -71.245 17.922 15.095 1.00 43.41 221 PRO C N 1
ATOM 10127 C CA . PRO C 1 227 ? -72.449 18.727 14.872 1.00 44.63 221 PRO C CA 1
ATOM 10128 C C . PRO C 1 227 ? -73.441 18.267 13.799 1.00 47.48 221 PRO C C 1
ATOM 10129 O O . PRO C 1 227 ? -74.592 18.689 13.828 1.00 54.45 221 PRO C O 1
ATOM 10133 N N . VAL C 1 228 ? -73.017 17.413 12.861 1.00 47.49 222 VAL C N 1
ATOM 10134 C CA . VAL C 1 228 ? -73.898 16.996 11.781 1.00 47.43 222 VAL C CA 1
ATOM 10135 C C . VAL C 1 228 ? -74.241 15.510 11.889 1.00 47.94 222 VAL C C 1
ATOM 10136 O O . VAL C 1 228 ? -74.905 14.989 11.000 1.00 44.72 222 VAL C O 1
ATOM 10140 N N . LEU C 1 229 ? -73.817 14.835 12.968 1.00 51.15 223 LEU C N 1
ATOM 10141 C CA . LEU C 1 229 ? -73.981 13.390 13.073 1.00 55.45 223 LEU C CA 1
ATOM 10142 C C . LEU C 1 229 ? -75.366 13.010 13.595 1.00 58.38 223 LEU C C 1
ATOM 10143 O O . LEU C 1 229 ? -75.831 11.903 13.349 1.00 55.04 223 LEU C O 1
ATOM 10148 N N . THR C 1 230 ? -76.007 13.920 14.339 1.00 64.54 224 THR C N 1
ATOM 10149 C CA . THR C 1 230 ? -77.387 13.746 14.754 1.00 69.35 224 THR C CA 1
ATOM 10150 C C . THR C 1 230 ? -78.189 14.977 14.316 1.00 69.20 224 THR C C 1
ATOM 10151 O O . THR C 1 230 ? -77.627 16.061 14.142 1.00 65.06 224 THR C O 1
ATOM 10155 N N . THR C 1 231 ? -79.497 14.788 14.097 1.00 74.37 225 THR C N 1
ATOM 10156 C CA . THR C 1 231 ? -80.405 15.878 13.766 1.00 77.62 225 THR C CA 1
ATOM 10157 C C . THR C 1 231 ? -80.663 16.689 15.033 1.00 86.97 225 THR C C 1
ATOM 10158 O O . THR C 1 231 ? -80.113 16.378 16.090 1.00 94.92 225 THR C O 1
ATOM 10162 N N . GLU C 1 232 ? -81.521 17.717 14.952 1.00 88.28 226 GLU C N 1
ATOM 10163 C CA . GLU C 1 232 ? -81.975 18.379 16.168 1.00 84.86 226 GLU C CA 1
ATOM 10164 C C . GLU C 1 232 ? -83.097 17.561 16.795 1.00 82.39 226 GLU C C 1
ATOM 10165 O O . GLU C 1 232 ? -84.106 18.118 17.190 1.00 80.66 226 GLU C O 1
ATOM 10171 N N . GLU C 1 233 ? -82.883 16.239 16.887 1.00 83.34 227 GLU C N 1
ATOM 10172 C CA . GLU C 1 233 ? -83.782 15.337 17.584 1.00 85.09 227 GLU C CA 1
ATOM 10173 C C . GLU C 1 233 ? -83.018 14.143 18.146 1.00 84.81 227 GLU C C 1
ATOM 10174 O O . GLU C 1 233 ? -83.630 13.146 18.510 1.00 83.36 227 GLU C O 1
ATOM 10180 N N . ASN C 1 234 ? -81.684 14.249 18.186 1.00 82.78 228 ASN C N 1
ATOM 10181 C CA . ASN C 1 234 ? -80.797 13.190 18.648 1.00 82.99 228 ASN C CA 1
ATOM 10182 C C . ASN C 1 234 ? -80.995 11.854 17.929 1.00 85.72 228 ASN C C 1
ATOM 10183 O O . ASN C 1 234 ? -80.362 10.874 18.322 1.00 84.57 228 ASN C O 1
ATOM 10188 N N . LEU C 1 235 ? -81.825 11.802 16.874 1.00 91.70 229 LEU C N 1
ATOM 10189 C CA . LEU C 1 235 ? -81.771 10.677 15.946 1.00 85.78 229 LEU C CA 1
ATOM 10190 C C . LEU C 1 235 ? -80.555 10.912 15.047 1.00 78.83 229 LEU C C 1
ATOM 10191 O O . LEU C 1 235 ? -80.282 12.059 14.682 1.00 69.87 229 LEU C O 1
ATOM 10196 N N . PRO C 1 236 ? -79.816 9.841 14.649 1.00 79.36 230 PRO C N 1
ATOM 10197 C CA . PRO C 1 236 ? -78.698 9.978 13.710 1.00 76.23 230 PRO C CA 1
ATOM 10198 C C . PRO C 1 236 ? -79.140 10.581 12.380 1.00 66.97 230 PRO C C 1
ATOM 10199 O O . PRO C 1 236 ? -80.240 10.296 11.911 1.00 71.26 230 PRO C O 1
ATOM 10203 N N . ASN C 1 237 ? -78.259 11.393 11.790 1.00 55.03 231 ASN C N 1
ATOM 10204 C CA . ASN C 1 237 ? -78.547 12.153 10.588 1.00 49.74 231 ASN C CA 1
ATOM 10205 C C . ASN C 1 237 ? -78.452 11.247 9.361 1.00 48.10 231 ASN C C 1
ATOM 10206 O O . ASN C 1 237 ? -77.372 10.760 9.035 1.00 44.52 231 ASN C O 1
ATOM 10211 N N . PRO C 1 238 ? -79.556 11.009 8.609 1.00 51.38 232 PRO C N 1
ATOM 10212 C CA . PRO C 1 238 ? -79.494 10.161 7.423 1.00 55.75 232 PRO C CA 1
ATOM 10213 C C . PRO C 1 238 ? -78.515 10.704 6.383 1.00 62.54 232 PRO C C 1
ATOM 10214 O O . PRO C 1 238 ? -77.929 9.930 5.627 1.00 77.09 232 PRO C O 1
ATOM 1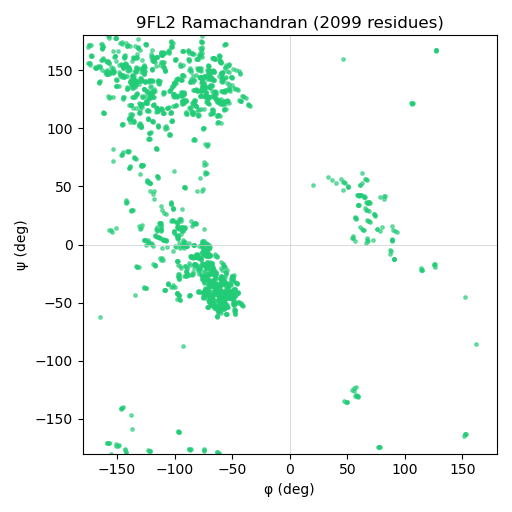0218 N N . ASN C 1 239 ? -78.315 12.029 6.364 1.00 58.55 233 ASN C N 1
ATOM 10219 C CA . ASN C 1 239 ? -77.512 12.646 5.327 1.00 55.60 233 ASN C CA 1
ATOM 10220 C C . ASN C 1 239 ? -76.030 12.295 5.480 1.00 55.49 233 ASN C C 1
ATOM 10221 O O . ASN C 1 239 ? -75.237 12.699 4.641 1.00 57.06 233 ASN C O 1
ATOM 10226 N N . ILE C 1 240 ? -75.634 11.550 6.522 1.00 51.24 234 ILE C N 1
ATOM 10227 C CA . ILE C 1 240 ? -74.253 11.110 6.619 1.00 46.54 234 ILE C CA 1
ATOM 10228 C C . ILE C 1 240 ? -74.211 9.641 7.034 1.00 49.61 234 ILE C C 1
ATOM 10229 O O . ILE C 1 240 ? -74.980 9.215 7.895 1.00 52.38 234 ILE C O 1
ATOM 10234 N N . ARG C 1 241 ? -73.285 8.883 6.432 1.00 47.10 235 ARG C N 1
ATOM 10235 C CA . ARG C 1 241 ? -72.988 7.529 6.864 1.00 46.60 235 ARG C CA 1
ATOM 10236 C C . ARG C 1 241 ? -71.474 7.348 6.806 1.00 42.05 235 ARG C C 1
ATOM 10237 O O . ARG C 1 241 ? -70.806 7.949 5.975 1.00 39.55 235 ARG C O 1
ATOM 10245 N N . VAL C 1 242 ? -70.939 6.495 7.684 1.00 42.99 236 VAL C N 1
ATOM 10246 C CA . VAL C 1 242 ? -69.508 6.236 7.756 1.00 43.38 236 VAL C CA 1
ATOM 10247 C C . VAL C 1 242 ? -69.242 4.749 7.506 1.00 44.30 236 VAL C C 1
ATOM 10248 O O . VAL C 1 242 ? -69.863 3.902 8.142 1.00 50.42 236 VAL C O 1
ATOM 10252 N N . LEU C 1 243 ? -68.288 4.448 6.613 1.00 41.80 237 LEU C N 1
ATOM 10253 C CA . LEU C 1 243 ? -67.938 3.085 6.254 1.00 43.62 237 LEU C CA 1
ATOM 10254 C C . LEU C 1 243 ? -66.462 2.823 6.516 1.00 45.70 237 LEU C C 1
ATOM 10255 O O . LEU C 1 243 ? -65.630 3.012 5.634 1.00 45.35 237 LEU C O 1
ATOM 10260 N N . PRO C 1 244 ? -66.120 2.321 7.714 1.00 46.02 238 PRO C N 1
ATOM 10261 C CA . PRO C 1 244 ? -64.776 1.809 7.970 1.00 45.20 238 PRO C CA 1
ATOM 10262 C C . PRO C 1 244 ? -64.502 0.580 7.119 1.00 42.03 238 PRO C C 1
ATOM 10263 O O . PRO C 1 244 ? -65.437 -0.048 6.647 1.00 45.95 238 PRO C O 1
ATOM 10267 N N . ASN C 1 245 ? -63.218 0.264 6.921 1.00 40.22 239 ASN C N 1
ATOM 10268 C CA . ASN C 1 245 ? -62.789 -1.023 6.393 1.00 39.85 239 ASN C CA 1
ATOM 10269 C C . ASN C 1 245 ? -63.372 -1.248 4.999 1.00 43.02 239 ASN C C 1
ATOM 10270 O O . ASN C 1 245 ? -63.824 -2.350 4.649 1.00 48.07 239 ASN C O 1
ATOM 10275 N N . HIS C 1 246 ? -63.329 -0.180 4.200 1.00 43.23 240 HIS C N 1
ATOM 10276 C CA . HIS C 1 246 ? -63.745 -0.226 2.816 1.00 42.54 240 HIS C CA 1
ATOM 10277 C C . HIS C 1 246 ? -62.618 0.385 1.985 1.00 42.44 240 HIS C C 1
ATOM 10278 O O . HIS C 1 246 ? -62.454 1.604 1.986 1.00 38.83 240 HIS C O 1
ATOM 10285 N N . ILE C 1 247 ? -61.830 -0.483 1.324 1.00 42.68 241 ILE C N 1
ATOM 10286 C CA . ILE C 1 247 ? -60.742 -0.056 0.453 1.00 41.77 241 ILE C CA 1
ATOM 10287 C C . ILE C 1 247 ? -61.330 0.365 -0.887 1.00 43.08 241 ILE C C 1
ATOM 10288 O O . ILE C 1 247 ? -61.769 -0.487 -1.655 1.00 43.83 241 ILE C O 1
ATOM 10293 N N . VAL C 1 248 ? -61.278 1.664 -1.195 1.00 44.22 242 VAL C N 1
ATOM 10294 C CA . VAL C 1 248 ? -61.696 2.125 -2.508 1.00 44.08 242 VAL C CA 1
ATOM 10295 C C . VAL C 1 248 ? -60.544 1.893 -3.467 1.00 42.67 242 VAL C C 1
ATOM 10296 O O . VAL C 1 248 ? -59.490 2.491 -3.303 1.00 43.12 242 VAL C O 1
ATOM 10300 N N . GLN C 1 249 ? -60.796 1.067 -4.483 1.00 44.93 243 GLN C N 1
ATOM 10301 C CA . GLN C 1 249 ? -59.755 0.576 -5.371 1.00 45.45 243 GLN C CA 1
ATOM 10302 C C . GLN C 1 249 ? -59.782 1.229 -6.750 1.00 43.44 243 GLN C C 1
ATOM 10303 O O . GLN C 1 249 ? -58.733 1.378 -7.363 1.00 38.68 243 GLN C O 1
ATOM 10309 N N . LYS C 1 250 ? -60.967 1.580 -7.256 1.00 46.55 244 LYS C N 1
ATOM 10310 C CA . LYS C 1 250 ? -61.087 2.061 -8.624 1.00 48.61 244 LYS C CA 1
ATOM 10311 C C . LYS C 1 250 ? -62.261 3.034 -8.703 1.00 50.03 244 LYS C C 1
ATOM 10312 O O . LYS C 1 250 ? -63.310 2.805 -8.110 1.00 56.13 244 LYS C O 1
ATOM 10318 N N . LEU C 1 251 ? -62.066 4.153 -9.394 1.00 47.75 245 LEU C N 1
ATOM 10319 C CA . LEU C 1 251 ? -63.174 5.005 -9.786 1.00 43.84 245 LEU C CA 1
ATOM 10320 C C . LEU C 1 251 ? -63.480 4.718 -11.250 1.00 43.82 245 LEU C C 1
ATOM 10321 O O . LEU C 1 251 ? -62.581 4.741 -12.090 1.00 39.48 245 LEU C O 1
ATOM 10326 N N . HIS C 1 252 ? -64.747 4.425 -11.535 1.00 45.56 246 HIS C N 1
ATOM 10327 C CA . HIS C 1 252 ? -65.162 4.092 -12.884 1.00 48.12 246 HIS C CA 1
ATOM 10328 C C . HIS C 1 252 ? -65.813 5.335 -13.486 1.00 43.98 246 HIS C C 1
ATOM 10329 O O . HIS C 1 252 ? -66.712 5.899 -12.869 1.00 39.75 246 HIS C O 1
ATOM 10336 N N . HIS C 1 253 ? -65.359 5.713 -14.692 1.00 46.76 247 HIS C N 1
ATOM 10337 C CA . HIS C 1 253 ? -65.658 7.007 -15.293 1.00 50.00 247 HIS C CA 1
ATOM 10338 C C . HIS C 1 253 ? -65.684 6.927 -16.820 1.00 50.54 247 HIS C C 1
ATOM 10339 O O . HIS C 1 253 ? -64.856 6.238 -17.421 1.00 48.71 247 HIS C O 1
ATOM 10346 N N . LYS C 1 254 ? -66.628 7.671 -17.415 1.00 50.77 248 LYS C N 1
ATOM 10347 C CA . LYS C 1 254 ? -66.791 7.775 -18.858 1.00 51.46 248 LYS C CA 1
ATOM 10348 C C . LYS C 1 254 ? -66.828 9.253 -19.226 1.00 52.87 248 LYS C C 1
ATOM 10349 O O . LYS C 1 254 ? -67.664 9.981 -18.701 1.00 49.13 248 LYS C O 1
ATOM 10355 N N . GLY C 1 255 ? -65.889 9.676 -20.087 1.00 53.91 249 GLY C N 1
ATOM 10356 C CA . GLY C 1 255 ? -65.866 11.019 -20.639 1.00 49.17 249 GLY C CA 1
ATOM 10357 C C . GLY C 1 255 ? -65.975 12.093 -19.561 1.00 46.63 249 GLY C C 1
ATOM 10358 O O . GLY C 1 255 ? -66.817 12.975 -19.666 1.00 46.30 249 GLY C O 1
ATOM 10359 N N . GLY C 1 256 ? -65.143 12.001 -18.519 1.00 43.81 250 GLY C N 1
ATOM 10360 C CA . GLY C 1 256 ? -65.015 13.062 -17.535 1.00 45.09 250 GLY C CA 1
ATOM 10361 C C . GLY C 1 256 ? -66.174 13.166 -16.534 1.00 47.44 250 GLY C C 1
ATOM 10362 O O . GLY C 1 256 ? -66.281 14.162 -15.825 1.00 44.90 250 GLY C O 1
ATOM 10363 N N . LYS C 1 257 ? -67.031 12.145 -16.466 1.00 51.96 251 LYS C N 1
ATOM 10364 C CA . LYS C 1 257 ? -68.068 12.047 -15.450 1.00 55.49 251 LYS C CA 1
ATOM 10365 C C . LYS C 1 257 ? -67.853 10.727 -14.707 1.00 54.99 251 LYS C C 1
ATOM 10366 O O . LYS C 1 257 ? -67.765 9.677 -15.341 1.00 55.40 251 LYS C O 1
ATOM 10372 N N . VAL C 1 258 ? -67.724 10.767 -13.371 1.00 53.68 252 VAL C N 1
ATOM 10373 C CA . VAL C 1 258 ? -67.454 9.563 -12.591 1.00 49.18 252 VAL C CA 1
ATOM 10374 C C . VAL C 1 258 ? -68.783 8.960 -12.147 1.00 48.51 252 VAL C C 1
ATOM 10375 O O . VAL C 1 258 ? -69.634 9.652 -11.603 1.00 45.65 252 VAL C O 1
ATOM 10379 N N . GLU C 1 259 ? -68.929 7.653 -12.369 1.00 51.34 253 GLU C N 1
ATOM 10380 C CA . GLU C 1 259 ? -70.206 6.968 -12.265 1.00 56.28 253 GLU C CA 1
ATOM 10381 C C . GLU C 1 259 ? -70.289 6.308 -10.893 1.00 51.60 253 GLU C C 1
ATOM 10382 O O . GLU C 1 259 ? -71.299 6.418 -10.206 1.00 47.83 253 GLU C O 1
ATOM 10388 N N . TYR C 1 260 ? -69.214 5.614 -10.501 1.00 50.57 254 TYR C N 1
ATOM 10389 C CA . TYR C 1 260 ? -69.237 4.821 -9.283 1.00 51.60 254 TYR C CA 1
ATOM 10390 C C . TYR C 1 260 ? -67.821 4.467 -8.839 1.00 51.56 254 TYR C C 1
ATOM 10391 O O . TYR C 1 260 ? -66.853 4.653 -9.582 1.00 52.96 254 TYR C O 1
ATOM 10400 N N . ALA C 1 261 ? -67.747 3.941 -7.607 1.00 48.78 255 ALA C N 1
ATOM 10401 C CA . ALA C 1 261 ? -66.497 3.553 -6.976 1.00 46.83 255 ALA C CA 1
ATOM 10402 C C . ALA C 1 261 ? -66.513 2.061 -6.662 1.00 45.86 255 ALA C C 1
ATOM 10403 O O . ALA C 1 261 ? -67.480 1.535 -6.117 1.00 44.27 255 ALA C O 1
ATOM 10405 N N . GLU C 1 262 ? -65.419 1.391 -7.034 1.00 45.59 256 GLU C N 1
ATOM 10406 C CA . GLU C 1 262 ? -65.245 -0.026 -6.797 1.00 46.42 256 GLU C CA 1
ATOM 10407 C C . GLU C 1 262 ? -64.503 -0.135 -5.478 1.00 44.66 256 GLU C C 1
ATOM 10408 O O . GLU C 1 262 ? -63.421 0.426 -5.348 1.00 42.67 256 GLU C O 1
ATOM 10414 N N . VAL C 1 263 ? -65.121 -0.822 -4.511 1.00 45.12 257 VAL C N 1
ATOM 10415 C CA . VAL C 1 263 ? -64.647 -0.810 -3.135 1.00 43.69 257 VAL C CA 1
ATOM 10416 C C . VAL C 1 263 ? -64.606 -2.240 -2.598 1.00 41.77 257 VAL C C 1
ATOM 10417 O O . VAL C 1 263 ? -65.483 -3.046 -2.887 1.00 41.82 257 VAL C O 1
ATOM 10421 N N . GLN C 1 264 ? -63.555 -2.538 -1.832 1.00 38.07 258 GLN C N 1
ATOM 10422 C CA . GLN C 1 264 ? -63.424 -3.827 -1.192 1.00 39.90 258 GLN C CA 1
ATOM 10423 C C . GLN C 1 264 ? -63.807 -3.678 0.278 1.00 42.69 258 GLN C C 1
ATOM 10424 O O . GLN C 1 264 ? -63.070 -3.095 1.075 1.00 40.00 258 GLN C O 1
ATOM 10430 N N . SER C 1 265 ? -64.982 -4.204 0.633 1.00 45.61 259 SER C N 1
ATOM 10431 C CA . SER C 1 265 ? -65.293 -4.460 2.025 1.00 47.79 259 SER C CA 1
ATOM 10432 C C . SER C 1 265 ? -64.339 -5.538 2.517 1.00 46.24 259 SER C C 1
ATOM 10433 O O . SER C 1 265 ? -64.188 -6.554 1.841 1.00 43.54 259 SER C O 1
ATOM 10436 N N . THR C 1 266 ? -63.683 -5.308 3.668 1.00 45.80 260 THR C N 1
ATOM 10437 C CA . THR C 1 266 ? -62.724 -6.277 4.180 1.00 42.25 260 THR C CA 1
ATOM 10438 C C . THR C 1 266 ? -63.382 -7.170 5.225 1.00 37.78 260 THR C C 1
ATOM 10439 O O . THR C 1 266 ? -62.837 -8.203 5.562 1.00 35.16 260 THR C O 1
ATOM 10443 N N . GLU C 1 267 ? -64.554 -6.770 5.717 1.00 39.51 261 GLU C N 1
ATOM 10444 C CA . GLU C 1 267 ? -65.352 -7.643 6.553 1.00 43.52 261 GLU C CA 1
ATOM 10445 C C . GLU C 1 267 ? -66.783 -7.125 6.613 1.00 43.78 261 GLU C C 1
ATOM 10446 O O . GLU C 1 267 ? -67.017 -6.061 7.176 1.00 41.16 261 GLU C O 1
ATOM 10452 N N . PRO C 1 268 ? -67.791 -7.840 6.062 1.00 46.43 262 PRO C N 1
ATOM 10453 C CA . PRO C 1 268 ? -67.585 -9.089 5.334 1.00 51.00 262 PRO C CA 1
ATOM 10454 C C . PRO C 1 268 ? -66.889 -8.809 4.012 1.00 53.55 262 PRO C C 1
ATOM 10455 O O . PRO C 1 268 ? -67.155 -7.788 3.388 1.00 53.09 262 PRO C O 1
ATOM 10459 N N . TRP C 1 269 ? -66.029 -9.741 3.591 1.00 52.38 263 TRP C N 1
ATOM 10460 C CA . TRP C 1 269 ? -65.189 -9.541 2.425 1.00 50.91 263 TRP C CA 1
ATOM 10461 C C . TRP C 1 269 ? -66.025 -9.684 1.161 1.00 50.38 263 TRP C C 1
ATOM 10462 O O . TRP C 1 269 ? -66.310 -10.792 0.723 1.00 61.33 263 TRP C O 1
ATOM 10473 N N . GLU C 1 270 ? -66.423 -8.553 0.586 1.00 47.32 264 GLU C N 1
ATOM 10474 C CA . GLU C 1 270 ? -67.301 -8.559 -0.566 1.00 45.66 264 GLU C CA 1
ATOM 10475 C C . GLU C 1 270 ? -67.027 -7.275 -1.335 1.00 46.19 264 GLU C C 1
ATOM 10476 O O . GLU C 1 270 ? -66.628 -6.269 -0.750 1.00 45.74 264 GLU C O 1
ATOM 10482 N N . LYS C 1 271 ? -67.187 -7.351 -2.657 1.00 47.24 265 LYS C N 1
ATOM 10483 C CA . LYS C 1 271 ? -67.132 -6.185 -3.516 1.00 48.72 265 LYS C CA 1
ATOM 10484 C C . LYS C 1 271 ? -68.376 -5.320 -3.327 1.00 50.53 265 LYS C C 1
ATOM 10485 O O . LYS C 1 271 ? -69.480 -5.834 -3.152 1.00 52.65 265 LYS C O 1
ATOM 10491 N N . VAL C 1 272 ? -68.182 -3.997 -3.378 1.00 49.91 266 VAL C N 1
ATOM 10492 C CA . VAL C 1 272 ? -69.275 -3.047 -3.231 1.00 48.65 266 VAL C CA 1
ATOM 10493 C C . VAL C 1 272 ? -69.111 -1.920 -4.248 1.00 48.30 266 VAL C C 1
ATOM 10494 O O . VAL C 1 272 ? -67.998 -1.412 -4.455 1.00 48.49 266 VAL C O 1
ATOM 10498 N N . GLU C 1 273 ? -70.234 -1.530 -4.866 1.00 49.02 267 GLU C N 1
ATOM 10499 C CA . GLU C 1 273 ? -70.259 -0.439 -5.830 1.00 50.39 267 GLU C CA 1
ATOM 10500 C C . GLU C 1 273 ? -70.981 0.749 -5.191 1.00 49.53 267 GLU C C 1
ATOM 10501 O O . GLU C 1 273 ? -72.059 0.588 -4.617 1.00 50.98 267 GLU C O 1
ATOM 10507 N N . ILE C 1 274 ? -70.356 1.933 -5.279 1.00 47.30 268 ILE C N 1
ATOM 10508 C CA . ILE C 1 274 ? -70.856 3.132 -4.624 1.00 48.59 268 ILE C CA 1
ATOM 10509 C C . ILE C 1 274 ? -71.078 4.236 -5.656 1.00 50.94 268 ILE C C 1
ATOM 10510 O O . ILE C 1 274 ? -70.118 4.825 -6.154 1.00 50.74 268 ILE C O 1
ATOM 10515 N N . TYR C 1 275 ? -72.359 4.522 -5.936 1.00 51.43 269 TYR C N 1
ATOM 10516 C CA . TYR C 1 275 ? -72.762 5.502 -6.936 1.00 49.60 269 TYR C CA 1
ATOM 10517 C C . TYR C 1 275 ? -73.010 6.859 -6.272 1.00 46.86 269 TYR C C 1
ATOM 10518 O O . TYR C 1 275 ? -73.551 6.920 -5.170 1.00 44.43 269 TYR C O 1
ATOM 10527 N N . ALA C 1 276 ? -72.614 7.952 -6.942 1.00 44.02 270 ALA C N 1
ATOM 10528 C CA . ALA C 1 276 ? -72.788 9.277 -6.365 1.00 42.85 270 ALA C CA 1
ATOM 10529 C C . ALA C 1 276 ? -72.776 10.352 -7.440 1.00 41.34 270 ALA C C 1
ATOM 10530 O O . ALA C 1 276 ? -72.190 10.174 -8.493 1.00 36.68 270 ALA C O 1
ATOM 10532 N N . ASP C 1 277 ? -73.391 11.493 -7.116 1.00 42.99 271 ASP C N 1
ATOM 10533 C CA . ASP C 1 277 ? -73.427 12.649 -7.998 1.00 43.18 271 ASP C CA 1
ATOM 10534 C C . ASP C 1 277 ? -72.053 13.328 -8.008 1.00 40.46 271 ASP C C 1
ATOM 10535 O O . ASP C 1 277 ? -71.667 13.882 -9.027 1.00 39.04 271 ASP C O 1
ATOM 10540 N N . ILE C 1 278 ? -71.317 13.270 -6.885 1.00 41.00 272 ILE C N 1
ATOM 10541 C CA . ILE C 1 278 ? -70.019 13.922 -6.725 1.00 41.71 272 ILE C CA 1
ATOM 10542 C C . ILE C 1 278 ? -69.058 12.992 -5.980 1.00 42.51 272 ILE C C 1
ATOM 10543 O O . ILE C 1 278 ? -69.441 12.368 -4.994 1.00 44.36 272 ILE C O 1
ATOM 10548 N N . PHE C 1 279 ? -67.784 12.970 -6.405 1.00 41.28 273 PHE C N 1
ATOM 10549 C CA . PHE C 1 279 ? -66.757 12.169 -5.753 1.00 39.82 273 PHE C CA 1
ATOM 10550 C C . PHE C 1 279 ? -65.604 13.053 -5.286 1.00 40.73 273 PHE C C 1
ATOM 10551 O O . PHE C 1 279 ? -65.165 13.954 -5.993 1.00 38.06 273 PHE C O 1
ATOM 10559 N N . ILE C 1 280 ? -65.101 12.735 -4.087 1.00 41.44 274 ILE C N 1
ATOM 10560 C CA . ILE C 1 280 ? -64.028 13.484 -3.463 1.00 37.86 274 ILE C CA 1
ATOM 10561 C C . ILE C 1 280 ? -63.004 12.501 -2.908 1.00 37.11 274 ILE C C 1
ATOM 10562 O O . ILE C 1 280 ? -63.351 11.618 -2.132 1.00 32.24 274 ILE C O 1
ATOM 10567 N N . VAL C 1 281 ? -61.739 12.692 -3.286 1.00 38.48 275 VAL C N 1
ATOM 10568 C CA . VAL C 1 281 ? -60.677 11.847 -2.782 1.00 38.70 275 VAL C CA 1
ATOM 10569 C C . VAL C 1 281 ? -59.805 12.672 -1.843 1.00 38.33 275 VAL C C 1
ATOM 10570 O O . VAL C 1 281 ? -59.119 13.600 -2.270 1.00 32.71 275 VAL C O 1
ATOM 10574 N N . ALA C 1 282 ? -59.853 12.285 -0.558 1.00 41.45 276 ALA C N 1
ATOM 10575 C CA . ALA C 1 282 ? -59.025 12.853 0.490 1.00 39.06 276 ALA C CA 1
ATOM 10576 C C . ALA C 1 282 ? -58.257 11.721 1.146 1.00 37.55 276 ALA C C 1
ATOM 10577 O O . ALA C 1 282 ? -58.329 11.556 2.355 1.00 41.24 276 ALA C O 1
ATOM 10579 N N . ALA C 1 283 ? -57.539 10.957 0.322 1.00 34.92 277 ALA C N 1
ATOM 10580 C CA . ALA C 1 283 ? -56.779 9.821 0.797 1.00 36.04 277 ALA C CA 1
ATOM 10581 C C . ALA C 1 283 ? -55.320 10.206 1.023 1.00 38.44 277 ALA C C 1
ATOM 10582 O O . ALA C 1 283 ? -54.477 9.329 1.204 1.00 39.89 277 ALA C O 1
ATOM 10584 N N . ALA C 1 284 ? -55.050 11.523 1.048 1.00 40.53 278 ALA C N 1
ATOM 10585 C CA . ALA C 1 284 ? -53.763 12.074 1.454 1.00 38.32 278 ALA C CA 1
ATOM 10586 C C . ALA C 1 284 ? -52.754 11.902 0.321 1.00 37.71 278 ALA C C 1
ATOM 10587 O O . ALA C 1 284 ? -53.112 11.443 -0.766 1.00 34.91 278 ALA C O 1
ATOM 10589 N N . ALA C 1 285 ? -51.494 12.253 0.607 1.00 37.35 279 ALA C N 1
ATOM 10590 C CA . ALA C 1 285 ? -50.571 12.703 -0.421 1.00 39.88 279 ALA C CA 1
ATOM 10591 C C . ALA C 1 285 ? -50.323 11.633 -1.488 1.00 41.76 279 ALA C C 1
ATOM 10592 O O . ALA C 1 285 ? -50.187 11.949 -2.663 1.00 41.16 279 ALA C O 1
ATOM 10594 N N . ILE C 1 286 ? -50.234 10.369 -1.083 1.00 43.86 280 ILE C N 1
ATOM 10595 C CA . ILE C 1 286 ? -49.749 9.327 -1.978 1.00 47.17 280 ILE C CA 1
ATOM 10596 C C . ILE C 1 286 ? -50.891 8.402 -2.405 1.00 50.43 280 ILE C C 1
ATOM 10597 O O . ILE C 1 286 ? -50.931 7.968 -3.546 1.00 49.96 280 ILE C O 1
ATOM 10602 N N . LYS C 1 287 ? -51.805 8.085 -1.486 1.00 53.50 281 LYS C N 1
ATOM 10603 C CA . LYS C 1 287 ? -52.865 7.126 -1.753 1.00 52.68 281 LYS C CA 1
ATOM 10604 C C . LYS C 1 287 ? -53.919 7.724 -2.681 1.00 47.32 281 LYS C C 1
ATOM 10605 O O . LYS C 1 287 ? -54.610 6.975 -3.372 1.00 50.28 281 LYS C O 1
ATOM 10611 N N . THR C 1 288 ? -54.059 9.059 -2.647 1.00 41.47 282 THR C N 1
ATOM 10612 C CA . THR C 1 288 ? -54.987 9.772 -3.512 1.00 37.50 282 THR C CA 1
ATOM 10613 C C . THR C 1 288 ? -54.551 9.558 -4.965 1.00 40.02 282 THR C C 1
ATOM 10614 O O . THR C 1 288 ? -55.290 8.945 -5.742 1.00 40.35 282 THR C O 1
ATOM 10618 N N . PRO C 1 289 ? -53.332 9.995 -5.385 1.00 38.79 283 PRO C N 1
ATOM 10619 C CA . PRO C 1 289 ? -52.848 9.722 -6.733 1.00 36.91 283 PRO C CA 1
ATOM 10620 C C . PRO C 1 289 ? -52.880 8.238 -7.081 1.00 35.80 283 PRO C C 1
ATOM 10621 O O . PRO C 1 289 ? -53.143 7.882 -8.220 1.00 37.97 283 PRO C O 1
ATOM 10625 N N . GLN C 1 290 ? -52.589 7.382 -6.106 1.00 34.64 284 GLN C N 1
ATOM 10626 C CA . GLN C 1 290 ? -52.629 5.955 -6.339 1.00 36.92 284 GLN C CA 1
ATOM 10627 C C . GLN C 1 290 ? -54.003 5.557 -6.871 1.00 39.69 284 GLN C C 1
ATOM 10628 O O . GLN C 1 290 ? -54.095 4.798 -7.837 1.00 44.80 284 GLN C O 1
ATOM 10634 N N . LEU C 1 291 ? -55.067 6.065 -6.239 1.00 38.95 285 LEU C N 1
ATOM 10635 C CA . LEU C 1 291 ? -56.415 5.679 -6.625 1.00 38.96 285 LEU C CA 1
ATOM 10636 C C . LEU C 1 291 ? -56.710 6.135 -8.054 1.00 41.54 285 LEU C C 1
ATOM 10637 O O . LEU C 1 291 ? -57.392 5.436 -8.804 1.00 41.40 285 LEU C O 1
ATOM 10642 N N . LEU C 1 292 ? -56.222 7.328 -8.406 1.00 42.09 286 LEU C N 1
ATOM 10643 C CA . LEU C 1 292 ? -56.420 7.873 -9.735 1.00 41.63 286 LEU C CA 1
ATOM 10644 C C . LEU C 1 292 ? -55.643 7.024 -10.728 1.00 40.32 286 LEU C C 1
ATOM 10645 O O . LEU C 1 292 ? -56.205 6.551 -11.708 1.00 40.40 286 LEU C O 1
ATOM 10650 N N . TRP C 1 293 ? -54.354 6.828 -10.446 1.00 40.94 287 TRP C N 1
ATOM 10651 C CA . TRP C 1 293 ? -53.473 6.056 -11.308 1.00 42.41 287 TRP C CA 1
ATOM 10652 C C . TRP C 1 293 ? -54.131 4.732 -11.683 1.00 40.42 287 TRP C C 1
ATOM 10653 O O . TRP C 1 293 ? -54.031 4.259 -12.810 1.00 41.24 287 TRP C O 1
ATOM 10664 N N . ASN C 1 294 ? -54.824 4.156 -10.709 1.00 39.37 288 ASN C N 1
ATOM 10665 C CA . ASN C 1 294 ? -55.420 2.838 -10.827 1.00 39.57 288 ASN C CA 1
ATOM 10666 C C . ASN C 1 294 ? -56.809 2.938 -11.470 1.00 39.05 288 ASN C C 1
ATOM 10667 O O . ASN C 1 294 ? -57.432 1.926 -11.793 1.00 38.97 288 ASN C O 1
ATOM 10672 N N . SER C 1 295 ? -57.314 4.169 -11.602 1.00 38.87 289 SER C N 1
ATOM 10673 C CA . SER C 1 295 ? -58.584 4.431 -12.256 1.00 39.31 289 SER C CA 1
ATOM 10674 C C . SER C 1 295 ? -58.349 4.934 -13.682 1.00 40.25 289 SER C C 1
ATOM 10675 O O . SER C 1 295 ? -59.284 5.420 -14.318 1.00 39.62 289 SER C O 1
ATOM 10678 N N . GLN C 1 296 ? -57.098 4.828 -14.168 1.00 38.78 290 GLN C N 1
ATOM 10679 C CA . GLN C 1 296 ? -56.715 5.270 -15.498 1.00 40.01 290 GLN C CA 1
ATOM 10680 C C . GLN C 1 296 ? -56.801 6.793 -15.626 1.00 38.92 290 GLN C C 1
ATOM 10681 O O . GLN C 1 296 ? -57.041 7.307 -16.704 1.00 40.41 290 GLN C O 1
ATOM 10687 N N . ILE C 1 297 ? -56.600 7.524 -14.534 1.00 38.13 291 ILE C N 1
ATOM 10688 C CA . ILE C 1 297 ? -56.605 8.974 -14.576 1.00 37.35 291 ILE C CA 1
ATOM 10689 C C . ILE C 1 297 ? -55.205 9.450 -14.241 1.00 36.49 291 ILE C C 1
ATOM 10690 O O . ILE C 1 297 ? -54.851 9.462 -13.074 1.00 34.73 291 ILE C O 1
ATOM 10695 N N . ARG C 1 298 ? -54.432 9.834 -15.257 1.00 36.45 292 ARG C N 1
ATOM 10696 C CA . ARG C 1 298 ? -53.032 10.158 -15.053 1.00 36.44 292 ARG C CA 1
ATOM 10697 C C . ARG C 1 298 ? -52.703 11.439 -15.800 1.00 40.30 292 ARG C C 1
ATOM 10698 O O . ARG C 1 298 ? -52.088 11.402 -16.862 1.00 40.99 292 ARG C O 1
ATOM 10706 N N . PRO C 1 299 ? -53.134 12.614 -15.297 1.00 45.53 293 PRO C N 1
ATOM 10707 C CA . PRO C 1 299 ? -52.568 13.877 -15.765 1.00 47.58 293 PRO C CA 1
ATOM 10708 C C . PRO C 1 299 ? -51.048 13.831 -15.645 1.00 46.82 293 PRO C C 1
ATOM 10709 O O . PRO C 1 299 ? -50.498 13.091 -14.828 1.00 50.75 293 PRO C O 1
ATOM 10713 N N . LYS C 1 300 ? -50.383 14.641 -16.467 1.00 43.96 294 LYS C N 1
ATOM 10714 C CA . LYS C 1 300 ? -48.936 14.673 -16.540 1.00 44.23 294 LYS C CA 1
ATOM 10715 C C . LYS C 1 300 ? -48.333 15.003 -15.180 1.00 42.78 294 LYS C C 1
ATOM 10716 O O . LYS C 1 300 ? -47.217 14.576 -14.911 1.00 40.99 294 LYS C O 1
ATOM 10722 N N . ALA C 1 301 ? -49.065 15.746 -14.332 1.00 43.55 295 ALA C N 1
ATOM 10723 C CA . ALA C 1 301 ? -48.496 16.301 -13.108 1.00 45.39 295 ALA C CA 1
ATOM 10724 C C . ALA C 1 301 ? -48.706 15.390 -11.900 1.00 43.14 295 ALA C C 1
ATOM 10725 O O . ALA C 1 301 ? -48.321 15.740 -10.786 1.00 43.60 295 ALA C O 1
ATOM 10727 N N . LEU C 1 302 ? -49.328 14.227 -12.122 1.00 44.19 296 LEU C N 1
ATOM 10728 C CA . LEU C 1 302 ? -49.782 13.389 -11.021 1.00 45.76 296 LEU C CA 1
ATOM 10729 C C . LEU C 1 302 ? -48.562 12.836 -10.288 1.00 45.86 296 LEU C C 1
ATOM 10730 O O . LEU C 1 302 ? -47.657 12.285 -10.906 1.00 46.52 296 LEU C O 1
ATOM 10735 N N . GLY C 1 303 ? -48.538 13.014 -8.965 1.00 43.17 297 GLY C N 1
ATOM 10736 C CA . GLY C 1 303 ? -47.451 12.508 -8.151 1.00 42.02 297 GLY C CA 1
ATOM 10737 C C . GLY C 1 303 ? -46.123 13.168 -8.496 1.00 41.07 297 GLY C C 1
ATOM 10738 O O . GLY C 1 303 ? -45.071 12.689 -8.090 1.00 43.78 297 GLY C O 1
ATOM 10739 N N . CYS C 1 304 ? -46.162 14.258 -9.264 1.00 39.87 298 CYS C N 1
ATOM 10740 C CA . CYS C 1 304 ? -44.961 15.031 -9.506 1.00 39.92 298 CYS C CA 1
ATOM 10741 C C . CYS C 1 304 ? -45.037 16.264 -8.635 1.00 39.35 298 CYS C C 1
ATOM 10742 O O . CYS C 1 304 ? -46.085 16.542 -8.055 1.00 40.91 298 CYS C O 1
ATOM 10745 N N . TYR C 1 305 ? -43.926 17.001 -8.582 1.00 39.28 299 TYR C N 1
ATOM 10746 C CA . TYR C 1 305 ? -43.830 18.158 -7.710 1.00 39.34 299 TYR C CA 1
ATOM 10747 C C . TYR C 1 305 ? -44.071 17.638 -6.300 1.00 38.97 299 TYR C C 1
ATOM 10748 O O . TYR C 1 305 ? -44.833 18.214 -5.536 1.00 38.79 299 TYR C O 1
ATOM 10757 N N . LEU C 1 306 ? -43.450 16.491 -6.014 1.00 38.73 300 LEU C N 1
ATOM 10758 C CA . LEU C 1 306 ? -43.437 15.943 -4.675 1.00 38.21 300 LEU C CA 1
ATOM 10759 C C . LEU C 1 306 ? -42.557 16.848 -3.821 1.00 36.18 300 LEU C C 1
ATOM 10760 O O . LEU C 1 306 ? -41.470 17.258 -4.242 1.00 37.30 300 LEU C O 1
ATOM 10765 N N . SER C 1 307 ? -43.070 17.133 -2.625 1.00 34.59 301 SER C N 1
ATOM 10766 C CA . SER C 1 307 ? -42.595 18.205 -1.773 1.00 36.60 301 SER C CA 1
ATOM 10767 C C . SER C 1 307 ? -43.032 17.911 -0.343 1.00 36.22 301 SER C C 1
ATOM 10768 O O . SER C 1 307 ? -44.082 17.301 -0.125 1.00 36.62 301 SER C O 1
ATOM 10771 N N . GLU C 1 308 ? -42.207 18.313 0.625 1.00 36.83 302 GLU C N 1
ATOM 10772 C CA . GLU C 1 308 ? -42.611 18.245 2.021 1.00 39.38 302 GLU C CA 1
ATOM 10773 C C . GLU C 1 308 ? -41.984 19.433 2.743 1.00 38.93 302 GLU C C 1
ATOM 10774 O O . GLU C 1 308 ? -41.979 20.543 2.204 1.00 40.22 302 GLU C O 1
ATOM 10780 N N . HIS C 1 309 ? -41.525 19.197 3.979 1.00 37.61 303 HIS C N 1
ATOM 10781 C CA . HIS C 1 309 ? -40.605 20.103 4.636 1.00 38.50 303 HIS C CA 1
ATOM 10782 C C . HIS C 1 309 ? -39.347 19.332 4.985 1.00 39.23 303 HIS C C 1
ATOM 10783 O O . HIS C 1 309 ? -39.426 18.266 5.590 1.00 42.01 303 HIS C O 1
ATOM 10790 N N . ILE C 1 310 ? -38.197 19.881 4.605 1.00 38.06 304 ILE C N 1
ATOM 10791 C CA . ILE C 1 310 ? -36.960 19.474 5.236 1.00 37.78 304 ILE C CA 1
ATOM 10792 C C . ILE C 1 310 ? -37.035 19.958 6.683 1.00 40.86 304 ILE C C 1
ATOM 10793 O O . ILE C 1 310 ? -37.492 21.071 6.928 1.00 42.69 304 ILE C O 1
ATOM 10798 N N . MET C 1 311 ? -36.621 19.102 7.624 1.00 42.01 305 MET C N 1
ATOM 10799 C CA . MET C 1 311 ? -36.808 19.359 9.040 1.00 41.61 305 MET C CA 1
ATOM 10800 C C . MET C 1 311 ? -35.491 19.280 9.788 1.00 40.98 305 MET C C 1
ATOM 10801 O O . MET C 1 311 ? -34.706 18.358 9.573 1.00 46.02 305 MET C O 1
ATOM 10806 N N . THR C 1 312 ? -35.317 20.195 10.739 1.00 38.95 306 THR C N 1
ATOM 10807 C CA . THR C 1 312 ? -34.374 19.952 11.810 1.00 37.49 306 THR C CA 1
ATOM 10808 C C . THR C 1 312 ? -35.168 19.690 13.078 1.00 36.78 306 THR C C 1
ATOM 10809 O O . THR C 1 312 ? -36.273 20.199 13.257 1.00 34.90 306 THR C O 1
ATOM 10813 N N . PHE C 1 313 ? -34.569 18.875 13.940 1.00 37.85 307 PHE C N 1
ATOM 10814 C CA . PHE C 1 313 ? -35.163 18.558 15.218 1.00 37.56 307 PHE C CA 1
ATOM 10815 C C . PHE C 1 313 ? -34.059 18.391 16.249 1.00 36.82 307 PHE C C 1
ATOM 10816 O O . PHE C 1 313 ? -32.932 18.030 15.911 1.00 43.66 307 PHE C O 1
ATOM 10824 N N . GLY C 1 314 ? -34.417 18.642 17.504 1.00 32.23 308 GLY C N 1
ATOM 10825 C CA . GLY C 1 314 ? -33.524 18.404 18.617 1.00 31.87 308 GLY C CA 1
ATOM 10826 C C . GLY C 1 314 ? -34.283 18.602 19.919 1.00 31.69 308 GLY C C 1
ATOM 10827 O O . GLY C 1 314 ? -35.346 19.212 19.921 1.00 30.64 308 GLY C O 1
ATOM 10828 N N . GLN C 1 315 ? -33.738 18.071 21.011 1.00 31.68 309 GLN C N 1
ATOM 10829 C CA . GLN C 1 315 ? -34.349 18.255 22.309 1.00 34.17 309 GLN C CA 1
ATOM 10830 C C . GLN C 1 315 ? -33.301 18.806 23.256 1.00 34.12 309 GLN C C 1
ATOM 10831 O O . GLN C 1 315 ? -32.110 18.527 23.101 1.00 34.29 309 GLN C O 1
ATOM 10837 N N . ILE C 1 316 ? -33.773 19.582 24.236 1.00 33.98 310 ILE C N 1
ATOM 10838 C CA . ILE C 1 316 ? -32.880 20.188 25.203 1.00 35.77 310 ILE C CA 1
ATOM 10839 C C . ILE C 1 316 ? -33.441 19.984 26.601 1.00 33.07 310 ILE C C 1
ATOM 10840 O O . ILE C 1 316 ? -34.645 19.825 26.776 1.00 30.29 310 ILE C O 1
ATOM 10845 N N . VAL C 1 317 ? -32.521 19.952 27.571 1.00 33.37 311 VAL C N 1
ATOM 10846 C CA . VAL C 1 317 ? -32.817 19.977 28.992 1.00 34.57 311 VAL C CA 1
ATOM 10847 C C . VAL C 1 317 ? -32.738 21.430 29.445 1.00 35.34 311 VAL C C 1
ATOM 10848 O O . VAL C 1 317 ? -31.751 22.109 29.154 1.00 39.11 311 VAL C O 1
ATOM 10852 N N . LEU C 1 318 ? -33.765 21.895 30.171 1.00 35.73 312 LEU C N 1
ATOM 10853 C CA . LEU C 1 318 ? -33.855 23.291 30.579 1.00 35.41 312 LEU C CA 1
ATOM 10854 C C . LEU C 1 318 ? -32.629 23.710 31.392 1.00 34.31 312 LEU C C 1
ATOM 10855 O O . LEU C 1 318 ? -32.121 22.965 32.220 1.00 30.64 312 LEU C O 1
ATOM 10860 N N . SER C 1 319 ? -32.179 24.942 31.139 1.00 35.67 313 SER C N 1
ATOM 10861 C CA . SER C 1 319 ? -31.140 25.590 31.920 1.00 36.21 313 SER C CA 1
ATOM 10862 C C . SER C 1 319 ? -31.505 25.545 33.404 1.00 35.58 313 SER C C 1
ATOM 10863 O O . SER C 1 319 ? -32.683 25.579 33.757 1.00 33.13 313 SER C O 1
ATOM 10866 N N . LYS C 1 320 ? -30.501 25.477 34.285 1.00 36.57 314 LYS C N 1
ATOM 10867 C CA . LYS C 1 320 ? -30.769 25.573 35.714 1.00 38.44 314 LYS C CA 1
ATOM 10868 C C . LYS C 1 320 ? -31.328 26.960 36.024 1.00 38.51 314 LYS C C 1
ATOM 10869 O O . LYS C 1 320 ? -32.168 27.125 36.909 1.00 37.07 314 LYS C O 1
ATOM 10875 N N . GLU C 1 321 ? -30.845 27.967 35.280 1.00 37.75 315 GLU C N 1
ATOM 10876 C CA . GLU C 1 321 ? -31.263 29.323 35.565 1.00 38.91 315 GLU C CA 1
ATOM 10877 C C . GLU C 1 321 ? -32.761 29.435 35.282 1.00 39.98 315 GLU C C 1
ATOM 10878 O O . GLU C 1 321 ? -33.440 30.021 36.105 1.00 42.31 315 GLU C O 1
ATOM 10884 N N . ILE C 1 322 ? -33.281 28.841 34.203 1.00 40.13 316 ILE C N 1
ATOM 10885 C CA . ILE C 1 322 ? -34.710 28.872 33.911 1.00 41.85 316 ILE C CA 1
ATOM 10886 C C . ILE C 1 322 ? -35.492 28.206 35.043 1.00 43.10 316 ILE C C 1
ATOM 10887 O O . ILE C 1 322 ? -36.510 28.736 35.502 1.00 45.01 316 ILE C O 1
ATOM 10892 N N . VAL C 1 323 ? -35.045 27.028 35.479 1.00 41.68 317 VAL C N 1
ATOM 10893 C CA . VAL C 1 323 ? -35.782 26.303 36.501 1.00 41.73 317 VAL C CA 1
ATOM 10894 C C . VAL C 1 323 ? -35.845 27.157 37.765 1.00 42.73 317 VAL C C 1
ATOM 10895 O O . VAL C 1 323 ? -36.911 27.316 38.348 1.00 43.43 317 VAL C O 1
ATOM 10899 N N . ALA C 1 324 ? -34.701 27.724 38.163 1.00 44.53 318 ALA C N 1
ATOM 10900 C CA . ALA C 1 324 ? -34.647 28.632 39.294 1.00 45.31 318 ALA C CA 1
ATOM 10901 C C . ALA C 1 324 ? -35.742 29.703 39.197 1.00 47.62 318 ALA C C 1
ATOM 10902 O O . ALA C 1 324 ? -36.407 29.979 40.185 1.00 53.12 318 ALA C O 1
ATOM 10904 N N . GLU C 1 325 ? -35.969 30.262 37.997 1.00 45.87 319 GLU C N 1
ATOM 10905 C CA . GLU C 1 325 ? -36.889 31.378 37.765 1.00 46.23 319 GLU C CA 1
ATOM 10906 C C . GLU C 1 325 ? -38.366 31.005 37.949 1.00 45.94 319 GLU C C 1
ATOM 10907 O O . GLU C 1 325 ? -39.231 31.866 37.808 1.00 49.25 319 GLU C O 1
ATOM 10913 N N . ILE C 1 326 ? -38.675 29.741 38.255 1.00 42.59 320 ILE C N 1
ATOM 10914 C CA . ILE C 1 326 ? -40.049 29.276 38.303 1.00 41.57 320 ILE C CA 1
ATOM 10915 C C . ILE C 1 326 ? -40.277 28.532 39.628 1.00 45.20 320 ILE C C 1
ATOM 10916 O O . ILE C 1 326 ? -40.269 29.237 40.668 1.00 49.91 320 ILE C O 1
ATOM 10921 N N . PRO C 1 332 ? -51.728 26.716 41.442 1.00 49.68 326 PRO C N 1
ATOM 10922 C CA . PRO C 1 332 ? -52.070 25.307 41.269 1.00 51.52 326 PRO C CA 1
ATOM 10923 C C . PRO C 1 332 ? -53.083 24.874 40.193 1.00 54.39 326 PRO C C 1
ATOM 10924 O O . PRO C 1 332 ? -53.684 25.710 39.511 1.00 43.46 326 PRO C O 1
ATOM 10928 N N . TYR C 1 333 ? -53.110 23.539 39.958 1.00 61.17 327 TYR C N 1
ATOM 10929 C CA . TYR C 1 333 ? -54.259 22.708 39.566 1.00 61.15 327 TYR C CA 1
ATOM 10930 C C . TYR C 1 333 ? -54.356 21.501 40.520 1.00 67.40 327 TYR C C 1
ATOM 10931 O O . TYR C 1 333 ? -53.352 21.081 41.110 1.00 67.96 327 TYR C O 1
ATOM 10940 N N . PHE C 1 334 ? -55.555 20.885 40.602 1.00 67.83 328 PHE C N 1
ATOM 10941 C CA . PHE C 1 334 ? -55.824 19.691 41.392 1.00 66.32 328 PHE C CA 1
ATOM 10942 C C . PHE C 1 334 ? -55.555 19.953 42.876 1.00 73.95 328 PHE C C 1
ATOM 10943 O O . PHE C 1 334 ? -54.869 19.160 43.530 1.00 76.57 328 PHE C O 1
ATOM 10951 N N . LYS C 1 335 ? -56.134 21.033 43.421 1.00 75.84 329 LYS C N 1
ATOM 10952 C CA . LYS C 1 335 ? -55.930 21.338 44.832 1.00 73.59 329 LYS C CA 1
ATOM 10953 C C . LYS C 1 335 ? -56.854 20.466 45.686 1.00 72.31 329 LYS C C 1
ATOM 10954 O O . LYS C 1 335 ? -56.539 20.189 46.841 1.00 58.34 329 LYS C O 1
ATOM 10960 N N . GLU C 1 336 ? -57.952 19.970 45.094 1.00 77.44 330 GLU C N 1
ATOM 10961 C CA . GLU C 1 336 ? -58.878 19.086 45.792 1.00 76.14 330 GLU C CA 1
ATOM 10962 C C . GLU C 1 336 ? -58.527 17.611 45.552 1.00 71.30 330 GLU C C 1
ATOM 10963 O O . GLU C 1 336 ? -59.322 16.729 45.872 1.00 74.33 330 GLU C O 1
ATOM 10969 N N . SER C 1 337 ? -57.334 17.337 44.999 1.00 62.59 331 SER C N 1
ATOM 10970 C CA . SER C 1 337 ? -56.854 15.976 44.815 1.00 53.41 331 SER C CA 1
ATOM 10971 C C . SER C 1 337 ? -55.339 15.930 45.013 1.00 48.93 331 SER C C 1
ATOM 10972 O O . SER C 1 337 ? -54.573 15.898 44.046 1.00 41.25 331 SER C O 1
ATOM 10975 N N . PRO C 1 338 ? -54.853 15.912 46.279 1.00 51.37 332 PRO C N 1
ATOM 10976 C CA . PRO C 1 338 ? -53.478 15.468 46.563 1.00 53.12 332 PRO C CA 1
ATOM 10977 C C . PRO C 1 338 ? -53.192 14.087 45.961 1.00 53.86 332 PRO C C 1
ATOM 10978 O O . PRO C 1 338 ? -54.126 13.296 45.768 1.00 57.45 332 PRO C O 1
ATOM 10982 N N . LYS C 1 339 ? -51.918 13.795 45.686 1.00 49.12 333 LYS C N 1
ATOM 10983 C CA . LYS C 1 339 ? -51.529 12.485 45.170 1.00 53.76 333 LYS C CA 1
ATOM 10984 C C . LYS C 1 339 ? -51.973 12.298 43.709 1.00 49.14 333 LYS C C 1
ATOM 10985 O O . LYS C 1 339 ? -51.675 11.292 43.091 1.00 42.26 333 LYS C O 1
ATOM 10991 N N . MET C 1 340 ? -52.557 13.338 43.116 1.00 48.71 334 MET C N 1
ATOM 10992 C CA . MET C 1 340 ? -52.411 13.561 41.684 1.00 44.62 334 MET C CA 1
ATOM 10993 C C . MET C 1 340 ? -50.970 13.984 41.373 1.00 44.27 334 MET C C 1
ATOM 10994 O O . MET C 1 340 ? -50.462 13.720 40.283 1.00 44.19 334 MET C O 1
ATOM 10999 N N . PHE C 1 341 ? -50.261 14.476 42.409 1.00 44.70 335 PHE C N 1
ATOM 11000 C CA . PHE C 1 341 ? -48.853 14.853 42.358 1.00 42.68 335 PHE C CA 1
ATOM 11001 C C . PHE C 1 341 ? -47.935 13.673 42.662 1.00 42.58 335 PHE C C 1
ATOM 11002 O O . PHE C 1 341 ? -46.722 13.846 42.702 1.00 42.30 335 PHE C O 1
ATOM 11010 N N . HIS C 1 342 ? -48.540 12.498 42.896 1.00 42.83 336 HIS C N 1
ATOM 11011 C CA . HIS C 1 342 ? -47.853 11.224 43.076 1.00 44.91 336 HIS C CA 1
ATOM 11012 C C . HIS C 1 342 ? -47.038 11.153 44.366 1.00 46.93 336 HIS C C 1
ATOM 11013 O O . HIS C 1 342 ? -46.151 10.311 44.469 1.00 52.42 336 HIS C O 1
ATOM 11020 N N . VAL C 1 343 ? -47.331 12.003 45.351 1.00 47.86 337 VAL C N 1
ATOM 11021 C CA . VAL C 1 343 ? -46.513 12.079 46.550 1.00 49.91 337 VAL C CA 1
ATOM 11022 C C . VAL C 1 343 ? -47.353 12.609 47.713 1.00 49.20 337 VAL C C 1
ATOM 11023 O O . VAL C 1 343 ? -48.356 13.289 47.513 1.00 48.52 337 VAL C O 1
ATOM 11027 N N . ALA C 1 344 ? -46.974 12.236 48.938 1.00 50.60 338 ALA C N 1
ATOM 11028 C CA . ALA C 1 344 ? -47.692 12.636 50.142 1.00 50.90 338 ALA C CA 1
ATOM 11029 C C . ALA C 1 344 ? -46.764 12.484 51.348 1.00 49.79 338 ALA C C 1
ATOM 11030 O O . ALA C 1 344 ? -45.795 11.724 51.300 1.00 47.97 338 ALA C O 1
ATOM 11032 N N . GLY C 1 345 ? -47.077 13.218 52.425 1.00 48.51 339 GLY C N 1
ATOM 11033 C CA . GLY C 1 345 ? -46.256 13.241 53.622 1.00 47.95 339 GLY C CA 1
ATOM 11034 C C . GLY C 1 345 ? -44.810 13.632 53.306 1.00 47.51 339 GLY C C 1
ATOM 11035 O O . GLY C 1 345 ? -44.536 14.638 52.651 1.00 47.30 339 GLY C O 1
ATOM 11036 N N . ASN C 1 346 ? -43.887 12.778 53.736 1.00 47.73 340 ASN C N 1
ATOM 11037 C CA . ASN C 1 346 ? -42.471 13.126 53.797 1.00 48.04 340 ASN C CA 1
ATOM 11038 C C . ASN C 1 346 ? -41.802 13.059 52.432 1.00 44.58 340 ASN C C 1
ATOM 11039 O O . ASN C 1 346 ? -40.731 13.633 52.247 1.00 42.36 340 ASN C O 1
ATOM 11044 N N . GLN C 1 347 ? -42.418 12.333 51.494 1.00 42.14 341 GLN C N 1
ATOM 11045 C CA . GLN C 1 347 ? -41.866 12.191 50.163 1.00 42.00 341 GLN C CA 1
ATOM 11046 C C . GLN C 1 347 ? -42.224 13.438 49.377 1.00 42.00 341 GLN C C 1
ATOM 11047 O O . GLN C 1 347 ? -43.364 13.899 49.406 1.00 38.87 341 GLN C O 1
ATOM 11053 N N . LYS C 1 348 ? -41.203 13.976 48.694 1.00 45.39 342 LYS C N 1
ATOM 11054 C CA . LYS C 1 348 ? -41.312 15.137 47.836 1.00 46.76 342 LYS C CA 1
ATOM 11055 C C . LYS C 1 348 ? -40.982 14.701 46.398 1.00 45.66 342 LYS C C 1
ATOM 11056 O O . LYS C 1 348 ? -40.283 13.708 46.168 1.00 42.58 342 LYS C O 1
ATOM 11062 N N . ASP C 1 349 ? -41.522 15.431 45.416 1.00 43.99 343 ASP C N 1
ATOM 11063 C CA . ASP C 1 349 ? -41.123 15.261 44.032 1.00 42.90 343 ASP C CA 1
ATOM 11064 C C . ASP C 1 349 ? -39.828 16.037 43.795 1.00 41.63 343 ASP C C 1
ATOM 11065 O O . ASP C 1 349 ? -39.832 17.262 43.855 1.00 42.38 343 ASP C O 1
ATOM 11070 N N . PRO C 1 350 ? -38.684 15.385 43.498 1.00 40.32 344 PRO C N 1
ATOM 11071 C CA . PRO C 1 350 ? -37.413 16.097 43.416 1.00 41.67 344 PRO C CA 1
ATOM 11072 C C . PRO C 1 350 ? -37.301 16.969 42.170 1.00 48.39 344 PRO C C 1
ATOM 11073 O O . PRO C 1 350 ? -36.345 17.741 42.064 1.00 52.08 344 PRO C O 1
ATOM 11077 N N . ILE C 1 351 ? -38.270 16.845 41.239 1.00 50.00 345 ILE C N 1
ATOM 11078 C CA . ILE C 1 351 ? -38.325 17.701 40.059 1.00 48.68 345 ILE C CA 1
ATOM 11079 C C . ILE C 1 351 ? -39.011 19.010 40.428 1.00 47.73 345 ILE C C 1
ATOM 11080 O O . ILE C 1 351 ? -40.175 19.015 40.812 1.00 50.31 345 ILE C O 1
ATOM 11085 N N . ASP C 1 352 ? -38.295 20.123 40.226 1.00 47.17 346 ASP C N 1
ATOM 11086 C CA . ASP C 1 352 ? -38.738 21.427 40.671 1.00 48.07 346 ASP C CA 1
ATOM 11087 C C . ASP C 1 352 ? -39.534 22.103 39.566 1.00 45.01 346 ASP C C 1
ATOM 11088 O O . ASP C 1 352 ? -39.313 23.261 39.278 1.00 46.98 346 ASP C O 1
ATOM 11093 N N . ILE C 1 353 ? -40.489 21.407 38.970 1.00 43.13 347 ILE C N 1
ATOM 11094 C CA . ILE C 1 353 ? -41.245 22.023 37.903 1.00 43.92 347 ILE C CA 1
ATOM 11095 C C . ILE C 1 353 ? -42.714 21.676 38.080 1.00 40.81 347 ILE C C 1
ATOM 11096 O O . ILE C 1 353 ? -43.100 20.532 37.868 1.00 40.94 347 ILE C O 1
ATOM 11101 N N . PRO C 1 354 ? -43.576 22.660 38.393 1.00 39.51 348 PRO C N 1
ATOM 11102 C CA . PRO C 1 354 ? -44.978 22.380 38.687 1.00 39.60 348 PRO C CA 1
ATOM 11103 C C . PRO C 1 354 ? -45.509 21.316 37.736 1.00 37.50 348 PRO C C 1
ATOM 11104 O O . PRO C 1 354 ? -45.409 21.436 36.513 1.00 36.12 348 PRO C O 1
ATOM 11108 N N . LEU C 1 355 ? -46.079 20.274 38.341 1.00 35.94 349 LEU C N 1
ATOM 11109 C CA . LEU C 1 355 ? -46.448 19.090 37.607 1.00 33.68 349 LEU C CA 1
ATOM 11110 C C . LEU C 1 355 ? -47.544 19.427 36.612 1.00 34.26 349 LEU C C 1
ATOM 11111 O O . LEU C 1 355 ? -47.700 18.701 35.642 1.00 37.01 349 LEU C O 1
ATOM 11116 N N . TYR C 1 356 ? -48.336 20.474 36.867 1.00 35.20 350 TYR C N 1
ATOM 11117 C CA . TYR C 1 356 ? -49.435 20.774 35.967 1.00 36.35 350 TYR C CA 1
ATOM 11118 C C . TYR C 1 356 ? -49.159 22.074 35.227 1.00 36.18 350 TYR C C 1
ATOM 11119 O O . TYR C 1 356 ? -50.070 22.632 34.618 1.00 38.10 350 TYR C O 1
ATOM 11128 N N . ASP C 1 357 ? -47.893 22.501 35.244 1.00 32.79 351 ASP C N 1
ATOM 11129 C CA . ASP C 1 357 ? -47.494 23.620 34.424 1.00 33.70 351 ASP C CA 1
ATOM 11130 C C . ASP C 1 357 ? -47.834 23.288 32.983 1.00 33.62 351 ASP C C 1
ATOM 11131 O O . ASP C 1 357 ? -47.281 22.342 32.439 1.00 30.17 351 ASP C O 1
ATOM 11136 N N . PRO C 1 358 ? -48.741 24.041 32.324 1.00 38.20 352 PRO C N 1
ATOM 11137 C CA . PRO C 1 358 ? -49.046 23.794 30.911 1.00 39.93 352 PRO C CA 1
ATOM 11138 C C . PRO C 1 358 ? -47.760 23.723 30.092 1.00 39.73 352 PRO C C 1
ATOM 11139 O O . PRO C 1 358 ? -46.793 24.423 30.376 1.00 36.67 352 PRO C O 1
ATOM 11143 N N . ASP C 1 359 ? -47.746 22.847 29.087 1.00 42.59 353 ASP C N 1
ATOM 11144 C CA . ASP C 1 359 ? -46.540 22.598 28.312 1.00 44.57 353 ASP C CA 1
ATOM 11145 C C . ASP C 1 359 ? -46.189 23.863 27.526 1.00 41.92 353 ASP C C 1
ATOM 11146 O O . ASP C 1 359 ? -47.082 24.561 27.048 1.00 43.88 353 ASP C O 1
ATOM 11151 N N . PRO C 1 360 ? -44.892 24.226 27.377 1.00 40.19 354 PRO C N 1
ATOM 11152 C CA . PRO C 1 360 ? -44.514 25.348 26.522 1.00 38.64 354 PRO C CA 1
ATOM 11153 C C . PRO C 1 360 ? -44.894 24.960 25.100 1.00 40.77 354 PRO C C 1
ATOM 11154 O O . PRO C 1 360 ? -44.494 23.903 24.622 1.00 45.85 354 PRO C O 1
ATOM 11158 N N . THR C 1 361 ? -45.670 25.806 24.427 1.00 41.91 355 THR C N 1
ATOM 11159 C CA . THR C 1 361 ? -46.111 25.501 23.075 1.00 39.31 355 THR C CA 1
ATOM 11160 C C . THR C 1 361 ? -46.080 26.770 22.223 1.00 35.50 355 THR C C 1
ATOM 11161 O O . THR C 1 361 ? -47.116 27.410 22.005 1.00 32.28 355 THR C O 1
ATOM 11165 N N . LEU C 1 362 ? -44.867 27.104 21.763 1.00 34.02 356 LEU C N 1
ATOM 11166 C CA . LEU C 1 362 ? -44.558 28.385 21.148 1.00 36.68 356 LEU C CA 1
ATOM 11167 C C . LEU C 1 362 ? -44.266 28.179 19.673 1.00 36.15 356 LEU C C 1
ATOM 11168 O O . LEU C 1 362 ? -43.863 27.085 19.291 1.00 32.83 356 LEU C O 1
ATOM 11173 N N . TRP C 1 363 ? -44.435 29.240 18.866 1.00 37.33 357 TRP C N 1
ATOM 11174 C CA . TRP C 1 363 ? -43.846 29.232 17.537 1.00 39.45 357 TRP C CA 1
ATOM 11175 C C . TRP C 1 363 ? -43.295 30.590 17.140 1.00 35.82 357 TRP C C 1
ATOM 11176 O O . TRP C 1 363 ? -43.733 31.635 17.598 1.00 33.82 357 TRP C O 1
ATOM 11187 N N . ILE C 1 364 ? -42.303 30.498 16.266 1.00 37.22 358 ILE C N 1
ATOM 11188 C CA . ILE C 1 364 ? -41.854 31.587 15.434 1.00 40.30 358 ILE C CA 1
ATOM 11189 C C . ILE C 1 364 ? -42.351 31.281 14.028 1.00 41.32 358 ILE C C 1
ATOM 11190 O O . ILE C 1 364 ? -42.029 30.242 13.471 1.00 40.09 358 ILE C O 1
ATOM 11195 N N . PRO C 1 365 ? -43.218 32.139 13.456 1.00 43.07 359 PRO C N 1
ATOM 11196 C CA . PRO C 1 365 ? -43.630 31.996 12.058 1.00 43.98 359 PRO C CA 1
ATOM 11197 C C . PRO C 1 365 ? -42.536 31.973 11.000 1.00 42.25 359 PRO C C 1
ATOM 11198 O O . PRO C 1 365 ? -41.351 32.203 11.294 1.00 38.29 359 PRO C O 1
ATOM 11202 N N . VAL C 1 366 ? -42.991 31.688 9.771 1.00 41.87 360 VAL C N 1
ATOM 11203 C CA . VAL C 1 366 ? -42.243 32.061 8.589 1.00 43.12 360 VAL C CA 1
ATOM 11204 C C . VAL C 1 366 ? -42.488 33.555 8.402 1.00 45.70 360 VAL C C 1
ATOM 11205 O O . VAL C 1 366 ? -43.594 34.024 8.680 1.00 45.52 360 VAL C O 1
ATOM 11209 N N . GLN C 1 367 ? -41.439 34.253 7.933 1.00 46.94 361 GLN C N 1
ATOM 11210 C CA . GLN C 1 367 ? -41.341 35.700 7.875 1.00 43.93 361 GLN C CA 1
ATOM 11211 C C . GLN C 1 367 ? -40.307 36.082 6.818 1.00 43.24 361 GLN C C 1
ATOM 11212 O O . GLN C 1 367 ? -39.665 35.206 6.252 1.00 44.38 361 GLN C O 1
ATOM 11218 N N . LYS C 1 368 ? -40.090 37.388 6.610 1.00 43.52 362 LYS C N 1
ATOM 11219 C CA . LYS C 1 368 ? -38.965 37.864 5.820 1.00 46.29 362 LYS C CA 1
ATOM 11220 C C . LYS C 1 368 ? -37.661 37.257 6.348 1.00 47.56 362 LYS C C 1
ATOM 11221 O O . LYS C 1 368 ? -37.479 37.128 7.552 1.00 48.60 362 LYS C O 1
ATOM 11227 N N . ASP C 1 369 ? -36.785 36.832 5.425 1.00 49.17 363 ASP C N 1
ATOM 11228 C CA . ASP C 1 369 ? -35.457 36.299 5.718 1.00 46.33 363 ASP C CA 1
ATOM 11229 C C . ASP C 1 369 ? -35.481 34.955 6.437 1.00 43.51 363 ASP C C 1
ATOM 11230 O O . ASP C 1 369 ? -34.414 34.433 6.732 1.00 41.95 363 ASP C O 1
ATOM 11235 N N . ARG C 1 370 ? -36.675 34.390 6.670 1.00 42.88 364 ARG C N 1
ATOM 11236 C CA . ARG C 1 370 ? -36.822 33.209 7.511 1.00 41.49 364 ARG C CA 1
ATOM 11237 C C . ARG C 1 370 ? -37.822 32.249 6.875 1.00 41.42 364 ARG C C 1
ATOM 11238 O O . ARG C 1 370 ? -38.910 32.030 7.414 1.00 42.99 364 ARG C O 1
ATOM 11246 N N . PRO C 1 371 ? -37.484 31.635 5.717 1.00 42.33 365 PRO C N 1
ATOM 11247 C CA . PRO C 1 371 ? -38.366 30.659 5.075 1.00 41.47 365 PRO C CA 1
ATOM 11248 C C . PRO C 1 371 ? -38.363 29.340 5.833 1.00 40.31 365 PRO C C 1
ATOM 11249 O O . PRO C 1 371 ? -37.958 28.314 5.289 1.00 36.52 365 PRO C O 1
ATOM 11253 N N . TRP C 1 372 ? -38.793 29.413 7.102 1.00 40.78 366 TRP C N 1
ATOM 11254 C CA . TRP C 1 372 ? -38.937 28.237 7.937 1.00 41.04 366 TRP C CA 1
ATOM 11255 C C . TRP C 1 372 ? -39.694 28.567 9.219 1.00 38.29 366 TRP C C 1
ATOM 11256 O O . TRP C 1 372 ? -39.608 29.655 9.795 1.00 37.13 366 TRP C O 1
ATOM 11267 N N . HIS C 1 373 ? -40.346 27.506 9.677 1.00 35.67 367 HIS C N 1
ATOM 11268 C CA . HIS C 1 373 ? -41.394 27.541 10.665 1.00 33.16 367 HIS C CA 1
ATOM 11269 C C . HIS C 1 373 ? -40.867 26.816 11.898 1.00 33.57 367 HIS C C 1
ATOM 11270 O O . HIS C 1 373 ? -40.608 25.610 11.826 1.00 34.91 367 HIS C O 1
ATOM 11277 N N . CYS C 1 374 ? -40.695 27.549 13.004 1.00 33.17 368 CYS C N 1
ATOM 11278 C CA . CYS C 1 374 ? -40.138 26.973 14.222 1.00 34.45 368 CYS C CA 1
ATOM 11279 C C . CYS C 1 374 ? -41.259 26.631 15.202 1.00 35.33 368 CYS C C 1
ATOM 11280 O O . CYS C 1 374 ? -42.212 27.393 15.332 1.00 36.56 368 CYS C O 1
ATOM 11283 N N . GLN C 1 375 ? -41.130 25.475 15.868 1.00 35.94 369 GLN C N 1
ATOM 11284 C CA . GLN C 1 375 ? -41.976 25.118 16.997 1.00 34.09 369 GLN C CA 1
ATOM 11285 C C . GLN C 1 375 ? -41.088 24.784 18.190 1.00 30.59 369 GLN C C 1
ATOM 11286 O O . GLN C 1 375 ? -40.215 23.931 18.080 1.00 29.04 369 GLN C O 1
ATOM 11292 N N . ILE C 1 376 ? -41.293 25.495 19.302 1.00 30.08 370 ILE C N 1
ATOM 11293 C CA . ILE C 1 376 ? -40.660 25.177 20.578 1.00 29.72 370 ILE C CA 1
ATOM 11294 C C . ILE C 1 376 ? -41.740 24.609 21.492 1.00 27.75 370 ILE C C 1
ATOM 11295 O O . ILE C 1 376 ? -42.550 25.362 22.047 1.00 26.93 370 ILE C O 1
ATOM 11300 N N . HIS C 1 377 ? -41.755 23.280 21.631 1.00 28.62 371 HIS C N 1
ATOM 11301 C CA . HIS C 1 377 ? -42.874 22.600 22.271 1.00 31.28 371 HIS C CA 1
ATOM 11302 C C . HIS C 1 377 ? -42.472 21.221 22.782 1.00 30.53 371 HIS C C 1
ATOM 11303 O O . HIS C 1 377 ? -41.292 20.877 22.785 1.00 29.51 371 HIS C O 1
ATOM 11310 N N . LYS C 1 378 ? -43.485 20.457 23.205 1.00 32.05 372 LYS C N 1
ATOM 11311 C CA . LYS C 1 378 ? -43.320 19.054 23.548 1.00 36.43 372 LYS C CA 1
ATOM 11312 C C . LYS C 1 378 ? -44.502 18.245 23.022 1.00 40.11 372 LYS C C 1
ATOM 11313 O O . LYS C 1 378 ? -45.597 18.336 23.567 1.00 43.50 372 LYS C O 1
ATOM 11319 N N . ASP C 1 379 ? -44.290 17.438 21.982 1.00 42.74 373 ASP C N 1
ATOM 11320 C CA . ASP C 1 379 ? -45.347 16.557 21.522 1.00 45.17 373 ASP C CA 1
ATOM 11321 C C . ASP C 1 379 ? -44.754 15.230 21.088 1.00 45.50 373 ASP C C 1
ATOM 11322 O O . ASP C 1 379 ? -43.537 15.035 21.149 1.00 43.69 373 ASP C O 1
ATOM 11327 N N . ASN C 1 380 ? -45.665 14.356 20.643 1.00 48.85 374 ASN C N 1
ATOM 11328 C CA . ASN C 1 380 ? -45.474 12.919 20.581 1.00 48.16 374 ASN C CA 1
ATOM 11329 C C . ASN C 1 380 ? -45.405 12.490 19.121 1.00 42.94 374 ASN C C 1
ATOM 11330 O O . ASN C 1 380 ? -46.358 12.665 18.363 1.00 41.11 374 ASN C O 1
ATOM 11335 N N . PHE C 1 381 ? -44.242 11.945 18.771 1.00 39.03 375 PHE C N 1
ATOM 11336 C CA . PHE C 1 381 ? -43.883 11.552 17.423 1.00 36.94 375 PHE C CA 1
ATOM 11337 C C . PHE C 1 381 ? -43.103 10.244 17.522 1.00 35.95 375 PHE C C 1
ATOM 11338 O O . PHE C 1 381 ? -42.703 9.841 18.610 1.00 35.40 375 PHE C O 1
ATOM 11346 N N . SER C 1 382 ? -42.848 9.631 16.362 1.00 36.16 376 SER C N 1
ATOM 11347 C CA . SER C 1 382 ? -42.089 8.401 16.252 1.00 36.46 376 SER C CA 1
ATOM 11348 C C . SER C 1 382 ? -40.676 8.580 16.785 1.00 37.30 376 SER C C 1
ATOM 11349 O O . SER C 1 382 ? -40.084 7.625 17.264 1.00 46.57 376 SER C O 1
ATOM 11352 N N . TYR C 1 383 ? -40.132 9.793 16.690 1.00 35.41 377 TYR C N 1
ATOM 11353 C CA . TYR C 1 383 ? -38.729 10.025 16.974 1.00 34.89 377 TYR C CA 1
ATOM 11354 C C . TYR C 1 383 ? -38.621 10.857 18.236 1.00 33.86 377 TYR C C 1
ATOM 11355 O O . TYR C 1 383 ? -39.598 11.433 18.691 1.00 31.99 377 TYR C O 1
ATOM 11364 N N . GLY C 1 384 ? -37.416 10.902 18.790 1.00 38.41 378 GLY C N 1
ATOM 11365 C CA . GLY C 1 384 ? -37.154 11.687 19.989 1.00 40.77 378 GLY C CA 1
ATOM 11366 C C . GLY C 1 384 ? -38.198 11.440 21.071 1.00 38.69 378 GLY C C 1
ATOM 11367 O O . GLY C 1 384 ? -38.851 12.362 21.532 1.00 34.60 378 GLY C O 1
ATOM 11368 N N . ILE C 1 385 ? -38.413 10.171 21.403 1.00 40.24 379 ILE C N 1
ATOM 11369 C CA . ILE C 1 385 ? -39.236 9.849 22.552 1.00 39.81 379 ILE C CA 1
ATOM 11370 C C . ILE C 1 385 ? -38.325 9.928 23.759 1.00 39.08 379 ILE C C 1
ATOM 11371 O O . ILE C 1 385 ? -37.232 9.389 23.727 1.00 45.57 379 ILE C O 1
ATOM 11376 N N . VAL C 1 386 ? -38.782 10.596 24.804 1.00 36.12 380 VAL C N 1
ATOM 11377 C CA . VAL C 1 386 ? -37.969 10.718 25.992 1.00 36.58 380 VAL C CA 1
ATOM 11378 C C . VAL C 1 386 ? -38.012 9.402 26.755 1.00 33.51 380 VAL C C 1
ATOM 11379 O O . VAL C 1 386 ? -39.092 8.847 26.926 1.00 35.13 380 VAL C O 1
ATOM 11383 N N . PRO C 1 387 ? -36.852 8.860 27.207 1.00 29.98 381 PRO C N 1
ATOM 11384 C CA . PRO C 1 387 ? -36.812 7.665 28.055 1.00 29.32 381 PRO C CA 1
ATOM 11385 C C . PRO C 1 387 ? -37.809 7.578 29.214 1.00 31.77 381 PRO C C 1
ATOM 11386 O O . PRO C 1 387 ? -38.195 8.589 29.808 1.00 32.69 381 PRO C O 1
ATOM 11390 N N . ASP C 1 388 ? -38.198 6.335 29.535 1.00 34.03 382 ASP C N 1
ATOM 11391 C CA . ASP C 1 388 ? -39.250 6.056 30.509 1.00 36.43 382 ASP C CA 1
ATOM 11392 C C . ASP C 1 388 ? -38.828 6.459 31.930 1.00 34.95 382 ASP C C 1
ATOM 11393 O O . ASP C 1 388 ? -39.694 6.758 32.745 1.00 31.08 382 ASP C O 1
ATOM 11398 N N . ASN C 1 389 ? -37.511 6.514 32.194 1.00 35.13 383 ASN C N 1
ATOM 11399 C CA . ASN C 1 389 ? -36.951 6.787 33.509 1.00 36.45 383 ASN C CA 1
ATOM 11400 C C . ASN C 1 389 ? -36.544 8.253 33.666 1.00 34.93 383 ASN C C 1
ATOM 11401 O O . ASN C 1 389 ? -35.788 8.588 34.581 1.00 33.74 383 ASN C O 1
ATOM 11406 N N . ILE C 1 390 ? -37.022 9.119 32.767 1.00 35.96 384 ILE C N 1
ATOM 11407 C CA . ILE C 1 390 ? -36.699 10.534 32.838 1.00 37.99 384 ILE C CA 1
ATOM 11408 C C . ILE C 1 390 ? -37.970 11.370 32.792 1.00 38.70 384 ILE C C 1
ATOM 11409 O O . ILE C 1 390 ? -38.775 11.274 31.865 1.00 35.58 384 ILE C O 1
ATOM 11414 N N . ASP C 1 391 ? -38.081 12.248 33.789 1.00 41.98 385 ASP C N 1
ATOM 11415 C CA . ASP C 1 391 ? -39.243 13.095 33.925 1.00 41.56 385 ASP C CA 1
ATOM 11416 C C . ASP C 1 391 ? -39.266 14.073 32.757 1.00 40.65 385 ASP C C 1
ATOM 11417 O O . ASP C 1 391 ? -38.370 14.901 32.658 1.00 36.68 385 ASP C O 1
ATOM 11422 N N . ASP C 1 392 ? -40.293 13.986 31.890 1.00 44.32 386 ASP C N 1
ATOM 11423 C CA . ASP C 1 392 ? -40.246 14.688 30.612 1.00 46.79 386 ASP C CA 1
ATOM 11424 C C . ASP C 1 392 ? -40.516 16.182 30.764 1.00 45.13 386 ASP C C 1
ATOM 11425 O O . ASP C 1 392 ? -40.458 16.907 29.778 1.00 45.56 386 ASP C O 1
ATOM 11430 N N . ARG C 1 393 ? -40.766 16.653 31.990 1.00 44.98 387 ARG C N 1
ATOM 11431 C CA . ARG C 1 393 ? -40.819 18.082 32.258 1.00 42.20 387 ARG C CA 1
ATOM 11432 C C . ARG C 1 393 ? -39.444 18.728 32.052 1.00 42.22 387 ARG C C 1
ATOM 11433 O O . ARG C 1 393 ? -39.357 19.933 31.823 1.00 46.47 387 ARG C O 1
ATOM 11441 N N . LEU C 1 394 ? -38.369 17.930 32.112 1.00 39.11 388 LEU C N 1
ATOM 11442 C CA . LEU C 1 394 ? -37.002 18.419 31.964 1.00 39.02 388 LEU C CA 1
ATOM 11443 C C . LEU C 1 394 ? -36.689 18.826 30.523 1.00 36.90 388 LEU C C 1
ATOM 11444 O O . LEU C 1 394 ? -35.654 19.452 30.277 1.00 35.56 388 LEU C O 1
ATOM 11449 N N . VAL C 1 395 ? -37.528 18.418 29.563 1.00 34.00 389 VAL C N 1
ATOM 11450 C CA . VAL C 1 395 ? -37.121 18.439 28.169 1.00 32.58 389 VAL C CA 1
ATOM 11451 C C . VAL C 1 395 ? -38.042 19.347 27.371 1.00 31.33 389 VAL C C 1
ATOM 11452 O O . VAL C 1 395 ? -39.197 19.536 27.732 1.00 32.66 389 VAL C O 1
ATOM 11456 N N . VAL C 1 396 ? -37.481 19.921 26.300 1.00 28.13 390 VAL C N 1
ATOM 11457 C CA . VAL C 1 396 ? -38.254 20.645 25.317 1.00 27.69 390 VAL C CA 1
ATOM 11458 C C . VAL C 1 396 ? -37.787 20.214 23.930 1.00 26.76 390 VAL C C 1
ATOM 11459 O O . VAL C 1 396 ? -36.593 20.099 23.679 1.00 23.33 390 VAL C O 1
ATOM 11463 N N . ASP C 1 397 ? -38.771 19.985 23.053 1.00 28.49 391 ASP C N 1
ATOM 11464 C CA . ASP C 1 397 ? -38.552 19.532 21.692 1.00 30.39 391 ASP C CA 1
ATOM 11465 C C . ASP C 1 397 ? -38.494 20.769 20.797 1.00 28.52 391 ASP C C 1
ATOM 11466 O O . ASP C 1 397 ? -39.202 21.734 21.055 1.00 28.13 391 ASP C O 1
ATOM 11471 N N . LEU C 1 398 ? -37.665 20.716 19.746 1.00 26.82 392 LEU C N 1
ATOM 11472 C CA . LEU C 1 398 ? -37.582 21.759 18.746 1.00 28.43 392 LEU C CA 1
ATOM 11473 C C . LEU C 1 398 ? -37.825 21.156 17.374 1.00 27.88 392 LEU C C 1
ATOM 11474 O O . LEU C 1 398 ? -37.180 20.177 17.025 1.00 30.91 392 LEU C O 1
ATOM 11479 N N . ARG C 1 399 ? -38.688 21.780 16.572 1.00 26.87 393 ARG C N 1
ATOM 11480 C CA . ARG C 1 399 ? -38.939 21.285 15.232 1.00 27.12 393 ARG C CA 1
ATOM 11481 C C . ARG C 1 399 ? -39.052 22.454 14.257 1.00 28.33 393 ARG C C 1
ATOM 11482 O O . ARG C 1 399 ? -40.016 23.213 14.299 1.00 28.63 393 ARG C O 1
ATOM 11490 N N . TRP C 1 400 ? -38.037 22.595 13.405 1.00 28.62 394 TRP C N 1
ATOM 11491 C CA . TRP C 1 400 ? -38.035 23.578 12.338 1.00 29.89 394 TRP C CA 1
ATOM 11492 C C . TRP C 1 400 ? -38.406 22.891 11.018 1.00 30.55 394 TRP C C 1
ATOM 11493 O O . TRP C 1 400 ? -37.924 21.798 10.704 1.00 28.57 394 TRP C O 1
ATOM 11504 N N . PHE C 1 401 ? -39.226 23.584 10.222 1.00 30.20 395 PHE C N 1
ATOM 11505 C CA . PHE C 1 401 ? -39.747 23.072 8.970 1.00 28.60 395 PHE C CA 1
ATOM 11506 C C . PHE C 1 401 ? -39.388 24.042 7.855 1.00 29.39 395 PHE C C 1
ATOM 11507 O O . PHE C 1 401 ? -39.776 25.202 7.902 1.00 27.67 395 PHE C O 1
ATOM 11515 N N . GLY C 1 402 ? -38.661 23.545 6.850 1.00 34.18 396 GLY C N 1
ATOM 11516 C CA . GLY C 1 402 ? -38.095 24.375 5.793 1.00 38.22 396 GLY C CA 1
ATOM 11517 C C . GLY C 1 402 ? -38.784 24.204 4.437 1.00 39.00 396 GLY C C 1
ATOM 11518 O O . GLY C 1 402 ? -39.504 23.237 4.215 1.00 38.06 396 GLY C O 1
ATOM 11519 N N . PHE C 1 403 ? -38.534 25.150 3.530 1.00 40.81 397 PHE C N 1
ATOM 11520 C CA . PHE C 1 403 ? -39.179 25.163 2.231 1.00 44.97 397 PHE C CA 1
ATOM 11521 C C . PHE C 1 403 ? -38.594 24.053 1.359 1.00 46.05 397 PHE C C 1
ATOM 11522 O O . PHE C 1 403 ? -37.374 23.923 1.258 1.00 43.63 397 PHE C O 1
ATOM 11530 N N . VAL C 1 404 ? -39.488 23.258 0.750 1.00 46.90 398 VAL C N 1
ATOM 11531 C CA . VAL C 1 404 ? -39.097 22.280 -0.253 1.00 49.35 398 VAL C CA 1
ATOM 11532 C C . VAL C 1 404 ? -39.721 22.701 -1.576 1.00 49.75 398 VAL C C 1
ATOM 11533 O O . VAL C 1 404 ? -40.945 22.701 -1.715 1.00 51.18 398 VAL C O 1
ATOM 11537 N N . ASP C 1 405 ? -38.849 22.992 -2.541 1.00 47.90 399 ASP C N 1
ATOM 11538 C CA . ASP C 1 405 ? -39.272 23.495 -3.828 1.00 46.87 399 ASP C CA 1
ATOM 11539 C C . ASP C 1 405 ? -39.903 22.357 -4.634 1.00 47.21 399 ASP C C 1
ATOM 11540 O O . ASP C 1 405 ? -39.412 21.227 -4.647 1.00 48.41 399 ASP C O 1
ATOM 11545 N N . GLN C 1 406 ? -41.029 22.674 -5.274 1.00 45.47 400 GLN C N 1
ATOM 11546 C CA . GLN C 1 406 ? -41.825 21.684 -5.975 1.00 45.33 400 GLN C CA 1
ATOM 11547 C C . GLN C 1 406 ? -41.297 21.516 -7.397 1.00 46.92 400 GLN C C 1
ATOM 11548 O O . GLN C 1 406 ? -41.333 22.454 -8.188 1.00 45.34 400 GLN C O 1
ATOM 11554 N N . MET C 1 407 ? -40.849 20.303 -7.719 1.00 46.97 401 MET C N 1
ATOM 11555 C CA . MET C 1 407 ? -40.141 20.076 -8.959 1.00 47.06 401 MET C CA 1
ATOM 11556 C C . MET C 1 407 ? -40.650 18.799 -9.612 1.00 44.98 401 MET C C 1
ATOM 11557 O O . MET C 1 407 ? -40.937 17.827 -8.917 1.00 44.07 401 MET C O 1
ATOM 11562 N N . PRO C 1 408 ? -40.746 18.754 -10.964 1.00 38.10 402 PRO C N 1
ATOM 11563 C CA . PRO C 1 408 ? -41.327 17.600 -11.638 1.00 35.90 402 PRO C CA 1
ATOM 11564 C C . PRO C 1 408 ? -40.413 16.377 -11.670 1.00 36.39 402 PRO C C 1
ATOM 11565 O O . PRO C 1 408 ? -40.905 15.272 -11.875 1.00 36.62 402 PRO C O 1
ATOM 11569 N N . THR C 1 409 ? -39.110 16.571 -11.416 1.00 37.02 403 THR C N 1
ATOM 11570 C CA . THR C 1 409 ? -38.146 15.475 -11.372 1.00 37.37 403 THR C CA 1
ATOM 11571 C C . THR C 1 409 ? -38.183 14.760 -10.012 1.00 40.25 403 THR C C 1
ATOM 11572 O O . THR C 1 409 ? -37.524 13.732 -9.848 1.00 42.58 403 THR C O 1
ATOM 11576 N N . ASN C 1 410 ? -38.922 15.324 -9.035 1.00 40.33 404 ASN C N 1
ATOM 11577 C CA . ASN C 1 410 ? -39.331 14.636 -7.810 1.00 36.78 404 ASN C CA 1
ATOM 11578 C C . ASN C 1 410 ? -40.757 14.116 -7.946 1.00 34.44 404 ASN C C 1
ATOM 11579 O O . ASN C 1 410 ? -41.677 14.881 -8.233 1.00 35.27 404 ASN C O 1
ATOM 11584 N N . TYR C 1 411 ? -40.948 12.824 -7.682 1.00 33.21 405 TYR C N 1
ATOM 11585 C CA . TYR C 1 411 ? -42.252 12.224 -7.860 1.00 33.20 405 TYR C CA 1
ATOM 11586 C C . TYR C 1 411 ? -42.374 10.902 -7.116 1.00 34.22 405 TYR C C 1
ATOM 11587 O O . TYR C 1 411 ? -41.385 10.269 -6.770 1.00 36.64 405 TYR C O 1
ATOM 11596 N N . VAL C 1 412 ? -43.630 10.514 -6.897 1.00 35.50 406 VAL C N 1
ATOM 11597 C CA . VAL C 1 412 ? -44.012 9.134 -6.667 1.00 37.03 406 VAL C CA 1
ATOM 11598 C C . VAL C 1 412 ? -44.584 8.584 -7.974 1.00 39.49 406 VAL C C 1
ATOM 11599 O O . VAL C 1 412 ? -45.367 9.258 -8.628 1.00 40.25 406 VAL C O 1
ATOM 11603 N N . THR C 1 413 ? -44.218 7.351 -8.338 1.00 39.62 407 THR C N 1
ATOM 11604 C CA . THR C 1 413 ? -44.883 6.645 -9.423 1.00 39.97 407 THR C CA 1
ATOM 11605 C C . THR C 1 413 ? -45.438 5.338 -8.871 1.00 38.47 407 THR C C 1
ATOM 11606 O O . THR C 1 413 ? -45.335 5.077 -7.675 1.00 39.69 407 THR C O 1
ATOM 11610 N N . PHE C 1 414 ? -46.042 4.536 -9.748 1.00 38.58 408 PHE C N 1
ATOM 11611 C CA . PHE C 1 414 ? -46.776 3.355 -9.324 1.00 40.42 408 PHE C CA 1
ATOM 11612 C C . PHE C 1 414 ? -46.453 2.190 -10.268 1.00 39.29 408 PHE C C 1
ATOM 11613 O O . PHE C 1 414 ? -46.710 2.263 -11.462 1.00 37.30 408 PHE C O 1
ATOM 11621 N N . GLU C 1 415 ? -45.894 1.104 -9.720 1.00 40.11 409 GLU C N 1
ATOM 11622 C CA . GLU C 1 415 ? -45.525 -0.062 -10.501 1.00 39.74 409 GLU C CA 1
ATOM 11623 C C . GLU C 1 415 ? -46.793 -0.693 -11.057 1.00 43.15 409 GLU C C 1
ATOM 11624 O O . GLU C 1 415 ? -47.855 -0.605 -10.432 1.00 41.89 409 GLU C O 1
ATOM 11630 N N . GLU C 1 416 ? -46.668 -1.298 -12.246 1.00 46.54 410 GLU C N 1
ATOM 11631 C CA . GLU C 1 416 ? -47.788 -1.972 -12.890 1.00 50.39 410 GLU C CA 1
ATOM 11632 C C . GLU C 1 416 ? -47.863 -3.432 -12.443 1.00 48.40 410 GLU C C 1
ATOM 11633 O O . GLU C 1 416 ? -48.950 -4.003 -12.440 1.00 44.06 410 GLU C O 1
ATOM 11639 N N . GLU C 1 417 ? -46.721 -4.021 -12.043 1.00 51.36 411 GLU C N 1
ATOM 11640 C CA . GLU C 1 417 ? -46.659 -5.443 -11.727 1.00 54.81 411 GLU C CA 1
ATOM 11641 C C . GLU C 1 417 ? -46.334 -5.712 -10.252 1.00 53.93 411 GLU C C 1
ATOM 11642 O O . GLU C 1 417 ? -45.986 -6.836 -9.896 1.00 56.93 411 GLU C O 1
ATOM 11648 N N . ILE C 1 418 ? -46.446 -4.705 -9.379 1.00 48.35 412 ILE C N 1
ATOM 11649 C CA . ILE C 1 418 ? -46.259 -4.911 -7.948 1.00 44.07 412 ILE C CA 1
ATOM 11650 C C . ILE C 1 418 ? -47.405 -4.194 -7.238 1.00 45.49 412 ILE C C 1
ATOM 11651 O O . ILE C 1 418 ? -47.923 -3.200 -7.760 1.00 51.52 412 ILE C O 1
ATOM 11656 N N . PHE C 1 419 ? -47.830 -4.715 -6.080 1.00 40.65 413 PHE C N 1
ATOM 11657 C CA . PHE C 1 419 ? -48.955 -4.125 -5.368 1.00 39.34 413 PHE C CA 1
ATOM 11658 C C . PHE C 1 419 ? -48.611 -4.023 -3.879 1.00 41.62 413 PHE C C 1
ATOM 11659 O O . PHE C 1 419 ? -47.670 -4.650 -3.367 1.00 37.36 413 PHE C O 1
ATOM 11667 N N . ASP C 1 420 ? -49.368 -3.155 -3.205 1.00 45.81 414 ASP C N 1
ATOM 11668 C CA . ASP C 1 420 ? -49.108 -2.817 -1.823 1.00 46.94 414 ASP C CA 1
ATOM 11669 C C . ASP C 1 420 ? -50.013 -3.687 -0.957 1.00 48.67 414 ASP C C 1
ATOM 11670 O O . ASP C 1 420 ? -50.519 -4.710 -1.398 1.00 57.46 414 ASP C O 1
ATOM 11675 N N . ILE C 1 421 ? -50.211 -3.272 0.287 1.00 46.34 415 ILE C N 1
ATOM 11676 C CA . ILE C 1 421 ? -50.963 -4.061 1.238 1.00 46.38 415 ILE C CA 1
ATOM 11677 C C . ILE C 1 421 ? -52.460 -4.056 0.939 1.00 44.40 415 ILE C C 1
ATOM 11678 O O . ILE C 1 421 ? -53.183 -4.896 1.460 1.00 43.33 415 ILE C O 1
ATOM 11683 N N . HIS C 1 422 ? -52.927 -3.075 0.164 1.00 44.10 416 HIS C N 1
ATOM 11684 C CA . HIS C 1 422 ? -54.328 -2.987 -0.223 1.00 44.06 416 HIS C CA 1
ATOM 11685 C C . HIS C 1 422 ? -54.527 -3.595 -1.603 1.00 41.85 416 HIS C C 1
ATOM 11686 O O . HIS C 1 422 ? -55.617 -3.513 -2.166 1.00 38.26 416 HIS C O 1
ATOM 11693 N N . GLY C 1 423 ? -53.447 -4.169 -2.141 1.00 42.67 417 GLY C N 1
ATOM 11694 C CA . GLY C 1 423 ? -53.450 -4.764 -3.465 1.00 41.49 417 GLY C CA 1
ATOM 11695 C C . GLY C 1 423 ? -53.621 -3.708 -4.549 1.00 40.56 417 GLY C C 1
ATOM 11696 O O . GLY C 1 423 ? -54.261 -3.967 -5.563 1.00 44.20 417 GLY C O 1
ATOM 11697 N N . MET C 1 424 ? -53.034 -2.528 -4.332 1.00 38.67 418 MET C N 1
ATOM 11698 C CA . MET C 1 424 ? -53.116 -1.454 -5.306 1.00 36.22 418 MET C CA 1
ATOM 11699 C C . MET C 1 424 ? -51.700 -1.126 -5.766 1.00 33.66 418 MET C C 1
ATOM 11700 O O . MET C 1 424 ? -50.736 -1.509 -5.118 1.00 32.13 418 MET C O 1
ATOM 11705 N N . PRO C 1 425 ? -51.516 -0.498 -6.946 1.00 34.07 419 PRO C N 1
ATOM 11706 C CA . PRO C 1 425 ? -50.168 -0.288 -7.488 1.00 34.17 419 PRO C CA 1
ATOM 11707 C C . PRO C 1 425 ? -49.154 0.181 -6.448 1.00 31.66 419 PRO C C 1
ATOM 11708 O O . PRO C 1 425 ? -49.379 1.168 -5.756 1.00 27.72 419 PRO C O 1
ATOM 11712 N N . GLN C 1 426 ? -48.067 -0.588 -6.326 1.00 32.11 420 GLN C N 1
ATOM 11713 C CA . GLN C 1 426 ? -47.005 -0.299 -5.383 1.00 34.43 420 GLN C CA 1
ATOM 11714 C C . GLN C 1 426 ? -46.416 1.064 -5.719 1.00 35.84 420 GLN C C 1
ATOM 11715 O O . GLN C 1 426 ? -45.967 1.275 -6.838 1.00 33.97 420 GLN C O 1
ATOM 11721 N N . PRO C 1 427 ? -46.434 2.035 -4.775 1.00 37.48 421 PRO C N 1
ATOM 11722 C CA . PRO C 1 427 ? -45.714 3.300 -4.958 1.00 36.77 421 PRO C CA 1
ATOM 11723 C C . PRO C 1 427 ? -44.195 3.169 -4.951 1.00 34.25 421 PRO C C 1
ATOM 11724 O O . PRO C 1 427 ? -43.635 2.360 -4.212 1.00 32.41 421 PRO C O 1
ATOM 11728 N N . THR C 1 428 ? -43.560 3.992 -5.789 1.00 32.17 422 THR C N 1
ATOM 11729 C CA . THR C 1 428 ? -42.115 4.075 -5.886 1.00 32.59 422 THR C CA 1
ATOM 11730 C C . THR C 1 428 ? -41.745 5.553 -5.888 1.00 33.00 422 THR C C 1
ATOM 11731 O O . THR C 1 428 ? -42.293 6.317 -6.671 1.00 34.14 422 THR C O 1
ATOM 11735 N N . PHE C 1 429 ? -40.800 5.951 -5.034 1.00 33.65 423 PHE C N 1
ATOM 11736 C CA . PHE C 1 429 ? -40.416 7.349 -4.922 1.00 32.56 423 PHE C CA 1
ATOM 11737 C C . PHE C 1 429 ? -39.147 7.624 -5.718 1.00 32.06 423 PHE C C 1
ATOM 11738 O O . PHE C 1 429 ? -38.241 6.799 -5.784 1.00 31.83 423 PHE C O 1
ATOM 11746 N N . HIS C 1 430 ? -39.098 8.799 -6.338 1.00 34.05 424 HIS C N 1
ATOM 11747 C CA . HIS C 1 430 ? -37.840 9.381 -6.772 1.00 36.84 424 HIS C CA 1
ATOM 11748 C C . HIS C 1 430 ? -37.803 10.813 -6.253 1.00 36.60 424 HIS C C 1
ATOM 11749 O O . HIS C 1 430 ? -38.420 11.699 -6.839 1.00 38.25 424 HIS C O 1
ATOM 11756 N N . PHE C 1 431 ? -37.052 11.017 -5.164 1.00 36.44 425 PHE C N 1
ATOM 11757 C CA . PHE C 1 431 ? -37.078 12.279 -4.450 1.00 35.45 425 PHE C CA 1
ATOM 11758 C C . PHE C 1 431 ? -35.683 12.673 -3.970 1.00 35.47 425 PHE C C 1
ATOM 11759 O O . PHE C 1 431 ? -34.947 11.843 -3.431 1.00 34.60 425 PHE C O 1
ATOM 11767 N N . GLN C 1 432 ? -35.347 13.955 -4.174 1.00 35.69 426 GLN C N 1
ATOM 11768 C CA . GLN C 1 432 ? -34.203 14.577 -3.532 1.00 37.12 426 GLN C CA 1
ATOM 11769 C C . GLN C 1 432 ? -34.513 16.033 -3.223 1.00 35.72 426 GLN C C 1
ATOM 11770 O O . GLN C 1 432 ? -35.197 16.703 -3.989 1.00 34.69 426 GLN C O 1
ATOM 11776 N N . TYR C 1 433 ? -33.958 16.515 -2.107 1.00 35.73 427 TYR C N 1
ATOM 11777 C CA . TYR C 1 433 ? -34.093 17.910 -1.726 1.00 35.85 427 TYR C CA 1
ATOM 11778 C C . TYR C 1 433 ? -33.419 18.760 -2.801 1.00 38.07 427 TYR C C 1
ATOM 11779 O O . TYR C 1 433 ? -32.247 18.554 -3.108 1.00 45.06 427 TYR C O 1
ATOM 11788 N N . PRO C 1 434 ? -34.151 19.712 -3.434 1.00 34.64 428 PRO C N 1
ATOM 11789 C CA . PRO C 1 434 ? -33.555 20.633 -4.410 1.00 33.06 428 PRO C CA 1
ATOM 11790 C C . PRO C 1 434 ? -32.367 21.472 -3.924 1.00 34.58 428 PRO C C 1
ATOM 11791 O O . PRO C 1 434 ? -32.465 22.109 -2.879 1.00 39.96 428 PRO C O 1
ATOM 11795 N N . GLU C 1 435 ? -31.280 21.544 -4.705 1.00 35.96 429 GLU C N 1
ATOM 11796 C CA . GLU C 1 435 ? -30.056 22.223 -4.271 1.00 37.67 429 GLU C CA 1
ATOM 11797 C C . GLU C 1 435 ? -30.307 23.680 -3.875 1.00 35.53 429 GLU C C 1
ATOM 11798 O O . GLU C 1 435 ? -29.611 24.195 -3.001 1.00 30.84 429 GLU C O 1
ATOM 11804 N N . GLN C 1 436 ? -31.326 24.323 -4.453 1.00 37.97 430 GLN C N 1
ATOM 11805 C CA . GLN C 1 436 ? -31.633 25.715 -4.131 1.00 41.56 430 GLN C CA 1
ATOM 11806 C C . GLN C 1 436 ? -31.983 25.887 -2.648 1.00 43.23 430 GLN C C 1
ATOM 11807 O O . GLN C 1 436 ? -31.599 26.884 -2.043 1.00 43.94 430 GLN C O 1
ATOM 11813 N N . ASP C 1 437 ? -32.692 24.913 -2.056 1.00 42.06 431 ASP C N 1
ATOM 11814 C CA . ASP C 1 437 ? -33.202 25.043 -0.698 1.00 40.41 431 ASP C CA 1
ATOM 11815 C C . ASP C 1 437 ? -32.114 24.687 0.314 1.00 38.10 431 ASP C C 1
ATOM 11816 O O . ASP C 1 437 ? -32.337 24.775 1.518 1.00 35.63 431 ASP C O 1
ATOM 11821 N N . ALA C 1 438 ? -30.934 24.318 -0.189 1.00 35.25 432 ALA C N 1
ATOM 11822 C CA . ALA C 1 438 ? -29.851 23.816 0.635 1.00 33.88 432 ALA C CA 1
ATOM 11823 C C . ALA C 1 438 ? -29.344 24.881 1.598 1.00 34.48 432 ALA C C 1
ATOM 11824 O O . ALA C 1 438 ? -29.160 24.611 2.773 1.00 31.43 432 ALA C O 1
ATOM 11826 N N . GLU C 1 439 ? -29.075 26.077 1.075 1.00 42.73 433 GLU C N 1
ATOM 11827 C CA . GLU C 1 439 ? -28.466 27.145 1.854 1.00 47.46 433 GLU C CA 1
ATOM 11828 C C . GLU C 1 439 ? -29.390 27.507 3.015 1.00 42.86 433 GLU C C 1
ATOM 11829 O O . GLU C 1 439 ? -28.923 27.657 4.139 1.00 38.94 433 GLU C O 1
ATOM 11835 N N . ASN C 1 440 ? -30.700 27.589 2.727 1.00 42.02 434 ASN C N 1
ATOM 11836 C CA . ASN C 1 440 ? -31.711 27.964 3.707 1.00 42.40 434 ASN C CA 1
ATOM 11837 C C . ASN C 1 440 ? -31.906 26.898 4.773 1.00 39.42 434 ASN C C 1
ATOM 11838 O O . ASN C 1 440 ? -32.208 27.201 5.924 1.00 37.01 434 ASN C O 1
ATOM 11843 N N . ALA C 1 441 ? -31.812 25.645 4.347 1.00 39.55 435 ALA C N 1
ATOM 11844 C CA . ALA C 1 441 ? -31.935 24.543 5.278 1.00 36.25 435 ALA C CA 1
ATOM 11845 C C . ALA C 1 441 ? -30.860 24.682 6.345 1.00 33.33 435 ALA C C 1
ATOM 11846 O O . ALA C 1 441 ? -31.147 24.569 7.535 1.00 36.06 435 ALA C O 1
ATOM 11848 N N . HIS C 1 442 ? -29.629 24.963 5.900 1.00 30.12 436 HIS C N 1
ATOM 11849 C CA . HIS C 1 442 ? -28.490 25.061 6.793 1.00 29.07 436 HIS C CA 1
ATOM 11850 C C . HIS C 1 442 ? -28.691 26.212 7.765 1.00 28.63 436 HIS C C 1
ATOM 11851 O O . HIS C 1 442 ? -28.322 26.111 8.922 1.00 25.89 436 HIS C O 1
ATOM 11858 N N . ARG C 1 443 ? -29.260 27.303 7.260 1.00 31.69 437 ARG C N 1
ATOM 11859 C CA . ARG C 1 443 ? -29.589 28.448 8.089 1.00 35.26 437 ARG C CA 1
ATOM 11860 C C . ARG C 1 443 ? -30.635 28.025 9.113 1.00 34.76 437 ARG C C 1
ATOM 11861 O O . ARG C 1 443 ? -30.568 28.419 10.275 1.00 35.78 437 ARG C O 1
ATOM 11869 N N . MET C 1 444 ? -31.571 27.171 8.697 1.00 32.89 438 MET C N 1
ATOM 11870 C CA . MET C 1 444 ? -32.566 26.662 9.619 1.00 32.23 438 MET C CA 1
ATOM 11871 C C . MET C 1 444 ? -31.901 26.062 10.853 1.00 31.78 438 MET C C 1
ATOM 11872 O O . MET C 1 444 ? -32.336 26.295 11.982 1.00 30.82 438 MET C O 1
ATOM 11877 N N . MET C 1 445 ? -30.856 25.266 10.603 1.00 31.79 439 MET C N 1
ATOM 11878 C CA . MET C 1 445 ? -30.143 24.540 11.643 1.00 32.15 439 MET C CA 1
ATOM 11879 C C . MET C 1 445 ? -29.425 25.500 12.581 1.00 29.09 439 MET C C 1
ATOM 11880 O O . MET C 1 445 ? -29.588 25.420 13.798 1.00 31.12 439 MET C O 1
ATOM 11885 N N . GLN C 1 446 ? -28.601 26.375 12.005 1.00 27.32 440 GLN C N 1
ATOM 11886 C CA . GLN C 1 446 ? -27.895 27.378 12.780 1.00 27.85 440 GLN C CA 1
ATOM 11887 C C . GLN C 1 446 ? -28.889 28.051 13.717 1.00 29.27 440 GLN C C 1
ATOM 11888 O O . GLN C 1 446 ? -28.587 28.232 14.897 1.00 33.25 440 GLN C O 1
ATOM 11894 N N . ASP C 1 447 ? -30.075 28.383 13.183 1.00 28.57 441 ASP C N 1
ATOM 11895 C CA . ASP C 1 447 ? -31.131 29.014 13.956 1.00 28.46 441 ASP C CA 1
ATOM 11896 C C . ASP C 1 447 ? -31.563 28.099 15.097 1.00 29.00 441 ASP C C 1
ATOM 11897 O O . ASP C 1 447 ? -31.508 28.494 16.260 1.00 29.31 441 ASP C O 1
ATOM 11902 N N . MET C 1 448 ? -31.981 26.875 14.747 1.00 29.59 442 MET C N 1
ATOM 11903 C CA . MET C 1 448 ? -32.572 25.958 15.705 1.00 30.48 442 MET C CA 1
ATOM 11904 C C . MET C 1 448 ? -31.623 25.729 16.879 1.00 31.51 442 MET C C 1
ATOM 11905 O O . MET C 1 448 ? -32.070 25.767 18.023 1.00 31.31 442 MET C O 1
ATOM 11910 N N . THR C 1 449 ? -30.324 25.539 16.590 1.00 32.94 443 THR C N 1
ATOM 11911 C CA . THR C 1 449 ? -29.329 25.260 17.625 1.00 34.31 443 THR C CA 1
ATOM 11912 C C . THR C 1 449 ? -29.191 26.434 18.592 1.00 38.20 443 THR C C 1
ATOM 11913 O O . THR C 1 449 ? -29.282 26.250 19.807 1.00 39.64 443 THR C O 1
ATOM 11917 N N . GLU C 1 450 ? -28.908 27.620 18.040 1.00 41.89 444 GLU C N 1
ATOM 11918 C CA . GLU C 1 450 ? -28.698 28.816 18.836 1.00 44.41 444 GLU C CA 1
ATOM 11919 C C . GLU C 1 450 ? -29.851 28.939 19.831 1.00 40.33 444 GLU C C 1
ATOM 11920 O O . GLU C 1 450 ? -29.608 29.129 21.024 1.00 35.73 444 GLU C O 1
ATOM 11926 N N . VAL C 1 451 ? -31.087 28.753 19.327 1.00 39.55 445 VAL C N 1
ATOM 11927 C CA . VAL C 1 451 ? -32.319 28.860 20.103 1.00 39.65 445 VAL C CA 1
ATOM 11928 C C . VAL C 1 451 ? -32.327 27.823 21.224 1.00 39.75 445 VAL C C 1
ATOM 11929 O O . VAL C 1 451 ? -32.636 28.153 22.370 1.00 45.86 445 VAL C O 1
ATOM 11933 N N . GLY C 1 452 ? -32.037 26.564 20.881 1.00 34.93 446 GLY C N 1
ATOM 11934 C CA . GLY C 1 452 ? -31.934 25.514 21.878 1.00 32.74 446 GLY C CA 1
ATOM 11935 C C . GLY C 1 452 ? -30.951 25.886 22.987 1.00 31.67 446 GLY C C 1
ATOM 11936 O O . GLY C 1 452 ? -31.287 25.886 24.170 1.00 31.77 446 GLY C O 1
ATOM 11937 N N . LEU C 1 453 ? -29.730 26.234 22.588 1.00 30.12 447 LEU C N 1
ATOM 11938 C CA . LEU C 1 453 ? -28.667 26.457 23.543 1.00 30.10 447 LEU C CA 1
ATOM 11939 C C . LEU C 1 453 ? -28.897 27.737 24.332 1.00 31.99 447 LEU C C 1
ATOM 11940 O O . LEU C 1 453 ? -28.171 28.004 25.286 1.00 32.72 447 LEU C O 1
ATOM 11945 N N . SER C 1 454 ? -29.897 28.528 23.941 1.00 32.48 448 SER C N 1
ATOM 11946 C CA . SER C 1 454 ? -30.252 29.695 24.730 1.00 34.88 448 SER C CA 1
ATOM 11947 C C . SER C 1 454 ? -31.187 29.329 25.889 1.00 39.48 448 SER C C 1
ATOM 11948 O O . SER C 1 454 ? -31.335 30.109 26.831 1.00 43.57 448 SER C O 1
ATOM 11951 N N . ILE C 1 455 ? -31.824 28.151 25.843 1.00 42.99 449 ILE C N 1
ATOM 11952 C CA . ILE C 1 455 ? -32.785 27.789 26.874 1.00 43.69 449 ILE C CA 1
ATOM 11953 C C . ILE C 1 455 ? -32.325 26.568 27.659 1.00 41.79 449 ILE C C 1
ATOM 11954 O O . ILE C 1 455 ? -33.062 26.093 28.522 1.00 41.04 449 ILE C O 1
ATOM 11959 N N . GLY C 1 456 ? -31.092 26.122 27.401 1.00 39.97 450 GLY C N 1
ATOM 11960 C CA . GLY C 1 456 ? -30.494 25.041 28.156 1.00 38.96 450 GLY C CA 1
ATOM 11961 C C . GLY C 1 456 ? -29.474 24.318 27.296 1.00 41.23 450 GLY C C 1
ATOM 11962 O O . GLY C 1 456 ? -29.051 24.863 26.277 1.00 40.31 450 GLY C O 1
ATOM 11963 N N . GLY C 1 457 ? -29.096 23.102 27.730 1.00 42.51 451 GLY C N 1
ATOM 11964 C CA . GLY C 1 457 ? -28.159 22.253 27.007 1.00 39.99 451 GLY C CA 1
ATOM 11965 C C . GLY C 1 457 ? -28.904 21.113 26.321 1.00 39.55 451 GLY C C 1
ATOM 11966 O O . GLY C 1 457 ? -30.081 20.883 26.609 1.00 40.47 451 GLY C O 1
ATOM 11967 N N . PHE C 1 458 ? -28.226 20.404 25.413 1.00 35.32 452 PHE C N 1
ATOM 11968 C CA . PHE C 1 458 ? -28.902 19.360 24.667 1.00 32.61 452 PHE C CA 1
ATOM 11969 C C . PHE C 1 458 ? -29.090 18.143 25.559 1.00 32.64 452 PHE C C 1
ATOM 11970 O O . PHE C 1 458 ? -28.211 17.807 26.344 1.00 31.54 452 PHE C O 1
ATOM 11978 N N . LEU C 1 459 ? -30.224 17.471 25.367 1.00 31.80 453 LEU C N 1
ATOM 11979 C CA . LEU C 1 459 ? -30.408 16.119 25.846 1.00 31.50 453 LEU C CA 1
ATOM 11980 C C . LEU C 1 459 ? -29.389 15.237 25.126 1.00 33.96 453 LEU C C 1
ATOM 11981 O O . LEU C 1 459 ? -29.484 15.064 23.908 1.00 35.61 453 LEU C O 1
ATOM 11986 N N . PRO C 1 460 ? -28.361 14.705 25.837 1.00 34.56 454 PRO C N 1
ATOM 11987 C CA . PRO C 1 460 ? -27.190 14.111 25.193 1.00 36.04 454 PRO C CA 1
ATOM 11988 C C . PRO C 1 460 ? -27.337 12.672 24.711 1.00 37.47 454 PRO C C 1
ATOM 11989 O O . PRO C 1 460 ? -26.342 11.999 24.453 1.00 39.15 454 PRO C O 1
ATOM 11993 N N . THR C 1 461 ? -28.582 12.212 24.572 1.00 37.44 455 THR C N 1
ATOM 11994 C CA . THR C 1 461 ? -28.858 10.931 23.956 1.00 37.60 455 THR C CA 1
ATOM 11995 C C . THR C 1 461 ? -28.591 11.068 22.459 1.00 34.23 455 THR C C 1
ATOM 11996 O O . THR C 1 461 ? -28.724 12.143 21.880 1.00 32.44 455 THR C O 1
ATOM 12000 N N . PRO C 1 462 ? -28.185 9.987 21.767 1.00 34.24 456 PRO C N 1
ATOM 12001 C CA . PRO C 1 462 ? -28.173 10.003 20.311 1.00 33.94 456 PRO C CA 1
ATOM 12002 C C . PRO C 1 462 ? -29.510 10.473 19.743 1.00 36.07 456 PRO C C 1
ATOM 12003 O O . PRO C 1 462 ? -29.522 11.332 18.880 1.00 36.48 456 PRO C O 1
ATOM 12007 N N . GLU C 1 463 ? -30.627 9.967 20.285 1.00 42.51 457 GLU C N 1
ATOM 12008 C CA . GLU C 1 463 ? -31.961 10.146 19.711 1.00 46.68 457 GLU C CA 1
ATOM 12009 C C . GLU C 1 463 ? -32.411 11.606 19.719 1.00 42.50 457 GLU C C 1
ATOM 12010 O O . GLU C 1 463 ? -33.270 11.967 18.932 1.00 40.61 457 GLU C O 1
ATOM 12016 N N . ALA C 1 464 ? -31.856 12.417 20.625 1.00 39.61 458 ALA C N 1
ATOM 12017 C CA . ALA C 1 464 ? -32.286 13.791 20.836 1.00 37.89 458 ALA C CA 1
ATOM 12018 C C . ALA C 1 464 ? -31.253 14.791 20.327 1.00 34.55 458 ALA C C 1
ATOM 12019 O O . ALA C 1 464 ? -31.431 15.991 20.490 1.00 34.59 458 ALA C O 1
ATOM 12021 N N . ARG C 1 465 ? -30.173 14.303 19.715 1.00 32.69 459 ARG C N 1
ATOM 12022 C CA . ARG C 1 465 ? -29.159 15.193 19.167 1.00 30.86 459 ARG C CA 1
ATOM 12023 C C . ARG C 1 465 ? -29.821 16.066 18.109 1.00 30.92 459 ARG C C 1
ATOM 12024 O O . ARG C 1 465 ? -30.853 15.709 17.549 1.00 29.58 459 ARG C O 1
ATOM 12032 N N . PRO C 1 466 ? -29.238 17.239 17.805 1.00 30.82 460 PRO C N 1
ATOM 12033 C CA . PRO C 1 466 ? -29.740 18.081 16.721 1.00 28.66 460 PRO C CA 1
ATOM 12034 C C . PRO C 1 466 ? -29.357 17.490 15.368 1.00 28.26 460 PRO C C 1
ATOM 12035 O O . PRO C 1 466 ? -28.238 17.010 15.204 1.00 27.59 460 PRO C O 1
ATOM 12039 N N . GLN C 1 467 ? -30.277 17.519 14.402 1.00 28.61 461 GLN C N 1
ATOM 12040 C CA . GLN C 1 467 ? -30.126 16.672 13.233 1.00 29.73 461 GLN C CA 1
ATOM 12041 C C . GLN C 1 467 ? -31.195 16.967 12.190 1.00 30.26 461 GLN C C 1
ATOM 12042 O O . GLN C 1 467 ? -32.276 17.435 12.535 1.00 31.41 461 GLN C O 1
ATOM 12048 N N . PHE C 1 468 ? -30.895 16.638 10.934 1.00 29.35 462 PHE C N 1
ATOM 12049 C CA . PHE C 1 468 ? -31.901 16.647 9.891 1.00 31.08 462 PHE C CA 1
ATOM 12050 C C . PHE C 1 468 ? -32.612 15.302 9.899 1.00 32.06 462 PHE C C 1
ATOM 12051 O O . PHE C 1 468 ? -31.987 14.261 10.049 1.00 33.51 462 PHE C O 1
ATOM 12059 N N . MET C 1 469 ? -33.924 15.328 9.695 1.00 33.02 463 MET C N 1
ATOM 12060 C CA . MET C 1 469 ? -34.687 14.104 9.567 1.00 32.83 463 MET C CA 1
ATOM 12061 C C . MET C 1 469 ? -34.512 13.514 8.174 1.00 30.89 463 MET C C 1
ATOM 12062 O O . MET C 1 469 ? -34.262 14.219 7.211 1.00 32.30 463 MET C O 1
ATOM 12067 N N . ALA C 1 470 ? -34.644 12.201 8.067 1.00 30.97 464 ALA C N 1
ATOM 12068 C CA . ALA C 1 470 ? -34.679 11.570 6.759 1.00 31.85 464 ALA C CA 1
ATOM 12069 C C . ALA C 1 470 ? -35.947 12.010 6.041 1.00 31.82 464 ALA C C 1
ATOM 12070 O O . ALA C 1 470 ? -36.964 12.305 6.667 1.00 31.71 464 ALA C O 1
ATOM 12072 N N . PRO C 1 471 ? -35.928 12.074 4.702 1.00 33.91 465 PRO C N 1
ATOM 12073 C CA . PRO C 1 471 ? -37.112 12.498 3.959 1.00 34.88 465 PRO C CA 1
ATOM 12074 C C . PRO C 1 471 ? -38.335 11.679 4.357 1.00 34.33 465 PRO C C 1
ATOM 12075 O O . PRO C 1 471 ? -38.253 10.457 4.451 1.00 32.79 465 PRO C O 1
ATOM 12079 N N . GLY C 1 472 ? -39.447 12.381 4.603 1.00 36.37 466 GLY C N 1
ATOM 12080 C CA . GLY C 1 472 ? -40.729 11.762 4.907 1.00 37.72 466 GLY C CA 1
ATOM 12081 C C . GLY C 1 472 ? -41.166 12.086 6.329 1.00 35.95 466 GLY C C 1
ATOM 12082 O O . GLY C 1 472 ? -42.348 12.053 6.643 1.00 34.74 466 GLY C O 1
ATOM 12083 N N . SER C 1 473 ? -40.184 12.444 7.158 1.00 35.66 467 SER C N 1
ATOM 12084 C CA . SER C 1 473 ? -40.351 12.501 8.595 1.00 34.94 467 SER C CA 1
ATOM 12085 C C . SER C 1 473 ? -41.325 13.602 8.988 1.00 35.35 467 SER C C 1
ATOM 12086 O O . SER C 1 473 ? -41.888 13.571 10.075 1.00 37.60 467 SER C O 1
ATOM 12089 N N . SER C 1 474 ? -41.467 14.594 8.114 1.00 37.02 468 SER C N 1
ATOM 12090 C CA . SER C 1 474 ? -42.306 15.747 8.380 1.00 35.93 468 SER C CA 1
ATOM 12091 C C . SER C 1 474 ? -43.768 15.331 8.434 1.00 35.57 468 SER C C 1
ATOM 12092 O O . SER C 1 474 ? -44.548 15.955 9.142 1.00 34.48 468 SER C O 1
ATOM 12095 N N . LEU C 1 475 ? -44.102 14.296 7.651 1.00 35.99 469 LEU C N 1
ATOM 12096 C CA . LEU C 1 475 ? -45.467 13.889 7.353 1.00 35.73 469 LEU C CA 1
ATOM 12097 C C . LEU C 1 475 ? -46.257 15.038 6.730 1.00 37.44 469 LEU C C 1
ATOM 12098 O O . LEU C 1 475 ? -47.487 15.046 6.776 1.00 35.83 469 LEU C O 1
ATOM 12103 N N . HIS C 1 476 ? -45.542 15.988 6.124 1.00 39.75 470 HIS C N 1
ATOM 12104 C CA . HIS C 1 476 ? -46.174 17.146 5.519 1.00 42.44 470 HIS C CA 1
ATOM 12105 C C . HIS C 1 476 ? -45.925 17.082 4.011 1.00 45.13 470 HIS C C 1
ATOM 12106 O O . HIS C 1 476 ? -45.360 18.010 3.435 1.00 44.70 470 HIS C O 1
ATOM 12113 N N . SER C 1 477 ? -46.377 15.992 3.374 1.00 46.00 471 SER C N 1
ATOM 12114 C CA . SER C 1 477 ? -46.206 15.808 1.939 1.00 45.39 471 SER C CA 1
ATOM 12115 C C . SER C 1 477 ? -47.218 16.651 1.161 1.00 43.90 471 SER C C 1
ATOM 12116 O O . SER C 1 477 ? -48.363 16.765 1.585 1.00 44.53 471 SER C O 1
ATOM 12119 N N . MET C 1 478 ? -46.786 17.205 0.010 1.00 40.90 472 MET C N 1
ATOM 12120 C CA . MET C 1 478 ? -47.548 18.170 -0.779 1.00 39.29 472 MET C CA 1
ATOM 12121 C C . MET C 1 478 ? -47.182 18.086 -2.266 1.00 39.11 472 MET C C 1
ATOM 12122 O O . MET C 1 478 ? -46.143 17.526 -2.630 1.00 45.76 472 MET C O 1
ATOM 12127 N N . GLY C 1 479 ? -48.046 18.640 -3.131 1.00 35.62 473 GLY C N 1
ATOM 12128 C CA . GLY C 1 479 ? -47.715 18.885 -4.530 1.00 35.45 473 GLY C CA 1
ATOM 12129 C C . GLY C 1 479 ? -48.062 17.736 -5.484 1.00 35.77 473 GLY C C 1
ATOM 12130 O O . GLY C 1 479 ? -48.057 17.928 -6.705 1.00 39.29 473 GLY C O 1
ATOM 12131 N N . THR C 1 480 ? -48.373 16.558 -4.934 1.00 33.78 474 THR C N 1
ATOM 12132 C CA . THR C 1 480 ? -48.572 15.368 -5.738 1.00 36.31 474 THR C CA 1
ATOM 12133 C C . THR C 1 480 ? -49.791 15.525 -6.647 1.00 40.46 474 THR C C 1
ATOM 12134 O O . THR C 1 480 ? -49.733 15.143 -7.815 1.00 43.31 474 THR C O 1
ATOM 12138 N N . TYR C 1 481 ? -50.878 16.117 -6.138 1.00 40.61 475 TYR C N 1
ATOM 12139 C CA . TYR C 1 481 ? -52.031 16.413 -6.982 1.00 39.17 475 TYR C CA 1
ATOM 12140 C C . TYR C 1 481 ? -52.331 17.912 -6.966 1.00 38.16 475 TYR C C 1
ATOM 12141 O O . TYR C 1 481 ? -53.475 18.314 -6.781 1.00 37.45 475 TYR C O 1
ATOM 12150 N N . ARG C 1 482 ? -51.296 18.716 -7.256 1.00 37.69 476 ARG C N 1
ATOM 12151 C CA . ARG C 1 482 ? -51.315 20.154 -7.046 1.00 37.31 476 ARG C CA 1
ATOM 12152 C C . ARG C 1 482 ? -52.318 20.879 -7.939 1.00 37.43 476 ARG C C 1
ATOM 12153 O O . ARG C 1 482 ? -52.708 20.375 -8.985 1.00 33.63 476 ARG C O 1
ATOM 12161 N N . MET C 1 483 ? -52.677 22.102 -7.522 1.00 40.08 477 MET C N 1
ATOM 12162 C CA . MET C 1 483 ? -53.632 22.915 -8.257 1.00 41.24 477 MET C CA 1
ATOM 12163 C C . MET C 1 483 ? -52.901 23.950 -9.115 1.00 43.04 477 MET C C 1
ATOM 12164 O O . MET C 1 483 ? -51.741 24.286 -8.868 1.00 42.85 477 MET C O 1
ATOM 12169 N N . GLY C 1 484 ? -53.607 24.451 -10.133 1.00 42.58 478 GLY C N 1
ATOM 12170 C CA . GLY C 1 484 ? -53.123 25.569 -10.915 1.00 40.56 478 GLY C CA 1
ATOM 12171 C C . GLY C 1 484 ? -54.285 26.377 -11.468 1.00 39.36 478 GLY C C 1
ATOM 12172 O O . GLY C 1 484 ? -55.445 26.130 -11.150 1.00 33.89 478 GLY C O 1
ATOM 12173 N N . GLU C 1 485 ? -53.934 27.341 -12.315 1.00 43.45 479 GLU C N 1
ATOM 12174 C CA . GLU C 1 485 ? -54.909 28.228 -12.924 1.00 48.72 479 GLU C CA 1
ATOM 12175 C C . GLU C 1 485 ? -55.420 27.655 -14.249 1.00 51.41 479 GLU C C 1
ATOM 12176 O O . GLU C 1 485 ? -56.533 27.974 -14.665 1.00 51.27 479 GLU C O 1
ATOM 12182 N N . SER C 1 486 ? -54.608 26.831 -14.925 1.00 52.62 480 SER C N 1
ATOM 12183 C CA . SER C 1 486 ? -54.999 26.290 -16.217 1.00 55.04 480 SER C CA 1
ATOM 12184 C C . SER C 1 486 ? -54.508 24.857 -16.379 1.00 53.74 480 SER C C 1
ATOM 12185 O O . SER C 1 486 ? -53.580 24.426 -15.681 1.00 52.40 480 SER C O 1
ATOM 12188 N N . ASP C 1 487 ? -55.135 24.159 -17.342 1.00 51.62 481 ASP C N 1
ATOM 12189 C CA . ASP C 1 487 ? -54.780 22.789 -17.664 1.00 48.89 481 ASP C CA 1
ATOM 12190 C C . ASP C 1 487 ? -53.449 22.824 -18.401 1.00 50.59 481 ASP C C 1
ATOM 12191 O O . ASP C 1 487 ? -53.313 22.513 -19.575 1.00 53.15 481 ASP C O 1
ATOM 12196 N N . ASP C 1 488 ? -52.461 23.182 -17.606 1.00 53.78 482 ASP C N 1
ATOM 12197 C CA . ASP C 1 488 ? -51.177 23.652 -18.062 1.00 52.34 482 ASP C CA 1
ATOM 12198 C C . ASP C 1 488 ? -50.277 22.441 -18.281 1.00 52.80 482 ASP C C 1
ATOM 12199 O O . ASP C 1 488 ? -49.275 22.544 -18.972 1.00 52.94 482 ASP C O 1
ATOM 12204 N N . GLY C 1 489 ? -50.668 21.278 -17.727 1.00 52.79 483 GLY C N 1
ATOM 12205 C CA . GLY C 1 489 ? -49.787 20.119 -17.637 1.00 52.10 483 GLY C CA 1
ATOM 12206 C C . GLY C 1 489 ? -48.917 20.139 -16.375 1.00 52.75 483 GLY C C 1
ATOM 12207 O O . GLY C 1 489 ? -48.231 19.160 -16.069 1.00 48.65 483 GLY C O 1
ATOM 12208 N N . THR C 1 490 ? -48.949 21.269 -15.644 1.00 48.76 484 THR C N 1
ATOM 12209 C CA . THR C 1 490 ? -48.212 21.419 -14.405 1.00 48.15 484 THR C CA 1
ATOM 12210 C C . THR C 1 490 ? -49.121 21.198 -13.196 1.00 45.88 484 THR C C 1
ATOM 12211 O O . THR C 1 490 ? -48.615 21.260 -12.084 1.00 48.46 484 THR C O 1
ATOM 12215 N N . SER C 1 491 ? -50.424 20.936 -13.394 1.00 41.82 485 SER C N 1
ATOM 12216 C CA . SER C 1 491 ? -51.344 20.786 -12.282 1.00 39.26 485 SER C CA 1
ATOM 12217 C C . SER C 1 491 ? -52.364 19.698 -12.577 1.00 38.30 485 SER C C 1
ATOM 12218 O O . SER C 1 491 ? -52.646 19.413 -13.732 1.00 36.61 485 SER C O 1
ATOM 12221 N N . VAL C 1 492 ? -52.906 19.108 -11.507 1.00 39.10 486 VAL C N 1
ATOM 12222 C CA . VAL C 1 492 ? -53.940 18.089 -11.613 1.00 38.14 486 VAL C CA 1
ATOM 12223 C C . VAL C 1 492 ? -55.314 18.719 -11.402 1.00 40.31 486 VAL C C 1
ATOM 12224 O O . VAL C 1 492 ? -56.256 18.365 -12.103 1.00 44.51 486 VAL C O 1
ATOM 12228 N N . VAL C 1 493 ? -55.430 19.618 -10.416 1.00 38.24 487 VAL C N 1
ATOM 12229 C CA . VAL C 1 493 ? -56.701 20.235 -10.088 1.00 37.87 487 VAL C CA 1
ATOM 12230 C C . VAL C 1 493 ? -56.644 21.734 -10.374 1.00 39.61 487 VAL C C 1
ATOM 12231 O O . VAL C 1 493 ? -55.569 22.325 -10.470 1.00 38.24 487 VAL C O 1
ATOM 12235 N N . ASP C 1 494 ? -57.832 22.334 -10.491 1.00 40.21 488 ASP C N 1
ATOM 12236 C CA . ASP C 1 494 ? -57.992 23.777 -10.586 1.00 41.25 488 ASP C CA 1
ATOM 12237 C C . ASP C 1 494 ? -58.076 24.348 -9.174 1.00 44.17 488 ASP C C 1
ATOM 12238 O O . ASP C 1 494 ? -57.929 23.603 -8.195 1.00 48.59 488 ASP C O 1
ATOM 12243 N N . ALA C 1 495 ? -58.317 25.667 -9.081 1.00 43.69 489 ALA C N 1
ATOM 12244 C CA . ALA C 1 495 ? -58.362 26.371 -7.806 1.00 42.56 489 ALA C CA 1
ATOM 12245 C C . ALA C 1 495 ? -59.604 26.011 -6.984 1.00 41.65 489 ALA C C 1
ATOM 12246 O O . ALA C 1 495 ? -59.694 26.370 -5.821 1.00 39.74 489 ALA C O 1
ATOM 12248 N N . HIS C 1 496 ? -60.561 25.293 -7.578 1.00 44.18 490 HIS C N 1
ATOM 12249 C CA . HIS C 1 496 ? -61.678 24.749 -6.828 1.00 43.23 490 HIS C CA 1
ATOM 12250 C C . HIS C 1 496 ? -61.418 23.284 -6.498 1.00 42.72 490 HIS C C 1
ATOM 12251 O O . HIS C 1 496 ? -62.359 22.547 -6.187 1.00 43.11 490 HIS C O 1
ATOM 12258 N N . SER C 1 497 ? -60.135 22.887 -6.557 1.00 43.36 491 SER C N 1
ATOM 12259 C CA . SER C 1 497 ? -59.685 21.553 -6.173 1.00 44.13 491 SER C CA 1
ATOM 12260 C C . SER C 1 497 ? -60.383 20.482 -7.025 1.00 41.48 491 SER C C 1
ATOM 12261 O O . SER C 1 497 ? -60.646 19.367 -6.580 1.00 38.97 491 SER C O 1
ATOM 12264 N N . LYS C 1 498 ? -60.655 20.810 -8.294 1.00 41.80 492 LYS C N 1
ATOM 12265 C CA . LYS C 1 498 ? -61.387 19.915 -9.175 1.00 42.18 492 LYS C CA 1
ATOM 12266 C C . LYS C 1 498 ? -60.482 19.450 -10.303 1.00 42.84 492 LYS C C 1
ATOM 12267 O O . LYS C 1 498 ? -59.712 20.236 -10.851 1.00 41.89 492 LYS C O 1
ATOM 12273 N N . VAL C 1 499 ? -60.611 18.173 -10.671 1.00 42.54 493 VAL C N 1
ATOM 12274 C CA . VAL C 1 499 ? -59.643 17.565 -11.563 1.00 44.12 493 VAL C CA 1
ATOM 12275 C C . VAL C 1 499 ? -59.897 18.028 -12.996 1.00 46.56 493 VAL C C 1
ATOM 12276 O O . VAL C 1 499 ? -61.033 17.971 -13.480 1.00 49.62 493 VAL C O 1
ATOM 12280 N N . TRP C 1 500 ? -58.814 18.454 -13.663 1.00 44.64 494 TRP C N 1
ATOM 12281 C CA . TRP C 1 500 ? -58.884 18.925 -15.035 1.00 43.04 494 TRP C CA 1
ATOM 12282 C C . TRP C 1 500 ? -59.559 17.869 -15.910 1.00 43.60 494 TRP C C 1
ATOM 12283 O O . TRP C 1 500 ? -59.134 16.708 -15.924 1.00 43.63 494 TRP C O 1
ATOM 12294 N N . GLY C 1 501 ? -60.643 18.293 -16.583 1.00 42.54 495 GLY C N 1
ATOM 12295 C CA . GLY C 1 501 ? -61.327 17.494 -17.582 1.00 42.09 495 GLY C CA 1
ATOM 12296 C C . GLY C 1 501 ? -62.412 16.600 -16.986 1.00 41.59 495 GLY C C 1
ATOM 12297 O O . GLY C 1 501 ? -62.874 15.680 -17.649 1.00 44.24 495 GLY C O 1
ATOM 12298 N N . PHE C 1 502 ? -62.816 16.889 -15.747 1.00 42.52 496 PHE C N 1
ATOM 12299 C CA . PHE C 1 502 ? -63.852 16.124 -15.076 1.00 46.00 496 PHE C CA 1
ATOM 12300 C C . PHE C 1 502 ? -64.911 17.057 -14.517 1.00 46.34 496 PHE C C 1
ATOM 12301 O O . PHE C 1 502 ? -64.576 18.085 -13.942 1.00 40.91 496 PHE C O 1
ATOM 12309 N N . ASP C 1 503 ? -66.169 16.616 -14.621 1.00 48.14 497 ASP C N 1
ATOM 12310 C CA . ASP C 1 503 ? -67.307 17.361 -14.112 1.00 51.43 497 ASP C CA 1
ATOM 12311 C C . ASP C 1 503 ? -67.296 17.361 -12.584 1.00 51.01 497 ASP C C 1
ATOM 12312 O O . ASP C 1 503 ? -67.418 18.411 -11.965 1.00 56.79 497 ASP C O 1
ATOM 12317 N N . ASN C 1 504 ? -67.122 16.179 -11.987 1.00 48.55 498 ASN C N 1
ATOM 12318 C CA . ASN C 1 504 ? -67.633 15.915 -10.652 1.00 46.20 498 ASN C CA 1
ATOM 12319 C C . ASN C 1 504 ? -66.631 15.144 -9.798 1.00 43.73 498 ASN C C 1
ATOM 12320 O O . ASN C 1 504 ? -67.042 14.392 -8.931 1.00 37.16 498 ASN C O 1
ATOM 12325 N N . LEU C 1 505 ? -65.331 15.322 -10.060 1.00 45.41 499 LEU C N 1
ATOM 12326 C CA . LEU C 1 505 ? -64.288 14.717 -9.249 1.00 44.63 499 LEU C CA 1
ATOM 12327 C C . LEU C 1 505 ? -63.402 15.800 -8.632 1.00 45.72 499 LEU C C 1
ATOM 12328 O O . LEU C 1 505 ? -62.826 16.628 -9.353 1.00 47.38 499 LEU C O 1
ATOM 12333 N N . TYR C 1 506 ? -63.259 15.729 -7.299 1.00 42.51 500 TYR C N 1
ATOM 12334 C CA . TYR C 1 506 ? -62.482 16.691 -6.537 1.00 41.21 500 TYR C CA 1
ATOM 12335 C C . TYR C 1 506 ? -61.465 15.953 -5.671 1.00 37.90 500 TYR C C 1
ATOM 12336 O O . TYR C 1 506 ? -61.703 14.823 -5.249 1.00 32.90 500 TYR C O 1
ATOM 12345 N N . LEU C 1 507 ? -60.355 16.637 -5.371 1.00 36.61 501 LEU C N 1
ATOM 12346 C CA . LEU C 1 507 ? -59.360 16.132 -4.441 1.00 34.61 501 LEU C CA 1
ATOM 12347 C C . LEU C 1 507 ? -59.219 17.073 -3.245 1.00 35.05 501 LEU C C 1
ATOM 12348 O O . LEU C 1 507 ? -59.560 18.253 -3.287 1.00 34.84 501 LEU C O 1
ATOM 12353 N N . GLY C 1 508 ? -58.718 16.515 -2.144 1.00 37.07 502 GLY C N 1
ATOM 12354 C CA . GLY C 1 508 ? -58.443 17.285 -0.945 1.00 37.35 502 GLY C CA 1
ATOM 12355 C C . GLY C 1 508 ? -57.143 16.815 -0.312 1.00 36.64 502 GLY C C 1
ATOM 12356 O O . GLY C 1 508 ? -56.774 15.641 -0.433 1.00 40.06 502 GLY C O 1
ATOM 12357 N N . GLY C 1 509 ? -56.449 17.747 0.340 1.00 35.70 503 GLY C N 1
ATOM 12358 C CA . GLY C 1 509 ? -55.281 17.382 1.114 1.00 37.26 503 GLY C CA 1
ATOM 12359 C C . GLY C 1 509 ? -54.062 18.200 0.723 1.00 37.40 503 GLY C C 1
ATOM 12360 O O . GLY C 1 509 ? -54.070 18.907 -0.276 1.00 36.13 503 GLY C O 1
ATOM 12361 N N . PRO C 1 510 ? -52.986 18.154 1.532 1.00 40.36 504 PRO C N 1
ATOM 12362 C CA . PRO C 1 510 ? -51.761 18.885 1.212 1.00 41.33 504 PRO C CA 1
ATOM 12363 C C . PRO C 1 510 ? -51.234 18.663 -0.201 1.00 39.21 504 PRO C C 1
ATOM 12364 O O . PRO C 1 510 ? -50.585 19.546 -0.760 1.00 36.62 504 PRO C O 1
ATOM 12368 N N . GLY C 1 511 ? -51.540 17.492 -0.770 1.00 40.19 505 GLY C N 1
ATOM 12369 C CA . GLY C 1 511 ? -51.194 17.178 -2.151 1.00 41.11 505 GLY C CA 1
ATOM 12370 C C . GLY C 1 511 ? -51.599 18.266 -3.146 1.00 41.76 505 GLY C C 1
ATOM 12371 O O . GLY C 1 511 ? -50.955 18.428 -4.172 1.00 43.83 505 GLY C O 1
ATOM 12372 N N . VAL C 1 512 ? -52.659 19.008 -2.824 1.00 42.86 506 VAL C N 1
ATOM 12373 C CA . VAL C 1 512 ? -53.189 20.083 -3.651 1.00 41.84 506 VAL C CA 1
ATOM 12374 C C . VAL C 1 512 ? -52.269 21.309 -3.665 1.00 40.71 506 VAL C C 1
ATOM 12375 O O . VAL C 1 512 ? -52.235 22.054 -4.642 1.00 38.69 506 VAL C O 1
ATOM 12379 N N . ILE C 1 513 ? -51.527 21.538 -2.578 1.00 42.41 507 ILE C N 1
ATOM 12380 C CA . ILE C 1 513 ? -50.759 22.767 -2.437 1.00 44.33 507 ILE C CA 1
ATOM 12381 C C . ILE C 1 513 ? -49.696 22.811 -3.536 1.00 40.22 507 ILE C C 1
ATOM 12382 O O . ILE C 1 513 ? -48.915 21.876 -3.665 1.00 42.65 507 ILE C O 1
ATOM 12387 N N . PRO C 1 514 ? -49.642 23.873 -4.374 1.00 36.59 508 PRO C N 1
ATOM 12388 C CA . PRO C 1 514 ? -48.592 24.016 -5.386 1.00 35.96 508 PRO C CA 1
ATOM 12389 C C . PRO C 1 514 ? -47.381 24.882 -5.045 1.00 36.13 508 PRO C C 1
ATOM 12390 O O . PRO C 1 514 ? -46.529 25.102 -5.899 1.00 32.19 508 PRO C O 1
ATOM 12394 N N . LYS C 1 515 ? -47.292 25.318 -3.780 1.00 38.57 509 LYS C N 1
ATOM 12395 C CA . LYS C 1 515 ? -46.439 26.427 -3.390 1.00 39.98 509 LYS C CA 1
ATOM 12396 C C . LYS C 1 515 ? -45.575 26.031 -2.188 1.00 41.40 509 LYS C C 1
ATOM 12397 O O . LYS C 1 515 ? -46.086 25.840 -1.086 1.00 42.80 509 LYS C O 1
ATOM 12403 N N . PRO C 1 516 ? -44.234 25.991 -2.358 1.00 42.28 510 PRO C N 1
ATOM 12404 C CA . PRO C 1 516 ? -43.310 25.717 -1.259 1.00 42.40 510 PRO C CA 1
ATOM 12405 C C . PRO C 1 516 ? -43.657 26.558 -0.040 1.00 44.34 510 PRO C C 1
ATOM 12406 O O . PRO C 1 516 ? -43.883 27.764 -0.174 1.00 44.15 510 PRO C O 1
ATOM 12410 N N . ASN C 1 517 ? -43.684 25.905 1.131 1.00 47.77 511 ASN C N 1
ATOM 12411 C CA . ASN C 1 517 ? -43.952 26.578 2.389 1.00 50.27 511 ASN C CA 1
ATOM 12412 C C . ASN C 1 517 ? -43.249 25.824 3.514 1.00 51.70 511 ASN C C 1
ATOM 12413 O O . ASN C 1 517 ? -42.613 24.799 3.258 1.00 53.96 511 ASN C O 1
ATOM 12418 N N . GLY C 1 518 ? -43.361 26.366 4.741 1.00 51.70 512 GLY C N 1
ATOM 12419 C CA . GLY C 1 518 ? -42.746 25.787 5.930 1.00 52.49 512 GLY C CA 1
ATOM 12420 C C . GLY C 1 518 ? -43.756 25.349 6.997 1.00 49.07 512 GLY C C 1
ATOM 12421 O O . GLY C 1 518 ? -43.422 24.562 7.885 1.00 44.80 512 GLY C O 1
ATOM 12422 N N . ALA C 1 519 ? -44.994 25.850 6.906 1.00 46.65 513 ALA C N 1
ATOM 12423 C CA . ALA C 1 519 ? -45.946 25.708 7.991 1.00 45.03 513 ALA C CA 1
ATOM 12424 C C . ALA C 1 519 ? -46.646 24.354 7.940 1.00 43.82 513 ALA C C 1
ATOM 12425 O O . ALA C 1 519 ? -46.662 23.704 6.901 1.00 42.84 513 ALA C O 1
ATOM 12427 N N . ASN C 1 520 ? -47.276 23.999 9.059 1.00 44.37 514 ASN C N 1
ATOM 12428 C CA . ASN C 1 520 ? -48.100 22.814 9.171 1.00 46.06 514 ASN C CA 1
ATOM 12429 C C . ASN C 1 520 ? -49.341 22.958 8.290 1.00 48.89 514 ASN C C 1
ATOM 12430 O O . ASN C 1 520 ? -50.246 23.759 8.547 1.00 53.30 514 ASN C O 1
ATOM 12435 N N . PRO C 1 521 ? -49.428 22.132 7.232 1.00 50.51 515 PRO C N 1
ATOM 12436 C CA . PRO C 1 521 ? -50.352 22.396 6.126 1.00 50.64 515 PRO C CA 1
ATOM 12437 C C . PRO C 1 521 ? -51.809 21.994 6.290 1.00 50.56 515 PRO C C 1
ATOM 12438 O O . PRO C 1 521 ? -52.633 22.327 5.452 1.00 52.76 515 PRO C O 1
ATOM 12442 N N . THR C 1 522 ? -52.132 21.266 7.351 1.00 55.37 516 THR C N 1
ATOM 12443 C CA . THR C 1 522 ? -53.450 20.666 7.450 1.00 58.17 516 THR C CA 1
ATOM 12444 C C . THR C 1 522 ? -54.531 21.750 7.422 1.00 57.13 516 THR C C 1
ATOM 12445 O O . THR C 1 522 ? -55.535 21.596 6.728 1.00 49.65 516 THR C O 1
ATOM 12449 N N . LEU C 1 523 ? -54.345 22.836 8.194 1.00 57.86 517 LEU C N 1
ATOM 12450 C CA . LEU C 1 523 ? -55.387 23.845 8.301 1.00 54.97 517 LEU C CA 1
ATOM 12451 C C . LEU C 1 523 ? -55.642 24.448 6.921 1.00 52.59 517 LEU C C 1
ATOM 12452 O O . LEU C 1 523 ? -56.786 24.600 6.494 1.00 50.90 517 LEU C O 1
ATOM 12457 N N . THR C 1 524 ? -54.540 24.798 6.254 1.00 50.07 518 THR C N 1
ATOM 12458 C CA . THR C 1 524 ? -54.542 25.273 4.880 1.00 46.62 518 THR C CA 1
ATOM 12459 C C . THR C 1 524 ? -55.381 24.352 3.999 1.00 46.86 518 THR C C 1
ATOM 12460 O O . THR C 1 524 ? -56.259 24.812 3.271 1.00 48.80 518 THR C O 1
ATOM 12464 N N . ALA C 1 525 ? -55.096 23.048 4.064 1.00 44.86 519 ALA C N 1
ATOM 12465 C CA . ALA C 1 525 ? -55.760 22.099 3.188 1.00 41.77 519 ALA C CA 1
ATOM 12466 C C . ALA C 1 525 ? -57.267 22.166 3.422 1.00 41.55 519 ALA C C 1
ATOM 12467 O O . ALA C 1 525 ? -58.033 22.133 2.462 1.00 41.55 519 ALA C O 1
ATOM 12469 N N . ALA C 1 526 ? -57.662 22.300 4.698 1.00 39.44 520 ALA C N 1
ATOM 12470 C CA . ALA C 1 526 ? -59.064 22.353 5.083 1.00 38.82 520 ALA C CA 1
ATOM 12471 C C . ALA C 1 526 ? -59.737 23.597 4.502 1.00 39.95 520 ALA C C 1
ATOM 12472 O O . ALA C 1 526 ? -60.915 23.574 4.131 1.00 37.93 520 ALA C O 1
ATOM 12474 N N . ALA C 1 527 ? -58.974 24.690 4.418 1.00 40.38 521 ALA C N 1
ATOM 12475 C CA . ALA C 1 527 ? -59.464 25.891 3.767 1.00 39.74 521 ALA C CA 1
ATOM 12476 C C . ALA C 1 527 ? -59.886 25.576 2.327 1.00 38.23 521 ALA C C 1
ATOM 12477 O O . ALA C 1 527 ? -61.036 25.803 1.949 1.00 35.82 521 ALA C O 1
ATOM 12479 N N . LEU C 1 528 ? -58.953 25.007 1.553 1.00 39.47 522 LEU C N 1
ATOM 12480 C CA . LEU C 1 528 ? -59.127 24.831 0.121 1.00 43.50 522 LEU C CA 1
ATOM 12481 C C . LEU C 1 528 ? -60.290 23.883 -0.138 1.00 45.26 522 LEU C C 1
ATOM 12482 O O . LEU C 1 528 ? -60.937 23.949 -1.183 1.00 49.53 522 LEU C O 1
ATOM 12487 N N . ALA C 1 529 ? -60.505 22.985 0.825 1.00 47.84 523 ALA C N 1
ATOM 12488 C CA . ALA C 1 529 ? -61.600 22.034 0.775 1.00 51.06 523 ALA C CA 1
ATOM 12489 C C . ALA C 1 529 ? -62.933 22.774 0.891 1.00 52.16 523 ALA C C 1
ATOM 12490 O O . ALA C 1 529 ? -63.815 22.608 0.044 1.00 56.07 523 ALA C O 1
ATOM 12492 N N . ILE C 1 530 ? -63.055 23.614 1.929 1.00 48.01 524 ILE C N 1
ATOM 12493 C CA . ILE C 1 530 ? -64.255 24.417 2.122 1.00 45.27 524 ILE C CA 1
ATOM 12494 C C . ILE C 1 530 ? -64.555 25.161 0.822 1.00 43.25 524 ILE C C 1
ATOM 12495 O O . ILE C 1 530 ? -65.709 25.229 0.406 1.00 43.36 524 ILE C O 1
ATOM 12500 N N . ARG C 1 531 ? -63.492 25.670 0.179 1.00 41.26 525 ARG C N 1
ATOM 12501 C CA . ARG C 1 531 ? -63.611 26.390 -1.077 1.00 38.89 525 ARG C CA 1
ATOM 12502 C C . ARG C 1 531 ? -64.234 25.473 -2.120 1.00 36.79 525 ARG C C 1
ATOM 12503 O O . ARG C 1 531 ? -65.262 25.806 -2.698 1.00 37.26 525 ARG C O 1
ATOM 12511 N N . ALA C 1 532 ? -63.614 24.313 -2.332 1.00 35.87 526 ALA C N 1
ATOM 12512 C CA . ALA C 1 532 ? -64.140 23.338 -3.269 1.00 37.33 526 ALA C CA 1
ATOM 12513 C C . ALA C 1 532 ? -65.579 22.992 -2.899 1.00 37.93 526 ALA C C 1
ATOM 12514 O O . ALA C 1 532 ? -66.429 22.848 -3.765 1.00 38.50 526 ALA C O 1
ATOM 12516 N N . ALA C 1 533 ? -65.858 22.877 -1.605 1.00 40.20 527 ALA C N 1
ATOM 12517 C CA . ALA C 1 533 ? -67.191 22.506 -1.153 1.00 42.52 527 ALA C CA 1
ATOM 12518 C C . ALA C 1 533 ? -68.217 23.564 -1.558 1.00 41.81 527 ALA C C 1
ATOM 12519 O O . ALA C 1 533 ? -69.315 23.228 -1.984 1.00 40.73 527 ALA C O 1
ATOM 12521 N N . ASN C 1 534 ? -67.862 24.842 -1.407 1.00 42.60 528 ASN C N 1
ATOM 12522 C CA . ASN C 1 534 ? -68.735 25.918 -1.844 1.00 40.49 528 ASN C CA 1
ATOM 12523 C C . ASN C 1 534 ? -68.942 25.797 -3.345 1.00 39.35 528 ASN C C 1
ATOM 12524 O O . ASN C 1 534 ? -70.059 25.939 -3.814 1.00 38.59 528 ASN C O 1
ATOM 12529 N N . HIS C 1 535 ? -67.865 25.525 -4.084 1.00 40.91 529 HIS C N 1
ATOM 12530 C CA . HIS C 1 535 ? -67.970 25.378 -5.525 1.00 45.54 529 HIS C CA 1
ATOM 12531 C C . HIS C 1 535 ? -68.975 24.280 -5.858 1.00 48.42 529 HIS C C 1
ATOM 12532 O O . HIS C 1 535 ? -69.682 24.354 -6.850 1.00 57.92 529 HIS C O 1
ATOM 12539 N N . ILE C 1 536 ? -69.033 23.258 -5.020 1.00 48.90 530 ILE C N 1
ATOM 12540 C CA . ILE C 1 536 ? -69.946 22.156 -5.238 1.00 51.19 530 ILE C CA 1
ATOM 12541 C C . ILE C 1 536 ? -71.371 22.569 -4.890 1.00 52.58 530 ILE C C 1
ATOM 12542 O O . ILE C 1 536 ? -72.306 22.184 -5.572 1.00 52.72 530 ILE C O 1
ATOM 12547 N N . LEU C 1 537 ? -71.536 23.319 -3.800 1.00 55.69 531 LEU C N 1
ATOM 12548 C CA . LEU C 1 537 ? -72.853 23.772 -3.389 1.00 54.58 531 LEU C CA 1
ATOM 12549 C C . LEU C 1 537 ? -73.440 24.716 -4.434 1.00 55.80 531 LEU C C 1
ATOM 12550 O O . LEU C 1 537 ? -74.620 24.619 -4.765 1.00 51.04 531 LEU C O 1
ATOM 12555 N N . ARG C 1 538 ? -72.588 25.613 -4.957 1.00 62.57 532 ARG C N 1
ATOM 12556 C CA . ARG C 1 538 ? -73.033 26.768 -5.716 1.00 67.40 532 ARG C CA 1
ATOM 12557 C C . ARG C 1 538 ? -73.704 26.286 -6.993 1.00 72.78 532 ARG C C 1
ATOM 12558 O O . ARG C 1 538 ? -74.619 26.949 -7.481 1.00 85.02 532 ARG C O 1
ATOM 12566 N N . ASN C 1 539 ? -73.236 25.141 -7.521 1.00 73.22 533 ASN C N 1
ATOM 12567 C CA . ASN C 1 539 ? -73.857 24.565 -8.706 1.00 78.74 533 ASN C CA 1
ATOM 12568 C C . ASN C 1 539 ? -74.330 23.153 -8.356 1.00 74.54 533 ASN C C 1
ATOM 12569 O O . ASN C 1 539 ? -75.222 22.652 -9.075 1.00 79.93 533 ASN C O 1
ATOM 12575 N N . SER D 1 8 ? -73.540 11.469 36.212 1.00 74.24 2 SER D N 1
ATOM 12576 C CA . SER D 1 8 ? -74.152 10.888 37.439 1.00 74.61 2 SER D CA 1
ATOM 12577 C C . SER D 1 8 ? -73.036 10.603 38.453 1.00 79.52 2 SER D C 1
ATOM 12578 O O . SER D 1 8 ? -71.861 10.675 38.097 1.00 72.07 2 SER D O 1
ATOM 12581 N N . CYS D 1 9 ? -73.435 10.271 39.701 1.00 87.11 3 CYS D N 1
ATOM 12582 C CA . CYS D 1 9 ? -72.617 10.303 40.912 1.00 84.92 3 CYS D CA 1
ATOM 12583 C C . CYS D 1 9 ? -72.800 9.016 41.738 1.00 81.81 3 CYS D C 1
ATOM 12584 O O . CYS D 1 9 ? -71.824 8.450 42.213 1.00 73.07 3 CYS D O 1
ATOM 12587 N N . LYS D 1 10 ? -74.052 8.551 41.891 1.00 77.33 4 LYS D N 1
ATOM 12588 C CA . LYS D 1 10 ? -74.368 7.273 42.520 1.00 69.65 4 LYS D CA 1
ATOM 12589 C C . LYS D 1 10 ? -75.155 6.342 41.600 1.00 71.70 4 LYS D C 1
ATOM 12590 O O . LYS D 1 10 ? -76.214 6.711 41.124 1.00 74.46 4 LYS D O 1
ATOM 12596 N N . ILE D 1 11 ? -74.646 5.110 41.430 1.00 75.42 5 ILE D N 1
ATOM 12597 C CA . ILE D 1 11 ? -75.288 4.079 40.614 1.00 73.56 5 ILE D CA 1
ATOM 12598 C C . ILE D 1 11 ? -75.073 2.691 41.237 1.00 68.15 5 ILE D C 1
ATOM 12599 O O . ILE D 1 11 ? -74.077 2.483 41.922 1.00 65.58 5 ILE D O 1
ATOM 12604 N N . SER D 1 12 ? -75.990 1.753 40.954 1.00 67.31 6 SER D N 1
ATOM 12605 C CA . SER D 1 12 ? -75.939 0.422 41.539 1.00 69.62 6 SER D CA 1
ATOM 12606 C C . SER D 1 12 ? -76.420 -0.655 40.565 1.00 67.59 6 SER D C 1
ATOM 12607 O O . SER D 1 12 ? -77.242 -0.405 39.682 1.00 65.30 6 SER D O 1
ATOM 12610 N N . ALA D 1 13 ? -75.908 -1.873 40.777 1.00 66.38 7 ALA D N 1
ATOM 12611 C CA . ALA D 1 13 ? -76.383 -3.078 40.116 1.00 64.47 7 ALA D CA 1
ATOM 12612 C C . ALA D 1 13 ? -76.237 -4.262 41.070 1.00 59.61 7 ALA D C 1
ATOM 12613 O O . ALA D 1 13 ? -75.648 -4.123 42.138 1.00 53.52 7 ALA D O 1
ATOM 12615 N N . GLU D 1 14 ? -76.762 -5.427 40.668 1.00 56.65 8 GLU D N 1
ATOM 12616 C CA . GLU D 1 14 ? -76.606 -6.624 41.475 1.00 54.65 8 GLU D CA 1
ATOM 12617 C C . GLU D 1 14 ? -75.111 -6.852 41.702 1.00 48.07 8 GLU D C 1
ATOM 12618 O O . GLU D 1 14 ? -74.665 -6.926 42.847 1.00 47.67 8 GLU D O 1
ATOM 12624 N N . VAL D 1 15 ? -74.341 -6.886 40.609 1.00 43.48 9 VAL D N 1
ATOM 12625 C CA . VAL D 1 15 ? -72.941 -7.264 40.665 1.00 40.31 9 VAL D CA 1
ATOM 12626 C C . VAL D 1 15 ? -72.099 -6.185 40.005 1.00 40.39 9 VAL D C 1
ATOM 12627 O O . VAL D 1 15 ? -72.537 -5.586 39.025 1.00 42.02 9 VAL D O 1
ATOM 12631 N N . VAL D 1 16 ? -70.871 -6.011 40.517 1.00 39.50 10 VAL D N 1
ATOM 12632 C CA . VAL D 1 16 ? -69.895 -5.095 39.938 1.00 39.74 10 VAL D CA 1
ATOM 12633 C C . VAL D 1 16 ? -68.603 -5.847 39.677 1.00 41.73 10 VAL D C 1
ATOM 12634 O O . VAL D 1 16 ? -68.099 -6.534 40.565 1.00 42.47 10 VAL D O 1
ATOM 12638 N N . ILE D 1 17 ? -68.054 -5.626 38.475 1.00 42.91 11 ILE D N 1
ATOM 12639 C CA . ILE D 1 17 ? -66.841 -6.298 38.050 1.00 41.58 11 ILE D CA 1
ATOM 12640 C C . ILE D 1 17 ? -65.805 -5.246 37.670 1.00 40.44 11 ILE D C 1
ATOM 12641 O O . ILE D 1 17 ? -66.000 -4.476 36.728 1.00 40.20 11 ILE D O 1
ATOM 12646 N N . ILE D 1 18 ? -64.706 -5.224 38.434 1.00 39.58 12 ILE D N 1
ATOM 12647 C CA . ILE D 1 18 ? -63.614 -4.311 38.166 1.00 39.18 12 ILE D CA 1
ATOM 12648 C C . ILE D 1 18 ? -62.641 -5.000 37.224 1.00 37.03 12 ILE D C 1
ATOM 12649 O O . ILE D 1 18 ? -61.977 -5.983 37.577 1.00 34.24 12 ILE D O 1
ATOM 12654 N N . GLY D 1 19 ? -62.578 -4.425 36.022 1.00 36.91 13 GLY D N 1
ATOM 12655 C CA . GLY D 1 19 ? -61.678 -4.883 34.983 1.00 39.20 13 GLY D CA 1
ATOM 12656 C C . GLY D 1 19 ? -62.465 -5.629 33.916 1.00 38.39 13 GLY D C 1
ATOM 12657 O O . GLY D 1 19 ? -63.136 -6.600 34.236 1.00 41.81 13 GLY D O 1
ATOM 12658 N N . SER D 1 20 ? -62.382 -5.152 32.669 1.00 36.69 14 SER D N 1
ATOM 12659 C CA . SER D 1 20 ? -63.047 -5.782 31.540 1.00 36.35 14 SER D CA 1
ATOM 12660 C C . SER D 1 20 ? -62.054 -6.606 30.729 1.00 34.85 14 SER D C 1
ATOM 12661 O O . SER D 1 20 ? -62.213 -6.778 29.517 1.00 32.26 14 SER D O 1
ATOM 12664 N N . GLY D 1 21 ? -61.040 -7.146 31.416 1.00 37.50 15 GLY D N 1
ATOM 12665 C CA . GLY D 1 21 ? -60.148 -8.111 30.800 1.00 41.11 15 GLY D CA 1
ATOM 12666 C C . GLY D 1 21 ? -60.921 -9.355 30.368 1.00 41.12 15 GLY D C 1
ATOM 12667 O O . GLY D 1 21 ? -62.135 -9.454 30.532 1.00 47.02 15 GLY D O 1
ATOM 12668 N N . PRO D 1 22 ? -60.245 -10.355 29.784 1.00 37.24 16 PRO D N 1
ATOM 12669 C CA . PRO D 1 22 ? -60.892 -11.630 29.501 1.00 38.57 16 PRO D CA 1
ATOM 12670 C C . PRO D 1 22 ? -61.606 -12.187 30.730 1.00 39.74 16 PRO D C 1
ATOM 12671 O O . PRO D 1 22 ? -62.710 -12.714 30.620 1.00 39.11 16 PRO D O 1
ATOM 12675 N N . VAL D 1 23 ? -60.979 -12.060 31.898 1.00 41.26 17 VAL D N 1
ATOM 12676 C CA . VAL D 1 23 ? -61.513 -12.712 33.083 1.00 41.44 17 VAL D CA 1
ATOM 12677 C C . VAL D 1 23 ? -62.744 -11.956 33.580 1.00 39.74 17 VAL D C 1
ATOM 12678 O O . VAL D 1 23 ? -63.770 -12.561 33.888 1.00 36.22 17 VAL D O 1
ATOM 12682 N N . GLY D 1 24 ? -62.641 -10.629 33.633 1.00 40.25 18 GLY D N 1
ATOM 12683 C CA . GLY D 1 24 ? -63.809 -9.821 33.935 1.00 42.80 18 GLY D CA 1
ATOM 12684 C C . GLY D 1 24 ? -65.022 -10.210 33.080 1.00 41.89 18 GLY D C 1
ATOM 12685 O O . GLY D 1 24 ? -66.121 -10.424 33.596 1.00 40.31 18 GLY D O 1
ATOM 12686 N N . ALA D 1 25 ? -64.808 -10.312 31.765 1.00 38.08 19 ALA D N 1
ATOM 12687 C CA . ALA D 1 25 ? -65.892 -10.545 30.826 1.00 38.10 19 ALA D CA 1
ATOM 12688 C C . ALA D 1 25 ? -66.459 -11.956 31.006 1.00 36.69 19 ALA D C 1
ATOM 12689 O O . ALA D 1 25 ? -67.648 -12.202 30.803 1.00 34.40 19 ALA D O 1
ATOM 12691 N N . THR D 1 26 ? -65.592 -12.891 31.389 1.00 35.91 20 THR D N 1
ATOM 12692 C CA . THR D 1 26 ? -66.033 -14.249 31.645 1.00 34.94 20 THR D CA 1
ATOM 12693 C C . THR D 1 26 ? -67.095 -14.225 32.740 1.00 33.44 20 THR D C 1
ATOM 12694 O O . THR D 1 26 ? -68.164 -14.797 32.570 1.00 31.10 20 THR D O 1
ATOM 12698 N N . PHE D 1 27 ? -66.804 -13.522 33.839 1.00 34.08 21 PHE D N 1
ATOM 12699 C CA . PHE D 1 27 ? -67.763 -13.400 34.927 1.00 35.35 21 PHE D CA 1
ATOM 12700 C C . PHE D 1 27 ? -69.064 -12.824 34.377 1.00 35.66 21 PHE D C 1
ATOM 12701 O O . PHE D 1 27 ? -70.138 -13.383 34.599 1.00 36.63 21 PHE D O 1
ATOM 12709 N N . ALA D 1 28 ? -68.954 -11.704 33.657 1.00 35.04 22 ALA D N 1
ATOM 12710 C CA . ALA D 1 28 ? -70.137 -11.039 33.139 1.00 34.53 22 ALA D CA 1
ATOM 12711 C C . ALA D 1 28 ? -70.916 -12.019 32.268 1.00 33.84 22 ALA D C 1
ATOM 12712 O O . ALA D 1 28 ? -72.122 -12.165 32.414 1.00 34.67 22 ALA D O 1
ATOM 12714 N N . ARG D 1 29 ? -70.218 -12.724 31.387 1.00 32.80 23 ARG D N 1
ATOM 12715 C CA . ARG D 1 29 ? -70.908 -13.621 30.483 1.00 35.35 23 ARG D CA 1
ATOM 12716 C C . ARG D 1 29 ? -71.755 -14.588 31.305 1.00 37.33 23 ARG D C 1
ATOM 12717 O O . ARG D 1 29 ? -72.979 -14.592 31.178 1.00 39.67 23 ARG D O 1
ATOM 12725 N N . HIS D 1 30 ? -71.092 -15.354 32.182 1.00 37.72 24 HIS D N 1
ATOM 12726 C CA . HIS D 1 30 ? -71.744 -16.400 32.958 1.00 37.55 24 HIS D CA 1
ATOM 12727 C C . HIS D 1 30 ? -72.840 -15.788 33.830 1.00 37.51 24 HIS D C 1
ATOM 12728 O O . HIS D 1 30 ? -73.958 -16.289 33.846 1.00 40.21 24 HIS D O 1
ATOM 12735 N N . LEU D 1 31 ? -72.546 -14.675 34.502 1.00 37.18 25 LEU D N 1
ATOM 12736 C CA . LEU D 1 31 ? -73.459 -14.126 35.493 1.00 40.35 25 LEU D CA 1
ATOM 12737 C C . LEU D 1 31 ? -74.714 -13.556 34.844 1.00 42.08 25 LEU D C 1
ATOM 12738 O O . LEU D 1 31 ? -75.815 -13.768 35.349 1.00 46.36 25 LEU D O 1
ATOM 12743 N N . VAL D 1 32 ? -74.531 -12.791 33.768 1.00 42.90 26 VAL D N 1
ATOM 12744 C CA . VAL D 1 32 ? -75.648 -12.174 33.069 1.00 45.21 26 VAL D CA 1
ATOM 12745 C C . VAL D 1 32 ? -76.489 -13.260 32.414 1.00 47.37 26 VAL D C 1
ATOM 12746 O O . VAL D 1 32 ? -77.720 -13.228 32.495 1.00 51.76 26 VAL D O 1
ATOM 12750 N N . GLU D 1 33 ? -75.802 -14.206 31.765 1.00 46.53 27 GLU D N 1
ATOM 12751 C CA . GLU D 1 33 ? -76.475 -15.263 31.035 1.00 45.29 27 GLU D CA 1
ATOM 12752 C C . GLU D 1 33 ? -77.365 -16.077 31.969 1.00 44.09 27 GLU D C 1
ATOM 12753 O O . GLU D 1 33 ? -78.353 -16.635 31.508 1.00 48.56 27 GLU D O 1
ATOM 12759 N N . ASN D 1 34 ? -77.008 -16.139 33.261 1.00 40.11 28 ASN D N 1
ATOM 12760 C CA . ASN D 1 34 ? -77.813 -16.810 34.268 1.00 39.18 28 ASN D CA 1
ATOM 12761 C C . ASN D 1 34 ? -78.576 -15.791 35.109 1.00 40.02 28 ASN D C 1
ATOM 12762 O O . ASN D 1 34 ? -78.719 -15.989 36.306 1.00 41.90 28 ASN D O 1
ATOM 12767 N N . GLY D 1 35 ? -79.012 -14.683 34.497 1.00 42.73 29 GLY D N 1
ATOM 12768 C CA . GLY D 1 35 ? -80.084 -13.856 35.038 1.00 44.10 29 GLY D CA 1
ATOM 12769 C C . GLY D 1 35 ? -79.643 -12.754 36.007 1.00 44.40 29 GLY D C 1
ATOM 12770 O O . GLY D 1 35 ? -80.495 -12.080 36.588 1.00 43.52 29 GLY D O 1
ATOM 12771 N N . LYS D 1 36 ? -78.334 -12.558 36.206 1.00 45.73 30 LYS D N 1
ATOM 12772 C CA . LYS D 1 36 ? -77.867 -11.487 37.083 1.00 48.23 30 LYS D CA 1
ATOM 12773 C C . LYS D 1 36 ? -77.710 -10.203 36.268 1.00 48.15 30 LYS D C 1
ATOM 12774 O O . LYS D 1 36 ? -77.766 -10.250 35.039 1.00 49.26 30 LYS D O 1
ATOM 12780 N N . SER D 1 37 ? -77.554 -9.064 36.961 1.00 45.55 31 SER D N 1
ATOM 12781 C CA . SER D 1 37 ? -77.334 -7.769 36.323 1.00 46.11 31 SER D CA 1
ATOM 12782 C C . SER D 1 37 ? -76.008 -7.195 36.817 1.00 46.52 31 SER D C 1
ATOM 12783 O O . SER D 1 37 ? -75.748 -7.177 38.021 1.00 52.75 31 SER D O 1
ATOM 12786 N N . VAL D 1 38 ? -75.208 -6.659 35.884 1.00 46.49 32 VAL D N 1
ATOM 12787 C CA . VAL D 1 38 ? -73.781 -6.455 36.088 1.00 45.61 32 VAL D CA 1
ATOM 12788 C C . VAL D 1 38 ? -73.347 -5.075 35.588 1.00 46.22 32 VAL D C 1
ATOM 12789 O O . VAL D 1 38 ? -73.885 -4.566 34.598 1.00 47.75 32 VAL D O 1
ATOM 12793 N N . ILE D 1 39 ? -72.361 -4.487 36.278 1.00 44.24 33 ILE D N 1
ATOM 12794 C CA . ILE D 1 39 ? -71.670 -3.305 35.788 1.00 42.33 33 ILE D CA 1
ATOM 12795 C C . ILE D 1 39 ? -70.200 -3.667 35.627 1.00 39.95 33 ILE D C 1
ATOM 12796 O O . ILE D 1 39 ? -69.526 -4.048 36.585 1.00 38.47 33 ILE D O 1
ATOM 12801 N N . LEU D 1 40 ? -69.720 -3.550 34.396 1.00 41.00 34 LEU D N 1
ATOM 12802 C CA . LEU D 1 40 ? -68.338 -3.855 34.078 1.00 42.34 34 LEU D CA 1
ATOM 12803 C C . LEU D 1 40 ? -67.564 -2.544 33.976 1.00 45.56 34 LEU D C 1
ATOM 12804 O O . LEU D 1 40 ? -67.892 -1.691 33.159 1.00 48.83 34 LEU D O 1
ATOM 12809 N N . VAL D 1 41 ? -66.553 -2.378 34.832 1.00 48.11 35 VAL D N 1
ATOM 12810 C CA . VAL D 1 41 ? -65.848 -1.111 34.953 1.00 48.36 35 VAL D CA 1
ATOM 12811 C C . VAL D 1 41 ? -64.417 -1.320 34.479 1.00 49.51 35 VAL D C 1
ATOM 12812 O O . VAL D 1 41 ? -63.806 -2.335 34.821 1.00 49.52 35 VAL D O 1
ATOM 12816 N N . ASP D 1 42 ? -63.887 -0.342 33.730 1.00 46.96 36 ASP D N 1
ATOM 12817 C CA . ASP D 1 42 ? -62.476 -0.358 33.393 1.00 44.37 36 ASP D CA 1
ATOM 12818 C C . ASP D 1 42 ? -61.888 1.047 33.392 1.00 42.92 36 ASP D C 1
ATOM 12819 O O . ASP D 1 42 ? -62.526 2.011 32.968 1.00 44.00 36 ASP D O 1
ATOM 12824 N N . ALA D 1 43 ? -60.625 1.112 33.825 1.00 39.52 37 ALA D N 1
ATOM 12825 C CA . ALA D 1 43 ? -59.893 2.360 33.914 1.00 39.74 37 ALA D CA 1
ATOM 12826 C C . ALA D 1 43 ? -59.431 2.842 32.543 1.00 38.04 37 ALA D C 1
ATOM 12827 O O . ALA D 1 43 ? -58.872 3.933 32.437 1.00 36.45 37 ALA D O 1
ATOM 12829 N N . GLY D 1 44 ? -59.628 2.014 31.512 1.00 36.06 38 GLY D N 1
ATOM 12830 C CA . GLY D 1 44 ? -59.094 2.313 30.195 1.00 34.54 38 GLY D CA 1
ATOM 12831 C C . GLY D 1 44 ? -60.175 2.828 29.252 1.00 32.09 38 GLY D C 1
ATOM 12832 O O . GLY D 1 44 ? -61.352 2.866 29.588 1.00 31.86 38 GLY D O 1
ATOM 12833 N N . PRO D 1 45 ? -59.806 3.237 28.032 1.00 31.25 39 PRO D N 1
ATOM 12834 C CA . PRO D 1 45 ? -60.785 3.606 27.023 1.00 32.62 39 PRO D CA 1
ATOM 12835 C C . PRO D 1 45 ? -61.126 2.411 26.144 1.00 32.73 39 PRO D C 1
ATOM 12836 O O . PRO D 1 45 ? -60.434 1.407 26.189 1.00 33.34 39 PRO D O 1
ATOM 12840 N N . GLN D 1 46 ? -62.201 2.546 25.364 1.00 32.36 40 GLN D N 1
ATOM 12841 C CA . GLN D 1 46 ? -62.672 1.518 24.452 1.00 31.91 40 GLN D CA 1
ATOM 12842 C C . GLN D 1 46 ? -62.065 1.816 23.078 1.00 32.19 40 GLN D C 1
ATOM 12843 O O . GLN D 1 46 ? -62.174 2.934 22.588 1.00 32.05 40 GLN D O 1
ATOM 12849 N N . ARG D 1 47 ? -61.408 0.833 22.448 1.00 31.21 41 ARG D N 1
ATOM 12850 C CA . ARG D 1 47 ? -60.601 1.130 21.272 1.00 30.66 41 ARG D CA 1
ATOM 12851 C C . ARG D 1 47 ? -61.204 0.546 19.993 1.00 31.80 41 ARG D C 1
ATOM 12852 O O . ARG D 1 47 ? -60.472 0.293 19.020 1.00 33.61 41 ARG D O 1
ATOM 12860 N N . SER D 1 48 ? -62.544 0.439 19.983 1.00 30.90 42 SER D N 1
ATOM 12861 C CA . SER D 1 48 ? -63.310 -0.160 18.901 1.00 30.72 42 SER D CA 1
ATOM 12862 C C . SER D 1 48 ? -64.783 0.236 19.054 1.00 32.71 42 SER D C 1
ATOM 12863 O O . SER D 1 48 ? -65.226 0.550 20.149 1.00 32.54 42 SER D O 1
ATOM 12866 N N . PRO D 1 49 ? -65.586 0.291 17.963 1.00 35.62 43 PRO D N 1
ATOM 12867 C CA . PRO D 1 49 ? -67.024 0.582 18.039 1.00 33.64 43 PRO D CA 1
ATOM 12868 C C . PRO D 1 49 ? -67.748 -0.172 19.136 1.00 31.85 43 PRO D C 1
ATOM 12869 O O . PRO D 1 49 ? -68.641 0.366 19.764 1.00 30.41 43 PRO D O 1
ATOM 12873 N N . GLN D 1 50 ? -67.381 -1.442 19.275 1.00 32.09 44 GLN D N 1
ATOM 12874 C CA . GLN D 1 50 ? -67.946 -2.319 20.272 1.00 34.55 44 GLN D CA 1
ATOM 12875 C C . GLN D 1 50 ? -66.872 -2.579 21.318 1.00 34.64 44 GLN D C 1
ATOM 12876 O O . GLN D 1 50 ? -65.692 -2.520 21.004 1.00 35.26 44 GLN D O 1
ATOM 12882 N N . PRO D 1 51 ? -67.253 -2.861 22.583 1.00 35.45 45 PRO D N 1
ATOM 12883 C CA . PRO D 1 51 ? -66.290 -2.947 23.687 1.00 37.62 45 PRO D CA 1
ATOM 12884 C C . PRO D 1 51 ? -65.380 -4.171 23.684 1.00 39.08 45 PRO D C 1
ATOM 12885 O O . PRO D 1 51 ? -65.873 -5.295 23.667 1.00 41.91 45 PRO D O 1
ATOM 12889 N N . GLY D 1 52 ? -64.057 -3.942 23.686 1.00 40.11 46 GLY D N 1
ATOM 12890 C CA . GLY D 1 52 ? -63.098 -5.026 23.827 1.00 39.01 46 GLY D CA 1
ATOM 12891 C C . GLY D 1 52 ? -63.052 -5.933 22.595 1.00 37.17 46 GLY D C 1
ATOM 12892 O O . GLY D 1 52 ? -62.858 -7.147 22.733 1.00 33.85 46 GLY D O 1
ATOM 12893 N N . GLU D 1 53 ? -63.219 -5.336 21.397 1.00 35.16 47 GLU D N 1
ATOM 12894 C CA . GLU D 1 53 ? -62.980 -6.068 20.168 1.00 34.05 47 GLU D CA 1
ATOM 12895 C C . GLU D 1 53 ? -61.482 -6.305 20.080 1.00 31.81 47 GLU D C 1
ATOM 12896 O O . GLU D 1 53 ? -60.702 -5.476 20.538 1.00 33.80 47 GLU D O 1
ATOM 12902 N N . HIS D 1 54 ? -61.089 -7.433 19.492 1.00 31.36 48 HIS D N 1
ATOM 12903 C CA . HIS D 1 54 ? -59.684 -7.693 19.254 1.00 33.10 48 HIS D CA 1
ATOM 12904 C C . HIS D 1 54 ? -59.197 -6.876 18.051 1.00 35.69 48 HIS D C 1
ATOM 12905 O O . HIS D 1 54 ? -59.755 -6.952 16.943 1.00 33.39 48 HIS D O 1
ATOM 12912 N N . LEU D 1 55 ? -58.092 -6.150 18.270 1.00 35.33 49 LEU D N 1
ATOM 12913 C CA . LEU D 1 55 ? -57.611 -5.187 17.297 1.00 33.20 49 LEU D CA 1
ATOM 12914 C C . LEU D 1 55 ? -56.820 -5.872 16.186 1.00 31.99 49 LEU D C 1
ATOM 12915 O O . LEU D 1 55 ? -56.495 -5.222 15.193 1.00 33.69 49 LEU D O 1
ATOM 12920 N N . LYS D 1 56 ? -56.505 -7.161 16.350 1.00 30.84 50 LYS D N 1
ATOM 12921 C CA . LYS D 1 56 ? -55.757 -7.887 15.341 1.00 33.27 50 LYS D CA 1
ATOM 12922 C C . LYS D 1 56 ? -56.676 -8.307 14.196 1.00 34.41 50 LYS D C 1
ATOM 12923 O O . LYS D 1 56 ? -56.178 -8.724 13.145 1.00 40.00 50 LYS D O 1
ATOM 12929 N N . ASN D 1 57 ? -58.003 -8.160 14.381 1.00 32.86 51 ASN D N 1
ATOM 12930 C CA . ASN D 1 57 ? -58.981 -8.582 13.385 1.00 33.31 51 ASN D CA 1
ATOM 12931 C C . ASN D 1 57 ? -59.003 -7.683 12.152 1.00 35.18 51 ASN D C 1
ATOM 12932 O O . ASN D 1 57 ? -59.497 -8.079 11.097 1.00 37.13 51 ASN D O 1
ATOM 12937 N N . ALA D 1 58 ? -58.470 -6.467 12.278 1.00 35.67 52 ALA D N 1
ATOM 12938 C CA . ALA D 1 58 ? -58.473 -5.531 11.165 1.00 32.79 52 ALA D CA 1
ATOM 12939 C C . ALA D 1 58 ? -57.738 -6.128 9.974 1.00 29.66 52 ALA D C 1
ATOM 12940 O O . ALA D 1 58 ? -56.737 -6.812 10.135 1.00 27.43 52 ALA D O 1
ATOM 12942 N N . TYR D 1 59 ? -58.261 -5.834 8.785 1.00 29.04 53 TYR D N 1
ATOM 12943 C CA . TYR D 1 59 ? -57.679 -6.289 7.538 1.00 27.52 53 TYR D CA 1
ATOM 12944 C C . TYR D 1 59 ? -56.156 -6.160 7.547 1.00 27.51 53 TYR D C 1
ATOM 12945 O O . TYR D 1 59 ? -55.458 -7.106 7.226 1.00 28.89 53 TYR D O 1
ATOM 12954 N N . LEU D 1 60 ? -55.621 -5.003 7.909 1.00 27.18 54 LEU D N 1
ATOM 12955 C CA . LEU D 1 60 ? -54.198 -4.780 7.733 1.00 28.43 54 LEU D CA 1
ATOM 12956 C C . LEU D 1 60 ? -53.368 -5.780 8.542 1.00 28.66 54 LEU D C 1
ATOM 12957 O O . LEU D 1 60 ? -52.297 -6.201 8.109 1.00 25.94 54 LEU D O 1
ATOM 12962 N N . TYR D 1 61 ? -53.837 -6.147 9.741 1.00 32.44 55 TYR D N 1
ATOM 12963 C CA . TYR D 1 61 ? -53.079 -7.045 10.600 1.00 35.28 55 TYR D CA 1
ATOM 12964 C C . TYR D 1 61 ? -53.152 -8.463 10.047 1.00 39.12 55 TYR D C 1
ATOM 12965 O O . TYR D 1 61 ? -52.242 -9.260 10.254 1.00 45.54 55 TYR D O 1
ATOM 12974 N N . GLN D 1 62 ? -54.243 -8.757 9.336 1.00 37.24 56 GLN D N 1
ATOM 12975 C CA . GLN D 1 62 ? -54.369 -10.008 8.622 1.00 35.55 56 GLN D CA 1
ATOM 12976 C C . GLN D 1 62 ? -53.309 -10.078 7.528 1.00 36.34 56 GLN D C 1
ATOM 12977 O O . GLN D 1 62 ? -52.913 -11.160 7.133 1.00 36.17 56 GLN D O 1
ATOM 12983 N N . LYS D 1 63 ? -52.838 -8.935 7.042 1.00 41.32 57 LYS D N 1
ATOM 12984 C CA . LYS D 1 63 ? -51.922 -8.920 5.912 1.00 51.21 57 LYS D CA 1
ATOM 12985 C C . LYS D 1 63 ? -50.476 -8.840 6.402 1.00 52.04 57 LYS D C 1
ATOM 12986 O O . LYS D 1 63 ? -49.583 -9.525 5.887 1.00 57.47 57 LYS D O 1
ATOM 12992 N N . ASP D 1 64 ? -50.261 -7.961 7.385 1.00 50.22 58 ASP D N 1
ATOM 12993 C CA . ASP D 1 64 ? -48.972 -7.815 8.024 1.00 43.41 58 ASP D CA 1
ATOM 12994 C C . ASP D 1 64 ? -49.140 -8.147 9.492 1.00 42.96 58 ASP D C 1
ATOM 12995 O O . ASP D 1 64 ? -49.713 -7.359 10.227 1.00 38.25 58 ASP D O 1
ATOM 13000 N N . ARG D 1 65 ? -48.661 -9.332 9.880 1.00 49.16 59 ARG D N 1
ATOM 13001 C CA . ARG D 1 65 ? -48.684 -9.725 11.274 1.00 55.73 59 ARG D CA 1
ATOM 13002 C C . ARG D 1 65 ? -47.673 -8.873 12.034 1.00 51.98 59 ARG D C 1
ATOM 13003 O O . ARG D 1 65 ? -48.060 -8.277 13.035 1.00 46.90 59 ARG D O 1
ATOM 13011 N N . THR D 1 66 ? -46.420 -8.769 11.543 1.00 49.79 60 THR D N 1
ATOM 13012 C CA . THR D 1 66 ? -45.311 -8.109 12.245 1.00 48.48 60 THR D CA 1
ATOM 13013 C C . THR D 1 66 ? -45.718 -6.740 12.804 1.00 44.15 60 THR D C 1
ATOM 13014 O O . THR D 1 66 ? -45.192 -6.293 13.824 1.00 40.01 60 THR D O 1
ATOM 13018 N N . ASN D 1 67 ? -46.630 -6.070 12.095 1.00 43.45 61 ASN D N 1
ATOM 13019 C CA . ASN D 1 67 ? -46.988 -4.698 12.409 1.00 40.76 61 ASN D CA 1
ATOM 13020 C C . ASN D 1 67 ? -47.810 -4.579 13.687 1.00 38.06 61 ASN D C 1
ATOM 13021 O O . ASN D 1 67 ? -47.827 -3.522 14.296 1.00 37.49 61 ASN D O 1
ATOM 13026 N N . PHE D 1 68 ? -48.531 -5.639 14.056 1.00 35.70 62 PHE D N 1
ATOM 13027 C CA . PHE D 1 68 ? -49.424 -5.604 15.210 1.00 31.39 62 PHE D CA 1
ATOM 13028 C C . PHE D 1 68 ? -48.626 -5.483 16.506 1.00 29.80 62 PHE D C 1
ATOM 13029 O O . PHE D 1 68 ? -49.188 -5.100 17.524 1.00 30.43 62 PHE D O 1
ATOM 13037 N N . SER D 1 69 ? -47.321 -5.792 16.469 1.00 28.45 63 SER D N 1
ATOM 13038 C CA . SER D 1 69 ? -46.451 -5.553 17.606 1.00 28.35 63 SER D CA 1
ATOM 13039 C C . SER D 1 69 ? -46.504 -4.081 18.044 1.00 29.17 63 SER D C 1
ATOM 13040 O O . SER D 1 69 ? -46.254 -3.749 19.207 1.00 29.05 63 SER D O 1
ATOM 13043 N N . GLN D 1 70 ? -46.853 -3.184 17.120 1.00 28.60 64 GLN D N 1
ATOM 13044 C CA . GLN D 1 70 ? -46.872 -1.763 17.421 1.00 29.63 64 GLN D CA 1
ATOM 13045 C C . GLN D 1 70 ? -48.086 -1.448 18.277 1.00 30.00 64 GLN D C 1
ATOM 13046 O O . GLN D 1 70 ? -48.047 -0.519 19.077 1.00 29.85 64 GLN D O 1
ATOM 13052 N N . ILE D 1 71 ? -49.159 -2.215 18.075 1.00 30.31 65 ILE D N 1
ATOM 13053 C CA . ILE D 1 71 ? -50.334 -2.070 18.912 1.00 31.13 65 ILE D CA 1
ATOM 13054 C C . ILE D 1 71 ? -49.997 -2.589 20.305 1.00 32.05 65 ILE D C 1
ATOM 13055 O O . ILE D 1 71 ? -50.395 -1.993 21.304 1.00 32.44 65 ILE D O 1
ATOM 13060 N N . VAL D 1 72 ? -49.247 -3.695 20.352 1.00 31.47 66 VAL D N 1
ATOM 13061 C CA . VAL D 1 72 ? -48.868 -4.284 21.622 1.00 31.69 66 VAL D CA 1
ATOM 13062 C C . VAL D 1 72 ? -48.083 -3.240 22.405 1.00 31.24 66 VAL D C 1
ATOM 13063 O O . VAL D 1 72 ? -48.414 -2.938 23.552 1.00 30.76 66 VAL D O 1
ATOM 13067 N N . ASN D 1 73 ? -47.048 -2.673 21.776 1.00 30.25 67 ASN D N 1
ATOM 13068 C CA . ASN D 1 73 ? -46.200 -1.728 22.481 1.00 29.90 67 ASN D CA 1
ATOM 13069 C C . ASN D 1 73 ? -47.049 -0.596 23.036 1.00 29.67 67 ASN D C 1
ATOM 13070 O O . ASN D 1 73 ? -46.773 -0.107 24.128 1.00 28.88 67 ASN D O 1
ATOM 13075 N N . SER D 1 74 ? -48.106 -0.244 22.294 1.00 30.10 68 SER D N 1
ATOM 13076 C CA . SER D 1 74 ? -49.005 0.831 22.680 1.00 30.65 68 SER D CA 1
ATOM 13077 C C . SER D 1 74 ? -49.922 0.404 23.819 1.00 31.25 68 SER D C 1
ATOM 13078 O O . SER D 1 74 ? -50.552 1.244 24.433 1.00 32.68 68 SER D O 1
ATOM 13081 N N . GLU D 1 75 ? -50.045 -0.893 24.076 1.00 31.53 69 GLU D N 1
ATOM 13082 C CA . GLU D 1 75 ? -50.982 -1.350 25.084 1.00 32.87 69 GLU D CA 1
ATOM 13083 C C . GLU D 1 75 ? -50.292 -1.575 26.423 1.00 31.34 69 GLU D C 1
ATOM 13084 O O . GLU D 1 75 ? -50.928 -1.499 27.460 1.00 29.70 69 GLU D O 1
ATOM 13090 N N . LEU D 1 76 ? -48.997 -1.873 26.384 1.00 31.90 70 LEU D N 1
ATOM 13091 C CA . LEU D 1 76 ? -48.293 -2.347 27.564 1.00 32.94 70 LEU D CA 1
ATOM 13092 C C . LEU D 1 76 ? -47.635 -1.183 28.288 1.00 34.02 70 LEU D C 1
ATOM 13093 O O . LEU D 1 76 ? -46.883 -0.436 27.677 1.00 36.61 70 LEU D O 1
ATOM 13098 N N . TYR D 1 77 ? -47.864 -1.094 29.595 1.00 35.13 71 TYR D N 1
ATOM 13099 C CA . TYR D 1 77 ? -47.352 0.012 30.383 1.00 38.78 71 TYR D CA 1
ATOM 13100 C C . TYR D 1 77 ? -46.610 -0.537 31.597 1.00 38.27 71 TYR D C 1
ATOM 13101 O O . TYR D 1 77 ? -47.227 -1.198 32.419 1.00 36.03 71 TYR D O 1
ATOM 13110 N N . LYS D 1 78 ? -45.299 -0.252 31.697 1.00 41.76 72 LYS D N 1
ATOM 13111 C CA . LYS D 1 78 ? -44.482 -0.707 32.814 1.00 42.20 72 LYS D CA 1
ATOM 13112 C C . LYS D 1 78 ? -45.042 -0.167 34.130 1.00 43.69 72 LYS D C 1
ATOM 13113 O O . LYS D 1 78 ? -45.561 0.951 34.164 1.00 54.78 72 LYS D O 1
ATOM 13119 N N . LEU D 1 79 ? -44.896 -0.955 35.216 1.00 38.17 73 LEU D N 1
ATOM 13120 C CA . LEU D 1 79 ? -45.572 -0.712 36.482 1.00 34.56 73 LEU D CA 1
ATOM 13121 C C . LEU D 1 79 ? -44.661 -0.068 37.530 1.00 32.64 73 LEU D C 1
ATOM 13122 O O . LEU D 1 79 ? -45.119 0.719 38.346 1.00 29.86 73 LEU D O 1
ATOM 13127 N N . SER D 1 80 ? -43.381 -0.423 37.535 1.00 32.74 74 SER D N 1
ATOM 13128 C CA . SER D 1 80 ? -42.429 0.201 38.434 1.00 33.41 74 SER D CA 1
ATOM 13129 C C . SER D 1 80 ? -41.150 0.523 37.667 1.00 32.83 74 SER D C 1
ATOM 13130 O O . SER D 1 80 ? -40.377 -0.375 37.350 1.00 35.48 74 SER D O 1
ATOM 13133 N N . ILE D 1 81 ? -40.913 1.803 37.378 1.00 31.42 75 ILE D N 1
ATOM 13134 C CA . ILE D 1 81 ? -39.712 2.182 36.650 1.00 30.90 75 ILE D CA 1
ATOM 13135 C C . ILE D 1 81 ? -38.702 2.765 37.638 1.00 29.42 75 ILE D C 1
ATOM 13136 O O . ILE D 1 81 ? -38.949 3.827 38.197 1.00 26.49 75 ILE D O 1
ATOM 13141 N N . PRO D 1 82 ? -37.542 2.107 37.881 1.00 29.88 76 PRO D N 1
ATOM 13142 C CA . PRO D 1 82 ? -36.567 2.603 38.845 1.00 31.36 76 PRO D CA 1
ATOM 13143 C C . PRO D 1 82 ? -36.007 3.919 38.319 1.00 32.92 76 PRO D C 1
ATOM 13144 O O . PRO D 1 82 ? -35.652 4.000 37.144 1.00 29.86 76 PRO D O 1
ATOM 13148 N N . THR D 1 83 ? -35.990 4.930 39.205 1.00 37.99 77 THR D N 1
ATOM 13149 C CA . THR D 1 83 ? -35.550 6.280 38.877 1.00 39.83 77 THR D CA 1
ATOM 13150 C C . THR D 1 83 ? -34.444 6.724 39.819 1.00 40.66 77 THR D C 1
ATOM 13151 O O . THR D 1 83 ? -33.933 7.831 39.661 1.00 39.51 77 THR D O 1
ATOM 13155 N N . SER D 1 84 ? -34.077 5.847 40.758 1.00 43.41 78 SER D N 1
ATOM 13156 C CA . SER D 1 84 ? -33.405 6.259 41.972 1.00 48.99 78 SER D CA 1
ATOM 13157 C C . SER D 1 84 ? -32.089 6.955 41.660 1.00 46.78 78 SER D C 1
ATOM 13158 O O . SER D 1 84 ? -31.765 7.944 42.301 1.00 47.54 78 SER D O 1
ATOM 13161 N N . ASN D 1 85 ? -31.343 6.447 40.669 1.00 46.04 79 ASN D N 1
ATOM 13162 C CA . ASN D 1 85 ? -29.955 6.836 40.497 1.00 47.67 79 ASN D CA 1
ATOM 13163 C C . ASN D 1 85 ? -29.604 7.290 39.082 1.00 48.89 79 ASN D C 1
ATOM 13164 O O . ASN D 1 85 ? -28.423 7.407 38.772 1.00 46.86 79 ASN D O 1
ATOM 13169 N N . VAL D 1 86 ? -30.614 7.610 38.271 1.00 49.91 80 VAL D N 1
ATOM 13170 C CA . VAL D 1 86 ? -30.404 7.995 36.885 1.00 52.95 80 VAL D CA 1
ATOM 13171 C C . VAL D 1 86 ? -29.485 9.219 36.861 1.00 57.95 80 VAL D C 1
ATOM 13172 O O . VAL D 1 86 ? -29.814 10.254 37.443 1.00 58.16 80 VAL D O 1
ATOM 13176 N N . LYS D 1 87 ? -28.330 9.093 36.193 1.00 59.34 81 LYS D N 1
ATOM 13177 C CA . LYS D 1 87 ? -27.386 10.192 36.046 1.00 61.39 81 LYS D CA 1
ATOM 13178 C C . LYS D 1 87 ? -26.733 10.082 34.669 1.00 58.13 81 LYS D C 1
ATOM 13179 O O . LYS D 1 87 ? -26.167 9.042 34.341 1.00 62.55 81 LYS D O 1
ATOM 13185 N N . LEU D 1 88 ? -26.816 11.161 33.881 1.00 50.08 82 LEU D N 1
ATOM 13186 C CA . LEU D 1 88 ? -26.208 11.185 32.568 1.00 43.33 82 LEU D CA 1
ATOM 13187 C C . LEU D 1 88 ? -24.813 11.758 32.689 1.00 40.59 82 LEU D C 1
ATOM 13188 O O . LEU D 1 88 ? -24.654 12.887 33.133 1.00 45.06 82 LEU D O 1
ATOM 13193 N N . PRO D 1 89 ? -23.776 11.026 32.247 1.00 36.17 83 PRO D N 1
ATOM 13194 C CA . PRO D 1 89 ? -22.399 11.467 32.479 1.00 35.64 83 PRO D CA 1
ATOM 13195 C C . PRO D 1 89 ? -21.922 12.610 31.582 1.00 35.97 83 PRO D C 1
ATOM 13196 O O . PRO D 1 89 ? -20.809 13.100 31.757 1.00 36.06 83 PRO D O 1
ATOM 13200 N N . ASN D 1 90 ? -22.786 13.058 30.661 1.00 36.21 84 ASN D N 1
ATOM 13201 C CA . ASN D 1 90 ? -22.371 13.855 29.515 1.00 35.00 84 ASN D CA 1
ATOM 13202 C C . ASN D 1 90 ? -23.415 14.933 29.209 1.00 34.07 84 ASN D C 1
ATOM 13203 O O . ASN D 1 90 ? -23.679 15.245 28.051 1.00 34.00 84 ASN D O 1
ATOM 13208 N N . LEU D 1 91 ? -24.014 15.496 30.264 1.00 33.87 85 LEU D N 1
ATOM 13209 C CA . LEU D 1 91 ? -24.987 16.564 30.131 1.00 33.79 85 LEU D CA 1
ATOM 13210 C C . LEU D 1 91 ? -24.344 17.907 30.495 1.00 37.60 85 LEU D C 1
ATOM 13211 O O . LEU D 1 91 ? -23.626 18.041 31.492 1.00 38.44 85 LEU D O 1
ATOM 13216 N N . ASP D 1 92 ? -24.593 18.902 29.636 1.00 38.46 86 ASP D N 1
ATOM 13217 C CA . ASP D 1 92 ? -24.298 20.303 29.905 1.00 36.83 86 ASP D CA 1
ATOM 13218 C C . ASP D 1 92 ? -24.510 20.587 31.392 1.00 33.61 86 ASP D C 1
ATOM 13219 O O . ASP D 1 92 ? -25.608 20.404 31.905 1.00 34.04 86 ASP D O 1
ATOM 13224 N N . PRO D 1 93 ? -23.485 21.016 32.154 1.00 31.86 87 PRO D N 1
ATOM 13225 C CA . PRO D 1 93 ? -23.681 21.296 33.577 1.00 31.41 87 PRO D CA 1
ATOM 13226 C C . PRO D 1 93 ? -24.567 22.505 33.877 1.00 31.77 87 PRO D C 1
ATOM 13227 O O . PRO D 1 93 ? -25.050 22.625 34.997 1.00 33.00 87 PRO D O 1
ATOM 13231 N N . SER D 1 94 ? -24.796 23.379 32.883 1.00 32.58 88 SER D N 1
ATOM 13232 C CA . SER D 1 94 ? -25.713 24.503 33.031 1.00 32.91 88 SER D CA 1
ATOM 13233 C C . SER D 1 94 ? -27.152 24.004 33.165 1.00 32.64 88 SER D C 1
ATOM 13234 O O . SER D 1 94 ? -28.006 24.730 33.680 1.00 32.95 88 SER D O 1
ATOM 13237 N N . ALA D 1 95 ? -27.405 22.784 32.670 1.00 31.37 89 ALA D N 1
ATOM 13238 C CA . ALA D 1 95 ? -28.746 22.243 32.525 1.00 31.67 89 ALA D CA 1
ATOM 13239 C C . ALA D 1 95 ? -29.178 21.571 33.821 1.00 31.11 89 ALA D C 1
ATOM 13240 O O . ALA D 1 95 ? -28.353 21.043 34.553 1.00 27.73 89 ALA D O 1
ATOM 13242 N N . TYR D 1 96 ? -30.496 21.574 34.040 1.00 34.17 90 TYR D N 1
ATOM 13243 C CA . TYR D 1 96 ? -31.109 21.114 35.272 1.00 35.96 90 TYR D CA 1
ATOM 13244 C C . TYR D 1 96 ? -31.285 19.601 35.249 1.00 36.62 90 TYR D C 1
ATOM 13245 O O . TYR D 1 96 ? -31.675 19.046 34.233 1.00 31.68 90 TYR D O 1
ATOM 13254 N N . TRP D 1 97 ? -31.017 18.966 36.403 1.00 43.02 91 TRP D N 1
ATOM 13255 C CA . TRP D 1 97 ? -31.168 17.530 36.570 1.00 46.29 91 TRP D CA 1
ATOM 13256 C C . TRP D 1 97 ? -31.594 17.213 38.002 1.00 48.79 91 TRP D C 1
ATOM 13257 O O . TRP D 1 97 ? -31.203 17.915 38.928 1.00 51.97 91 TRP D O 1
ATOM 13268 N N . ALA D 1 98 ? -32.410 16.159 38.161 1.00 50.24 92 ALA D N 1
ATOM 13269 C CA . ALA D 1 98 ? -32.745 15.605 39.459 1.00 51.87 92 ALA D CA 1
ATOM 13270 C C . ALA D 1 98 ? -33.177 14.145 39.301 1.00 53.58 92 ALA D C 1
ATOM 13271 O O . ALA D 1 98 ? -34.072 13.822 38.513 1.00 65.16 92 ALA D O 1
ATOM 13273 N N . ALA D 1 99 ? -32.526 13.260 40.063 1.00 49.02 93 ALA D N 1
ATOM 13274 C CA . ALA D 1 99 ? -32.778 11.834 39.976 1.00 44.92 93 ALA D CA 1
ATOM 13275 C C . ALA D 1 99 ? -33.916 11.468 40.918 1.00 42.46 93 ALA D C 1
ATOM 13276 O O . ALA D 1 99 ? -34.217 12.195 41.860 1.00 47.37 93 ALA D O 1
ATOM 13278 N N . GLY D 1 100 ? -34.535 10.322 40.655 1.00 40.28 94 GLY D N 1
ATOM 13279 C CA . GLY D 1 100 ? -35.540 9.762 41.544 1.00 36.48 94 GLY D CA 1
ATOM 13280 C C . GLY D 1 100 ? -36.898 10.404 41.326 1.00 34.42 94 GLY D C 1
ATOM 13281 O O . GLY D 1 100 ? -37.622 10.657 42.273 1.00 33.07 94 GLY D O 1
ATOM 13282 N N . ALA D 1 101 ? -37.250 10.670 40.067 1.00 36.23 95 ALA D N 1
ATOM 13283 C CA . ALA D 1 101 ? -38.567 11.200 39.783 1.00 35.60 95 ALA D CA 1
ATOM 13284 C C . ALA D 1 101 ? -39.600 10.188 40.269 1.00 33.19 95 ALA D C 1
ATOM 13285 O O . ALA D 1 101 ? -39.296 9.001 40.427 1.00 30.15 95 ALA D O 1
ATOM 13287 N N . VAL D 1 102 ? -40.814 10.694 40.491 1.00 33.27 96 VAL D N 1
ATOM 13288 C CA . VAL D 1 102 ? -41.885 9.928 41.102 1.00 33.20 96 VAL D CA 1
ATOM 13289 C C . VAL D 1 102 ? -43.119 9.961 40.210 1.00 33.49 96 VAL D C 1
ATOM 13290 O O . VAL D 1 102 ? -44.165 9.422 40.557 1.00 35.29 96 VAL D O 1
ATOM 13294 N N . ARG D 1 103 ? -42.967 10.587 39.051 1.00 34.69 97 ARG D N 1
ATOM 13295 C CA . ARG D 1 103 ? -44.092 10.861 38.185 1.00 36.19 97 ARG D CA 1
ATOM 13296 C C . ARG D 1 103 ? -44.582 9.594 37.486 1.00 35.57 97 ARG D C 1
ATOM 13297 O O . ARG D 1 103 ? -43.785 8.826 36.956 1.00 32.98 97 ARG D O 1
ATOM 13305 N N . ASN D 1 104 ? -45.908 9.402 37.474 1.00 34.52 98 ASN D N 1
ATOM 13306 C CA . ASN D 1 104 ? -46.521 8.218 36.906 1.00 34.48 98 ASN D CA 1
ATOM 13307 C C . ASN D 1 104 ? -45.970 6.998 37.641 1.00 34.41 98 ASN D C 1
ATOM 13308 O O . ASN D 1 104 ? -45.915 6.979 38.869 1.00 38.46 98 ASN D O 1
ATOM 13313 N N . ASN D 1 105 ? -45.511 5.997 36.887 1.00 34.02 99 ASN D N 1
ATOM 13314 C CA . ASN D 1 105 ? -45.105 4.720 37.449 1.00 33.83 99 ASN D CA 1
ATOM 13315 C C . ASN D 1 105 ? -43.593 4.746 37.685 1.00 32.10 99 ASN D C 1
ATOM 13316 O O . ASN D 1 105 ? -42.951 3.700 37.788 1.00 32.25 99 ASN D O 1
ATOM 13321 N N . MET D 1 106 ? -43.030 5.957 37.796 1.00 30.52 100 MET D N 1
ATOM 13322 C CA . MET D 1 106 ? -41.667 6.122 38.255 1.00 31.23 100 MET D CA 1
ATOM 13323 C C . MET D 1 106 ? -41.629 5.940 39.768 1.00 31.21 100 MET D C 1
ATOM 13324 O O . MET D 1 106 ? -42.505 6.433 40.496 1.00 28.33 100 MET D O 1
ATOM 13329 N N . ASN D 1 107 ? -40.576 5.232 40.202 1.00 30.91 101 ASN D N 1
ATOM 13330 C CA . ASN D 1 107 ? -40.483 4.692 41.544 1.00 30.54 101 ASN D CA 1
ATOM 13331 C C . ASN D 1 107 ? -39.028 4.722 42.014 1.00 31.78 101 ASN D C 1
ATOM 13332 O O . ASN D 1 107 ? -38.213 3.885 41.640 1.00 31.80 101 ASN D O 1
ATOM 13337 N N . PRO D 1 108 ? -38.652 5.670 42.895 1.00 32.82 102 PRO D N 1
ATOM 13338 C CA . PRO D 1 108 ? -37.269 5.757 43.362 1.00 32.63 102 PRO D CA 1
ATOM 13339 C C . PRO D 1 108 ? -36.924 4.706 44.412 1.00 33.63 102 PRO D C 1
ATOM 13340 O O . PRO D 1 108 ? -35.754 4.516 44.742 1.00 35.15 102 PRO D O 1
ATOM 13344 N N . LYS D 1 109 ? -37.957 4.037 44.942 1.00 34.48 103 LYS D N 1
ATOM 13345 C CA . LYS D 1 109 ? -37.779 3.046 45.985 1.00 36.10 103 LYS D CA 1
ATOM 13346 C C . LYS D 1 109 ? -37.634 1.675 45.351 1.00 36.22 103 LYS D C 1
ATOM 13347 O O . LYS D 1 109 ? -37.450 0.706 46.075 1.00 39.06 103 LYS D O 1
ATOM 13353 N N . GLN D 1 110 ? -37.703 1.610 44.015 1.00 35.65 104 GLN D N 1
ATOM 13354 C CA . GLN D 1 110 ? -37.502 0.367 43.296 1.00 36.51 104 GLN D CA 1
ATOM 13355 C C . GLN D 1 110 ? -36.013 0.103 43.080 1.00 38.24 104 GLN D C 1
ATOM 13356 O O . GLN D 1 110 ? -35.344 0.812 42.329 1.00 37.27 104 GLN D O 1
ATOM 13362 N N . ASP D 1 111 ? -35.517 -0.945 43.745 1.00 39.14 105 ASP D N 1
ATOM 13363 C CA . ASP D 1 111 ? -34.234 -1.518 43.396 1.00 42.34 105 ASP D CA 1
ATOM 13364 C C . ASP D 1 111 ? -34.406 -2.221 42.058 1.00 42.97 105 ASP D C 1
ATOM 13365 O O . ASP D 1 111 ? -35.238 -3.119 41.943 1.00 47.82 105 ASP D O 1
ATOM 13370 N N . PRO D 1 112 ? -33.622 -1.832 41.029 1.00 41.37 106 PRO D N 1
ATOM 13371 C CA . PRO D 1 112 ? -33.647 -2.497 39.720 1.00 40.31 106 PRO D CA 1
ATOM 13372 C C . PRO D 1 112 ? -33.372 -4.002 39.751 1.00 37.30 106 PRO D C 1
ATOM 13373 O O . PRO D 1 112 ? -33.899 -4.743 38.923 1.00 35.18 106 PRO D O 1
ATOM 13377 N N . ASN D 1 113 ? -32.538 -4.429 40.709 1.00 35.07 107 ASN D N 1
ATOM 13378 C CA . ASN D 1 113 ? -32.006 -5.782 40.772 1.00 33.70 107 ASN D CA 1
ATOM 13379 C C . ASN D 1 113 ? -32.983 -6.759 41.420 1.00 34.25 107 ASN D C 1
ATOM 13380 O O . ASN D 1 113 ? -32.818 -7.972 41.289 1.00 38.06 107 ASN D O 1
ATOM 13385 N N . THR D 1 114 ? -33.991 -6.255 42.129 1.00 31.81 108 THR D N 1
ATOM 13386 C CA . THR D 1 114 ? -35.067 -7.111 42.584 1.00 32.48 108 THR D CA 1
ATOM 13387 C C . THR D 1 114 ? -36.331 -6.734 41.834 1.00 34.75 108 THR D C 1
ATOM 13388 O O . THR D 1 114 ? -37.413 -7.142 42.202 1.00 37.70 108 THR D O 1
ATOM 13392 N N . ASN D 1 115 ? -36.210 -5.940 40.785 1.00 39.87 109 ASN D N 1
ATOM 13393 C CA . ASN D 1 115 ? -37.392 -5.485 40.081 1.00 44.43 109 ASN D CA 1
ATOM 13394 C C . ASN D 1 115 ? -37.934 -6.620 39.211 1.00 48.37 109 ASN D C 1
ATOM 13395 O O . ASN D 1 115 ? -37.287 -7.662 39.039 1.00 46.00 109 ASN D O 1
ATOM 13400 N N . MET D 1 116 ? -39.149 -6.406 38.700 1.00 47.34 110 MET D N 1
ATOM 13401 C CA . MET D 1 116 ? -39.687 -7.194 37.610 1.00 45.95 110 MET D CA 1
ATOM 13402 C C . MET D 1 116 ? -39.878 -6.230 36.442 1.00 40.17 110 MET D C 1
ATOM 13403 O O . MET D 1 116 ? -40.961 -5.693 36.258 1.00 36.13 110 MET D O 1
ATOM 13408 N N . PRO D 1 117 ? -38.814 -5.940 35.650 1.00 39.86 111 PRO D N 1
ATOM 13409 C CA . PRO D 1 117 ? -38.833 -4.841 34.680 1.00 38.30 111 PRO D CA 1
ATOM 13410 C C . PRO D 1 117 ? -40.035 -4.792 33.740 1.00 36.45 111 PRO D C 1
ATOM 13411 O O . PRO D 1 117 ? -40.582 -3.723 33.491 1.00 35.96 111 PRO D O 1
ATOM 13415 N N . TYR D 1 118 ? -40.448 -5.946 33.212 1.00 37.75 112 TYR D N 1
ATOM 13416 C CA . TYR D 1 118 ? -41.504 -5.977 32.205 1.00 38.01 112 TYR D CA 1
ATOM 13417 C C . TYR D 1 118 ? -42.814 -6.423 32.848 1.00 35.84 112 TYR D C 1
ATOM 13418 O O . TYR D 1 118 ? -43.738 -6.848 32.175 1.00 36.69 112 TYR D O 1
ATOM 13427 N N . ALA D 1 119 ? -42.918 -6.299 34.165 1.00 34.56 113 ALA D N 1
ATOM 13428 C CA . ALA D 1 119 ? -44.229 -6.291 34.776 1.00 33.23 113 ALA D CA 1
ATOM 13429 C C . ALA D 1 119 ? -44.958 -5.096 34.184 1.00 31.43 113 ALA D C 1
ATOM 13430 O O . ALA D 1 119 ? -44.567 -3.968 34.425 1.00 28.59 113 ALA D O 1
ATOM 13432 N N . GLN D 1 120 ? -45.966 -5.373 33.363 1.00 32.60 114 GLN D N 1
ATOM 13433 C CA . GLN D 1 120 ? -46.729 -4.338 32.693 1.00 32.91 114 GLN D CA 1
ATOM 13434 C C . GLN D 1 120 ? -48.217 -4.637 32.832 1.00 33.00 114 GLN D C 1
ATOM 13435 O O . GLN D 1 120 ? -48.613 -5.757 33.110 1.00 30.36 114 GLN D O 1
ATOM 13441 N N . ALA D 1 121 ? -49.049 -3.622 32.620 1.00 35.78 115 ALA D N 1
ATOM 13442 C CA . ALA D 1 121 ? -50.469 -3.848 32.418 1.00 34.84 115 ALA D CA 1
ATOM 13443 C C . ALA D 1 121 ? -50.937 -3.064 31.197 1.00 33.24 115 ALA D C 1
ATOM 13444 O O . ALA D 1 121 ? -50.203 -2.251 30.631 1.00 28.41 115 ALA D O 1
ATOM 13446 N N . ALA D 1 122 ? -52.172 -3.366 30.802 1.00 34.07 116 ALA D N 1
ATOM 13447 C CA . ALA D 1 122 ? -52.852 -2.620 29.769 1.00 35.09 116 ALA D CA 1
ATOM 13448 C C . ALA D 1 122 ? -54.103 -2.020 30.383 1.00 36.52 116 ALA D C 1
ATOM 13449 O O . ALA D 1 122 ? -54.736 -2.662 31.220 1.00 35.07 116 ALA D O 1
ATOM 13451 N N . PHE D 1 123 ? -54.411 -0.779 29.994 1.00 36.75 117 PHE D N 1
ATOM 13452 C CA . PHE D 1 123 ? -55.603 -0.141 30.508 1.00 40.12 117 PHE D CA 1
ATOM 13453 C C . PHE D 1 123 ? -56.505 0.198 29.337 1.00 40.00 117 PHE D C 1
ATOM 13454 O O . PHE D 1 123 ? -56.344 1.230 28.702 1.00 42.02 117 PHE D O 1
ATOM 13462 N N . ALA D 1 124 ? -57.462 -0.694 29.095 1.00 42.67 118 ALA D N 1
ATOM 13463 C CA . ALA D 1 124 ? -58.353 -0.606 27.953 1.00 44.44 118 ALA D CA 1
ATOM 13464 C C . ALA D 1 124 ? -59.589 -1.452 28.227 1.00 44.99 118 ALA D C 1
ATOM 13465 O O . ALA D 1 124 ? -59.495 -2.460 28.920 1.00 49.18 118 ALA D O 1
ATOM 13467 N N . VAL D 1 125 ? -60.744 -1.052 27.695 1.00 43.27 119 VAL D N 1
ATOM 13468 C CA . VAL D 1 125 ? -61.863 -1.976 27.663 1.00 41.65 119 VAL D CA 1
ATOM 13469 C C . VAL D 1 125 ? -61.398 -3.175 26.839 1.00 39.21 119 VAL D C 1
ATOM 13470 O O . VAL D 1 125 ? -61.247 -3.076 25.620 1.00 36.23 119 VAL D O 1
ATOM 13474 N N . GLY D 1 126 ? -61.109 -4.264 27.564 1.00 40.19 120 GLY D N 1
ATOM 13475 C CA . GLY D 1 126 ? -60.619 -5.510 27.002 1.00 41.49 120 GLY D CA 1
ATOM 13476 C C . GLY D 1 126 ? -59.315 -5.972 27.657 1.00 41.89 120 GLY D C 1
ATOM 13477 O O . GLY D 1 126 ? -58.913 -7.125 27.518 1.00 41.13 120 GLY D O 1
ATOM 13478 N N . GLY D 1 127 ? -58.643 -5.060 28.366 1.00 40.52 121 GLY D N 1
ATOM 13479 C CA . GLY D 1 127 ? -57.336 -5.347 28.922 1.00 39.00 121 GLY D CA 1
ATOM 13480 C C . GLY D 1 127 ? -56.342 -5.788 27.849 1.00 37.64 121 GLY D C 1
ATOM 13481 O O . GLY D 1 127 ? -56.173 -5.140 26.811 1.00 36.03 121 GLY D O 1
ATOM 13482 N N . MET D 1 128 ? -55.672 -6.902 28.138 1.00 36.40 122 MET D N 1
ATOM 13483 C CA . MET D 1 128 ? -54.670 -7.441 27.248 1.00 37.08 122 MET D CA 1
ATOM 13484 C C . MET D 1 128 ? -55.365 -8.304 26.204 1.00 40.19 122 MET D C 1
ATOM 13485 O O . MET D 1 128 ? -54.751 -8.669 25.199 1.00 45.27 122 MET D O 1
ATOM 13490 N N . GLY D 1 129 ? -56.662 -8.570 26.432 1.00 41.23 123 GLY D N 1
ATOM 13491 C CA . GLY D 1 129 ? -57.444 -9.473 25.599 1.00 41.00 123 GLY D CA 1
ATOM 13492 C C . GLY D 1 129 ? -57.841 -8.877 24.249 1.00 40.36 123 GLY D C 1
ATOM 13493 O O . GLY D 1 129 ? -58.552 -9.518 23.474 1.00 42.25 123 GLY D O 1
ATOM 13494 N N . ILE D 1 130 ? -57.384 -7.653 23.979 1.00 35.64 124 ILE D N 1
ATOM 13495 C CA . ILE D 1 130 ? -57.605 -7.041 22.690 1.00 35.73 124 ILE D CA 1
ATOM 13496 C C . ILE D 1 130 ? -56.291 -6.953 21.920 1.00 34.76 124 ILE D C 1
ATOM 13497 O O . ILE D 1 130 ? -56.293 -6.405 20.821 1.00 35.74 124 ILE D O 1
ATOM 13502 N N . HIS D 1 131 ? -55.199 -7.504 22.482 1.00 34.33 125 HIS D N 1
ATOM 13503 C CA . HIS D 1 131 ? -53.925 -7.592 21.776 1.00 34.53 125 HIS D CA 1
ATOM 13504 C C . HIS D 1 131 ? -53.301 -8.997 21.838 1.00 34.92 125 HIS D C 1
ATOM 13505 O O . HIS D 1 131 ? -52.434 -9.330 21.019 1.00 36.38 125 HIS D O 1
ATOM 13512 N N . TRP D 1 132 ? -53.740 -9.813 22.809 1.00 32.58 126 TRP D N 1
ATOM 13513 C CA . TRP D 1 132 ? -53.103 -11.084 23.096 1.00 31.24 126 TRP D CA 1
ATOM 13514 C C . TRP D 1 132 ? -53.141 -12.045 21.903 1.00 30.40 126 TRP D C 1
ATOM 13515 O O . TRP D 1 132 ? -53.923 -11.897 20.974 1.00 28.24 126 TRP D O 1
ATOM 13526 N N . THR D 1 133 ? -52.264 -13.053 21.968 1.00 30.06 127 THR D N 1
ATOM 13527 C CA . THR D 1 133 ? -52.020 -13.989 20.888 1.00 30.03 127 THR D CA 1
ATOM 13528 C C . THR D 1 133 ? -52.955 -15.194 21.002 1.00 30.57 127 THR D C 1
ATOM 13529 O O . THR D 1 133 ? -52.871 -16.106 20.194 1.00 31.36 127 THR D O 1
ATOM 13533 N N . CYS D 1 134 ? -53.800 -15.217 22.041 1.00 30.68 128 CYS D N 1
ATOM 13534 C CA . CYS D 1 134 ? -55.005 -16.037 22.090 1.00 29.21 128 CYS D CA 1
ATOM 13535 C C . CYS D 1 134 ? -54.713 -17.527 22.299 1.00 29.90 128 CYS D C 1
ATOM 13536 O O . CYS D 1 134 ? -55.533 -18.368 21.942 1.00 28.63 128 CYS D O 1
ATOM 13539 N N . ALA D 1 135 ? -53.583 -17.877 22.924 1.00 31.77 129 ALA D N 1
ATOM 13540 C CA . ALA D 1 135 ? -53.256 -19.284 23.159 1.00 31.80 129 ALA D CA 1
ATOM 13541 C C . ALA D 1 135 ? -53.969 -19.785 24.413 1.00 30.65 129 ALA D C 1
ATOM 13542 O O . ALA D 1 135 ? -53.773 -19.199 25.471 1.00 32.65 129 ALA D O 1
ATOM 13544 N N . THR D 1 136 ? -54.780 -20.852 24.290 1.00 30.06 130 THR D N 1
ATOM 13545 C CA . THR D 1 136 ? -55.629 -21.332 25.381 1.00 30.24 130 THR D CA 1
ATOM 13546 C C . THR D 1 136 ? -55.416 -22.832 25.617 1.00 31.21 130 THR D C 1
ATOM 13547 O O . THR D 1 136 ? -56.312 -23.644 25.389 1.00 31.72 130 THR D O 1
ATOM 13551 N N . PRO D 1 137 ? -54.238 -23.261 26.126 1.00 31.74 131 PRO D N 1
ATOM 13552 C CA . PRO D 1 137 ? -54.043 -24.642 26.564 1.00 31.24 131 PRO D CA 1
ATOM 13553 C C . PRO D 1 137 ? -54.641 -24.864 27.947 1.00 36.24 131 PRO D C 1
ATOM 13554 O O . PRO D 1 137 ? -54.848 -23.896 28.702 1.00 42.40 131 PRO D O 1
ATOM 13558 N N . ARG D 1 138 ? -54.894 -26.157 28.244 1.00 37.81 132 ARG D N 1
ATOM 13559 C CA . ARG D 1 138 ? -55.270 -26.641 29.564 1.00 36.76 132 ARG D CA 1
ATOM 13560 C C . ARG D 1 138 ? -54.032 -27.094 30.355 1.00 37.35 132 ARG D C 1
ATOM 13561 O O . ARG D 1 138 ? -52.999 -27.500 29.795 1.00 33.17 132 ARG D O 1
ATOM 13569 N N . LEU D 1 139 ? -54.168 -27.038 31.688 1.00 38.39 133 LEU D N 1
ATOM 13570 C CA . LEU D 1 139 ? -53.105 -27.446 32.588 1.00 40.20 133 LEU D CA 1
ATOM 13571 C C . LEU D 1 139 ? -52.975 -28.965 32.605 1.00 39.27 133 LEU D C 1
ATOM 13572 O O . LEU D 1 139 ? -53.982 -29.660 32.527 1.00 39.72 133 LEU D O 1
ATOM 13577 N N . HIS D 1 140 ? -51.732 -29.454 32.732 1.00 38.67 134 HIS D N 1
ATOM 13578 C CA . HIS D 1 140 ? -51.448 -30.876 32.870 1.00 37.20 134 HIS D CA 1
ATOM 13579 C C . HIS D 1 140 ? -52.107 -31.413 34.140 1.00 35.82 134 HIS D C 1
ATOM 13580 O O . HIS D 1 140 ? -51.863 -30.919 35.229 1.00 33.58 134 HIS D O 1
ATOM 13587 N N . PRO D 1 141 ? -52.971 -32.441 34.032 1.00 38.47 135 PRO D N 1
ATOM 13588 C CA . PRO D 1 141 ? -53.634 -33.034 35.193 1.00 42.74 135 PRO D CA 1
ATOM 13589 C C . PRO D 1 141 ? -52.766 -33.208 36.432 1.00 49.07 135 PRO D C 1
ATOM 13590 O O . PRO D 1 141 ? -53.132 -32.751 37.509 1.00 54.78 135 PRO D O 1
ATOM 13594 N N . GLU D 1 142 ? -51.613 -33.864 36.260 1.00 55.63 136 GLU D N 1
ATOM 13595 C CA . GLU D 1 142 ? -50.766 -34.232 37.388 1.00 65.64 136 GLU D CA 1
ATOM 13596 C C . GLU D 1 142 ? -49.819 -33.076 37.732 1.00 58.78 136 GLU D C 1
ATOM 13597 O O . GLU D 1 142 ? -49.649 -32.733 38.899 1.00 56.52 136 GLU D O 1
ATOM 13603 N N . LEU D 1 143 ? -49.214 -32.443 36.722 1.00 50.38 137 LEU D N 1
ATOM 13604 C CA . LEU D 1 143 ? -48.052 -31.606 36.970 1.00 46.09 137 LEU D CA 1
ATOM 13605 C C . LEU D 1 143 ? -48.437 -30.153 37.230 1.00 43.91 137 LEU D C 1
ATOM 13606 O O . LEU D 1 143 ? -47.644 -29.419 37.806 1.00 39.72 137 LEU D O 1
ATOM 13611 N N . GLU D 1 144 ? -49.649 -29.742 36.840 1.00 45.55 138 GLU D N 1
ATOM 13612 C CA . GLU D 1 144 ? -49.999 -28.326 36.808 1.00 43.46 138 GLU D CA 1
ATOM 13613 C C . GLU D 1 144 ? -51.278 -28.034 37.594 1.00 40.31 138 GLU D C 1
ATOM 13614 O O . GLU D 1 144 ? -51.393 -26.973 38.209 1.00 41.90 138 GLU D O 1
ATOM 13620 N N . ARG D 1 145 ? -52.263 -28.933 37.539 1.00 37.25 139 ARG D N 1
ATOM 13621 C CA . ARG D 1 145 ? -53.515 -28.679 38.218 1.00 38.34 139 ARG D CA 1
ATOM 13622 C C . ARG D 1 145 ? -53.305 -28.956 39.698 1.00 41.66 139 ARG D C 1
ATOM 13623 O O . ARG D 1 145 ? -52.338 -29.611 40.084 1.00 46.02 139 ARG D O 1
ATOM 13631 N N . TRP D 1 146 ? -54.229 -28.435 40.508 1.00 39.22 140 TRP D N 1
ATOM 13632 C CA . TRP D 1 146 ? -54.332 -28.824 41.895 1.00 38.10 140 TRP D CA 1
ATOM 13633 C C . TRP D 1 146 ? -55.693 -29.470 42.108 1.00 38.52 140 TRP D C 1
ATOM 13634 O O . TRP D 1 146 ? -56.630 -29.283 41.356 1.00 35.79 140 TRP D O 1
ATOM 13645 N N . HIS D 1 147 ? -55.749 -30.233 43.177 1.00 42.33 141 HIS D N 1
ATOM 13646 C CA . HIS D 1 147 ? -56.688 -31.309 43.380 1.00 47.14 141 HIS D CA 1
ATOM 13647 C C . HIS D 1 147 ? -57.968 -30.823 44.058 1.00 47.66 141 HIS D C 1
ATOM 13648 O O . HIS D 1 147 ? -59.006 -31.452 43.905 1.00 46.96 141 HIS D O 1
ATOM 13655 N N . TYR D 1 148 ? -57.922 -29.708 44.800 1.00 49.75 142 TYR D N 1
ATOM 13656 C CA . TYR D 1 148 ? -59.081 -29.244 45.561 1.00 49.39 142 TYR D CA 1
ATOM 13657 C C . TYR D 1 148 ? -60.162 -28.653 44.644 1.00 50.50 142 TYR D C 1
ATOM 13658 O O . TYR D 1 148 ? -61.268 -28.354 45.115 1.00 53.00 142 TYR D O 1
ATOM 13667 N N . ILE D 1 149 ? -59.837 -28.463 43.355 1.00 45.83 143 ILE D N 1
ATOM 13668 C CA . ILE D 1 149 ? -60.829 -28.187 42.329 1.00 44.34 143 ILE D CA 1
ATOM 13669 C C . ILE D 1 149 ? -61.232 -29.512 41.697 1.00 41.57 143 ILE D C 1
ATOM 13670 O O . ILE D 1 149 ? -60.385 -30.210 41.151 1.00 43.03 143 ILE D O 1
ATOM 13675 N N . THR D 1 150 ? -62.529 -29.813 41.727 1.00 40.24 144 THR D N 1
ATOM 13676 C CA . THR D 1 150 ? -63.022 -31.159 41.491 1.00 40.49 144 THR D CA 1
ATOM 13677 C C . THR D 1 150 ? -63.454 -31.360 40.033 1.00 40.79 144 THR D C 1
ATOM 13678 O O . THR D 1 150 ? -63.325 -32.460 39.497 1.00 38.65 144 THR D O 1
ATOM 13682 N N . GLU D 1 151 ? -63.912 -30.283 39.386 1.00 42.80 145 GLU D N 1
ATOM 13683 C CA . GLU D 1 151 ? -64.669 -30.383 38.145 1.00 44.31 145 GLU D CA 1
ATOM 13684 C C . GLU D 1 151 ? -63.952 -29.619 37.036 1.00 43.84 145 GLU D C 1
ATOM 13685 O O . GLU D 1 151 ? -64.576 -28.896 36.256 1.00 44.68 145 GLU D O 1
ATOM 13691 N N . TRP D 1 152 ? -62.639 -29.831 36.929 1.00 42.98 146 TRP D N 1
ATOM 13692 C CA . TRP D 1 152 ? -61.818 -29.164 35.933 1.00 40.62 146 TRP D CA 1
ATOM 13693 C C . TRP D 1 152 ? -62.420 -29.242 34.536 1.00 37.46 146 TRP D C 1
ATOM 13694 O O . TRP D 1 152 ? -62.599 -28.218 33.884 1.00 32.56 146 TRP D O 1
ATOM 13705 N N . ASP D 1 153 ? -62.667 -30.470 34.068 1.00 39.13 147 ASP D N 1
ATOM 13706 C CA . ASP D 1 153 ? -62.932 -30.689 32.667 1.00 43.22 147 ASP D CA 1
ATOM 13707 C C . ASP D 1 153 ? -64.264 -30.058 32.265 1.00 46.42 147 ASP D C 1
ATOM 13708 O O . ASP D 1 153 ? -64.436 -29.714 31.095 1.00 52.01 147 ASP D O 1
ATOM 13713 N N . GLU D 1 154 ? -65.183 -29.900 33.230 1.00 46.42 148 GLU D N 1
ATOM 13714 C CA . GLU D 1 154 ? -66.459 -29.225 33.006 1.00 44.85 148 GLU D CA 1
ATOM 13715 C C . GLU D 1 154 ? -66.238 -27.725 32.801 1.00 42.68 148 GLU D C 1
ATOM 13716 O O . GLU D 1 154 ? -66.776 -27.132 31.864 1.00 38.96 148 GLU D O 1
ATOM 13722 N N . LEU D 1 155 ? -65.457 -27.127 33.712 1.00 41.86 149 LEU D N 1
ATOM 13723 C CA . LEU D 1 155 ? -65.148 -25.706 33.683 1.00 38.84 149 LEU D CA 1
ATOM 13724 C C . LEU D 1 155 ? -64.382 -25.359 32.413 1.00 37.83 149 LEU D C 1
ATOM 13725 O O . LEU D 1 155 ? -64.764 -24.442 31.692 1.00 36.98 149 LEU D O 1
ATOM 13730 N N . TYR D 1 156 ? -63.290 -26.092 32.176 1.00 37.90 150 TYR D N 1
ATOM 13731 C CA . TYR D 1 156 ? -62.494 -25.920 30.969 1.00 37.90 150 TYR D CA 1
ATOM 13732 C C . TYR D 1 156 ? -63.374 -25.979 29.725 1.00 34.70 150 TYR D C 1
ATOM 13733 O O . TYR D 1 156 ? -63.224 -25.155 28.838 1.00 34.00 150 TYR D O 1
ATOM 13742 N N . ALA D 1 157 ? -64.276 -26.958 29.663 1.00 34.65 151 ALA D N 1
ATOM 13743 C CA . ALA D 1 157 ? -65.167 -27.090 28.525 1.00 35.47 151 ALA D CA 1
ATOM 13744 C C . ALA D 1 157 ? -65.992 -25.814 28.354 1.00 38.37 151 ALA D C 1
ATOM 13745 O O . ALA D 1 157 ? -66.098 -25.286 27.246 1.00 38.41 151 ALA D O 1
ATOM 13747 N N . GLN D 1 158 ? -66.570 -25.331 29.462 1.00 39.06 152 GLN D N 1
ATOM 13748 C CA . GLN D 1 158 ? -67.419 -24.156 29.427 1.00 39.84 152 GLN D CA 1
ATOM 13749 C C . GLN D 1 158 ? -66.596 -22.925 29.047 1.00 39.30 152 GLN D C 1
ATOM 13750 O O . GLN D 1 158 ? -67.085 -22.042 28.346 1.00 43.39 152 GLN D O 1
ATOM 13756 N N . ALA D 1 159 ? -65.343 -22.863 29.512 1.00 36.66 153 ALA D N 1
ATOM 13757 C CA . ALA D 1 159 ? -64.467 -21.739 29.223 1.00 34.38 153 ALA D CA 1
ATOM 13758 C C . ALA D 1 159 ? -64.116 -21.703 27.741 1.00 33.71 153 ALA D C 1
ATOM 13759 O O . ALA D 1 159 ? -64.126 -20.636 27.129 1.00 33.89 153 ALA D O 1
ATOM 13761 N N . GLU D 1 160 ? -63.798 -22.877 27.178 1.00 35.53 154 GLU D N 1
ATOM 13762 C CA . GLU D 1 160 ? -63.365 -23.008 25.792 1.00 35.33 154 GLU D CA 1
ATOM 13763 C C . GLU D 1 160 ? -64.480 -22.573 24.849 1.00 33.96 154 GLU D C 1
ATOM 13764 O O . GLU D 1 160 ? -64.211 -21.984 23.814 1.00 36.71 154 GLU D O 1
ATOM 13770 N N . LYS D 1 161 ? -65.720 -22.885 25.219 1.00 35.39 155 LYS D N 1
ATOM 13771 C CA . LYS D 1 161 ? -66.886 -22.456 24.475 1.00 39.31 155 LYS D CA 1
ATOM 13772 C C . LYS D 1 161 ? -66.938 -20.927 24.428 1.00 40.89 155 LYS D C 1
ATOM 13773 O O . LYS D 1 161 ? -67.091 -20.334 23.355 1.00 44.00 155 LYS D O 1
ATOM 13779 N N . TYR D 1 162 ? -66.800 -20.283 25.590 1.00 39.81 156 TYR D N 1
ATOM 13780 C CA . TYR D 1 162 ? -66.874 -18.831 25.665 1.00 40.21 156 TYR D CA 1
ATOM 13781 C C . TYR D 1 162 ? -65.748 -18.173 24.868 1.00 40.73 156 TYR D C 1
ATOM 13782 O O . TYR D 1 162 ? -65.972 -17.143 24.233 1.00 39.20 156 TYR D O 1
ATOM 13791 N N . PHE D 1 163 ? -64.551 -18.776 24.905 1.00 41.13 157 PHE D N 1
ATOM 13792 C CA . PHE D 1 163 ? -63.380 -18.223 24.240 1.00 38.72 157 PHE D CA 1
ATOM 13793 C C . PHE D 1 163 ? -63.336 -18.616 22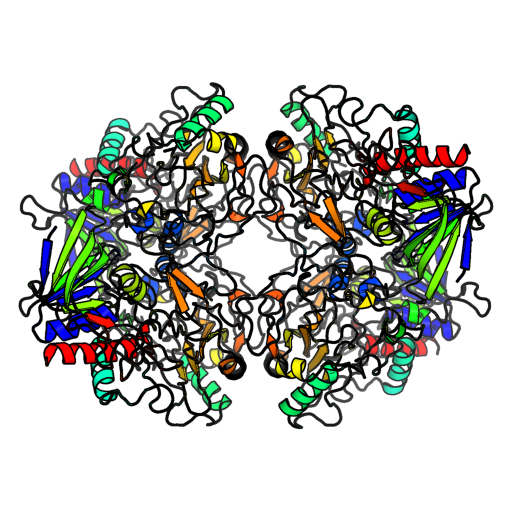.772 1.00 38.20 157 PHE D C 1
ATOM 13794 O O . PHE D 1 163 ? -62.519 -18.096 22.014 1.00 39.75 157 PHE D O 1
ATOM 13802 N N . ASN D 1 164 ? -64.196 -19.552 22.372 1.00 38.79 158 ASN D N 1
ATOM 13803 C CA . ASN D 1 164 ? -64.194 -19.989 20.995 1.00 41.47 158 ASN D CA 1
ATOM 13804 C C . ASN D 1 164 ? -62.851 -20.660 20.718 1.00 44.47 158 ASN D C 1
ATOM 13805 O O . ASN D 1 164 ? -62.264 -20.454 19.661 1.00 48.53 158 ASN D O 1
ATOM 13810 N N . THR D 1 165 ? -62.365 -21.464 21.675 1.00 45.67 159 THR D N 1
ATOM 13811 C CA . THR D 1 165 ? -61.123 -22.196 21.491 1.00 42.88 159 THR D CA 1
ATOM 13812 C C . THR D 1 165 ? -61.277 -23.094 20.267 1.00 42.31 159 THR D C 1
ATOM 13813 O O . THR D 1 165 ? -62.380 -23.556 19.978 1.00 43.57 159 THR D O 1
ATOM 13817 N N . HIS D 1 166 ? -60.161 -23.306 19.553 1.00 39.89 160 HIS D N 1
ATOM 13818 C CA . HIS D 1 166 ? -60.113 -24.126 18.350 1.00 40.37 160 HIS D CA 1
ATOM 13819 C C . HIS D 1 166 ? -58.691 -24.646 18.147 1.00 41.85 160 HIS D C 1
ATOM 13820 O O . HIS D 1 166 ? -57.741 -23.944 18.464 1.00 38.40 160 HIS D O 1
ATOM 13827 N N . THR D 1 167 ? -58.544 -25.837 17.555 1.00 47.47 161 THR D N 1
ATOM 13828 C CA . THR D 1 167 ? -57.220 -26.339 17.191 1.00 50.55 161 THR D CA 1
ATOM 13829 C C . THR D 1 167 ? -57.050 -26.348 15.672 1.00 49.92 161 THR D C 1
ATOM 13830 O O . THR D 1 167 ? -55.920 -26.444 15.178 1.00 54.38 161 THR D O 1
ATOM 13834 N N . ASN D 1 168 ? -58.186 -26.177 14.974 1.00 43.52 162 ASN D N 1
ATOM 13835 C CA . ASN D 1 168 ? -58.283 -26.430 13.556 1.00 40.44 162 ASN D CA 1
ATOM 13836 C C . ASN D 1 168 ? -57.974 -25.172 12.747 1.00 39.60 162 ASN D C 1
ATOM 13837 O O . ASN D 1 168 ? -58.256 -25.115 11.562 1.00 38.29 162 ASN D O 1
ATOM 13842 N N . VAL D 1 169 ? -57.392 -24.147 13.365 1.00 41.88 163 VAL D N 1
ATOM 13843 C CA . VAL D 1 169 ? -57.243 -22.888 12.661 1.00 45.13 163 VAL D CA 1
ATOM 13844 C C . VAL D 1 169 ? -56.034 -23.005 11.735 1.00 47.96 163 VAL D C 1
ATOM 13845 O O . VAL D 1 169 ? -56.105 -22.522 10.608 1.00 48.03 163 VAL D O 1
ATOM 13849 N N . PHE D 1 170 ? -54.950 -23.649 12.207 1.00 47.86 164 PHE D N 1
ATOM 13850 C CA . PHE D 1 170 ? -53.697 -23.723 11.464 1.00 45.65 164 PHE D CA 1
ATOM 13851 C C . PHE D 1 170 ? -53.418 -25.156 11.043 1.00 47.55 164 PHE D C 1
ATOM 13852 O O . PHE D 1 170 ? -52.291 -25.508 10.693 1.00 52.04 164 PHE D O 1
ATOM 13860 N N . GLU D 1 171 ? -54.488 -25.955 11.061 1.00 48.50 165 GLU D N 1
ATOM 13861 C CA . GLU D 1 171 ? -54.430 -27.383 10.811 1.00 46.82 165 GLU D CA 1
ATOM 13862 C C . GLU D 1 171 ? -53.752 -27.612 9.467 1.00 45.57 165 GLU D C 1
ATOM 13863 O O . GLU D 1 171 ? -52.832 -28.415 9.382 1.00 42.78 165 GLU D O 1
ATOM 13869 N N . ARG D 1 172 ? -54.164 -26.808 8.471 1.00 45.44 166 ARG D N 1
ATOM 13870 C CA . ARG D 1 172 ? -53.790 -26.964 7.081 1.00 46.40 166 ARG D CA 1
ATOM 13871 C C . ARG D 1 172 ? -52.449 -26.313 6.760 1.00 41.83 166 ARG D C 1
ATOM 13872 O O . ARG D 1 172 ? -52.169 -26.083 5.586 1.00 38.63 166 ARG D O 1
ATOM 13880 N N . SER D 1 173 ? -51.626 -26.025 7.778 1.00 37.79 167 SER D N 1
ATOM 13881 C CA . SER D 1 173 ? -50.356 -25.354 7.545 1.00 34.98 167 SER D CA 1
ATOM 13882 C C . SER D 1 173 ? -49.320 -26.308 6.945 1.00 34.04 167 SER D C 1
ATOM 13883 O O . SER D 1 173 ? -49.029 -27.370 7.503 1.00 32.51 167 SER D O 1
ATOM 13886 N N . LEU D 1 174 ? -48.723 -25.871 5.832 1.00 34.79 168 LEU D N 1
ATOM 13887 C CA . LEU D 1 174 ? -47.683 -26.619 5.145 1.00 37.67 168 LEU D CA 1
ATOM 13888 C C . LEU D 1 174 ? -46.374 -26.554 5.922 1.00 38.19 168 LEU D C 1
ATOM 13889 O O . LEU D 1 174 ? -45.657 -27.548 6.013 1.00 39.11 168 LEU D O 1
ATOM 13894 N N . ARG D 1 175 ? -46.048 -25.364 6.432 1.00 37.01 169 ARG D N 1
ATOM 13895 C CA . ARG D 1 175 ? -44.893 -25.207 7.296 1.00 37.25 169 ARG D CA 1
ATOM 13896 C C . ARG D 1 175 ? -45.117 -25.998 8.586 1.00 35.11 169 ARG D C 1
ATOM 13897 O O . ARG D 1 175 ? -44.190 -26.607 9.118 1.00 34.10 169 ARG D O 1
ATOM 13905 N N . GLY D 1 176 ? -46.368 -25.986 9.068 1.00 33.54 170 GLY D N 1
ATOM 13906 C CA . GLY D 1 176 ? -46.745 -26.716 10.264 1.00 33.80 170 GLY D CA 1
ATOM 13907 C C . GLY D 1 176 ? -46.430 -28.202 10.133 1.00 34.13 170 GLY D C 1
ATOM 13908 O O . GLY D 1 176 ? -45.872 -28.807 11.046 1.00 34.28 170 GLY D O 1
ATOM 13909 N N . ALA D 1 177 ? -46.782 -28.779 8.981 1.00 35.06 171 ALA D N 1
ATOM 13910 C CA . ALA D 1 177 ? -46.437 -30.162 8.697 1.00 36.18 171 ALA D CA 1
ATOM 13911 C C . ALA D 1 177 ? -44.920 -30.352 8.665 1.00 35.93 171 ALA D C 1
ATOM 13912 O O . ALA D 1 177 ? -44.389 -31.159 9.427 1.00 35.46 171 ALA D O 1
ATOM 13914 N N . ALA D 1 178 ? -44.244 -29.592 7.785 1.00 36.31 172 ALA D N 1
ATOM 13915 C CA . ALA D 1 178 ? -42.819 -29.736 7.509 1.00 36.24 172 ALA D CA 1
ATOM 13916 C C . ALA D 1 178 ? -42.004 -29.746 8.796 1.00 35.38 172 ALA D C 1
ATOM 13917 O O . ALA D 1 178 ? -41.043 -30.508 8.927 1.00 34.17 172 ALA D O 1
ATOM 13919 N N . ILE D 1 179 ? -42.402 -28.881 9.734 1.00 37.27 173 ILE D N 1
ATOM 13920 C CA . ILE D 1 179 ? -41.761 -28.776 11.036 1.00 38.47 173 ILE D CA 1
ATOM 13921 C C . ILE D 1 179 ? -42.086 -30.003 11.878 1.00 39.15 173 ILE D C 1
ATOM 13922 O O . ILE D 1 179 ? -41.174 -30.656 12.399 1.00 41.23 173 ILE D O 1
ATOM 13927 N N . LYS D 1 180 ? -43.386 -30.293 12.015 1.00 37.99 174 LYS D N 1
ATOM 13928 C CA . LYS D 1 180 ? -43.814 -31.381 12.871 1.00 39.37 174 LYS D CA 1
ATOM 13929 C C . LYS D 1 180 ? -43.060 -32.653 12.490 1.00 40.04 174 LYS D C 1
ATOM 13930 O O . LYS D 1 180 ? -42.638 -33.388 13.381 1.00 39.30 174 LYS D O 1
ATOM 13936 N N . ARG D 1 181 ? -42.886 -32.895 11.179 1.00 40.62 175 ARG D N 1
ATOM 13937 C CA . ARG D 1 181 ? -42.154 -34.055 10.695 1.00 43.55 175 ARG D CA 1
ATOM 13938 C C . ARG D 1 181 ? -40.735 -34.069 11.262 1.00 44.67 175 ARG D C 1
ATOM 13939 O O . ARG D 1 181 ? -40.295 -35.096 11.790 1.00 50.16 175 ARG D O 1
ATOM 13947 N N . ARG D 1 182 ? -40.023 -32.938 11.154 1.00 41.83 176 ARG D N 1
ATOM 13948 C CA . ARG D 1 182 ? -38.637 -32.888 11.591 1.00 39.93 176 ARG D CA 1
ATOM 13949 C C . ARG D 1 182 ? -38.532 -33.011 13.105 1.00 37.75 176 ARG D C 1
ATOM 13950 O O . ARG D 1 182 ? -37.560 -33.570 13.592 1.00 35.26 176 ARG D O 1
ATOM 13958 N N . LEU D 1 183 ? -39.518 -32.482 13.830 1.00 39.27 177 LEU D N 1
ATOM 13959 C CA . LEU D 1 183 ? -39.491 -32.505 15.281 1.00 44.40 177 LEU D CA 1
ATOM 13960 C C . LEU D 1 183 ? -39.807 -33.899 15.799 1.00 45.38 177 LEU D C 1
ATOM 13961 O O . LEU D 1 183 ? -39.213 -34.311 16.787 1.00 50.97 177 LEU D O 1
ATOM 13966 N N . GLU D 1 184 ? -40.796 -34.569 15.197 1.00 43.66 178 GLU D N 1
ATOM 13967 C CA . GLU D 1 184 ? -41.119 -35.938 15.572 1.00 41.89 178 GLU D CA 1
ATOM 13968 C C . GLU D 1 184 ? -39.868 -36.802 15.430 1.00 41.04 178 GLU D C 1
ATOM 13969 O O . GLU D 1 184 ? -39.613 -37.638 16.289 1.00 39.00 178 GLU D O 1
ATOM 13975 N N . ALA D 1 185 ? -39.102 -36.550 14.359 1.00 41.50 179 ALA D N 1
ATOM 13976 C CA . ALA D 1 185 ? -37.862 -37.259 14.061 1.00 41.79 179 ALA D CA 1
ATOM 13977 C C . ALA D 1 185 ? -36.761 -36.905 15.063 1.00 40.28 179 ALA D C 1
ATOM 13978 O O . ALA D 1 185 ? -35.926 -37.739 15.384 1.00 42.24 179 ALA D O 1
ATOM 13980 N N . HIS D 1 186 ? -36.741 -35.651 15.516 1.00 38.81 180 HIS D N 1
ATOM 13981 C CA . HIS D 1 186 ? -35.751 -35.187 16.471 1.00 39.88 180 HIS D CA 1
ATOM 13982 C C . HIS D 1 186 ? -35.952 -35.890 17.816 1.00 41.04 180 HIS D C 1
ATOM 13983 O O . HIS D 1 186 ? -35.010 -36.431 18.384 1.00 41.68 180 HIS D O 1
ATOM 13990 N N . TYR D 1 187 ? -37.196 -35.873 18.300 1.00 44.45 181 TYR D N 1
ATOM 13991 C CA . TYR D 1 187 ? -37.558 -36.380 19.617 1.00 47.47 181 TYR D CA 1
ATOM 13992 C C . TYR D 1 187 ? -37.522 -37.907 19.648 1.00 54.05 181 TYR D C 1
ATOM 13993 O O . TYR D 1 187 ? -37.118 -38.498 20.649 1.00 57.85 181 TYR D O 1
ATOM 14002 N N . ASN D 1 188 ? -37.966 -38.535 18.558 1.00 53.66 182 ASN D N 1
ATOM 14003 C CA . ASN D 1 188 ? -37.741 -39.957 18.390 1.00 54.12 182 ASN D CA 1
ATOM 14004 C C . ASN D 1 188 ? -38.540 -40.707 19.444 1.00 55.72 182 ASN D C 1
ATOM 14005 O O . ASN D 1 188 ? -37.987 -41.459 20.241 1.00 58.13 182 ASN D O 1
ATOM 14010 N N . ASN D 1 189 ? -39.851 -40.447 19.453 1.00 58.73 183 ASN D N 1
ATOM 14011 C CA . ASN D 1 189 ? -40.761 -41.027 20.424 1.00 61.43 183 ASN D CA 1
ATOM 14012 C C . ASN D 1 189 ? -40.125 -41.068 21.811 1.00 53.41 183 ASN D C 1
ATOM 14013 O O . ASN D 1 189 ? -40.080 -42.131 22.421 1.00 49.01 183 ASN D O 1
ATOM 14018 N N . GLN D 1 190 ? -39.614 -39.926 22.301 1.00 48.00 184 GLN D N 1
ATOM 14019 C CA . GLN D 1 190 ? -39.198 -39.814 23.693 1.00 43.30 184 GLN D CA 1
ATOM 14020 C C . GLN D 1 190 ? -40.332 -39.178 24.493 1.00 40.15 184 GLN D C 1
ATOM 14021 O O . GLN D 1 190 ? -40.340 -39.241 25.712 1.00 39.20 184 GLN D O 1
ATOM 14027 N N . LEU D 1 191 ? -41.268 -38.532 23.795 1.00 40.34 185 LEU D N 1
ATOM 14028 C CA . LEU D 1 191 ? -42.338 -37.799 24.450 1.00 40.41 185 LEU D CA 1
ATOM 14029 C C . LEU D 1 191 ? -43.411 -38.780 24.901 1.00 40.51 185 LEU D C 1
ATOM 14030 O O . LEU D 1 191 ? -43.630 -39.809 24.269 1.00 39.88 185 LEU D O 1
ATOM 14035 N N . ASP D 1 192 ? -44.091 -38.416 25.988 1.00 42.87 186 ASP D N 1
ATOM 14036 C CA . ASP D 1 192 ? -45.297 -39.101 26.412 1.00 45.30 186 ASP D CA 1
ATOM 14037 C C . ASP D 1 192 ? -46.284 -39.044 25.248 1.00 44.98 186 ASP D C 1
ATOM 14038 O O . ASP D 1 192 ? -46.585 -37.961 24.750 1.00 44.36 186 ASP D O 1
ATOM 14043 N N . PRO D 1 193 ? -46.786 -40.190 24.740 1.00 45.42 187 PRO D N 1
ATOM 14044 C CA . PRO D 1 193 ? -47.761 -40.174 23.651 1.00 45.21 187 PRO D CA 1
ATOM 14045 C C . PRO D 1 193 ? -49.107 -39.518 23.957 1.00 42.27 187 PRO D C 1
ATOM 14046 O O . PRO D 1 193 ? -49.904 -39.311 23.046 1.00 42.16 187 PRO D O 1
ATOM 14050 N N . ASN D 1 194 ? -49.374 -39.210 25.232 1.00 39.90 188 ASN D N 1
ATOM 14051 C CA . ASN D 1 194 ? -50.578 -38.486 25.604 1.00 41.96 188 ASN D CA 1
ATOM 14052 C C . ASN D 1 194 ? -50.390 -36.988 25.331 1.00 42.65 188 ASN D C 1
ATOM 14053 O O . ASN D 1 194 ? -51.355 -36.230 25.218 1.00 45.29 188 ASN D O 1
ATOM 14058 N N . TYR D 1 195 ? -49.137 -36.543 25.236 1.00 40.94 189 TYR D N 1
ATOM 14059 C CA . TYR D 1 195 ? -48.849 -35.145 25.003 1.00 40.77 189 TYR D CA 1
ATOM 14060 C C . TYR D 1 195 ? -47.879 -35.050 23.832 1.00 43.45 189 TYR D C 1
ATOM 14061 O O . TYR D 1 195 ? -46.717 -34.696 24.030 1.00 45.39 189 TYR D O 1
ATOM 14070 N N . PRO D 1 196 ? -48.299 -35.386 22.588 1.00 41.89 190 PRO D N 1
ATOM 14071 C CA . PRO D 1 196 ? -47.406 -35.293 21.427 1.00 38.84 190 PRO D CA 1
ATOM 14072 C C . PRO D 1 196 ? -47.200 -33.866 20.932 1.00 36.88 190 PRO D C 1
ATOM 14073 O O . PRO D 1 196 ? -47.852 -32.938 21.390 1.00 34.63 190 PRO D O 1
ATOM 14077 N N . ILE D 1 197 ? -46.310 -33.705 19.953 1.00 37.80 191 ILE D N 1
ATOM 14078 C CA . ILE D 1 197 ? -46.304 -32.500 19.147 1.00 34.37 191 ILE D CA 1
ATOM 14079 C C . ILE D 1 197 ? -47.680 -32.422 18.491 1.00 34.22 191 ILE D C 1
ATOM 14080 O O . ILE D 1 197 ? -48.147 -33.433 17.966 1.00 31.43 191 ILE D O 1
ATOM 14085 N N . GLN D 1 198 ? -48.323 -31.240 18.554 1.00 33.93 192 GLN D N 1
ATOM 14086 C CA . GLN D 1 198 ? -49.699 -31.078 18.116 1.00 33.10 192 GLN D CA 1
ATOM 14087 C C . GLN D 1 198 ? -50.049 -29.604 17.905 1.00 34.24 192 GLN D C 1
ATOM 14088 O O . GLN D 1 198 ? -49.270 -28.704 18.228 1.00 33.86 192 GLN D O 1
ATOM 14094 N N . ASN D 1 199 ? -51.245 -29.378 17.349 1.00 38.30 193 ASN D N 1
ATOM 14095 C CA . ASN D 1 199 ? -51.722 -28.038 17.021 1.00 40.54 193 ASN D CA 1
ATOM 14096 C C . ASN D 1 199 ? -52.080 -27.310 18.309 1.00 41.93 193 ASN D C 1
ATOM 14097 O O . ASN D 1 199 ? -52.860 -27.821 19.109 1.00 42.17 193 ASN D O 1
ATOM 14102 N N . LEU D 1 200 ? -51.515 -26.111 18.477 1.00 42.64 194 LEU D N 1
ATOM 14103 C CA . LEU D 1 200 ? -51.761 -25.294 19.648 1.00 40.13 194 LEU D CA 1
ATOM 14104 C C . LEU D 1 200 ? -53.186 -24.763 19.589 1.00 38.76 194 LEU D C 1
ATOM 14105 O O . LEU D 1 200 ? -53.589 -24.202 18.569 1.00 39.59 194 LEU D O 1
ATOM 14110 N N . PRO D 1 201 ? -53.981 -24.976 20.661 1.00 37.46 195 PRO D N 1
ATOM 14111 C CA . PRO D 1 201 ? -55.365 -24.517 20.728 1.00 37.01 195 PRO D CA 1
ATOM 14112 C C . PRO D 1 201 ? -55.403 -23.020 20.963 1.00 37.02 195 PRO D C 1
ATOM 14113 O O . PRO D 1 201 ? -54.680 -22.518 21.815 1.00 35.45 195 PRO D O 1
ATOM 14117 N N . VAL D 1 202 ? -56.274 -22.332 20.225 1.00 38.95 196 VAL D N 1
ATOM 14118 C CA . VAL D 1 202 ? -56.303 -20.877 20.228 1.00 39.37 196 VAL D CA 1
ATOM 14119 C C . VAL D 1 202 ? -57.746 -20.391 20.325 1.00 40.57 196 VAL D C 1
ATOM 14120 O O . VAL D 1 202 ? -58.645 -20.992 19.735 1.00 40.35 196 VAL D O 1
ATOM 14124 N N . ALA D 1 203 ? -57.955 -19.324 21.112 1.00 40.79 197 ALA D N 1
ATOM 14125 C CA . ALA D 1 203 ? -59.206 -18.591 21.085 1.00 39.01 197 ALA D CA 1
ATOM 14126 C C . ALA D 1 203 ? -59.251 -17.806 19.777 1.00 39.75 197 ALA D C 1
ATOM 14127 O O . ALA D 1 203 ? -58.832 -16.649 19.723 1.00 41.79 197 ALA D O 1
ATOM 14129 N N . ALA D 1 204 ? -59.710 -18.481 18.714 1.00 39.21 198 ALA D N 1
ATOM 14130 C CA . ALA D 1 204 ? -59.772 -17.923 17.373 1.00 38.63 198 ALA D CA 1
ATOM 14131 C C . ALA D 1 204 ? -60.510 -18.887 16.447 1.00 38.76 198 ALA D C 1
ATOM 14132 O O . ALA D 1 204 ? -60.803 -20.019 16.831 1.00 42.90 198 ALA D O 1
ATOM 14134 N N . GLN D 1 205 ? -60.798 -18.435 15.223 1.00 38.42 199 GLN D N 1
ATOM 14135 C CA . GLN D 1 205 ? -61.517 -19.253 14.265 1.00 37.23 199 GLN D CA 1
ATOM 14136 C C . GLN D 1 205 ? -61.414 -18.658 12.864 1.00 37.83 199 GLN D C 1
ATOM 14137 O O . GLN D 1 205 ? -61.517 -17.444 12.689 1.00 38.37 199 GLN D O 1
ATOM 14143 N N . ARG D 1 206 ? -61.235 -19.538 11.872 1.00 37.35 200 ARG D N 1
ATOM 14144 C CA . ARG D 1 206 ? -61.123 -19.105 10.493 1.00 40.66 200 ARG D CA 1
ATOM 14145 C C . ARG D 1 206 ? -62.477 -18.559 10.047 1.00 40.71 200 ARG D C 1
ATOM 14146 O O . ARG D 1 206 ? -63.526 -19.072 10.443 1.00 40.29 200 ARG D O 1
ATOM 14154 N N . ARG D 1 207 ? -62.431 -17.495 9.239 1.00 38.98 201 ARG D N 1
ATOM 14155 C CA . ARG D 1 207 ? -63.645 -16.831 8.811 1.00 39.67 201 ARG D CA 1
ATOM 14156 C C . ARG D 1 207 ? -64.284 -17.684 7.732 1.00 41.44 201 ARG D C 1
ATOM 14157 O O . ARG D 1 207 ? -63.627 -18.552 7.173 1.00 40.80 201 ARG D O 1
ATOM 14165 N N . GLU D 1 208 ? -65.549 -17.399 7.444 1.00 45.25 202 GLU D N 1
ATOM 14166 C CA . GLU D 1 208 ? -66.308 -18.146 6.464 1.00 47.68 202 GLU D CA 1
ATOM 14167 C C . GLU D 1 208 ? -66.771 -17.227 5.342 1.00 47.41 202 GLU D C 1
ATOM 14168 O O . GLU D 1 208 ? -67.398 -17.683 4.394 1.00 50.85 202 GLU D O 1
ATOM 14174 N N . ASP D 1 209 ? -66.413 -15.953 5.446 1.00 47.01 203 ASP D N 1
ATOM 14175 C CA . ASP D 1 209 ? -67.027 -14.914 4.638 1.00 48.79 203 ASP D CA 1
ATOM 14176 C C . ASP D 1 209 ? -66.332 -14.855 3.275 1.00 45.15 203 ASP D C 1
ATOM 14177 O O . ASP D 1 209 ? -65.356 -14.133 3.098 1.00 43.81 203 ASP D O 1
ATOM 14182 N N . GLY D 1 210 ? -66.839 -15.619 2.309 1.00 44.48 204 GLY D N 1
ATOM 14183 C CA . GLY D 1 210 ? -66.211 -15.690 1.000 1.00 47.38 204 GLY D CA 1
ATOM 14184 C C . GLY D 1 210 ? -64.712 -15.960 1.130 1.00 46.11 204 GLY D C 1
ATOM 14185 O O . GLY D 1 210 ? -64.294 -16.775 1.961 1.00 43.19 204 GLY D O 1
ATOM 14186 N N . GLU D 1 211 ? -63.918 -15.210 0.352 1.00 45.14 205 GLU D N 1
ATOM 14187 C CA . GLU D 1 211 ? -62.479 -15.412 0.281 1.00 45.89 205 GLU D CA 1
ATOM 14188 C C . GLU D 1 211 ? -61.773 -15.006 1.574 1.00 42.99 205 GLU D C 1
ATOM 14189 O O . GLU D 1 211 ? -60.581 -15.282 1.723 1.00 42.21 205 GLU D O 1
ATOM 14195 N N . GLY D 1 212 ? -62.516 -14.349 2.483 1.00 41.35 206 GLY D N 1
ATOM 14196 C CA . GLY D 1 212 ? -62.021 -13.943 3.791 1.00 39.72 206 GLY D CA 1
ATOM 14197 C C . GLY D 1 212 ? -61.840 -15.122 4.742 1.00 36.65 206 GLY D C 1
ATOM 14198 O O . GLY D 1 212 ? -61.431 -14.952 5.879 1.00 34.68 206 GLY D O 1
ATOM 14199 N N . GLU D 1 213 ? -62.154 -16.322 4.272 1.00 38.25 207 GLU D N 1
ATOM 14200 C CA . GLU D 1 213 ? -61.702 -17.517 4.950 1.00 40.75 207 GLU D CA 1
ATOM 14201 C C . GLU D 1 213 ? -60.174 -17.564 5.016 1.00 40.00 207 GLU D C 1
ATOM 14202 O O . GLU D 1 213 ? -59.625 -18.322 5.798 1.00 36.39 207 GLU D O 1
ATOM 14208 N N . ALA D 1 214 ? -59.472 -16.744 4.224 1.00 41.92 208 ALA D N 1
ATOM 14209 C CA . ALA D 1 214 ? -58.018 -16.686 4.320 1.00 41.36 208 ALA D CA 1
ATOM 14210 C C . ALA D 1 214 ? -57.587 -15.987 5.604 1.00 38.41 208 ALA D C 1
ATOM 14211 O O . ALA D 1 214 ? -56.405 -15.947 5.907 1.00 33.81 208 ALA D O 1
ATOM 14213 N N . PHE D 1 215 ? -58.565 -15.447 6.340 1.00 41.50 209 PHE D N 1
ATOM 14214 C CA . PHE D 1 215 ? -58.323 -14.597 7.493 1.00 42.34 209 PHE D CA 1
ATOM 14215 C C . PHE D 1 215 ? -59.045 -15.152 8.711 1.00 42.05 209 PHE D C 1
ATOM 14216 O O . PHE D 1 215 ? -59.856 -16.078 8.600 1.00 44.17 209 PHE D O 1
ATOM 14224 N N . ILE D 1 216 ? -58.734 -14.539 9.858 1.00 39.80 210 ILE D N 1
ATOM 14225 C CA . ILE D 1 216 ? -59.031 -15.129 11.147 1.00 40.79 210 ILE D CA 1
ATOM 14226 C C . ILE D 1 216 ? -59.769 -14.116 12.007 1.00 37.26 210 ILE D C 1
ATOM 14227 O O . ILE D 1 216 ? -59.474 -12.926 11.964 1.00 35.88 210 ILE D O 1
ATOM 14232 N N . HIS D 1 217 ? -60.730 -14.632 12.781 1.00 36.33 211 HIS D N 1
ATOM 14233 C CA . HIS D 1 217 ? -61.403 -13.867 13.812 1.00 32.84 211 HIS D CA 1
ATOM 14234 C C . HIS D 1 217 ? -60.851 -14.297 15.166 1.00 32.97 211 HIS D C 1
ATOM 14235 O O . HIS D 1 217 ? -61.306 -15.282 15.746 1.00 29.58 211 HIS D O 1
ATOM 14242 N N . TRP D 1 218 ? -59.860 -13.540 15.651 1.00 33.26 212 TRP D N 1
ATOM 14243 C CA . TRP D 1 218 ? -59.307 -13.753 16.978 1.00 34.04 212 TRP D CA 1
ATOM 14244 C C . TRP D 1 218 ? -60.330 -13.328 18.019 1.00 36.15 212 TRP D C 1
ATOM 14245 O O . TRP D 1 218 ? -61.176 -12.476 17.743 1.00 37.02 212 TRP D O 1
ATOM 14256 N N . THR D 1 219 ? -60.240 -13.937 19.207 1.00 37.11 213 THR D N 1
ATOM 14257 C CA . THR D 1 219 ? -61.233 -13.740 20.247 1.00 35.67 213 THR D CA 1
ATOM 14258 C C . THR D 1 219 ? -60.815 -12.564 21.107 1.00 35.22 213 THR D C 1
ATOM 14259 O O . THR D 1 219 ? -59.742 -12.566 21.700 1.00 33.75 213 THR D O 1
ATOM 14263 N N . GLY D 1 220 ? -61.712 -11.592 21.206 1.00 36.62 214 GLY D N 1
ATOM 14264 C CA . GLY D 1 220 ? -61.572 -10.541 22.194 1.00 35.62 214 GLY D CA 1
ATOM 14265 C C . GLY D 1 220 ? -62.655 -10.691 23.241 1.00 33.82 214 GLY D C 1
ATOM 14266 O O . GLY D 1 220 ? -63.641 -11.390 23.033 1.00 34.36 214 GLY D O 1
ATOM 14267 N N . PRO D 1 221 ? -62.501 -10.042 24.402 1.00 35.35 215 PRO D N 1
ATOM 14268 C CA . PRO D 1 221 ? -63.567 -10.032 25.408 1.00 36.23 215 PRO D CA 1
ATOM 14269 C C . PRO D 1 221 ? -64.948 -9.734 24.829 1.00 35.13 215 PRO D C 1
ATOM 14270 O O . PRO D 1 221 ? -65.961 -10.233 25.306 1.00 30.82 215 PRO D O 1
ATOM 14274 N N . TYR D 1 222 ? -64.963 -8.901 23.787 1.00 38.93 216 TYR D N 1
ATOM 14275 C CA . TYR D 1 222 ? -66.166 -8.630 23.024 1.00 42.52 216 TYR D CA 1
ATOM 14276 C C . TYR D 1 222 ? -66.860 -9.935 22.676 1.00 41.41 216 TYR D C 1
ATOM 14277 O O . TYR D 1 222 ? -68.029 -10.122 22.982 1.00 40.73 216 TYR D O 1
ATOM 14286 N N . ASP D 1 223 ? -66.110 -10.817 22.022 1.00 41.79 217 ASP D N 1
ATOM 14287 C CA . ASP D 1 223 ? -66.641 -12.058 21.491 1.00 41.23 217 ASP D CA 1
ATOM 14288 C C . ASP D 1 223 ? -67.319 -12.814 22.613 1.00 39.52 217 ASP D C 1
ATOM 14289 O O . ASP D 1 223 ? -68.342 -13.443 22.390 1.00 40.54 217 ASP D O 1
ATOM 14294 N N . ILE D 1 224 ? -66.754 -12.685 23.816 1.00 42.05 218 ILE D N 1
ATOM 14295 C CA . ILE D 1 224 ? -67.267 -13.330 25.017 1.00 42.68 218 ILE D CA 1
ATOM 14296 C C . ILE D 1 224 ? -68.565 -12.665 25.468 1.00 40.89 218 ILE D C 1
ATOM 14297 O O . ILE D 1 224 ? -69.492 -13.347 25.883 1.00 40.73 218 ILE D O 1
ATOM 14302 N N . LEU D 1 225 ? -68.610 -11.333 25.424 1.00 39.88 219 LEU D N 1
ATOM 14303 C CA . LEU D 1 225 ? -69.775 -10.589 25.867 1.00 39.27 219 LEU D CA 1
ATOM 14304 C C . LEU D 1 225 ? -70.901 -10.638 24.843 1.00 42.65 219 LEU D C 1
ATOM 14305 O O . LEU D 1 225 ? -72.060 -10.477 25.215 1.00 44.44 219 LEU D O 1
ATOM 14310 N N . LYS D 1 226 ? -70.562 -10.839 23.565 1.00 44.29 220 LYS D N 1
ATOM 14311 C CA . LYS D 1 226 ? -71.476 -10.513 22.484 1.00 48.33 220 LYS D CA 1
ATOM 14312 C C . LYS D 1 226 ? -72.859 -11.101 22.774 1.00 49.81 220 LYS D C 1
ATOM 14313 O O . LYS D 1 226 ? -73.860 -10.385 22.742 1.00 48.98 220 LYS D O 1
ATOM 14319 N N . PRO D 1 227 ? -72.963 -12.401 23.117 1.00 50.51 221 PRO D N 1
ATOM 14320 C CA . PRO D 1 227 ? -74.268 -13.031 23.334 1.00 52.74 221 PRO D CA 1
ATOM 14321 C C . PRO D 1 227 ? -75.202 -12.423 24.377 1.00 48.44 221 PRO D C 1
ATOM 14322 O O . PRO D 1 227 ? -76.396 -12.702 24.356 1.00 46.21 221 PRO D O 1
ATOM 14326 N N . VAL D 1 228 ? -74.674 -11.612 25.299 1.00 47.26 222 VAL D N 1
ATOM 14327 C CA . VAL D 1 228 ? -75.494 -11.063 26.366 1.00 49.76 222 VAL D CA 1
ATOM 14328 C C . VAL D 1 228 ? -75.640 -9.546 26.215 1.00 53.10 222 VAL D C 1
ATOM 14329 O O . VAL D 1 228 ? -76.239 -8.923 27.081 1.00 58.91 222 VAL D O 1
ATOM 14333 N N . LEU D 1 229 ? -75.129 -8.957 25.128 1.00 52.60 223 LEU D N 1
ATOM 14334 C CA . LEU D 1 229 ? -75.072 -7.506 25.011 1.00 51.40 223 LEU D CA 1
ATOM 14335 C C . LEU D 1 229 ? -76.372 -6.918 24.481 1.00 56.56 223 LEU D C 1
ATOM 14336 O O . LEU D 1 229 ? -76.637 -5.751 24.740 1.00 57.54 223 LEU D O 1
ATOM 14341 N N . THR D 1 230 ? -77.142 -7.698 23.717 1.00 64.66 224 THR D N 1
ATOM 14342 C CA . THR D 1 230 ? -78.440 -7.248 23.231 1.00 68.41 224 THR D CA 1
ATOM 14343 C C . THR D 1 230 ? -79.480 -8.316 23.579 1.00 78.86 224 THR D C 1
ATOM 14344 O O . THR D 1 230 ? -79.141 -9.493 23.725 1.00 78.40 224 THR D O 1
ATOM 14348 N N . THR D 1 231 ? -80.740 -7.884 23.755 1.00 88.90 225 THR D N 1
ATOM 14349 C CA . THR D 1 231 ? -81.849 -8.785 24.046 1.00 98.83 225 THR D CA 1
ATOM 14350 C C . THR D 1 231 ? -82.232 -9.534 22.771 1.00 102.12 225 THR D C 1
ATOM 14351 O O . THR D 1 231 ? -81.591 -9.344 21.737 1.00 119.95 225 THR D O 1
ATOM 14355 N N . GLU D 1 232 ? -83.298 -10.350 22.850 1.00 92.61 226 GLU D N 1
ATOM 14356 C CA . GLU D 1 232 ? -83.965 -10.855 21.663 1.00 89.31 226 GLU D CA 1
ATOM 14357 C C . GLU D 1 232 ? -84.809 -9.749 21.031 1.00 87.51 226 GLU D C 1
ATOM 14358 O O . GLU D 1 232 ? -85.976 -9.979 20.730 1.00 91.00 226 GLU D O 1
ATOM 14364 N N . GLU D 1 233 ? -84.231 -8.553 20.853 1.00 84.13 227 GLU D N 1
ATOM 14365 C CA . GLU D 1 233 ? -84.878 -7.462 20.138 1.00 80.41 227 GLU D CA 1
ATOM 14366 C C . GLU D 1 233 ? -83.823 -6.508 19.579 1.00 81.75 227 GLU D C 1
ATOM 14367 O O . GLU D 1 233 ? -84.151 -5.392 19.189 1.00 74.36 227 GLU D O 1
ATOM 14373 N N . ASN D 1 234 ? -82.555 -6.932 19.587 1.00 91.81 228 ASN D N 1
ATOM 14374 C CA . ASN D 1 234 ? -81.423 -6.107 19.174 1.00 102.05 228 ASN D CA 1
ATOM 14375 C C . ASN D 1 234 ? -81.304 -4.787 19.947 1.00 101.96 228 ASN D C 1
ATOM 14376 O O . ASN D 1 234 ? -80.414 -3.995 19.641 1.00 101.40 228 ASN D O 1
ATOM 14381 N N . LEU D 1 235 ? -82.168 -4.526 20.930 1.00 100.62 229 LEU D N 1
ATOM 14382 C CA . LEU D 1 235 ? -81.934 -3.390 21.809 1.00 97.80 229 LEU D CA 1
ATOM 14383 C C . LEU D 1 235 ? -80.968 -3.860 22.892 1.00 86.54 229 LEU D C 1
ATOM 14384 O O . LEU D 1 235 ? -80.982 -5.036 23.262 1.00 80.75 229 LEU D O 1
ATOM 14389 N N . PRO D 1 236 ? -80.052 -2.978 23.363 1.00 71.29 230 PRO D N 1
ATOM 14390 C CA . PRO D 1 236 ? -79.066 -3.337 24.378 1.00 64.20 230 PRO D CA 1
ATOM 14391 C C . PRO D 1 236 ? -79.688 -3.877 25.658 1.00 61.49 230 PRO D C 1
ATOM 14392 O O . PRO D 1 236 ? -80.727 -3.395 26.091 1.00 55.53 230 PRO D O 1
ATOM 14396 N N . ASN D 1 237 ? -78.997 -4.861 26.250 1.00 62.15 231 ASN D N 1
ATOM 14397 C CA . ASN D 1 237 ? -79.434 -5.584 27.432 1.00 61.99 231 ASN D CA 1
ATOM 14398 C C . ASN D 1 237 ? -79.223 -4.720 28.677 1.00 56.51 231 ASN D C 1
ATOM 14399 O O . ASN D 1 237 ? -78.090 -4.417 29.030 1.00 49.44 231 ASN D O 1
ATOM 14404 N N . PRO D 1 238 ? -80.291 -4.319 29.409 1.00 59.06 232 PRO D N 1
ATOM 14405 C CA . PRO D 1 238 ? -80.123 -3.517 30.620 1.00 58.87 232 PRO D CA 1
ATOM 14406 C C . PRO D 1 238 ? -79.263 -4.214 31.670 1.00 59.34 232 PRO D C 1
ATOM 14407 O O . PRO D 1 238 ? -78.591 -3.544 32.445 1.00 57.69 232 PRO D O 1
ATOM 14411 N N . ASN D 1 239 ? -79.252 -5.553 31.672 1.00 58.73 233 ASN D N 1
ATOM 14412 C CA . ASN D 1 239 ? -78.559 -6.290 32.721 1.00 55.24 233 ASN D CA 1
ATOM 14413 C C . ASN D 1 239 ? -77.040 -6.161 32.596 1.00 50.33 233 ASN D C 1
ATOM 14414 O O . ASN D 1 239 ? -76.325 -6.646 33.461 1.00 47.99 233 ASN D O 1
ATOM 14419 N N . ILE D 1 240 ? -76.532 -5.494 31.556 1.00 47.75 234 ILE D N 1
ATOM 14420 C CA . ILE D 1 240 ? -75.103 -5.239 31.488 1.00 45.71 234 ILE D CA 1
ATOM 14421 C C . ILE D 1 240 ? -74.862 -3.792 31.074 1.00 43.96 234 ILE D C 1
ATOM 14422 O O . ILE D 1 240 ? -75.543 -3.268 30.200 1.00 40.70 234 ILE D O 1
ATOM 14427 N N . ARG D 1 241 ? -73.891 -3.153 31.729 1.00 46.30 235 ARG D N 1
ATOM 14428 C CA . ARG D 1 241 ? -73.478 -1.797 31.404 1.00 48.77 235 ARG D CA 1
ATOM 14429 C C . ARG D 1 241 ? -71.952 -1.780 31.459 1.00 41.84 235 ARG D C 1
ATOM 14430 O O . ARG D 1 241 ? -71.359 -2.463 32.293 1.00 37.85 235 ARG D O 1
ATOM 14438 N N . VAL D 1 242 ? -71.324 -1.029 30.543 1.00 37.93 236 VAL D N 1
ATOM 14439 C CA . VAL D 1 242 ? -69.877 -0.926 30.503 1.00 38.98 236 VAL D CA 1
ATOM 14440 C C . VAL D 1 242 ? -69.461 0.521 30.764 1.00 40.39 236 VAL D C 1
ATOM 14441 O O . VAL D 1 242 ? -69.986 1.437 30.150 1.00 43.63 236 VAL D O 1
ATOM 14445 N N . LEU D 1 243 ? -68.484 0.699 31.662 1.00 41.21 237 LEU D N 1
ATOM 14446 C CA . LEU D 1 243 ? -67.966 2.004 32.022 1.00 43.65 237 LEU D CA 1
ATOM 14447 C C . LEU D 1 243 ? -66.476 2.085 31.743 1.00 40.52 237 LEU D C 1
ATOM 14448 O O . LEU D 1 243 ? -65.667 1.786 32.612 1.00 44.10 237 LEU D O 1
ATOM 14453 N N . PRO D 1 244 ? -66.072 2.523 30.541 1.00 35.49 238 PRO D N 1
ATOM 14454 C CA . PRO D 1 244 ? -64.679 2.869 30.287 1.00 35.70 238 PRO D CA 1
ATOM 14455 C C . PRO D 1 244 ? -64.274 4.069 31.139 1.00 40.43 238 PRO D C 1
ATOM 14456 O O . PRO D 1 244 ? -65.137 4.812 31.599 1.00 43.55 238 PRO D O 1
ATOM 14460 N N . ASN D 1 245 ? -62.961 4.243 31.344 1.00 41.54 239 ASN D N 1
ATOM 14461 C CA . ASN D 1 245 ? -62.401 5.479 31.868 1.00 40.45 239 ASN D CA 1
ATOM 14462 C C . ASN D 1 245 ? -62.963 5.764 33.259 1.00 44.51 239 ASN D C 1
ATOM 14463 O O . ASN D 1 245 ? -63.313 6.893 33.595 1.00 52.08 239 ASN D O 1
ATOM 14468 N N . HIS D 1 246 ? -63.035 4.708 34.063 1.00 43.53 240 HIS D N 1
ATOM 14469 C CA . HIS D 1 246 ? -63.465 4.806 35.440 1.00 41.57 240 HIS D CA 1
ATOM 14470 C C . HIS D 1 246 ? -62.429 4.056 36.277 1.00 38.89 240 HIS D C 1
ATOM 14471 O O . HIS D 1 246 ? -62.393 2.823 36.267 1.00 33.46 240 HIS D O 1
ATOM 14478 N N . ILE D 1 247 ? -61.557 4.820 36.955 1.00 37.85 241 ILE D N 1
ATOM 14479 C CA . ILE D 1 247 ? -60.536 4.264 37.836 1.00 37.03 241 ILE D CA 1
ATOM 14480 C C . ILE D 1 247 ? -61.183 3.914 39.171 1.00 35.17 241 ILE D C 1
ATOM 14481 O O . ILE D 1 247 ? -61.530 4.810 39.937 1.00 35.36 241 ILE D O 1
ATOM 14486 N N . VAL D 1 248 ? -61.302 2.616 39.470 1.00 33.26 242 VAL D N 1
ATOM 14487 C CA . VAL D 1 248 ? -61.781 2.206 40.777 1.00 32.22 242 VAL D CA 1
ATOM 14488 C C . VAL D 1 248 ? -60.599 2.268 41.730 1.00 33.63 242 VAL D C 1
ATOM 14489 O O . VAL D 1 248 ? -59.620 1.543 41.554 1.00 31.28 242 VAL D O 1
ATOM 14493 N N . GLN D 1 249 ? -60.747 3.109 42.759 1.00 38.38 243 GLN D N 1
ATOM 14494 C CA . GLN D 1 249 ? -59.656 3.452 43.652 1.00 41.86 243 GLN D CA 1
ATOM 14495 C C . GLN D 1 249 ? -59.779 2.779 45.018 1.00 44.94 243 GLN D C 1
ATOM 14496 O O . GLN D 1 249 ? -58.764 2.478 45.638 1.00 46.53 243 GLN D O 1
ATOM 14502 N N . LYS D 1 250 ? -61.004 2.579 45.512 1.00 46.96 244 LYS D N 1
ATOM 14503 C CA . LYS D 1 250 ? -61.184 2.138 46.883 1.00 47.64 244 LYS D CA 1
ATOM 14504 C C . LYS D 1 250 ? -62.474 1.336 46.965 1.00 46.96 244 LYS D C 1
ATOM 14505 O O . LYS D 1 250 ? -63.486 1.703 46.382 1.00 49.98 244 LYS D O 1
ATOM 14511 N N . LEU D 1 251 ? -62.413 0.211 47.670 1.00 44.64 245 LEU D N 1
ATOM 14512 C CA . LEU D 1 251 ? -63.613 -0.495 48.075 1.00 42.57 245 LEU D CA 1
ATOM 14513 C C . LEU D 1 251 ? -63.885 -0.139 49.530 1.00 42.96 245 LEU D C 1
ATOM 14514 O O . LEU D 1 251 ? -62.992 -0.233 50.370 1.00 43.87 245 LEU D O 1
ATOM 14519 N N . HIS D 1 252 ? -65.113 0.301 49.810 1.00 39.48 246 HIS D N 1
ATOM 14520 C CA . HIS D 1 252 ? -65.491 0.710 51.149 1.00 36.68 246 HIS D CA 1
ATOM 14521 C C . HIS D 1 252 ? -66.280 -0.435 51.766 1.00 36.95 246 HIS D C 1
ATOM 14522 O O . HIS D 1 252 ? -67.217 -0.923 51.140 1.00 37.13 246 HIS D O 1
ATOM 14529 N N . HIS D 1 253 ? -65.881 -0.838 52.986 1.00 38.95 247 HIS D N 1
ATOM 14530 C CA . HIS D 1 253 ? -66.316 -2.098 53.585 1.00 41.69 247 HIS D CA 1
ATOM 14531 C C . HIS D 1 253 ? -66.336 -2.009 55.110 1.00 40.15 247 HIS D C 1
ATOM 14532 O O . HIS D 1 253 ? -65.440 -1.418 55.707 1.00 36.59 247 HIS D O 1
ATOM 14539 N N . LYS D 1 254 ? -67.356 -2.643 55.709 1.00 42.22 248 LYS D N 1
ATOM 14540 C CA . LYS D 1 254 ? -67.537 -2.716 57.152 1.00 44.65 248 LYS D CA 1
ATOM 14541 C C . LYS D 1 254 ? -67.742 -4.176 57.535 1.00 47.30 248 LYS D C 1
ATOM 14542 O O . LYS D 1 254 ? -68.648 -4.816 57.006 1.00 48.42 248 LYS D O 1
ATOM 14548 N N . GLY D 1 255 ? -66.856 -4.691 58.403 1.00 51.86 249 GLY D N 1
ATOM 14549 C CA . GLY D 1 255 ? -66.973 -6.028 58.962 1.00 54.24 249 GLY D CA 1
ATOM 14550 C C . GLY D 1 255 ? -67.197 -7.094 57.893 1.00 54.96 249 GLY D C 1
ATOM 14551 O O . GLY D 1 255 ? -68.120 -7.891 58.018 1.00 55.35 249 GLY D O 1
ATOM 14552 N N . GLY D 1 256 ? -66.375 -7.095 56.834 1.00 53.14 250 GLY D N 1
ATOM 14553 C CA . GLY D 1 256 ? -66.369 -8.196 55.878 1.00 54.27 250 GLY D CA 1
ATOM 14554 C C . GLY D 1 256 ? -67.525 -8.165 54.871 1.00 55.05 250 GLY D C 1
ATOM 14555 O O . GLY D 1 256 ? -67.729 -9.142 54.159 1.00 55.96 250 GLY D O 1
ATOM 14556 N N . LYS D 1 257 ? -68.269 -7.054 54.798 1.00 55.82 251 LYS D N 1
ATOM 14557 C CA . LYS D 1 257 ? -69.268 -6.843 53.761 1.00 56.32 251 LYS D CA 1
ATOM 14558 C C . LYS D 1 257 ? -68.889 -5.569 53.003 1.00 50.97 251 LYS D C 1
ATOM 14559 O O . LYS D 1 257 ? -68.683 -4.538 53.632 1.00 46.97 251 LYS D O 1
ATOM 14565 N N . VAL D 1 258 ? -68.785 -5.636 51.663 1.00 48.50 252 VAL D N 1
ATOM 14566 C CA . VAL D 1 258 ? -68.389 -4.476 50.875 1.00 45.18 252 VAL D CA 1
ATOM 14567 C C . VAL D 1 258 ? -69.644 -3.723 50.437 1.00 46.44 252 VAL D C 1
ATOM 14568 O O . VAL D 1 258 ? -70.568 -4.313 49.891 1.00 45.12 252 VAL D O 1
ATOM 14572 N N . GLU D 1 259 ? -69.643 -2.404 50.676 1.00 48.62 253 GLU D N 1
ATOM 14573 C CA . GLU D 1 259 ? -70.822 -1.560 50.557 1.00 47.08 253 GLU D CA 1
ATOM 14574 C C . GLU D 1 259 ? -70.819 -0.911 49.171 1.00 44.18 253 GLU D C 1
ATOM 14575 O O . GLU D 1 259 ? -71.838 -0.910 48.481 1.00 43.45 253 GLU D O 1
ATOM 14581 N N . TYR D 1 260 ? -69.669 -0.343 48.778 1.00 41.55 254 TYR D N 1
ATOM 14582 C CA . TYR D 1 260 ? -69.599 0.440 47.554 1.00 41.15 254 TYR D CA 1
ATOM 14583 C C . TYR D 1 260 ? -68.149 0.625 47.107 1.00 41.01 254 TYR D C 1
ATOM 14584 O O . TYR D 1 260 ? -67.213 0.324 47.848 1.00 36.74 254 TYR D O 1
ATOM 14593 N N . ALA D 1 261 ? -68.008 1.128 45.873 1.00 42.66 255 ALA D N 1
ATOM 14594 C CA . ALA D 1 261 ? -66.721 1.363 45.239 1.00 43.13 255 ALA D CA 1
ATOM 14595 C C . ALA D 1 261 ? -66.549 2.849 44.919 1.00 40.50 255 ALA D C 1
ATOM 14596 O O . ALA D 1 261 ? -67.434 3.475 44.349 1.00 37.91 255 ALA D O 1
ATOM 14598 N N . GLU D 1 262 ? -65.387 3.388 45.298 1.00 39.33 256 GLU D N 1
ATOM 14599 C CA . GLU D 1 262 ? -65.037 4.774 45.061 1.00 38.45 256 GLU D CA 1
ATOM 14600 C C . GLU D 1 262 ? -64.285 4.787 43.743 1.00 38.14 256 GLU D C 1
ATOM 14601 O O . GLU D 1 262 ? -63.281 4.090 43.611 1.00 39.27 256 GLU D O 1
ATOM 14607 N N . VAL D 1 263 ? -64.814 5.554 42.781 1.00 38.27 257 VAL D N 1
ATOM 14608 C CA . VAL D 1 263 ? -64.378 5.479 41.396 1.00 38.54 257 VAL D CA 1
ATOM 14609 C C . VAL D 1 263 ? -64.159 6.896 40.868 1.00 39.68 257 VAL D C 1
ATOM 14610 O O . VAL D 1 263 ? -64.930 7.812 41.157 1.00 36.79 257 VAL D O 1
ATOM 14614 N N . GLN D 1 264 ? -63.086 7.064 40.090 1.00 40.89 258 GLN D N 1
ATOM 14615 C CA . GLN D 1 264 ? -62.816 8.324 39.433 1.00 40.25 258 GLN D CA 1
ATOM 14616 C C . GLN D 1 264 ? -63.212 8.200 37.965 1.00 41.30 258 GLN D C 1
ATOM 14617 O O . GLN D 1 264 ? -62.519 7.551 37.190 1.00 47.63 258 GLN D O 1
ATOM 14623 N N . SER D 1 265 ? -64.330 8.824 37.590 1.00 41.40 259 SER D N 1
ATOM 14624 C CA . SER D 1 265 ? -64.592 9.109 36.190 1.00 40.70 259 SER D CA 1
ATOM 14625 C C . SER D 1 265 ? -63.524 10.087 35.697 1.00 38.95 259 SER D C 1
ATOM 14626 O O . SER D 1 265 ? -63.282 11.085 36.362 1.00 38.86 259 SER D O 1
ATOM 14629 N N . THR D 1 266 ? -62.887 9.800 34.555 1.00 36.48 260 THR D N 1
ATOM 14630 C CA . THR D 1 266 ? -61.840 10.666 34.035 1.00 34.25 260 THR D CA 1
ATOM 14631 C C . THR D 1 266 ? -62.399 11.592 32.961 1.00 35.20 260 THR D C 1
ATOM 14632 O O . THR D 1 266 ? -61.761 12.576 32.600 1.00 35.74 260 THR D O 1
ATOM 14636 N N . GLU D 1 267 ? -63.601 11.302 32.465 1.00 37.40 261 GLU D N 1
ATOM 14637 C CA . GLU D 1 267 ? -64.305 12.241 31.602 1.00 40.13 261 GLU D CA 1
ATOM 14638 C C . GLU D 1 267 ? -65.786 11.879 31.559 1.00 43.09 261 GLU D C 1
ATOM 14639 O O . GLU D 1 267 ? -66.132 10.842 31.002 1.00 52.26 261 GLU D O 1
ATOM 14645 N N . PRO D 1 268 ? -66.712 12.704 32.104 1.00 43.12 262 PRO D N 1
ATOM 14646 C CA . PRO D 1 268 ? -66.364 13.936 32.809 1.00 41.97 262 PRO D CA 1
ATOM 14647 C C . PRO D 1 268 ? -65.709 13.594 34.134 1.00 41.79 262 PRO D C 1
ATOM 14648 O O . PRO D 1 268 ? -66.063 12.601 34.755 1.00 44.43 262 PRO D O 1
ATOM 14652 N N . TRP D 1 269 ? -64.765 14.432 34.552 1.00 42.22 263 TRP D N 1
ATOM 14653 C CA . TRP D 1 269 ? -63.964 14.159 35.730 1.00 44.65 263 TRP D CA 1
ATOM 14654 C C . TRP D 1 269 ? -64.791 14.404 36.988 1.00 49.53 263 TRP D C 1
ATOM 14655 O O . TRP D 1 269 ? -64.970 15.540 37.415 1.00 54.86 263 TRP D O 1
ATOM 14666 N N . GLU D 1 270 ? -65.306 13.323 37.570 1.00 50.12 264 GLU D N 1
ATOM 14667 C CA . GLU D 1 270 ? -66.233 13.411 38.685 1.00 51.18 264 GLU D CA 1
ATOM 14668 C C . GLU D 1 270 ? -66.076 12.126 39.484 1.00 50.92 264 GLU D C 1
ATOM 14669 O O . GLU D 1 270 ? -65.755 11.086 38.924 1.00 44.67 264 GLU D O 1
ATOM 14675 N N . LYS D 1 271 ? -66.272 12.242 40.799 1.00 53.90 265 LYS D N 1
ATOM 14676 C CA . LYS D 1 271 ? -66.354 11.105 41.696 1.00 50.76 265 LYS D CA 1
ATOM 14677 C C . LYS D 1 271 ? -67.647 10.327 41.454 1.00 50.53 265 LYS D C 1
ATOM 14678 O O . LYS D 1 271 ? -68.712 10.900 41.215 1.00 52.76 265 LYS D O 1
ATOM 14684 N N . VAL D 1 272 ? -67.541 9.002 41.553 1.00 51.29 266 VAL D N 1
ATOM 14685 C CA . VAL D 1 272 ? -68.683 8.123 41.379 1.00 50.75 266 VAL D CA 1
ATOM 14686 C C . VAL D 1 272 ? -68.646 7.036 42.450 1.00 50.16 266 VAL D C 1
ATOM 14687 O O . VAL D 1 272 ? -67.602 6.449 42.713 1.00 44.85 266 VAL D O 1
ATOM 14691 N N . GLU D 1 273 ? -69.807 6.790 43.065 1.00 52.28 267 GLU D N 1
ATOM 14692 C CA . GLU D 1 273 ? -69.969 5.731 44.051 1.00 53.68 267 GLU D CA 1
ATOM 14693 C C . GLU D 1 273 ? -70.828 4.631 43.423 1.00 52.54 267 GLU D C 1
ATOM 14694 O O . GLU D 1 273 ? -71.876 4.914 42.844 1.00 53.92 267 GLU D O 1
ATOM 14700 N N . ILE D 1 274 ? -70.352 3.384 43.515 1.00 48.10 268 ILE D N 1
ATOM 14701 C CA . ILE D 1 274 ? -70.995 2.253 42.872 1.00 49.09 268 ILE D CA 1
ATOM 14702 C C . ILE D 1 274 ? -71.346 1.190 43.913 1.00 50.96 268 ILE D C 1
ATOM 14703 O O . ILE D 1 274 ? -70.464 0.490 44.418 1.00 46.74 268 ILE D O 1
ATOM 14708 N N . TYR D 1 275 ? -72.654 1.061 44.189 1.00 51.10 269 TYR D N 1
ATOM 14709 C CA . TYR D 1 275 ? -73.171 0.133 45.185 1.00 49.47 269 TYR D CA 1
ATOM 14710 C C . TYR D 1 275 ? -73.576 -1.174 44.499 1.00 50.04 269 TYR D C 1
ATOM 14711 O O . TYR D 1 275 ? -74.120 -1.165 43.392 1.00 49.94 269 TYR D O 1
ATOM 14720 N N . ALA D 1 276 ? -73.311 -2.308 45.169 1.00 48.32 270 ALA D N 1
ATOM 14721 C CA . ALA D 1 276 ? -73.637 -3.600 44.584 1.00 47.17 270 ALA D CA 1
ATOM 14722 C C . ALA D 1 276 ? -73.776 -4.669 45.660 1.00 45.83 270 ALA D C 1
ATOM 14723 O O . ALA D 1 276 ? -73.187 -4.550 46.727 1.00 45.63 270 ALA D O 1
ATOM 14725 N N . ASP D 1 277 ? -74.501 -5.742 45.323 1.00 46.59 271 ASP D N 1
ATOM 14726 C CA . ASP D 1 277 ? -74.654 -6.884 46.212 1.00 46.02 271 ASP D CA 1
ATOM 14727 C C . ASP D 1 277 ? -73.349 -7.697 46.230 1.00 43.16 271 ASP D C 1
ATOM 14728 O O . ASP D 1 277 ? -73.009 -8.294 47.241 1.00 37.71 271 ASP D O 1
ATOM 14733 N N . ILE D 1 278 ? -72.624 -7.725 45.097 1.00 43.45 272 ILE D N 1
ATOM 14734 C CA . ILE D 1 278 ? -71.426 -8.543 44.924 1.00 40.94 272 ILE D CA 1
ATOM 14735 C C . ILE D 1 278 ? -70.353 -7.736 44.194 1.00 36.83 272 ILE D C 1
ATOM 14736 O O . ILE D 1 278 ? -70.655 -7.067 43.211 1.00 36.80 272 ILE D O 1
ATOM 14741 N N . PHE D 1 279 ? -69.093 -7.863 44.636 1.00 32.85 273 PHE D N 1
ATOM 14742 C CA . PHE D 1 279 ? -67.978 -7.176 44.006 1.00 31.31 273 PHE D CA 1
ATOM 14743 C C . PHE D 1 279 ? -66.938 -8.188 43.545 1.00 33.20 273 PHE D C 1
ATOM 14744 O O . PHE D 1 279 ? -66.645 -9.167 44.243 1.00 33.98 273 PHE D O 1
ATOM 14752 N N . ILE D 1 280 ? -66.375 -7.922 42.358 1.00 34.25 274 ILE D N 1
ATOM 14753 C CA . ILE D 1 280 ? -65.405 -8.808 41.736 1.00 34.87 274 ILE D CA 1
ATOM 14754 C C . ILE D 1 280 ? -64.253 -7.973 41.194 1.00 36.68 274 ILE D C 1
ATOM 14755 O O . ILE D 1 280 ? -64.475 -7.055 40.412 1.00 39.60 274 ILE D O 1
ATOM 14760 N N . VAL D 1 281 ? -63.025 -8.324 41.579 1.00 37.12 275 VAL D N 1
ATOM 14761 C CA . VAL D 1 281 ? -61.862 -7.614 41.080 1.00 37.13 275 VAL D CA 1
ATOM 14762 C C . VAL D 1 281 ? -61.089 -8.532 40.136 1.00 37.60 275 VAL D C 1
ATOM 14763 O O . VAL D 1 281 ? -60.529 -9.547 40.571 1.00 33.43 275 VAL D O 1
ATOM 14767 N N . ALA D 1 282 ? -61.090 -8.141 38.846 1.00 36.98 276 ALA D N 1
ATOM 14768 C CA . ALA D 1 282 ? -60.321 -8.810 37.813 1.00 34.76 276 ALA D CA 1
ATOM 14769 C C . ALA D 1 282 ? -59.427 -7.779 37.154 1.00 33.38 276 ALA D C 1
ATOM 14770 O O . ALA D 1 282 ? -59.477 -7.598 35.941 1.00 35.99 276 ALA D O 1
ATOM 14772 N N . ALA D 1 283 ? -58.629 -7.105 37.982 1.00 31.46 277 ALA D N 1
ATOM 14773 C CA . ALA D 1 283 ? -57.737 -6.062 37.515 1.00 30.17 277 ALA D CA 1
ATOM 14774 C C . ALA D 1 283 ? -56.331 -6.614 37.305 1.00 30.45 277 ALA D C 1
ATOM 14775 O O . ALA D 1 283 ? -55.390 -5.843 37.139 1.00 31.15 277 ALA D O 1
ATOM 14777 N N . ALA D 1 284 ? -56.212 -7.948 37.277 1.00 32.75 278 ALA D N 1
ATOM 14778 C CA . ALA D 1 284 ? -54.987 -8.639 36.886 1.00 32.47 278 ALA D CA 1
ATOM 14779 C C . ALA D 1 284 ? -53.991 -8.598 38.038 1.00 30.45 278 ALA D C 1
ATOM 14780 O O . ALA D 1 284 ? -54.300 -8.102 39.118 1.00 27.68 278 ALA D O 1
ATOM 14782 N N . ALA D 1 285 ? -52.784 -9.098 37.767 1.00 29.37 279 ALA D N 1
ATOM 14783 C CA . ALA D 1 285 ? -51.905 -9.637 38.783 1.00 27.72 279 ALA D CA 1
ATOM 14784 C C . ALA D 1 285 ? -51.562 -8.598 39.846 1.00 28.50 279 ALA D C 1
ATOM 14785 O O . ALA D 1 285 ? -51.465 -8.928 41.024 1.00 30.29 279 ALA D O 1
ATOM 14787 N N . ILE D 1 286 ? -51.332 -7.353 39.435 1.00 29.49 280 ILE D N 1
ATOM 14788 C CA . ILE D 1 286 ? -50.725 -6.373 40.324 1.00 32.16 280 ILE D CA 1
ATOM 14789 C C . ILE D 1 286 ? -51.746 -5.323 40.754 1.00 33.26 280 ILE D C 1
ATOM 14790 O O . ILE D 1 286 ? -51.737 -4.887 41.899 1.00 32.60 280 ILE D O 1
ATOM 14795 N N . LYS D 1 287 ? -52.609 -4.899 39.828 1.00 36.56 281 LYS D N 1
ATOM 14796 C CA . LYS D 1 287 ? -53.545 -3.819 40.087 1.00 38.43 281 LYS D CA 1
ATOM 14797 C C . LYS D 1 287 ? -54.671 -4.296 41.007 1.00 35.51 281 LYS D C 1
ATOM 14798 O O . LYS D 1 287 ? -55.279 -3.471 41.692 1.00 34.68 281 LYS D O 1
ATOM 14804 N N . THR D 1 288 ? -54.967 -5.609 40.976 1.00 32.63 282 THR D N 1
ATOM 14805 C CA . THR D 1 288 ? -55.978 -6.203 41.834 1.00 32.99 282 THR D CA 1
ATOM 14806 C C . THR D 1 288 ? -55.527 -6.038 43.290 1.00 33.82 282 THR D C 1
ATOM 14807 O O . THR D 1 288 ? -56.193 -5.342 44.063 1.00 36.01 282 THR D O 1
ATOM 14811 N N . PRO D 1 289 ? -54.375 -6.613 43.722 1.00 33.28 283 PRO D N 1
ATOM 14812 C CA . PRO D 1 289 ? -53.872 -6.391 45.079 1.00 33.48 283 PRO D CA 1
ATOM 14813 C C . PRO D 1 289 ? -53.735 -4.915 45.426 1.00 35.30 283 PRO D C 1
ATOM 14814 O O . PRO D 1 289 ? -53.971 -4.525 46.566 1.00 36.88 283 PRO D O 1
ATOM 14818 N N . GLN D 1 290 ? -53.340 -4.097 44.445 1.00 36.51 284 GLN D N 1
ATOM 14819 C CA . GLN D 1 290 ? -53.219 -2.666 44.675 1.00 36.67 284 GLN D CA 1
ATOM 14820 C C . GLN D 1 290 ? -54.539 -2.111 45.197 1.00 36.69 284 GLN D C 1
ATOM 14821 O O . GLN D 1 290 ? -54.542 -1.354 46.158 1.00 38.33 284 GLN D O 1
ATOM 14827 N N . LEU D 1 291 ? -55.651 -2.492 44.559 1.00 35.40 285 LEU D N 1
ATOM 14828 C CA . LEU D 1 291 ? -56.953 -1.967 44.930 1.00 34.60 285 LEU D CA 1
ATOM 14829 C C . LEU D 1 291 ? -57.299 -2.366 46.365 1.00 37.61 285 LEU D C 1
ATOM 14830 O O . LEU D 1 291 ? -57.903 -1.585 47.104 1.00 35.50 285 LEU D O 1
ATOM 14835 N N . LEU D 1 292 ? -56.953 -3.607 46.732 1.00 41.97 286 LEU D N 1
ATOM 14836 C CA . LEU D 1 292 ? -57.232 -4.107 48.066 1.00 43.97 286 LEU D CA 1
ATOM 14837 C C . LEU D 1 292 ? -56.360 -3.355 49.062 1.00 41.05 286 LEU D C 1
ATOM 14838 O O . LEU D 1 292 ? -56.872 -2.812 50.032 1.00 37.28 286 LEU D O 1
ATOM 14843 N N . TRP D 1 293 ? -55.052 -3.321 48.784 1.00 40.19 287 TRP D N 1
ATOM 14844 C CA . TRP D 1 293 ? -54.096 -2.645 49.638 1.00 41.38 287 TRP D CA 1
ATOM 14845 C C . TRP D 1 293 ? -54.596 -1.248 49.999 1.00 41.09 287 TRP D C 1
ATOM 14846 O O . TRP D 1 293 ? -54.444 -0.774 51.123 1.00 42.23 287 TRP D O 1
ATOM 14857 N N . ASN D 1 294 ? -55.210 -0.603 49.019 1.00 40.27 288 ASN D N 1
ATOM 14858 C CA . ASN D 1 294 ? -55.645 0.771 49.119 1.00 41.02 288 ASN D CA 1
ATOM 14859 C C . ASN D 1 294 ? -57.034 0.841 49.754 1.00 43.85 288 ASN D C 1
ATOM 14860 O O . ASN D 1 294 ? -57.520 1.925 50.071 1.00 47.74 288 ASN D O 1
ATOM 14865 N N . SER D 1 295 ? -57.682 -0.318 49.897 1.00 45.11 289 SER D N 1
ATOM 14866 C CA . SER D 1 295 ? -58.976 -0.415 50.546 1.00 47.66 289 SER D CA 1
ATOM 14867 C C . SER D 1 295 ? -58.808 -0.914 51.979 1.00 49.93 289 SER D C 1
ATOM 14868 O O . SER D 1 295 ? -59.802 -1.258 52.616 1.00 50.76 289 SER D O 1
ATOM 14871 N N . GLN D 1 296 ? -57.554 -0.970 52.467 1.00 47.60 290 GLN D N 1
ATOM 14872 C CA . GLN D 1 296 ? -57.229 -1.452 53.804 1.00 45.92 290 GLN D CA 1
ATOM 14873 C C . GLN D 1 296 ? -57.547 -2.943 53.946 1.00 41.39 290 GLN D C 1
ATOM 14874 O O . GLN D 1 296 ? -57.878 -3.410 55.029 1.00 40.31 290 GLN D O 1
ATOM 14880 N N . ILE D 1 297 ? -57.428 -3.701 52.855 1.00 40.26 291 ILE D N 1
ATOM 14881 C CA . ILE D 1 297 ? -57.630 -5.137 52.895 1.00 38.02 291 ILE D CA 1
ATOM 14882 C C . ILE D 1 297 ? -56.297 -5.791 52.589 1.00 38.46 291 ILE D C 1
ATOM 14883 O O . ILE D 1 297 ? -55.902 -5.829 51.433 1.00 40.37 291 ILE D O 1
ATOM 14888 N N . ARG D 1 298 ? -55.618 -6.296 53.624 1.00 38.91 292 ARG D N 1
ATOM 14889 C CA . ARG D 1 298 ? -54.261 -6.785 53.462 1.00 39.10 292 ARG D CA 1
ATOM 14890 C C . ARG D 1 298 ? -54.110 -8.137 54.133 1.00 39.89 292 ARG D C 1
ATOM 14891 O O . ARG D 1 298 ? -53.529 -8.221 55.204 1.00 39.45 292 ARG D O 1
ATOM 14899 N N . PRO D 1 299 ? -54.659 -9.226 53.552 1.00 39.74 293 PRO D N 1
ATOM 14900 C CA . PRO D 1 299 ? -54.285 -10.572 53.968 1.00 39.11 293 PRO D CA 1
ATOM 14901 C C . PRO D 1 299 ? -52.772 -10.722 53.906 1.00 38.84 293 PRO D C 1
ATOM 14902 O O . PRO D 1 299 ? -52.109 -10.029 53.137 1.00 36.52 293 PRO D O 1
ATOM 14906 N N . LYS D 1 300 ? -52.249 -11.628 54.734 1.00 40.36 294 LYS D N 1
ATOM 14907 C CA . LYS D 1 300 ? -50.811 -11.770 54.882 1.00 43.34 294 LYS D CA 1
ATOM 14908 C C . LYS D 1 300 ? -50.161 -12.144 53.546 1.00 47.43 294 LYS D C 1
ATOM 14909 O O . LYS D 1 300 ? -49.006 -11.799 53.290 1.00 49.33 294 LYS D O 1
ATOM 14915 N N . ALA D 1 301 ? -50.916 -12.836 52.685 1.00 46.67 295 ALA D N 1
ATOM 14916 C CA . ALA D 1 301 ? -50.385 -13.452 51.473 1.00 46.62 295 ALA D CA 1
ATOM 14917 C C . ALA D 1 301 ? -50.483 -12.517 50.258 1.00 45.26 295 ALA D C 1
ATOM 14918 O O . ALA D 1 301 ? -50.138 -12.912 49.141 1.00 46.12 295 ALA D O 1
ATOM 14920 N N . LEU D 1 302 ? -50.985 -11.296 50.467 1.00 44.21 296 LEU D N 1
ATOM 14921 C CA . LEU D 1 302 ? -51.330 -10.411 49.366 1.00 47.28 296 LEU D CA 1
ATOM 14922 C C . LEU D 1 302 ? -50.051 -9.992 48.643 1.00 47.17 296 LEU D C 1
ATOM 14923 O O . LEU D 1 302 ? -49.092 -9.542 49.263 1.00 46.33 296 LEU D O 1
ATOM 14928 N N . GLY D 1 303 ? -50.040 -10.174 47.319 1.00 43.95 297 GLY D N 1
ATOM 14929 C CA . GLY D 1 303 ? -48.898 -9.787 46.513 1.00 41.27 297 GLY D CA 1
ATOM 14930 C C . GLY D 1 303 ? -47.651 -10.592 46.865 1.00 39.23 297 GLY D C 1
ATOM 14931 O O . GLY D 1 303 ? -46.552 -10.234 46.462 1.00 38.07 297 GLY D O 1
ATOM 14932 N N . CYS D 1 304 ? -47.814 -11.670 47.627 1.00 39.36 298 CYS D N 1
ATOM 14933 C CA . CYS D 1 304 ? -46.710 -12.581 47.863 1.00 40.44 298 CYS D CA 1
ATOM 14934 C C . CYS D 1 304 ? -46.927 -13.802 46.993 1.00 38.91 298 CYS D C 1
ATOM 14935 O O . CYS D 1 304 ? -48.003 -13.968 46.425 1.00 41.72 298 CYS D O 1
ATOM 14938 N N . TYR D 1 305 ? -45.907 -14.654 46.930 1.00 37.08 299 TYR D N 1
ATOM 14939 C CA . TYR D 1 305 ? -45.964 -15.807 46.052 1.00 38.73 299 TYR D CA 1
ATOM 14940 C C . TYR D 1 305 ? -46.135 -15.264 44.646 1.00 38.34 299 TYR D C 1
ATOM 14941 O O . TYR D 1 305 ? -46.946 -15.768 43.888 1.00 42.24 299 TYR D O 1
ATOM 14950 N N . LEU D 1 306 ? -45.399 -14.191 44.358 1.00 36.84 300 LEU D N 1
ATOM 14951 C CA . LEU D 1 306 ? -45.318 -13.649 43.021 1.00 35.63 300 LEU D CA 1
ATOM 14952 C C . LEU D 1 306 ? -44.535 -14.633 42.157 1.00 35.56 300 LEU D C 1
ATOM 14953 O O . LEU D 1 306 ? -43.499 -15.150 42.563 1.00 37.52 300 LEU D O 1
ATOM 14958 N N . SER D 1 307 ? -45.078 -14.873 40.966 1.00 34.46 301 SER D N 1
ATOM 14959 C CA . SER D 1 307 ? -44.721 -16.003 40.124 1.00 37.47 301 SER D CA 1
ATOM 14960 C C . SER D 1 307 ? -45.109 -15.676 38.686 1.00 40.69 301 SER D C 1
ATOM 14961 O O . SER D 1 307 ? -46.075 -14.963 38.461 1.00 42.00 301 SER D O 1
ATOM 14964 N N . GLU D 1 308 ? -44.336 -16.171 37.721 1.00 43.07 302 GLU D N 1
ATOM 14965 C CA . GLU D 1 308 ? -44.697 -16.046 36.323 1.00 45.31 302 GLU D CA 1
ATOM 14966 C C . GLU D 1 308 ? -44.208 -17.292 35.593 1.00 41.58 302 GLU D C 1
ATOM 14967 O O . GLU D 1 308 ? -44.344 -18.388 36.131 1.00 46.24 302 GLU D O 1
ATOM 14973 N N . HIS D 1 309 ? -43.711 -17.119 34.360 1.00 36.15 303 HIS D N 1
ATOM 14974 C CA . HIS D 1 309 ? -42.902 -18.130 33.707 1.00 32.75 303 HIS D CA 1
ATOM 14975 C C . HIS D 1 309 ? -41.560 -17.526 33.358 1.00 30.22 303 HIS D C 1
ATOM 14976 O O . HIS D 1 309 ? -41.491 -16.443 32.779 1.00 28.36 303 HIS D O 1
ATOM 14983 N N . ILE D 1 310 ? -40.491 -18.220 33.734 1.00 29.64 304 ILE D N 1
ATOM 14984 C CA . ILE D 1 310 ? -39.209 -17.942 33.119 1.00 30.78 304 ILE D CA 1
ATOM 14985 C C . ILE D 1 310 ? -39.332 -18.429 31.673 1.00 31.50 304 ILE D C 1
ATOM 14986 O O . ILE D 1 310 ? -39.910 -19.486 31.424 1.00 31.80 304 ILE D O 1
ATOM 14991 N N . MET D 1 311 ? -38.822 -17.630 30.730 1.00 31.39 305 MET D N 1
ATOM 14992 C CA . MET D 1 311 ? -39.031 -17.868 29.317 1.00 32.45 305 MET D CA 1
ATOM 14993 C C . MET D 1 311 ? -37.707 -17.937 28.578 1.00 32.42 305 MET D C 1
ATOM 14994 O O . MET D 1 311 ? -36.817 -17.117 28.807 1.00 30.82 305 MET D O 1
ATOM 14999 N N . THR D 1 312 ? -37.636 -18.862 27.621 1.00 31.11 306 THR D N 1
ATOM 15000 C CA . THR D 1 312 ? -36.663 -18.724 26.559 1.00 29.72 306 THR D CA 1
ATOM 15001 C C . THR D 1 312 ? -37.415 -18.372 25.288 1.00 29.96 306 THR D C 1
ATOM 15002 O O . THR D 1 312 ? -38.568 -18.749 25.095 1.00 28.52 306 THR D O 1
ATOM 15006 N N . PHE D 1 313 ? -36.719 -17.640 24.427 1.00 32.50 307 PHE D N 1
ATOM 15007 C CA . PHE D 1 313 ? -37.245 -17.263 23.141 1.00 32.47 307 PHE D CA 1
ATOM 15008 C C . PHE D 1 313 ? -36.110 -17.228 22.132 1.00 34.04 307 PHE D C 1
ATOM 15009 O O . PHE D 1 313 ? -34.955 -16.996 22.478 1.00 34.32 307 PHE D O 1
ATOM 15017 N N . GLY D 1 314 ? -36.475 -17.431 20.871 1.00 35.32 308 GLY D N 1
ATOM 15018 C CA . GLY D 1 314 ? -35.555 -17.283 19.757 1.00 33.55 308 GLY D CA 1
ATOM 15019 C C . GLY D 1 314 ? -36.333 -17.409 18.455 1.00 31.97 308 GLY D C 1
ATOM 15020 O O . GLY D 1 314 ? -37.471 -17.891 18.445 1.00 31.82 308 GLY D O 1
ATOM 15021 N N . GLN D 1 315 ? -35.722 -16.963 17.364 1.00 31.60 309 GLN D N 1
ATOM 15022 C CA . GLN D 1 315 ? -36.357 -17.068 16.064 1.00 33.17 309 GLN D CA 1
ATOM 15023 C C . GLN D 1 315 ? -35.388 -17.744 15.111 1.00 32.26 309 GLN D C 1
ATOM 15024 O O . GLN D 1 315 ? -34.177 -17.612 15.261 1.00 31.18 309 GLN D O 1
ATOM 15030 N N . ILE D 1 316 ? -35.946 -18.447 14.129 1.00 34.25 310 ILE D N 1
ATOM 15031 C CA . ILE D 1 316 ? -35.128 -19.151 13.157 1.00 36.93 310 ILE D CA 1
ATOM 15032 C C . ILE D 1 316 ? -35.651 -18.866 11.756 1.00 35.06 310 ILE D C 1
ATOM 15033 O O . ILE D 1 316 ? -36.824 -18.571 11.581 1.00 33.99 310 ILE D O 1
ATOM 15038 N N . VAL D 1 317 ? -34.727 -18.926 10.793 1.00 34.78 311 VAL D N 1
ATOM 15039 C CA . VAL D 1 317 ? -35.008 -18.911 9.367 1.00 34.27 311 VAL D CA 1
ATOM 15040 C C . VAL D 1 317 ? -35.111 -20.365 8.898 1.00 34.15 311 VAL D C 1
ATOM 15041 O O . VAL D 1 317 ? -34.224 -21.169 9.181 1.00 32.83 311 VAL D O 1
ATOM 15045 N N . LEU D 1 318 ? -36.186 -20.689 8.169 1.00 34.75 312 LEU D N 1
ATOM 15046 C CA . LEU D 1 318 ? -36.485 -22.062 7.778 1.00 35.65 312 LEU D CA 1
ATOM 15047 C C . LEU D 1 318 ? -35.327 -22.640 6.963 1.00 35.85 312 LEU D C 1
ATOM 15048 O O . LEU D 1 318 ? -34.723 -21.961 6.128 1.00 34.51 312 LEU D O 1
ATOM 15053 N N . SER D 1 319 ? -35.029 -23.916 7.218 1.00 37.12 313 SER D N 1
ATOM 15054 C CA . SER D 1 319 ? -34.074 -24.671 6.429 1.00 37.30 313 SER D CA 1
ATOM 15055 C C . SER D 1 319 ? -34.468 -24.615 4.954 1.00 37.92 313 SER D C 1
ATOM 15056 O O . SER D 1 319 ? -35.647 -24.523 4.623 1.00 34.09 313 SER D O 1
ATOM 15059 N N . LYS D 1 320 ? -33.472 -24.676 4.058 1.00 41.57 314 LYS D N 1
ATOM 15060 C CA . LYS D 1 320 ? -33.738 -24.782 2.631 1.00 40.60 314 LYS D CA 1
ATOM 15061 C C . LYS D 1 320 ? -34.477 -26.086 2.355 1.00 42.64 314 LYS D C 1
ATOM 15062 O O . LYS D 1 320 ? -35.316 -26.140 1.474 1.00 43.40 314 LYS D O 1
ATOM 15068 N N . GLU D 1 321 ? -34.161 -27.130 3.118 1.00 46.52 315 GLU D N 1
ATOM 15069 C CA . GLU D 1 321 ? -34.777 -28.428 2.928 1.00 52.40 315 GLU D CA 1
ATOM 15070 C C . GLU D 1 321 ? -36.291 -28.310 3.062 1.00 52.86 315 GLU D C 1
ATOM 15071 O O . GLU D 1 321 ? -37.034 -28.780 2.197 1.00 52.84 315 GLU D O 1
ATOM 15077 N N . ILE D 1 322 ? -36.734 -27.654 4.139 1.00 54.44 316 ILE D N 1
ATOM 15078 C CA . ILE D 1 322 ? -38.161 -27.478 4.395 1.00 54.69 316 ILE D CA 1
ATOM 15079 C C . ILE D 1 322 ? -38.802 -26.677 3.262 1.00 52.00 316 ILE D C 1
ATOM 15080 O O . ILE D 1 322 ? -39.873 -27.037 2.777 1.00 53.33 316 ILE D O 1
ATOM 15085 N N . VAL D 1 323 ? -38.164 -25.578 2.855 1.00 47.06 317 VAL D N 1
ATOM 15086 C CA . VAL D 1 323 ? -38.752 -24.728 1.834 1.00 47.70 317 VAL D CA 1
ATOM 15087 C C . VAL D 1 323 ? -38.914 -25.532 0.549 1.00 44.50 317 VAL D C 1
ATOM 15088 O O . VAL D 1 323 ? -39.973 -25.497 -0.060 1.00 45.79 317 VAL D O 1
ATOM 15092 N N . ALA D 1 324 ? -37.875 -26.272 0.163 1.00 43.09 318 ALA D N 1
ATOM 15093 C CA . ALA D 1 324 ? -37.936 -27.155 -0.988 1.00 42.30 318 ALA D CA 1
ATOM 15094 C C . ALA D 1 324 ? -39.203 -28.018 -0.946 1.00 45.41 318 ALA D C 1
ATOM 15095 O O . ALA D 1 324 ? -39.893 -28.148 -1.960 1.00 47.96 318 ALA D O 1
ATOM 15097 N N . GLU D 1 325 ? -39.539 -28.560 0.235 1.00 45.09 319 GLU D N 1
ATOM 15098 C CA . GLU D 1 325 ? -40.636 -29.506 0.396 1.00 50.40 319 GLU D CA 1
ATOM 15099 C C . GLU D 1 325 ? -42.032 -28.888 0.223 1.00 57.96 319 GLU D C 1
ATOM 15100 O O . GLU D 1 325 ? -43.022 -29.622 0.303 1.00 67.37 319 GLU D O 1
ATOM 15106 N N . ILE D 1 326 ? -42.132 -27.571 -0.026 1.00 57.84 320 ILE D N 1
ATOM 15107 C CA . ILE D 1 326 ? -43.433 -26.916 -0.155 1.00 55.58 320 ILE D CA 1
ATOM 15108 C C . ILE D 1 326 ? -43.451 -26.016 -1.388 1.00 60.42 320 ILE D C 1
ATOM 15109 O O . ILE D 1 326 ? -42.689 -25.053 -1.412 1.00 66.84 320 ILE D O 1
ATOM 15114 N N . LYS D 1 327 ? -44.314 -26.277 -2.395 1.00 60.36 321 LYS D N 1
ATOM 15115 C CA . LYS D 1 327 ? -44.641 -25.227 -3.362 1.00 57.30 321 LYS D CA 1
ATOM 15116 C C . LYS D 1 327 ? -46.021 -25.431 -3.991 1.00 60.54 321 LYS D C 1
ATOM 15117 O O . LYS D 1 327 ? -46.132 -25.850 -5.136 1.00 63.99 321 LYS D O 1
ATOM 15123 N N . ALA D 1 328 ? -47.059 -24.992 -3.265 1.00 61.20 322 ALA D N 1
ATOM 15124 C CA . ALA D 1 328 ? -48.444 -25.262 -3.607 1.00 57.95 322 ALA D CA 1
ATOM 15125 C C . ALA D 1 328 ? -49.296 -23.999 -3.397 1.00 50.48 322 ALA D C 1
ATOM 15126 O O . ALA D 1 328 ? -50.155 -23.675 -4.256 1.00 42.51 322 ALA D O 1
ATOM 15128 N N . TYR D 1 333 ? -55.475 -19.949 -1.657 1.00 49.93 327 TYR D N 1
ATOM 15129 C CA . TYR D 1 333 ? -56.531 -18.951 -1.323 1.00 48.82 327 TYR D CA 1
ATOM 15130 C C . TYR D 1 333 ? -56.445 -17.741 -2.255 1.00 50.40 327 TYR D C 1
ATOM 15131 O O . TYR D 1 333 ? -55.392 -17.444 -2.791 1.00 45.00 327 TYR D O 1
ATOM 15140 N N . PHE D 1 334 ? -57.546 -16.989 -2.354 1.00 55.83 328 PHE D N 1
ATOM 15141 C CA . PHE D 1 334 ? -57.644 -15.751 -3.130 1.00 60.09 328 PHE D CA 1
ATOM 15142 C C . PHE D 1 334 ? -57.411 -16.025 -4.614 1.00 64.91 328 PHE D C 1
ATOM 15143 O O . PHE D 1 334 ? -56.604 -15.361 -5.262 1.00 62.45 328 PHE D O 1
ATOM 15151 N N . LYS D 1 335 ? -58.178 -16.985 -5.145 1.00 67.06 329 LYS D N 1
ATOM 15152 C CA . LYS D 1 335 ? -58.082 -17.378 -6.537 1.00 67.94 329 LYS D CA 1
ATOM 15153 C C . LYS D 1 335 ? -58.771 -16.327 -7.413 1.00 70.53 329 LYS D C 1
ATOM 15154 O O . LYS D 1 335 ? -58.401 -16.149 -8.569 1.00 65.57 329 LYS D O 1
ATOM 15160 N N . GLU D 1 336 ? -59.762 -15.616 -6.852 1.00 76.39 330 GLU D N 1
ATOM 15161 C CA . GLU D 1 336 ? -60.505 -14.606 -7.596 1.00 81.47 330 GLU D CA 1
ATOM 15162 C C . GLU D 1 336 ? -59.899 -13.212 -7.371 1.00 77.19 330 GLU D C 1
ATOM 15163 O O . GLU D 1 336 ? -60.540 -12.193 -7.646 1.00 70.03 330 GLU D O 1
ATOM 15169 N N . SER D 1 337 ? -58.674 -13.154 -6.826 1.00 70.23 331 SER D N 1
ATOM 15170 C CA . SER D 1 337 ? -57.994 -11.895 -6.558 1.00 61.64 331 SER D CA 1
ATOM 15171 C C . SER D 1 337 ? -56.490 -12.084 -6.761 1.00 61.68 331 SER D C 1
ATOM 15172 O O . SER D 1 337 ? -55.750 -12.229 -5.790 1.00 59.93 331 SER D O 1
ATOM 15175 N N . PRO D 1 338 ? -55.996 -12.125 -8.024 1.00 59.91 332 PRO D N 1
ATOM 15176 C CA . PRO D 1 338 ? -54.555 -12.196 -8.298 1.00 56.43 332 PRO D CA 1
ATOM 15177 C C . PRO D 1 338 ? -53.687 -11.141 -7.604 1.00 52.72 332 PRO D C 1
ATOM 15178 O O . PRO D 1 338 ? -52.535 -11.417 -7.245 1.00 48.32 332 PRO D O 1
ATOM 15182 N N . LYS D 1 339 ? -54.231 -9.926 -7.421 1.00 47.31 333 LYS D N 1
ATOM 15183 C CA . LYS D 1 339 ? -53.422 -8.804 -6.963 1.00 44.66 333 LYS D CA 1
ATOM 15184 C C . LYS D 1 339 ? -53.207 -8.893 -5.452 1.00 41.95 333 LYS D C 1
ATOM 15185 O O . LYS D 1 339 ? -52.556 -8.038 -4.860 1.00 38.11 333 LYS D O 1
ATOM 15191 N N . MET D 1 340 ? -53.778 -9.916 -4.814 1.00 41.32 334 MET D N 1
ATOM 15192 C CA . MET D 1 340 ? -53.613 -10.113 -3.386 1.00 42.72 334 MET D CA 1
ATOM 15193 C C . MET D 1 340 ? -52.278 -10.800 -3.112 1.00 42.04 334 MET D C 1
ATOM 15194 O O . MET D 1 340 ? -51.880 -10.888 -1.956 1.00 44.61 334 MET D O 1
ATOM 15199 N N . PHE D 1 341 ? -51.605 -11.295 -4.168 1.00 40.31 335 PHE D N 1
ATOM 15200 C CA . PHE D 1 341 ? -50.266 -11.877 -4.092 1.00 37.75 335 PHE D CA 1
ATOM 15201 C C . PHE D 1 341 ? -49.190 -10.849 -4.452 1.00 35.92 335 PHE D C 1
ATOM 15202 O O . PHE D 1 341 ? -48.002 -11.182 -4.489 1.00 31.75 335 PHE D O 1
ATOM 15210 N N . HIS D 1 342 ? -49.622 -9.613 -4.744 1.00 35.99 336 HIS D N 1
ATOM 15211 C CA . HIS D 1 342 ? -48.762 -8.448 -4.924 1.00 36.79 336 HIS D CA 1
ATOM 15212 C C . HIS D 1 342 ? -47.928 -8.512 -6.200 1.00 37.28 336 HIS D C 1
ATOM 15213 O O . HIS D 1 342 ? -46.948 -7.786 -6.304 1.00 35.46 336 HIS D O 1
ATOM 15220 N N . VAL D 1 343 ? -48.317 -9.342 -7.180 1.00 39.51 337 VAL D N 1
ATOM 15221 C CA . VAL D 1 343 ? -47.575 -9.463 -8.429 1.00 40.65 337 VAL D CA 1
ATOM 15222 C C . VAL D 1 343 ? -48.542 -9.837 -9.558 1.00 44.72 337 VAL D C 1
ATOM 15223 O O . VAL D 1 343 ? -49.608 -10.417 -9.322 1.00 43.87 337 VAL D O 1
ATOM 15227 N N . ALA D 1 344 ? -48.123 -9.533 -10.799 1.00 47.28 338 ALA D N 1
ATOM 15228 C CA . ALA D 1 344 ? -48.829 -9.962 -11.995 1.00 47.67 338 ALA D CA 1
ATOM 15229 C C . ALA D 1 344 ? -47.860 -9.980 -13.176 1.00 51.44 338 ALA D C 1
ATOM 15230 O O . ALA D 1 344 ? -46.844 -9.284 -13.148 1.00 51.90 338 ALA D O 1
ATOM 15232 N N . GLY D 1 345 ? -48.185 -10.791 -14.197 1.00 52.31 339 GLY D N 1
ATOM 15233 C CA . GLY D 1 345 ? -47.354 -10.941 -15.383 1.00 49.49 339 GLY D CA 1
ATOM 15234 C C . GLY D 1 345 ? -45.928 -11.359 -15.026 1.00 46.58 339 GLY D C 1
ATOM 15235 O O . GLY D 1 345 ? -45.731 -12.352 -14.338 1.00 41.68 339 GLY D O 1
ATOM 15236 N N . ASN D 1 346 ? -44.941 -10.564 -15.461 1.00 45.59 340 ASN D N 1
ATOM 15237 C CA . ASN D 1 346 ? -43.551 -10.982 -15.433 1.00 46.22 340 ASN D CA 1
ATOM 15238 C C . ASN D 1 346 ? -42.933 -10.888 -14.044 1.00 46.35 340 ASN D C 1
ATOM 15239 O O . ASN D 1 346 ? -41.887 -11.494 -13.802 1.00 47.45 340 ASN D O 1
ATOM 15244 N N . GLN D 1 347 ? -43.546 -10.113 -13.150 1.00 44.66 341 GLN D N 1
ATOM 15245 C CA . GLN D 1 347 ? -43.044 -10.013 -11.792 1.00 43.78 341 GLN D CA 1
ATOM 15246 C C . GLN D 1 347 ? -43.507 -11.234 -11.004 1.00 45.10 341 GLN D C 1
ATOM 15247 O O . GLN D 1 347 ? -44.682 -11.592 -11.076 1.00 43.77 341 GLN D O 1
ATOM 15253 N N . LYS D 1 348 ? -42.573 -11.866 -10.283 1.00 47.21 342 LYS D N 1
ATOM 15254 C CA . LYS D 1 348 ? -42.907 -12.960 -9.389 1.00 48.47 342 LYS D CA 1
ATOM 15255 C C . LYS D 1 348 ? -42.499 -12.585 -7.960 1.00 46.35 342 LYS D C 1
ATOM 15256 O O . LYS D 1 348 ? -41.699 -11.670 -7.717 1.00 42.25 342 LYS D O 1
ATOM 15262 N N . ASP D 1 349 ? -43.077 -13.317 -7.009 1.00 44.84 343 ASP D N 1
ATOM 15263 C CA . ASP D 1 349 ? -42.671 -13.217 -5.623 1.00 46.63 343 ASP D CA 1
ATOM 15264 C C . ASP D 1 349 ? -41.462 -14.119 -5.405 1.00 45.22 343 ASP D C 1
ATOM 15265 O O . ASP D 1 349 ? -41.597 -15.336 -5.476 1.00 46.12 343 ASP D O 1
ATOM 15270 N N . PRO D 1 350 ? -40.256 -13.589 -5.100 1.00 41.33 344 PRO D N 1
ATOM 15271 C CA . PRO D 1 350 ? -39.070 -14.436 -5.007 1.00 40.79 344 PRO D CA 1
ATOM 15272 C C . PRO D 1 350 ? -39.062 -15.315 -3.760 1.00 41.87 344 PRO D C 1
ATOM 15273 O O . PRO D 1 350 ? -38.201 -16.178 -3.655 1.00 45.02 344 PRO D O 1
ATOM 15277 N N . ILE D 1 351 ? -40.015 -15.104 -2.839 1.00 41.14 345 ILE D N 1
ATOM 15278 C CA . ILE D 1 351 ? -40.171 -15.970 -1.673 1.00 42.63 345 ILE D CA 1
ATOM 15279 C C . ILE D 1 351 ? -41.003 -17.195 -2.058 1.00 43.11 345 ILE D C 1
ATOM 15280 O O . ILE D 1 351 ? -42.163 -17.044 -2.437 1.00 40.27 345 ILE D O 1
ATOM 15285 N N . ASP D 1 352 ? -40.439 -18.398 -1.876 1.00 45.95 346 ASP D N 1
ATOM 15286 C CA . ASP D 1 352 ? -41.090 -19.621 -2.314 1.00 47.07 346 ASP D CA 1
ATOM 15287 C C . ASP D 1 352 ? -41.955 -20.203 -1.205 1.00 43.32 346 ASP D C 1
ATOM 15288 O O . ASP D 1 352 ? -41.880 -21.392 -0.916 1.00 46.16 346 ASP D O 1
ATOM 15293 N N . ILE D 1 353 ? -42.803 -19.393 -0.590 1.00 41.47 347 ILE D N 1
ATOM 15294 C CA . ILE D 1 353 ? -43.612 -19.918 0.493 1.00 43.02 347 ILE D CA 1
ATOM 15295 C C . ILE D 1 353 ? -45.031 -19.392 0.347 1.00 45.16 347 ILE D C 1
ATOM 15296 O O . ILE D 1 353 ? -45.278 -18.213 0.579 1.00 51.62 347 ILE D O 1
ATOM 15301 N N . PRO D 1 354 ? -46.010 -20.257 0.018 1.00 44.25 348 PRO D N 1
ATOM 15302 C CA . PRO D 1 354 ? -47.354 -19.792 -0.319 1.00 44.31 348 PRO D CA 1
ATOM 15303 C C . PRO D 1 354 ? -47.765 -18.676 0.634 1.00 45.13 348 PRO D C 1
ATOM 15304 O O . PRO D 1 354 ? -47.687 -18.813 1.862 1.00 41.42 348 PRO D O 1
ATOM 15308 N N . LEU D 1 355 ? -48.200 -17.566 0.035 1.00 43.49 349 LEU D N 1
ATOM 15309 C CA . LEU D 1 355 ? -48.428 -16.354 0.785 1.00 38.49 349 LEU D CA 1
ATOM 15310 C C . LEU D 1 355 ? -49.557 -16.559 1.779 1.00 38.25 349 LEU D C 1
ATOM 15311 O O . LEU D 1 355 ? -49.620 -15.833 2.765 1.00 37.95 349 LEU D O 1
ATOM 15316 N N . TYR D 1 356 ? -50.473 -17.497 1.504 1.00 37.66 350 TYR D N 1
ATOM 15317 C CA . TYR D 1 356 ? -51.604 -17.683 2.393 1.00 37.40 350 TYR D CA 1
ATOM 15318 C C . TYR D 1 356 ? -51.497 -19.035 3.080 1.00 37.64 350 TYR D C 1
ATOM 15319 O O . TYR D 1 356 ? -52.474 -19.507 3.672 1.00 38.41 350 TYR D O 1
ATOM 15328 N N . ASP D 1 357 ? -50.284 -19.597 3.076 1.00 36.98 351 ASP D N 1
ATOM 15329 C CA . ASP D 1 357 ? -50.002 -20.759 3.900 1.00 38.63 351 ASP D CA 1
ATOM 15330 C C . ASP D 1 357 ? -50.311 -20.392 5.343 1.00 36.91 351 ASP D C 1
ATOM 15331 O O . ASP D 1 357 ? -49.649 -19.521 5.890 1.00 34.17 351 ASP D O 1
ATOM 15336 N N . PRO D 1 358 ? -51.303 -21.033 5.998 1.00 36.77 352 PRO D N 1
ATOM 15337 C CA . PRO D 1 358 ? -51.588 -20.749 7.403 1.00 36.31 352 PRO D CA 1
ATOM 15338 C C . PRO D 1 358 ? -50.304 -20.830 8.237 1.00 36.50 352 PRO D C 1
ATOM 15339 O O . PRO D 1 358 ? -49.418 -21.638 7.959 1.00 35.79 352 PRO D O 1
ATOM 15343 N N . ASP D 1 359 ? -50.198 -19.961 9.250 1.00 35.69 353 ASP D N 1
ATOM 15344 C CA . ASP D 1 359 ? -48.985 -19.857 10.043 1.00 35.45 353 ASP D CA 1
ATOM 15345 C C . ASP D 1 359 ? -48.779 -21.152 10.831 1.00 34.45 353 ASP D C 1
ATOM 15346 O O . ASP D 1 359 ? -49.746 -21.749 11.286 1.00 36.18 353 ASP D O 1
ATOM 15351 N N . PRO D 1 360 ? -47.532 -21.660 10.986 1.00 33.46 354 PRO D N 1
ATOM 15352 C CA . PRO D 1 360 ? -47.288 -22.846 11.806 1.00 33.52 354 PRO D CA 1
ATOM 15353 C C . PRO D 1 360 ? -47.634 -22.464 13.233 1.00 35.27 354 PRO D C 1
ATOM 15354 O O . PRO D 1 360 ? -47.121 -21.465 13.738 1.00 37.94 354 PRO D O 1
ATOM 15358 N N . THR D 1 361 ? -48.510 -23.240 13.874 1.00 35.57 355 THR D N 1
ATOM 15359 C CA . THR D 1 361 ? -48.922 -22.915 15.232 1.00 35.50 355 THR D CA 1
ATOM 15360 C C . THR D 1 361 ? -49.028 -24.199 16.060 1.00 33.80 355 THR D C 1
ATOM 15361 O O . THR D 1 361 ? -50.133 -24.718 16.275 1.00 31.42 355 THR D O 1
ATOM 15365 N N . LEU D 1 362 ? -47.854 -24.655 16.528 1.00 32.84 356 LEU D N 1
ATOM 15366 C CA . LEU D 1 362 ? -47.699 -25.948 17.167 1.00 35.48 356 LEU D CA 1
ATOM 15367 C C . LEU D 1 362 ? -47.404 -25.759 18.645 1.00 34.93 356 LEU D C 1
ATOM 15368 O O . LEU D 1 362 ? -46.889 -24.707 19.027 1.00 32.22 356 LEU D O 1
ATOM 15373 N N . TRP D 1 363 ? -47.695 -26.795 19.450 1.00 34.44 357 TRP D N 1
ATOM 15374 C CA . TRP D 1 363 ? -47.110 -26.853 20.777 1.00 35.99 357 TRP D CA 1
ATOM 15375 C C . TRP D 1 363 ? -46.718 -28.265 21.163 1.00 36.33 357 TRP D C 1
ATOM 15376 O O . TRP D 1 363 ? -47.267 -29.259 20.696 1.00 37.39 357 TRP D O 1
ATOM 15387 N N . ILE D 1 364 ? -45.727 -28.287 22.048 1.00 37.92 358 ILE D N 1
ATOM 15388 C CA . ILE D 1 364 ? -45.411 -29.428 22.874 1.00 36.67 358 ILE D CA 1
ATOM 15389 C C . ILE D 1 364 ? -45.886 -29.074 24.273 1.00 35.25 358 ILE D C 1
ATOM 15390 O O . ILE D 1 364 ? -45.458 -28.076 24.833 1.00 35.04 358 ILE D O 1
ATOM 15395 N N . PRO D 1 365 ? -46.848 -29.824 24.836 1.00 37.92 359 PRO D N 1
ATOM 15396 C CA . PRO D 1 365 ? -47.243 -29.653 26.236 1.00 39.88 359 PRO D CA 1
ATOM 15397 C C . PRO D 1 365 ? -46.141 -29.796 27.280 1.00 42.21 359 PRO D C 1
ATOM 15398 O O . PRO D 1 365 ? -44.993 -30.171 26.989 1.00 37.59 359 PRO D O 1
ATOM 15402 N N . VAL D 1 366 ? -46.554 -29.458 28.509 1.00 44.40 360 VAL D N 1
ATOM 15403 C CA . VAL D 1 366 ? -45.856 -29.902 29.695 1.00 44.93 360 VAL D CA 1
ATOM 15404 C C . VAL D 1 366 ? -46.268 -31.355 29.887 1.00 44.46 360 VAL D C 1
ATOM 15405 O O . VAL D 1 366 ? -47.424 -31.692 29.630 1.00 42.75 360 VAL D O 1
ATOM 15409 N N . GLN D 1 367 ? -45.302 -32.162 30.354 1.00 44.03 361 GLN D N 1
ATOM 15410 C CA . GLN D 1 367 ? -45.382 -33.612 30.419 1.00 43.87 361 GLN D CA 1
ATOM 15411 C C . GLN D 1 367 ? -44.412 -34.109 31.482 1.00 44.92 361 GLN D C 1
ATOM 15412 O O . GLN D 1 367 ? -43.684 -33.302 32.045 1.00 41.85 361 GLN D O 1
ATOM 15418 N N . LYS D 1 368 ? -44.349 -35.433 31.692 1.00 48.71 362 LYS D N 1
ATOM 15419 C CA . LYS D 1 368 ? -43.316 -36.010 32.546 1.00 54.27 362 LYS D CA 1
ATOM 15420 C C . LYS D 1 368 ? -41.939 -35.561 32.047 1.00 54.20 362 LYS D C 1
ATOM 15421 O O . LYS D 1 368 ? -41.719 -35.496 30.838 1.00 52.31 362 LYS D O 1
ATOM 15427 N N . ASP D 1 369 ? -41.038 -35.224 32.992 1.00 52.89 363 ASP D N 1
ATOM 15428 C CA . ASP D 1 369 ? -39.645 -34.883 32.714 1.00 53.59 363 ASP D CA 1
ATOM 15429 C C . ASP D 1 369 ? -39.497 -33.576 31.932 1.00 48.28 363 ASP D C 1
ATOM 15430 O O . ASP D 1 369 ? -38.366 -33.179 31.630 1.00 47.87 363 ASP D O 1
ATOM 15435 N N . ARG D 1 370 ? -40.611 -32.869 31.675 1.00 41.78 364 ARG D N 1
ATOM 15436 C CA . ARG D 1 370 ? -40.612 -31.685 30.834 1.00 35.97 364 ARG D CA 1
ATOM 15437 C C . ARG D 1 370 ? -41.510 -30.616 31.444 1.00 33.52 364 ARG D C 1
ATOM 15438 O O . ARG D 1 370 ? -42.538 -30.265 30.853 1.00 32.13 364 ARG D O 1
ATOM 15446 N N . PRO D 1 371 ? -41.141 -30.050 32.623 1.00 32.80 365 PRO D N 1
ATOM 15447 C CA . PRO D 1 371 ? -41.924 -28.978 33.259 1.00 32.77 365 PRO D CA 1
ATOM 15448 C C . PRO D 1 371 ? -41.743 -27.660 32.513 1.00 32.58 365 PRO D C 1
ATOM 15449 O O . PRO D 1 371 ? -41.212 -26.687 33.069 1.00 34.55 365 PRO D O 1
ATOM 15453 N N . TRP D 1 372 ? -42.164 -27.670 31.239 1.00 32.02 366 TRP D N 1
ATOM 15454 C CA . TRP D 1 372 ? -42.172 -26.480 30.412 1.00 32.31 366 TRP D CA 1
ATOM 15455 C C . TRP D 1 372 ? -42.951 -26.700 29.119 1.00 32.35 366 TRP D C 1
ATOM 15456 O O . TRP D 1 372 ? -42.989 -27.782 28.524 1.00 32.39 366 TRP D O 1
ATOM 15467 N N . HIS D 1 373 ? -43.469 -25.566 28.663 1.00 32.87 367 HIS D N 1
ATOM 15468 C CA . HIS D 1 373 ? -44.512 -25.476 27.671 1.00 32.77 367 HIS D CA 1
ATOM 15469 C C . HIS D 1 373 ? -43.902 -24.808 26.447 1.00 30.53 367 HIS D C 1
ATOM 15470 O O . HIS D 1 373 ? -43.491 -23.652 26.524 1.00 29.86 367 HIS D O 1
ATOM 15477 N N . CYS D 1 374 ? -43.817 -25.544 25.335 1.00 30.27 368 CYS D N 1
ATOM 15478 C CA . CYS D 1 374 ? -43.185 -25.042 24.125 1.00 28.87 368 CYS D CA 1
ATOM 15479 C C . CYS D 1 374 ? -44.253 -24.574 23.139 1.00 31.52 368 CYS D C 1
ATOM 15480 O O . CYS D 1 374 ? -45.288 -25.226 23.009 1.00 29.96 368 CYS D O 1
ATOM 15483 N N . GLN D 1 375 ? -43.990 -23.436 22.472 1.00 33.51 369 GLN D N 1
ATOM 15484 C CA . GLN D 1 375 ? -44.786 -22.990 21.340 1.00 34.40 369 GLN D CA 1
ATOM 15485 C C . GLN D 1 375 ? -43.857 -22.766 20.147 1.00 37.33 369 GLN D C 1
ATOM 15486 O O . GLN D 1 375 ? -42.889 -22.012 20.251 1.00 38.72 369 GLN D O 1
ATOM 15492 N N . ILE D 1 376 ? -44.146 -23.450 19.029 1.00 37.81 370 ILE D N 1
ATOM 15493 C CA . ILE D 1 376 ? -43.485 -23.198 17.756 1.00 37.95 370 ILE D CA 1
ATOM 15494 C C . ILE D 1 376 ? -44.493 -22.495 16.852 1.00 39.12 370 ILE D C 1
ATOM 15495 O O . ILE D 1 376 ? -45.386 -23.146 16.301 1.00 38.89 370 ILE D O 1
ATOM 15500 N N . HIS D 1 377 ? -44.349 -21.168 16.721 1.00 40.19 371 HIS D N 1
ATOM 15501 C CA . HIS D 1 377 ? -45.371 -20.359 16.077 1.00 40.22 371 HIS D CA 1
ATOM 15502 C C . HIS D 1 377 ? -44.804 -19.035 15.577 1.00 37.51 371 HIS D C 1
ATOM 15503 O O . HIS D 1 377 ? -43.590 -18.831 15.576 1.00 33.32 371 HIS D O 1
ATOM 15510 N N . LYS D 1 378 ? -45.720 -18.162 15.144 1.00 37.76 372 LYS D N 1
ATOM 15511 C CA . LYS D 1 378 ? -45.398 -16.789 14.803 1.00 40.62 372 LYS D CA 1
ATOM 15512 C C . LYS D 1 378 ? -46.490 -15.860 15.320 1.00 40.65 372 LYS D C 1
ATOM 15513 O O . LYS D 1 378 ? -47.590 -15.845 14.784 1.00 43.10 372 LYS D O 1
ATOM 15519 N N . ASP D 1 379 ? -46.189 -15.068 16.347 1.00 41.42 373 ASP D N 1
ATOM 15520 C CA . ASP D 1 379 ? -47.140 -14.063 16.794 1.00 43.98 373 ASP D CA 1
ATOM 15521 C C . ASP D 1 379 ? -46.398 -12.800 17.200 1.00 45.30 373 ASP D C 1
ATOM 15522 O O . ASP D 1 379 ? -45.165 -12.745 17.124 1.00 47.35 373 ASP D O 1
ATOM 15527 N N . ASN D 1 380 ? -47.193 -11.828 17.665 1.00 47.45 374 ASN D N 1
ATOM 15528 C CA . ASN D 1 380 ? -46.827 -10.422 17.731 1.00 49.00 374 ASN D CA 1
ATOM 15529 C C . ASN D 1 380 ? -46.676 -10.018 19.188 1.00 48.94 374 ASN D C 1
ATOM 15530 O O . ASN D 1 380 ? -47.652 -10.072 19.951 1.00 47.86 374 ASN D O 1
ATOM 15535 N N . PHE D 1 381 ? -45.434 -9.637 19.525 1.00 49.08 375 PHE D N 1
ATOM 15536 C CA . PHE D 1 381 ? -45.047 -9.281 20.880 1.00 50.80 375 PHE D CA 1
ATOM 15537 C C . PHE D 1 381 ? -44.135 -8.064 20.803 1.00 52.30 375 PHE D C 1
ATOM 15538 O O . PHE D 1 381 ? -43.687 -7.702 19.723 1.00 53.87 375 PHE D O 1
ATOM 15546 N N . SER D 1 382 ? -43.840 -7.484 21.970 1.00 51.00 376 SER D N 1
ATOM 15547 C CA . SER D 1 382 ? -42.924 -6.360 22.104 1.00 45.39 376 SER D CA 1
ATOM 15548 C C . SER D 1 382 ? -41.534 -6.702 21.575 1.00 40.50 376 SER D C 1
ATOM 15549 O O . SER D 1 382 ? -40.831 -5.830 21.105 1.00 40.26 376 SER D O 1
ATOM 15552 N N . TYR D 1 383 ? -41.131 -7.966 21.678 1.00 39.05 377 TYR D N 1
ATOM 15553 C CA . TYR D 1 383 ? -39.768 -8.374 21.394 1.00 35.76 377 TYR D CA 1
ATOM 15554 C C . TYR D 1 383 ? -39.768 -9.226 20.132 1.00 33.87 377 TYR D C 1
ATOM 15555 O O . TYR D 1 383 ? -40.818 -9.685 19.674 1.00 30.11 377 TYR D O 1
ATOM 15564 N N . GLY D 1 384 ? -38.572 -9.416 19.574 1.00 33.28 378 GLY D N 1
ATOM 15565 C CA . GLY D 1 384 ? -38.411 -10.225 18.378 1.00 35.24 378 GLY D CA 1
ATOM 15566 C C . GLY D 1 384 ? -39.455 -9.873 17.321 1.00 35.17 378 GLY D C 1
ATOM 15567 O O . GLY D 1 384 ? -40.201 -10.717 16.853 1.00 35.03 378 GLY D O 1
ATOM 15568 N N . ILE D 1 385 ? -39.530 -8.594 16.984 1.00 36.40 379 ILE D N 1
ATOM 15569 C CA . ILE D 1 385 ? -40.278 -8.158 15.830 1.00 33.56 379 ILE D CA 1
ATOM 15570 C C . ILE D 1 385 ? -39.355 -8.360 14.651 1.00 32.54 379 ILE D C 1
ATOM 15571 O O . ILE D 1 385 ? -38.198 -7.973 14.697 1.00 30.49 379 ILE D O 1
ATOM 15576 N N . VAL D 1 386 ? -39.885 -8.965 13.597 1.00 34.97 380 VAL D N 1
ATOM 15577 C CA . VAL D 1 386 ? -39.090 -9.153 12.403 1.00 34.87 380 VAL D CA 1
ATOM 15578 C C . VAL D 1 386 ? -39.002 -7.825 11.668 1.00 31.37 380 VAL D C 1
ATOM 15579 O O . VAL D 1 386 ? -40.023 -7.161 11.503 1.00 29.91 380 VAL D O 1
ATOM 15583 N N . PRO D 1 387 ? -37.790 -7.402 11.228 1.00 29.78 381 PRO D N 1
ATOM 15584 C CA . PRO D 1 387 ? -37.646 -6.181 10.417 1.00 31.82 381 PRO D CA 1
ATOM 15585 C C . PRO D 1 387 ? -38.617 -6.000 9.241 1.00 32.66 381 PRO D C 1
ATOM 15586 O O . PRO D 1 387 ? -39.079 -6.963 8.636 1.00 33.46 381 PRO D O 1
ATOM 15590 N N . ASP D 1 388 ? -38.928 -4.744 8.916 1.00 33.19 382 ASP D N 1
ATOM 15591 C CA . ASP D 1 388 ? -39.970 -4.461 7.932 1.00 36.83 382 ASP D CA 1
ATOM 15592 C C . ASP D 1 388 ? -39.526 -4.811 6.505 1.00 34.52 382 ASP D C 1
ATOM 15593 O O . ASP D 1 388 ? -40.395 -5.068 5.662 1.00 32.07 382 ASP D O 1
ATOM 15598 N N . ASN D 1 389 ? -38.206 -4.916 6.272 1.00 33.56 383 ASN D N 1
ATOM 15599 C CA . ASN D 1 389 ? -37.647 -5.256 4.963 1.00 35.20 383 ASN D CA 1
ATOM 15600 C C . ASN D 1 389 ? -37.376 -6.757 4.796 1.00 34.82 383 ASN D C 1
ATOM 15601 O O . ASN D 1 389 ? -36.652 -7.164 3.894 1.00 31.51 383 ASN D O 1
ATOM 15606 N N . ILE D 1 390 ? -37.946 -7.578 5.678 1.00 37.32 384 ILE D N 1
ATOM 15607 C CA . ILE D 1 390 ? -37.783 -9.020 5.594 1.00 40.78 384 ILE D CA 1
ATOM 15608 C C . ILE D 1 390 ? -39.141 -9.705 5.626 1.00 40.39 384 ILE D C 1
ATOM 15609 O O . ILE D 1 390 ? -39.936 -9.518 6.549 1.00 42.88 384 ILE D O 1
ATOM 15614 N N . ASP D 1 391 ? -39.351 -10.561 4.634 1.00 38.51 385 ASP D N 1
ATOM 15615 C CA . ASP D 1 391 ? -40.606 -11.269 4.504 1.00 39.04 385 ASP D CA 1
ATOM 15616 C C . ASP D 1 391 ? -40.738 -12.239 5.672 1.00 39.44 385 ASP D C 1
ATOM 15617 O O . ASP D 1 391 ? -39.941 -13.155 5.783 1.00 38.38 385 ASP D O 1
ATOM 15622 N N . ASP D 1 392 ? -41.747 -12.052 6.530 1.00 42.02 386 ASP D N 1
ATOM 15623 C CA . ASP D 1 392 ? -41.804 -12.761 7.804 1.00 44.17 386 ASP D CA 1
ATOM 15624 C C . ASP D 1 392 ? -42.204 -14.228 7.626 1.00 44.07 386 ASP D C 1
ATOM 15625 O O . ASP D 1 392 ? -42.238 -14.962 8.606 1.00 42.95 386 ASP D O 1
ATOM 15630 N N . ARG D 1 393 ? -42.495 -14.659 6.390 1.00 47.83 387 ARG D N 1
ATOM 15631 C CA . ARG D 1 393 ? -42.700 -16.071 6.108 1.00 46.34 387 ARG D CA 1
ATOM 15632 C C . ARG D 1 393 ? -41.405 -16.861 6.315 1.00 44.39 387 ARG D C 1
ATOM 15633 O O . ARG D 1 393 ? -41.465 -18.070 6.533 1.00 45.03 387 ARG D O 1
ATOM 15641 N N . LEU D 1 394 ? -40.248 -16.174 6.266 1.00 41.33 388 LEU D N 1
ATOM 15642 C CA . LEU D 1 394 ? -38.942 -16.801 6.421 1.00 39.61 388 LEU D CA 1
ATOM 15643 C C . LEU D 1 394 ? -38.698 -17.280 7.850 1.00 42.18 388 LEU D C 1
ATOM 15644 O O . LEU D 1 394 ? -37.746 -18.029 8.082 1.00 48.51 388 LEU D O 1
ATOM 15649 N N . VAL D 1 395 ? -39.493 -16.799 8.816 1.00 38.93 389 VAL D N 1
ATOM 15650 C CA . VAL D 1 395 ? -39.103 -16.900 10.208 1.00 34.78 389 VAL D CA 1
ATOM 15651 C C . VAL D 1 395 ? -40.131 -17.705 10.980 1.00 32.07 389 VAL D C 1
ATOM 15652 O O . VAL D 1 395 ? -41.301 -17.727 10.627 1.00 31.33 389 VAL D O 1
ATOM 15656 N N . VAL D 1 396 ? -39.657 -18.369 12.039 1.00 31.80 390 VAL D N 1
ATOM 15657 C CA . VAL D 1 396 ? -40.529 -18.979 13.026 1.00 31.33 390 VAL D CA 1
ATOM 15658 C C . VAL D 1 396 ? -40.021 -18.611 14.423 1.00 31.43 390 VAL D C 1
ATOM 15659 O O . VAL D 1 396 ? -38.816 -18.631 14.682 1.00 29.04 390 VAL D O 1
ATOM 15663 N N . ASP D 1 397 ? -40.976 -18.264 15.294 1.00 32.74 391 ASP D N 1
ATOM 15664 C CA . ASP D 1 397 ? -40.702 -17.839 16.655 1.00 35.89 391 ASP D CA 1
ATOM 15665 C C . ASP D 1 397 ? -40.786 -19.074 17.547 1.00 35.17 391 ASP D C 1
ATOM 15666 O O . ASP D 1 397 ? -41.611 -19.949 17.289 1.00 37.35 391 ASP D O 1
ATOM 15671 N N . LEU D 1 398 ? -39.947 -19.121 18.595 1.00 33.61 392 LEU D N 1
ATOM 15672 C CA . LEU D 1 398 ? -39.998 -20.173 19.597 1.00 34.67 392 LEU D CA 1
ATOM 15673 C C . LEU D 1 398 ? -40.166 -19.548 20.972 1.00 35.86 392 LEU D C 1
ATOM 15674 O O . LEU D 1 398 ? -39.412 -18.640 21.324 1.00 41.20 392 LEU D O 1
ATOM 15679 N N . ARG D 1 399 ? -41.110 -20.066 21.765 1.00 35.13 393 ARG D N 1
ATOM 15680 C CA . ARG D 1 399 ? -41.318 -19.543 23.101 1.00 34.83 393 ARG D CA 1
ATOM 15681 C C . ARG D 1 399 ? -41.570 -20.687 24.073 1.00 33.63 393 ARG D C 1
ATOM 15682 O O . ARG D 1 399 ? -42.621 -21.324 24.022 1.00 32.92 393 ARG D O 1
ATOM 15690 N N . TRP D 1 400 ? -40.581 -20.943 24.935 1.00 32.30 394 TRP D N 1
ATOM 15691 C CA . TRP D 1 400 ? -40.699 -21.916 26.006 1.00 31.30 394 TRP D CA 1
ATOM 15692 C C . TRP D 1 400 ? -41.006 -21.198 27.320 1.00 32.76 394 TRP D C 1
ATOM 15693 O O . TRP D 1 400 ? -40.412 -20.157 27.636 1.00 32.64 394 TRP D O 1
ATOM 15704 N N . PHE D 1 401 ? -41.903 -21.801 28.106 1.00 34.05 395 PHE D N 1
ATOM 15705 C CA . PHE D 1 401 ? -42.368 -21.229 29.362 1.00 34.60 395 PHE D CA 1
ATOM 15706 C C . PHE D 1 401 ? -42.130 -22.235 30.481 1.00 31.81 395 PHE D C 1
ATOM 15707 O O . PHE D 1 401 ? -42.655 -23.340 30.432 1.00 28.31 395 PHE D O 1
ATOM 15715 N N . GLY D 1 402 ? -41.367 -21.820 31.496 1.00 33.23 396 GLY D N 1
ATOM 15716 C CA . GLY D 1 402 ? -40.904 -22.714 32.550 1.00 33.73 396 GLY D CA 1
ATOM 15717 C C . GLY D 1 402 ? -41.565 -22.436 33.899 1.00 34.11 396 GLY D C 1
ATOM 15718 O O . GLY D 1 402 ? -42.183 -21.391 34.109 1.00 33.90 396 GLY D O 1
ATOM 15719 N N . PHE D 1 403 ? -41.418 -23.399 34.816 1.00 34.09 397 PHE D N 1
ATOM 15720 C CA . PHE D 1 403 ? -42.086 -23.331 36.102 1.00 35.71 397 PHE D CA 1
ATOM 15721 C C . PHE D 1 403 ? -41.408 -22.287 36.978 1.00 38.67 397 PHE D C 1
ATOM 15722 O O . PHE D 1 403 ? -40.178 -22.297 37.086 1.00 38.84 397 PHE D O 1
ATOM 15730 N N . VAL D 1 404 ? -42.220 -21.404 37.586 1.00 38.87 398 VAL D N 1
ATOM 15731 C CA . VAL D 1 404 ? -41.719 -20.470 38.587 1.00 39.82 398 VAL D CA 1
ATOM 15732 C C . VAL D 1 404 ? -42.395 -20.803 39.905 1.00 40.49 398 VAL D C 1
ATOM 15733 O O . VAL D 1 404 ? -43.617 -20.657 40.026 1.00 42.51 398 VAL D O 1
ATOM 15737 N N . ASP D 1 405 ? -41.566 -21.187 40.881 1.00 38.87 399 ASP D N 1
ATOM 15738 C CA . ASP D 1 405 ? -42.070 -21.650 42.156 1.00 39.11 399 ASP D CA 1
ATOM 15739 C C . ASP D 1 405 ? -42.574 -20.453 42.952 1.00 38.05 399 ASP D C 1
ATOM 15740 O O . ASP D 1 405 ? -41.953 -19.392 42.974 1.00 39.67 399 ASP D O 1
ATOM 15745 N N . GLN D 1 406 ? -43.725 -20.648 43.603 1.00 37.07 400 GLN D N 1
ATOM 15746 C CA . GLN D 1 406 ? -44.398 -19.598 44.341 1.00 37.48 400 GLN D CA 1
ATOM 15747 C C . GLN D 1 406 ? -43.813 -19.479 45.746 1.00 38.73 400 GLN D C 1
ATOM 15748 O O . GLN D 1 406 ? -43.837 -20.390 46.545 1.00 40.63 400 GLN D O 1
ATOM 15754 N N . MET D 1 407 ? -43.290 -18.299 46.041 1.00 39.64 401 MET D N 1
ATOM 15755 C CA . MET D 1 407 ? -42.427 -18.080 47.179 1.00 38.26 401 MET D CA 1
ATOM 15756 C C . MET D 1 407 ? -42.870 -16.824 47.914 1.00 39.32 401 MET D C 1
ATOM 15757 O O . MET D 1 407 ? -43.291 -15.855 47.289 1.00 39.69 401 MET D O 1
ATOM 15762 N N . PRO D 1 408 ? -42.870 -16.809 49.263 1.00 41.05 402 PRO D N 1
ATOM 15763 C CA . PRO D 1 408 ? -43.353 -15.629 49.991 1.00 40.35 402 PRO D CA 1
ATOM 15764 C C . PRO D 1 408 ? -42.339 -14.488 49.987 1.00 42.61 402 PRO D C 1
ATOM 15765 O O . PRO D 1 408 ? -42.716 -13.338 50.212 1.00 41.29 402 PRO D O 1
ATOM 15769 N N . THR D 1 409 ? -41.067 -14.818 49.696 1.00 44.74 403 THR D N 1
ATOM 15770 C CA . THR D 1 409 ? -39.969 -13.865 49.681 1.00 45.37 403 THR D CA 1
ATOM 15771 C C . THR D 1 409 ? -39.953 -13.106 48.350 1.00 44.78 403 THR D C 1
ATOM 15772 O O . THR D 1 409 ? -39.178 -12.164 48.204 1.00 48.08 403 THR D O 1
ATOM 15776 N N . ASN D 1 410 ? -40.760 -13.564 47.368 1.00 40.40 404 ASN D N 1
ATOM 15777 C CA . ASN D 1 410 ? -41.088 -12.834 46.150 1.00 36.82 404 ASN D CA 1
ATOM 15778 C C . ASN D 1 410 ? -42.448 -12.157 46.295 1.00 35.46 404 ASN D C 1
ATOM 15779 O O . ASN D 1 410 ? -43.451 -12.806 46.586 1.00 36.06 404 ASN D O 1
ATOM 15784 N N . TYR D 1 411 ? -42.484 -10.853 46.028 1.00 33.77 405 TYR D N 1
ATOM 15785 C CA . TYR D 1 411 ? -43.699 -10.098 46.231 1.00 34.85 405 TYR D CA 1
ATOM 15786 C C . TYR D 1 411 ? -43.660 -8.762 45.510 1.00 38.02 405 TYR D C 1
ATOM 15787 O O . TYR D 1 411 ? -42.602 -8.244 45.171 1.00 39.78 405 TYR D O 1
ATOM 15796 N N . VAL D 1 412 ? -44.861 -8.234 45.285 1.00 41.56 406 VAL D N 1
ATOM 15797 C CA . VAL D 1 412 ? -45.077 -6.821 45.031 1.00 43.32 406 VAL D CA 1
ATOM 15798 C C . VAL D 1 412 ? -45.612 -6.204 46.319 1.00 41.97 406 VAL D C 1
ATOM 15799 O O . VAL D 1 412 ? -46.498 -6.778 46.938 1.00 46.63 406 VAL D O 1
ATOM 15803 N N . THR D 1 413 ? -45.099 -5.035 46.705 1.00 39.63 407 THR D N 1
ATOM 15804 C CA . THR D 1 413 ? -45.689 -4.264 47.791 1.00 37.68 407 THR D CA 1
ATOM 15805 C C . THR D 1 413 ? -46.045 -2.881 47.253 1.00 37.27 407 THR D C 1
ATOM 15806 O O . THR D 1 413 ? -45.904 -2.629 46.056 1.00 38.64 407 THR D O 1
ATOM 15810 N N . PHE D 1 414 ? -46.539 -2.001 48.127 1.00 38.51 408 PHE D N 1
ATOM 15811 C CA . PHE D 1 414 ? -47.136 -0.749 47.688 1.00 41.63 408 PHE D CA 1
ATOM 15812 C C . PHE D 1 414 ? -46.733 0.399 48.620 1.00 43.44 408 PHE D C 1
ATOM 15813 O O . PHE D 1 414 ? -47.044 0.370 49.807 1.00 45.85 408 PHE D O 1
ATOM 15821 N N . GLU D 1 415 ? -46.062 1.419 48.065 1.00 44.75 409 GLU D N 1
ATOM 15822 C CA . GLU D 1 415 ? -45.558 2.540 48.841 1.00 44.06 409 GLU D CA 1
ATOM 15823 C C . GLU D 1 415 ? -46.741 3.319 49.397 1.00 44.38 409 GLU D C 1
ATOM 15824 O O . GLU D 1 415 ? -47.789 3.349 48.773 1.00 42.28 409 GLU D O 1
ATOM 15830 N N . GLU D 1 416 ? -46.557 3.917 50.579 1.00 46.12 410 GLU D N 1
ATOM 15831 C CA . GLU D 1 416 ? -47.577 4.746 51.196 1.00 47.85 410 GLU D CA 1
ATOM 15832 C C . GLU D 1 416 ? -47.465 6.197 50.728 1.00 45.41 410 GLU D C 1
ATOM 15833 O O . GLU D 1 416 ? -48.473 6.899 50.715 1.00 43.43 410 GLU D O 1
ATOM 15839 N N . GLU D 1 417 ? -46.260 6.633 50.326 1.00 44.01 411 GLU D N 1
ATOM 15840 C CA . GLU D 1 417 ? -46.014 8.038 50.014 1.00 41.83 411 GLU D CA 1
ATOM 15841 C C . GLU D 1 417 ? -45.654 8.266 48.542 1.00 39.30 411 GLU D C 1
ATOM 15842 O O . GLU D 1 417 ? -45.180 9.336 48.186 1.00 37.82 411 GLU D O 1
ATOM 15848 N N . ILE D 1 418 ? -45.870 7.273 47.681 1.00 39.07 412 ILE D N 1
ATOM 15849 C CA . ILE D 1 418 ? -45.667 7.435 46.253 1.00 40.92 412 ILE D CA 1
ATOM 15850 C C . ILE D 1 418 ? -46.885 6.838 45.565 1.00 43.16 412 ILE D C 1
ATOM 15851 O O . ILE D 1 418 ? -47.509 5.922 46.092 1.00 49.32 412 ILE D O 1
ATOM 15856 N N . PHE D 1 419 ? -47.243 7.384 44.400 1.00 44.28 413 PHE D N 1
ATOM 15857 C CA . PHE D 1 419 ? -48.423 6.928 43.686 1.00 43.20 413 PHE D CA 1
ATOM 15858 C C . PHE D 1 419 ? -48.080 6.795 42.205 1.00 44.17 413 PHE D C 1
ATOM 15859 O O . PHE D 1 419 ? -47.075 7.322 41.703 1.00 41.43 413 PHE D O 1
ATOM 15867 N N . ASP D 1 420 ? -48.926 6.020 41.524 1.00 44.87 414 ASP D N 1
ATOM 15868 C CA . ASP D 1 420 ? -48.686 5.655 40.144 1.00 43.08 414 ASP D CA 1
ATOM 15869 C C . ASP D 1 420 ? -49.472 6.624 39.268 1.00 40.86 414 ASP D C 1
ATOM 15870 O O . ASP D 1 420 ? -49.874 7.696 39.703 1.00 39.52 414 ASP D O 1
ATOM 15875 N N . ILE D 1 421 ? -49.696 6.231 38.028 1.00 38.63 415 ILE D N 1
ATOM 15876 C CA . ILE D 1 421 ? -50.357 7.095 37.074 1.00 40.36 415 ILE D CA 1
ATOM 15877 C C . ILE D 1 421 ? -51.851 7.242 37.362 1.00 40.43 415 ILE D C 1
ATOM 15878 O O . ILE D 1 421 ? -52.484 8.145 36.833 1.00 37.76 415 ILE D O 1
ATOM 15883 N N . HIS D 1 422 ? -52.427 6.305 38.122 1.00 44.33 416 HIS D N 1
ATOM 15884 C CA . HIS D 1 422 ? -53.830 6.360 38.504 1.00 43.19 416 HIS D CA 1
ATOM 15885 C C . HIS D 1 422 ? -53.973 6.956 39.897 1.00 42.56 416 HIS D C 1
ATOM 15886 O O . HIS D 1 422 ? -55.070 6.962 40.462 1.00 43.26 416 HIS D O 1
ATOM 15893 N N . GLY D 1 423 ? -52.844 7.434 40.435 1.00 40.96 417 GLY D N 1
ATOM 15894 C CA . GLY D 1 423 ? -52.795 8.037 41.752 1.00 40.63 417 GLY D CA 1
ATOM 15895 C C . GLY D 1 423 ? -53.096 7.015 42.846 1.00 39.30 417 GLY D C 1
ATOM 15896 O O . GLY D 1 423 ? -53.716 7.352 43.856 1.00 40.89 417 GLY D O 1
ATOM 15897 N N . MET D 1 424 ? -52.629 5.780 42.645 1.00 34.48 418 MET D N 1
ATOM 15898 C CA . MET D 1 424 ? -52.838 4.732 43.618 1.00 33.52 418 MET D CA 1
ATOM 15899 C C . MET D 1 424 ? -51.469 4.264 44.091 1.00 30.83 418 MET D C 1
ATOM 15900 O O . MET D 1 424 ? -50.467 4.539 43.441 1.00 28.99 418 MET D O 1
ATOM 15905 N N . PRO D 1 425 ? -51.363 3.630 45.276 1.00 31.30 419 PRO D N 1
ATOM 15906 C CA . PRO D 1 425 ? -50.059 3.266 45.828 1.00 31.28 419 PRO D CA 1
ATOM 15907 C C . PRO D 1 425 ? -49.103 2.687 44.795 1.00 29.82 419 PRO D C 1
ATOM 15908 O O . PRO D 1 425 ? -49.442 1.727 44.107 1.00 29.52 419 PRO D O 1
ATOM 15912 N N . GLN D 1 426 ? -47.934 3.321 44.684 1.00 30.03 420 GLN D N 1
ATOM 15913 C CA . GLN D 1 426 ? -46.914 2.897 43.750 1.00 33.59 420 GLN D CA 1
ATOM 15914 C C . GLN D 1 426 ? -46.497 1.469 44.079 1.00 36.82 420 GLN D C 1
ATOM 15915 O O . GLN D 1 426 ? -46.083 1.205 45.201 1.00 38.84 420 GLN D O 1
ATOM 15921 N N . PRO D 1 427 ? -46.625 0.511 43.132 1.00 36.66 421 PRO D N 1
ATOM 15922 C CA . PRO D 1 427 ? -46.065 -0.831 43.309 1.00 37.44 421 PRO D CA 1
ATOM 15923 C C . PRO D 1 427 ? -44.541 -0.887 43.317 1.00 39.14 421 PRO D C 1
ATOM 15924 O O . PRO D 1 427 ? -43.878 -0.143 42.592 1.00 38.99 421 PRO D O 1
ATOM 15928 N N . THR D 1 428 ? -44.015 -1.774 44.170 1.00 38.21 422 THR D N 1
ATOM 15929 C CA . THR D 1 428 ? -42.588 -2.020 44.289 1.00 36.79 422 THR D CA 1
ATOM 15930 C C . THR D 1 428 ? -42.392 -3.534 44.295 1.00 36.92 422 THR D C 1
ATOM 15931 O O . THR D 1 428 ? -43.031 -4.230 45.077 1.00 36.58 422 THR D O 1
ATOM 15935 N N . PHE D 1 429 ? -41.496 -4.037 43.440 1.00 35.64 423 PHE D N 1
ATOM 15936 C CA . PHE D 1 429 ? -41.267 -5.466 43.326 1.00 34.68 423 PHE D CA 1
ATOM 15937 C C . PHE D 1 429 ? -40.054 -5.894 44.144 1.00 34.40 423 PHE D C 1
ATOM 15938 O O . PHE D 1 429 ? -39.069 -5.176 44.242 1.00 35.21 423 PHE D O 1
ATOM 15946 N N . HIS D 1 430 ? -40.154 -7.073 44.753 1.00 35.06 424 HIS D N 1
ATOM 15947 C CA . HIS D 1 430 ? -38.986 -7.803 45.210 1.00 36.45 424 HIS D CA 1
ATOM 15948 C C . HIS D 1 430 ? -39.099 -9.227 44.674 1.00 36.47 424 HIS D C 1
ATOM 15949 O O . HIS D 1 430 ? -39.818 -10.033 45.244 1.00 45.66 424 HIS D O 1
ATOM 15956 N N . PHE D 1 431 ? -38.375 -9.529 43.597 1.00 33.17 425 PHE D N 1
ATOM 15957 C CA . PHE D 1 431 ? -38.561 -10.763 42.856 1.00 32.28 425 PHE D CA 1
ATOM 15958 C C . PHE D 1 431 ? -37.224 -11.326 42.378 1.00 35.88 425 PHE D C 1
ATOM 15959 O O . PHE D 1 431 ? -36.383 -10.593 41.855 1.00 34.53 425 PHE D O 1
ATOM 15967 N N . GLN D 1 432 ? -37.040 -12.641 42.583 1.00 40.36 426 GLN D N 1
ATOM 15968 C CA . GLN D 1 432 ? -35.950 -13.392 41.975 1.00 41.64 426 GLN D CA 1
ATOM 15969 C C . GLN D 1 432 ? -36.417 -14.803 41.632 1.00 39.22 426 GLN D C 1
ATOM 15970 O O . GLN D 1 432 ? -37.204 -15.394 42.366 1.00 41.72 426 GLN D O 1
ATOM 15976 N N . TYR D 1 433 ? -35.910 -15.340 40.516 1.00 37.14 427 TYR D N 1
ATOM 15977 C CA . TYR D 1 433 ? -36.225 -16.699 40.109 1.00 37.52 427 TYR D CA 1
ATOM 15978 C C . TYR D 1 433 ? -35.699 -17.663 41.171 1.00 38.11 427 TYR D C 1
ATOM 15979 O O . TYR D 1 433 ? -34.518 -17.615 41.513 1.00 42.18 427 TYR D O 1
ATOM 15988 N N . PRO D 1 434 ? -36.560 -18.529 41.749 1.00 35.84 428 PRO D N 1
ATOM 15989 C CA . PRO D 1 434 ? -36.118 -19.556 42.704 1.00 37.37 428 PRO D CA 1
ATOM 15990 C C . PRO D 1 434 ? -35.032 -20.527 42.231 1.00 39.48 428 PRO D C 1
ATOM 15991 O O . PRO D 1 434 ? -35.191 -21.155 41.192 1.00 39.08 428 PRO D O 1
ATOM 15995 N N . GLU D 1 435 ? -33.982 -20.716 43.055 1.00 40.75 429 GLU D N 1
ATOM 15996 C CA . GLU D 1 435 ? -32.837 -21.556 42.724 1.00 46.95 429 GLU D CA 1
ATOM 15997 C C . GLU D 1 435 ? -33.274 -22.950 42.254 1.00 45.90 429 GLU D C 1
ATOM 15998 O O . GLU D 1 435 ? -32.622 -23.545 41.397 1.00 45.36 429 GLU D O 1
ATOM 16004 N N . GLN D 1 436 ? -34.365 -23.479 42.822 1.00 43.39 430 GLN D N 1
ATOM 16005 C CA . GLN D 1 436 ? -34.801 -24.840 42.526 1.00 43.71 430 GLN D CA 1
ATOM 16006 C C . GLN D 1 436 ? -35.157 -24.990 41.046 1.00 49.81 430 GLN D C 1
ATOM 16007 O O . GLN D 1 436 ? -34.864 -26.027 40.454 1.00 57.02 430 GLN D O 1
ATOM 16013 N N . ASP D 1 437 ? -35.749 -23.954 40.433 1.00 50.03 431 ASP D N 1
ATOM 16014 C CA . ASP D 1 437 ? -36.261 -24.062 39.074 1.00 50.04 431 ASP D CA 1
ATOM 16015 C C . ASP D 1 437 ? -35.137 -23.843 38.055 1.00 44.52 431 ASP D C 1
ATOM 16016 O O . ASP D 1 437 ? -35.369 -23.904 36.845 1.00 38.67 431 ASP D O 1
ATOM 16021 N N . ALA D 1 438 ? -33.927 -23.596 38.567 1.00 43.04 432 ALA D N 1
ATOM 16022 C CA . ALA D 1 438 ? -32.803 -23.161 37.759 1.00 44.08 432 ALA D CA 1
ATOM 16023 C C . ALA D 1 438 ? -32.375 -24.258 36.791 1.00 46.10 432 ALA D C 1
ATOM 16024 O O . ALA D 1 438 ? -32.140 -23.992 35.610 1.00 46.25 432 ALA D O 1
ATOM 16026 N N . GLU D 1 439 ? -32.230 -25.482 37.308 1.00 48.60 433 GLU D N 1
ATOM 16027 C CA . GLU D 1 439 ? -31.685 -26.566 36.508 1.00 49.52 433 GLU D CA 1
ATOM 16028 C C . GLU D 1 439 ? -32.625 -26.842 35.332 1.00 46.14 433 GLU D C 1
ATOM 16029 O O . GLU D 1 439 ? -32.173 -27.037 34.206 1.00 42.49 433 GLU D O 1
ATOM 16035 N N . ASN D 1 440 ? -33.939 -26.818 35.605 1.00 43.36 434 ASN D N 1
ATOM 16036 C CA . ASN D 1 440 ? -34.955 -27.090 34.601 1.00 42.53 434 ASN D CA 1
ATOM 16037 C C . ASN D 1 440 ? -35.070 -25.980 33.573 1.00 43.07 434 ASN D C 1
ATOM 16038 O O . ASN D 1 440 ? -35.403 -26.232 32.423 1.00 42.97 434 ASN D O 1
ATOM 16043 N N . ALA D 1 441 ? -34.854 -24.748 34.009 1.00 42.10 435 ALA D N 1
ATOM 16044 C CA . ALA D 1 441 ? -34.858 -23.632 33.083 1.00 38.17 435 ALA D CA 1
ATOM 16045 C C . ALA D 1 441 ? -33.786 -23.863 32.018 1.00 32.75 435 ALA D C 1
ATOM 16046 O O . ALA D 1 441 ? -34.049 -23.718 30.833 1.00 31.62 435 ALA D O 1
ATOM 16048 N N . HIS D 1 442 ? -32.591 -24.271 32.459 1.00 30.00 436 HIS D N 1
ATOM 16049 C CA . HIS D 1 442 ? -31.466 -24.494 31.567 1.00 28.24 436 HIS D CA 1
ATOM 16050 C C . HIS D 1 442 ? -31.792 -25.623 30.594 1.00 28.36 436 HIS D C 1
ATOM 16051 O O . HIS D 1 442 ? -31.410 -25.579 29.435 1.00 25.58 436 HIS D O 1
ATOM 16058 N N . ARG D 1 443 ? -32.478 -26.650 31.098 1.00 30.83 437 ARG D N 1
ATOM 16059 C CA . ARG D 1 443 ? -32.929 -27.747 30.270 1.00 33.14 437 ARG D CA 1
ATOM 16060 C C . ARG D 1 443 ? -33.912 -27.205 29.241 1.00 32.17 437 ARG D C 1
ATOM 16061 O O . ARG D 1 443 ? -33.887 -27.598 28.080 1.00 31.93 437 ARG D O 1
ATOM 16069 N N . MET D 1 444 ? -34.749 -26.260 29.655 1.00 31.47 438 MET D N 1
ATOM 16070 C CA . MET D 1 444 ? -35.672 -25.637 28.729 1.00 32.60 438 MET D CA 1
ATOM 16071 C C . MET D 1 444 ? -34.933 -25.118 27.498 1.00 35.01 438 MET D C 1
ATOM 16072 O O . MET D 1 444 ? -35.389 -25.302 26.368 1.00 34.08 438 MET D O 1
ATOM 16077 N N . MET D 1 445 ? -33.806 -24.441 27.746 1.00 37.88 439 MET D N 1
ATOM 16078 C CA . MET D 1 445 ? -33.015 -23.801 26.701 1.00 37.04 439 MET D CA 1
ATOM 16079 C C . MET D 1 445 ? -32.411 -24.846 25.765 1.00 33.29 439 MET D C 1
ATOM 16080 O O . MET D 1 445 ? -32.548 -24.752 24.547 1.00 31.41 439 MET D O 1
ATOM 16085 N N . GLN D 1 446 ? -31.697 -25.813 26.344 1.00 30.67 440 GLN D N 1
ATOM 16086 C CA . GLN D 1 446 ? -31.113 -26.884 25.567 1.00 31.10 440 GLN D CA 1
ATOM 16087 C C . GLN D 1 446 ? -32.181 -27.442 24.637 1.00 34.25 440 GLN D C 1
ATOM 16088 O O . GLN D 1 446 ? -31.911 -27.677 23.464 1.00 38.16 440 GLN D O 1
ATOM 16094 N N . ASP D 1 447 ? -33.392 -27.629 25.169 1.00 35.35 441 ASP D N 1
ATOM 16095 C CA . ASP D 1 447 ? -34.515 -28.136 24.403 1.00 34.76 441 ASP D CA 1
ATOM 16096 C C . ASP D 1 447 ? -34.843 -27.185 23.260 1.00 33.57 441 ASP D C 1
ATOM 16097 O O . ASP D 1 447 ? -34.837 -27.588 22.103 1.00 33.63 441 ASP D O 1
ATOM 16102 N N . MET D 1 448 ? -35.109 -25.920 23.604 1.00 33.49 442 MET D N 1
ATOM 16103 C CA . MET D 1 448 ? -35.575 -24.933 22.643 1.00 31.97 442 MET D CA 1
ATOM 16104 C C . MET D 1 448 ? -34.595 -24.824 21.475 1.00 30.70 442 MET D C 1
ATOM 16105 O O . MET D 1 448 ? -35.038 -24.803 20.330 1.00 29.37 442 MET D O 1
ATOM 16110 N N . THR D 1 449 ? -33.283 -24.799 21.765 1.00 30.72 443 THR D N 1
ATOM 16111 C CA . THR D 1 449 ? -32.255 -24.648 20.738 1.00 32.41 443 THR D CA 1
ATOM 16112 C C . THR D 1 449 ? -32.265 -25.829 19.773 1.00 34.92 443 THR D C 1
ATOM 16113 O O . THR D 1 449 ? -32.329 -25.636 18.555 1.00 32.79 443 THR D O 1
ATOM 16117 N N . GLU D 1 450 ? -32.130 -27.042 20.331 1.00 37.69 444 GLU D N 1
ATOM 16118 C CA . GLU D 1 450 ? -32.071 -28.253 19.535 1.00 38.56 444 GLU D CA 1
ATOM 16119 C C . GLU D 1 450 ? -33.221 -28.234 18.532 1.00 36.31 444 GLU D C 1
ATOM 16120 O O . GLU D 1 450 ? -32.987 -28.439 17.339 1.00 37.53 444 GLU D O 1
ATOM 16126 N N . VAL D 1 451 ? -34.427 -27.909 19.035 1.00 33.81 445 VAL D N 1
ATOM 16127 C CA . VAL D 1 451 ? -35.656 -27.854 18.250 1.00 32.84 445 VAL D CA 1
ATOM 16128 C C . VAL D 1 451 ? -35.533 -26.831 17.123 1.00 31.88 445 VAL D C 1
ATOM 16129 O O . VAL D 1 451 ? -35.872 -27.123 15.975 1.00 29.29 445 VAL D O 1
ATOM 16133 N N . GLY D 1 452 ? -35.095 -25.615 17.472 1.00 31.99 446 GLY D N 1
ATOM 16134 C CA . GLY D 1 452 ? -34.877 -24.579 16.472 1.00 32.41 446 GLY D CA 1
ATOM 16135 C C . GLY D 1 452 ? -33.937 -25.056 15.368 1.00 31.86 446 GLY D C 1
ATOM 16136 O O . GLY D 1 452 ? -34.271 -25.016 14.183 1.00 30.96 446 GLY D O 1
ATOM 16137 N N . LEU D 1 453 ? -32.761 -25.538 15.777 1.00 31.70 447 LEU D N 1
ATOM 16138 C CA . LEU D 1 453 ? -31.724 -25.884 14.828 1.00 30.19 447 LEU D CA 1
ATOM 16139 C C . LEU D 1 453 ? -32.106 -27.119 14.028 1.00 28.57 447 LEU D C 1
ATOM 16140 O O . LEU D 1 453 ? -31.414 -27.450 13.074 1.00 28.19 447 LEU D O 1
ATOM 16145 N N . SER D 1 454 ? -33.182 -27.799 14.418 1.00 27.41 448 SER D N 1
ATOM 16146 C CA . SER D 1 454 ? -33.664 -28.912 13.627 1.00 29.47 448 SER D CA 1
ATOM 16147 C C . SER D 1 454 ? -34.542 -28.439 12.458 1.00 33.80 448 SER D C 1
ATOM 16148 O O . SER D 1 454 ? -34.762 -29.194 11.512 1.00 34.22 448 SER D O 1
ATOM 16151 N N . ILE D 1 455 ? -35.042 -27.194 12.496 1.00 37.58 449 ILE D N 1
ATOM 16152 C CA . ILE D 1 455 ? -35.946 -26.729 11.454 1.00 39.83 449 ILE D CA 1
ATOM 16153 C C . ILE D 1 455 ? -35.346 -25.563 10.682 1.00 40.41 449 ILE D C 1
ATOM 16154 O O . ILE D 1 455 ? -36.017 -24.983 9.825 1.00 42.01 449 ILE D O 1
ATOM 16159 N N . GLY D 1 456 ? -34.072 -25.262 10.946 1.00 40.75 450 GLY D N 1
ATOM 16160 C CA . GLY D 1 456 ? -33.358 -24.237 10.208 1.00 40.80 450 GLY D CA 1
ATOM 16161 C C . GLY D 1 456 ? -32.275 -23.626 11.087 1.00 40.26 450 GLY D C 1
ATOM 16162 O O . GLY D 1 456 ? -31.920 -24.211 12.112 1.00 37.23 450 GLY D O 1
ATOM 16163 N N . GLY D 1 457 ? -31.760 -22.467 10.647 1.00 40.35 451 GLY D N 1
ATOM 16164 C CA . GLY D 1 457 ? -30.707 -21.737 11.339 1.00 41.30 451 GLY D CA 1
ATOM 16165 C C . GLY D 1 457 ? -31.290 -20.516 12.045 1.00 40.93 451 GLY D C 1
ATOM 16166 O O . GLY D 1 457 ? -32.428 -20.143 11.765 1.00 41.18 451 GLY D O 1
ATOM 16167 N N . PHE D 1 458 ? -30.535 -19.909 12.975 1.00 36.84 452 PHE D N 1
ATOM 16168 C CA . PHE D 1 458 ? -31.090 -18.810 13.739 1.00 32.44 452 PHE D CA 1
ATOM 16169 C C . PHE D 1 458 ? -31.102 -17.577 12.866 1.00 32.81 452 PHE D C 1
ATOM 16170 O O . PHE D 1 458 ? -30.170 -17.356 12.097 1.00 31.57 452 PHE D O 1
ATOM 16178 N N . LEU D 1 459 ? -32.146 -16.770 13.050 1.00 35.70 453 LEU D N 1
ATOM 16179 C CA . LEU D 1 459 ? -32.152 -15.406 12.558 1.00 36.55 453 LEU D CA 1
ATOM 16180 C C . LEU D 1 459 ? -31.042 -14.655 13.288 1.00 37.80 453 LEU D C 1
ATOM 16181 O O . LEU D 1 459 ? -31.131 -14.458 14.505 1.00 38.29 453 LEU D O 1
ATOM 16186 N N . PRO D 1 460 ? -29.943 -14.268 12.587 1.00 37.28 454 PRO D N 1
ATOM 16187 C CA . PRO D 1 460 ? -28.714 -13.823 13.267 1.00 35.79 454 PRO D CA 1
ATOM 16188 C C . PRO D 1 460 ? -28.685 -12.366 13.717 1.00 32.97 454 PRO D C 1
ATOM 16189 O O . PRO D 1 460 ? -27.622 -11.820 13.982 1.00 30.53 454 PRO D O 1
ATOM 16193 N N . THR D 1 461 ? -29.864 -11.742 13.805 1.00 32.59 455 THR D N 1
ATOM 16194 C CA . THR D 1 461 ? -30.001 -10.433 14.413 1.00 30.76 455 THR D CA 1
ATOM 16195 C C . THR D 1 461 ? -29.778 -10.568 15.920 1.00 28.53 455 THR D C 1
ATOM 16196 O O . THR D 1 461 ? -30.048 -11.606 16.518 1.00 25.54 455 THR D O 1
ATOM 16200 N N . PRO D 1 462 ? -29.264 -9.518 16.587 1.00 28.42 456 PRO D N 1
ATOM 16201 C CA . PRO D 1 462 ? -29.266 -9.504 18.048 1.00 28.55 456 PRO D CA 1
ATOM 16202 C C . PRO D 1 462 ? -30.649 -9.803 18.624 1.00 30.32 456 PRO D C 1
ATOM 16203 O O . PRO D 1 462 ? -30.759 -10.647 19.514 1.00 31.98 456 PRO D O 1
ATOM 16207 N N . GLU D 1 463 ? -31.700 -9.186 18.052 1.00 31.81 457 GLU D N 1
ATOM 16208 C CA . GLU D 1 463 ? -33.050 -9.210 18.608 1.00 34.27 457 GLU D CA 1
ATOM 16209 C C . GLU D 1 463 ? -33.658 -10.612 18.626 1.00 36.53 457 GLU D C 1
ATOM 16210 O O . GLU D 1 463 ? -34.558 -10.868 19.429 1.00 34.37 457 GLU D O 1
ATOM 16216 N N . ALA D 1 464 ? -33.193 -11.490 17.717 1.00 37.12 458 ALA D N 1
ATOM 16217 C CA . ALA D 1 464 ? -33.784 -12.807 17.522 1.00 36.10 458 ALA D CA 1
ATOM 16218 C C . ALA D 1 464 ? -32.885 -13.915 18.064 1.00 36.72 458 ALA D C 1
ATOM 16219 O O . ALA D 1 464 ? -33.211 -15.101 17.903 1.00 42.12 458 ALA D O 1
ATOM 16221 N N . ARG D 1 465 ? -31.758 -13.539 18.692 1.00 34.94 459 ARG D N 1
ATOM 16222 C CA . ARG D 1 465 ? -30.866 -14.525 19.271 1.00 31.28 459 ARG D CA 1
ATOM 16223 C C . ARG D 1 465 ? -31.638 -15.319 20.314 1.00 29.79 459 ARG D C 1
ATOM 16224 O O . ARG D 1 465 ? -32.635 -14.869 20.857 1.00 30.05 459 ARG D O 1
ATOM 16232 N N . PRO D 1 466 ? -31.200 -16.547 20.614 1.00 29.84 460 PRO D N 1
ATOM 16233 C CA . PRO D 1 466 ? -31.823 -17.338 21.667 1.00 29.00 460 PRO D CA 1
ATOM 16234 C C . PRO D 1 466 ? -31.367 -16.821 23.026 1.00 28.47 460 PRO D C 1
ATOM 16235 O O . PRO D 1 466 ? -30.208 -16.466 23.196 1.00 30.14 460 PRO D O 1
ATOM 16239 N N . GLN D 1 467 ? -32.275 -16.772 23.997 1.00 27.07 461 GLN D N 1
ATOM 16240 C CA . GLN D 1 467 ? -32.040 -15.950 25.166 1.00 28.51 461 GLN D CA 1
ATOM 16241 C C . GLN D 1 467 ? -33.149 -16.135 26.189 1.00 30.18 461 GLN D C 1
ATOM 16242 O O . GLN D 1 467 ? -34.275 -16.465 25.836 1.00 31.23 461 GLN D O 1
ATOM 16248 N N . PHE D 1 468 ? -32.830 -15.859 27.453 1.00 31.83 462 PHE D N 1
ATOM 16249 C CA . PHE D 1 468 ? -33.841 -15.763 28.491 1.00 31.15 462 PHE D CA 1
ATOM 16250 C C . PHE D 1 468 ? -34.379 -14.336 28.494 1.00 29.68 462 PHE D C 1
ATOM 16251 O O . PHE D 1 468 ? -33.627 -13.379 28.368 1.00 29.84 462 PHE D O 1
ATOM 16259 N N . MET D 1 469 ? -35.685 -14.199 28.675 1.00 28.50 463 MET D N 1
ATOM 16260 C CA . MET D 1 469 ? -36.296 -12.892 28.813 1.00 27.87 463 MET D CA 1
ATOM 16261 C C . MET D 1 469 ? -36.057 -12.338 30.218 1.00 26.84 463 MET D C 1
ATOM 16262 O O . MET D 1 469 ? -35.901 -13.069 31.190 1.00 27.48 463 MET D O 1
ATOM 16267 N N . ALA D 1 470 ? -36.016 -11.020 30.328 1.00 26.27 464 ALA D N 1
ATOM 16268 C CA . ALA D 1 470 ? -35.968 -10.390 31.631 1.00 25.79 464 ALA D CA 1
ATOM 16269 C C . ALA D 1 470 ? -37.283 -10.645 32.346 1.00 25.66 464 ALA D C 1
ATOM 16270 O O . ALA D 1 470 ? -38.321 -10.791 31.720 1.00 25.52 464 ALA D O 1
ATOM 16272 N N . PRO D 1 471 ? -37.269 -10.731 33.685 1.00 27.80 465 PRO D N 1
ATOM 16273 C CA . PRO D 1 471 ? -38.492 -10.994 34.434 1.00 30.35 465 PRO D CA 1
ATOM 16274 C C . PRO D 1 471 ? -39.609 -10.031 34.049 1.00 31.15 465 PRO D C 1
ATOM 16275 O O . PRO D 1 471 ? -39.385 -8.828 33.974 1.00 31.55 465 PRO D O 1
ATOM 16279 N N . GLY D 1 472 ? -40.799 -10.596 33.802 1.00 32.05 466 GLY D N 1
ATOM 16280 C CA . GLY D 1 472 ? -41.996 -9.833 33.494 1.00 32.01 466 GLY D CA 1
ATOM 16281 C C . GLY D 1 472 ? -42.463 -10.097 32.068 1.00 30.76 466 GLY D C 1
ATOM 16282 O O . GLY D 1 472 ? -43.633 -9.929 31.747 1.00 31.87 466 GLY D O 1
ATOM 16283 N N . SER D 1 473 ? -41.530 -10.557 31.243 1.00 30.33 467 SER D N 1
ATOM 16284 C CA . SER D 1 473 ? -41.702 -10.596 29.807 1.00 31.70 467 SER D CA 1
ATOM 16285 C C . SER D 1 473 ? -42.782 -11.593 29.409 1.00 33.44 467 SER D C 1
ATOM 16286 O O . SER D 1 473 ? -43.327 -11.508 28.308 1.00 36.90 467 SER D O 1
ATOM 16289 N N . SER D 1 474 ? -43.035 -12.561 30.289 1.00 32.07 468 SER D N 1
ATOM 16290 C CA . SER D 1 474 ? -44.000 -13.605 30.011 1.00 32.32 468 SER D CA 1
ATOM 16291 C C . SER D 1 474 ? -45.409 -13.034 29.935 1.00 31.08 468 SER D C 1
ATOM 16292 O O . SER D 1 474 ? -46.249 -13.570 29.216 1.00 30.78 468 SER D O 1
ATOM 16295 N N . LEU D 1 475 ? -45.630 -11.965 30.707 1.00 30.36 469 LEU D N 1
ATOM 16296 C CA . LEU D 1 475 ? -46.940 -11.405 30.987 1.00 30.70 469 LEU D CA 1
ATOM 16297 C C . LEU D 1 475 ? -47.858 -12.449 31.614 1.00 31.44 469 LEU D C 1
ATOM 16298 O O . LEU D 1 475 ? -49.076 -12.299 31.570 1.00 29.43 469 LEU D O 1
ATOM 16303 N N . HIS D 1 476 ? -47.271 -13.483 32.221 1.00 34.87 470 HIS D N 1
ATOM 16304 C CA . HIS D 1 476 ? -48.052 -14.555 32.818 1.00 40.54 470 HIS D CA 1
ATOM 16305 C C . HIS D 1 476 ? -47.843 -14.529 34.335 1.00 46.19 470 HIS D C 1
ATOM 16306 O O . HIS D 1 476 ? -47.397 -15.503 34.913 1.00 55.06 470 HIS D O 1
ATOM 16313 N N . SER D 1 477 ? -48.147 -13.393 34.977 1.00 46.03 471 SER D N 1
ATOM 16314 C CA . SER D 1 477 ? -47.977 -13.234 36.410 1.00 41.25 471 SER D CA 1
ATOM 16315 C C . SER D 1 477 ? -49.100 -13.935 37.183 1.00 38.72 471 SER D C 1
ATOM 16316 O O . SER D 1 477 ? -50.247 -13.903 36.756 1.00 38.58 471 SER D O 1
ATOM 16319 N N . MET D 1 478 ? -48.744 -14.532 38.335 1.00 36.46 472 MET D N 1
ATOM 16320 C CA . MET D 1 478 ? -49.610 -15.406 39.123 1.00 36.35 472 MET D CA 1
ATOM 16321 C C . MET D 1 478 ? -49.244 -15.363 40.616 1.00 35.62 472 MET D C 1
ATOM 16322 O O . MET D 1 478 ? -48.156 -14.931 40.983 1.00 32.26 472 MET D O 1
ATOM 16327 N N . GLY D 1 479 ? -50.171 -15.820 41.480 1.00 34.93 473 GLY D N 1
ATOM 16328 C CA . GLY D 1 479 ? -49.882 -16.111 42.883 1.00 34.71 473 GLY D CA 1
ATOM 16329 C C . GLY D 1 479 ? -50.100 -14.940 43.852 1.00 33.39 473 GLY D C 1
ATOM 16330 O O . GLY D 1 479 ? -50.126 -15.126 45.076 1.00 31.95 473 GLY D O 1
ATOM 16331 N N . THR D 1 480 ? -50.267 -13.735 43.307 1.00 33.04 474 THR D N 1
ATOM 16332 C CA . THR D 1 480 ? -50.328 -12.528 44.112 1.00 33.84 474 THR D CA 1
ATOM 16333 C C . THR D 1 480 ? -51.562 -12.549 45.006 1.00 33.83 474 THR D C 1
ATOM 16334 O O . THR D 1 480 ? -51.466 -12.163 46.165 1.00 35.07 474 THR D O 1
ATOM 16338 N N . TYR D 1 481 ? -52.703 -13.019 44.484 1.00 33.28 475 TYR D N 1
ATOM 16339 C CA . TYR D 1 481 ? -53.893 -13.175 45.310 1.00 35.15 475 TYR D CA 1
ATOM 16340 C C . TYR D 1 481 ? -54.368 -14.628 45.286 1.00 35.53 475 TYR D C 1
ATOM 16341 O O . TYR D 1 481 ? -55.555 -14.895 45.093 1.00 34.54 475 TYR D O 1
ATOM 16350 N N . ARG D 1 482 ? -53.441 -15.544 45.589 1.00 36.27 476 ARG D N 1
ATOM 16351 C CA . ARG D 1 482 ? -53.623 -16.974 45.359 1.00 38.27 476 ARG D CA 1
ATOM 16352 C C . ARG D 1 482 ? -54.715 -17.575 46.240 1.00 40.15 476 ARG D C 1
ATOM 16353 O O . ARG D 1 482 ? -55.052 -17.030 47.292 1.00 42.86 476 ARG D O 1
ATOM 16361 N N . MET D 1 483 ? -55.218 -18.749 45.825 1.00 40.63 477 MET D N 1
ATOM 16362 C CA . MET D 1 483 ? -56.265 -19.436 46.566 1.00 40.27 477 MET D CA 1
ATOM 16363 C C . MET D 1 483 ? -55.655 -20.549 47.415 1.00 42.38 477 MET D C 1
ATOM 16364 O O . MET D 1 483 ? -54.549 -21.024 47.163 1.00 45.07 477 MET D O 1
ATOM 16369 N N . GLY D 1 484 ? -56.402 -20.956 48.438 1.00 41.96 478 GLY D N 1
ATOM 16370 C CA . GLY D 1 484 ? -56.068 -22.145 49.193 1.00 42.90 478 GLY D CA 1
ATOM 16371 C C . GLY D 1 484 ? -57.336 -22.820 49.710 1.00 45.72 478 GLY D C 1
ATOM 16372 O O . GLY D 1 484 ? -58.462 -22.425 49.381 1.00 42.35 478 GLY D O 1
ATOM 16373 N N . GLU D 1 485 ? -57.125 -23.830 50.555 1.00 49.07 479 GLU D N 1
ATOM 16374 C CA . GLU D 1 485 ? -58.222 -24.569 51.149 1.00 50.20 479 GLU D CA 1
ATOM 16375 C C . GLU D 1 485 ? -58.669 -23.945 52.472 1.00 50.52 479 GLU D C 1
ATOM 16376 O O . GLU D 1 485 ? -59.818 -24.117 52.859 1.00 51.72 479 GLU D O 1
ATOM 16382 N N . SER D 1 486 ? -57.767 -23.251 53.178 1.00 52.61 480 SER D N 1
ATOM 16383 C CA . SER D 1 486 ? -58.111 -22.655 54.463 1.00 56.98 480 SER D CA 1
ATOM 16384 C C . SER D 1 486 ? -57.398 -21.317 54.654 1.00 58.34 480 SER D C 1
ATOM 16385 O O . SER D 1 486 ? -56.412 -21.014 53.980 1.00 53.94 480 SER D O 1
ATOM 16388 N N . ASP D 1 487 ? -57.921 -20.527 55.608 1.00 60.09 481 ASP D N 1
ATOM 16389 C CA . ASP D 1 487 ? -57.368 -19.221 55.944 1.00 55.17 481 ASP D CA 1
ATOM 16390 C C . ASP D 1 487 ? -56.074 -19.410 56.733 1.00 54.59 481 ASP D C 1
ATOM 16391 O O . ASP D 1 487 ? -55.565 -18.474 57.337 1.00 54.05 481 ASP D O 1
ATOM 16396 N N . ASP D 1 488 ? -55.539 -20.630 56.740 1.00 57.11 482 ASP D N 1
ATOM 16397 C CA . ASP D 1 488 ? -54.377 -20.975 57.527 1.00 60.00 482 ASP D CA 1
ATOM 16398 C C . ASP D 1 488 ? -53.170 -20.760 56.614 1.00 51.37 482 ASP D C 1
ATOM 16399 O O . ASP D 1 488 ? -52.560 -19.685 56.599 1.00 43.28 482 ASP D O 1
ATOM 16404 N N . GLY D 1 489 ? -52.851 -21.820 55.852 1.00 49.39 483 GLY D N 1
ATOM 16405 C CA . GLY D 1 489 ? -51.778 -21.808 54.872 1.00 54.49 483 GLY D CA 1
ATOM 16406 C C . GLY D 1 489 ? -51.962 -20.692 53.833 1.00 55.69 483 GLY D C 1
ATOM 16407 O O . GLY D 1 489 ? -52.964 -20.656 53.123 1.00 60.80 483 GLY D O 1
ATOM 16408 N N . THR D 1 490 ? -50.962 -19.820 53.722 1.00 51.36 484 THR D N 1
ATOM 16409 C CA . THR D 1 490 ? -51.212 -18.431 53.375 1.00 53.96 484 THR D CA 1
ATOM 16410 C C . THR D 1 490 ? -51.689 -18.246 51.919 1.00 49.70 484 THR D C 1
ATOM 16411 O O . THR D 1 490 ? -51.014 -18.457 50.922 1.00 46.64 484 THR D O 1
ATOM 16415 N N . SER D 1 491 ? -52.950 -17.840 51.846 1.00 43.97 485 SER D N 1
ATOM 16416 C CA . SER D 1 491 ? -53.713 -17.598 50.627 1.00 40.81 485 SER D CA 1
ATOM 16417 C C . SER D 1 491 ? -54.625 -16.394 50.875 1.00 38.26 485 SER D C 1
ATOM 16418 O O . SER D 1 491 ? -54.907 -16.055 52.021 1.00 39.82 485 SER D O 1
ATOM 16421 N N . VAL D 1 492 ? -55.103 -15.755 49.808 1.00 36.69 486 VAL D N 1
ATOM 16422 C CA . VAL D 1 492 ? -56.008 -14.621 49.909 1.00 38.20 486 VAL D CA 1
ATOM 16423 C C . VAL D 1 492 ? -57.454 -15.075 49.710 1.00 36.78 486 VAL D C 1
ATOM 16424 O O . VAL D 1 492 ? -58.352 -14.598 50.398 1.00 39.73 486 VAL D O 1
ATOM 16428 N N . VAL D 1 493 ? -57.680 -15.959 48.742 1.00 35.19 487 VAL D N 1
ATOM 16429 C CA . VAL D 1 493 ? -59.020 -16.421 48.420 1.00 34.96 487 VAL D CA 1
ATOM 16430 C C . VAL D 1 493 ? -59.141 -17.919 48.712 1.00 35.26 487 VAL D C 1
ATOM 16431 O O . VAL D 1 493 ? -58.136 -18.639 48.795 1.00 34.17 487 VAL D O 1
ATOM 16435 N N . ASP D 1 494 ? -60.402 -18.355 48.833 1.00 34.25 488 ASP D N 1
ATOM 16436 C CA . ASP D 1 494 ? -60.739 -19.765 48.903 1.00 36.44 488 ASP D CA 1
ATOM 16437 C C . ASP D 1 494 ? -60.883 -20.314 47.486 1.00 35.98 488 ASP D C 1
ATOM 16438 O O . ASP D 1 494 ? -60.643 -19.601 46.514 1.00 35.17 488 ASP D O 1
ATOM 16443 N N . ALA D 1 495 ? -61.273 -21.594 47.387 1.00 35.62 489 ALA D N 1
ATOM 16444 C CA . ALA D 1 495 ? -61.385 -22.283 46.109 1.00 33.85 489 ALA D CA 1
ATOM 16445 C C . ALA D 1 495 ? -62.593 -21.795 45.302 1.00 33.38 489 ALA D C 1
ATOM 16446 O O . ALA D 1 495 ? -62.722 -22.144 44.128 1.00 33.71 489 ALA D O 1
ATOM 16448 N N . HIS D 1 496 ? -63.450 -20.960 45.900 1.00 33.00 490 HIS D N 1
ATOM 16449 C CA . HIS D 1 496 ? -64.492 -20.284 45.145 1.00 34.73 490 HIS D CA 1
ATOM 16450 C C . HIS D 1 496 ? -64.047 -18.875 44.787 1.00 34.85 490 HIS D C 1
ATOM 16451 O O . HIS D 1 496 ? -64.887 -18.043 44.457 1.00 34.97 490 HIS D O 1
ATOM 16458 N N . SER D 1 497 ? -62.730 -18.634 44.854 1.00 36.67 491 SER D N 1
ATOM 16459 C CA . SER D 1 497 ? -62.123 -17.363 44.481 1.00 39.37 491 SER D CA 1
ATOM 16460 C C . SER D 1 497 ? -62.696 -16.220 45.339 1.00 39.74 491 SER D C 1
ATOM 16461 O O . SER D 1 497 ? -62.815 -15.079 44.894 1.00 39.13 491 SER D O 1
ATOM 16464 N N . LYS D 1 498 ? -63.025 -16.512 46.600 1.00 43.85 492 LYS D N 1
ATOM 16465 C CA . LYS D 1 498 ? -63.646 -15.529 47.477 1.00 44.97 492 LYS D CA 1
ATOM 16466 C C . LYS D 1 498 ? -62.699 -15.180 48.624 1.00 42.78 492 LYS D C 1
ATOM 16467 O O . LYS D 1 498 ? -62.030 -16.050 49.183 1.00 40.25 492 LYS D O 1
ATOM 16473 N N . VAL D 1 499 ? -62.678 -13.899 48.993 1.00 41.39 493 VAL D N 1
ATOM 16474 C CA . VAL D 1 499 ? -61.634 -13.403 49.870 1.00 42.35 493 VAL D CA 1
ATOM 16475 C C . VAL D 1 499 ? -61.924 -13.827 51.306 1.00 41.38 493 VAL D C 1
ATOM 16476 O O . VAL D 1 499 ? -63.035 -13.632 51.801 1.00 42.30 493 VAL D O 1
ATOM 16480 N N . TRP D 1 500 ? -60.892 -14.370 51.970 1.00 39.96 494 TRP D N 1
ATOM 16481 C CA . TRP D 1 500 ? -61.013 -14.827 53.339 1.00 40.90 494 TRP D CA 1
ATOM 16482 C C . TRP D 1 500 ? -61.544 -13.690 54.215 1.00 42.37 494 TRP D C 1
ATOM 16483 O O . TRP D 1 500 ? -60.978 -12.591 54.223 1.00 44.58 494 TRP D O 1
ATOM 16494 N N . GLY D 1 501 ? -62.669 -13.965 54.895 1.00 41.61 495 GLY D N 1
ATOM 16495 C CA . GLY D 1 501 ? -63.227 -13.081 55.900 1.00 45.31 495 GLY D CA 1
ATOM 16496 C C . GLY D 1 501 ? -64.211 -12.067 55.320 1.00 50.02 495 GLY D C 1
ATOM 16497 O O . GLY D 1 501 ? -64.600 -11.122 56.010 1.00 53.34 495 GLY D O 1
ATOM 16498 N N . PHE D 1 502 ? -64.630 -12.280 54.064 1.00 51.49 496 PHE D N 1
ATOM 16499 C CA . PHE D 1 502 ? -65.554 -11.382 53.395 1.00 51.46 496 PHE D CA 1
ATOM 16500 C C . PHE D 1 502 ? -66.716 -12.173 52.813 1.00 49.68 496 PHE D C 1
ATOM 16501 O O . PHE D 1 502 ? -66.527 -13.252 52.253 1.00 46.32 496 PHE D O 1
ATOM 16509 N N . ASP D 1 503 ? -67.906 -11.579 52.921 1.00 51.47 497 ASP D N 1
ATOM 16510 C CA . ASP D 1 503 ? -69.136 -12.209 52.473 1.00 53.70 497 ASP D CA 1
ATOM 16511 C C . ASP D 1 503 ? -69.178 -12.227 50.949 1.00 48.27 497 ASP D C 1
ATOM 16512 O O . ASP D 1 503 ? -69.445 -13.270 50.359 1.00 47.80 497 ASP D O 1
ATOM 16517 N N . ASN D 1 504 ? -68.866 -11.085 50.321 1.00 41.39 498 ASN D N 1
ATOM 16518 C CA . ASN D 1 504 ? -69.340 -10.794 48.982 1.00 38.17 498 ASN D CA 1
ATOM 16519 C C . ASN D 1 504 ? -68.264 -10.178 48.089 1.00 39.11 498 ASN D C 1
ATOM 16520 O O . ASN D 1 504 ? -68.579 -9.375 47.205 1.00 38.46 498 ASN D O 1
ATOM 16525 N N . LEU D 1 505 ? -66.994 -10.523 48.331 1.00 41.69 499 LEU D N 1
ATOM 16526 C CA . LEU D 1 505 ? -65.885 -10.045 47.513 1.00 42.57 499 LEU D CA 1
ATOM 16527 C C . LEU D 1 505 ? -65.138 -11.219 46.882 1.00 42.27 499 LEU D C 1
ATOM 16528 O O . LEU D 1 505 ? -64.656 -12.107 47.595 1.00 44.21 499 LEU D O 1
ATOM 16533 N N . TYR D 1 506 ? -64.986 -11.164 45.549 1.00 41.26 500 TYR D N 1
ATOM 16534 C CA . TYR D 1 506 ? -64.333 -12.215 44.780 1.00 40.46 500 TYR D CA 1
ATOM 16535 C C . TYR D 1 506 ? -63.218 -11.624 43.920 1.00 36.74 500 TYR D C 1
ATOM 16536 O O . TYR D 1 506 ? -63.292 -10.464 43.529 1.00 33.94 500 TYR D O 1
ATOM 16545 N N . LEU D 1 507 ? -62.204 -12.446 43.624 1.00 35.31 501 LEU D N 1
ATOM 16546 C CA . LEU D 1 507 ? -61.142 -12.072 42.706 1.00 36.04 501 LEU D CA 1
ATOM 16547 C C . LEU D 1 507 ? -61.136 -12.992 41.483 1.00 38.58 501 LEU D C 1
ATOM 16548 O O . LEU D 1 507 ? -61.599 -14.139 41.520 1.00 38.47 501 LEU D O 1
ATOM 16553 N N . GLY D 1 508 ? -60.558 -12.476 40.394 1.00 39.92 502 GLY D N 1
ATOM 16554 C CA . GLY D 1 508 ? -60.330 -13.281 39.212 1.00 42.93 502 GLY D CA 1
ATOM 16555 C C . GLY D 1 508 ? -58.969 -12.963 38.612 1.00 43.22 502 GLY D C 1
ATOM 16556 O O . GLY D 1 508 ? -58.461 -11.850 38.750 1.00 45.80 502 GLY D O 1
ATOM 16557 N N . GLY D 1 509 ? -58.389 -13.965 37.949 1.00 43.13 503 GLY D N 1
ATOM 16558 C CA . GLY D 1 509 ? -57.182 -13.731 37.181 1.00 43.41 503 GLY D CA 1
ATOM 16559 C C . GLY D 1 509 ? -56.074 -14.696 37.576 1.00 42.39 503 GLY D C 1
ATOM 16560 O O . GLY D 1 509 ? -56.170 -15.402 38.572 1.00 43.51 503 GLY D O 1
ATOM 16561 N N . PRO D 1 510 ? -54.995 -14.777 36.774 1.00 40.25 504 PRO D N 1
ATOM 16562 C CA . PRO D 1 510 ? -53.866 -15.642 37.107 1.00 38.17 504 PRO D CA 1
ATOM 16563 C C . PRO D 1 510 ? -53.331 -15.483 38.525 1.00 35.44 504 PRO D C 1
ATOM 16564 O O . PRO D 1 510 ? -52.792 -16.424 39.084 1.00 36.67 504 PRO D O 1
ATOM 16568 N N . GLY D 1 511 ? -53.503 -14.294 39.101 1.00 34.53 505 GLY D N 1
ATOM 16569 C CA . GLY D 1 511 ? -53.128 -14.024 40.485 1.00 32.55 505 GLY D CA 1
ATOM 16570 C C . GLY D 1 511 ? -53.663 -15.065 41.469 1.00 30.06 505 GLY D C 1
ATOM 16571 O O . GLY D 1 511 ? -53.044 -15.303 42.500 1.00 28.98 505 GLY D O 1
ATOM 16572 N N . VAL D 1 512 ? -54.806 -15.667 41.131 1.00 29.43 506 VAL D N 1
ATOM 16573 C CA . VAL D 1 512 ? -55.471 -16.671 41.949 1.00 30.44 506 VAL D CA 1
ATOM 16574 C C . VAL D 1 512 ? -54.713 -18.001 41.958 1.00 30.56 506 VAL D C 1
ATOM 16575 O O . VAL D 1 512 ? -54.770 -18.750 42.943 1.00 29.12 506 VAL D O 1
ATOM 16579 N N . ILE D 1 513 ? -54.011 -18.311 40.863 1.00 32.11 507 ILE D N 1
ATOM 16580 C CA . ILE D 1 513 ? -53.366 -19.612 40.716 1.00 33.30 507 ILE D CA 1
ATOM 16581 C C . ILE D 1 513 ? -52.327 -19.781 41.831 1.00 32.35 507 ILE D C 1
ATOM 16582 O O . ILE D 1 513 ? -51.440 -18.942 41.984 1.00 32.47 507 ILE D O 1
ATOM 16587 N N . PRO D 1 514 ? -52.399 -20.851 42.654 1.00 33.56 508 PRO D N 1
ATOM 16588 C CA . PRO D 1 514 ? -51.375 -21.111 43.680 1.00 35.85 508 PRO D CA 1
ATOM 16589 C C . PRO D 1 514 ? -50.276 -22.120 43.341 1.00 34.40 508 PRO D C 1
ATOM 16590 O O . PRO D 1 514 ? -49.456 -22.448 44.194 1.00 31.60 508 PRO D O 1
ATOM 16594 N N . LYS D 1 515 ? -50.246 -22.564 42.080 1.00 34.58 509 LYS D N 1
ATOM 16595 C CA . LYS D 1 515 ? -49.548 -23.769 41.683 1.00 37.48 509 LYS D CA 1
ATOM 16596 C C . LYS D 1 515 ? -48.640 -23.521 40.475 1.00 36.82 509 LYS D C 1
ATOM 16597 O O . LYS D 1 515 ? -49.114 -23.261 39.373 1.00 31.72 509 LYS D O 1
ATOM 16603 N N . PRO D 1 516 ? -47.300 -23.616 40.662 1.00 39.66 510 PRO D N 1
ATOM 16604 C CA . PRO D 1 516 ? -46.336 -23.393 39.587 1.00 41.94 510 PRO D CA 1
ATOM 16605 C C . PRO D 1 516 ? -46.736 -24.182 38.349 1.00 45.36 510 PRO D C 1
ATOM 16606 O O . PRO D 1 516 ? -47.088 -25.357 38.455 1.00 43.76 510 PRO D O 1
ATOM 16610 N N . ASN D 1 517 ? -46.667 -23.518 37.188 1.00 46.83 511 ASN D N 1
ATOM 16611 C CA . ASN D 1 517 ? -46.989 -24.158 35.925 1.00 46.28 511 ASN D CA 1
ATOM 16612 C C . ASN D 1 517 ? -46.183 -23.494 34.816 1.00 48.14 511 ASN D C 1
ATOM 16613 O O . ASN D 1 517 ? -45.436 -22.551 35.084 1.00 50.87 511 ASN D O 1
ATOM 16618 N N . GLY D 1 518 ? -46.350 -24.014 33.589 1.00 48.80 512 GLY D N 1
ATOM 16619 C CA . GLY D 1 518 ? -45.667 -23.505 32.407 1.00 48.65 512 GLY D CA 1
ATOM 16620 C C . GLY D 1 518 ? -46.618 -22.977 31.333 1.00 46.32 512 GLY D C 1
ATOM 16621 O O . GLY D 1 518 ? -46.194 -22.244 30.446 1.00 44.86 512 GLY D O 1
ATOM 16622 N N . ALA D 1 519 ? -47.903 -23.337 31.411 1.00 44.76 513 ALA D N 1
ATOM 16623 C CA . ALA D 1 519 ? -48.820 -23.093 30.309 1.00 43.72 513 ALA D CA 1
ATOM 16624 C C . ALA D 1 519 ? -49.387 -21.678 30.371 1.00 41.94 513 ALA D C 1
ATOM 16625 O O . ALA D 1 519 ? -49.322 -21.015 31.400 1.00 44.21 513 ALA D O 1
ATOM 16627 N N . ASN D 1 520 ? -49.982 -21.260 29.256 1.00 39.71 514 ASN D N 1
ATOM 16628 C CA . ASN D 1 520 ? -50.649 -19.976 29.145 1.00 39.11 514 ASN D CA 1
ATOM 16629 C C . ASN D 1 520 ? -51.895 -19.959 30.023 1.00 34.99 514 ASN D C 1
ATOM 16630 O O . ASN D 1 520 ? -52.887 -20.650 29.772 1.00 38.72 514 ASN D O 1
ATOM 16635 N N . PRO D 1 521 ? -51.880 -19.116 31.067 1.00 32.46 515 PRO D N 1
ATOM 16636 C CA . PRO D 1 521 ? -52.834 -19.244 32.169 1.00 33.90 515 PRO D CA 1
ATOM 16637 C C . PRO D 1 521 ? -54.237 -18.679 31.991 1.00 33.27 515 PRO D C 1
ATOM 16638 O O . PRO D 1 521 ? -55.106 -18.915 32.823 1.00 30.38 515 PRO D O 1
ATOM 16642 N N . THR D 1 522 ? -54.462 -17.933 30.916 1.00 35.14 516 THR D N 1
ATOM 16643 C CA . THR D 1 522 ? -55.698 -17.176 30.823 1.00 37.42 516 THR D CA 1
ATOM 16644 C C . THR D 1 522 ? -56.909 -18.112 30.846 1.00 38.59 516 THR D C 1
ATOM 16645 O O . THR D 1 522 ? -57.888 -17.840 31.549 1.00 37.22 516 THR D O 1
ATOM 16649 N N . LEU D 1 523 ? -56.854 -19.207 30.068 1.00 38.44 517 LEU D N 1
ATOM 16650 C CA . LEU D 1 523 ? -58.004 -20.093 29.955 1.00 37.16 517 LEU D CA 1
ATOM 16651 C C . LEU D 1 523 ? -58.347 -20.652 31.332 1.00 39.15 517 LEU D C 1
ATOM 16652 O O . LEU D 1 523 ? -59.512 -20.660 31.744 1.00 36.90 517 LEU D O 1
ATOM 16657 N N . THR D 1 524 ? -57.292 -21.136 32.004 1.00 40.86 518 THR D N 1
ATOM 16658 C CA . THR D 1 524 ? -57.360 -21.627 33.369 1.00 38.86 518 THR D CA 1
ATOM 16659 C C . THR D 1 524 ? -58.080 -20.619 34.252 1.00 43.70 518 THR D C 1
ATOM 16660 O O . THR D 1 524 ? -59.003 -20.982 34.979 1.00 47.24 518 THR D O 1
ATOM 16664 N N . ALA D 1 525 ? -57.640 -19.356 34.199 1.00 47.52 519 ALA D N 1
ATOM 16665 C CA . ALA D 1 525 ? -58.178 -18.347 35.096 1.00 50.83 519 ALA D CA 1
ATOM 16666 C C . ALA D 1 525 ? -59.682 -18.228 34.869 1.00 51.13 519 ALA D C 1
ATOM 16667 O O . ALA D 1 525 ? -60.443 -18.110 35.831 1.00 60.59 519 ALA D O 1
ATOM 16669 N N . ALA D 1 526 ? -60.090 -18.292 33.595 1.00 47.21 520 ALA D N 1
ATOM 16670 C CA . ALA D 1 526 ? -61.485 -18.161 33.218 1.00 45.20 520 ALA D CA 1
ATOM 16671 C C . ALA D 1 526 ? -62.298 -19.325 33.776 1.00 45.44 520 ALA D C 1
ATOM 16672 O O . ALA D 1 526 ? -63.462 -19.167 34.135 1.00 42.68 520 ALA D O 1
ATOM 16674 N N . ALA D 1 527 ? -61.679 -20.505 33.843 1.00 49.81 521 ALA D N 1
ATOM 16675 C CA . ALA D 1 527 ? -62.315 -21.649 34.474 1.00 50.93 521 ALA D CA 1
ATOM 16676 C C . ALA D 1 527 ? -62.698 -21.306 35.916 1.00 54.12 521 ALA D C 1
ATOM 16677 O O . ALA D 1 527 ? -63.862 -21.413 36.295 1.00 60.52 521 ALA D O 1
ATOM 16679 N N . LEU D 1 528 ? -61.717 -20.853 36.705 1.00 52.33 522 LEU D N 1
ATOM 16680 C CA . LEU D 1 528 ? -61.890 -20.681 38.139 1.00 48.58 522 LEU D CA 1
ATOM 16681 C C . LEU D 1 528 ? -62.919 -19.600 38.417 1.00 47.50 522 LEU D C 1
ATOM 16682 O O . LEU D 1 528 ? -63.581 -19.606 39.456 1.00 49.11 522 LEU D O 1
ATOM 16687 N N . ALA D 1 529 ? -63.016 -18.673 37.464 1.00 48.01 523 ALA D N 1
ATOM 16688 C CA . ALA D 1 529 ? -63.995 -17.604 37.511 1.00 49.67 523 ALA D CA 1
ATOM 16689 C C . ALA D 1 529 ? -65.401 -18.186 37.378 1.00 50.64 523 ALA D C 1
ATOM 16690 O O . ALA D 1 529 ? -66.266 -17.928 38.215 1.00 55.09 523 ALA D O 1
ATOM 16692 N N . ILE D 1 530 ? -65.605 -18.995 36.330 1.00 49.20 524 ILE D N 1
ATOM 16693 C CA . ILE D 1 530 ? -66.879 -19.662 36.111 1.00 45.27 524 ILE D CA 1
ATOM 16694 C C . ILE D 1 530 ? -67.281 -20.375 37.401 1.00 43.71 524 ILE D C 1
ATOM 16695 O O . ILE D 1 530 ? -68.446 -20.307 37.797 1.00 42.24 524 ILE D O 1
ATOM 16700 N N . ARG D 1 531 ? -66.292 -21.010 38.050 1.00 41.53 525 ARG D N 1
ATOM 16701 C CA . ARG D 1 531 ? -66.510 -21.728 39.292 1.00 43.14 525 ARG D CA 1
ATOM 16702 C C . ARG D 1 531 ? -67.051 -20.759 40.338 1.00 42.53 525 ARG D C 1
ATOM 16703 O O . ARG D 1 531 ? -68.131 -20.976 40.890 1.00 41.84 525 ARG D O 1
ATOM 16711 N N . ALA D 1 532 ? -66.299 -19.684 40.580 1.00 41.24 526 ALA D N 1
ATOM 16712 C CA . ALA D 1 532 ? -66.729 -18.663 41.520 1.00 41.63 526 ALA D CA 1
ATOM 16713 C C . ALA D 1 532 ? -68.116 -18.155 41.131 1.00 38.64 526 ALA D C 1
ATOM 16714 O O . ALA D 1 532 ? -68.960 -17.924 41.983 1.00 39.16 526 ALA D O 1
ATOM 16716 N N . ALA D 1 533 ? -68.353 -17.986 39.832 1.00 36.76 527 ALA D N 1
ATOM 16717 C CA . ALA D 1 533 ? -69.616 -17.445 39.366 1.00 38.05 527 ALA D CA 1
ATOM 16718 C C . ALA D 1 533 ? -70.771 -18.373 39.727 1.00 39.97 527 ALA D C 1
ATOM 16719 O O . ALA D 1 533 ? -71.828 -17.904 40.145 1.00 40.43 527 ALA D O 1
ATOM 16721 N N . ASN D 1 534 ? -70.570 -19.685 39.551 1.00 40.56 528 ASN D N 1
ATOM 16722 C CA . ASN D 1 534 ? -71.581 -20.644 39.949 1.00 42.60 528 ASN D CA 1
ATOM 16723 C C . ASN D 1 534 ? -71.810 -20.529 41.449 1.00 48.47 528 ASN D C 1
ATOM 16724 O O . ASN D 1 534 ? -72.956 -20.542 41.895 1.00 54.91 528 ASN D O 1
ATOM 16729 N N . HIS D 1 535 ? -70.721 -20.408 42.218 1.00 49.34 529 HIS D N 1
ATOM 16730 C CA . HIS D 1 535 ? -70.836 -20.277 43.661 1.00 49.57 529 HIS D CA 1
ATOM 16731 C C . HIS D 1 535 ? -71.720 -19.084 43.998 1.00 45.82 529 HIS D C 1
ATOM 16732 O O . HIS D 1 535 ? -72.456 -19.106 44.979 1.00 51.41 529 HIS D O 1
ATOM 16739 N N . ILE D 1 536 ? -71.627 -18.042 43.182 1.00 42.13 530 ILE D N 1
ATOM 16740 C CA . ILE D 1 536 ? -72.397 -16.841 43.407 1.00 40.66 530 ILE D CA 1
ATOM 16741 C C . ILE D 1 536 ? -73.855 -17.070 43.023 1.00 44.14 530 ILE D C 1
ATOM 16742 O O . ILE D 1 536 ? -74.751 -16.586 43.701 1.00 49.28 530 ILE D O 1
ATOM 16747 N N . LEU D 1 537 ? -74.092 -17.785 41.923 1.00 44.36 531 LEU D N 1
ATOM 16748 C CA . LEU D 1 537 ? -75.445 -18.047 41.474 1.00 43.63 531 LEU D CA 1
ATOM 16749 C C . LEU D 1 537 ? -76.172 -18.921 42.487 1.00 41.61 531 LEU D C 1
ATOM 16750 O O . LEU D 1 537 ? -77.339 -18.682 42.777 1.00 40.24 531 LEU D O 1
ATOM 16755 N N . ARG D 1 538 ? -75.477 -19.919 43.036 1.00 43.27 532 ARG D N 1
ATOM 16756 C CA . ARG D 1 538 ? -75.986 -20.618 44.206 1.00 46.88 532 ARG D CA 1
ATOM 16757 C C . ARG D 1 538 ? -75.801 -19.691 45.409 1.00 43.62 532 ARG D C 1
ATOM 16758 O O . ARG D 1 538 ? -76.653 -19.789 46.291 1.00 42.96 532 ARG D O 1
#

B-factor: mean 42.45, std 11.42, range [3.12, 119.95]